Protein 2H88 (pdb70)

Foldseek 3Di:
DVFDEDEAEWAEEEEAQALQRLLLQVLQQVLPTAYEYEYQADRLVAQLQQFFQAAFAQPQPPHHADLLLVLLLLCLQLLNLAFFALSQLLSVCQVVLVVVLVVLPQDADADPVRDFFFFWAFRGAGDSPPHDTDGGGTARQGRRSSSSRVSSVVVSVVGNHHYLYSKAWQAFQDDPLATFFTWTANQAPGHIYTYGHQAYEYALFACQLLAPAAQTDPRRQQRSQLNCLVVFFWWWDLQQFFWAFFQFPPNRHGDDSVLVRLPKAWAWQVRDSCQCPQAVRCRSRYFRLSSQVSQVVCQVVQGADDPVSRWTWTANQVDDPVCCCRRPVPSCVVQCVPVVDRRNPDTTTTHTHGYAGLIAFEDASLFFGWGADPQRTHGRRNYGYFARNYPNPSNNNGRTPNHRSSRSNSNSSSPSVVCSVVDPHPDDTDDHPPCRCVVSVVVLLCLLAAAFDAELVRLSVQSNHLCPQASDQEHEQVSLVVSLVSLLVSLVCLSRYHFDHNDRNNPVSSVSSSSSLSNSLSSNQNSVVLNPDQAAGRRRAYPRHHHAWDQFPQADDPVPTDGHDPVPTPSWMWIWHADNVRRDIDIDTHHRNQAHPDCVVHNGDDRHDRGD/DFQKAKAWFWWDDPVPNPPDIDIHIDIDTVVPFDFFQVRVQVCCCVPPNVVQDAWDDDLPQQQLGQWWAKQRATAHRSVHTDDSPRVDYIYTAALALFPAPTGNDGDCVLLVVLLVVLPLDADDPDCPCPPPDDDDDDPVLVVVLPLQVSDNSNCRQQSQDVLCNVPVNFANGLNSLSSLLSRLSRPRHDCNVVSLVVPPDCHHLPSDPLPQSRQVRDHVNGGSSVSSVVSVVCNVDPD/DDDPVRVVVVVCVVVVPDPDDDDDDPVPDDDDLLNVLVVLLVVLVVVVVVVVVVVVVCCVPPPDHDVVVVVVVVVVVDDLVVQLVVQLVVCLSVLLNVLVVVVVVCVVVVDQPDPVSSVVSSVVSVVSSNVVSNVVSVD/DCVVVVVVVVLVVLVVVLVVLVVCLVVPPDDVSQLSCLVSVLVNVLVVVLVVLVVPPDDPVRSVVVNVVSVVVSVVSSVVSVVCCVPHVTDSVVVVVVVVD/DVFDEDEAEWAEEEEAQALQRLLLQVLQQVLPTAYEYEYQADRLVAQLQQFFQAAFAQPQPPHHADLLLVLLLLCLQLLNLAFFALSQLLSVCQVVLVVVQVVLPQDADADPVRDFFFFFAFRGAGDSPPHDTDGGGGARQGRRSSSSRVSSVVVSVVGNHHYLYSKAWQAFQDDPLATFFTWTARQAPGHIYTYGHQAYEYELFACQLLAPAAQDDPRRQQRSQLNCLVVFFWWWDLQQFFWAFFQFPPNRHGDDSVLVRLPKAWAWQVRDSCQCPQAVRCRSRYFRLSSQVSQVVCQVVQGADDPVSHWTWTANQVDDVVCCCNRPVPNCVVQCVPVVDRRNPDTTTTHTHGYAGLIAFEDASLFFGWGADPQRTHGRRNYGYFARNYPNPSRNNGRTPNHRSSRSNSNSSSPSVVCSVVDDHPDDTDDHDPCRCVVSVVVLLCLLAQAFDAELVRLSVQSNHLCPQASDQEHEQVSLVVSLVSLLVSLVCLSRYHFDHNDRNNPVSSVSSSSSLSNSLSSNQNSVVLNPDQAAGHSRAYPRHHHAWDQFPQADDPVPTDGHDPVPHPSWMWIWHAPNVRRDIDIDTHHRHQAHPDCVVRNGDDRHDRGD/DFQKAKAWFWWDDPVPNPPDIDIHIDIDGVVPFDFFQVRVQVCCCVPPNVVQDAWDDDLPQQQLGQWWAKQRATAHRSVHTDDSPRVDYIYTAALALFPAPTGNRGDCVLLVVLLVVLPLDADDPDCPCPPPDDDDDDPVLVVVLPLQPRDNSNCRQQSQDVLCSVPVNFANGLNSLSSLLSRLSRPRHDCNVVSLVVPPDCHHLPSDPLPQSRQVRDHVNGGSSVSSVVSVVCNVDPD/DDDPVRVVVVVCVVVVPDPDDDDDDPVPDDDDLLNVLVVLLVVLVVVVVVVVVVVVVCCVPPPDHDVVVVVVVVVVVDDPVVQLVVQLVVCLSVLLNVLVVVVVVCVVVVDQPDPVSSVVSSVVSVVSSVVVSNVVSVD/DCVVVVVVVVLVVLVVVLVVLVVCLVVPPDDVSQLSCLVSVLVNVLVVVVVVLVVPPDDPVRSVVVNVVSVVVSVVSSVVSVVCCVPHVTDSVVVVVVVVD

B-factor: mean 31.19, std 14.47, range [10.13, 114.76]

Sequence (2182 aa):
TQYPVVDHEFDAVVVGAGGAGLRAAFGLSEAGFNTACVTKLFPTRSHTVAAQGGINAALGNMEDDNWRWHFYDTVKGSDWLGDQDAIHYMTEQAPAAVIELENYGMPFSRTEEGKIYQRAFGGQSLQFGKGGQAHRCCCVADRTGHSLLHTLYGRSLRYDTSYFVEYFALDLLMENGECRGVIALCIEDGTIHRFRAKNTVIATGGYGRTYFSCTSAHTSTGDGTAMVTRAGLPCQDLEFVQFHPTGIYGAGCLITEGCRGEGGILINSQGERFMERYAPVAKDLASRDVVSRSMTIEIREGRGCGPEKDHVYLQLHHLPPQQLATRLPGISETAMIFAGVDVTKEPIPVLPTVHYNMGGIPTNYKGQVITHVNGEDKVVPGLYACGEAASASVHGANRLGANSLLDLVVFGRACALTIAETCKPGEPVPSIKPNAGEESVANLDKLRFADGTIRTSEARLNMQKTMQSHAAVFRTGSILQEGCEKLSQIYRDLAHLKTFDRGIVWNTDLVETLELQNLMLCALQTIYGAEARKESRGAHAREDYKLRIDEFDYSKPLQGQQKRPFEEHWRKHTLSYVDVKSGKVTLKYRPVIDRTLNEEDCSSVPPAIRSYTSRIKKFSIYRWDPDKPGDKPRMQTYEVDLNKCGPMVLDALIKIKNELDSTLTFRRSCREGICGSCAMNIAGGNTLACTKKIDPDLSKTTKIYPLPHMYVVKDLVPDLSNFYAQYKSIEPYLKKKDESKQGKEQYLQSIEDRQKLDGLYECILCACCSTSCPSYWWNGDKYLGPAVLMQAYRWMIDSRDDYTEERLAQLQDPFSLYRCHTIMNCTRTCPKGLNPGKAIAEIKKMMATYKATTAKEEMARFWEKNTKSSRPLSPHISIYKWSLPMAMSITHRGTGVALSLGVSLFSLAALLLPEQFPHYVAVVKSLSLSPALIYSAKFALVFPLSYHTWNGIRHLVWDMGKGFKLSQVEQSGVVVLILTLLSSAAIASESKAASLHWTSERAVSALLLGLLPAAYLYPGPAVDYSLAAALTLHGHWGLGQVITDYVHGDTPIKVANTGLYVLSAITFTGLCYFNYYDVGICKAVAMLWSITQYPVVDHEFDAVVVGAGGAGLRAAFGLSEAGFNTACVTKLFPTRSHTVAAQGGINAALGNMEDDNWRWHFYDTVKGSDWLGDQDAIHYMTEQAPAAVIELENYGMPFSRTEEGKIYQRAFGGQSLQFGKGGQAHRCCCVADRTGHSLLHTLYGRSLRYDTSYFVEYFALDLLMENGECRGVIALCIEDGTIHRFRAKNTVIATGGYGRTYFSCTSAHTSTGDGTAMVTRAGLPCQDLEFVQFHPTGIYGAGCLITEGCRGEGGILINSQGERFMERYAPVAKDLASRDVVSRSMTIEIREGRGCGPEKDHVYLQLHHLPPQQLATRLPGISETAMIFAGVDVTKEPIPVLPTVHYNMGGIPTNYKGQVITHVNGEDKVVPGLYACGEAASASVHGANRLGANSLLDLVVFGRACALTIAETCKPGEPVPSIKPNAGEESVANLDKLRFADGTIRTSEARLNMQKTMQSHAAVFRTGSILQEGCEKLSQIYRDLAHLKTFDRGIVWNTDLVETLELQNLMLCALQTIYGAEARKESRGAHAREDYKLRIDEFDYSKPLQGQQKRPFEEHWRKHTLSYVDVKSGKVTLKYRPVIDRTLNEEDCSSVPPAIRSYTSRIKKFSIYRWDPDKPGDKPRMQTYEVDLNKCGPMVLDALIKIKNELDSTLTFRRSCREGICGSCAMNIAGGNTLACTKKIDPDLSKTTKIYPLPHMYVVKDLVPDLSNFYAQYKSIEPYLKKKDESKQGKEQYLQSIEDRQKLDGLYECILCACCSTSCPSYWWNGDKYLGPAVLMQAYRWMIDSRDDYTEERLAQLQDPFSLYRCHTIMNCTRTCPKGLNPGKAIAEIKKMMATYKATTAKEEMARFWEKNTKSSRPLSPHISIYKWSLPMAMSITHRGTGVALSLGVSLFSLAALLLPEQFPHYVAVVKSLSLSPALIYSAKFALVFPLSYHTWNGIRHLVWDMGKGFKLSQVEQSGVVVLILTLLSSAAIASESKAASLHWTSERAVSALLLGLLPAAYLYPGPAVDYSLAAALTLHGHWGLGQVITDYVHGDTPIKVANTGLYVLSAITFTGLCYFNYYDVGICKAVAMLWSI

Structure (mmCIF, N/CA/C/O backbone):
data_2H88
#
_entry.id   2H88
#
_cell.length_a   119.972
_cell.length_b   199.391
_cell.length_c   68.063
_cell.angle_alpha   90.00
_cell.angle_beta   90.35
_cell.angle_gamma   90.00
#
_symmetry.space_group_name_H-M   'P 1 21 1'
#
loop_
_entity.id
_entity.type
_entity.pdbx_description
1 polymer 'SUCCINATE DEHYDROGENASE FLAVOPROTEIN SUBUNIT'
2 polymer 'Succinate dehydrogenase Ip subunit'
3 polymer 'SUCCINATE DEHYDROGENASE CYTOCHROME B, LARGE SUBUNIT'
4 polymer 'Succinate dehydrogenase cytochrome B, small subunit'
5 non-polymer 'POTASSIUM ION'
6 non-polymer 'AZIDE ION'
7 non-polymer 'FLAVIN-ADENINE DINUCLEOTIDE'
8 non-polymer 'MALATE LIKE INTERMEDIATE'
9 non-polymer 'UNKNOWN LIGAND'
10 non-polymer 'FE2/S2 (INORGANIC) CLUSTER'
11 non-polymer 'IRON/SULFUR CLUSTER'
12 non-polymer 'FE3-S4 CLUSTER'
13 non-polymer GLYCEROL
14 non-polymer 'hexyl beta-D-galactopyranoside'
15 non-polymer 'PROTOPORPHYRIN IX CONTAINING FE'
16 water water
#
loop_
_atom_site.group_PDB
_atom_site.id
_atom_site.type_symbol
_atom_site.label_atom_id
_atom_site.label_alt_id
_atom_site.label_comp_id
_atom_site.label_asym_id
_atom_site.label_entity_id
_atom_site.label_seq_id
_atom_site.pdbx_PDB_ins_code
_atom_site.Cartn_x
_atom_site.Cartn_y
_atom_site.Cartn_z
_atom_site.occupancy
_atom_site.B_iso_or_equiv
_atom_site.auth_seq_id
_atom_site.auth_comp_id
_atom_site.auth_asym_id
_atom_site.auth_atom_id
_atom_site.pdbx_PDB_model_num
ATOM 1 N N . THR A 1 10 ? 8.168 64.670 -6.283 1.00 74.21 10 THR A N 1
ATOM 2 C CA . THR A 1 10 ? 7.508 63.653 -7.156 1.00 73.71 10 THR A CA 1
ATOM 3 C C . THR A 1 10 ? 8.352 62.387 -7.322 1.00 71.33 10 THR A C 1
ATOM 4 O O . THR A 1 10 ? 7.848 61.347 -7.747 1.00 71.74 10 THR A O 1
ATOM 8 N N . GLN A 1 11 ? 9.633 62.480 -6.993 1.00 67.89 11 GLN A N 1
ATOM 9 C CA . GLN A 1 11 ? 10.507 61.330 -7.091 1.00 65.64 11 GLN A CA 1
ATOM 10 C C . GLN A 1 11 ? 10.203 60.392 -5.923 1.00 63.33 11 GLN A C 1
ATOM 11 O O . GLN A 1 11 ? 10.467 59.185 -5.987 1.00 63.09 11 GLN A O 1
ATOM 17 N N . TYR A 1 12 ? 9.676 60.942 -4.833 1.00 58.82 12 TYR A N 1
ATOM 18 C CA . TYR A 1 12 ? 9.336 60.081 -3.710 1.00 55.93 12 TYR A CA 1
ATOM 19 C C . TYR A 1 12 ? 7.861 60.224 -3.393 1.00 54.83 12 TYR A C 1
ATOM 20 O O . TYR A 1 12 ? 7.403 61.266 -2.944 1.00 56.93 12 TYR A O 1
ATOM 29 N N . PRO A 1 13 ? 7.089 59.174 -3.653 1.00 53.86 13 PRO A N 1
ATOM 30 C CA . PRO A 1 13 ? 5.653 59.229 -3.365 1.00 53.65 13 PRO A CA 1
ATOM 31 C C . PRO A 1 13 ? 5.486 59.271 -1.832 1.00 49.69 13 PRO A C 1
ATOM 32 O O . PRO A 1 13 ? 6.140 58.507 -1.117 1.00 50.71 13 PRO A O 1
ATOM 36 N N . VAL A 1 14 ? 4.641 60.164 -1.340 1.00 45.37 14 VAL A N 1
ATOM 37 C CA . VAL A 1 14 ? 4.412 60.287 0.084 1.00 38.04 14 VAL A CA 1
ATOM 38 C C . VAL A 1 14 ? 3.104 59.640 0.534 1.00 37.85 14 VAL A C 1
ATOM 39 O O . VAL A 1 14 ? 2.065 59.786 -0.129 1.00 34.84 14 VAL A O 1
ATOM 43 N N . VAL A 1 15 ? 3.142 58.900 1.654 1.00 33.20 15 VAL A N 1
ATOM 44 C CA . VAL A 1 15 ? 1.932 58.248 2.213 1.00 30.23 15 VAL A CA 1
ATOM 45 C C . VAL A 1 15 ? 1.568 59.004 3.485 1.00 30.24 15 VAL A C 1
ATOM 46 O O . VAL A 1 15 ? 2.433 59.134 4.388 1.00 24.96 15 VAL A O 1
ATOM 50 N N . ASP A 1 16 ? 0.323 59.493 3.597 1.00 26.61 16 ASP A N 1
ATOM 51 C CA . ASP A 1 16 ? -0.068 60.255 4.784 1.00 28.30 16 ASP A CA 1
ATOM 52 C C . ASP A 1 16 ? -0.915 59.390 5.730 1.00 28.38 16 ASP A C 1
ATOM 53 O O . ASP A 1 16 ? -1.690 58.537 5.277 1.00 28.66 16 ASP A O 1
ATOM 58 N N . HIS A 1 17 ? -0.725 59.577 7.042 1.00 26.31 17 HIS A N 1
ATOM 59 C CA . HIS A 1 17 ? -1.462 58.836 8.078 1.00 26.96 17 HIS A CA 1
ATOM 60 C C . HIS A 1 17 ? -2.009 59.872 9.063 1.00 27.90 17 HIS A C 1
ATOM 61 O O . HIS A 1 17 ? -1.371 60.890 9.298 1.00 29.21 17 HIS A O 1
ATOM 68 N N . GLU A 1 18 ? -3.179 59.627 9.635 1.00 28.14 18 GLU A N 1
ATOM 69 C CA . GLU A 1 18 ? -3.769 60.548 10.601 1.00 29.36 18 GLU A CA 1
ATOM 70 C C . GLU A 1 18 ? -3.955 59.785 11.916 1.00 28.34 18 GLU A C 1
ATOM 71 O O . GLU A 1 18 ? -4.540 58.711 11.940 1.00 27.06 18 GLU A O 1
ATOM 77 N N . PHE A 1 19 ? -3.442 60.327 13.003 1.00 25.90 19 PHE A N 1
ATOM 78 C CA . PHE A 1 19 ? -3.576 59.655 14.303 1.00 26.38 19 PHE A CA 1
ATOM 79 C C . PHE A 1 19 ? -3.884 60.666 15.391 1.00 23.46 19 PHE A C 1
ATOM 80 O O . PHE A 1 19 ? -3.709 61.853 15.176 1.00 23.82 19 PHE A O 1
ATOM 88 N N . ASP A 1 20 ? -4.351 60.205 16.558 1.00 24.25 20 ASP A N 1
ATOM 89 C CA . ASP A 1 20 ? -4.554 61.140 17.678 1.00 22.32 20 ASP A CA 1
ATOM 90 C C . ASP A 1 20 ? -3.160 61.496 18.223 1.00 22.12 20 ASP A C 1
ATOM 91 O O . ASP A 1 20 ? -2.884 62.656 18.586 1.00 22.75 20 ASP A O 1
ATOM 96 N N . ALA A 1 21 ? -2.287 60.492 18.289 1.00 18.80 21 ALA A N 1
ATOM 97 C CA . ALA A 1 21 ? -0.930 60.738 18.842 1.00 19.06 21 ALA A CA 1
ATOM 98 C C . ALA A 1 21 ? 0.127 59.854 18.172 1.00 18.90 21 ALA A C 1
ATOM 99 O O . ALA A 1 21 ? -0.188 58.748 17.707 1.00 20.51 21 ALA A O 1
ATOM 101 N N . VAL A 1 22 ? 1.373 60.351 18.081 1.00 19.18 22 VAL A N 1
ATOM 102 C CA . VAL A 1 22 ? 2.443 59.539 17.491 1.00 17.74 22 VAL A CA 1
ATOM 103 C C . VAL A 1 22 ? 3.632 59.501 18.495 1.00 14.69 22 VAL A C 1
ATOM 104 O O . VAL A 1 22 ? 4.001 60.498 19.061 1.00 18.21 22 VAL A O 1
ATOM 108 N N . VAL A 1 23 ? 4.140 58.322 18.763 1.00 13.58 23 VAL A N 1
ATOM 109 C CA . VAL A 1 23 ? 5.310 58.193 19.689 1.00 12.31 23 VAL A CA 1
ATOM 110 C C . VAL A 1 23 ? 6.501 57.723 18.816 1.00 12.46 23 VAL A C 1
ATOM 111 O O . VAL A 1 23 ? 6.389 56.712 18.116 1.00 15.33 23 VAL A O 1
ATOM 115 N N . VAL A 1 24 ? 7.649 58.408 18.897 1.00 14.54 24 VAL A N 1
ATOM 116 C CA . VAL A 1 24 ? 8.837 57.989 18.152 1.00 14.07 24 VAL A CA 1
ATOM 117 C C . VAL A 1 24 ? 9.806 57.315 19.154 1.00 14.30 24 VAL A C 1
ATOM 118 O O . VAL A 1 24 ? 10.320 57.988 20.036 1.00 14.50 24 VAL A O 1
ATOM 122 N N . GLY A 1 25 ? 9.947 55.990 19.044 1.00 14.64 25 GLY A N 1
ATOM 123 C CA . GLY A 1 25 ? 10.775 55.255 19.976 1.00 15.96 25 GLY A CA 1
ATOM 124 C C . GLY A 1 25 ? 9.991 54.113 20.592 1.00 16.29 25 GLY A C 1
ATOM 125 O O . GLY A 1 25 ? 8.792 54.281 20.904 1.00 16.31 25 GLY A O 1
ATOM 126 N N . ALA A 1 26 ? 10.641 52.945 20.689 1.00 15.26 26 ALA A N 1
ATOM 127 C CA . ALA A 1 26 ? 10.005 51.760 21.246 1.00 16.73 26 ALA A CA 1
ATOM 128 C C . ALA A 1 26 ? 10.932 51.074 22.272 1.00 15.18 26 ALA A C 1
ATOM 129 O O . ALA A 1 26 ? 10.960 49.829 22.360 1.00 15.95 26 ALA A O 1
ATOM 131 N N . GLY A 1 27 ? 11.709 51.878 22.992 1.00 15.74 27 GLY A N 1
ATOM 132 C CA . GLY A 1 27 ? 12.464 51.394 24.143 1.00 14.38 27 GLY A CA 1
ATOM 133 C C . GLY A 1 27 ? 11.510 51.416 25.372 1.00 12.75 27 GLY A C 1
ATOM 134 O O . GLY A 1 27 ? 10.273 51.519 25.230 1.00 14.76 27 GLY A O 1
ATOM 135 N N . GLY A 1 28 ? 12.046 51.383 26.602 1.00 14.75 28 GLY A N 1
ATOM 136 C CA . GLY A 1 28 ? 11.146 51.379 27.748 1.00 15.01 28 GLY A CA 1
ATOM 137 C C . GLY A 1 28 ? 10.262 52.621 27.848 1.00 16.95 28 GLY A C 1
ATOM 138 O O . GLY A 1 28 ? 9.049 52.491 28.172 1.00 15.83 28 GLY A O 1
ATOM 139 N N . ALA A 1 29 ? 10.798 53.800 27.512 1.00 13.35 29 ALA A N 1
ATOM 140 C CA . ALA A 1 29 ? 9.963 55.017 27.633 1.00 14.75 29 ALA A CA 1
ATOM 141 C C . ALA A 1 29 ? 8.876 55.057 26.550 1.00 18.78 29 ALA A C 1
ATOM 142 O O . ALA A 1 29 ? 7.667 55.314 26.856 1.00 15.56 29 ALA A O 1
ATOM 144 N N . GLY A 1 30 ? 9.288 54.820 25.300 1.00 16.01 30 GLY A N 1
ATOM 145 C CA . GLY A 1 30 ? 8.312 54.842 24.211 1.00 17.68 30 GLY A CA 1
ATOM 146 C C . GLY A 1 30 ? 7.180 53.848 24.319 1.00 15.75 30 GLY A C 1
ATOM 147 O O . GLY A 1 30 ? 6.018 54.159 24.007 1.00 13.26 30 GLY A O 1
ATOM 148 N N . LEU A 1 31 ? 7.502 52.589 24.675 1.00 16.05 31 LEU A N 1
ATOM 149 C CA . LEU A 1 31 ? 6.437 51.611 24.811 1.00 18.49 31 LEU A CA 1
ATOM 150 C C . LEU A 1 31 ? 5.488 52.013 25.926 1.00 16.16 31 LEU A C 1
ATOM 151 O O . LEU A 1 31 ? 4.283 51.899 25.745 1.00 16.99 31 LEU A O 1
ATOM 156 N N . ARG A 1 32 ? 6.024 52.473 27.069 1.00 17.15 32 ARG A N 1
ATOM 157 C CA . ARG A 1 32 ? 5.121 52.829 28.180 1.00 15.84 32 ARG A CA 1
ATOM 158 C C . ARG A 1 32 ? 4.225 54.010 27.776 1.00 16.83 32 ARG A C 1
ATOM 159 O O . ARG A 1 32 ? 3.033 54.015 28.135 1.00 16.94 32 ARG A O 1
ATOM 167 N N . ALA A 1 33 ? 4.775 55.004 27.073 1.00 14.92 33 ALA A N 1
ATOM 168 C CA . ALA A 1 33 ? 3.973 56.103 26.614 1.00 14.10 33 ALA A CA 1
ATOM 169 C C . ALA A 1 33 ? 2.930 55.621 25.569 1.00 17.46 33 ALA A C 1
ATOM 170 O O . ALA A 1 33 ? 1.756 56.041 25.630 1.00 18.45 33 ALA A O 1
ATOM 172 N N . ALA A 1 34 ? 3.351 54.789 24.605 1.00 15.53 34 ALA A N 1
ATOM 173 C CA . ALA A 1 34 ? 2.413 54.376 23.527 1.00 17.68 34 ALA A CA 1
ATOM 174 C C . ALA A 1 34 ? 1.229 53.564 24.021 1.00 20.68 34 ALA A C 1
ATOM 175 O O . ALA A 1 34 ? 0.050 53.864 23.667 1.00 20.74 34 ALA A O 1
ATOM 177 N N . PHE A 1 35 ? 1.480 52.510 24.823 1.00 17.17 35 PHE A N 1
ATOM 178 C CA . PHE A 1 35 ? 0.293 51.792 25.263 1.00 20.73 35 PHE A CA 1
ATOM 179 C C . PHE A 1 35 ? -0.445 52.563 26.356 1.00 20.22 35 PHE A C 1
ATOM 180 O O . PHE A 1 35 ? -1.673 52.352 26.537 1.00 21.51 35 PHE A O 1
ATOM 188 N N . GLY A 1 36 ? 0.253 53.489 27.011 1.00 20.37 36 GLY A N 1
ATOM 189 C CA . GLY A 1 36 ? -0.414 54.349 28.015 1.00 19.98 36 GLY A CA 1
ATOM 190 C C . GLY A 1 36 ? -1.473 55.211 27.262 1.00 25.90 36 GLY A C 1
ATOM 191 O O . GLY A 1 36 ? -2.614 55.370 27.735 1.00 21.11 36 GLY A O 1
ATOM 192 N N . LEU A 1 37 ? -1.119 55.749 26.083 1.00 20.99 37 LEU A N 1
ATOM 193 C CA . LEU A 1 37 ? -2.075 56.529 25.274 1.00 19.81 37 LEU A CA 1
ATOM 194 C C . LEU A 1 37 ? -3.214 55.635 24.762 1.00 21.87 37 LEU A C 1
ATOM 195 O O . LEU A 1 37 ? -4.398 56.019 24.870 1.00 24.01 37 LEU A O 1
ATOM 200 N N . SER A 1 38 ? -2.894 54.434 24.252 1.00 20.07 38 SER A N 1
ATOM 201 C CA . SER A 1 38 ? -3.928 53.526 23.757 1.00 24.18 38 SER A CA 1
ATOM 202 C C . SER A 1 38 ? -4.879 53.101 24.899 1.00 27.82 38 SER A C 1
ATOM 203 O O . SER A 1 38 ? -6.088 53.017 24.691 1.00 26.71 38 SER A O 1
ATOM 206 N N . GLU A 1 39 ? -4.351 52.855 26.105 1.00 26.82 39 GLU A N 1
ATOM 207 C CA . GLU A 1 39 ? -5.223 52.471 27.231 1.00 30.42 39 GLU A CA 1
ATOM 208 C C . GLU A 1 39 ? -6.139 53.625 27.686 1.00 32.55 39 GLU A C 1
ATOM 209 O O . GLU A 1 39 ? -7.145 53.393 28.368 1.00 33.12 39 GLU A O 1
ATOM 215 N N . ALA A 1 40 ? -5.813 54.864 27.309 1.00 29.83 40 ALA A N 1
ATOM 216 C CA . ALA A 1 40 ? -6.651 56.009 27.612 1.00 28.09 40 ALA A CA 1
ATOM 217 C C . ALA A 1 40 ? -7.648 56.301 26.430 1.00 27.22 40 ALA A C 1
ATOM 218 O O . ALA A 1 40 ? -8.335 57.318 26.434 1.00 29.36 40 ALA A O 1
ATOM 220 N N . GLY A 1 41 ? -7.699 55.433 25.434 1.00 25.94 41 GLY A N 1
ATOM 221 C CA . GLY A 1 41 ? -8.590 55.659 24.293 1.00 25.94 41 GLY A CA 1
ATOM 222 C C . GLY A 1 41 ? -8.036 56.398 23.059 1.00 26.09 41 GLY A C 1
ATOM 223 O O . GLY A 1 41 ? -8.772 56.585 22.093 1.00 25.80 41 GLY A O 1
ATOM 224 N N . PHE A 1 42 ? -6.755 56.801 23.065 1.00 25.06 42 PHE A N 1
ATOM 225 C CA . PHE A 1 42 ? -6.229 57.536 21.910 1.00 23.77 42 PHE A CA 1
ATOM 226 C C . PHE A 1 42 ? -5.770 56.588 20.821 1.00 26.53 42 PHE A C 1
ATOM 227 O O . PHE A 1 42 ? -5.154 55.555 21.119 1.00 23.71 42 PHE A O 1
ATOM 235 N N . ASN A 1 43 ? -6.113 56.911 19.560 1.00 24.52 43 ASN A N 1
ATOM 236 C CA . ASN A 1 43 ? -5.685 56.144 18.389 1.00 26.49 43 ASN A CA 1
ATOM 237 C C . ASN A 1 43 ? -4.187 56.566 18.224 1.00 21.85 43 ASN A C 1
ATOM 238 O O . ASN A 1 43 ? -3.856 57.677 17.777 1.00 22.13 43 ASN A O 1
ATOM 243 N N . THR A 1 44 ? -3.301 55.653 18.560 1.00 21.94 44 THR A N 1
ATOM 244 C CA . THR A 1 44 ? -1.863 55.994 18.618 1.00 20.15 44 THR A CA 1
ATOM 245 C C . THR A 1 44 ? -0.904 55.226 17.672 1.00 22.37 44 THR A C 1
ATOM 246 O O . THR A 1 44 ? -1.061 54.022 17.465 1.00 20.70 44 THR A O 1
ATOM 250 N N . ALA A 1 45 ? 0.122 55.926 17.139 1.00 20.39 45 ALA A N 1
ATOM 251 C CA . ALA A 1 45 ? 1.104 55.227 16.312 1.00 21.02 45 ALA A CA 1
ATOM 252 C C . ALA A 1 45 ? 2.460 55.228 17.049 1.00 19.65 45 ALA A C 1
ATOM 253 O O . ALA A 1 45 ? 2.814 56.186 17.704 1.00 22.24 45 ALA A O 1
ATOM 255 N N . CYS A 1 46 ? 3.181 54.130 16.950 1.00 18.34 46 CYS A N 1
ATOM 256 C CA . CYS A 1 46 ? 4.552 54.040 17.538 1.00 17.59 46 CYS A CA 1
ATOM 257 C C . CYS A 1 46 ? 5.524 53.739 16.353 1.00 18.48 46 CYS A C 1
ATOM 258 O O . CYS A 1 46 ? 5.525 52.657 15.761 1.00 19.76 46 CYS A O 1
ATOM 261 N N . VAL A 1 47 ? 6.350 54.721 16.042 1.00 16.91 47 VAL A N 1
ATOM 262 C CA . VAL A 1 47 ? 7.311 54.654 14.923 1.00 13.60 47 VAL A CA 1
ATOM 263 C C . VAL A 1 47 ? 8.713 54.332 15.497 1.00 15.81 47 VAL A C 1
ATOM 264 O O . VAL A 1 47 ? 9.186 55.069 16.327 1.00 20.12 47 VAL A O 1
ATOM 268 N N . THR A 1 48 ? 9.368 53.264 15.049 1.00 14.45 48 THR A N 1
ATOM 269 C CA . THR A 1 48 ? 10.686 52.886 15.617 1.00 14.00 48 THR A CA 1
ATOM 270 C C . THR A 1 48 ? 11.608 52.333 14.540 1.00 15.84 48 THR A C 1
ATOM 271 O O . THR A 1 48 ? 11.175 51.541 13.677 1.00 16.72 48 THR A O 1
ATOM 275 N N . LYS A 1 49 ? 12.882 52.714 14.578 1.00 14.40 49 LYS A N 1
ATOM 276 C CA . LYS A 1 49 ? 13.808 52.229 13.552 1.00 14.76 49 LYS A CA 1
ATOM 277 C C . LYS A 1 49 ? 14.258 50.788 13.789 1.00 15.05 49 LYS A C 1
ATOM 278 O O . LYS A 1 49 ? 14.841 50.182 12.914 1.00 18.09 49 LYS A O 1
ATOM 284 N N . LEU A 1 50 ? 14.008 50.265 14.987 1.00 19.17 50 LEU A N 1
ATOM 285 C CA . LEU A 1 50 ? 14.337 48.871 15.338 1.00 15.93 50 LEU A CA 1
ATOM 286 C C . LEU A 1 50 ? 13.074 48.135 15.769 1.00 14.88 50 LEU A C 1
ATOM 287 O O . LEU A 1 50 ? 12.116 48.745 16.273 1.00 16.44 50 LEU A O 1
ATOM 292 N N . PHE A 1 51 ? 13.084 46.810 15.637 1.00 13.90 51 PHE A N 1
ATOM 293 C CA . PHE A 1 51 ? 11.987 45.989 16.243 1.00 15.83 51 PHE A CA 1
ATOM 294 C C . PHE A 1 51 ? 12.118 46.386 17.734 1.00 16.54 51 PHE A C 1
ATOM 295 O O . PHE A 1 51 ? 13.252 46.473 18.259 1.00 15.23 51 PHE A O 1
ATOM 303 N N . PRO A 1 52 ? 10.991 46.564 18.461 1.00 14.72 52 PRO A N 1
ATOM 304 C CA . PRO A 1 52 ? 11.111 47.026 19.847 1.00 17.76 52 PRO A CA 1
ATOM 305 C C . PRO A 1 52 ? 12.080 46.413 20.842 1.00 17.44 52 PRO A C 1
ATOM 306 O O . PRO A 1 52 ? 12.768 47.176 21.573 1.00 14.44 52 PRO A O 1
ATOM 310 N N . THR A 1 53 ? 12.138 45.064 20.862 1.00 12.70 53 THR A N 1
ATOM 311 C CA . THR A 1 53 ? 12.997 44.462 21.865 1.00 15.05 53 THR A CA 1
ATOM 312 C C . THR A 1 53 ? 14.505 44.536 21.543 1.00 16.29 53 THR A C 1
ATOM 313 O O . THR A 1 53 ? 15.303 43.965 22.267 1.00 17.62 53 THR A O 1
ATOM 317 N N . ARG A 1 54 ? 14.890 45.195 20.446 1.00 16.19 54 ARG A N 1
ATOM 318 C CA . ARG A 1 54 ? 16.326 45.344 20.135 1.00 14.90 54 ARG A CA 1
ATOM 319 C C . ARG A 1 54 ? 16.850 46.684 20.700 1.00 12.29 54 ARG A C 1
ATOM 320 O O . ARG A 1 54 ? 18.051 46.938 20.585 1.00 13.76 54 ARG A O 1
ATOM 328 N N . SER A 1 55 ? 15.970 47.516 21.263 1.00 13.13 55 SER A N 1
ATOM 329 C CA . SER A 1 55 ? 16.335 48.863 21.789 1.00 14.03 55 SER A CA 1
ATOM 330 C C . SER A 1 55 ? 17.412 48.762 22.885 1.00 14.93 55 SER A C 1
ATOM 331 O O . SER A 1 55 ? 17.500 47.727 23.548 1.00 15.21 55 SER A O 1
ATOM 334 N N . HIS A 1 56 ? 18.171 49.839 23.124 1.00 14.76 56 HIS A N 1
ATOM 335 C CA . HIS A 1 56 ? 19.244 49.765 24.124 1.00 14.18 56 HIS A CA 1
ATOM 336 C C . HIS A 1 56 ? 18.737 49.364 25.555 1.00 14.74 56 HIS A C 1
ATOM 337 O O . HIS A 1 56 ? 19.471 48.751 26.327 1.00 15.43 56 HIS A O 1
ATOM 344 N N . THR A 1 57 ? 17.475 49.676 25.862 1.00 14.30 57 THR A N 1
ATOM 345 C CA . THR A 1 57 ? 16.900 49.320 27.146 1.00 12.44 57 THR A CA 1
ATOM 346 C C . THR A 1 57 ? 17.110 47.797 27.442 1.00 14.92 57 THR A C 1
ATOM 347 O O . THR A 1 57 ? 17.289 47.423 28.590 1.00 14.62 57 THR A O 1
ATOM 351 N N . VAL A 1 58 ? 17.055 46.966 26.420 1.00 13.14 58 VAL A N 1
ATOM 352 C CA . VAL A 1 58 ? 17.193 45.503 26.553 1.00 15.29 58 VAL A CA 1
ATOM 353 C C . VAL A 1 58 ? 18.577 45.119 27.162 1.00 16.88 58 VAL A C 1
ATOM 354 O O . VAL A 1 58 ? 18.729 44.026 27.751 1.00 15.07 58 VAL A O 1
ATOM 358 N N . ALA A 1 59 ? 19.562 46.014 27.031 1.00 15.03 59 ALA A N 1
ATOM 359 C CA . ALA A 1 59 ? 20.932 45.762 27.599 1.00 15.59 59 ALA A CA 1
ATOM 360 C C . ALA A 1 59 ? 21.090 46.212 29.078 1.00 15.84 59 ALA A C 1
ATOM 361 O O . ALA A 1 59 ? 22.166 46.000 29.684 1.00 15.66 59 ALA A O 1
ATOM 363 N N . ALA A 1 60 ? 20.090 46.843 29.664 1.00 12.68 60 ALA A N 1
ATOM 364 C CA . ALA A 1 60 ? 20.247 47.310 31.034 1.00 13.42 60 ALA A CA 1
ATOM 365 C C . ALA A 1 60 ? 20.336 46.116 31.988 1.00 15.16 60 ALA A C 1
ATOM 366 O O . ALA A 1 60 ? 19.729 45.019 31.737 1.00 17.92 60 ALA A O 1
ATOM 368 N N . GLN A 1 61 ? 21.161 46.316 33.021 1.00 15.37 61 GLN A N 1
ATOM 369 C CA . GLN A 1 61 ? 21.500 45.245 33.958 1.00 15.39 61 GLN A CA 1
ATOM 370 C C . GLN A 1 61 ? 21.114 45.334 35.403 1.00 15.55 61 GLN A C 1
ATOM 371 O O . GLN A 1 61 ? 20.278 44.540 35.827 1.00 20.05 61 GLN A O 1
ATOM 377 N N . GLY A 1 62 ? 21.720 46.286 36.133 1.00 16.42 62 GLY A N 1
ATOM 378 C CA . GLY A 1 62 ? 21.616 46.410 37.599 1.00 16.46 62 GLY A CA 1
ATOM 379 C C . GLY A 1 62 ? 20.218 46.501 38.234 1.00 20.27 62 GLY A C 1
ATOM 380 O O . GLY A 1 62 ? 19.950 45.838 39.242 1.00 20.08 62 GLY A O 1
ATOM 381 N N . GLY A 1 63 ? 19.330 47.316 37.675 1.00 15.79 63 GLY A N 1
ATOM 382 C CA . GLY A 1 63 ? 17.991 47.421 38.230 1.00 18.86 63 GLY A CA 1
ATOM 383 C C . GLY A 1 63 ? 17.269 48.740 38.134 1.00 19.17 63 GLY A C 1
ATOM 384 O O . GLY A 1 63 ? 17.670 49.652 37.411 1.00 18.19 63 GLY A O 1
ATOM 385 N N . ILE A 1 64 ? 16.184 48.839 38.901 1.00 17.71 64 ILE A N 1
ATOM 386 C CA . ILE A 1 64 ? 15.350 50.024 38.899 1.00 13.48 64 ILE A CA 1
ATOM 387 C C . ILE A 1 64 ? 15.039 50.367 40.353 1.00 15.79 64 ILE A C 1
ATOM 388 O O . ILE A 1 64 ? 14.587 49.507 41.136 1.00 16.67 64 ILE A O 1
ATOM 393 N N . ASN A 1 65 ? 15.240 51.622 40.742 1.00 15.76 65 ASN A N 1
ATOM 394 C CA . ASN A 1 65 ? 15.026 52.038 42.147 1.00 18.83 65 ASN A CA 1
ATOM 395 C C . ASN A 1 65 ? 13.580 52.358 42.559 1.00 22.66 65 ASN A C 1
ATOM 396 O O . ASN A 1 65 ? 12.833 52.992 41.806 1.00 18.89 65 ASN A O 1
ATOM 401 N N . ALA A 1 66 ? 13.192 51.925 43.775 1.00 18.07 66 ALA A N 1
ATOM 402 C CA . ALA A 1 66 ? 11.882 52.284 44.304 1.00 19.36 66 ALA A CA 1
ATOM 403 C C . ALA A 1 66 ? 11.931 51.974 45.826 1.00 18.06 66 ALA A C 1
ATOM 404 O O . ALA A 1 66 ? 12.382 50.872 46.215 1.00 21.15 66 ALA A O 1
ATOM 406 N N . ALA A 1 67 ? 11.450 52.898 46.639 1.00 18.92 67 ALA A N 1
ATOM 407 C CA . ALA A 1 67 ? 11.443 52.676 48.105 1.00 17.95 67 ALA A CA 1
ATOM 408 C C . ALA A 1 67 ? 10.295 51.763 48.536 1.00 20.76 67 ALA A C 1
ATOM 409 O O . ALA A 1 67 ? 9.356 52.179 49.253 1.00 21.79 67 ALA A O 1
ATOM 411 N N . LEU A 1 68 ? 10.365 50.499 48.124 1.00 18.79 68 LEU A N 1
ATOM 412 C CA . LEU A 1 68 ? 9.352 49.523 48.488 1.00 22.81 68 LEU A CA 1
ATOM 413 C C . LEU A 1 68 ? 9.551 49.064 49.962 1.00 26.38 68 LEU A C 1
ATOM 414 O O . LEU A 1 68 ? 8.598 48.598 50.591 1.00 25.69 68 LEU A O 1
ATOM 419 N N . GLY A 1 69 ? 10.791 49.140 50.471 1.00 22.91 69 GLY A N 1
ATOM 420 C CA . GLY A 1 69 ? 11.057 48.741 51.862 1.00 23.58 69 GLY A CA 1
ATOM 421 C C . GLY A 1 69 ? 11.005 47.241 52.033 1.00 23.83 69 GLY A C 1
ATOM 422 O O . GLY A 1 69 ? 10.595 46.780 53.094 1.00 25.04 69 GLY A O 1
ATOM 423 N N . ASN A 1 70 ? 11.395 46.470 51.028 1.00 20.78 70 ASN A N 1
ATOM 424 C CA . ASN A 1 70 ? 11.341 45.017 51.146 1.00 21.21 70 ASN A CA 1
ATOM 425 C C . ASN A 1 70 ? 12.538 44.431 51.918 1.00 23.39 70 ASN A C 1
ATOM 426 O O . ASN A 1 70 ? 12.462 43.287 52.357 1.00 23.46 70 ASN A O 1
ATOM 431 N N . MET A 1 71 ? 13.640 45.170 51.988 1.00 22.56 71 MET A N 1
ATOM 432 C CA . MET A 1 71 ? 14.867 44.660 52.662 1.00 25.03 71 MET A CA 1
ATOM 433 C C . MET A 1 71 ? 15.055 45.289 54.036 1.00 28.54 71 MET A C 1
ATOM 434 O O . MET A 1 71 ? 15.637 44.655 54.904 1.00 32.98 71 MET A O 1
ATOM 439 N N . GLU A 1 72 ? 14.596 46.532 54.199 1.00 26.29 72 GLU A N 1
ATOM 440 C CA . GLU A 1 72 ? 14.647 47.272 55.453 1.00 29.70 72 GLU A CA 1
ATOM 441 C C . GLU A 1 72 ? 13.635 48.398 55.332 1.00 30.07 72 GLU A C 1
ATOM 442 O O . GLU A 1 72 ? 13.098 48.647 54.228 1.00 30.19 72 GLU A O 1
ATOM 448 N N . ASP A 1 73 ? 13.317 49.080 56.425 1.00 23.92 73 ASP A N 1
ATOM 449 C CA . ASP A 1 73 ? 12.405 50.196 56.264 1.00 30.28 73 ASP A CA 1
ATOM 450 C C . ASP A 1 73 ? 13.010 51.288 55.374 1.00 28.57 73 ASP A C 1
ATOM 451 O O . ASP A 1 73 ? 14.218 51.573 55.451 1.00 28.63 73 ASP A O 1
ATOM 456 N N . ASP A 1 74 ? 12.176 51.886 54.529 1.00 26.86 74 ASP A N 1
ATOM 457 C CA . ASP A 1 74 ? 12.656 52.932 53.581 1.00 25.06 74 ASP A CA 1
ATOM 458 C C . ASP A 1 74 ? 11.642 54.061 53.538 1.00 24.60 74 ASP A C 1
ATOM 459 O O . ASP A 1 74 ? 10.612 53.997 54.220 1.00 25.28 74 ASP A O 1
ATOM 464 N N . ASN A 1 75 ? 11.919 55.108 52.783 1.00 22.92 75 ASN A N 1
ATOM 465 C CA . ASN A 1 75 ? 11.037 56.247 52.664 1.00 24.68 75 ASN A CA 1
ATOM 466 C C . ASN A 1 75 ? 11.378 56.849 51.282 1.00 24.21 75 ASN A C 1
ATOM 467 O O . ASN A 1 75 ? 12.551 57.074 50.988 1.00 23.57 75 ASN A O 1
ATOM 472 N N . TRP A 1 76 ? 10.379 57.123 50.450 1.00 25.52 76 TRP A N 1
ATOM 473 C CA . TRP A 1 76 ? 10.671 57.672 49.128 1.00 22.45 76 TRP A CA 1
ATOM 474 C C . TRP A 1 76 ? 11.348 59.039 49.245 1.00 22.63 76 TRP A C 1
ATOM 475 O O . TRP A 1 76 ? 12.107 59.425 48.336 1.00 17.47 76 TRP A O 1
ATOM 486 N N . ARG A 1 77 ? 11.131 59.773 50.354 1.00 18.38 77 ARG A N 1
ATOM 487 C CA . ARG A 1 77 ? 11.797 61.076 50.477 1.00 19.47 77 ARG A CA 1
ATOM 488 C C . ARG A 1 77 ? 13.348 60.897 50.688 1.00 16.72 77 ARG A C 1
ATOM 489 O O . ARG A 1 77 ? 14.092 61.815 50.407 1.00 18.34 77 ARG A O 1
ATOM 497 N N . TRP A 1 78 ? 13.812 59.732 51.121 1.00 18.75 78 TRP A N 1
ATOM 498 C CA . TRP A 1 78 ? 15.265 59.504 51.295 1.00 18.31 78 TRP A CA 1
ATOM 499 C C . TRP A 1 78 ? 15.867 59.296 49.844 1.00 21.11 78 TRP A C 1
ATOM 500 O O . TRP A 1 78 ? 16.997 59.711 49.563 1.00 20.31 78 TRP A O 1
ATOM 511 N N . HIS A 1 79 ? 15.073 58.664 48.972 1.00 20.08 79 HIS A N 1
ATOM 512 C CA . HIS A 1 79 ? 15.431 58.410 47.534 1.00 20.42 79 HIS A CA 1
ATOM 513 C C . HIS A 1 79 ? 15.483 59.786 46.840 1.00 18.57 79 HIS A C 1
ATOM 514 O O . HIS A 1 79 ? 16.440 60.098 46.081 1.00 18.09 79 HIS A O 1
ATOM 521 N N . PHE A 1 80 ? 14.481 60.630 47.125 1.00 17.40 80 PHE A N 1
ATOM 522 C CA . PHE A 1 80 ? 14.436 62.032 46.648 1.00 19.17 80 PHE A CA 1
ATOM 523 C C . PHE A 1 80 ? 15.750 62.746 47.049 1.00 19.50 80 PHE A C 1
ATOM 524 O O . PHE A 1 80 ? 16.485 63.329 46.209 1.00 18.99 80 PHE A O 1
ATOM 532 N N . TYR A 1 81 ? 16.107 62.682 48.326 1.00 19.13 81 TYR A N 1
ATOM 533 C CA . TYR A 1 81 ? 17.334 63.353 48.765 1.00 18.53 81 TYR A CA 1
ATOM 534 C C . TYR A 1 81 ? 18.590 62.807 48.048 1.00 18.05 81 TYR A C 1
ATOM 535 O O . TYR A 1 81 ? 19.416 63.572 47.592 1.00 16.82 81 TYR A O 1
ATOM 544 N N . ASP A 1 82 ? 18.742 61.475 47.970 1.00 18.00 82 ASP A N 1
ATOM 545 C CA . ASP A 1 82 ? 19.923 60.900 47.289 1.00 16.94 82 ASP A CA 1
ATOM 546 C C . ASP A 1 82 ? 20.024 61.391 45.826 1.00 18.93 82 ASP A C 1
ATOM 547 O O . ASP A 1 82 ? 21.114 61.654 45.314 1.00 20.46 82 ASP A O 1
ATOM 552 N N . THR A 1 83 ? 18.871 61.505 45.171 1.00 15.46 83 THR A N 1
ATOM 553 C CA . THR A 1 83 ? 18.811 61.942 43.774 1.00 16.52 83 THR A CA 1
ATOM 554 C C . THR A 1 83 ? 19.176 63.428 43.599 1.00 17.84 83 THR A C 1
ATOM 555 O O . THR A 1 83 ? 19.908 63.796 42.664 1.00 17.84 83 THR A O 1
ATOM 559 N N . VAL A 1 84 ? 18.698 64.302 44.498 1.00 18.18 84 VAL A N 1
ATOM 560 C CA . VAL A 1 84 ? 19.044 65.718 44.419 1.00 17.74 84 VAL A CA 1
ATOM 561 C C . VAL A 1 84 ? 20.561 65.874 44.689 1.00 16.38 84 VAL A C 1
ATOM 562 O O . VAL A 1 84 ? 21.279 66.531 43.924 1.00 16.95 84 VAL A O 1
ATOM 566 N N . LYS A 1 85 ? 21.074 65.256 45.749 1.00 19.50 85 LYS A N 1
ATOM 567 C CA . LYS A 1 85 ? 22.527 65.380 46.029 1.00 21.10 85 LYS A CA 1
ATOM 568 C C . LYS A 1 85 ? 23.340 64.767 44.888 1.00 20.13 85 LYS A C 1
ATOM 569 O O . LYS A 1 85 ? 24.366 65.306 44.479 1.00 22.05 85 LYS A O 1
ATOM 575 N N . GLY A 1 86 ? 22.878 63.632 44.375 1.00 19.91 86 GLY A N 1
ATOM 576 C CA . GLY A 1 86 ? 23.578 62.993 43.263 1.00 19.01 86 GLY A CA 1
ATOM 577 C C . GLY A 1 86 ? 23.680 63.922 42.048 1.00 19.25 86 GLY A C 1
ATOM 578 O O . GLY A 1 86 ? 24.720 63.940 41.362 1.00 20.74 86 GLY A O 1
ATOM 579 N N . SER A 1 87 ? 22.631 64.693 41.782 1.00 19.72 87 SER A N 1
ATOM 580 C CA . SER A 1 87 ? 22.592 65.590 40.609 1.00 16.69 87 SER A CA 1
ATOM 581 C C . SER A 1 87 ? 23.471 66.835 40.771 1.00 20.30 87 SER A C 1
ATOM 582 O O . SER A 1 87 ? 23.571 67.651 39.818 1.00 18.90 87 SER A O 1
ATOM 585 N N . ASP A 1 88 ? 24.122 66.966 41.931 1.00 21.07 88 ASP A N 1
ATOM 586 C CA . ASP A 1 88 ? 24.980 68.118 42.282 1.00 21.01 88 ASP A CA 1
ATOM 587 C C . ASP A 1 88 ? 24.226 69.427 42.129 1.00 20.60 88 ASP A C 1
ATOM 588 O O . ASP A 1 88 ? 24.765 70.453 41.684 1.00 23.33 88 ASP A O 1
ATOM 593 N N . TRP A 1 89 ? 22.956 69.379 42.517 1.00 21.89 89 TRP A N 1
ATOM 594 C CA . TRP A 1 89 ? 22.050 70.511 42.502 1.00 22.03 89 TRP A CA 1
ATOM 595 C C . TRP A 1 89 ? 21.801 71.157 41.149 1.00 23.34 89 TRP A C 1
ATOM 596 O O . TRP A 1 89 ? 21.486 72.364 41.034 1.00 22.07 89 TRP A O 1
ATOM 607 N N . LEU A 1 90 ? 21.947 70.352 40.099 1.00 21.29 90 LEU A N 1
ATOM 608 C CA . LEU A 1 90 ? 21.560 70.855 38.806 1.00 22.20 90 LEU A CA 1
ATOM 609 C C . LEU A 1 90 ? 20.193 70.161 38.463 1.00 24.48 90 LEU A C 1
ATOM 610 O O . LEU A 1 90 ? 19.574 70.481 37.453 1.00 25.19 90 LEU A O 1
ATOM 615 N N . GLY A 1 91 ? 19.736 69.219 39.301 1.00 20.53 91 GLY A N 1
ATOM 616 C CA . GLY A 1 91 ? 18.477 68.532 39.024 1.00 19.74 91 GLY A CA 1
ATOM 617 C C . GLY A 1 91 ? 17.280 69.398 39.411 1.00 22.68 91 GLY A C 1
ATOM 618 O O . GLY A 1 91 ? 17.337 70.130 40.405 1.00 21.63 91 GLY A O 1
ATOM 619 N N . ASP A 1 92 ? 16.186 69.306 38.661 1.00 20.92 92 ASP A N 1
ATOM 620 C CA . ASP A 1 92 ? 14.980 70.095 38.997 1.00 22.74 92 ASP A CA 1
ATOM 621 C C . ASP A 1 92 ? 14.186 69.315 40.057 1.00 22.78 92 ASP A C 1
ATOM 622 O O . ASP A 1 92 ? 13.683 68.169 39.820 1.00 20.26 92 ASP A O 1
ATOM 627 N N . GLN A 1 93 ? 14.045 69.927 41.232 1.00 19.98 93 GLN A N 1
ATOM 628 C CA . GLN A 1 93 ? 13.406 69.213 42.336 1.00 17.60 93 GLN A CA 1
ATOM 629 C C . GLN A 1 93 ? 11.902 68.905 42.178 1.00 19.58 93 GLN A C 1
ATOM 630 O O . GLN A 1 93 ? 11.410 67.963 42.811 1.00 19.46 93 GLN A O 1
ATOM 636 N N . ASP A 1 94 ? 11.179 69.642 41.337 1.00 18.90 94 ASP A N 1
ATOM 637 C CA . ASP A 1 94 ? 9.777 69.249 41.136 1.00 23.32 94 ASP A CA 1
ATOM 638 C C . ASP A 1 94 ? 9.707 67.906 40.381 1.00 22.99 94 ASP A C 1
ATOM 639 O O . ASP A 1 94 ? 8.901 67.037 40.720 1.00 22.25 94 ASP A O 1
ATOM 644 N N . ALA A 1 95 ? 10.571 67.727 39.382 1.00 19.70 95 ALA A N 1
ATOM 645 C CA . ALA A 1 95 ? 10.549 66.438 38.634 1.00 19.90 95 ALA A CA 1
ATOM 646 C C . ALA A 1 95 ? 11.074 65.286 39.506 1.00 18.31 95 ALA A C 1
ATOM 647 O O . ALA A 1 95 ? 10.594 64.143 39.432 1.00 17.37 95 ALA A O 1
ATOM 649 N N . ILE A 1 96 ? 12.123 65.552 40.291 1.00 19.76 96 ILE A N 1
ATOM 650 C CA . ILE A 1 96 ? 12.683 64.500 41.153 1.00 16.38 96 ILE A CA 1
ATOM 651 C C . ILE A 1 96 ? 11.646 64.063 42.211 1.00 17.67 96 ILE A C 1
ATOM 652 O O . ILE A 1 96 ? 11.520 62.881 42.591 1.00 16.17 96 ILE A O 1
ATOM 657 N N . HIS A 1 97 ? 10.911 65.040 42.724 1.00 15.74 97 HIS A N 1
ATOM 658 C CA . HIS A 1 97 ? 9.832 64.735 43.688 1.00 18.80 97 HIS A CA 1
ATOM 659 C C . HIS A 1 97 ? 8.814 63.792 43.012 1.00 16.93 97 HIS A C 1
ATOM 660 O O . HIS A 1 97 ? 8.490 62.731 43.553 1.00 17.95 97 HIS A O 1
ATOM 667 N N . TYR A 1 98 ? 8.347 64.145 41.812 1.00 18.56 98 TYR A N 1
ATOM 668 C CA . TYR A 1 98 ? 7.372 63.307 41.095 1.00 17.59 98 TYR A CA 1
ATOM 669 C C . TYR A 1 98 ? 7.914 61.896 40.853 1.00 17.26 98 TYR A C 1
ATOM 670 O O . TYR A 1 98 ? 7.232 60.894 41.127 1.00 18.54 98 TYR A O 1
ATOM 679 N N . MET A 1 99 ? 9.161 61.802 40.388 1.00 17.94 99 MET A N 1
ATOM 680 C CA . MET A 1 99 ? 9.674 60.460 40.063 1.00 17.39 99 MET A CA 1
ATOM 681 C C . MET A 1 99 ? 9.861 59.539 41.278 1.00 19.19 99 MET A C 1
ATOM 682 O O . MET A 1 99 ? 9.569 58.347 41.193 1.00 16.98 99 MET A O 1
ATOM 687 N N . THR A 1 100 ? 10.453 60.076 42.358 1.00 20.15 100 THR A N 1
ATOM 688 C CA . THR A 1 100 ? 10.712 59.212 43.544 1.00 19.17 100 THR A CA 1
ATOM 689 C C . THR A 1 100 ? 9.438 58.856 44.280 1.00 18.10 100 THR A C 1
ATOM 690 O O . THR A 1 100 ? 9.291 57.716 44.745 1.00 20.42 100 THR A O 1
ATOM 694 N N . GLU A 1 101 ? 8.504 59.787 44.353 1.00 17.67 101 GLU A N 1
ATOM 695 C CA . GLU A 1 101 ? 7.215 59.464 45.041 1.00 20.99 101 GLU A CA 1
ATOM 696 C C . GLU A 1 101 ? 6.371 58.425 44.247 1.00 23.13 101 GLU A C 1
ATOM 697 O O . GLU A 1 101 ? 5.693 57.572 44.847 1.00 20.94 101 GLU A O 1
ATOM 703 N N . GLN A 1 102 ? 6.416 58.504 42.900 1.00 21.00 102 GLN A N 1
ATOM 704 C CA . GLN A 1 102 ? 5.712 57.581 42.036 1.00 19.86 102 GLN A CA 1
ATOM 705 C C . GLN A 1 102 ? 6.456 56.244 41.857 1.00 18.24 102 GLN A C 1
ATOM 706 O O . GLN A 1 102 ? 5.872 55.296 41.308 1.00 19.62 102 GLN A O 1
ATOM 712 N N . ALA A 1 103 ? 7.713 56.132 42.329 1.00 17.77 103 ALA A N 1
ATOM 713 C CA . ALA A 1 103 ? 8.445 54.887 42.070 1.00 16.56 103 ALA A CA 1
ATOM 714 C C . ALA A 1 103 ? 7.886 53.590 42.604 1.00 15.73 103 ALA A C 1
ATOM 715 O O . ALA A 1 103 ? 7.858 52.581 41.899 1.00 16.68 103 ALA A O 1
ATOM 717 N N . PRO A 1 104 ? 7.419 53.576 43.852 1.00 16.82 104 PRO A N 1
ATOM 718 C CA . PRO A 1 104 ? 6.894 52.293 44.317 1.00 19.61 104 PRO A CA 1
ATOM 719 C C . PRO A 1 104 ? 5.719 51.799 43.434 1.00 19.12 104 PRO A C 1
ATOM 720 O O . PRO A 1 104 ? 5.678 50.624 43.055 1.00 20.22 104 PRO A O 1
ATOM 724 N N . ALA A 1 105 ? 4.804 52.711 43.083 1.00 19.78 105 ALA A N 1
ATOM 725 C CA . ALA A 1 105 ? 3.620 52.310 42.262 1.00 20.67 105 ALA A CA 1
ATOM 726 C C . ALA A 1 105 ? 4.069 51.867 40.870 1.00 18.98 105 ALA A C 1
ATOM 727 O O . ALA A 1 105 ? 3.480 50.945 40.270 1.00 19.83 105 ALA A O 1
ATOM 729 N N . ALA A 1 106 ? 5.110 52.527 40.355 1.00 19.43 106 ALA A N 1
ATOM 730 C CA . ALA A 1 106 ? 5.598 52.172 39.013 1.00 16.22 106 ALA A CA 1
ATOM 731 C C . ALA A 1 106 ? 6.226 50.796 38.998 1.00 19.26 106 ALA A C 1
ATOM 732 O O . ALA A 1 106 ? 6.055 50.058 38.046 1.00 19.02 106 ALA A O 1
ATOM 734 N N . VAL A 1 107 ? 7.014 50.425 40.025 1.00 18.20 107 VAL A N 1
ATOM 735 C CA . VAL A 1 107 ? 7.650 49.114 39.997 1.00 16.45 107 VAL A CA 1
ATOM 736 C C . VAL A 1 107 ? 6.553 48.036 40.263 1.00 17.71 107 VAL A C 1
ATOM 737 O O . VAL A 1 107 ? 6.561 46.946 39.673 1.00 16.30 107 VAL A O 1
ATOM 741 N N . ILE A 1 108 ? 5.612 48.343 41.162 1.00 18.36 108 ILE A N 1
ATOM 742 C CA . ILE A 1 108 ? 4.510 47.363 41.395 1.00 16.42 108 ILE A CA 1
ATOM 743 C C . ILE A 1 108 ? 3.686 47.105 40.090 1.00 16.81 108 ILE A C 1
ATOM 744 O O . ILE A 1 108 ? 3.279 45.938 39.773 1.00 16.39 108 ILE A O 1
ATOM 749 N N . GLU A 1 109 ? 3.478 48.165 39.311 1.00 17.14 109 GLU A N 1
ATOM 750 C CA . GLU A 1 109 ? 2.768 47.992 38.007 1.00 15.88 109 GLU A CA 1
ATOM 751 C C . GLU A 1 109 ? 3.530 46.989 37.119 1.00 16.34 109 GLU A C 1
ATOM 752 O O . GLU A 1 109 ? 2.968 46.097 36.550 1.00 16.12 109 GLU A O 1
ATOM 758 N N . LEU A 1 110 ? 4.868 47.105 37.063 1.00 18.61 110 LEU A N 1
ATOM 759 C CA . LEU A 1 110 ? 5.678 46.232 36.189 1.00 14.65 110 LEU A CA 1
ATOM 760 C C . LEU A 1 110 ? 5.644 44.803 36.708 1.00 15.48 110 LEU A C 1
ATOM 761 O O . LEU A 1 110 ? 5.557 43.864 35.933 1.00 15.42 110 LEU A O 1
ATOM 766 N N . GLU A 1 111 ? 5.742 44.642 38.031 1.00 17.59 111 GLU A N 1
ATOM 767 C CA . GLU A 1 111 ? 5.689 43.266 38.567 1.00 14.13 111 GLU A CA 1
ATOM 768 C C . GLU A 1 111 ? 4.296 42.666 38.250 1.00 15.58 111 GLU A C 1
ATOM 769 O O . GLU A 1 111 ? 4.187 41.476 37.898 1.00 17.68 111 GLU A O 1
ATOM 775 N N . ASN A 1 112 ? 3.233 43.449 38.444 1.00 16.95 112 ASN A N 1
ATOM 776 C CA . ASN A 1 112 ? 1.884 42.915 38.154 1.00 16.73 112 ASN A CA 1
ATOM 777 C C . ASN A 1 112 ? 1.705 42.673 36.620 1.00 20.60 112 ASN A C 1
ATOM 778 O O . ASN A 1 112 ? 0.724 42.009 36.199 1.00 17.92 112 ASN A O 1
ATOM 783 N N . TYR A 1 113 ? 2.624 43.192 35.760 1.00 18.33 113 TYR A N 1
ATOM 784 C CA . TYR A 1 113 ? 2.522 42.863 34.338 1.00 17.30 113 TYR A CA 1
ATOM 785 C C . TYR A 1 113 ? 3.224 41.503 34.134 1.00 16.78 113 TYR A C 1
ATOM 786 O O . TYR A 1 113 ? 3.234 40.956 33.050 1.00 20.17 113 TYR A O 1
ATOM 795 N N . GLY A 1 114 ? 3.858 40.976 35.176 1.00 19.23 114 GLY A N 1
ATOM 796 C CA . GLY A 1 114 ? 4.558 39.703 35.018 1.00 18.71 114 GLY A CA 1
ATOM 797 C C . GLY A 1 114 ? 6.114 39.818 34.940 1.00 17.50 114 GLY A C 1
ATOM 798 O O . GLY A 1 114 ? 6.795 38.819 34.682 1.00 19.57 114 GLY A O 1
ATOM 799 N N . MET A 1 115 ? 6.669 40.996 35.188 1.00 15.22 115 MET A N 1
ATOM 800 C CA . MET A 1 115 ? 8.147 41.131 35.112 1.00 16.88 115 MET A CA 1
ATOM 801 C C . MET A 1 115 ? 8.707 40.131 36.165 1.00 18.65 115 MET A C 1
ATOM 802 O O . MET A 1 115 ? 8.317 40.197 37.323 1.00 20.01 115 MET A O 1
ATOM 807 N N . PRO A 1 116 ? 9.630 39.226 35.772 1.00 19.11 116 PRO A N 1
ATOM 808 C CA . PRO A 1 116 ? 10.168 38.217 36.723 1.00 17.11 116 PRO A CA 1
ATOM 809 C C . PRO A 1 116 ? 11.236 38.618 37.687 1.00 14.05 116 PRO A C 1
ATOM 810 O O . PRO A 1 116 ? 12.354 38.094 37.655 1.00 18.78 116 PRO A O 1
ATOM 814 N N . PHE A 1 117 ? 10.905 39.592 38.530 1.00 15.57 117 PHE A N 1
ATOM 815 C CA . PHE A 1 117 ? 11.858 40.049 39.560 1.00 16.30 117 PHE A CA 1
ATOM 816 C C . PHE A 1 117 ? 12.377 38.890 40.415 1.00 20.44 117 PHE A C 1
ATOM 817 O O . PHE A 1 117 ? 11.678 37.876 40.600 1.00 21.92 117 PHE A O 1
ATOM 825 N N . SER A 1 118 ? 13.623 39.034 40.850 1.00 19.34 118 SER A N 1
ATOM 826 C CA . SER A 1 118 ? 14.213 38.090 41.794 1.00 21.54 118 SER A CA 1
ATOM 827 C C . SER A 1 118 ? 13.426 38.272 43.103 1.00 19.40 118 SER A C 1
ATOM 828 O O . SER A 1 118 ? 12.836 39.336 43.393 1.00 17.56 118 SER A O 1
ATOM 831 N N . ARG A 1 119 ? 13.465 37.255 43.955 1.00 20.98 119 ARG A N 1
ATOM 832 C CA . ARG A 1 119 ? 12.659 37.279 45.186 1.00 21.33 119 ARG A CA 1
ATOM 833 C C . ARG A 1 119 ? 13.371 37.112 46.553 1.00 22.82 119 ARG A C 1
ATOM 834 O O . ARG A 1 119 ? 14.432 36.489 46.642 1.00 24.53 119 ARG A O 1
ATOM 842 N N . THR A 1 120 ? 12.733 37.636 47.596 1.00 22.27 120 THR A N 1
ATOM 843 C CA . THR A 1 120 ? 13.222 37.538 48.976 1.00 24.73 120 THR A CA 1
ATOM 844 C C . THR A 1 120 ? 12.536 36.320 49.620 1.00 27.67 120 THR A C 1
ATOM 845 O O . THR A 1 120 ? 11.628 35.711 49.037 1.00 25.25 120 THR A O 1
ATOM 849 N N . GLU A 1 121 ? 12.965 35.973 50.835 1.00 28.11 121 GLU A N 1
ATOM 850 C CA . GLU A 1 121 ? 12.375 34.826 51.551 1.00 30.39 121 GLU A CA 1
ATOM 851 C C . GLU A 1 121 ? 10.874 35.003 51.821 1.00 30.16 121 GLU A C 1
ATOM 852 O O . GLU A 1 121 ? 10.206 34.023 52.087 1.00 30.57 121 GLU A O 1
ATOM 858 N N . GLU A 1 122 ? 10.362 36.230 51.773 1.00 28.10 122 GLU A N 1
ATOM 859 C CA . GLU A 1 122 ? 8.920 36.514 51.986 1.00 28.62 122 GLU A CA 1
ATOM 860 C C . GLU A 1 122 ? 8.134 36.509 50.652 1.00 27.33 122 GLU A C 1
ATOM 861 O O . GLU A 1 122 ? 6.926 36.729 50.629 1.00 26.87 122 GLU A O 1
ATOM 867 N N . GLY A 1 123 ? 8.828 36.303 49.539 1.00 22.98 123 GLY A N 1
ATOM 868 C CA . GLY A 1 123 ? 8.171 36.258 48.241 1.00 19.54 123 GLY A CA 1
ATOM 869 C C . GLY A 1 123 ? 8.011 37.650 47.603 1.00 20.79 123 GLY A C 1
ATOM 870 O O . GLY A 1 123 ? 7.339 37.787 46.578 1.00 21.86 123 GLY A O 1
ATOM 871 N N . LYS A 1 124 ? 8.626 38.663 48.185 1.00 18.26 124 LYS A N 1
ATOM 872 C CA . LYS A 1 124 ? 8.522 40.031 47.617 1.00 19.61 124 LYS A CA 1
ATOM 873 C C . LYS A 1 124 ? 9.720 40.325 46.687 1.00 18.81 124 LYS A C 1
ATOM 874 O O . LYS A 1 124 ? 10.618 39.502 46.573 1.00 18.60 124 LYS A O 1
ATOM 880 N N . ILE A 1 125 ? 9.742 41.510 46.073 1.00 15.43 125 ILE A N 1
ATOM 881 C CA . ILE A 1 125 ? 10.823 41.822 45.127 1.00 17.87 125 ILE A CA 1
ATOM 882 C C . ILE A 1 125 ? 12.191 42.071 45.829 1.00 12.75 125 ILE A C 1
ATOM 883 O O . ILE A 1 125 ? 12.262 42.912 46.725 1.00 18.35 125 ILE A O 1
ATOM 888 N N . TYR A 1 126 ? 13.220 41.337 45.428 1.00 16.17 126 TYR A N 1
ATOM 889 C CA . TYR A 1 126 ? 14.600 41.501 45.962 1.00 18.98 126 TYR A CA 1
ATOM 890 C C . TYR A 1 126 ? 15.178 42.843 45.488 1.00 19.38 126 TYR A C 1
ATOM 891 O O . TYR A 1 126 ? 15.015 43.213 44.300 1.00 19.21 126 TYR A O 1
ATOM 900 N N . GLN A 1 127 ? 15.811 43.581 46.397 1.00 19.03 127 GLN A N 1
ATOM 901 C CA . GLN A 1 127 ? 16.433 44.866 46.092 1.00 19.43 127 GLN A CA 1
ATOM 902 C C . GLN A 1 127 ? 17.898 44.826 46.558 1.00 21.70 127 GLN A C 1
ATOM 903 O O . GLN A 1 127 ? 18.167 44.333 47.673 1.00 18.71 127 GLN A O 1
ATOM 909 N N . ARG A 1 128 ? 18.815 45.343 45.729 1.00 18.02 128 ARG A N 1
ATOM 910 C CA . ARG A 1 128 ? 20.261 45.376 46.095 1.00 18.63 128 ARG A CA 1
ATOM 911 C C . ARG A 1 128 ? 20.769 46.771 46.398 1.00 19.39 128 ARG A C 1
ATOM 912 O O . ARG A 1 128 ? 20.116 47.790 46.099 1.00 17.30 128 ARG A O 1
ATOM 920 N N . ALA A 1 129 ? 21.962 46.843 46.997 1.00 20.74 129 ALA A N 1
ATOM 921 C CA . ALA A 1 129 ? 22.608 48.147 47.229 1.00 17.78 129 ALA A CA 1
ATOM 922 C C . ALA A 1 129 ? 23.094 48.634 45.851 1.00 18.48 129 ALA A C 1
ATOM 923 O O . ALA A 1 129 ? 23.348 47.824 44.966 1.00 17.53 129 ALA A O 1
ATOM 925 N N . PHE A 1 130 ? 23.257 49.950 45.701 1.00 19.07 130 PHE A N 1
ATOM 926 C CA . PHE A 1 130 ? 23.729 50.561 44.460 1.00 20.60 130 PHE A CA 1
ATOM 927 C C . PHE A 1 130 ? 24.399 51.905 44.846 1.00 18.41 130 PHE A C 1
ATOM 928 O O . PHE A 1 130 ? 24.179 52.418 45.939 1.00 20.81 130 PHE A O 1
ATOM 936 N N . GLY A 1 131 ? 25.242 52.445 43.954 1.00 20.21 131 GLY A N 1
ATOM 937 C CA . GLY A 1 131 ? 25.991 53.635 44.309 1.00 19.73 131 GLY A CA 1
ATOM 938 C C . GLY A 1 131 ? 25.267 54.925 44.590 1.00 22.53 131 GLY A C 1
ATOM 939 O O . GLY A 1 131 ? 24.359 55.322 43.854 1.00 21.09 131 GLY A O 1
ATOM 940 N N . GLY A 1 132 ? 25.663 55.581 45.677 1.00 22.53 132 GLY A N 1
ATOM 941 C CA . GLY A 1 132 ? 25.118 56.874 46.056 1.00 20.35 132 GLY A CA 1
ATOM 942 C C . GLY A 1 132 ? 23.729 56.872 46.677 1.00 23.14 132 GLY A C 1
ATOM 943 O O . GLY A 1 132 ? 23.067 57.887 46.656 1.00 25.91 132 GLY A O 1
ATOM 944 N N . GLN A 1 133 ? 23.279 55.742 47.221 1.00 24.41 133 GLN A N 1
ATOM 945 C CA . GLN A 1 133 ? 21.970 55.712 47.867 1.00 24.43 133 GLN A CA 1
ATOM 946 C C . GLN A 1 133 ? 22.087 55.416 49.379 1.00 23.83 133 GLN A C 1
ATOM 947 O O . GLN A 1 133 ? 22.776 54.494 49.771 1.00 24.63 133 GLN A O 1
ATOM 953 N N . SER A 1 134 ? 21.365 56.179 50.174 1.00 25.71 134 SER A N 1
ATOM 954 C CA . SER A 1 134 ? 21.450 56.047 51.625 1.00 24.37 134 SER A CA 1
ATOM 955 C C . SER A 1 134 ? 20.104 56.098 52.318 1.00 24.97 134 SER A C 1
ATOM 956 O O . SER A 1 134 ? 19.080 56.409 51.705 1.00 22.69 134 SER A O 1
ATOM 959 N N . LEU A 1 135 ? 20.129 55.785 53.611 1.00 23.95 135 LEU A N 1
ATOM 960 C CA . LEU A 1 135 ? 18.961 55.828 54.480 1.00 23.94 135 LEU A CA 1
ATOM 961 C C . LEU A 1 135 ? 19.046 57.134 55.280 1.00 25.10 135 LEU A C 1
ATOM 962 O O . LEU A 1 135 ? 20.137 57.710 55.465 1.00 25.30 135 LEU A O 1
ATOM 967 N N . GLN A 1 136 ? 17.886 57.614 55.719 1.00 26.70 136 GLN A N 1
ATOM 968 C CA . GLN A 1 136 ? 17.797 58.792 56.601 1.00 27.20 136 GLN A CA 1
ATOM 969 C C . GLN A 1 136 ? 18.470 60.065 56.095 1.00 28.85 136 GLN A C 1
ATOM 970 O O . GLN A 1 136 ? 19.308 60.671 56.825 1.00 26.87 136 GLN A O 1
ATOM 976 N N . PHE A 1 137 ? 18.136 60.482 54.861 1.00 26.48 137 PHE A N 1
ATOM 977 C CA . PHE A 1 137 ? 18.695 61.723 54.322 1.00 26.23 137 PHE A CA 1
ATOM 978 C C . PHE A 1 137 ? 20.227 61.822 54.354 1.00 26.47 137 PHE A C 1
ATOM 979 O O . PHE A 1 137 ? 20.799 62.879 54.707 1.00 27.64 137 PHE A O 1
ATOM 987 N N . GLY A 1 138 ? 20.879 60.727 53.980 1.00 26.63 138 GLY A N 1
ATOM 988 C CA . GLY A 1 138 ? 22.333 60.658 53.934 1.00 28.81 138 GLY A CA 1
ATOM 989 C C . GLY A 1 138 ? 23.068 60.349 55.250 1.00 28.64 138 GLY A C 1
ATOM 990 O O . GLY A 1 138 ? 24.282 60.176 55.248 1.00 26.87 138 GLY A O 1
ATOM 991 N N . LYS A 1 139 ? 22.330 60.226 56.350 1.00 28.33 139 LYS A N 1
ATOM 992 C CA . LYS A 1 139 ? 22.959 60.040 57.654 1.00 30.83 139 LYS A CA 1
ATOM 993 C C . LYS A 1 139 ? 22.960 58.619 58.131 1.00 31.74 139 LYS A C 1
ATOM 994 O O . LYS A 1 139 ? 23.754 58.260 59.009 1.00 31.54 139 LYS A O 1
ATOM 1000 N N . GLY A 1 140 ? 22.092 57.797 57.550 1.00 26.72 140 GLY A N 1
ATOM 1001 C CA . GLY A 1 140 ? 21.948 56.438 58.034 1.00 27.43 140 GLY A CA 1
ATOM 1002 C C . GLY A 1 140 ? 22.486 55.176 57.425 1.00 29.78 140 GLY A C 1
ATOM 1003 O O . GLY A 1 140 ? 21.956 54.102 57.768 1.00 33.75 140 GLY A O 1
ATOM 1004 N N . GLY A 1 141 ? 23.506 55.245 56.568 1.00 28.19 141 GLY A N 1
ATOM 1005 C CA . GLY A 1 141 ? 24.033 54.001 56.016 1.00 27.63 141 GLY A CA 1
ATOM 1006 C C . GLY A 1 141 ? 23.479 53.681 54.618 1.00 26.87 141 GLY A C 1
ATOM 1007 O O . GLY A 1 141 ? 22.532 54.335 54.164 1.00 23.88 141 GLY A O 1
ATOM 1008 N N . GLN A 1 142 ? 24.034 52.640 54.005 1.00 25.51 142 GLN A N 1
ATOM 1009 C CA . GLN A 1 142 ? 23.676 52.176 52.654 1.00 27.74 142 GLN A CA 1
ATOM 1010 C C . GLN A 1 142 ? 22.213 51.724 52.479 1.00 25.88 142 GLN A C 1
ATOM 1011 O O . GLN A 1 142 ? 21.733 50.902 53.241 1.00 26.87 142 GLN A O 1
ATOM 1017 N N . ALA A 1 143 ? 21.511 52.249 51.488 1.00 24.89 143 ALA A N 1
ATOM 1018 C CA . ALA A 1 143 ? 20.163 51.782 51.204 1.00 22.91 143 ALA A CA 1
ATOM 1019 C C . ALA A 1 143 ? 20.228 50.555 50.280 1.00 22.97 143 ALA A C 1
ATOM 1020 O O . ALA A 1 143 ? 21.262 50.313 49.612 1.00 23.92 143 ALA A O 1
ATOM 1022 N N . HIS A 1 144 ? 19.168 49.744 50.287 1.00 20.40 144 HIS A N 1
ATOM 1023 C CA . HIS A 1 144 ? 19.063 48.564 49.403 1.00 20.86 144 HIS A CA 1
ATOM 1024 C C . HIS A 1 144 ? 17.684 48.726 48.715 1.00 23.61 144 HIS A C 1
ATOM 1025 O O . HIS A 1 144 ? 16.691 48.128 49.143 1.00 21.95 144 HIS A O 1
ATOM 1032 N N . ARG A 1 145 ? 17.610 49.603 47.708 1.00 21.02 145 ARG A N 1
ATOM 1033 C CA . ARG A 1 145 ? 16.319 49.830 47.022 1.00 20.94 145 ARG A CA 1
ATOM 1034 C C . ARG A 1 145 ? 16.305 49.611 45.476 1.00 21.84 145 ARG A C 1
ATOM 1035 O O . ARG A 1 145 ? 15.320 49.914 44.796 1.00 19.65 145 ARG A O 1
ATOM 1043 N N . CYS A 1 146 ? 17.388 49.046 44.941 1.00 18.67 146 CYS A N 1
ATOM 1044 C CA . CYS A 1 146 ? 17.494 48.753 43.500 1.00 16.79 146 CYS A CA 1
ATOM 1045 C C . CYS A 1 146 ? 16.832 47.387 43.203 1.00 18.99 146 CYS A C 1
ATOM 1046 O O . CYS A 1 146 ? 17.410 46.290 43.434 1.00 18.89 146 CYS A O 1
ATOM 1049 N N . CYS A 1 147 ? 15.570 47.418 42.743 1.00 17.19 147 CYS A N 1
ATOM 1050 C CA . CYS A 1 147 ? 14.844 46.185 42.413 1.00 17.94 147 CYS A CA 1
ATOM 1051 C C . CYS A 1 147 ? 15.431 45.508 41.156 1.00 19.29 147 CYS A C 1
ATOM 1052 O O . CYS A 1 147 ? 15.688 46.185 40.164 1.00 17.03 147 CYS A O 1
ATOM 1055 N N . CYS A 1 148 ? 15.573 44.181 41.123 1.00 17.42 148 CYS A N 1
ATOM 1056 C CA . CYS A 1 148 ? 16.206 43.610 39.959 1.00 14.98 148 CYS A CA 1
ATOM 1057 C C . CYS A 1 148 ? 15.794 42.248 39.571 1.00 19.84 148 CYS A C 1
ATOM 1058 O O . CYS A 1 148 ? 15.145 41.528 40.362 1.00 17.32 148 CYS A O 1
ATOM 1061 N N . VAL A 1 149 ? 16.172 41.878 38.335 1.00 15.51 149 VAL A N 1
ATOM 1062 C CA . VAL A 1 149 ? 15.920 40.526 37.805 1.00 16.43 149 VAL A CA 1
ATOM 1063 C C . VAL A 1 149 ? 17.396 40.096 37.588 1.00 19.71 149 VAL A C 1
ATOM 1064 O O . VAL A 1 149 ? 17.981 40.311 36.485 1.00 17.21 149 VAL A O 1
ATOM 1068 N N . ALA A 1 150 ? 18.002 39.507 38.623 1.00 18.62 150 ALA A N 1
ATOM 1069 C CA . ALA A 1 150 ? 19.461 39.136 38.562 1.00 19.43 150 ALA A CA 1
ATOM 1070 C C . ALA A 1 150 ? 20.225 40.322 37.958 1.00 17.58 150 ALA A C 1
ATOM 1071 O O . ALA A 1 150 ? 20.094 41.438 38.475 1.00 20.10 150 ALA A O 1
ATOM 1073 N N . ASP A 1 151 ? 21.015 40.118 36.893 1.00 15.28 151 ASP A N 1
ATOM 1074 C CA . ASP A 1 151 ? 21.668 41.285 36.283 1.00 17.25 151 ASP A CA 1
ATOM 1075 C C . ASP A 1 151 ? 21.226 41.453 34.816 1.00 18.68 151 ASP A C 1
ATOM 1076 O O . ASP A 1 151 ? 22.021 41.841 33.962 1.00 17.25 151 ASP A O 1
ATOM 1081 N N . ARG A 1 152 ? 19.937 41.205 34.564 1.00 16.56 152 ARG A N 1
ATOM 1082 C CA . ARG A 1 152 ? 19.321 41.318 33.236 1.00 19.44 152 ARG A CA 1
ATOM 1083 C C . ARG A 1 152 ? 18.036 42.110 33.421 1.00 14.59 152 ARG A C 1
ATOM 1084 O O . ARG A 1 152 ? 17.045 41.832 32.748 1.00 15.49 152 ARG A O 1
ATOM 1092 N N . THR A 1 153 ? 18.045 43.125 34.282 1.00 15.03 153 THR A N 1
ATOM 1093 C CA . THR A 1 153 ? 16.800 43.818 34.557 1.00 12.78 153 THR A CA 1
ATOM 1094 C C . THR A 1 153 ? 16.199 44.533 33.311 1.00 15.35 153 THR A C 1
ATOM 1095 O O . THR A 1 153 ? 14.983 44.519 33.117 1.00 13.75 153 THR A O 1
ATOM 1099 N N . GLY A 1 154 ? 17.033 45.128 32.465 1.00 14.67 154 GLY A N 1
ATOM 1100 C CA . GLY A 1 154 ? 16.488 45.818 31.289 1.00 14.67 154 GLY A CA 1
ATOM 1101 C C . GLY A 1 154 ? 15.904 44.892 30.260 1.00 15.32 154 GLY A C 1
ATOM 1102 O O . GLY A 1 154 ? 14.877 45.174 29.615 1.00 15.62 154 GLY A O 1
ATOM 1103 N N . HIS A 1 155 ? 16.549 43.765 30.087 1.00 14.13 155 HIS A N 1
ATOM 1104 C CA . HIS A 1 155 ? 16.059 42.757 29.162 1.00 14.80 155 HIS A CA 1
ATOM 1105 C C . HIS A 1 155 ? 14.625 42.365 29.608 1.00 18.42 155 HIS A C 1
ATOM 1106 O O . HIS A 1 155 ? 13.703 42.281 28.785 1.00 16.74 155 HIS A O 1
ATOM 1113 N N . SER A 1 156 ? 14.432 42.070 30.906 1.00 16.69 156 SER A N 1
ATOM 1114 C CA . SER A 1 156 ? 13.101 41.678 31.371 1.00 16.28 156 SER A CA 1
ATOM 1115 C C . SER A 1 156 ? 12.090 42.815 31.339 1.00 16.76 156 SER A C 1
ATOM 1116 O O . SER A 1 156 ? 10.915 42.591 31.025 1.00 18.48 156 SER A O 1
ATOM 1119 N N . LEU A 1 157 ? 12.532 44.016 31.673 1.00 15.88 157 LEU A N 1
ATOM 1120 C CA . LEU A 1 157 ? 11.588 45.139 31.636 1.00 17.28 157 LEU A CA 1
ATOM 1121 C C . LEU A 1 157 ? 11.107 45.353 30.208 1.00 16.88 157 LEU A C 1
ATOM 1122 O O . LEU A 1 157 ? 9.878 45.476 29.954 1.00 15.76 157 LEU A O 1
ATOM 1127 N N . LEU A 1 158 ? 12.041 45.393 29.248 1.00 14.17 158 LEU A N 1
ATOM 1128 C CA . LEU A 1 158 ? 11.597 45.644 27.848 1.00 14.03 158 LEU A CA 1
ATOM 1129 C C . LEU A 1 158 ? 10.745 44.516 27.302 1.00 16.24 158 LEU A C 1
ATOM 1130 O O . LEU A 1 158 ? 9.766 44.770 26.605 1.00 14.94 158 LEU A O 1
ATOM 1135 N N . HIS A 1 159 ? 11.107 43.253 27.560 1.00 14.20 159 HIS A N 1
ATOM 1136 C CA . HIS A 1 159 ? 10.295 42.182 27.032 1.00 12.85 159 HIS A CA 1
ATOM 1137 C C . HIS A 1 159 ? 8.875 42.160 27.704 1.00 17.56 159 HIS A C 1
ATOM 1138 O O . HIS A 1 159 ? 7.867 41.800 27.063 1.00 17.96 159 HIS A O 1
ATOM 1145 N N . THR A 1 160 ? 8.805 42.559 28.970 1.00 14.11 160 THR A N 1
ATOM 1146 C CA . THR A 1 160 ? 7.500 42.582 29.665 1.00 16.53 160 THR A CA 1
ATOM 1147 C C . THR A 1 160 ? 6.603 43.718 29.063 1.00 18.07 160 THR A C 1
ATOM 1148 O O . THR A 1 160 ? 5.419 43.518 28.765 1.00 16.49 160 THR A O 1
ATOM 1152 N N . LEU A 1 161 ? 7.170 44.910 28.904 1.00 18.38 161 LEU A N 1
ATOM 1153 C CA . LEU A 1 161 ? 6.452 46.029 28.319 1.00 19.46 161 LEU A CA 1
ATOM 1154 C C . LEU A 1 161 ? 6.054 45.692 26.870 1.00 17.26 161 LEU A C 1
ATOM 1155 O O . LEU A 1 161 ? 4.934 46.011 26.457 1.00 15.37 161 LEU A O 1
ATOM 1160 N N . TYR A 1 162 ? 6.938 45.039 26.109 1.00 16.02 162 TYR A N 1
ATOM 1161 C CA . TYR A 1 162 ? 6.557 44.704 24.718 1.00 16.64 162 TYR A CA 1
ATOM 1162 C C . TYR A 1 162 ? 5.327 43.741 24.690 1.00 19.21 162 TYR A C 1
ATOM 1163 O O . TYR A 1 162 ? 4.323 43.948 23.975 1.00 19.74 162 TYR A O 1
ATOM 1172 N N . GLY A 1 163 ? 5.418 42.682 25.505 1.00 17.57 163 GLY A N 1
ATOM 1173 C CA . GLY A 1 163 ? 4.296 41.743 25.638 1.00 18.31 163 GLY A CA 1
ATOM 1174 C C . GLY A 1 163 ? 3.007 42.450 26.061 1.00 17.69 163 GLY A C 1
ATOM 1175 O O . GLY A 1 163 ? 1.948 42.219 25.458 1.00 16.66 163 GLY A O 1
ATOM 1176 N N . ARG A 1 164 ? 3.068 43.340 27.054 1.00 17.43 164 ARG A N 1
ATOM 1177 C CA . ARG A 1 164 ? 1.883 44.065 27.479 1.00 20.64 164 ARG A CA 1
ATOM 1178 C C . ARG A 1 164 ? 1.284 44.948 26.333 1.00 22.26 164 ARG A C 1
ATOM 1179 O O . ARG A 1 164 ? 0.026 45.063 26.179 1.00 21.67 164 ARG A O 1
ATOM 1187 N N . SER A 1 165 ? 2.168 45.556 25.539 1.00 18.62 165 SER A N 1
ATOM 1188 C CA . SER A 1 165 ? 1.731 46.396 24.399 1.00 20.03 165 SER A CA 1
ATOM 1189 C C . SER A 1 165 ? 0.918 45.619 23.386 1.00 19.78 165 SER A C 1
ATOM 1190 O O . SER A 1 165 ? 0.123 46.213 22.655 1.00 20.08 165 SER A O 1
ATOM 1193 N N . LEU A 1 166 ? 1.093 44.299 23.330 1.00 18.24 166 LEU A N 1
ATOM 1194 C CA . LEU A 1 166 ? 0.342 43.502 22.391 1.00 21.39 166 LEU A CA 1
ATOM 1195 C C . LEU A 1 166 ? -1.162 43.379 22.746 1.00 26.13 166 LEU A C 1
ATOM 1196 O O . LEU A 1 166 ? -1.926 42.845 21.951 1.00 26.77 166 LEU A O 1
ATOM 1201 N N . ARG A 1 167 ? -1.565 43.826 23.945 1.00 25.41 167 ARG A N 1
ATOM 1202 C CA . ARG A 1 167 ? -2.967 43.770 24.409 1.00 29.47 167 ARG A CA 1
ATOM 1203 C C . ARG A 1 167 ? -3.815 45.001 24.010 1.00 30.71 167 ARG A C 1
ATOM 1204 O O . ARG A 1 167 ? -5.011 45.104 24.361 1.00 34.13 167 ARG A O 1
ATOM 1212 N N . TYR A 1 168 ? -3.198 45.955 23.333 1.00 29.01 168 TYR A N 1
ATOM 1213 C CA . TYR A 1 168 ? -3.873 47.193 22.957 1.00 30.11 168 TYR A CA 1
ATOM 1214 C C . TYR A 1 168 ? -3.868 47.366 21.460 1.00 28.75 168 TYR A C 1
ATOM 1215 O O . TYR A 1 168 ? -3.173 46.607 20.747 1.00 26.67 168 TYR A O 1
ATOM 1224 N N . ASP A 1 169 ? -4.595 48.383 20.992 1.00 29.45 169 ASP A N 1
ATOM 1225 C CA . ASP A 1 169 ? -4.716 48.621 19.567 1.00 32.37 169 ASP A CA 1
ATOM 1226 C C . ASP A 1 169 ? -3.694 49.611 18.984 1.00 29.51 169 ASP A C 1
ATOM 1227 O O . ASP A 1 169 ? -3.900 50.165 17.918 1.00 30.42 169 ASP A O 1
ATOM 1232 N N . THR A 1 170 ? -2.588 49.795 19.673 1.00 28.12 170 THR A N 1
ATOM 1233 C CA . THR A 1 170 ? -1.556 50.709 19.154 1.00 26.81 170 THR A CA 1
ATOM 1234 C C . THR A 1 170 ? -1.098 50.245 17.749 1.00 26.41 170 THR A C 1
ATOM 1235 O O . THR A 1 170 ? -0.893 49.039 17.557 1.00 27.25 170 THR A O 1
ATOM 1239 N N . SER A 1 171 ? -0.897 51.182 16.815 1.00 25.51 171 SER A N 1
ATOM 1240 C CA . SER A 1 171 ? -0.400 50.822 15.476 1.00 24.10 171 SER A CA 1
ATOM 1241 C C . SER A 1 171 ? 1.152 50.927 15.475 1.00 22.54 171 SER A C 1
ATOM 1242 O O . SER A 1 171 ? 1.657 52.014 15.683 1.00 21.29 171 SER A O 1
ATOM 1245 N N . TYR A 1 172 ? 1.893 49.835 15.266 1.00 20.66 172 TYR A N 1
ATOM 1246 C CA . TYR A 1 172 ? 3.375 49.930 15.235 1.00 21.40 172 TYR A CA 1
ATOM 1247 C C . TYR A 1 172 ? 3.920 50.049 13.785 1.00 21.23 172 TYR A C 1
ATOM 1248 O O . TYR A 1 172 ? 3.434 49.354 12.892 1.00 19.52 172 TYR A O 1
ATOM 1257 N N . PHE A 1 173 ? 4.873 50.964 13.574 1.00 17.91 173 PHE A N 1
ATOM 1258 C CA . PHE A 1 173 ? 5.532 51.148 12.252 1.00 16.50 173 PHE A CA 1
ATOM 1259 C C . PHE A 1 173 ? 7.006 50.827 12.550 1.00 16.96 173 PHE A C 1
ATOM 1260 O O . PHE A 1 173 ? 7.757 51.689 12.969 1.00 15.58 173 PHE A O 1
ATOM 1268 N N . VAL A 1 174 ? 7.386 49.567 12.314 1.00 15.52 174 VAL A N 1
ATOM 1269 C CA . VAL A 1 174 ? 8.708 49.060 12.676 1.00 18.56 174 VAL A CA 1
ATOM 1270 C C . VAL A 1 174 ? 9.690 49.183 11.537 1.00 19.40 174 VAL A C 1
ATOM 1271 O O . VAL A 1 174 ? 9.352 48.829 10.403 1.00 18.00 174 VAL A O 1
ATOM 1275 N N . GLU A 1 175 ? 10.927 49.582 11.871 1.00 18.94 175 GLU A N 1
ATOM 1276 C CA . GLU A 1 175 ? 11.981 49.818 10.863 1.00 18.86 175 GLU A CA 1
ATOM 1277 C C . GLU A 1 175 ? 11.578 51.001 9.968 1.00 16.90 175 GLU A C 1
ATOM 1278 O O . GLU A 1 175 ? 11.676 51.000 8.759 1.00 18.44 175 GLU A O 1
ATOM 1284 N N . TYR A 1 176 ? 11.113 52.046 10.655 1.00 19.75 176 TYR A N 1
ATOM 1285 C CA . TYR A 1 176 ? 10.765 53.333 10.022 1.00 17.98 176 TYR A CA 1
ATOM 1286 C C . TYR A 1 176 ? 11.751 54.284 10.712 1.00 21.00 176 TYR A C 1
ATOM 1287 O O . TYR A 1 176 ? 11.837 54.289 11.954 1.00 19.69 176 TYR A O 1
ATOM 1296 N N . PHE A 1 177 ? 12.452 55.101 9.929 1.00 16.42 177 PHE A N 1
ATOM 1297 C CA . PHE A 1 177 ? 13.424 56.028 10.476 1.00 15.38 177 PHE A CA 1
ATOM 1298 C C . PHE A 1 177 ? 12.891 57.486 10.434 1.00 18.58 177 PHE A C 1
ATOM 1299 O O . PHE A 1 177 ? 12.671 58.032 9.372 1.00 20.66 177 PHE A O 1
ATOM 1307 N N . ALA A 1 178 ? 12.641 58.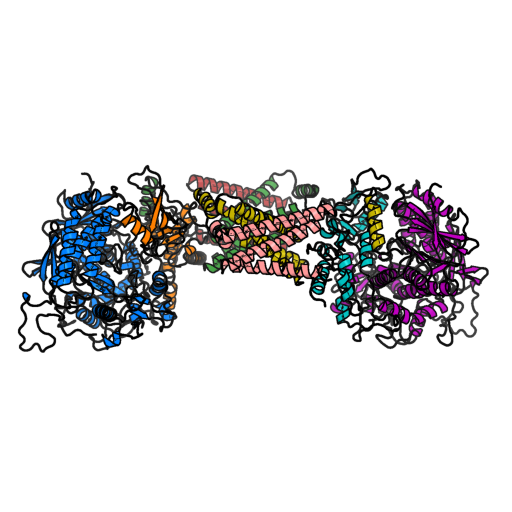074 11.599 1.00 19.16 178 ALA A N 1
ATOM 1308 C CA . ALA A 1 178 ? 12.124 59.439 11.693 1.00 18.27 178 ALA A CA 1
ATOM 1309 C C . ALA A 1 178 ? 13.227 60.405 11.283 1.00 18.61 178 ALA A C 1
ATOM 1310 O O . ALA A 1 178 ? 14.389 60.301 11.743 1.00 17.84 178 ALA A O 1
ATOM 1312 N N . LEU A 1 179 ? 12.871 61.285 10.344 1.00 19.74 179 LEU A N 1
ATOM 1313 C CA . LEU A 1 179 ? 13.799 62.274 9.754 1.00 20.66 179 LEU A CA 1
ATOM 1314 C C . LEU A 1 179 ? 13.656 63.677 10.332 1.00 21.95 179 LEU A C 1
ATOM 1315 O O . LEU A 1 179 ? 14.684 64.348 10.530 1.00 21.86 179 LEU A O 1
ATOM 1320 N N . ASP A 1 180 ? 12.414 64.109 10.606 1.00 17.45 180 ASP A N 1
ATOM 1321 C CA . ASP A 1 180 ? 12.156 65.446 11.165 1.00 18.82 180 ASP A CA 1
ATOM 1322 C C . ASP A 1 180 ? 10.744 65.626 11.727 1.00 20.89 180 ASP A C 1
ATOM 1323 O O . ASP A 1 180 ? 9.824 64.869 11.404 1.00 18.03 180 ASP A O 1
ATOM 1328 N N . LEU A 1 181 ? 10.586 66.653 12.567 1.00 21.51 181 LEU A N 1
ATOM 1329 C CA . LEU A 1 181 ? 9.292 67.038 13.134 1.00 23.50 181 LEU A CA 1
ATOM 1330 C C . LEU A 1 181 ? 8.575 67.899 12.069 1.00 24.31 181 LEU A C 1
ATOM 1331 O O . LEU A 1 181 ? 9.242 68.600 11.306 1.00 23.67 181 LEU A O 1
ATOM 1336 N N . LEU A 1 182 ? 7.249 67.823 12.019 1.00 25.15 182 LEU A N 1
ATOM 1337 C CA . LEU A 1 182 ? 6.452 68.657 11.080 1.00 27.35 182 LEU A CA 1
ATOM 1338 C C . LEU A 1 182 ? 5.954 69.811 11.983 1.00 28.61 182 LEU A C 1
ATOM 1339 O O . LEU A 1 182 ? 4.993 69.641 12.717 1.00 33.53 182 LEU A O 1
ATOM 1344 N N . MET A 1 183 ? 6.604 70.964 11.925 1.00 29.38 183 MET A N 1
ATOM 1345 C CA . MET A 1 183 ? 6.259 72.108 12.784 1.00 29.35 183 MET A CA 1
ATOM 1346 C C . MET A 1 183 ? 5.478 73.153 11.996 1.00 33.78 183 MET A C 1
ATOM 1347 O O . MET A 1 183 ? 5.733 73.339 10.822 1.00 28.64 183 MET A O 1
ATOM 1352 N N . GLU A 1 184 ? 4.563 73.854 12.662 1.00 37.81 184 GLU A N 1
ATOM 1353 C CA . GLU A 1 184 ? 3.770 74.900 12.002 1.00 42.44 184 GLU A CA 1
ATOM 1354 C C . GLU A 1 184 ? 3.348 75.876 13.114 1.00 43.37 184 GLU A C 1
ATOM 1355 O O . GLU A 1 184 ? 2.654 75.470 14.061 1.00 41.91 184 GLU A O 1
ATOM 1361 N N . ASN A 1 185 ? 3.785 77.136 13.025 1.00 45.46 185 ASN A N 1
ATOM 1362 C CA . ASN A 1 185 ? 3.469 78.170 14.040 1.00 48.06 185 ASN A CA 1
ATOM 1363 C C . ASN A 1 185 ? 4.064 77.860 15.419 1.00 46.56 185 ASN A C 1
ATOM 1364 O O . ASN A 1 185 ? 3.456 78.209 16.430 1.00 46.40 185 ASN A O 1
ATOM 1369 N N . GLY A 1 186 ? 5.221 77.207 15.465 1.00 44.07 186 GLY A N 1
ATOM 1370 C CA . GLY A 1 186 ? 5.823 76.855 16.735 1.00 41.28 186 GLY A CA 1
ATOM 1371 C C . GLY A 1 186 ? 5.122 75.672 17.414 1.00 41.80 186 GLY A C 1
ATOM 1372 O O . GLY A 1 186 ? 5.349 75.411 18.610 1.00 43.00 186 GLY A O 1
ATOM 1373 N N . GLU A 1 187 ? 4.251 74.979 16.678 1.00 37.61 187 GLU A N 1
ATOM 1374 C CA . GLU A 1 187 ? 3.539 73.814 17.202 1.00 38.90 187 GLU A CA 1
ATOM 1375 C C . GLU A 1 187 ? 3.961 72.565 16.446 1.00 35.43 187 GLU A C 1
ATOM 1376 O O . GLU A 1 187 ? 4.129 72.604 15.230 1.00 33.86 187 GLU A O 1
ATOM 1382 N N . CYS A 1 188 ? 4.113 71.442 17.142 1.00 32.23 188 CYS A N 1
ATOM 1383 C CA . CYS A 1 188 ? 4.461 70.207 16.418 1.00 28.19 188 CYS A CA 1
ATOM 1384 C C . CYS A 1 188 ? 3.151 69.564 15.931 1.00 28.17 188 CYS A C 1
ATOM 1385 O O . CYS A 1 188 ? 2.199 69.445 16.709 1.00 28.87 188 CYS A O 1
ATOM 1388 N N . ARG A 1 189 ? 3.101 69.123 14.663 1.00 24.53 189 ARG A N 1
ATOM 1389 C CA . ARG A 1 189 ? 1.872 68.486 14.173 1.00 24.21 189 ARG A CA 1
ATOM 1390 C C . ARG A 1 189 ? 2.154 67.062 13.609 1.00 24.56 189 ARG A C 1
ATOM 1391 O O . ARG A 1 189 ? 1.373 66.531 12.863 1.00 25.03 189 ARG A O 1
ATOM 1399 N N . GLY A 1 190 ? 3.305 66.491 13.945 1.00 22.65 190 GLY A N 1
ATOM 1400 C CA . GLY A 1 190 ? 3.618 65.146 13.495 1.00 20.52 190 GLY A CA 1
ATOM 1401 C C . GLY A 1 190 ? 5.087 64.941 13.157 1.00 20.16 190 GLY A C 1
ATOM 1402 O O . GLY A 1 190 ? 5.964 65.739 13.556 1.00 20.30 190 GLY A O 1
ATOM 1403 N N . VAL A 1 191 ? 5.363 63.861 12.433 1.00 19.95 191 VAL A N 1
ATOM 1404 C CA . VAL A 1 191 ? 6.728 63.563 12.032 1.00 21.81 191 VAL A CA 1
ATOM 1405 C C . VAL A 1 191 ? 6.738 62.942 10.631 1.00 19.27 191 VAL A C 1
ATOM 1406 O O . VAL A 1 191 ? 5.731 62.338 10.179 1.00 20.82 191 VAL A O 1
ATOM 1410 N N . ILE A 1 192 ? 7.854 63.118 9.927 1.00 21.83 192 ILE A N 1
ATOM 1411 C CA . ILE A 1 192 ? 8.043 62.510 8.619 1.00 18.89 192 ILE A CA 1
ATOM 1412 C C . ILE A 1 192 ? 9.170 61.464 8.764 1.00 19.50 192 ILE A C 1
ATOM 1413 O O . ILE A 1 192 ? 10.190 61.696 9.457 1.00 17.30 192 ILE A O 1
ATOM 1418 N N . ALA A 1 193 ? 8.970 60.332 8.113 1.00 16.69 193 ALA A N 1
ATOM 1419 C CA . ALA A 1 193 ? 9.854 59.201 8.210 1.00 19.01 193 ALA A CA 1
ATOM 1420 C C . ALA A 1 193 ? 10.090 58.421 6.920 1.00 19.87 193 ALA A C 1
ATOM 1421 O O . ALA A 1 193 ? 9.274 58.437 6.007 1.00 22.74 193 ALA A O 1
ATOM 1423 N N . LEU A 1 194 ? 11.204 57.678 6.904 1.00 19.35 194 LEU A N 1
ATOM 1424 C CA . LEU A 1 194 ? 11.538 56.794 5.788 1.00 19.80 194 LEU A CA 1
ATOM 1425 C C . LEU A 1 194 ? 11.223 55.345 6.166 1.00 22.12 194 LEU A C 1
ATOM 1426 O O . LEU A 1 194 ? 11.701 54.889 7.228 1.00 20.12 194 LEU A O 1
ATOM 1431 N N . CYS A 1 195 ? 10.427 54.623 5.350 1.00 18.43 195 CYS A N 1
ATOM 1432 C CA . CYS A 1 195 ? 10.141 53.174 5.621 1.00 20.93 195 CYS A CA 1
ATOM 1433 C C . CYS A 1 195 ? 11.363 52.452 5.022 1.00 21.46 195 CYS A C 1
ATOM 1434 O O . CYS A 1 195 ? 11.562 52.447 3.824 1.00 21.95 195 CYS A O 1
ATOM 1437 N N . ILE A 1 196 ? 12.207 51.861 5.881 1.00 24.41 196 ILE A N 1
ATOM 1438 C CA . ILE A 1 196 ? 13.430 51.222 5.434 1.00 22.81 196 ILE A CA 1
ATOM 1439 C C . ILE A 1 196 ? 13.135 49.992 4.567 1.00 25.29 196 ILE A C 1
ATOM 1440 O O . ILE A 1 196 ? 13.840 49.748 3.569 1.00 24.96 196 ILE A O 1
ATOM 1445 N N . GLU A 1 197 ? 12.063 49.274 4.862 1.00 24.88 197 GLU A N 1
ATOM 1446 C CA . GLU A 1 197 ? 11.739 48.058 4.098 1.00 28.21 197 GLU A CA 1
ATOM 1447 C C . GLU A 1 197 ? 11.379 48.282 2.630 1.00 30.07 197 GLU A C 1
ATOM 1448 O O . GLU A 1 197 ? 11.678 47.436 1.765 1.00 30.79 197 GLU A O 1
ATOM 1454 N N . ASP A 1 198 ? 10.745 49.395 2.311 1.00 28.01 198 ASP A N 1
ATOM 1455 C CA . ASP A 1 198 ? 10.392 49.569 0.920 1.00 31.90 198 ASP A CA 1
ATOM 1456 C C . ASP A 1 198 ? 10.718 50.897 0.290 1.00 30.90 198 ASP A C 1
ATOM 1457 O O . ASP A 1 198 ? 10.284 51.184 -0.828 1.00 30.39 198 ASP A O 1
ATOM 1462 N N . GLY A 1 199 ? 11.483 51.712 1.014 1.00 31.47 199 GLY A N 1
ATOM 1463 C CA . GLY A 1 199 ? 11.895 53.004 0.508 1.00 28.64 199 GLY A CA 1
ATOM 1464 C C . GLY A 1 199 ? 10.919 54.152 0.422 1.00 30.16 199 GLY A C 1
ATOM 1465 O O . GLY A 1 199 ? 11.279 55.186 -0.151 1.00 32.56 199 GLY A O 1
ATOM 1466 N N . THR A 1 200 ? 9.717 54.021 0.979 1.00 26.28 200 THR A N 1
ATOM 1467 C CA . THR A 1 200 ? 8.718 55.073 0.883 1.00 25.90 200 THR A CA 1
ATOM 1468 C C . THR A 1 200 ? 8.815 56.085 2.014 1.00 25.50 200 THR A C 1
ATOM 1469 O O . THR A 1 200 ? 9.359 55.806 3.098 1.00 23.77 200 THR A O 1
ATOM 1473 N N . ILE A 1 201 ? 8.326 57.279 1.740 1.00 20.76 201 ILE A N 1
ATOM 1474 C CA . ILE A 1 201 ? 8.283 58.389 2.691 1.00 23.02 201 ILE A CA 1
ATOM 1475 C C . ILE A 1 201 ? 6.864 58.476 3.287 1.00 23.04 201 ILE A C 1
ATOM 1476 O O . ILE A 1 201 ? 5.852 58.423 2.556 1.00 23.52 201 ILE A O 1
ATOM 1481 N N . HIS A 1 202 ? 6.795 58.568 4.624 1.00 22.80 202 HIS A N 1
ATOM 1482 C CA . HIS A 1 202 ? 5.514 58.643 5.353 1.00 19.01 202 HIS A CA 1
ATOM 1483 C C . HIS A 1 202 ? 5.399 59.863 6.229 1.00 22.66 202 HIS A C 1
ATOM 1484 O O . HIS A 1 202 ? 6.376 60.229 6.884 1.00 21.24 202 HIS A O 1
ATOM 1491 N N . ARG A 1 203 ? 4.220 60.493 6.247 1.00 19.21 203 ARG A N 1
ATOM 1492 C CA . ARG A 1 203 ? 3.990 61.640 7.114 1.00 22.64 203 ARG A CA 1
ATOM 1493 C C . ARG A 1 203 ? 2.915 61.250 8.110 1.00 24.15 203 ARG A C 1
ATOM 1494 O O . ARG A 1 203 ? 1.777 60.870 7.738 1.00 24.74 203 ARG A O 1
ATOM 1502 N N . PHE A 1 204 ? 3.278 61.274 9.384 1.00 23.97 204 PHE A N 1
ATOM 1503 C CA . PHE A 1 204 ? 2.333 60.915 10.440 1.00 22.09 204 PHE A CA 1
ATOM 1504 C C . PHE A 1 204 ? 1.827 62.202 11.043 1.00 25.80 204 PHE A C 1
ATOM 1505 O O . PHE A 1 204 ? 2.601 62.881 11.724 1.00 25.23 204 PHE A O 1
ATOM 1513 N N . ARG A 1 205 ? 0.552 62.547 10.807 1.00 22.14 205 ARG A N 1
ATOM 1514 C CA . ARG A 1 205 ? -0.025 63.756 11.352 1.00 23.26 205 ARG A CA 1
ATOM 1515 C C . ARG A 1 205 ? -0.721 63.416 12.667 1.00 21.17 205 ARG A C 1
ATOM 1516 O O . ARG A 1 205 ? -1.337 62.372 12.779 1.00 23.88 205 ARG A O 1
ATOM 1524 N N . ALA A 1 206 ? -0.607 64.296 13.641 1.00 21.62 206 ALA A N 1
ATOM 1525 C CA . ALA A 1 206 ? -1.231 64.025 14.937 1.00 21.64 206 ALA A CA 1
ATOM 1526 C C . ALA A 1 206 ? -1.272 65.257 15.786 1.00 23.48 206 ALA A C 1
ATOM 1527 O O . ALA A 1 206 ? -0.439 66.138 15.679 1.00 22.88 206 ALA A O 1
ATOM 1529 N N . LYS A 1 207 ? -2.219 65.292 16.697 1.00 20.51 207 LYS A N 1
ATOM 1530 C CA . LYS A 1 207 ? -2.282 66.439 17.569 1.00 24.58 207 LYS A CA 1
ATOM 1531 C C . LYS A 1 207 ? -1.128 66.487 18.613 1.00 20.47 207 LYS A C 1
ATOM 1532 O O . LYS A 1 207 ? -0.755 67.560 19.072 1.00 19.63 207 LYS A O 1
ATOM 1538 N N . ASN A 1 208 ? -0.616 65.323 19.020 1.00 16.82 208 ASN A N 1
ATOM 1539 C CA . ASN A 1 208 ? 0.478 65.274 20.024 1.00 18.60 208 ASN A CA 1
ATOM 1540 C C . ASN A 1 208 ? 1.528 64.273 19.600 1.00 17.63 208 ASN A C 1
ATOM 1541 O O . ASN A 1 208 ? 1.177 63.187 19.125 1.00 17.96 208 ASN A O 1
ATOM 1546 N N . THR A 1 209 ? 2.797 64.651 19.797 1.00 16.99 209 THR A N 1
ATOM 1547 C CA . THR A 1 209 ? 3.966 63.811 19.398 1.00 18.51 209 THR A CA 1
ATOM 1548 C C . THR A 1 209 ? 4.903 63.641 20.593 1.00 18.06 209 THR A C 1
ATOM 1549 O O . THR A 1 209 ? 5.193 64.613 21.282 1.00 18.33 209 THR A O 1
ATOM 1553 N N . VAL A 1 210 ? 5.329 62.403 20.861 1.00 15.71 210 VAL A N 1
ATOM 1554 C CA . VAL A 1 210 ? 6.218 62.103 21.995 1.00 13.74 210 VAL A CA 1
ATOM 1555 C C . VAL A 1 210 ? 7.567 61.611 21.419 1.00 14.33 210 VAL A C 1
ATOM 1556 O O . VAL A 1 210 ? 7.601 60.602 20.694 1.00 16.81 210 VAL A O 1
ATOM 1560 N N . ILE A 1 211 ? 8.660 62.272 21.759 1.00 17.38 211 ILE A N 1
ATOM 1561 C CA . ILE A 1 211 ? 10.010 61.850 21.313 1.00 15.91 211 ILE A CA 1
ATOM 1562 C C . ILE A 1 211 ? 10.637 60.988 22.441 1.00 17.86 211 ILE A C 1
ATOM 1563 O O . ILE A 1 211 ? 10.818 61.491 23.544 1.00 16.97 211 ILE A O 1
ATOM 1568 N N . ALA A 1 212 ? 10.911 59.713 22.153 1.00 15.57 212 ALA A N 1
ATOM 1569 C CA . ALA A 1 212 ? 11.515 58.789 23.138 1.00 14.82 212 ALA A CA 1
ATOM 1570 C C . ALA A 1 212 ? 12.640 57.964 22.419 1.00 14.12 212 ALA A C 1
ATOM 1571 O O . ALA A 1 212 ? 12.692 56.724 22.498 1.00 15.50 212 ALA A O 1
ATOM 1573 N N . THR A 1 213 ? 13.545 58.672 21.774 1.00 12.31 213 THR A N 1
ATOM 1574 C CA . THR A 1 213 ? 14.576 58.105 20.943 1.00 12.13 213 THR A CA 1
ATOM 1575 C C . THR A 1 213 ? 15.941 57.727 21.587 1.00 14.62 213 THR A C 1
ATOM 1576 O O . THR A 1 213 ? 16.859 57.271 20.858 1.00 14.88 213 THR A O 1
ATOM 1580 N N . GLY A 1 214 ? 16.060 57.813 22.911 1.00 14.14 214 GLY A N 1
ATOM 1581 C CA . GLY A 1 214 ? 17.360 57.411 23.500 1.00 12.51 214 GLY A CA 1
ATOM 1582 C C . GLY A 1 214 ? 18.469 58.411 23.479 1.00 16.23 214 GLY A C 1
ATOM 1583 O O . GLY A 1 214 ? 18.249 59.611 23.148 1.00 13.85 214 GLY A O 1
ATOM 1584 N N . GLY A 1 215 ? 19.679 57.940 23.819 1.00 15.37 215 GLY A N 1
ATOM 1585 C CA . GLY A 1 215 ? 20.838 58.828 23.884 1.00 14.93 215 GLY A CA 1
ATOM 1586 C C . GLY A 1 215 ? 21.744 58.888 22.647 1.00 16.67 215 GLY A C 1
ATOM 1587 O O . GLY A 1 215 ? 21.330 58.467 21.562 1.00 16.12 215 GLY A O 1
ATOM 1588 N N . TYR A 1 216 ? 22.957 59.430 22.826 1.00 15.89 216 TYR A N 1
ATOM 1589 C CA . TYR A 1 216 ? 23.915 59.593 21.758 1.00 15.79 216 TYR A CA 1
ATOM 1590 C C . TYR A 1 216 ? 25.339 59.215 22.128 1.00 18.14 216 TYR A C 1
ATOM 1591 O O . TYR A 1 216 ? 26.301 59.812 21.619 1.00 16.56 216 TYR A O 1
ATOM 1600 N N . GLY A 1 217 ? 25.496 58.133 22.897 1.00 16.25 217 GLY A N 1
ATOM 1601 C CA . GLY A 1 217 ? 26.825 57.728 23.307 1.00 16.27 217 GLY A CA 1
ATOM 1602 C C . GLY A 1 217 ? 27.798 57.405 22.175 1.00 17.27 217 GLY A C 1
ATOM 1603 O O . GLY A 1 217 ? 29.011 57.456 22.367 1.00 16.72 217 GLY A O 1
ATOM 1604 N N . ARG A 1 218 ? 27.272 57.066 20.985 1.00 17.79 218 ARG A N 1
ATOM 1605 C CA . ARG A 1 218 ? 28.115 56.760 19.804 1.00 21.96 218 ARG A CA 1
ATOM 1606 C C . ARG A 1 218 ? 28.902 57.961 19.216 1.00 22.50 218 ARG A C 1
ATOM 1607 O O . ARG A 1 218 ? 29.576 57.865 18.171 1.00 23.99 218 ARG A O 1
ATOM 1615 N N . THR A 1 219 ? 28.747 59.127 19.820 1.00 19.53 219 THR A N 1
ATOM 1616 C CA . THR A 1 219 ? 29.541 60.244 19.402 1.00 20.09 219 THR A CA 1
ATOM 1617 C C . THR A 1 219 ? 31.023 59.980 19.874 1.00 21.85 219 THR A C 1
ATOM 1618 O O . THR A 1 219 ? 31.943 60.673 19.408 1.00 23.05 219 THR A O 1
ATOM 1622 N N . TYR A 1 220 ? 31.239 59.032 20.790 1.00 18.56 220 TYR A N 1
ATOM 1623 C CA . TYR A 1 220 ? 32.597 58.739 21.300 1.00 19.20 220 TYR A CA 1
ATOM 1624 C C . TYR A 1 220 ? 33.164 57.493 20.646 1.00 18.87 220 TYR A C 1
ATOM 1625 O O . TYR A 1 220 ? 32.412 56.726 20.053 1.00 21.74 220 TYR A O 1
ATOM 1634 N N . PHE A 1 221 ? 34.464 57.249 20.845 1.00 18.39 221 PHE A N 1
ATOM 1635 C CA . PHE A 1 221 ? 35.155 56.117 20.247 1.00 19.51 221 PHE A CA 1
ATOM 1636 C C . PHE A 1 221 ? 34.943 54.839 21.043 1.00 20.46 221 PHE A C 1
ATOM 1637 O O . PHE A 1 221 ? 34.856 53.737 20.457 1.00 20.28 221 PHE A O 1
ATOM 1645 N N . SER A 1 222 ? 34.864 54.980 22.363 1.00 19.39 222 SER A N 1
ATOM 1646 C CA . SER A 1 222 ? 34.631 53.822 23.248 1.00 20.48 222 SER A CA 1
ATOM 1647 C C . SER A 1 222 ? 33.373 54.131 24.104 1.00 17.63 222 SER A C 1
ATOM 1648 O O . SER A 1 222 ? 33.317 55.137 24.776 1.00 19.75 222 SER A O 1
ATOM 1651 N N . CYS A 1 223 ? 32.355 53.275 24.043 1.00 22.00 223 CYS A N 1
ATOM 1652 C CA . CYS A 1 223 ? 31.124 53.535 24.820 1.00 16.97 223 CYS A CA 1
ATOM 1653 C C . CYS A 1 223 ? 30.428 52.217 25.126 1.00 17.88 223 CYS A C 1
ATOM 1654 O O . CYS A 1 223 ? 30.730 51.204 24.496 1.00 20.76 223 CYS A O 1
ATOM 1657 N N . THR A 1 224 ? 29.497 52.200 26.084 1.00 16.79 224 THR A N 1
ATOM 1658 C CA . THR A 1 224 ? 28.794 50.948 26.366 1.00 14.17 224 THR A CA 1
ATOM 1659 C C . THR A 1 224 ? 27.549 50.941 25.481 1.00 15.50 224 THR A C 1
ATOM 1660 O O . THR A 1 224 ? 26.869 49.944 25.380 1.00 16.07 224 THR A O 1
ATOM 1664 N N . SER A 1 225 ? 27.256 52.084 24.873 1.00 16.78 225 SER A N 1
ATOM 1665 C CA . SER A 1 225 ? 26.049 52.256 24.062 1.00 17.28 225 SER A CA 1
ATOM 1666 C C . SER A 1 225 ? 25.947 51.363 22.830 1.00 17.12 225 SER A C 1
ATOM 1667 O O . SER A 1 225 ? 26.958 50.996 22.240 1.00 18.63 225 SER A O 1
ATOM 1670 N N . ALA A 1 226 ? 24.706 51.085 22.389 1.00 15.83 226 ALA A N 1
ATOM 1671 C CA . ALA A 1 226 ? 24.471 50.317 21.163 1.00 15.48 226 ALA A CA 1
ATOM 1672 C C . ALA A 1 226 ? 24.960 51.143 19.943 1.00 15.53 226 ALA A C 1
ATOM 1673 O O . ALA A 1 226 ? 25.040 52.396 19.987 1.00 15.71 226 ALA A O 1
ATOM 1675 N N . HIS A 1 227 ? 25.201 50.453 18.831 1.00 15.94 227 HIS A N 1
ATOM 1676 C CA . HIS A 1 227 ? 25.556 51.122 17.564 1.00 17.70 227 HIS A CA 1
ATOM 1677 C C . HIS A 1 227 ? 24.421 52.025 17.104 1.00 18.71 227 HIS A C 1
ATOM 1678 O O . HIS A 1 227 ? 24.655 52.974 16.326 1.00 16.78 227 HIS A O 1
ATOM 1685 N N . THR A 1 228 ? 23.202 51.773 17.609 1.00 17.11 228 THR A N 1
ATOM 1686 C CA . THR A 1 228 ? 22.013 52.531 17.244 1.00 18.57 228 THR A CA 1
ATOM 1687 C C . THR A 1 228 ? 21.697 53.767 18.113 1.00 20.02 228 THR A C 1
ATOM 1688 O O . THR A 1 228 ? 20.667 54.401 17.920 1.00 20.86 228 THR A O 1
ATOM 1692 N N . SER A 1 229 ? 22.541 54.075 19.084 1.00 15.46 229 SER A N 1
ATOM 1693 C CA . SER A 1 229 ? 22.273 55.226 20.002 1.00 18.46 229 SER A CA 1
ATOM 1694 C C . SER A 1 229 ? 22.915 56.441 19.349 1.00 17.61 229 SER A C 1
ATOM 1695 O O . SER A 1 229 ? 24.036 56.837 19.712 1.00 17.86 229 SER A O 1
ATOM 1698 N N . THR A 1 230 ? 22.169 57.073 18.440 1.00 18.42 230 THR A N 1
ATOM 1699 C CA . THR A 1 230 ? 22.763 58.121 17.641 1.00 15.75 230 THR A CA 1
ATOM 1700 C C . THR A 1 230 ? 22.151 59.514 17.754 1.00 19.46 230 THR A C 1
ATOM 1701 O O . THR A 1 230 ? 22.342 60.389 16.869 1.00 18.09 230 THR A O 1
ATOM 1705 N N . GLY A 1 231 ? 21.382 59.711 18.817 1.00 17.10 231 GLY A N 1
ATOM 1706 C CA . GLY A 1 231 ? 20.797 61.023 19.081 1.00 17.98 231 GLY A CA 1
ATOM 1707 C C . GLY A 1 231 ? 19.810 61.514 18.024 1.00 17.01 231 GLY A C 1
ATOM 1708 O O . GLY A 1 231 ? 19.693 62.741 17.840 1.00 18.60 231 GLY A O 1
ATOM 1709 N N . ASP A 1 232 ? 19.107 60.603 17.363 1.00 18.30 232 ASP A N 1
ATOM 1710 C CA . ASP A 1 232 ? 18.213 61.051 16.285 1.00 19.98 232 ASP A CA 1
ATOM 1711 C C . ASP A 1 232 ? 17.081 62.010 16.690 1.00 22.45 232 ASP A C 1
ATOM 1712 O O . ASP A 1 232 ? 16.810 62.969 15.949 1.00 21.13 232 ASP A O 1
ATOM 1717 N N . GLY A 1 233 ? 16.413 61.794 17.835 1.00 20.31 233 GLY A N 1
ATOM 1718 C CA . GLY A 1 233 ? 15.347 62.716 18.262 1.00 20.39 233 GLY A CA 1
ATOM 1719 C C . GLY A 1 233 ? 15.865 64.063 18.738 1.00 24.12 233 GLY A C 1
ATOM 1720 O O . GLY A 1 233 ? 15.224 65.128 18.601 1.00 21.19 233 GLY A O 1
ATOM 1721 N N . THR A 1 234 ? 17.060 64.037 19.314 1.00 18.37 234 THR A N 1
ATOM 1722 C CA . THR A 1 234 ? 17.695 65.237 19.793 1.00 19.92 234 THR A CA 1
ATOM 1723 C C . THR A 1 234 ? 18.027 66.127 18.580 1.00 21.64 234 THR A C 1
ATOM 1724 O O . THR A 1 234 ? 17.900 67.362 18.610 1.00 21.83 234 THR A O 1
ATOM 1728 N N . ALA A 1 235 ? 18.504 65.487 17.524 1.00 18.94 235 ALA A N 1
ATOM 1729 C CA . ALA A 1 235 ? 18.887 66.253 16.322 1.00 18.08 235 ALA A CA 1
ATOM 1730 C C . ALA A 1 235 ? 17.623 66.806 15.625 1.00 18.35 235 ALA A C 1
ATOM 1731 O O . ALA A 1 235 ? 17.658 67.912 15.056 1.00 20.49 235 ALA A O 1
ATOM 1733 N N . MET A 1 236 ? 16.503 66.070 15.648 1.00 17.03 236 MET A N 1
ATOM 1734 C CA . MET A 1 236 ? 15.244 66.575 15.048 1.00 17.98 236 MET A CA 1
ATOM 1735 C C . MET A 1 236 ? 14.814 67.886 15.759 1.00 22.58 236 MET A C 1
ATOM 1736 O O . MET A 1 236 ? 14.385 68.874 15.095 1.00 23.11 236 MET A O 1
ATOM 1741 N N . VAL A 1 237 ? 14.917 67.905 17.090 1.00 15.87 237 VAL A N 1
ATOM 1742 C CA . VAL A 1 237 ? 14.574 69.095 17.885 1.00 18.00 237 VAL A CA 1
ATOM 1743 C C . VAL A 1 237 ? 15.553 70.236 17.497 1.00 19.01 237 VAL A C 1
ATOM 1744 O O . VAL A 1 237 ? 15.116 71.386 17.232 1.00 19.86 237 VAL A O 1
ATOM 1748 N N . THR A 1 238 ? 16.861 69.942 17.449 1.00 18.38 238 THR A N 1
ATOM 1749 C CA . THR A 1 238 ? 17.839 70.963 17.017 1.00 21.54 238 THR A CA 1
ATOM 1750 C C . THR A 1 238 ? 17.475 71.493 15.601 1.00 22.58 238 THR A C 1
ATOM 1751 O O . THR A 1 238 ? 17.518 72.702 15.347 1.00 22.24 238 THR A O 1
ATOM 1755 N N . ARG A 1 239 ? 17.160 70.601 14.673 1.00 18.85 239 ARG A N 1
ATOM 1756 C CA . ARG A 1 239 ? 16.798 71.065 13.333 1.00 23.79 239 ARG A CA 1
ATOM 1757 C C . ARG A 1 239 ? 15.536 71.914 13.287 1.00 23.89 239 ARG A C 1
ATOM 1758 O O . ARG A 1 239 ? 15.369 72.689 12.342 1.00 26.23 239 ARG A O 1
ATOM 1766 N N . ALA A 1 240 ? 14.648 71.762 14.263 1.00 21.74 240 ALA A N 1
ATOM 1767 C CA . ALA A 1 240 ? 13.396 72.541 14.276 1.00 22.39 240 ALA A CA 1
ATOM 1768 C C . ALA A 1 240 ? 13.665 73.889 14.945 1.00 26.17 240 ALA A C 1
ATOM 1769 O O . ALA A 1 240 ? 12.742 74.672 15.167 1.00 25.87 240 ALA A O 1
ATOM 1771 N N . GLY A 1 241 ? 14.937 74.148 15.277 1.00 24.23 241 GLY A N 1
ATOM 1772 C CA . GLY A 1 241 ? 15.311 75.416 15.900 1.00 26.17 241 GLY A CA 1
ATOM 1773 C C . GLY A 1 241 ? 14.995 75.509 17.388 1.00 26.98 241 GLY A C 1
ATOM 1774 O O . GLY A 1 241 ? 15.019 76.601 17.971 1.00 27.71 241 GLY A O 1
ATOM 1775 N N . LEU A 1 242 ? 14.693 74.377 18.016 1.00 23.35 242 LEU A N 1
ATOM 1776 C CA . LEU A 1 242 ? 14.400 74.365 19.455 1.00 25.70 242 LEU A CA 1
ATOM 1777 C C . LEU A 1 242 ? 15.701 74.091 20.238 1.00 24.15 242 LEU A C 1
ATOM 1778 O O . LEU A 1 242 ? 16.656 73.555 19.689 1.00 24.43 242 LEU A O 1
ATOM 1783 N N . PRO A 1 243 ? 15.757 74.479 21.518 1.00 24.44 243 PRO A N 1
ATOM 1784 C CA . PRO A 1 243 ? 17.003 74.235 22.276 1.00 24.01 243 PRO A CA 1
ATOM 1785 C C . PRO A 1 243 ? 17.148 72.823 22.853 1.00 20.35 243 PRO A C 1
ATOM 1786 O O . PRO A 1 243 ? 16.119 72.192 23.110 1.00 22.22 243 PRO A O 1
ATOM 1790 N N . CYS A 1 244 ? 18.403 72.339 22.986 1.00 19.44 244 CYS A N 1
ATOM 1791 C CA . CYS A 1 244 ? 18.676 71.085 23.724 1.00 19.46 244 CYS A CA 1
ATOM 1792 C C . CYS A 1 244 ? 19.261 71.613 25.059 1.00 18.38 244 CYS A C 1
ATOM 1793 O O . CYS A 1 244 ? 19.606 72.802 25.179 1.00 19.07 244 CYS A O 1
ATOM 1796 N N . GLN A 1 245 ? 19.386 70.768 26.064 1.00 19.32 245 GLN A N 1
ATOM 1797 C CA . GLN A 1 245 ? 19.816 71.215 27.402 1.00 19.33 245 GLN A CA 1
ATOM 1798 C C . GLN A 1 245 ? 20.864 70.310 28.057 1.00 19.10 245 GLN A C 1
ATOM 1799 O O . GLN A 1 245 ? 20.736 69.097 27.981 1.00 19.27 245 GLN A O 1
ATOM 1805 N N . ASP A 1 246 ? 21.905 70.916 28.650 1.00 18.17 246 ASP A N 1
ATOM 1806 C CA . ASP A 1 246 ? 22.941 70.219 29.428 1.00 18.17 246 ASP A CA 1
ATOM 1807 C C . ASP A 1 246 ? 23.670 69.074 28.694 1.00 19.65 246 ASP A C 1
ATOM 1808 O O . ASP A 1 246 ? 24.106 68.095 29.337 1.00 18.93 246 ASP A O 1
ATOM 1813 N N . LEU A 1 247 ? 23.887 69.260 27.396 1.00 17.74 247 LEU A N 1
ATOM 1814 C CA . LEU A 1 247 ? 24.500 68.193 26.595 1.00 21.15 247 LEU A CA 1
ATOM 1815 C C . LEU A 1 247 ? 25.945 67.950 26.986 1.00 18.45 247 LEU A C 1
ATOM 1816 O O . LEU A 1 247 ? 26.457 66.851 26.734 1.00 19.13 247 LEU A O 1
ATOM 1821 N N . GLU A 1 248 ? 26.591 68.912 27.668 1.00 18.61 248 GLU A N 1
ATOM 1822 C CA . GLU A 1 248 ? 27.970 68.669 28.109 1.00 17.49 248 GLU A CA 1
ATOM 1823 C C . GLU A 1 248 ? 28.124 67.651 29.276 1.00 19.71 248 GLU A C 1
ATOM 1824 O O . GLU A 1 248 ? 29.240 67.197 29.566 1.00 19.17 248 GLU A O 1
ATOM 1830 N N . PHE A 1 249 ? 27.030 67.329 29.954 1.00 15.97 249 PHE A N 1
ATOM 1831 C CA . PHE A 1 249 ? 27.112 66.370 31.057 1.00 15.69 249 PHE A CA 1
ATOM 1832 C C . PHE A 1 249 ? 26.955 64.938 30.543 1.00 14.03 249 PHE A C 1
ATOM 1833 O O . PHE A 1 249 ? 25.818 64.451 30.279 1.00 17.27 249 PHE A O 1
ATOM 1841 N N . VAL A 1 250 ? 28.115 64.313 30.362 1.00 15.65 250 VAL A N 1
ATOM 1842 C CA . VAL A 1 250 ? 28.195 62.934 29.833 1.00 16.54 250 VAL A CA 1
ATOM 1843 C C . VAL A 1 250 ? 28.655 61.992 30.934 1.00 17.01 250 VAL A C 1
ATOM 1844 O O . VAL A 1 250 ? 29.711 62.150 31.522 1.00 16.56 250 VAL A O 1
ATOM 1848 N N . GLN A 1 251 ? 27.865 60.986 31.200 1.00 16.81 251 GLN A N 1
ATOM 1849 C CA . GLN A 1 251 ? 28.264 60.040 32.238 1.00 18.47 251 GLN A CA 1
ATOM 1850 C C . GLN A 1 251 ? 29.234 58.953 31.757 1.00 19.00 251 GLN A C 1
ATOM 1851 O O . GLN A 1 251 ? 28.909 58.230 30.796 1.00 17.62 251 GLN A O 1
ATOM 1857 N N . PHE A 1 252 ? 30.390 58.842 32.435 1.00 16.91 252 PHE A N 1
ATOM 1858 C CA . PHE A 1 252 ? 31.333 57.757 32.240 1.00 15.24 252 PHE A CA 1
ATOM 1859 C C . PHE A 1 252 ? 31.017 56.769 33.368 1.00 15.87 252 PHE A C 1
ATOM 1860 O O . PHE A 1 252 ? 31.082 57.132 34.571 1.00 19.15 252 PHE A O 1
ATOM 1868 N N . HIS A 1 253 ? 30.653 55.546 32.962 1.00 15.60 253 HIS A N 1
ATOM 1869 C CA . HIS A 1 253 ? 30.360 54.466 33.919 1.00 18.58 253 HIS A CA 1
ATOM 1870 C C . HIS A 1 253 ? 31.732 53.953 34.337 1.00 18.99 253 HIS A C 1
ATOM 1871 O O . HIS A 1 253 ? 32.621 53.707 33.484 1.00 19.87 253 HIS A O 1
ATOM 1878 N N . PRO A 1 254 ? 31.921 53.750 35.654 1.00 20.10 254 PRO A N 1
ATOM 1879 C CA . PRO A 1 254 ? 33.219 53.287 36.165 1.00 20.85 254 PRO A CA 1
ATOM 1880 C C . PRO A 1 254 ? 33.724 51.994 35.545 1.00 19.92 254 PRO A C 1
ATOM 1881 O O . PRO A 1 254 ? 34.942 51.806 35.373 1.00 19.63 254 PRO A O 1
ATOM 1885 N N . THR A 1 255 ? 32.798 51.087 35.232 1.00 18.68 255 THR A N 1
ATOM 1886 C CA . THR A 1 255 ? 33.240 49.794 34.755 1.00 17.71 255 THR A CA 1
ATOM 1887 C C . THR A 1 255 ? 32.812 49.216 33.392 1.00 19.72 255 THR A C 1
ATOM 1888 O O . THR A 1 255 ? 31.989 48.317 33.328 1.00 21.66 255 THR A O 1
ATOM 1892 N N . GLY A 1 256 ? 33.347 49.727 32.276 1.00 18.52 256 GLY A N 1
ATOM 1893 C CA . GLY A 1 256 ? 33.100 49.094 30.988 1.00 17.60 256 GLY A CA 1
ATOM 1894 C C . GLY A 1 256 ? 34.255 48.088 30.855 1.00 20.21 256 GLY A C 1
ATOM 1895 O O . GLY A 1 256 ? 35.380 48.321 31.383 1.00 20.15 256 GLY A O 1
ATOM 1896 N N . ILE A 1 257 ? 34.037 46.954 30.204 1.00 18.01 257 ILE A N 1
ATOM 1897 C CA . ILE A 1 257 ? 35.106 45.987 30.111 1.00 19.41 257 ILE A CA 1
ATOM 1898 C C . ILE A 1 257 ? 36.259 46.511 29.176 1.00 20.83 257 ILE A C 1
ATOM 1899 O O . ILE A 1 257 ? 36.007 47.122 28.127 1.00 18.52 257 ILE A O 1
ATOM 1904 N N . TYR A 1 258 ? 37.509 46.304 29.593 1.00 17.63 258 TYR A N 1
ATOM 1905 C CA . TYR A 1 258 ? 38.688 46.746 28.821 1.00 20.22 258 TYR A CA 1
ATOM 1906 C C . TYR A 1 258 ? 38.741 46.142 27.443 1.00 23.11 258 TYR A C 1
ATOM 1907 O O . TYR A 1 258 ? 38.666 44.916 27.269 1.00 23.66 258 TYR A O 1
ATOM 1916 N N . GLY A 1 259 ? 38.855 46.983 26.432 1.00 27.42 259 GLY A N 1
ATOM 1917 C CA . GLY A 1 259 ? 38.860 46.452 25.077 1.00 30.16 259 GLY A CA 1
ATOM 1918 C C . GLY A 1 259 ? 37.504 46.630 24.403 1.00 32.16 259 GLY A C 1
ATOM 1919 O O . GLY A 1 259 ? 37.258 47.636 23.733 1.00 32.50 259 GLY A O 1
ATOM 1920 N N . ALA A 1 260 ? 36.595 45.689 24.620 1.00 32.03 260 ALA A N 1
ATOM 1921 C CA . ALA A 1 260 ? 35.271 45.733 24.009 1.00 30.08 260 ALA A CA 1
ATOM 1922 C C . ALA A 1 260 ? 34.365 46.860 24.454 1.00 29.67 260 ALA A C 1
ATOM 1923 O O . ALA A 1 260 ? 33.509 47.309 23.686 1.00 31.37 260 ALA A O 1
ATOM 1925 N N . GLY A 1 261 ? 34.503 47.340 25.694 1.00 28.04 261 GLY A N 1
ATOM 1926 C CA . GLY A 1 261 ? 33.612 48.421 26.121 1.00 24.73 261 GLY A CA 1
ATOM 1927 C C . GLY A 1 261 ? 32.259 47.961 26.717 1.00 24.97 261 GLY A C 1
ATOM 1928 O O . GLY A 1 261 ? 31.524 48.788 27.271 1.00 23.87 261 GLY A O 1
ATOM 1929 N N . CYS A 1 262 ? 31.937 46.671 26.635 1.00 24.24 262 CYS A N 1
ATOM 1930 C CA . CYS A 1 262 ? 30.654 46.137 27.175 1.00 22.23 262 CYS A CA 1
ATOM 1931 C C . CYS A 1 262 ? 30.514 46.497 28.653 1.00 25.00 262 CYS A C 1
ATOM 1932 O O . CYS A 1 262 ? 31.475 46.395 29.431 1.00 23.71 262 CYS A O 1
ATOM 1935 N N . LEU A 1 263 ? 29.319 46.870 29.058 1.00 18.15 263 LEU A N 1
ATOM 1936 C CA . LEU A 1 263 ? 29.095 47.228 30.435 1.00 19.17 263 LEU A CA 1
ATOM 1937 C C . LEU A 1 263 ? 29.218 46.020 31.407 1.00 19.40 263 LEU A C 1
ATOM 1938 O O . LEU A 1 263 ? 28.839 44.911 31.079 1.00 20.70 263 LEU A O 1
ATOM 1943 N N . ILE A 1 264 ? 29.779 46.269 32.586 1.00 18.13 264 ILE A N 1
ATOM 1944 C CA . ILE A 1 264 ? 29.837 45.274 33.690 1.00 19.32 264 ILE A CA 1
ATOM 1945 C C . ILE A 1 264 ? 29.092 45.982 34.823 1.00 19.29 264 ILE A C 1
ATOM 1946 O O . ILE A 1 264 ? 29.539 47.032 35.343 1.00 20.85 264 ILE A O 1
ATOM 1951 N N . THR A 1 265 ? 27.920 45.457 35.202 1.00 19.47 265 THR A N 1
ATOM 1952 C CA . THR A 1 265 ? 27.100 46.161 36.204 1.00 18.85 265 THR A CA 1
ATOM 1953 C C . THR A 1 265 ? 27.705 46.617 37.541 1.00 19.72 265 THR A C 1
ATOM 1954 O O . THR A 1 265 ? 28.533 45.942 38.110 1.00 22.39 265 THR A O 1
ATOM 1958 N N . GLU A 1 266 ? 27.307 47.820 37.957 1.00 15.56 266 GLU A N 1
ATOM 1959 C CA . GLU A 1 266 ? 27.613 48.418 39.229 1.00 18.20 266 GLU A CA 1
ATOM 1960 C C . GLU A 1 266 ? 26.975 47.459 40.304 1.00 20.54 266 GLU A C 1
ATOM 1961 O O . GLU A 1 266 ? 27.320 47.521 41.480 1.00 19.90 266 GLU A O 1
ATOM 1967 N N . GLY A 1 267 ? 26.023 46.607 39.878 1.00 20.83 267 GLY A N 1
ATOM 1968 C CA . GLY A 1 267 ? 25.453 45.609 40.806 1.00 21.75 267 GLY A CA 1
ATOM 1969 C C . GLY A 1 267 ? 26.588 44.707 41.337 1.00 20.79 267 GLY A C 1
ATOM 1970 O O . GLY A 1 267 ? 26.460 44.061 42.422 1.00 21.37 267 GLY A O 1
ATOM 1971 N N . CYS A 1 268 ? 27.687 44.611 40.598 1.00 19.99 268 CYS A N 1
ATOM 1972 C CA . CYS A 1 268 ? 28.853 43.800 41.055 1.00 22.47 268 CYS A CA 1
ATOM 1973 C C . CYS A 1 268 ? 29.377 44.391 42.364 1.00 21.98 268 CYS A C 1
ATOM 1974 O O . CYS A 1 268 ? 29.667 43.661 43.296 1.00 22.93 268 CYS A O 1
ATOM 1977 N N . ARG A 1 269 ? 29.541 45.710 42.412 1.00 19.64 269 ARG A N 1
ATOM 1978 C CA . ARG A 1 269 ? 29.962 46.416 43.631 1.00 20.93 269 ARG A CA 1
ATOM 1979 C C . ARG A 1 269 ? 28.823 46.422 44.664 1.00 23.78 269 ARG A C 1
ATOM 1980 O O . ARG A 1 269 ? 29.067 46.370 45.878 1.00 22.63 269 ARG A O 1
ATOM 1988 N N . GLY A 1 270 ? 27.563 46.475 44.206 1.00 21.42 270 GLY A N 1
ATOM 1989 C CA . GLY A 1 270 ? 26.467 46.446 45.168 1.00 19.58 270 GLY A CA 1
ATOM 1990 C C . GLY A 1 270 ? 26.419 45.102 45.909 1.00 22.86 270 GLY A C 1
ATOM 1991 O O . GLY A 1 270 ? 26.017 45.048 47.093 1.00 23.75 270 GLY A O 1
ATOM 1992 N N . GLU A 1 271 ? 26.806 44.028 45.237 1.00 21.08 271 GLU A N 1
ATOM 1993 C CA . GLU A 1 271 ? 26.808 42.684 45.870 1.00 22.00 271 GLU A CA 1
ATOM 1994 C C . GLU A 1 271 ? 28.112 42.390 46.667 1.00 25.12 271 GLU A C 1
ATOM 1995 O O . GLU A 1 271 ? 28.240 41.303 47.239 1.00 25.55 271 GLU A O 1
ATOM 2001 N N . GLY A 1 272 ? 29.062 43.319 46.696 1.00 22.75 272 GLY A N 1
ATOM 2002 C CA . GLY A 1 272 ? 30.307 43.081 47.452 1.00 22.37 272 GLY A CA 1
ATOM 2003 C C . GLY A 1 272 ? 31.604 43.128 46.660 1.00 25.67 272 GLY A C 1
ATOM 2004 O O . GLY A 1 272 ? 32.683 43.017 47.278 1.00 26.90 272 GLY A O 1
ATOM 2005 N N . GLY A 1 273 ? 31.542 43.274 45.322 1.00 22.63 273 GLY A N 1
ATOM 2006 C CA . GLY A 1 273 ? 32.782 43.362 44.538 1.00 23.90 273 GLY A CA 1
ATOM 2007 C C . GLY A 1 273 ? 33.602 44.613 44.855 1.00 22.46 273 GLY A C 1
ATOM 2008 O O . GLY A 1 273 ? 33.045 45.607 45.320 1.00 23.87 273 GLY A O 1
ATOM 2009 N N . ILE A 1 274 ? 34.926 44.591 44.614 1.00 20.44 274 ILE A N 1
ATOM 2010 C CA . ILE A 1 274 ? 35.722 45.769 44.898 1.00 19.53 274 ILE A CA 1
ATOM 2011 C C . ILE A 1 274 ? 36.694 46.113 43.742 1.00 13.95 274 ILE A C 1
ATOM 2012 O O . ILE A 1 274 ? 37.067 45.237 42.958 1.00 19.30 274 ILE A O 1
ATOM 2017 N N . LEU A 1 275 ? 37.052 47.390 43.620 1.00 14.95 275 LEU A N 1
ATOM 2018 C CA . LEU A 1 275 ? 38.011 47.778 42.574 1.00 20.02 275 LEU A CA 1
ATOM 2019 C C . LEU A 1 275 ? 39.441 47.756 43.179 1.00 19.75 275 LEU A C 1
ATOM 2020 O O . LEU A 1 275 ? 39.652 48.256 44.316 1.00 20.48 275 LEU A O 1
ATOM 2025 N N . ILE A 1 276 ? 40.405 47.250 42.410 1.00 20.44 276 ILE A N 1
ATOM 2026 C CA . ILE A 1 276 ? 41.796 47.257 42.890 1.00 22.52 276 ILE A CA 1
ATOM 2027 C C . ILE A 1 276 ? 42.769 47.703 41.796 1.00 23.05 276 ILE A C 1
ATOM 2028 O O . ILE A 1 276 ? 42.465 47.581 40.600 1.00 22.66 276 ILE A O 1
ATOM 2033 N N . ASN A 1 277 ? 43.909 48.273 42.219 1.00 22.08 277 ASN A N 1
ATOM 2034 C CA . ASN A 1 277 ? 44.945 48.717 41.295 1.00 22.29 277 ASN A CA 1
ATOM 2035 C C . ASN A 1 277 ? 46.099 47.678 41.148 1.00 23.49 277 ASN A C 1
ATOM 2036 O O . ASN A 1 277 ? 45.982 46.496 41.596 1.00 21.26 277 ASN A O 1
ATOM 2041 N N . SER A 1 278 ? 47.189 48.069 40.486 1.00 18.94 278 SER A N 1
ATOM 2042 C CA . SER A 1 278 ? 48.258 47.092 40.225 1.00 24.61 278 SER A CA 1
ATOM 2043 C C . SER A 1 278 ? 48.998 46.611 41.476 1.00 26.93 278 SER A C 1
ATOM 2044 O O . SER A 1 278 ? 49.672 45.556 41.444 1.00 29.27 278 SER A O 1
ATOM 2047 N N . GLN A 1 279 ? 48.872 47.375 42.549 1.00 23.47 279 GLN A N 1
ATOM 2048 C CA . GLN A 1 279 ? 49.483 47.025 43.827 1.00 29.55 279 GLN A CA 1
ATOM 2049 C C . GLN A 1 279 ? 48.504 46.231 44.721 1.00 31.55 279 GLN A C 1
ATOM 2050 O O . GLN A 1 279 ? 48.812 45.962 45.874 1.00 32.59 279 GLN A O 1
ATOM 2056 N N . GLY A 1 280 ? 47.313 45.902 44.210 1.00 30.33 280 GLY A N 1
ATOM 2057 C CA . GLY A 1 280 ? 46.342 45.165 45.012 1.00 27.17 280 GLY A CA 1
ATOM 2058 C C . GLY A 1 280 ? 45.571 46.009 46.011 1.00 26.34 280 GLY A C 1
ATOM 2059 O O . GLY A 1 280 ? 44.777 45.479 46.835 1.00 27.73 280 GLY A O 1
ATOM 2060 N N . GLU A 1 281 ? 45.743 47.317 45.944 1.00 20.70 281 GLU A N 1
ATOM 2061 C CA . GLU A 1 281 ? 45.085 48.197 46.903 1.00 20.42 281 GLU A CA 1
ATOM 2062 C C . GLU A 1 281 ? 43.588 48.503 46.531 1.00 25.51 281 GLU A C 1
ATOM 2063 O O . GLU A 1 281 ? 43.288 48.813 45.369 1.00 22.59 281 GLU A O 1
ATOM 2069 N N . ARG A 1 282 ? 42.702 48.424 47.508 1.00 23.77 282 ARG A N 1
ATOM 2070 C CA . ARG A 1 282 ? 41.277 48.800 47.320 1.00 24.81 282 ARG A CA 1
ATOM 2071 C C . ARG A 1 282 ? 41.308 50.326 47.427 1.00 23.76 282 ARG A C 1
ATOM 2072 O O . ARG A 1 282 ? 41.003 50.910 48.484 1.00 25.31 282 ARG A O 1
ATOM 2080 N N . PHE A 1 283 ? 41.665 50.991 46.318 1.00 22.00 283 PHE A N 1
ATOM 2081 C CA . PHE A 1 283 ? 41.873 52.439 46.345 1.00 21.58 283 PHE A CA 1
ATOM 2082 C C . PHE A 1 283 ? 40.710 53.349 46.663 1.00 22.08 283 PHE A C 1
ATOM 2083 O O . PHE A 1 283 ? 40.919 54.475 47.122 1.00 21.70 283 PHE A O 1
ATOM 2091 N N . MET A 1 284 ? 39.466 52.874 46.475 1.00 22.11 284 MET A N 1
ATOM 2092 C CA . MET A 1 284 ? 38.345 53.746 46.789 1.00 25.19 284 MET A CA 1
ATOM 2093 C C . MET A 1 284 ? 38.264 54.028 48.310 1.00 27.02 284 MET A C 1
ATOM 2094 O O . MET A 1 284 ? 37.603 54.982 48.730 1.00 26.55 284 MET A O 1
ATOM 2099 N N . GLU A 1 285 ? 38.923 53.215 49.134 1.00 31.64 285 GLU A N 1
ATOM 2100 C CA . GLU A 1 285 ? 38.900 53.491 50.583 1.00 35.70 285 GLU A CA 1
ATOM 2101 C C . GLU A 1 285 ? 39.573 54.840 50.838 1.00 36.54 285 GLU A C 1
ATOM 2102 O O . GLU A 1 285 ? 39.257 55.541 51.803 1.00 37.23 285 GLU A O 1
ATOM 2108 N N . ARG A 1 286 ? 40.456 55.234 49.921 1.00 35.46 286 ARG A N 1
ATOM 2109 C CA . ARG A 1 286 ? 41.205 56.488 50.039 1.00 34.59 286 ARG A CA 1
ATOM 2110 C C . ARG A 1 286 ? 40.478 57.683 49.407 1.00 35.56 286 ARG A C 1
ATOM 2111 O O . ARG A 1 286 ? 40.484 58.793 49.954 1.00 38.09 286 ARG A O 1
ATOM 2119 N N . TYR A 1 287 ? 39.822 57.475 48.263 1.00 30.94 287 TYR A N 1
ATOM 2120 C CA . TYR A 1 287 ? 39.091 58.557 47.619 1.00 28.93 287 TYR A CA 1
ATOM 2121 C C . TYR A 1 287 ? 37.703 58.853 48.215 1.00 27.53 287 TYR A C 1
ATOM 2122 O O . TYR A 1 287 ? 37.247 60.000 48.165 1.00 26.86 287 TYR A O 1
ATOM 2131 N N . ALA A 1 288 ? 37.033 57.820 48.730 1.00 25.62 288 ALA A N 1
ATOM 2132 C CA . ALA A 1 288 ? 35.677 57.976 49.317 1.00 30.44 288 ALA A CA 1
ATOM 2133 C C . ALA A 1 288 ? 35.651 57.072 50.552 1.00 30.36 288 ALA A C 1
ATOM 2134 O O . ALA A 1 288 ? 35.109 55.968 50.520 1.00 29.73 288 ALA A O 1
ATOM 2136 N N . PRO A 1 289 ? 36.248 57.547 51.670 1.00 31.57 289 PRO A N 1
ATOM 2137 C CA . PRO A 1 289 ? 36.329 56.789 52.934 1.00 33.27 289 PRO A CA 1
ATOM 2138 C C . PRO A 1 289 ? 35.033 56.087 53.386 1.00 30.13 289 PRO A C 1
ATOM 2139 O O . PRO A 1 289 ? 35.057 54.933 53.823 1.00 29.84 289 PRO A O 1
ATOM 2143 N N . VAL A 1 290 ? 33.906 56.759 53.255 1.00 29.03 290 VAL A N 1
ATOM 2144 C CA . VAL A 1 290 ? 32.635 56.153 53.656 1.00 32.21 290 VAL A CA 1
ATOM 2145 C C . VAL A 1 290 ? 31.958 55.250 52.609 1.00 29.31 290 VAL A C 1
ATOM 2146 O O . VAL A 1 290 ? 31.768 54.057 52.836 1.00 27.39 290 VAL A O 1
ATOM 2150 N N . ALA A 1 291 ? 31.603 55.821 51.455 1.00 27.75 291 ALA A N 1
ATOM 2151 C CA . ALA A 1 291 ? 30.937 55.046 50.408 1.00 28.89 291 ALA A CA 1
ATOM 2152 C C . ALA A 1 291 ? 31.831 54.060 49.664 1.00 26.43 291 ALA A C 1
ATOM 2153 O O . ALA A 1 291 ? 31.331 53.059 49.120 1.00 26.93 291 ALA A O 1
ATOM 2155 N N . LYS A 1 292 ? 33.144 54.303 49.674 1.00 24.49 292 LYS A N 1
ATOM 2156 C CA . LYS A 1 292 ? 34.100 53.435 48.967 1.00 21.37 292 LYS A CA 1
ATOM 2157 C C . LYS A 1 292 ? 33.681 53.141 47.483 1.00 22.97 292 LYS A C 1
ATOM 2158 O O . LYS A 1 292 ? 33.470 54.060 46.735 1.00 23.59 292 LYS A O 1
ATOM 2164 N N . ASP A 1 293 ? 33.591 51.878 47.086 1.00 22.12 293 ASP A N 1
ATOM 2165 C CA . ASP A 1 293 ? 33.262 51.524 45.709 1.00 25.39 293 ASP A CA 1
ATOM 2166 C C . ASP A 1 293 ? 31.791 51.825 45.340 1.00 24.84 293 ASP A C 1
ATOM 2167 O O . ASP A 1 293 ? 31.412 51.613 44.198 1.00 24.05 293 ASP A O 1
ATOM 2172 N N . LEU A 1 294 ? 30.995 52.340 46.285 1.00 21.89 294 LEU A N 1
ATOM 2173 C CA . LEU A 1 294 ? 29.592 52.655 45.996 1.00 20.98 294 LEU A CA 1
ATOM 2174 C C . LEU A 1 294 ? 29.382 54.152 46.088 1.00 19.87 294 LEU A C 1
ATOM 2175 O O . LEU A 1 294 ? 28.287 54.654 46.425 1.00 22.62 294 LEU A O 1
ATOM 2180 N N . ALA A 1 295 ? 30.439 54.888 45.802 1.00 20.38 295 ALA A N 1
ATOM 2181 C CA . ALA A 1 295 ? 30.321 56.354 45.744 1.00 18.15 295 ALA A CA 1
ATOM 2182 C C . ALA A 1 295 ? 29.568 56.650 44.384 1.00 22.34 295 ALA A C 1
ATOM 2183 O O . ALA A 1 295 ? 29.303 55.708 43.605 1.00 19.96 295 ALA A O 1
ATOM 2185 N N . SER A 1 296 ? 29.241 57.920 44.101 1.00 21.24 296 SER A N 1
ATOM 2186 C CA . SER A 1 296 ? 28.587 58.255 42.809 1.00 22.68 296 SER A CA 1
ATOM 2187 C C . SER A 1 296 ? 29.514 57.977 41.631 1.00 22.39 296 SER A C 1
ATOM 2188 O O . SER A 1 296 ? 30.771 57.930 41.772 1.00 17.47 296 SER A O 1
ATOM 2191 N N . ARG A 1 297 ? 28.911 57.832 40.445 1.00 19.56 297 ARG A N 1
ATOM 2192 C CA . ARG A 1 297 ? 29.709 57.502 39.256 1.00 20.66 297 ARG A CA 1
ATOM 2193 C C . ARG A 1 297 ? 30.749 58.509 38.830 1.00 19.45 297 ARG A C 1
ATOM 2194 O O . ARG A 1 297 ? 31.844 58.137 38.353 1.00 18.84 297 ARG A O 1
ATOM 2202 N N . ASP A 1 298 ? 30.441 59.788 38.999 1.00 20.98 298 ASP A N 1
ATOM 2203 C CA . ASP A 1 298 ? 31.416 60.753 38.573 1.00 20.52 298 ASP A CA 1
ATOM 2204 C C . ASP A 1 298 ? 32.688 60.642 39.440 1.00 23.59 298 ASP A C 1
ATOM 2205 O O . ASP A 1 298 ? 33.808 60.771 38.936 1.00 20.96 298 ASP A O 1
ATOM 2210 N N . VAL A 1 299 ? 32.508 60.374 40.739 1.00 22.46 299 VAL A N 1
ATOM 2211 C CA . VAL A 1 299 ? 33.641 60.265 41.675 1.00 22.08 299 VAL A CA 1
ATOM 2212 C C . VAL A 1 299 ? 34.423 58.987 41.459 1.00 21.09 299 VAL A C 1
ATOM 2213 O O . VAL A 1 299 ? 35.664 58.992 41.428 1.00 19.74 299 VAL A O 1
ATOM 2217 N N . VAL A 1 300 ? 33.733 57.866 41.302 1.00 17.51 300 VAL A N 1
ATOM 2218 C CA . VAL A 1 300 ? 34.477 56.627 41.067 1.00 17.98 300 VAL A CA 1
ATOM 2219 C C . VAL A 1 300 ? 35.253 56.700 39.726 1.00 19.46 300 VAL A C 1
ATOM 2220 O O . VAL A 1 300 ? 36.459 56.329 39.670 1.00 15.70 300 VAL A O 1
ATOM 2224 N N . SER A 1 301 ? 34.609 57.208 38.660 1.00 17.40 301 SER A N 1
ATOM 2225 C CA . SER A 1 301 ? 35.336 57.290 37.344 1.00 19.43 301 SER A CA 1
ATOM 2226 C C . SER A 1 301 ? 36.563 58.203 37.415 1.00 20.38 301 SER A C 1
ATOM 2227 O O . SER A 1 301 ? 37.621 57.879 36.865 1.00 19.95 301 SER A O 1
ATOM 2230 N N . ARG A 1 302 ? 36.432 59.357 38.069 1.00 19.43 302 ARG A N 1
ATOM 2231 C CA . ARG A 1 302 ? 37.615 60.214 38.222 1.00 20.07 302 ARG A CA 1
ATOM 2232 C C . ARG A 1 302 ? 38.747 59.530 39.036 1.00 21.69 302 ARG A C 1
ATOM 2233 O O . ARG A 1 302 ? 39.932 59.651 38.675 1.00 21.71 302 ARG A O 1
ATOM 2241 N N . SER A 1 303 ? 38.387 58.821 40.116 1.00 20.79 303 SER A N 1
ATOM 2242 C CA . SER A 1 303 ? 39.370 58.119 40.990 1.00 20.68 303 SER A CA 1
ATOM 2243 C C . SER A 1 303 ? 40.142 57.063 40.208 1.00 22.33 303 SER A C 1
ATOM 2244 O O . SER A 1 303 ? 41.387 56.962 40.307 1.00 22.43 303 SER A O 1
ATOM 2247 N N . MET A 1 304 ? 39.412 56.266 39.424 1.00 20.81 304 MET A N 1
ATOM 2248 C CA . MET A 1 304 ? 40.055 55.274 38.566 1.00 18.80 304 MET A CA 1
ATOM 2249 C C . MET A 1 304 ? 40.996 55.937 37.551 1.00 21.21 304 MET A C 1
ATOM 2250 O O . MET A 1 304 ? 42.126 55.440 37.327 1.00 21.64 304 MET A O 1
ATOM 2255 N N . THR A 1 305 ? 40.554 57.050 36.949 1.00 18.78 305 THR A N 1
ATOM 2256 C CA . THR A 1 305 ? 41.380 57.772 35.968 1.00 20.67 305 THR A CA 1
ATOM 2257 C C . THR A 1 305 ? 42.734 58.298 36.611 1.00 21.05 305 THR A C 1
ATOM 2258 O O . THR A 1 305 ? 43.817 58.207 35.973 1.00 22.46 305 THR A O 1
ATOM 2262 N N . ILE A 1 306 ? 42.657 58.829 37.838 1.00 20.87 306 ILE A N 1
ATOM 2263 C CA . ILE A 1 306 ? 43.848 59.288 38.576 1.00 22.08 306 ILE A CA 1
ATOM 2264 C C . ILE A 1 306 ? 44.756 58.095 38.863 1.00 23.08 306 ILE A C 1
ATOM 2265 O O . ILE A 1 306 ? 45.981 58.178 38.616 1.00 25.77 306 ILE A O 1
ATOM 2270 N N . GLU A 1 307 ? 44.205 56.975 39.354 1.00 21.25 307 GLU A N 1
ATOM 2271 C CA . GLU A 1 307 ? 45.035 55.810 39.582 1.00 20.76 307 GLU A CA 1
ATOM 2272 C C . GLU A 1 307 ? 45.826 55.429 38.350 1.00 24.55 307 GLU A C 1
ATOM 2273 O O . GLU A 1 307 ? 47.003 55.089 38.449 1.00 24.29 307 GLU A O 1
ATOM 2279 N N . ILE A 1 308 ? 45.178 55.429 37.188 1.00 18.42 308 ILE A N 1
ATOM 2280 C CA . ILE A 1 308 ? 45.877 55.091 35.941 1.00 20.93 308 ILE A CA 1
ATOM 2281 C C . ILE A 1 308 ? 46.931 56.190 35.568 1.00 21.34 308 ILE A C 1
ATOM 2282 O O . ILE A 1 308 ? 48.127 55.822 35.269 1.00 22.83 308 ILE A O 1
ATOM 2287 N N . ARG A 1 309 ? 46.566 57.479 35.697 1.00 20.94 309 ARG A N 1
ATOM 2288 C CA . ARG A 1 309 ? 47.497 58.610 35.376 1.00 25.65 309 ARG A CA 1
ATOM 2289 C C . ARG A 1 309 ? 48.770 58.578 36.259 1.00 29.48 309 ARG A C 1
ATOM 2290 O O . ARG A 1 309 ? 49.841 59.021 35.823 1.00 26.36 309 ARG A O 1
ATOM 2298 N N . GLU A 1 310 ? 48.603 58.113 37.502 1.00 24.49 310 GLU A N 1
ATOM 2299 C CA . GLU A 1 310 ? 49.663 58.045 38.484 1.00 28.73 310 GLU A CA 1
ATOM 2300 C C . GLU A 1 310 ? 50.488 56.759 38.438 1.00 27.04 310 GLU A C 1
ATOM 2301 O O . GLU A 1 310 ? 51.308 56.518 39.312 1.00 29.07 310 GLU A O 1
ATOM 2307 N N . GLY A 1 311 ? 50.285 55.929 37.414 1.00 24.83 311 GLY A N 1
ATOM 2308 C CA . GLY A 1 311 ? 51.118 54.754 37.257 1.00 25.73 311 GLY A CA 1
ATOM 2309 C C . GLY A 1 311 ? 50.720 53.466 37.926 1.00 27.23 311 GLY A C 1
ATOM 2310 O O . GLY A 1 311 ? 51.521 52.523 37.938 1.00 24.75 311 GLY A O 1
ATOM 2311 N N . ARG A 1 312 ? 49.494 53.390 38.455 1.00 24.01 312 ARG A N 1
ATOM 2312 C CA . ARG A 1 312 ? 49.089 52.177 39.127 1.00 22.90 312 ARG A CA 1
ATOM 2313 C C . ARG A 1 312 ? 48.030 51.375 38.332 1.00 23.60 312 ARG A C 1
ATOM 2314 O O . ARG A 1 312 ? 47.232 50.628 38.890 1.00 22.83 312 ARG A O 1
ATOM 2322 N N . GLY A 1 313 ? 48.058 51.539 37.010 1.00 25.05 313 GLY A N 1
ATOM 2323 C CA . GLY A 1 313 ? 47.135 50.824 36.139 1.00 23.27 313 GLY A CA 1
ATOM 2324 C C . GLY A 1 313 ? 47.650 49.420 35.933 1.00 27.45 313 GLY A C 1
ATOM 2325 O O . GLY A 1 313 ? 48.863 49.141 36.097 1.00 26.42 313 GLY A O 1
ATOM 2326 N N . CYS A 1 314 ? 46.745 48.518 35.561 1.00 26.24 314 CYS A N 1
ATOM 2327 C CA . CYS A 1 314 ? 47.086 47.113 35.374 1.00 27.91 314 CYS A CA 1
ATOM 2328 C C . CYS A 1 314 ? 47.232 46.755 33.910 1.00 28.51 314 CYS A C 1
ATOM 2329 O O . CYS A 1 314 ? 46.893 47.546 33.025 1.00 29.76 314 CYS A O 1
ATOM 2332 N N . GLY A 1 315 ? 47.720 45.546 33.667 1.00 30.20 315 GLY A N 1
ATOM 2333 C CA . GLY A 1 315 ? 47.908 45.060 32.312 1.00 31.26 315 GLY A CA 1
ATOM 2334 C C . GLY A 1 315 ? 49.236 45.475 31.697 1.00 33.91 315 GLY A C 1
ATOM 2335 O O . GLY A 1 315 ? 49.945 46.309 32.246 1.00 35.11 315 GLY A O 1
ATOM 2336 N N . PRO A 1 316 ? 49.613 44.908 30.546 1.00 36.10 316 PRO A N 1
ATOM 2337 C CA . PRO A 1 316 ? 50.886 45.267 29.901 1.00 37.47 316 PRO A CA 1
ATOM 2338 C C . PRO A 1 316 ? 51.001 46.734 29.513 1.00 37.12 316 PRO A C 1
ATOM 2339 O O . PRO A 1 316 ? 52.102 47.269 29.446 1.00 36.36 316 PRO A O 1
ATOM 2343 N N . GLU A 1 317 ? 49.874 47.403 29.280 1.00 35.42 317 GLU A N 1
ATOM 2344 C CA . GLU A 1 317 ? 49.916 48.808 28.919 1.00 30.10 317 GLU A CA 1
ATOM 2345 C C . GLU A 1 317 ? 49.578 49.712 30.112 1.00 29.49 317 GLU A C 1
ATOM 2346 O O . GLU A 1 317 ? 49.528 50.949 29.973 1.00 26.64 317 GLU A O 1
ATOM 2352 N N . LYS A 1 318 ? 49.375 49.109 31.287 1.00 26.77 318 LYS A N 1
ATOM 2353 C CA . LYS A 1 318 ? 49.069 49.881 32.512 1.00 25.57 318 LYS A CA 1
ATOM 2354 C C . LYS A 1 318 ? 47.963 50.905 32.285 1.00 23.81 318 LYS A C 1
ATOM 2355 O O . LYS A 1 318 ? 48.001 52.009 32.821 1.00 24.45 318 LYS A O 1
ATOM 2361 N N . ASP A 1 319 ? 46.951 50.497 31.529 1.00 24.27 319 ASP A N 1
ATOM 2362 C CA . ASP A 1 319 ? 45.889 51.398 31.173 1.00 23.88 319 ASP A CA 1
ATOM 2363 C C . ASP A 1 319 ? 44.465 51.075 31.689 1.00 26.43 319 ASP A C 1
ATOM 2364 O O . ASP A 1 319 ? 43.499 51.690 31.227 1.00 25.23 319 ASP A O 1
ATOM 2369 N N . HIS A 1 320 ? 44.316 50.103 32.597 1.00 23.70 320 HIS A N 1
ATOM 2370 C CA . HIS A 1 320 ? 42.983 49.832 33.153 1.00 23.52 320 HIS A CA 1
ATOM 2371 C C . HIS A 1 320 ? 43.156 49.388 34.632 1.00 22.70 320 HIS A C 1
ATOM 2372 O O . HIS A 1 320 ? 44.289 49.351 35.134 1.00 22.82 320 HIS A O 1
ATOM 2379 N N . VAL A 1 321 ? 42.063 49.117 35.338 1.00 19.80 321 VAL A N 1
ATOM 2380 C CA . VAL A 1 321 ? 42.133 48.573 36.691 1.00 21.93 321 VAL A CA 1
ATOM 2381 C C . VAL A 1 321 ? 41.353 47.262 36.781 1.00 21.09 321 VAL A C 1
ATOM 2382 O O . VAL A 1 321 ? 40.888 46.737 35.747 1.00 21.42 321 VAL A O 1
ATOM 2386 N N . TYR A 1 322 ? 41.221 46.709 37.978 1.00 17.82 322 TYR A N 1
ATOM 2387 C CA . TYR A 1 322 ? 40.538 45.416 38.142 1.00 21.65 322 TYR A CA 1
ATOM 2388 C C . TYR A 1 322 ? 39.304 45.486 39.012 1.00 20.74 322 TYR A C 1
ATOM 2389 O O . TYR A 1 322 ? 39.277 46.191 40.027 1.00 21.43 322 TYR A O 1
ATOM 2398 N N . LEU A 1 323 ? 38.288 44.721 38.609 1.00 20.29 323 LEU A N 1
ATOM 2399 C CA . LEU A 1 323 ? 37.063 44.580 39.396 1.00 19.51 323 LEU A CA 1
ATOM 2400 C C . LEU A 1 323 ? 37.168 43.145 39.930 1.00 16.80 323 LEU A C 1
ATOM 2401 O O . LEU A 1 323 ? 37.165 42.175 39.170 1.00 20.68 323 LEU A O 1
ATOM 2406 N N . GLN A 1 324 ? 37.287 43.017 41.246 1.00 21.64 324 GLN A N 1
ATOM 2407 C CA . GLN A 1 324 ? 37.446 41.688 41.874 1.00 20.46 324 GLN A CA 1
ATOM 2408 C C . GLN A 1 324 ? 36.130 41.139 42.472 1.00 20.51 324 GLN A C 1
ATOM 2409 O O . GLN A 1 324 ? 35.538 41.765 43.353 1.00 20.84 324 GLN A O 1
ATOM 2415 N N . LEU A 1 325 ? 35.716 39.947 42.031 1.00 21.16 325 LEU A N 1
ATOM 2416 C CA . LEU A 1 325 ? 34.494 39.332 42.589 1.00 22.67 325 LEU A CA 1
ATOM 2417 C C . LEU A 1 325 ? 34.822 37.965 43.191 1.00 24.51 325 LEU A C 1
ATOM 2418 O O . LEU A 1 325 ? 33.946 37.354 43.779 1.00 25.34 325 LEU A O 1
ATOM 2423 N N . HIS A 1 326 ? 36.063 37.490 43.037 1.00 24.08 326 HIS A N 1
ATOM 2424 C CA . HIS A 1 326 ? 36.354 36.102 43.443 1.00 26.91 326 HIS A CA 1
ATOM 2425 C C . HIS A 1 326 ? 36.350 35.781 44.914 1.00 27.86 326 HIS A C 1
ATOM 2426 O O . HIS A 1 326 ? 36.406 34.599 45.286 1.00 27.91 326 HIS A O 1
ATOM 2433 N N . HIS A 1 327 ? 36.269 36.795 45.759 1.00 24.62 327 HIS A N 1
ATOM 2434 C CA . HIS A 1 327 ? 36.182 36.532 47.186 1.00 26.34 327 HIS A CA 1
ATOM 2435 C C . HIS A 1 327 ? 34.712 36.230 47.526 1.00 31.22 327 HIS A C 1
ATOM 2436 O O . HIS A 1 327 ? 34.406 35.858 48.666 1.00 33.45 327 HIS A O 1
ATOM 2443 N N . LEU A 1 328 ? 33.794 36.386 46.562 1.00 27.50 328 LEU A N 1
ATOM 2444 C CA . LEU A 1 328 ? 32.383 36.114 46.869 1.00 28.45 328 LEU A CA 1
ATOM 2445 C C . LEU A 1 328 ? 32.043 34.655 46.638 1.00 29.02 328 LEU A C 1
ATOM 2446 O O . LEU A 1 328 ? 32.657 33.995 45.803 1.00 31.98 328 LEU A O 1
ATOM 2451 N N . PRO A 1 329 ? 31.028 34.140 47.360 1.00 30.55 329 PRO A N 1
ATOM 2452 C CA . PRO A 1 329 ? 30.615 32.735 47.203 1.00 30.71 329 PRO A CA 1
ATOM 2453 C C . PRO A 1 329 ? 30.114 32.522 45.772 1.00 32.15 329 PRO A C 1
ATOM 2454 O O . PRO A 1 329 ? 29.301 33.310 45.274 1.00 33.09 329 PRO A O 1
ATOM 2458 N N . PRO A 1 330 ? 30.572 31.459 45.098 1.00 32.19 330 PRO A N 1
ATOM 2459 C CA . PRO A 1 330 ? 30.142 31.199 43.726 1.00 33.58 330 PRO A CA 1
ATOM 2460 C C . PRO A 1 330 ? 28.611 31.090 43.531 1.00 34.50 330 PRO A C 1
ATOM 2461 O O . PRO A 1 330 ? 28.099 31.423 42.439 1.00 32.48 330 PRO A O 1
ATOM 2465 N N . GLN A 1 331 ? 27.884 30.670 44.566 1.00 32.10 331 GLN A N 1
ATOM 2466 C CA . GLN A 1 331 ? 26.423 30.574 44.421 1.00 33.04 331 GLN A CA 1
ATOM 2467 C C . GLN A 1 331 ? 25.821 31.996 44.314 1.00 31.96 331 GLN A C 1
ATOM 2468 O O . GLN A 1 331 ? 24.805 32.216 43.611 1.00 29.35 331 GLN A O 1
ATOM 2474 N N . GLN A 1 332 ? 26.434 32.948 45.019 1.00 27.31 332 GLN A N 1
ATOM 2475 C CA . GLN A 1 332 ? 25.962 34.326 44.955 1.00 30.44 332 GLN A CA 1
ATOM 2476 C C . GLN A 1 332 ? 26.226 34.918 43.553 1.00 29.60 332 GLN A C 1
ATOM 2477 O O . GLN A 1 332 ? 25.361 35.630 43.011 1.00 29.67 332 GLN A O 1
ATOM 2483 N N . LEU A 1 333 ? 27.376 34.592 42.957 1.00 26.65 333 LEU A N 1
ATOM 2484 C CA . LEU A 1 333 ? 27.730 35.105 41.626 1.00 27.94 333 LEU A CA 1
ATOM 2485 C C . LEU A 1 333 ? 26.755 34.513 40.602 1.00 25.65 333 LEU A C 1
ATOM 2486 O O . LEU A 1 333 ? 26.275 35.211 39.694 1.00 24.99 333 LEU A O 1
ATOM 2491 N N . ALA A 1 334 ? 26.427 33.228 40.769 1.00 23.97 334 ALA A N 1
ATOM 2492 C CA . ALA A 1 334 ? 25.512 32.576 39.830 1.00 23.57 334 ALA A CA 1
ATOM 2493 C C . ALA A 1 334 ? 24.036 33.048 39.949 1.00 25.47 334 ALA A C 1
ATOM 2494 O O . ALA A 1 334 ? 23.320 33.122 38.944 1.00 27.66 334 ALA A O 1
ATOM 2496 N N . THR A 1 335 ? 23.589 33.373 41.152 1.00 23.82 335 THR A N 1
ATOM 2497 C CA . THR A 1 335 ? 22.213 33.785 41.364 1.00 25.92 335 THR A CA 1
ATOM 2498 C C . THR A 1 335 ? 21.983 35.289 41.093 1.00 25.89 335 THR A C 1
ATOM 2499 O O . THR A 1 335 ? 20.951 35.672 40.552 1.00 23.41 335 THR A O 1
ATOM 2503 N N . ARG A 1 336 ? 22.938 36.114 41.500 1.00 24.51 336 ARG A N 1
ATOM 2504 C CA . ARG A 1 336 ? 22.792 37.570 41.368 1.00 23.36 336 ARG A CA 1
ATOM 2505 C C . ARG A 1 336 ? 23.458 38.198 40.124 1.00 22.55 336 ARG A C 1
ATOM 2506 O O . ARG A 1 336 ? 22.961 39.249 39.635 1.00 23.10 336 ARG A O 1
ATOM 2514 N N . LEU A 1 337 ? 24.546 37.584 39.637 1.00 19.33 337 LEU A N 1
ATOM 2515 C CA . LEU A 1 337 ? 25.345 38.108 38.495 1.00 20.63 337 LEU A CA 1
ATOM 2516 C C . LEU A 1 337 ? 25.648 37.107 37.366 1.00 21.07 337 LEU A C 1
ATOM 2517 O O . LEU A 1 337 ? 26.773 37.055 36.848 1.00 21.86 337 LEU A O 1
ATOM 2522 N N . PRO A 1 338 ? 24.653 36.316 36.960 1.00 21.62 338 PRO A N 1
ATOM 2523 C CA . PRO A 1 338 ? 24.863 35.333 35.897 1.00 21.91 338 PRO A CA 1
ATOM 2524 C C . PRO A 1 338 ? 25.199 35.961 34.531 1.00 22.80 338 PRO A C 1
ATOM 2525 O O . PRO A 1 338 ? 26.007 35.432 33.760 1.00 22.94 338 PRO A O 1
ATOM 2529 N N . GLY A 1 339 ? 24.623 37.113 34.233 1.00 23.09 339 GLY A N 1
ATOM 2530 C CA . GLY A 1 339 ? 24.889 37.708 32.920 1.00 21.01 339 GLY A CA 1
ATOM 2531 C C . GLY A 1 339 ? 26.323 38.210 32.736 1.00 19.87 339 GLY A C 1
ATOM 2532 O O . GLY A 1 339 ? 26.963 37.922 31.672 1.00 20.04 339 GLY A O 1
ATOM 2533 N N . ILE A 1 340 ? 26.835 38.956 33.728 1.00 18.44 340 ILE A N 1
ATOM 2534 C CA . ILE A 1 340 ? 28.213 39.456 33.601 1.00 21.54 340 ILE A CA 1
ATOM 2535 C C . ILE A 1 340 ? 29.224 38.315 33.733 1.00 24.55 340 ILE A C 1
ATOM 2536 O O . ILE A 1 340 ? 30.337 38.387 33.181 1.00 22.78 340 ILE A O 1
ATOM 2541 N N . SER A 1 341 ? 28.832 37.230 34.413 1.00 24.77 341 SER A N 1
ATOM 2542 C CA . SER A 1 341 ? 29.735 36.077 34.502 1.00 26.34 341 SER A CA 1
ATOM 2543 C C . SER A 1 341 ? 30.021 35.557 33.095 1.00 26.02 341 SER A C 1
ATOM 2544 O O . SER A 1 341 ? 31.176 35.243 32.731 1.00 27.87 341 SER A O 1
ATOM 2547 N N . GLU A 1 342 ? 28.974 35.471 32.278 1.00 24.37 342 GLU A N 1
ATOM 2548 C CA . GLU A 1 342 ? 29.094 34.989 30.916 1.00 23.47 342 GLU A CA 1
ATOM 2549 C C . GLU A 1 342 ? 29.840 35.969 30.005 1.00 24.57 342 GLU A C 1
ATOM 2550 O O . GLU A 1 342 ? 30.757 35.579 29.254 1.00 24.32 342 GLU A O 1
ATOM 2556 N N . THR A 1 343 ? 29.487 37.248 30.115 1.00 22.83 343 THR A N 1
ATOM 2557 C CA . THR A 1 343 ? 30.095 38.293 29.315 1.00 22.59 343 THR A CA 1
ATOM 2558 C C . THR A 1 343 ? 31.606 38.409 29.620 1.00 23.52 343 THR A C 1
ATOM 2559 O O . THR A 1 343 ? 32.408 38.551 28.713 1.00 23.46 343 THR A O 1
ATOM 2563 N N . ALA A 1 344 ? 31.982 38.348 30.893 1.00 20.97 344 ALA A N 1
ATOM 2564 C CA . ALA A 1 344 ? 33.425 38.409 31.259 1.00 22.58 344 ALA A CA 1
ATOM 2565 C C . ALA A 1 344 ? 34.200 37.265 30.576 1.00 23.06 344 ALA A C 1
ATOM 2566 O O . ALA A 1 344 ? 35.349 37.442 30.132 1.00 24.01 344 ALA A O 1
ATOM 2568 N N . MET A 1 345 ? 33.590 36.082 30.488 1.00 21.96 345 MET A N 1
ATOM 2569 C CA . MET A 1 345 ? 34.280 34.959 29.846 1.00 24.97 345 MET A CA 1
ATOM 2570 C C . MET A 1 345 ? 34.400 35.181 28.339 1.00 27.96 345 MET A C 1
ATOM 2571 O O . MET A 1 345 ? 35.493 35.056 27.733 1.00 25.63 345 MET A O 1
ATOM 2576 N N . ILE A 1 346 ? 33.292 35.545 27.709 1.00 22.46 346 ILE A N 1
ATOM 2577 C CA . ILE A 1 346 ? 33.311 35.746 26.267 1.00 23.37 346 ILE A CA 1
ATOM 2578 C C . ILE A 1 346 ? 34.238 36.858 25.806 1.00 24.21 346 ILE A C 1
ATOM 2579 O O . ILE A 1 346 ? 35.002 36.709 24.819 1.00 24.33 346 ILE A O 1
ATOM 2584 N N . PHE A 1 347 ? 34.179 37.992 26.491 1.00 21.06 347 PHE A N 1
ATOM 2585 C CA . PHE A 1 347 ? 34.947 39.125 26.039 1.00 25.63 347 PHE A CA 1
ATOM 2586 C C . PHE A 1 347 ? 36.307 39.395 26.677 1.00 28.03 347 PHE A C 1
ATOM 2587 O O . PHE A 1 347 ? 37.049 40.221 26.176 1.00 30.72 347 PHE A O 1
ATOM 2595 N N . ALA A 1 348 ? 36.642 38.748 27.787 1.00 29.40 348 ALA A N 1
ATOM 2596 C CA . ALA A 1 348 ? 37.962 38.996 28.398 1.00 27.75 348 ALA A CA 1
ATOM 2597 C C . ALA A 1 348 ? 38.607 37.671 28.800 1.00 28.59 348 ALA A C 1
ATOM 2598 O O . ALA A 1 348 ? 39.687 37.667 29.390 1.00 30.33 348 ALA A O 1
ATOM 2600 N N . GLY A 1 349 ? 37.938 36.562 28.502 1.00 29.02 349 GLY A N 1
ATOM 2601 C CA . GLY A 1 349 ? 38.439 35.239 28.831 1.00 28.71 349 GLY A CA 1
ATOM 2602 C C . GLY A 1 349 ? 38.636 35.046 30.320 1.00 30.03 349 GLY A C 1
ATOM 2603 O O . GLY A 1 349 ? 39.462 34.250 30.714 1.00 31.21 349 GLY A O 1
ATOM 2604 N N . VAL A 1 350 ? 37.865 35.741 31.155 1.00 27.84 350 VAL A N 1
ATOM 2605 C CA . VAL A 1 350 ? 37.983 35.660 32.605 1.00 26.96 350 VAL A CA 1
ATOM 2606 C C . VAL A 1 350 ? 36.904 34.813 33.270 1.00 28.84 350 VAL A C 1
ATOM 2607 O O . VAL A 1 350 ? 35.716 34.970 32.935 1.00 27.39 350 VAL A O 1
ATOM 2611 N N . ASP A 1 351 ? 37.313 33.949 34.224 1.00 26.72 351 ASP A N 1
ATOM 2612 C CA . ASP A 1 351 ? 36.406 33.128 35.045 1.00 28.01 351 ASP A CA 1
ATOM 2613 C C . ASP A 1 351 ? 36.281 33.981 36.315 1.00 26.85 351 ASP A C 1
ATOM 2614 O O . ASP A 1 351 ? 37.235 34.071 37.080 1.00 28.11 351 ASP A O 1
ATOM 2619 N N . VAL A 1 352 ? 35.118 34.585 36.576 1.00 25.91 352 VAL A N 1
ATOM 2620 C CA . VAL A 1 352 ? 34.978 35.491 37.719 1.00 24.70 352 VAL A CA 1
ATOM 2621 C C . VAL A 1 352 ? 35.121 34.833 39.106 1.00 25.57 352 VAL A C 1
ATOM 2622 O O . VAL A 1 352 ? 35.250 35.534 40.105 1.00 23.66 352 VAL A O 1
ATOM 2626 N N . THR A 1 353 ? 35.040 33.506 39.175 1.00 28.74 353 THR A N 1
ATOM 2627 C CA . THR A 1 353 ? 35.217 32.863 40.480 1.00 29.03 353 THR A CA 1
ATOM 2628 C C . THR A 1 353 ? 36.717 32.740 40.789 1.00 31.32 353 THR A C 1
ATOM 2629 O O . THR A 1 353 ? 37.070 32.432 41.925 1.00 31.48 353 THR A O 1
ATOM 2633 N N . LYS A 1 354 ? 37.585 33.004 39.807 1.00 28.64 354 LYS A N 1
ATOM 2634 C CA . LYS A 1 354 ? 39.056 32.894 39.993 1.00 32.22 354 LYS A CA 1
ATOM 2635 C C . LYS A 1 354 ? 39.922 34.122 39.739 1.00 31.94 354 LYS A C 1
ATOM 2636 O O . LYS A 1 354 ? 40.968 34.286 40.374 1.00 30.75 354 LYS A O 1
ATOM 2642 N N . GLU A 1 355 ? 39.502 34.987 38.815 1.00 29.03 355 GLU A N 1
ATOM 2643 C CA . GLU A 1 355 ? 40.324 36.144 38.455 1.00 30.55 355 GLU A CA 1
ATOM 2644 C C . GLU A 1 355 ? 39.494 37.399 38.313 1.00 29.92 355 GLU A C 1
ATOM 2645 O O . GLU A 1 355 ? 38.297 37.320 38.054 1.00 30.75 355 GLU A O 1
ATOM 2651 N N . PRO A 1 356 ? 40.132 38.565 38.429 1.00 26.87 356 PRO A N 1
ATOM 2652 C CA . PRO A 1 356 ? 39.415 39.847 38.307 1.00 26.27 356 PRO A CA 1
ATOM 2653 C C . PRO A 1 356 ? 39.115 40.213 36.842 1.00 25.82 356 PRO A C 1
ATOM 2654 O O . PRO A 1 356 ? 39.767 39.730 35.902 1.00 24.80 356 PRO A O 1
ATOM 2658 N N . ILE A 1 357 ? 38.134 41.095 36.666 1.00 24.44 357 ILE A N 1
ATOM 2659 C CA . ILE A 1 357 ? 37.739 41.564 35.350 1.00 20.97 357 ILE A CA 1
ATOM 2660 C C . ILE A 1 357 ? 38.473 42.886 35.066 1.00 19.86 357 ILE A C 1
ATOM 2661 O O . ILE A 1 357 ? 38.505 43.772 35.914 1.00 20.86 357 ILE A O 1
ATOM 2666 N N . PRO A 1 358 ? 39.107 43.018 33.895 1.00 20.07 358 PRO A N 1
ATOM 2667 C CA . PRO A 1 358 ? 39.816 44.284 33.564 1.00 18.99 358 PRO A CA 1
ATOM 2668 C C . PRO A 1 358 ? 38.761 45.309 33.146 1.00 20.13 358 PRO A C 1
ATOM 2669 O O . PRO A 1 358 ? 37.966 45.035 32.263 1.00 20.46 358 PRO A O 1
ATOM 2673 N N . VAL A 1 359 ? 38.769 46.485 33.767 1.00 19.93 359 VAL A N 1
ATOM 2674 C CA . VAL A 1 359 ? 37.714 47.479 33.473 1.00 18.25 359 VAL A CA 1
ATOM 2675 C C . VAL A 1 359 ? 38.292 48.912 33.465 1.00 17.25 359 VAL A C 1
ATOM 2676 O O . VAL A 1 359 ? 39.375 49.183 34.011 1.00 17.85 359 VAL A O 1
ATOM 2680 N N . LEU A 1 360 ? 37.530 49.844 32.894 1.00 17.35 360 LEU A N 1
ATOM 2681 C CA . LEU A 1 360 ? 37.920 51.271 32.903 1.00 17.88 360 LEU A CA 1
ATOM 2682 C C . LEU A 1 360 ? 36.689 52.122 32.571 1.00 17.68 360 LEU A C 1
ATOM 2683 O O . LEU A 1 360 ? 35.709 51.616 32.019 1.00 18.38 360 LEU A O 1
ATOM 2688 N N . PRO A 1 361 ? 36.717 53.405 32.955 1.00 18.00 361 PRO A N 1
ATOM 2689 C CA . PRO A 1 361 ? 35.609 54.338 32.719 1.00 18.16 361 PRO A CA 1
ATOM 2690 C C . PRO A 1 361 ? 35.290 54.405 31.258 1.00 18.81 361 PRO A C 1
ATOM 2691 O O . PRO A 1 361 ? 36.202 54.533 30.401 1.00 19.40 361 PRO A O 1
ATOM 2695 N N . THR A 1 362 ? 33.990 54.298 30.955 1.00 18.27 362 THR A N 1
ATOM 2696 C CA . THR A 1 362 ? 33.530 54.238 29.558 1.00 17.80 362 THR A CA 1
ATOM 2697 C C . THR A 1 362 ? 32.238 55.063 29.386 1.00 18.60 362 THR A C 1
ATOM 2698 O O . THR A 1 362 ? 31.306 54.946 30.197 1.00 17.12 362 THR A O 1
ATOM 2702 N N . VAL A 1 363 ? 32.193 55.922 28.363 1.00 17.64 363 VAL A N 1
ATOM 2703 C CA . VAL A 1 363 ? 30.976 56.701 28.055 1.00 15.88 363 VAL A CA 1
ATOM 2704 C C . VAL A 1 363 ? 29.776 55.754 28.086 1.00 16.58 363 VAL A C 1
ATOM 2705 O O . VAL A 1 363 ? 29.840 54.702 27.460 1.00 15.18 363 VAL A O 1
ATOM 2709 N N . HIS A 1 364 ? 28.677 56.173 28.748 1.00 14.83 364 HIS A N 1
ATOM 2710 C CA . HIS A 1 364 ? 27.528 55.312 29.000 1.00 15.85 364 HIS A CA 1
ATOM 2711 C C . HIS A 1 364 ? 26.113 55.942 28.889 1.00 14.48 364 HIS A C 1
ATOM 2712 O O . HIS A 1 364 ? 25.177 55.282 28.428 1.00 17.47 364 HIS A O 1
ATOM 2719 N N . TYR A 1 365 ? 25.963 57.207 29.263 1.00 14.84 365 TYR A N 1
ATOM 2720 C CA . TYR A 1 365 ? 24.607 57.752 29.323 1.00 17.02 365 TYR A CA 1
ATOM 2721 C C . TYR A 1 365 ? 24.675 59.261 29.232 1.00 17.88 365 TYR A C 1
ATOM 2722 O O . TYR A 1 365 ? 25.634 59.903 29.735 1.00 17.65 365 TYR A O 1
ATOM 2731 N N . ASN A 1 366 ? 23.660 59.837 28.653 1.00 15.68 366 ASN A N 1
ATOM 2732 C CA . ASN A 1 366 ? 23.614 61.294 28.486 1.00 18.23 366 ASN A CA 1
ATOM 2733 C C . ASN A 1 366 ? 22.645 61.969 29.456 1.00 16.42 366 ASN A C 1
ATOM 2734 O O . ASN A 1 366 ? 21.409 61.791 29.369 1.00 16.20 366 ASN A O 1
ATOM 2739 N N . MET A 1 367 ? 23.170 62.733 30.421 1.00 16.09 367 MET A N 1
ATOM 2740 C CA . MET A 1 367 ? 22.278 63.460 31.326 1.00 18.52 367 MET A CA 1
ATOM 2741 C C . MET A 1 367 ? 21.471 64.534 30.547 1.00 22.26 367 MET A C 1
ATOM 2742 O O . MET A 1 367 ? 20.299 64.786 30.859 1.00 20.80 367 MET A O 1
ATOM 2747 N N . GLY A 1 368 ? 22.106 65.151 29.558 1.00 21.64 368 GLY A N 1
ATOM 2748 C CA . GLY A 1 368 ? 21.429 66.174 28.736 1.00 21.97 368 GLY A CA 1
ATOM 2749 C C . GLY A 1 368 ? 20.412 65.624 27.734 1.00 22.64 368 GLY A C 1
ATOM 2750 O O . GLY A 1 368 ? 20.291 64.394 27.546 1.00 21.68 368 GLY A O 1
ATOM 2751 N N . GLY A 1 369 ? 19.650 66.506 27.104 1.00 20.04 369 GLY A N 1
ATOM 2752 C CA . GLY A 1 369 ? 18.674 66.036 26.109 1.00 20.19 369 GLY A CA 1
ATOM 2753 C C . GLY A 1 369 ? 17.668 67.131 25.785 1.00 18.89 369 GLY A C 1
ATOM 2754 O O . GLY A 1 369 ? 17.995 68.305 25.936 1.00 19.88 369 GLY A O 1
ATOM 2755 N N . ILE A 1 370 ? 16.457 66.768 25.369 1.00 16.52 370 ILE A N 1
ATOM 2756 C CA . ILE A 1 370 ? 15.408 67.762 25.036 1.00 17.85 370 ILE A CA 1
ATOM 2757 C C . ILE A 1 370 ? 14.793 68.270 26.378 1.00 17.14 370 ILE A C 1
ATOM 2758 O O . ILE A 1 370 ? 14.294 67.463 27.194 1.00 20.30 370 ILE A O 1
ATOM 2763 N N . PRO A 1 371 ? 14.805 69.604 26.629 1.00 19.26 371 PRO A N 1
ATOM 2764 C CA . PRO A 1 371 ? 14.248 70.083 27.904 1.00 20.59 371 PRO A CA 1
ATOM 2765 C C . PRO A 1 371 ? 12.757 69.941 28.052 1.00 20.06 371 PRO A C 1
ATOM 2766 O O . PRO A 1 371 ? 12.002 70.190 27.112 1.00 20.23 371 PRO A O 1
ATOM 2770 N N . THR A 1 372 ? 12.323 69.483 29.219 1.00 20.55 372 THR A N 1
ATOM 2771 C CA . THR A 1 372 ? 10.887 69.324 29.470 1.00 19.62 372 THR A CA 1
ATOM 2772 C C . THR A 1 372 ? 10.538 69.816 30.881 1.00 20.82 372 THR A C 1
ATOM 2773 O O . THR A 1 372 ? 11.434 70.142 31.671 1.00 22.33 372 THR A O 1
ATOM 2777 N N . ASN A 1 373 ? 9.233 69.929 31.165 1.00 21.46 373 ASN A N 1
ATOM 2778 C CA . ASN A 1 373 ? 8.793 70.292 32.514 1.00 23.27 373 ASN A CA 1
ATOM 2779 C C . ASN A 1 373 ? 8.505 68.933 33.161 1.00 23.28 373 ASN A C 1
ATOM 2780 O O . ASN A 1 373 ? 8.710 67.893 32.520 1.00 23.42 373 ASN A O 1
ATOM 2785 N N . TYR A 1 374 ? 8.025 68.889 34.399 1.00 24.00 374 TYR A N 1
ATOM 2786 C CA . TYR A 1 374 ? 7.834 67.580 35.049 1.00 25.42 374 TYR A CA 1
ATOM 2787 C C . TYR A 1 374 ? 6.668 66.779 34.524 1.00 22.69 374 TYR A C 1
ATOM 2788 O O . TYR A 1 374 ? 6.458 65.617 34.911 1.00 25.76 374 TYR A O 1
ATOM 2797 N N . LYS A 1 375 ? 5.892 67.368 33.632 1.00 22.62 375 LYS A N 1
ATOM 2798 C CA . LYS A 1 375 ? 4.751 66.643 33.049 1.00 23.10 375 LYS A CA 1
ATOM 2799 C C . LYS A 1 375 ? 5.105 65.995 31.716 1.00 22.81 375 LYS A C 1
ATOM 2800 O O . LYS A 1 375 ? 4.240 65.391 31.089 1.00 23.95 375 LYS A O 1
ATOM 2806 N N . GLY A 1 376 ? 6.345 66.184 31.275 1.00 20.70 376 GLY A N 1
ATOM 2807 C CA . GLY A 1 376 ? 6.829 65.633 30.000 1.00 20.99 376 GLY A CA 1
ATOM 2808 C C . GLY A 1 376 ? 6.702 66.551 28.771 1.00 20.66 376 GLY A C 1
ATOM 2809 O O . GLY A 1 376 ? 7.101 66.165 27.672 1.00 17.33 376 GLY A O 1
ATOM 2810 N N . GLN A 1 377 ? 6.176 67.771 28.949 1.00 20.92 377 GLN A N 1
ATOM 2811 C CA . GLN A 1 377 ? 6.012 68.673 27.794 1.00 20.58 377 GLN A CA 1
ATOM 2812 C C . GLN A 1 377 ? 7.324 69.367 27.470 1.00 22.06 377 GLN A C 1
ATOM 2813 O O . GLN A 1 377 ? 8.020 69.872 28.361 1.00 21.68 377 GLN A O 1
ATOM 2819 N N . VAL A 1 378 ? 7.659 69.438 26.179 1.00 19.28 378 VAL A N 1
ATOM 2820 C CA . VAL A 1 378 ? 8.917 70.074 25.782 1.00 16.81 378 VAL A CA 1
ATOM 2821 C C . VAL A 1 378 ? 8.731 71.588 25.955 1.00 20.52 378 VAL A C 1
ATOM 2822 O O . VAL A 1 378 ? 7.629 72.118 25.718 1.00 19.72 378 VAL A O 1
ATOM 2826 N N . ILE A 1 379 ? 9.789 72.242 26.429 1.00 20.10 379 ILE A N 1
ATOM 2827 C CA . ILE A 1 379 ? 9.744 73.680 26.659 1.00 22.18 379 ILE A CA 1
ATOM 2828 C C . ILE A 1 379 ? 10.847 74.408 25.953 1.00 25.56 379 ILE A C 1
ATOM 2829 O O . ILE A 1 379 ? 11.888 73.830 25.552 1.00 26.80 379 ILE A O 1
ATOM 2834 N N . THR A 1 380 ? 10.598 75.694 25.730 1.00 27.25 380 THR A N 1
ATOM 2835 C CA . THR A 1 380 ? 11.664 76.518 25.198 1.00 30.80 380 THR A CA 1
ATOM 2836 C C . THR A 1 380 ? 11.791 77.630 26.237 1.00 31.07 380 THR A C 1
ATOM 2837 O O . THR A 1 380 ? 11.044 77.641 27.214 1.00 29.68 380 THR A O 1
ATOM 2841 N N . HIS A 1 381 ? 12.741 78.539 26.054 1.00 34.43 381 HIS A N 1
ATOM 2842 C CA . HIS A 1 381 ? 12.949 79.597 27.054 1.00 35.29 381 HIS A CA 1
ATOM 2843 C C . HIS A 1 381 ? 13.119 80.910 26.293 1.00 38.40 381 HIS A C 1
ATOM 2844 O O . HIS A 1 381 ? 14.085 81.073 25.564 1.00 38.87 381 HIS A O 1
ATOM 2851 N N . VAL A 1 382 ? 12.168 81.827 26.476 1.00 41.32 382 VAL A N 1
ATOM 2852 C CA . VAL A 1 382 ? 12.146 83.107 25.756 1.00 46.59 382 VAL A CA 1
ATOM 2853 C C . VAL A 1 382 ? 12.003 84.278 26.711 1.00 46.30 382 VAL A C 1
ATOM 2854 O O . VAL A 1 382 ? 11.046 84.325 27.480 1.00 43.31 382 VAL A O 1
ATOM 2858 N N . ASN A 1 383 ? 12.951 85.210 26.658 1.00 49.79 383 ASN A N 1
ATOM 2859 C CA . ASN A 1 383 ? 12.920 86.384 27.531 1.00 52.72 383 ASN A CA 1
ATOM 2860 C C . ASN A 1 383 ? 12.807 85.968 28.986 1.00 52.59 383 ASN A C 1
ATOM 2861 O O . ASN A 1 383 ? 11.924 86.441 29.727 1.00 52.57 383 ASN A O 1
ATOM 2866 N N . GLY A 1 384 ? 13.679 85.048 29.386 1.00 51.10 384 GLY A N 1
ATOM 2867 C CA . GLY A 1 384 ? 13.679 84.598 30.765 1.00 48.09 384 GLY A CA 1
ATOM 2868 C C . GLY A 1 384 ? 12.483 83.809 31.251 1.00 46.00 384 GLY A C 1
ATOM 2869 O O . GLY A 1 384 ? 12.301 83.661 32.454 1.00 46.55 384 GLY A O 1
ATOM 2870 N N . GLU A 1 385 ? 11.644 83.318 30.351 1.00 44.34 385 GLU A N 1
ATOM 2871 C CA . GLU A 1 385 ? 10.511 82.513 30.802 1.00 42.64 385 GLU A CA 1
ATOM 2872 C C . GLU A 1 385 ? 10.462 81.178 30.038 1.00 38.14 385 GLU A C 1
ATOM 2873 O O . GLU A 1 385 ? 10.729 81.146 28.836 1.00 35.88 385 GLU A O 1
ATOM 2879 N N . ASP A 1 386 ? 10.140 80.092 30.734 1.00 36.47 386 ASP A N 1
ATOM 2880 C CA . ASP A 1 386 ? 9.978 78.787 30.083 1.00 35.06 386 ASP A CA 1
ATOM 2881 C C . ASP A 1 386 ? 8.596 78.830 29.427 1.00 35.31 386 ASP A C 1
ATOM 2882 O O . ASP A 1 386 ? 7.655 79.397 29.986 1.00 35.55 386 ASP A O 1
ATOM 2887 N N . LYS A 1 387 ? 8.469 78.236 28.252 1.00 32.11 387 LYS A N 1
ATOM 2888 C CA . LYS A 1 387 ? 7.185 78.223 27.563 1.00 32.74 387 LYS A CA 1
ATOM 2889 C C . LYS A 1 387 ? 7.011 76.840 26.927 1.00 29.20 387 LYS A C 1
ATOM 2890 O O . LYS A 1 387 ? 7.920 76.338 26.268 1.00 30.41 387 LYS A O 1
ATOM 2896 N N . VAL A 1 388 ? 5.854 76.249 27.107 1.00 26.44 388 VAL A N 1
ATOM 2897 C CA . VAL A 1 388 ? 5.568 74.916 26.558 1.00 28.84 388 VAL A CA 1
ATOM 2898 C C . VAL A 1 388 ? 5.465 74.956 25.035 1.00 30.96 388 VAL A C 1
ATOM 2899 O O . VAL A 1 388 ? 4.935 75.929 24.490 1.00 32.12 388 VAL A O 1
ATOM 2903 N N . VAL A 1 389 ? 6.009 73.942 24.346 1.00 27.28 389 VAL A N 1
ATOM 2904 C CA . VAL A 1 389 ? 5.911 73.826 22.885 1.00 25.60 389 VAL A CA 1
ATOM 2905 C C . VAL A 1 389 ? 4.626 73.014 22.648 1.00 27.11 389 VAL A C 1
ATOM 2906 O O . VAL A 1 389 ? 4.534 71.810 22.961 1.00 24.99 389 VAL A O 1
ATOM 2910 N N . PRO A 1 390 ? 3.587 73.661 22.104 1.00 27.42 390 PRO A N 1
ATOM 2911 C CA . PRO A 1 390 ? 2.330 72.936 21.882 1.00 25.31 390 PRO A CA 1
ATOM 2912 C C . PRO A 1 390 ? 2.431 71.633 21.072 1.00 23.88 390 PRO A C 1
ATOM 2913 O O . PRO A 1 390 ? 3.026 71.606 20.008 1.00 24.54 390 PRO A O 1
ATOM 2917 N N . GLY A 1 391 ? 1.842 70.566 21.612 1.00 23.01 391 GLY A N 1
ATOM 2918 C CA . GLY A 1 391 ? 1.811 69.271 20.921 1.00 23.43 391 GLY A CA 1
ATOM 2919 C C . GLY A 1 391 ? 3.100 68.430 20.903 1.00 25.45 391 GLY A C 1
ATOM 2920 O O . GLY A 1 391 ? 3.161 67.407 20.174 1.00 25.15 391 GLY A O 1
ATOM 2921 N N . LEU A 1 392 ? 4.126 68.848 21.658 1.00 24.01 392 LEU A N 1
ATOM 2922 C CA . LEU A 1 392 ? 5.412 68.117 21.706 1.00 19.69 392 LEU A CA 1
ATOM 2923 C C . LEU A 1 392 ? 5.812 67.675 23.144 1.00 19.68 392 LEU A C 1
ATOM 2924 O O . LEU A 1 392 ? 5.800 68.473 24.098 1.00 20.62 392 LEU A O 1
ATOM 2929 N N . TYR A 1 393 ? 6.133 66.390 23.287 1.00 16.50 393 TYR A N 1
ATOM 2930 C CA . TYR A 1 393 ? 6.524 65.754 24.585 1.00 17.03 393 TYR A CA 1
ATOM 2931 C C . TYR A 1 393 ? 7.861 64.977 24.369 1.00 17.08 393 TYR A C 1
ATOM 2932 O O . TYR A 1 393 ? 8.237 64.609 23.230 1.00 12.71 393 TYR A O 1
ATOM 2941 N N . ALA A 1 394 ? 8.590 64.705 25.448 1.00 18.70 394 ALA A N 1
ATOM 2942 C CA . ALA A 1 394 ? 9.817 63.894 25.334 1.00 16.11 394 ALA A CA 1
ATOM 2943 C C . ALA A 1 394 ? 9.979 63.151 26.652 1.00 19.59 394 ALA A C 1
ATOM 2944 O O . ALA A 1 394 ? 9.585 63.650 27.701 1.00 17.54 394 ALA A O 1
ATOM 2946 N N . CYS A 1 395 ? 10.475 61.919 26.587 1.00 17.84 395 CYS A N 1
ATOM 2947 C CA . CYS A 1 395 ? 10.699 61.154 27.827 1.00 20.17 395 CYS A CA 1
ATOM 2948 C C . CYS A 1 395 ? 11.860 60.166 27.629 1.00 20.51 395 CYS A C 1
ATOM 2949 O O . CYS A 1 395 ? 12.236 59.852 26.495 1.00 16.64 395 CYS A O 1
ATOM 2952 N N . GLY A 1 396 ? 12.421 59.669 28.743 1.00 15.99 396 GLY A N 1
ATOM 2953 C CA . GLY A 1 396 ? 13.524 58.712 28.629 1.00 15.03 396 GLY A CA 1
ATOM 2954 C C . GLY A 1 396 ? 14.850 59.405 28.470 1.00 14.27 396 GLY A C 1
ATOM 2955 O O . GLY A 1 396 ? 14.952 60.594 28.787 1.00 18.39 396 GLY A O 1
ATOM 2956 N N . GLU A 1 397 ? 15.863 58.685 27.997 1.00 13.97 397 GLU A N 1
ATOM 2957 C CA . GLU A 1 397 ? 17.185 59.241 27.906 1.00 14.06 397 GLU A CA 1
ATOM 2958 C C . GLU A 1 397 ? 17.239 60.444 26.933 1.00 17.35 397 GLU A C 1
ATOM 2959 O O . GLU A 1 397 ? 18.087 61.292 27.097 1.00 15.32 397 GLU A O 1
ATOM 2965 N N . ALA A 1 398 ? 16.306 60.522 25.975 1.00 16.79 398 ALA A N 1
ATOM 2966 C CA . ALA A 1 398 ? 16.324 61.662 25.017 1.00 17.63 398 ALA A CA 1
ATOM 2967 C C . ALA A 1 398 ? 15.931 62.971 25.724 1.00 17.92 398 ALA A C 1
ATOM 2968 O O . ALA A 1 398 ? 16.231 64.068 25.219 1.00 15.66 398 ALA A O 1
ATOM 2970 N N . ALA A 1 399 ? 15.264 62.861 26.875 1.00 17.76 399 ALA A N 1
ATOM 2971 C CA . ALA A 1 399 ? 14.799 64.057 27.579 1.00 17.67 399 ALA A CA 1
ATOM 2972 C C . ALA A 1 399 ? 15.697 64.579 28.689 1.00 18.92 399 ALA A C 1
ATOM 2973 O O . ALA A 1 399 ? 16.535 63.856 29.230 1.00 18.60 399 ALA A O 1
ATOM 2975 N N . SER A 1 400 ? 15.512 65.858 29.037 1.00 18.70 400 SER A N 1
ATOM 2976 C CA . SER A 1 400 ? 16.205 66.443 30.210 1.00 21.14 400 SER A CA 1
ATOM 2977 C C . SER A 1 400 ? 15.054 67.050 31.031 1.00 24.25 400 SER A C 1
ATOM 2978 O O . SER A 1 400 ? 14.619 68.191 30.792 1.00 24.92 400 SER A O 1
ATOM 2981 N N . ALA A 1 401 ? 14.543 66.294 31.993 1.00 24.89 401 ALA A N 1
ATOM 2982 C CA . ALA A 1 401 ? 13.396 66.736 32.807 1.00 27.33 401 ALA A CA 1
ATOM 2983 C C . ALA A 1 401 ? 13.532 67.858 33.889 1.00 27.04 401 ALA A C 1
ATOM 2984 O O . ALA A 1 401 ? 12.537 68.513 34.159 1.00 31.96 401 ALA A O 1
ATOM 2986 N N . SER A 1 402 ? 14.672 68.030 34.569 1.00 27.42 402 SER A N 1
ATOM 2987 C CA . SER A 1 402 ? 15.881 67.209 34.449 1.00 25.25 402 SER A CA 1
ATOM 2988 C C . SER A 1 402 ? 15.900 66.468 35.781 1.00 25.98 402 SER A C 1
ATOM 2989 O O . SER A 1 402 ? 16.062 67.090 36.829 1.00 28.13 402 SER A O 1
ATOM 2992 N N . VAL A 1 403 ? 15.678 65.172 35.790 1.00 21.21 403 VAL A N 1
ATOM 2993 C CA . VAL A 1 403 ? 15.743 64.507 37.100 1.00 25.33 403 VAL A CA 1
ATOM 2994 C C . VAL A 1 403 ? 17.174 64.137 37.444 1.00 24.46 403 VAL A C 1
ATOM 2995 O O . VAL A 1 403 ? 17.448 63.778 38.591 1.00 27.57 403 VAL A O 1
ATOM 2999 N N . HIS A 1 404 ? 18.107 64.210 36.484 1.00 23.60 404 HIS A N 1
ATOM 3000 C CA . HIS A 1 404 ? 19.477 63.727 36.799 1.00 19.00 404 HIS A CA 1
ATOM 3001 C C . HIS A 1 404 ? 20.546 64.791 36.942 1.00 19.75 404 HIS A C 1
ATOM 3002 O O . HIS A 1 404 ? 21.664 64.503 37.414 1.00 19.59 404 HIS A O 1
ATOM 3009 N N . GLY A 1 405 ? 20.246 66.012 36.521 1.00 17.93 405 GLY A N 1
ATOM 3010 C CA . GLY A 1 405 ? 21.210 67.081 36.691 1.00 19.71 405 GLY A CA 1
ATOM 3011 C C . GLY A 1 405 ? 22.567 66.807 36.084 1.00 20.76 405 GLY A C 1
ATOM 3012 O O . GLY A 1 405 ? 22.640 66.478 34.886 1.00 21.64 405 GLY A O 1
ATOM 3013 N N . ALA A 1 406 ? 23.620 66.946 36.894 1.00 17.66 406 ALA A N 1
ATOM 3014 C CA . ALA A 1 406 ? 25.001 66.769 36.430 1.00 19.33 406 ALA A CA 1
ATOM 3015 C C . ALA A 1 406 ? 25.579 65.383 36.643 1.00 19.19 406 ALA A C 1
ATOM 3016 O O . ALA A 1 406 ? 26.753 65.117 36.298 1.00 21.14 406 ALA A O 1
ATOM 3018 N N . ASN A 1 407 ? 24.760 64.473 37.184 1.00 19.58 407 ASN A N 1
ATOM 3019 C CA . ASN A 1 407 ? 25.238 63.090 37.409 1.00 19.78 407 ASN A CA 1
ATOM 3020 C C . ASN A 1 407 ? 24.052 62.206 37.795 1.00 20.47 407 ASN A C 1
ATOM 3021 O O . ASN A 1 407 ? 23.410 62.409 38.829 1.00 21.15 407 ASN A O 1
ATOM 3026 N N . ARG A 1 408 ? 23.814 61.169 37.009 1.00 17.43 408 ARG A N 1
ATOM 3027 C CA . ARG A 1 408 ? 22.686 60.289 37.275 1.00 20.21 408 ARG A CA 1
ATOM 3028 C C . ARG A 1 408 ? 23.092 59.156 38.237 1.00 20.01 408 ARG A C 1
ATOM 3029 O O . ARG A 1 408 ? 24.208 58.655 38.156 1.00 16.79 408 ARG A O 1
ATOM 3037 N N . LEU A 1 409 ? 22.173 58.779 39.146 1.00 17.59 409 LEU A N 1
ATOM 3038 C CA . LEU A 1 409 ? 22.429 57.670 40.065 1.00 16.52 409 LEU A CA 1
ATOM 3039 C C . LEU A 1 409 ? 22.114 56.390 39.329 1.00 16.15 409 LEU A C 1
ATOM 3040 O O . LEU A 1 409 ? 21.134 56.341 38.576 1.00 15.93 409 LEU A O 1
ATOM 3045 N N . GLY A 1 410 ? 22.936 55.360 39.523 1.00 13.95 410 GLY A N 1
ATOM 3046 C CA . GLY A 1 410 ? 22.626 54.052 38.927 1.00 15.33 410 GLY A CA 1
ATOM 3047 C C . GLY A 1 410 ? 21.198 53.624 39.357 1.00 18.33 410 GLY A C 1
ATOM 3048 O O . GLY A 1 410 ? 20.757 53.945 40.477 1.00 19.40 410 GLY A O 1
ATOM 3049 N N . ALA A 1 411 ? 20.498 52.948 38.448 1.00 16.51 411 ALA A N 1
ATOM 3050 C CA . ALA A 1 411 ? 19.103 52.451 38.542 1.00 15.31 411 ALA A CA 1
ATOM 3051 C C . ALA A 1 411 ? 18.008 53.491 38.577 1.00 14.66 411 ALA A C 1
ATOM 3052 O O . ALA A 1 411 ? 16.815 53.166 38.796 1.00 13.87 411 ALA A O 1
ATOM 3054 N N . ASN A 1 412 ? 18.374 54.751 38.302 1.00 13.80 412 ASN A N 1
ATOM 3055 C CA . ASN A 1 412 ? 17.346 55.808 38.225 1.00 14.47 412 ASN A CA 1
ATOM 3056 C C . ASN A 1 412 ? 16.875 56.047 36.762 1.00 13.46 412 ASN A C 1
ATOM 3057 O O . ASN A 1 412 ? 15.846 56.708 36.561 1.00 15.45 412 ASN A O 1
ATOM 3062 N N . SER A 1 413 ? 17.572 55.502 35.756 1.00 15.94 413 SER A N 1
ATOM 3063 C CA . SER A 1 413 ? 17.092 55.733 34.370 1.00 13.96 413 SER A CA 1
ATOM 3064 C C . SER A 1 413 ? 15.909 54.840 34.016 1.00 12.53 413 SER A C 1
ATOM 3065 O O . SER A 1 413 ? 14.950 55.335 33.431 1.00 17.09 413 SER A O 1
ATOM 3068 N N . LEU A 1 414 ? 15.966 53.508 34.305 1.00 12.39 414 LEU A N 1
ATOM 3069 C CA . LEU A 1 414 ? 14.839 52.648 34.008 1.00 15.73 414 LEU A CA 1
ATOM 3070 C C . LEU A 1 414 ? 13.582 53.190 34.728 1.00 17.60 414 LEU A C 1
ATOM 3071 O O . LEU A 1 414 ? 12.438 53.084 34.228 1.00 14.98 414 LEU A O 1
ATOM 3076 N N . LEU A 1 415 ? 13.792 53.786 35.891 1.00 17.61 415 LEU A N 1
ATOM 3077 C CA . LEU A 1 415 ? 12.661 54.371 36.641 1.00 16.07 415 LEU A CA 1
ATOM 3078 C C . LEU A 1 415 ? 12.068 55.582 35.893 1.00 19.27 415 LEU A C 1
ATOM 3079 O O . LEU A 1 415 ? 10.816 55.691 35.715 1.00 16.48 415 LEU A O 1
ATOM 3084 N N . ASP A 1 416 ? 12.963 56.461 35.462 1.00 16.53 416 ASP A N 1
ATOM 3085 C CA . ASP A 1 416 ? 12.639 57.662 34.656 1.00 18.49 416 ASP A CA 1
ATOM 3086 C C . ASP A 1 416 ? 11.803 57.209 33.401 1.00 19.33 416 ASP A C 1
ATOM 3087 O O . ASP A 1 416 ? 10.766 57.822 33.079 1.00 19.90 416 ASP A O 1
ATOM 3092 N N . LEU A 1 417 ? 12.215 56.114 32.737 1.00 15.88 417 LEU A N 1
ATOM 3093 C CA . LEU A 1 417 ? 11.487 55.677 31.541 1.00 17.26 417 LEU A CA 1
ATOM 3094 C C . LEU A 1 417 ? 10.015 55.369 31.804 1.00 19.47 417 LEU A C 1
ATOM 3095 O O . LEU A 1 417 ? 9.160 55.791 31.042 1.00 18.49 417 LEU A O 1
ATOM 3100 N N . VAL A 1 418 ? 9.713 54.560 32.840 1.00 16.66 418 VAL A N 1
ATOM 3101 C CA . VAL A 1 418 ? 8.326 54.184 33.031 1.00 18.19 418 VAL A CA 1
ATOM 3102 C C . VAL A 1 418 ? 7.512 55.251 33.711 1.00 19.29 418 VAL A C 1
ATOM 3103 O O . VAL A 1 418 ? 6.299 55.364 33.443 1.00 20.50 418 VAL A O 1
ATOM 3107 N N . VAL A 1 419 ? 8.162 56.060 34.535 1.00 16.28 419 VAL A N 1
ATOM 3108 C CA . VAL A 1 419 ? 7.432 57.127 35.242 1.00 17.71 419 VAL A CA 1
ATOM 3109 C C . VAL A 1 419 ? 7.106 58.274 34.287 1.00 16.95 419 VAL A C 1
ATOM 3110 O O . VAL A 1 419 ? 5.948 58.730 34.251 1.00 16.69 419 VAL A O 1
ATOM 3114 N N . PHE A 1 420 ? 8.078 58.703 33.474 1.00 16.61 420 PHE A N 1
ATOM 3115 C CA . PHE A 1 420 ? 7.779 59.805 32.555 1.00 18.05 420 PHE A CA 1
ATOM 3116 C C . PHE A 1 420 ? 7.107 59.355 31.251 1.00 20.02 420 PHE A C 1
ATOM 3117 O O . PHE A 1 420 ? 6.392 60.158 30.634 1.00 20.04 420 PHE A O 1
ATOM 3125 N N . GLY A 1 421 ? 7.292 58.083 30.838 1.00 18.13 421 GLY A N 1
ATOM 3126 C CA . GLY A 1 421 ? 6.541 57.606 29.672 1.00 20.72 421 GLY A CA 1
ATOM 3127 C C . GLY A 1 421 ? 5.056 57.651 30.083 1.00 19.46 421 GLY A C 1
ATOM 3128 O O . GLY A 1 421 ? 4.168 58.094 29.324 1.00 18.47 421 GLY A O 1
ATOM 3129 N N . ARG A 1 422 ? 4.756 57.215 31.310 1.00 20.46 422 ARG A N 1
ATOM 3130 C CA . ARG A 1 422 ? 3.348 57.250 31.768 1.00 18.80 422 ARG A CA 1
ATOM 3131 C C . ARG A 1 422 ? 2.871 58.710 31.928 1.00 19.17 422 ARG A C 1
ATOM 3132 O O . ARG A 1 422 ? 1.732 59.052 31.552 1.00 22.88 422 ARG A O 1
ATOM 3140 N N . ALA A 1 423 ? 3.728 59.583 32.443 1.00 19.00 423 ALA A N 1
ATOM 3141 C CA . ALA A 1 423 ? 3.325 60.981 32.620 1.00 22.48 423 ALA A CA 1
ATOM 3142 C C . ALA A 1 423 ? 2.980 61.680 31.306 1.00 22.01 423 ALA A C 1
ATOM 3143 O O . ALA A 1 423 ? 2.060 62.511 31.295 1.00 21.10 423 ALA A O 1
ATOM 3145 N N . CYS A 1 424 ? 3.730 61.425 30.222 1.00 24.61 424 CYS A N 1
ATOM 3146 C CA . CYS A 1 424 ? 3.362 62.056 28.931 1.00 20.13 424 CYS A CA 1
ATOM 3147 C C . CYS A 1 424 ? 1.933 61.623 28.564 1.00 21.14 424 CYS A C 1
ATOM 3148 O O . CYS A 1 424 ? 1.123 62.441 28.125 1.00 21.22 424 CYS A O 1
ATOM 3151 N N . ALA A 1 425 ? 1.625 60.332 28.694 1.00 21.38 425 ALA A N 1
ATOM 3152 C CA . ALA A 1 425 ? 0.278 59.862 28.361 1.00 21.55 425 ALA A CA 1
ATOM 3153 C C . ALA A 1 425 ? -0.821 60.482 29.245 1.00 25.88 425 ALA A C 1
ATOM 3154 O O . ALA A 1 425 ? -1.868 60.912 28.730 1.00 23.41 425 ALA A O 1
ATOM 3156 N N . LEU A 1 426 ? -0.582 60.554 30.554 1.00 23.60 426 LEU A N 1
ATOM 3157 C CA . LEU A 1 426 ? -1.536 61.163 31.502 1.00 26.48 426 LEU A CA 1
ATOM 3158 C C . LEU A 1 426 ? -1.747 62.629 31.193 1.00 25.25 426 LEU A C 1
ATOM 3159 O O . LEU A 1 426 ? -2.865 63.116 31.268 1.00 26.01 426 LEU A O 1
ATOM 3164 N N . THR A 1 427 ? -0.681 63.349 30.847 1.00 21.64 427 THR A N 1
ATOM 3165 C CA . THR A 1 427 ? -0.809 64.777 30.576 1.00 23.31 427 THR A CA 1
ATOM 3166 C C . THR A 1 427 ? -1.623 65.043 29.285 1.00 25.71 427 THR A C 1
ATOM 3167 O O . THR A 1 427 ? -2.438 65.991 29.220 1.00 26.19 427 THR A O 1
ATOM 3171 N N . ILE A 1 428 ? -1.386 64.228 28.263 1.00 22.42 428 ILE A N 1
ATOM 3172 C CA . ILE A 1 428 ? -2.128 64.383 27.019 1.00 24.75 428 ILE A CA 1
ATOM 3173 C C . ILE A 1 428 ? -3.634 64.081 27.306 1.00 26.61 428 ILE A C 1
ATOM 3174 O O . ILE A 1 428 ? -4.504 64.817 26.829 1.00 29.44 428 ILE A O 1
ATOM 3179 N N . ALA A 1 429 ? -3.922 63.016 28.071 1.00 26.46 429 ALA A N 1
ATOM 3180 C CA . ALA A 1 429 ? -5.299 62.630 28.409 1.00 33.38 429 ALA A CA 1
ATOM 3181 C C . ALA A 1 429 ? -6.023 63.693 29.214 1.00 35.79 429 ALA A C 1
ATOM 3182 O O . ALA A 1 429 ? -7.252 63.752 29.182 1.00 37.97 429 ALA A O 1
ATOM 3184 N N . GLU A 1 430 ? -5.299 64.532 29.946 1.00 38.95 430 GLU A N 1
ATOM 3185 C CA . GLU A 1 430 ? -5.977 65.580 30.711 1.00 43.91 430 GLU A CA 1
ATOM 3186 C C . GLU A 1 430 ? -6.077 66.891 29.906 1.00 43.72 430 GLU A C 1
ATOM 3187 O O . GLU A 1 430 ? -6.760 67.833 30.291 1.00 44.97 430 GLU A O 1
ATOM 3193 N N . THR A 1 431 ? -5.420 66.925 28.761 1.00 42.61 431 THR A N 1
ATOM 3194 C CA . THR A 1 431 ? -5.366 68.113 27.915 1.00 42.50 431 THR A CA 1
ATOM 3195 C C . THR A 1 431 ? -6.217 68.015 26.648 1.00 40.29 431 THR A C 1
ATOM 3196 O O . THR A 1 431 ? -6.684 69.021 26.148 1.00 41.24 431 THR A O 1
ATOM 3200 N N . CYS A 1 432 ? -6.391 66.798 26.136 1.00 36.69 432 CYS A N 1
ATOM 3201 C CA . CYS A 1 432 ? -7.072 66.541 24.870 1.00 37.58 432 CYS A CA 1
ATOM 3202 C C . CYS A 1 432 ? -8.024 65.356 25.000 1.00 35.73 432 CYS A C 1
ATOM 3203 O O . CYS A 1 432 ? -7.996 64.650 26.001 1.00 35.36 432 CYS A O 1
ATOM 3206 N N . LYS A 1 433 ? -8.852 65.105 23.987 1.00 33.64 433 LYS A N 1
ATOM 3207 C CA . LYS A 1 433 ? -9.729 63.926 24.016 1.00 34.05 433 LYS A CA 1
ATOM 3208 C C . LYS A 1 433 ? -9.499 63.207 22.702 1.00 30.70 433 LYS A C 1
ATOM 3209 O O . LYS A 1 433 ? -9.138 63.823 21.709 1.00 30.64 433 LYS A O 1
ATOM 3215 N N . PRO A 1 434 ? -9.690 61.889 22.661 1.00 32.13 434 PRO A N 1
ATOM 3216 C CA . PRO A 1 434 ? -9.478 61.160 21.398 1.00 31.97 434 PRO A CA 1
ATOM 3217 C C . PRO A 1 434 ? -10.459 61.624 20.316 1.00 37.27 434 PRO A C 1
ATOM 3218 O O . PRO A 1 434 ? -11.606 61.979 20.635 1.00 38.11 434 PRO A O 1
ATOM 3222 N N . GLY A 1 435 ? -10.021 61.578 19.058 1.00 37.41 435 GLY A N 1
ATOM 3223 C CA . GLY A 1 435 ? -10.881 61.931 17.948 1.00 40.76 435 GLY A CA 1
ATOM 3224 C C . GLY A 1 435 ? -11.016 63.401 17.624 1.00 41.72 435 GLY A C 1
ATOM 3225 O O . GLY A 1 435 ? -11.700 63.734 16.670 1.00 45.08 435 GLY A O 1
ATOM 3226 N N . GLU A 1 436 ? -10.414 64.289 18.396 1.00 41.68 436 GLU A N 1
ATOM 3227 C CA . GLU A 1 436 ? -10.518 65.691 18.062 1.00 43.17 436 GLU A CA 1
ATOM 3228 C C . GLU A 1 436 ? -9.874 65.825 16.691 1.00 43.02 436 GLU A C 1
ATOM 3229 O O . GLU A 1 436 ? -9.124 64.937 16.272 1.00 43.28 436 GLU A O 1
ATOM 3235 N N . PRO A 1 437 ? -10.179 66.897 15.949 1.00 42.53 437 PRO A N 1
ATOM 3236 C CA . PRO A 1 437 ? -9.574 67.023 14.615 1.00 43.17 437 PRO A CA 1
ATOM 3237 C C . PRO A 1 437 ? -8.046 67.051 14.521 1.00 42.31 437 PRO A C 1
ATOM 3238 O O . PRO A 1 437 ? -7.370 67.609 15.383 1.00 42.74 437 PRO A O 1
ATOM 3242 N N . VAL A 1 438 ? -7.520 66.439 13.465 1.00 43.08 438 VAL A N 1
ATOM 3243 C CA . VAL A 1 438 ? -6.076 66.387 13.240 1.00 47.30 438 VAL A CA 1
ATOM 3244 C C . VAL A 1 438 ? -5.593 67.708 12.609 1.00 47.11 438 VAL A C 1
ATOM 3245 O O . VAL A 1 438 ? -6.154 68.170 11.630 1.00 44.07 438 VAL A O 1
ATOM 3249 N N . PRO A 1 439 ? -4.543 68.321 13.172 1.00 48.06 439 PRO A N 1
ATOM 3250 C CA . PRO A 1 439 ? -4.042 69.584 12.615 1.00 48.63 439 PRO A CA 1
ATOM 3251 C C . PRO A 1 439 ? -3.584 69.460 11.175 1.00 50.02 439 PRO A C 1
ATOM 3252 O O . PRO A 1 439 ? -3.086 68.424 10.760 1.00 49.31 439 PRO A O 1
ATOM 3256 N N . SER A 1 440 ? -3.761 70.520 10.403 1.00 49.68 440 SER A N 1
ATOM 3257 C CA . SER A 1 440 ? -3.336 70.478 9.015 1.00 49.60 440 SER A CA 1
ATOM 3258 C C . SER A 1 440 ? -1.863 70.896 8.863 1.00 47.71 440 SER A C 1
ATOM 3259 O O . SER A 1 440 ? -1.291 71.586 9.720 1.00 47.14 440 SER A O 1
ATOM 3262 N N . ILE A 1 441 ? -1.270 70.469 7.755 1.00 46.27 441 ILE A N 1
ATOM 3263 C CA . ILE A 1 441 ? 0.107 70.816 7.407 1.00 46.45 441 ILE A CA 1
ATOM 3264 C C . ILE A 1 441 ? 0.131 71.192 5.913 1.00 45.90 441 ILE A C 1
ATOM 3265 O O . ILE A 1 441 ? -0.671 70.675 5.132 1.00 42.73 441 ILE A O 1
ATOM 3270 N N . LYS A 1 442 ? 1.069 72.044 5.513 1.00 48.23 442 LYS A N 1
ATOM 3271 C CA . LYS A 1 442 ? 1.170 72.427 4.110 1.00 48.41 442 LYS A CA 1
ATOM 3272 C C . LYS A 1 442 ? 1.396 71.175 3.247 1.00 47.95 442 LYS A C 1
ATOM 3273 O O . LYS A 1 442 ? 1.991 70.184 3.680 1.00 43.55 442 LYS A O 1
ATOM 3279 N N . PRO A 1 443 ? 0.895 71.186 2.012 1.00 46.02 443 PRO A N 1
ATOM 3280 C CA . PRO A 1 443 ? 1.031 70.049 1.083 1.00 45.13 443 PRO A CA 1
ATOM 3281 C C . PRO A 1 443 ? 2.471 69.573 0.866 1.00 41.84 443 PRO A C 1
ATOM 3282 O O . PRO A 1 443 ? 2.715 68.399 0.604 1.00 43.53 443 PRO A O 1
ATOM 3286 N N . ASN A 1 444 ? 3.427 70.483 0.965 1.00 38.59 444 ASN A N 1
ATOM 3287 C CA . ASN A 1 444 ? 4.827 70.135 0.763 1.00 38.48 444 ASN A CA 1
ATOM 3288 C C . ASN A 1 444 ? 5.605 70.058 2.095 1.00 35.83 444 ASN A C 1
ATOM 3289 O O . ASN A 1 444 ? 6.836 70.120 2.078 1.00 33.07 444 ASN A O 1
ATOM 3294 N N . ALA A 1 445 ? 4.899 69.972 3.226 1.00 31.63 445 ALA A N 1
ATOM 3295 C CA . ALA A 1 445 ? 5.561 69.879 4.523 1.00 29.84 445 ALA A CA 1
ATOM 3296 C C . ALA A 1 445 ? 6.498 68.654 4.521 1.00 26.30 445 ALA A C 1
ATOM 3297 O O . ALA A 1 445 ? 6.122 67.567 4.111 1.00 26.40 445 ALA A O 1
ATOM 3299 N N . GLY A 1 446 ? 7.723 68.879 4.960 1.00 27.01 446 GLY A N 1
ATOM 3300 C CA . GLY A 1 446 ? 8.740 67.833 5.015 1.00 26.05 446 GLY A CA 1
ATOM 3301 C C . GLY A 1 446 ? 9.620 67.718 3.779 1.00 28.62 446 GLY A C 1
ATOM 3302 O O . GLY A 1 446 ? 10.531 66.884 3.756 1.00 25.74 446 GLY A O 1
ATOM 3303 N N . GLU A 1 447 ? 9.412 68.565 2.746 1.00 26.88 447 GLU A N 1
ATOM 3304 C CA . GLU A 1 447 ? 10.210 68.416 1.519 1.00 28.03 447 GLU A CA 1
ATOM 3305 C C . GLU A 1 447 ? 11.728 68.571 1.746 1.00 27.45 447 GLU A C 1
ATOM 3306 O O . GLU A 1 447 ? 12.514 67.919 1.093 1.00 29.35 447 GLU A O 1
ATOM 3312 N N . GLU A 1 448 ? 12.130 69.422 2.678 1.00 26.29 448 GLU A N 1
ATOM 3313 C CA . GLU A 1 448 ? 13.540 69.606 2.955 1.00 28.11 448 GLU A CA 1
ATOM 3314 C C . GLU A 1 448 ? 14.187 68.330 3.506 1.00 25.79 448 GLU A C 1
ATOM 3315 O O . GLU A 1 448 ? 15.395 68.097 3.275 1.00 26.79 448 GLU A O 1
ATOM 3321 N N . SER A 1 449 ? 13.418 67.508 4.215 1.00 25.42 449 SER A N 1
ATOM 3322 C CA . SER A 1 449 ? 13.953 66.257 4.769 1.00 23.58 449 SER A CA 1
ATOM 3323 C C . SER A 1 449 ? 14.199 65.317 3.626 1.00 22.47 449 SER A C 1
ATOM 3324 O O . SER A 1 449 ? 15.204 64.601 3.590 1.00 23.72 449 SER A O 1
ATOM 3327 N N . VAL A 1 450 ? 13.263 65.289 2.686 1.00 24.29 450 VAL A N 1
ATOM 3328 C CA . VAL A 1 450 ? 13.415 64.410 1.543 1.00 20.26 450 VAL A CA 1
ATOM 3329 C C . VAL A 1 450 ? 14.577 64.847 0.650 1.00 19.87 450 VAL A C 1
ATOM 3330 O O . VAL A 1 450 ? 15.307 64.026 0.102 1.00 21.87 450 VAL A O 1
ATOM 3334 N N . ALA A 1 451 ? 14.702 66.160 0.443 1.00 23.21 451 ALA A N 1
ATOM 3335 C CA . ALA A 1 451 ? 15.787 66.702 -0.353 1.00 23.86 451 ALA A CA 1
ATOM 3336 C C . ALA A 1 451 ? 17.152 66.347 0.277 1.00 22.38 451 ALA A C 1
ATOM 3337 O O . ALA A 1 451 ? 18.112 66.019 -0.444 1.00 21.50 451 ALA A O 1
ATOM 3339 N N . ASN A 1 452 ? 17.247 66.428 1.613 1.00 21.56 452 ASN A N 1
ATOM 3340 C CA . ASN A 1 452 ? 18.512 66.079 2.310 1.00 21.63 452 ASN A CA 1
ATOM 3341 C C . ASN A 1 452 ? 18.763 64.571 2.132 1.00 19.19 452 ASN A C 1
ATOM 3342 O O . ASN A 1 452 ? 19.873 64.140 1.830 1.00 20.76 452 ASN A O 1
ATOM 3347 N N . LEU A 1 453 ? 17.723 63.763 2.284 1.00 21.35 453 LEU A N 1
ATOM 3348 C CA . LEU A 1 453 ? 17.893 62.313 2.099 1.00 23.06 453 LEU A CA 1
ATOM 3349 C C . LEU A 1 453 ? 18.456 61.999 0.678 1.00 23.73 453 LEU A C 1
ATOM 3350 O O . LEU A 1 453 ? 19.379 61.192 0.510 1.00 21.90 453 LEU A O 1
ATOM 3355 N N . ASP A 1 454 ? 17.876 62.624 -0.336 1.00 26.55 454 ASP A N 1
ATOM 3356 C CA . ASP A 1 454 ? 18.314 62.388 -1.725 1.00 24.47 454 ASP A CA 1
ATOM 3357 C C . ASP A 1 454 ? 19.746 62.829 -1.972 1.00 24.81 454 ASP A C 1
ATOM 3358 O O . ASP A 1 454 ? 20.533 62.152 -2.630 1.00 25.49 454 ASP A O 1
ATOM 3363 N N . LYS A 1 455 ? 20.122 63.961 -1.393 1.00 26.93 455 LYS A N 1
ATOM 3364 C CA . LYS A 1 455 ? 21.483 64.458 -1.499 1.00 27.33 455 LYS A CA 1
ATOM 3365 C C . LYS A 1 455 ? 22.472 63.443 -0.948 1.00 28.16 455 LYS A C 1
ATOM 3366 O O . LYS A 1 455 ? 23.531 63.184 -1.530 1.00 27.44 455 LYS A O 1
ATOM 3372 N N . LEU A 1 456 ? 22.148 62.841 0.186 1.00 24.06 456 LEU A N 1
ATOM 3373 C CA . LEU A 1 456 ? 23.065 61.871 0.781 1.00 23.19 456 LEU A CA 1
ATOM 3374 C C . LEU A 1 456 ? 23.089 60.555 -0.004 1.00 22.13 456 LEU A C 1
ATOM 3375 O O . LEU A 1 456 ? 24.125 59.911 -0.101 1.00 22.06 456 LEU A O 1
ATOM 3380 N N . ARG A 1 457 ? 21.935 60.153 -0.513 1.00 20.63 457 ARG A N 1
ATOM 3381 C CA . ARG A 1 457 ? 21.827 58.886 -1.263 1.00 19.71 457 ARG A CA 1
ATOM 3382 C C . ARG A 1 457 ? 22.785 58.849 -2.503 1.00 23.25 457 ARG A C 1
ATOM 3383 O O . ARG A 1 457 ? 23.372 57.793 -2.876 1.00 21.29 457 ARG A O 1
ATOM 3391 N N . PHE A 1 458 ? 22.925 60.023 -3.118 1.00 22.49 458 PHE A N 1
ATOM 3392 C CA . PHE A 1 458 ? 23.740 60.153 -4.316 1.00 26.18 458 PHE A CA 1
ATOM 3393 C C . PHE A 1 458 ? 25.109 60.842 -4.144 1.00 30.38 458 PHE A C 1
ATOM 3394 O O . PHE A 1 458 ? 25.802 61.144 -5.148 1.00 28.86 458 PHE A O 1
ATOM 3402 N N . ALA A 1 459 ? 25.519 61.042 -2.886 1.00 28.86 459 ALA A N 1
ATOM 3403 C CA . ALA A 1 459 ? 26.767 61.751 -2.566 1.00 29.87 459 ALA A CA 1
ATOM 3404 C C . ALA A 1 459 ? 28.007 61.149 -3.206 1.00 27.76 459 ALA A C 1
ATOM 3405 O O . ALA A 1 459 ? 28.297 59.950 -3.095 1.00 25.24 459 ALA A O 1
ATOM 3407 N N . ASP A 1 460 ? 28.770 62.001 -3.872 1.00 28.64 460 ASP A N 1
ATOM 3408 C CA . ASP A 1 460 ? 29.945 61.498 -4.559 1.00 34.91 460 ASP A CA 1
ATOM 3409 C C . ASP A 1 460 ? 31.203 62.320 -4.326 1.00 35.76 460 ASP A C 1
ATOM 3410 O O . ASP A 1 460 ? 31.974 62.593 -5.257 1.00 36.22 460 ASP A O 1
ATOM 3415 N N . GLY A 1 461 ? 31.434 62.689 -3.067 1.00 33.94 461 GLY A N 1
ATOM 3416 C CA . GLY A 1 461 ? 32.621 63.471 -2.743 1.00 31.49 461 GLY A CA 1
ATOM 3417 C C . GLY A 1 461 ? 33.882 62.668 -2.494 1.00 31.27 461 GLY A C 1
ATOM 3418 O O . GLY A 1 461 ? 34.141 61.604 -3.079 1.00 33.31 461 GLY A O 1
ATOM 3419 N N . THR A 1 462 ? 34.652 63.154 -1.542 1.00 29.19 462 THR A N 1
ATOM 3420 C CA . THR A 1 462 ? 35.941 62.598 -1.217 1.00 32.78 462 THR A CA 1
ATOM 3421 C C . THR A 1 462 ? 36.142 61.946 0.170 1.00 31.99 462 THR A C 1
ATOM 3422 O O . THR A 1 462 ? 37.150 61.250 0.406 1.00 31.42 462 THR A O 1
ATOM 3426 N N . ILE A 1 463 ? 35.222 62.216 1.092 1.00 30.15 463 ILE A N 1
ATOM 3427 C CA . ILE A 1 463 ? 35.362 61.677 2.440 1.00 26.13 463 ILE A CA 1
ATOM 3428 C C . ILE A 1 463 ? 34.210 60.730 2.715 1.00 25.87 463 ILE A C 1
ATOM 3429 O O . ILE A 1 463 ? 33.075 61.170 2.838 1.00 25.66 463 ILE A O 1
ATOM 3434 N N . ARG A 1 464 ? 34.484 59.443 2.808 1.00 23.77 464 ARG A N 1
ATOM 3435 C CA . ARG A 1 464 ? 33.401 58.514 3.072 1.00 25.98 464 ARG A CA 1
ATOM 3436 C C . ARG A 1 464 ? 32.880 58.634 4.523 1.00 25.64 464 ARG A C 1
ATOM 3437 O O . ARG A 1 464 ? 33.623 59.030 5.455 1.00 20.34 464 ARG A O 1
ATOM 3445 N N . THR A 1 465 ? 31.600 58.295 4.670 1.00 22.41 465 THR A N 1
ATOM 3446 C CA . THR A 1 465 ? 30.917 58.382 5.965 1.00 20.67 465 THR A CA 1
ATOM 3447 C C . THR A 1 465 ? 31.718 57.768 7.118 1.00 18.93 465 THR A C 1
ATOM 3448 O O . THR A 1 465 ? 31.872 58.382 8.161 1.00 19.00 465 THR A O 1
ATOM 3452 N N . SER A 1 466 ? 32.249 56.589 6.926 1.00 18.43 466 SER A N 1
ATOM 3453 C CA . SER A 1 466 ? 32.995 55.945 8.037 1.00 23.64 466 SER A CA 1
ATOM 3454 C C . SER A 1 466 ? 34.241 56.701 8.475 1.00 24.00 466 SER A C 1
ATOM 3455 O O . SER A 1 466 ? 34.648 56.594 9.621 1.00 21.50 466 SER A O 1
ATOM 3458 N N . GLU A 1 467 ? 34.850 57.456 7.548 1.00 22.60 467 GLU A N 1
ATOM 3459 C CA . GLU A 1 467 ? 36.070 58.209 7.837 1.00 24.02 467 GLU A CA 1
ATOM 3460 C C . GLU A 1 467 ? 35.719 59.422 8.635 1.00 21.51 467 GLU A C 1
ATOM 3461 O O . GLU A 1 467 ? 36.413 59.750 9.603 1.00 19.32 467 GLU A O 1
ATOM 3467 N N . ALA A 1 468 ? 34.637 60.090 8.245 1.00 18.03 468 ALA A N 1
ATOM 3468 C CA . ALA A 1 468 ? 34.219 61.291 8.962 1.00 21.30 468 ALA A CA 1
ATOM 3469 C C . ALA A 1 468 ? 33.741 60.878 10.390 1.00 19.24 468 ALA A C 1
ATOM 3470 O O . ALA A 1 468 ? 34.000 61.578 11.354 1.00 20.34 468 ALA A O 1
ATOM 3472 N N . ARG A 1 469 ? 33.050 59.727 10.491 1.00 18.08 469 ARG A N 1
ATOM 3473 C CA . ARG A 1 469 ? 32.518 59.290 11.792 1.00 21.19 469 ARG A CA 1
ATOM 3474 C C . ARG A 1 469 ? 33.698 58.978 12.744 1.00 19.21 469 ARG A C 1
ATOM 3475 O O . ARG A 1 469 ? 33.703 59.412 13.886 1.00 20.95 469 ARG A O 1
ATOM 3483 N N . LEU A 1 470 ? 34.681 58.224 12.261 1.00 19.41 470 LEU A N 1
ATOM 3484 C CA . LEU A 1 470 ? 35.839 57.899 13.098 1.00 21.82 470 LEU A CA 1
ATOM 3485 C C . LEU A 1 470 ? 36.547 59.190 13.531 1.00 22.81 470 LEU A C 1
ATOM 3486 O O . LEU A 1 470 ? 36.994 59.291 14.670 1.00 19.07 470 LEU A O 1
ATOM 3491 N N . ASN A 1 471 ? 36.642 60.178 12.633 1.00 21.49 471 ASN A N 1
ATOM 3492 C CA . ASN A 1 471 ? 37.275 61.451 12.962 1.00 24.70 471 ASN A CA 1
ATOM 3493 C C . ASN A 1 471 ? 36.583 62.142 14.138 1.00 24.44 471 ASN A C 1
ATOM 3494 O O . ASN A 1 471 ? 37.245 62.619 15.085 1.00 20.99 471 ASN A O 1
ATOM 3499 N N . MET A 1 472 ? 35.256 62.216 14.069 1.00 19.34 472 MET A N 1
ATOM 3500 C CA . MET A 1 472 ? 34.446 62.798 15.130 1.00 18.23 472 MET A CA 1
ATOM 3501 C C . MET A 1 472 ? 34.645 62.032 16.440 1.00 18.54 472 MET A C 1
ATOM 3502 O O . MET A 1 472 ? 34.881 62.629 17.500 1.00 18.92 472 MET A O 1
ATOM 3507 N N . GLN A 1 473 ? 34.575 60.695 16.368 1.00 18.30 473 GLN A N 1
ATOM 3508 C CA . GLN A 1 473 ? 34.674 59.871 17.597 1.00 15.85 473 GLN A CA 1
ATOM 3509 C C . GLN A 1 473 ? 36.037 60.027 18.284 1.00 17.72 473 GLN A C 1
ATOM 3510 O O . GLN A 1 473 ? 36.122 60.131 19.526 1.00 18.86 473 GLN A O 1
ATOM 3516 N N . LYS A 1 474 ? 37.102 60.047 17.502 1.00 18.88 474 LYS A N 1
ATOM 3517 C CA . LYS A 1 474 ? 38.458 60.204 18.091 1.00 18.65 474 LYS A CA 1
ATOM 35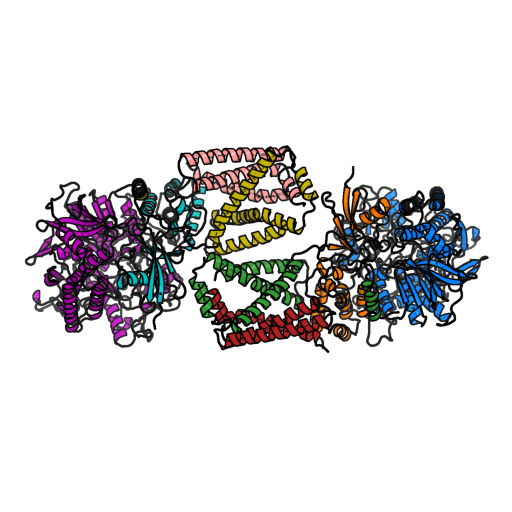18 C C . LYS A 1 474 ? 38.662 61.590 18.663 1.00 17.47 474 LYS A C 1
ATOM 3519 O O . LYS A 1 474 ? 39.405 61.745 19.653 1.00 20.02 474 LYS A O 1
ATOM 3525 N N . THR A 1 475 ? 38.063 62.597 18.054 1.00 18.99 475 THR A N 1
ATOM 3526 C CA . THR A 1 475 ? 38.170 63.963 18.607 1.00 19.96 475 THR A CA 1
ATOM 3527 C C . THR A 1 475 ? 37.447 64.074 19.973 1.00 22.19 475 THR A C 1
ATOM 3528 O O . THR A 1 475 ? 37.985 64.631 20.944 1.00 22.33 475 THR A O 1
ATOM 3532 N N . MET A 1 476 ? 36.228 63.557 20.047 1.00 18.83 476 MET A N 1
ATOM 3533 C CA . MET A 1 476 ? 35.499 63.601 21.331 1.00 16.78 476 MET A CA 1
ATOM 3534 C C . MET A 1 476 ? 36.246 62.829 22.403 1.00 16.86 476 MET A C 1
ATOM 3535 O O . MET A 1 476 ? 36.330 63.258 23.574 1.00 20.20 476 MET A O 1
ATOM 3540 N N . GLN A 1 477 ? 36.749 61.653 22.034 1.00 18.07 477 GLN A N 1
ATOM 3541 C CA . GLN A 1 477 ? 37.458 60.833 23.014 1.00 21.58 477 GLN A CA 1
ATOM 3542 C C . GLN A 1 477 ? 38.691 61.526 23.559 1.00 23.04 477 GLN A C 1
ATOM 3543 O O . GLN A 1 477 ? 38.973 61.441 24.743 1.00 21.02 477 GLN A O 1
ATOM 3549 N N . SER A 1 478 ? 39.429 62.228 22.709 1.00 25.16 478 SER A N 1
ATOM 3550 C CA . SER A 1 478 ? 40.633 62.834 23.257 1.00 26.82 478 SER A CA 1
ATOM 3551 C C . SER A 1 478 ? 40.461 64.262 23.719 1.00 26.15 478 SER A C 1
ATOM 3552 O O . SER A 1 478 ? 41.333 64.760 24.423 1.00 28.13 478 SER A O 1
ATOM 3555 N N . HIS A 1 479 ? 39.353 64.928 23.376 1.00 21.53 479 HIS A N 1
ATOM 3556 C CA . HIS A 1 479 ? 39.201 66.332 23.819 1.00 23.66 479 HIS A CA 1
ATOM 3557 C C . HIS A 1 479 ? 38.067 66.609 24.807 1.00 22.57 479 HIS A C 1
ATOM 3558 O O . HIS A 1 479 ? 37.991 67.711 25.331 1.00 24.55 479 HIS A O 1
ATOM 3565 N N . ALA A 1 480 ? 37.212 65.615 25.090 1.00 22.50 480 ALA A N 1
ATOM 3566 C CA . ALA A 1 480 ? 36.083 65.840 26.035 1.00 18.42 480 ALA A CA 1
ATOM 3567 C C . ALA A 1 480 ? 35.865 64.604 26.919 1.00 20.23 480 ALA A C 1
ATOM 3568 O O . ALA A 1 480 ? 34.740 64.105 27.049 1.00 20.83 480 ALA A O 1
ATOM 3570 N N . ALA A 1 481 ? 36.942 64.154 27.528 1.00 20.17 481 ALA A N 1
ATOM 3571 C CA . ALA A 1 481 ? 36.938 62.930 28.348 1.00 22.90 481 ALA A CA 1
ATOM 3572 C C . ALA A 1 481 ? 36.681 63.206 29.839 1.00 21.48 481 ALA A C 1
ATOM 3573 O O . ALA A 1 481 ? 36.112 64.258 30.188 1.00 23.09 481 ALA A O 1
ATOM 3575 N N . VAL A 1 482 ? 37.110 62.285 30.704 1.00 20.47 482 VAL A N 1
ATOM 3576 C CA . VAL A 1 482 ? 36.850 62.415 32.156 1.00 18.40 482 VAL A CA 1
ATOM 3577 C C . VAL A 1 482 ? 37.341 63.721 32.756 1.00 19.43 482 VAL A C 1
ATOM 3578 O O . VAL A 1 482 ? 36.616 64.337 33.543 1.00 21.00 482 VAL A O 1
ATOM 3582 N N . PHE A 1 483 ? 38.587 64.122 32.434 1.00 21.65 483 PHE A N 1
ATOM 3583 C CA . PHE A 1 483 ? 39.118 65.423 32.916 1.00 20.51 483 PHE A CA 1
ATOM 3584 C C . PHE A 1 483 ? 39.256 66.323 31.688 1.00 20.66 483 PHE A C 1
ATOM 3585 O O . PHE A 1 483 ? 39.718 65.891 30.628 1.00 20.94 483 PHE A O 1
ATOM 3593 N N . ARG A 1 484 ? 38.886 67.592 31.812 1.00 20.14 484 ARG A N 1
ATOM 3594 C CA . ARG A 1 484 ? 38.949 68.452 30.657 1.00 20.51 484 ARG A CA 1
ATOM 3595 C C . ARG A 1 484 ? 39.683 69.737 30.995 1.00 25.12 484 ARG A C 1
ATOM 3596 O O . ARG A 1 484 ? 39.846 70.073 32.185 1.00 24.31 484 ARG A O 1
ATOM 3604 N N . THR A 1 485 ? 40.090 70.476 29.965 1.00 24.99 485 THR A N 1
ATOM 3605 C CA . THR A 1 485 ? 40.730 71.765 30.237 1.00 25.46 485 THR A CA 1
ATOM 3606 C C . THR A 1 485 ? 40.472 72.689 29.070 1.00 25.59 485 THR A C 1
ATOM 3607 O O . THR A 1 485 ? 40.286 72.257 27.950 1.00 24.43 485 THR A O 1
ATOM 3611 N N . GLY A 1 486 ? 40.446 73.985 29.328 1.00 27.90 486 GLY A N 1
ATOM 3612 C CA . GLY A 1 486 ? 40.158 74.946 28.280 1.00 28.16 486 GLY A CA 1
ATOM 3613 C C . GLY A 1 486 ? 40.897 74.855 26.964 1.00 29.44 486 GLY A C 1
ATOM 3614 O O . GLY A 1 486 ? 40.259 74.928 25.922 1.00 29.27 486 GLY A O 1
ATOM 3615 N N . SER A 1 487 ? 42.216 74.693 26.978 1.00 28.79 487 SER A N 1
ATOM 3616 C CA . SER A 1 487 ? 42.915 74.663 25.715 1.00 29.91 487 SER A CA 1
ATOM 3617 C C . SER A 1 487 ? 42.615 73.389 24.914 1.00 27.63 487 SER A C 1
ATOM 3618 O O . SER A 1 487 ? 42.555 73.414 23.679 1.00 26.90 487 SER A O 1
ATOM 3621 N N . ILE A 1 488 ? 42.482 72.267 25.614 1.00 25.03 488 ILE A N 1
ATOM 3622 C CA . ILE A 1 488 ? 42.166 71.025 24.943 1.00 22.77 488 ILE A CA 1
ATOM 3623 C C . ILE A 1 488 ? 40.714 71.034 24.393 1.00 23.18 488 ILE A C 1
ATOM 3624 O O . ILE A 1 488 ? 40.496 70.552 23.273 1.00 24.25 488 ILE A O 1
ATOM 3629 N N . LEU A 1 489 ? 39.749 71.580 25.149 1.00 23.19 489 LEU A N 1
ATOM 3630 C CA . LEU A 1 489 ? 38.343 71.704 24.688 1.00 21.25 489 LEU A CA 1
ATOM 3631 C C . LEU A 1 489 ? 38.304 72.626 23.458 1.00 24.63 489 LEU A C 1
ATOM 3632 O O . LEU A 1 489 ? 37.559 72.377 22.492 1.00 24.98 489 LEU A O 1
ATOM 3637 N N . GLN A 1 490 ? 39.103 73.698 23.484 1.00 26.44 490 GLN A N 1
ATOM 3638 C CA . GLN A 1 490 ? 39.124 74.635 22.345 1.00 25.00 490 GLN A CA 1
ATOM 3639 C C . GLN A 1 490 ? 39.666 73.983 21.093 1.00 26.16 490 GLN A C 1
ATOM 3640 O O . GLN A 1 490 ? 39.119 74.184 20.012 1.00 26.81 490 GLN A O 1
ATOM 3646 N N . GLU A 1 491 ? 40.725 73.193 21.208 1.00 27.29 491 GLU A N 1
ATOM 3647 C CA . GLU A 1 491 ? 41.227 72.544 20.020 1.00 28.47 491 GLU A CA 1
ATOM 3648 C C . GLU A 1 491 ? 40.171 71.518 19.501 1.00 30.49 491 GLU A C 1
ATOM 3649 O O . GLU A 1 491 ? 40.019 71.333 18.292 1.00 28.13 491 GLU A O 1
ATOM 3655 N N . GLY A 1 492 ? 39.435 70.871 20.414 1.00 29.35 492 GLY A N 1
ATOM 3656 C CA . GLY A 1 492 ? 38.417 69.910 19.979 1.00 24.41 492 GLY A CA 1
ATOM 3657 C C . GLY A 1 492 ? 37.279 70.625 19.285 1.00 23.62 492 GLY A C 1
ATOM 3658 O O . GLY A 1 492 ? 36.738 70.122 18.325 1.00 22.95 492 GLY A O 1
ATOM 3659 N N . CYS A 1 493 ? 36.889 71.792 19.772 1.00 20.71 493 CYS A N 1
ATOM 3660 C CA . CYS A 1 493 ? 35.832 72.559 19.152 1.00 23.50 493 CYS A CA 1
ATOM 3661 C C . CYS A 1 493 ? 36.211 72.879 17.716 1.00 27.64 493 CYS A C 1
ATOM 3662 O O . CYS A 1 493 ? 35.401 72.733 16.785 1.00 24.66 493 CYS A O 1
ATOM 3665 N N . GLU A 1 494 ? 37.439 73.336 17.523 1.00 27.23 494 GLU A N 1
ATOM 3666 C CA . GLU A 1 494 ? 37.864 73.682 16.164 1.00 30.37 494 GLU A CA 1
ATOM 3667 C C . GLU A 1 494 ? 37.957 72.470 15.244 1.00 26.75 494 GLU A C 1
ATOM 3668 O O . GLU A 1 494 ? 37.527 72.535 14.103 1.00 27.96 494 GLU A O 1
ATOM 3674 N N . LYS A 1 495 ? 38.476 71.359 15.737 1.00 27.15 495 LYS A N 1
ATOM 3675 C CA . LYS A 1 495 ? 38.533 70.142 14.938 1.00 26.08 495 LYS A CA 1
ATOM 3676 C C . LYS A 1 495 ? 37.115 69.677 14.548 1.00 26.96 495 LYS A C 1
ATOM 3677 O O . LYS A 1 495 ? 36.902 69.297 13.396 1.00 26.64 495 LYS A O 1
ATOM 3683 N N . LEU A 1 496 ? 36.151 69.678 15.489 1.00 23.41 496 LEU A N 1
ATOM 3684 C CA . LEU A 1 496 ? 34.770 69.236 15.158 1.00 26.89 496 LEU A CA 1
ATOM 3685 C C . LEU A 1 496 ? 34.098 70.157 14.168 1.00 25.13 496 LEU A C 1
ATOM 3686 O O . LEU A 1 496 ? 33.360 69.705 13.295 1.00 25.03 496 LEU A O 1
ATOM 3691 N N . SER A 1 497 ? 34.297 71.457 14.333 1.00 24.93 497 SER A N 1
ATOM 3692 C CA . SER A 1 497 ? 33.709 72.415 13.404 1.00 24.84 497 SER A CA 1
ATOM 3693 C C . SER A 1 497 ? 34.222 72.190 11.956 1.00 23.52 497 SER A C 1
ATOM 3694 O O . SER A 1 497 ? 33.445 72.302 10.988 1.00 25.56 497 SER A O 1
ATOM 3697 N N . GLN A 1 498 ? 35.494 71.858 11.815 1.00 24.11 498 GLN A N 1
ATOM 3698 C CA . GLN A 1 498 ? 36.067 71.555 10.489 1.00 27.04 498 GLN A CA 1
ATOM 3699 C C . GLN A 1 498 ? 35.460 70.239 9.925 1.00 26.65 498 GLN A C 1
ATOM 3700 O O . GLN A 1 498 ? 35.146 70.154 8.729 1.00 24.99 498 GLN A O 1
ATOM 3706 N N . ILE A 1 499 ? 35.275 69.222 10.781 1.00 25.86 499 ILE A N 1
ATOM 3707 C CA . ILE A 1 499 ? 34.673 67.952 10.333 1.00 21.28 499 ILE A CA 1
ATOM 3708 C C . ILE A 1 499 ? 33.232 68.277 9.902 1.00 22.74 499 ILE A C 1
ATOM 3709 O O . ILE A 1 499 ? 32.749 67.776 8.867 1.00 25.10 499 ILE A O 1
ATOM 3714 N N . TYR A 1 500 ? 32.539 69.170 10.617 1.00 21.82 500 TYR A N 1
ATOM 3715 C CA . TYR A 1 500 ? 31.158 69.501 10.191 1.00 22.52 500 TYR A CA 1
ATOM 3716 C C . TYR A 1 500 ? 31.154 70.167 8.787 1.00 26.71 500 TYR A C 1
ATOM 3717 O O . TYR A 1 500 ? 30.344 69.828 7.894 1.00 25.35 500 TYR A O 1
ATOM 3726 N N . ARG A 1 501 ? 32.011 71.154 8.585 1.00 26.16 501 ARG A N 1
ATOM 3727 C CA . ARG A 1 501 ? 32.038 71.789 7.255 1.00 28.71 501 ARG A CA 1
ATOM 3728 C C . ARG A 1 501 ? 32.406 70.722 6.197 1.00 25.90 501 ARG A C 1
ATOM 3729 O O . ARG A 1 501 ? 31.860 70.699 5.091 1.00 27.89 501 ARG A O 1
ATOM 3737 N N . ASP A 1 502 ? 33.288 69.798 6.537 1.00 27.74 502 ASP A N 1
ATOM 3738 C CA . ASP A 1 502 ? 33.664 68.766 5.560 1.00 29.35 502 ASP A CA 1
ATOM 3739 C C . ASP A 1 502 ? 32.583 67.706 5.230 1.00 30.47 502 ASP A C 1
ATOM 3740 O O . ASP A 1 502 ? 32.801 66.834 4.379 1.00 28.24 502 ASP A O 1
ATOM 3745 N N . LEU A 1 503 ? 31.435 67.756 5.895 1.00 26.83 503 LEU A N 1
ATOM 3746 C CA . LEU A 1 503 ? 30.375 66.836 5.533 1.00 26.85 503 LEU A CA 1
ATOM 3747 C C . LEU A 1 503 ? 29.958 67.187 4.087 1.00 30.53 503 LEU A C 1
ATOM 3748 O O . LEU A 1 503 ? 29.369 66.363 3.388 1.00 29.85 503 LEU A O 1
ATOM 3753 N N . ALA A 1 504 ? 30.218 68.427 3.649 1.00 32.31 504 ALA A N 1
ATOM 3754 C CA . ALA A 1 504 ? 29.882 68.804 2.269 1.00 33.20 504 ALA A CA 1
ATOM 3755 C C . ALA A 1 504 ? 30.629 67.890 1.272 1.00 32.46 504 ALA A C 1
ATOM 3756 O O . ALA A 1 504 ? 30.211 67.741 0.121 1.00 32.68 504 ALA A O 1
ATOM 3758 N N . HIS A 1 505 ? 31.731 67.277 1.710 1.00 30.86 505 HIS A N 1
ATOM 3759 C CA . HIS A 1 505 ? 32.507 66.377 0.857 1.00 29.82 505 HIS A CA 1
ATOM 3760 C C . HIS A 1 505 ? 32.201 64.877 1.039 1.00 27.57 505 HIS A C 1
ATOM 3761 O O . HIS A 1 505 ? 32.999 64.012 0.617 1.00 27.48 505 HIS A O 1
ATOM 3768 N N . LEU A 1 506 ? 31.055 64.559 1.648 1.00 27.66 506 LEU A N 1
ATOM 3769 C CA . LEU A 1 506 ? 30.734 63.153 1.878 1.00 26.58 506 LEU A CA 1
ATOM 3770 C C . LEU A 1 506 ? 30.682 62.321 0.593 1.00 25.96 506 LEU A C 1
ATOM 3771 O O . LEU A 1 506 ? 30.342 62.813 -0.484 1.00 29.48 506 LEU A O 1
ATOM 3776 N N . LYS A 1 507 ? 31.007 61.048 0.739 1.00 27.67 507 LYS A N 1
ATOM 3777 C CA . LYS A 1 507 ? 30.933 60.067 -0.340 1.00 28.71 507 LYS A CA 1
ATOM 3778 C C . LYS A 1 507 ? 30.177 58.808 0.143 1.00 29.98 507 LYS A C 1
ATOM 3779 O O . LYS A 1 507 ? 30.541 58.242 1.194 1.00 29.87 507 LYS A O 1
ATOM 3785 N N . THR A 1 508 ? 29.119 58.411 -0.570 1.00 28.35 508 THR A N 1
ATOM 3786 C CA . THR A 1 508 ? 28.406 57.173 -0.251 1.00 26.54 508 THR A CA 1
ATOM 3787 C C . THR A 1 508 ? 28.485 56.279 -1.488 1.00 27.15 508 THR A C 1
ATOM 3788 O O . THR A 1 508 ? 28.902 56.727 -2.564 1.00 28.00 508 THR A O 1
ATOM 3792 N N . PHE A 1 509 ? 28.149 55.008 -1.351 1.00 24.47 509 PHE A N 1
ATOM 3793 C CA . PHE A 1 509 ? 28.236 54.121 -2.480 1.00 24.57 509 PHE A CA 1
ATOM 3794 C C . PHE A 1 509 ? 26.954 53.405 -2.859 1.00 28.61 509 PHE A C 1
ATOM 3795 O O . PHE A 1 509 ? 26.743 53.160 -4.032 1.00 25.70 509 PHE A O 1
ATOM 3803 N N . ASP A 1 510 ? 26.101 53.048 -1.884 1.00 25.91 510 ASP A N 1
ATOM 3804 C CA . ASP A 1 510 ? 24.885 52.286 -2.191 1.00 26.69 510 ASP A CA 1
ATOM 3805 C C . ASP A 1 510 ? 23.891 53.275 -2.767 1.00 26.32 510 ASP A C 1
ATOM 3806 O O . ASP A 1 510 ? 23.575 54.274 -2.134 1.00 24.81 510 ASP A O 1
ATOM 3811 N N . ARG A 1 511 ? 23.420 53.033 -3.990 1.00 26.21 511 ARG A N 1
ATOM 3812 C CA . ARG A 1 511 ? 22.470 53.947 -4.589 1.00 25.18 511 ARG A CA 1
ATOM 3813 C C . ARG A 1 511 ? 21.040 53.408 -4.536 1.00 26.07 511 ARG A C 1
ATOM 3814 O O . ARG A 1 511 ? 20.129 53.999 -5.141 1.00 26.95 511 ARG A O 1
ATOM 3822 N N . GLY A 1 512 ? 20.835 52.284 -3.842 1.00 27.33 512 GLY A N 1
ATOM 3823 C CA . GLY A 1 512 ? 19.486 51.747 -3.757 1.00 26.94 512 GLY A CA 1
ATOM 3824 C C . GLY A 1 512 ? 18.659 52.475 -2.709 1.00 30.14 512 GLY A C 1
ATOM 3825 O O . GLY A 1 512 ? 19.133 53.472 -2.123 1.00 29.06 512 GLY A O 1
ATOM 3826 N N . ILE A 1 513 ? 17.426 52.011 -2.463 1.00 28.04 513 ILE A N 1
ATOM 3827 C CA . ILE A 1 513 ? 16.586 52.666 -1.455 1.00 30.04 513 ILE A CA 1
ATOM 3828 C C . ILE A 1 513 ? 16.024 51.654 -0.444 1.00 28.73 513 ILE A C 1
ATOM 3829 O O . ILE A 1 513 ? 15.719 52.022 0.680 1.00 31.52 513 ILE A O 1
ATOM 3834 N N . VAL A 1 514 ? 15.950 50.376 -0.806 1.00 26.03 514 VAL A N 1
ATOM 3835 C CA . VAL A 1 514 ? 15.492 49.346 0.136 1.00 22.14 514 VAL A CA 1
ATOM 3836 C C . VAL A 1 514 ? 16.667 48.953 1.001 1.00 21.74 514 VAL A C 1
ATOM 3837 O O . VAL A 1 514 ? 17.720 48.569 0.483 1.00 21.52 514 VAL A O 1
ATOM 3841 N N . TRP A 1 515 ? 16.517 49.088 2.326 1.00 20.62 515 TRP A N 1
ATOM 3842 C CA . TRP A 1 515 ? 17.582 48.702 3.235 1.00 21.47 515 TRP A CA 1
ATOM 3843 C C . TRP A 1 515 ? 18.958 49.257 2.856 1.00 21.54 515 TRP A C 1
ATOM 3844 O O . TRP A 1 515 ? 19.990 48.552 2.830 1.00 20.81 515 TRP A O 1
ATOM 3855 N N . ASN A 1 516 ? 18.970 50.551 2.567 1.00 17.39 516 ASN A N 1
ATOM 3856 C CA . ASN A 1 516 ? 20.228 51.194 2.267 1.00 18.36 516 ASN A CA 1
ATOM 3857 C C . ASN A 1 516 ? 20.816 51.671 3.591 1.00 19.17 516 ASN A C 1
ATOM 3858 O O . ASN A 1 516 ? 20.555 52.826 4.003 1.00 20.03 516 ASN A O 1
ATOM 3863 N N . THR A 1 517 ? 21.603 50.818 4.261 1.00 21.16 517 THR A N 1
ATOM 3864 C CA . THR A 1 517 ? 22.193 51.188 5.553 1.00 19.52 517 THR A CA 1
ATOM 3865 C C . THR A 1 517 ? 23.384 52.149 5.411 1.00 21.72 517 THR A C 1
ATOM 3866 O O . THR A 1 517 ? 23.723 52.856 6.356 1.00 22.04 517 THR A O 1
ATOM 3870 N N . ASP A 1 518 ? 23.961 52.228 4.210 1.00 24.33 518 ASP A N 1
ATOM 3871 C CA . ASP A 1 518 ? 25.033 53.194 3.924 1.00 23.46 518 ASP A CA 1
ATOM 3872 C C . ASP A 1 518 ? 24.375 54.578 4.113 1.00 21.01 518 ASP A C 1
ATOM 3873 O O . ASP A 1 518 ? 24.897 55.452 4.793 1.00 20.37 518 ASP A O 1
ATOM 3878 N N . LEU A 1 519 ? 23.198 54.760 3.504 1.00 21.68 519 LEU A N 1
ATOM 3879 C CA . LEU A 1 519 ? 22.430 56.011 3.595 1.00 18.93 519 LEU A CA 1
ATOM 3880 C C . LEU A 1 519 ? 21.931 56.216 5.063 1.00 20.36 519 LEU A C 1
ATOM 3881 O O . LEU A 1 519 ? 22.085 57.291 5.609 1.00 17.58 519 LEU A O 1
ATOM 3886 N N . VAL A 1 520 ? 21.307 55.207 5.668 1.00 20.27 520 VAL A N 1
ATOM 3887 C CA . VAL A 1 520 ? 20.833 55.389 7.062 1.00 17.94 520 VAL A CA 1
ATOM 3888 C C . VAL A 1 520 ? 22.005 55.766 7.996 1.00 17.01 520 VAL A C 1
ATOM 3889 O O . VAL A 1 520 ? 21.903 56.691 8.834 1.00 18.81 520 VAL A O 1
ATOM 3893 N N . GLU A 1 521 ? 23.135 55.109 7.863 1.00 16.36 521 GLU A N 1
ATOM 3894 C CA . GLU A 1 521 ? 24.290 55.501 8.703 1.00 19.56 521 GLU A CA 1
ATOM 3895 C C . GLU A 1 521 ? 24.820 56.912 8.417 1.00 18.86 521 GLU A C 1
ATOM 3896 O O . GLU A 1 521 ? 25.371 57.560 9.291 1.00 18.66 521 GLU A O 1
ATOM 3902 N N . THR A 1 522 ? 24.638 57.398 7.196 1.00 15.94 522 THR A N 1
ATOM 3903 C CA . THR A 1 522 ? 25.040 58.777 6.912 1.00 16.18 522 THR A CA 1
ATOM 3904 C C . THR A 1 522 ? 24.085 59.763 7.554 1.00 17.32 522 THR A C 1
ATOM 3905 O O . THR A 1 522 ? 24.511 60.843 8.044 1.00 18.31 522 THR A O 1
ATOM 3909 N N . LEU A 1 523 ? 22.771 59.452 7.539 1.00 17.73 523 LEU A N 1
ATOM 3910 C CA . LEU A 1 523 ? 21.792 60.307 8.234 1.00 15.14 523 LEU A CA 1
ATOM 3911 C C . LEU A 1 523 ? 22.139 60.288 9.766 1.00 15.21 523 LEU A C 1
ATOM 3912 O O . LEU A 1 523 ? 22.099 61.313 10.468 1.00 16.20 523 LEU A O 1
ATOM 3917 N N . GLU A 1 524 ? 22.449 59.112 10.295 1.00 16.41 524 GLU A N 1
ATOM 3918 C CA . GLU A 1 524 ? 22.839 59.041 11.723 1.00 14.85 524 GLU A CA 1
ATOM 3919 C C . GLU A 1 524 ? 24.097 59.871 12.008 1.00 17.66 524 GLU A C 1
ATOM 3920 O O . GLU A 1 524 ? 24.196 60.485 13.100 1.00 17.96 524 GLU A O 1
ATOM 3926 N N . LEU A 1 525 ? 25.065 59.923 11.066 1.00 17.12 525 LEU A N 1
ATOM 3927 C CA . LEU A 1 525 ? 26.285 60.731 11.283 1.00 15.21 525 LEU A CA 1
ATOM 3928 C C . LEU A 1 525 ? 25.945 62.228 11.378 1.00 19.94 525 LEU A C 1
ATOM 3929 O O . LEU A 1 525 ? 26.537 62.970 12.218 1.00 18.20 525 LEU A O 1
ATOM 3934 N N . GLN A 1 526 ? 25.023 62.696 10.542 1.00 18.39 526 GLN A N 1
ATOM 3935 C CA . GLN A 1 526 ? 24.609 64.110 10.656 1.00 19.04 526 GLN A CA 1
ATOM 3936 C C . GLN A 1 526 ? 23.986 64.372 12.041 1.00 20.28 526 GLN A C 1
ATOM 3937 O O . GLN A 1 526 ? 24.143 65.455 12.620 1.00 20.45 526 GLN A O 1
ATOM 3943 N N . ASN A 1 527 ? 23.191 63.427 12.523 1.00 19.16 527 ASN A N 1
ATOM 3944 C CA . ASN A 1 527 ? 22.519 63.563 13.834 1.00 17.28 527 ASN A CA 1
ATOM 3945 C C . ASN A 1 527 ? 23.568 63.568 14.954 1.00 16.08 527 ASN A C 1
ATOM 3946 O O . ASN A 1 527 ? 23.518 64.404 15.846 1.00 18.53 527 ASN A O 1
ATOM 3951 N N . LEU A 1 528 ? 24.504 62.619 14.902 1.00 17.36 528 LEU A N 1
ATOM 3952 C CA . LEU A 1 528 ? 25.594 62.545 15.893 1.00 15.96 528 LEU A CA 1
ATOM 3953 C C . LEU A 1 528 ? 26.427 63.831 15.923 1.00 17.98 528 LEU A C 1
ATOM 3954 O O . LEU A 1 528 ? 26.785 64.344 17.012 1.00 19.27 528 LEU A O 1
ATOM 3959 N N . MET A 1 529 ? 26.758 64.375 14.743 1.00 17.76 529 MET A N 1
ATOM 3960 C CA . MET A 1 529 ? 27.575 65.596 14.718 1.00 16.72 529 MET A CA 1
ATOM 3961 C C . MET A 1 529 ? 26.873 66.775 15.353 1.00 19.38 529 MET A C 1
ATOM 3962 O O . MET A 1 529 ? 27.538 67.589 15.980 1.00 18.90 529 MET A O 1
ATOM 3967 N N . LEU A 1 530 ? 25.547 66.907 15.187 1.00 19.02 530 LEU A N 1
ATOM 3968 C CA . LEU A 1 530 ? 24.832 68.011 15.838 1.00 18.84 530 LEU A CA 1
ATOM 3969 C C . LEU A 1 530 ? 24.890 67.840 17.361 1.00 18.48 530 LEU A C 1
ATOM 3970 O O . LEU A 1 530 ? 25.027 68.817 18.133 1.00 19.01 530 LEU A O 1
ATOM 3975 N N . CYS A 1 531 ? 24.791 66.590 17.818 1.00 17.77 531 CYS A N 1
ATOM 3976 C CA . CYS A 1 531 ? 24.880 66.329 19.261 1.00 17.33 531 CYS A CA 1
ATOM 3977 C C . CYS A 1 531 ? 26.307 66.608 19.764 1.00 16.24 531 CYS A C 1
ATOM 3978 O O . CYS A 1 531 ? 26.459 67.290 20.807 1.00 19.05 531 CYS A O 1
ATOM 3981 N N . ALA A 1 532 ? 27.315 66.110 19.058 1.00 16.28 532 ALA A N 1
ATOM 3982 C CA . ALA A 1 532 ? 28.745 66.308 19.417 1.00 16.82 532 ALA A CA 1
ATOM 3983 C C . ALA A 1 532 ? 29.125 67.823 19.518 1.00 18.30 532 ALA A C 1
ATOM 3984 O O . ALA A 1 532 ? 29.781 68.258 20.483 1.00 18.84 532 ALA A O 1
ATOM 3986 N N . LEU A 1 533 ? 28.740 68.610 18.511 1.00 18.30 533 LEU A N 1
ATOM 3987 C CA . LEU A 1 533 ? 29.050 70.052 18.533 1.00 18.94 533 LEU A CA 1
ATOM 3988 C C . LEU A 1 533 ? 28.480 70.707 19.793 1.00 21.55 533 LEU A C 1
ATOM 3989 O O . LEU A 1 533 ? 29.184 71.473 20.466 1.00 23.82 533 LEU A O 1
ATOM 3994 N N . GLN A 1 534 ? 27.195 70.457 20.104 1.00 18.14 534 GLN A N 1
ATOM 3995 C CA . GLN A 1 534 ? 26.603 71.091 21.279 1.00 19.22 534 GLN A CA 1
ATOM 3996 C C . GLN A 1 534 ? 27.289 70.637 22.581 1.00 20.58 534 GLN A C 1
ATOM 3997 O O . GLN A 1 534 ? 27.499 71.425 23.518 1.00 22.02 534 GLN A O 1
ATOM 4003 N N . THR A 1 535 ? 27.656 69.370 22.653 1.00 18.83 535 THR A N 1
ATOM 4004 C CA . THR A 1 535 ? 28.343 68.844 23.821 1.00 16.73 535 THR A CA 1
ATOM 4005 C C . THR A 1 535 ? 29.691 69.547 24.076 1.00 20.43 535 THR A C 1
ATOM 4006 O O . THR A 1 535 ? 29.949 70.049 25.198 1.00 19.46 535 THR A O 1
ATOM 4010 N N . ILE A 1 536 ? 30.559 69.596 23.058 1.00 18.37 536 ILE A N 1
ATOM 4011 C CA . ILE A 1 536 ? 31.876 70.151 23.290 1.00 18.91 536 ILE A CA 1
ATOM 4012 C C . ILE A 1 536 ? 31.880 71.692 23.405 1.00 19.90 536 ILE A C 1
ATOM 4013 O O . ILE A 1 536 ? 32.678 72.250 24.187 1.00 19.07 536 ILE A O 1
ATOM 4018 N N . TYR A 1 537 ? 31.007 72.380 22.678 1.00 22.02 537 TYR A N 1
ATOM 4019 C CA . TYR A 1 537 ? 30.959 73.851 22.841 1.00 24.02 537 TYR A CA 1
ATOM 4020 C C . TYR A 1 537 ? 30.376 74.203 24.226 1.00 25.08 537 TYR A C 1
ATOM 4021 O O . TYR A 1 537 ? 30.841 75.159 24.891 1.00 23.23 537 TYR A O 1
ATOM 4030 N N . GLY A 1 538 ? 29.349 73.452 24.655 1.00 21.28 538 GLY A N 1
ATOM 4031 C CA . GLY A 1 538 ? 28.802 73.671 25.989 1.00 19.16 538 GLY A CA 1
ATOM 4032 C C . GLY A 1 538 ? 29.867 73.419 27.075 1.00 21.10 538 GLY A C 1
ATOM 4033 O O . GLY A 1 538 ? 29.895 74.145 28.086 1.00 21.16 538 GLY A O 1
ATOM 4034 N N . ALA A 1 539 ? 30.691 72.374 26.908 1.00 16.44 539 ALA A N 1
ATOM 4035 C CA . ALA A 1 539 ? 31.774 72.031 27.853 1.00 20.62 539 ALA A CA 1
ATOM 4036 C C . ALA A 1 539 ? 32.817 73.129 27.896 1.00 21.48 539 ALA A C 1
ATOM 4037 O O . ALA A 1 539 ? 33.287 73.499 28.976 1.00 22.57 539 ALA A O 1
ATOM 4039 N N . GLU A 1 540 ? 33.195 73.640 26.732 1.00 23.03 540 GLU A N 1
ATOM 4040 C CA . GLU A 1 540 ? 34.218 74.693 26.686 1.00 24.35 540 GLU A CA 1
ATOM 4041 C C . GLU A 1 540 ? 33.728 75.959 27.415 1.00 24.46 540 GLU A C 1
ATOM 4042 O O . GLU A 1 540 ? 34.518 76.635 28.110 1.00 23.59 540 GLU A O 1
ATOM 4048 N N . ALA A 1 541 ? 32.446 76.286 27.279 1.00 21.40 541 ALA A N 1
ATOM 4049 C CA . ALA A 1 541 ? 31.900 77.487 27.944 1.00 24.80 541 ALA A CA 1
ATOM 4050 C C . ALA A 1 541 ? 31.726 77.362 29.453 1.00 23.65 541 ALA A C 1
ATOM 4051 O O . ALA A 1 541 ? 31.864 78.346 30.180 1.00 23.72 541 ALA A O 1
ATOM 4053 N N . ARG A 1 542 ? 31.417 76.163 29.927 1.00 21.76 542 ARG A N 1
ATOM 4054 C CA . ARG A 1 542 ? 31.171 75.946 31.365 1.00 20.96 542 ARG A CA 1
ATOM 4055 C C . ARG A 1 542 ? 32.474 75.914 32.188 1.00 23.52 542 ARG A C 1
ATOM 4056 O O . ARG A 1 542 ? 33.132 74.866 32.347 1.00 20.23 542 ARG A O 1
ATOM 4064 N N . LYS A 1 543 ? 32.802 77.074 32.789 1.00 25.03 543 LYS A N 1
ATOM 4065 C CA . LYS A 1 543 ? 34.054 77.189 33.570 1.00 26.71 543 LYS A CA 1
ATOM 4066 C C . LYS A 1 543 ? 33.903 76.943 35.070 1.00 27.82 543 LYS A C 1
ATOM 4067 O O . LYS A 1 543 ? 33.986 77.880 35.883 1.00 25.39 543 LYS A O 1
ATOM 4073 N N . GLU A 1 544 ? 33.658 75.673 35.410 1.00 23.96 544 GLU A N 1
ATOM 4074 C CA . GLU A 1 544 ? 33.495 75.179 36.777 1.00 23.44 544 GLU A CA 1
ATOM 4075 C C . GLU A 1 544 ? 33.545 73.655 36.674 1.00 24.64 544 GLU A C 1
ATOM 4076 O O . GLU A 1 544 ? 33.658 73.099 35.566 1.00 25.43 544 GLU A O 1
ATOM 4082 N N . SER A 1 545 ? 33.498 72.984 37.823 1.00 24.66 545 SER A N 1
ATOM 4083 C CA . SER A 1 545 ? 33.454 71.531 37.880 1.00 23.50 545 SER A CA 1
ATOM 4084 C C . SER A 1 545 ? 32.165 71.217 38.653 1.00 25.65 545 SER A C 1
ATOM 4085 O O . SER A 1 545 ? 31.948 71.748 39.747 1.00 25.92 545 SER A O 1
ATOM 4088 N N . ARG A 1 546 ? 31.284 70.410 38.061 1.00 23.63 546 ARG A N 1
ATOM 4089 C CA . ARG A 1 546 ? 30.005 70.003 38.709 1.00 20.82 546 ARG A CA 1
ATOM 4090 C C . ARG A 1 546 ? 29.645 68.606 38.183 1.00 18.05 546 ARG A C 1
ATOM 4091 O O . ARG A 1 546 ? 29.657 68.381 36.974 1.00 18.35 546 ARG A O 1
ATOM 4099 N N . GLY A 1 547 ? 29.351 67.669 39.078 1.00 18.25 547 GLY A N 1
ATOM 4100 C CA . GLY A 1 547 ? 29.051 66.305 38.625 1.00 17.44 547 GLY A CA 1
ATOM 4101 C C . GLY A 1 547 ? 30.081 65.749 37.660 1.00 20.07 547 GLY A C 1
ATOM 4102 O O . GLY A 1 547 ? 31.301 65.835 37.918 1.00 19.48 547 GLY A O 1
ATOM 4103 N N . ALA A 1 548 ? 29.587 65.179 36.545 1.00 17.91 548 ALA A N 1
ATOM 4104 C CA . ALA A 1 548 ? 30.425 64.571 35.510 1.00 18.70 548 ALA A CA 1
ATOM 4105 C C . ALA A 1 548 ? 31.356 65.493 34.694 1.00 18.43 548 ALA A C 1
ATOM 4106 O O . ALA A 1 548 ? 32.237 64.987 34.010 1.00 18.77 548 ALA A O 1
ATOM 4108 N N . HIS A 1 549 ? 31.153 66.810 34.777 1.00 17.86 549 HIS A N 1
ATOM 4109 C CA . HIS A 1 549 ? 31.970 67.791 34.050 1.00 19.10 549 HIS A CA 1
ATOM 4110 C C . HIS A 1 549 ? 33.079 68.250 35.032 1.00 19.97 549 HIS A C 1
ATOM 4111 O O . HIS A 1 549 ? 32.777 68.949 36.012 1.00 21.76 549 HIS A O 1
ATOM 4118 N N . ALA A 1 550 ? 34.323 67.858 34.749 1.00 20.56 550 ALA A N 1
ATOM 4119 C CA . ALA A 1 550 ? 35.457 68.197 35.605 1.00 20.67 550 ALA A CA 1
ATOM 4120 C C . ALA A 1 550 ? 36.513 68.980 34.815 1.00 23.57 550 ALA A C 1
ATOM 4121 O O . ALA A 1 550 ? 37.143 68.427 33.865 1.00 19.82 550 ALA A O 1
ATOM 4123 N N . ARG A 1 551 ? 36.706 70.254 35.203 1.00 22.73 551 ARG A N 1
ATOM 4124 C CA . ARG A 1 551 ? 37.697 71.133 34.572 1.00 23.59 551 ARG A CA 1
ATOM 4125 C C . ARG A 1 551 ? 38.966 71.262 35.469 1.00 23.76 551 ARG A C 1
ATOM 4126 O O . ARG A 1 551 ? 38.864 71.652 36.632 1.00 26.37 551 ARG A O 1
ATOM 4134 N N . GLU A 1 552 ? 40.136 70.924 34.951 1.00 24.76 552 GLU A N 1
ATOM 4135 C CA . GLU A 1 552 ? 41.355 71.002 35.753 1.00 27.14 552 GLU A CA 1
ATOM 4136 C C . GLU A 1 552 ? 41.795 72.444 35.915 1.00 30.62 552 GLU A C 1
ATOM 4137 O O . GLU A 1 552 ? 42.618 72.757 36.794 1.00 32.12 552 GLU A O 1
ATOM 4143 N N . ASP A 1 553 ? 41.225 73.322 35.093 1.00 29.10 553 ASP A N 1
ATOM 4144 C CA . ASP A 1 553 ? 41.524 74.755 35.147 1.00 28.24 553 ASP A CA 1
ATOM 4145 C C . ASP A 1 553 ? 40.481 75.557 35.965 1.00 27.76 553 ASP A C 1
ATOM 4146 O O . ASP A 1 553 ? 40.684 76.751 36.267 1.00 28.98 553 ASP A O 1
ATOM 4151 N N . TYR A 1 554 ? 39.371 74.899 36.330 1.00 25.54 554 TYR A N 1
ATOM 4152 C CA . TYR A 1 554 ? 38.282 75.475 37.135 1.00 24.92 554 TYR A CA 1
ATOM 4153 C C . TYR A 1 554 ? 37.750 74.331 37.991 1.00 27.71 554 TYR A C 1
ATOM 4154 O O . TYR A 1 554 ? 36.649 73.778 37.724 1.00 26.59 554 TYR A O 1
ATOM 4163 N N . LYS A 1 555 ? 38.506 74.013 39.039 1.00 26.30 555 LYS A N 1
ATOM 4164 C CA . LYS A 1 555 ? 38.201 72.882 39.925 1.00 27.88 555 LYS A CA 1
ATOM 4165 C C . LYS A 1 555 ? 37.024 72.982 40.855 1.00 25.95 555 LYS A C 1
ATOM 4166 O O . LYS A 1 555 ? 36.597 71.966 41.396 1.00 25.72 555 LYS A O 1
ATOM 4172 N N . LEU A 1 556 ? 36.511 74.182 41.101 1.00 25.91 556 LEU A N 1
ATOM 4173 C CA . LEU A 1 556 ? 35.413 74.317 42.062 1.00 27.14 556 LEU A CA 1
ATOM 4174 C C . LEU A 1 556 ? 34.051 74.426 41.418 1.00 26.11 556 LEU A C 1
ATOM 4175 O O . LEU A 1 556 ? 33.930 74.902 40.289 1.00 24.48 556 LEU A O 1
ATOM 4180 N N . ARG A 1 557 ? 33.033 74.010 42.153 1.00 23.99 557 ARG A N 1
ATOM 4181 C CA . ARG A 1 557 ? 31.651 74.136 41.722 1.00 25.91 557 ARG A CA 1
ATOM 4182 C C . ARG A 1 557 ? 31.281 75.602 42.044 1.00 28.90 557 ARG A C 1
ATOM 4183 O O . ARG A 1 557 ? 31.536 76.051 43.156 1.00 30.33 557 ARG A O 1
ATOM 4191 N N . ILE A 1 558 ? 30.659 76.334 41.122 1.00 26.10 558 ILE A N 1
ATOM 4192 C CA . ILE A 1 558 ? 30.331 77.743 41.389 1.00 27.19 558 ILE A CA 1
ATOM 4193 C C . ILE A 1 558 ? 28.831 78.009 41.416 1.00 27.66 558 ILE A C 1
ATOM 4194 O O . ILE A 1 558 ? 28.169 78.031 40.394 1.00 27.97 558 ILE A O 1
ATOM 4199 N N . ASP A 1 559 ? 28.303 78.196 42.620 1.00 26.74 559 ASP A N 1
ATOM 4200 C CA . ASP A 1 559 ? 26.882 78.406 42.848 1.00 26.30 559 ASP A CA 1
ATOM 4201 C C . ASP A 1 559 ? 26.588 79.913 43.098 1.00 29.33 559 ASP A C 1
ATOM 4202 O O . ASP A 1 559 ? 27.503 80.752 43.044 1.00 29.84 559 ASP A O 1
ATOM 4207 N N . GLU A 1 560 ? 25.314 80.229 43.334 1.00 30.91 560 GLU A N 1
ATOM 4208 C CA . GLU A 1 560 ? 24.895 81.606 43.587 1.00 33.54 560 GLU A CA 1
ATOM 4209 C C . GLU A 1 560 ? 25.399 82.099 44.974 1.00 35.82 560 GLU A C 1
ATOM 4210 O O . GLU A 1 560 ? 25.443 83.308 45.228 1.00 37.41 560 GLU A O 1
ATOM 4216 N N . PHE A 1 561 ? 25.774 81.168 45.854 1.00 35.77 561 PHE A N 1
ATOM 4217 C CA . PHE A 1 561 ? 26.349 81.490 47.165 1.00 38.32 561 PHE A CA 1
ATOM 4218 C C . PHE A 1 561 ? 27.522 80.540 47.329 1.00 40.30 561 PHE A C 1
ATOM 4219 O O . PHE A 1 561 ? 27.644 79.551 46.584 1.00 39.88 561 PHE A O 1
ATOM 4227 N N . ASP A 1 562 ? 28.402 80.823 48.283 1.00 40.39 562 ASP A N 1
ATOM 4228 C CA . ASP A 1 562 ? 29.486 79.889 48.544 1.00 41.04 562 ASP A CA 1
ATOM 4229 C C . ASP A 1 562 ? 28.845 79.034 49.640 1.00 42.55 562 ASP A C 1
ATOM 4230 O O . ASP A 1 562 ? 28.774 79.454 50.806 1.00 39.11 562 ASP A O 1
ATOM 4235 N N . TYR A 1 563 ? 28.342 77.854 49.284 1.00 38.21 563 TYR A N 1
ATOM 4236 C CA . TYR A 1 563 ? 27.691 77.038 50.286 1.00 39.21 563 TYR A CA 1
ATOM 4237 C C . TYR A 1 563 ? 28.598 76.281 51.250 1.00 43.99 563 TYR A C 1
ATOM 4238 O O . TYR A 1 563 ? 28.123 75.476 52.040 1.00 43.55 563 TYR A O 1
ATOM 4247 N N . SER A 1 564 ? 29.896 76.520 51.201 1.00 46.42 564 SER A N 1
ATOM 4248 C CA . SER A 1 564 ? 30.764 75.846 52.162 1.00 52.18 564 SER A CA 1
ATOM 4249 C C . SER A 1 564 ? 30.935 76.752 53.394 1.00 55.24 564 SER A C 1
ATOM 4250 O O . SER A 1 564 ? 31.603 76.376 54.359 1.00 57.78 564 SER A O 1
ATOM 4253 N N . LYS A 1 565 ? 30.322 77.939 53.352 1.00 57.15 565 LYS A N 1
ATOM 4254 C CA . LYS A 1 565 ? 30.381 78.915 54.452 1.00 59.21 565 LYS A CA 1
ATOM 4255 C C . LYS A 1 565 ? 28.963 79.296 54.884 1.00 60.05 565 LYS A C 1
ATOM 4256 O O . LYS A 1 565 ? 27.995 78.949 54.215 1.00 59.85 565 LYS A O 1
ATOM 4262 N N . PRO A 1 566 ? 28.814 80.010 56.021 1.00 61.45 566 PRO A N 1
ATOM 4263 C CA . PRO A 1 566 ? 27.455 80.384 56.442 1.00 60.13 566 PRO A CA 1
ATOM 4264 C C . PRO A 1 566 ? 26.893 81.412 55.476 1.00 58.83 566 PRO A C 1
ATOM 4265 O O . PRO A 1 566 ? 27.629 82.257 54.985 1.00 57.30 566 PRO A O 1
ATOM 4269 N N . LEU A 1 567 ? 25.593 81.353 55.217 1.00 58.39 567 LEU A N 1
ATOM 4270 C CA . LEU A 1 567 ? 24.979 82.278 54.276 1.00 58.99 567 LEU A CA 1
ATOM 4271 C C . LEU A 1 567 ? 24.802 83.714 54.792 1.00 60.57 567 LEU A C 1
ATOM 4272 O O . LEU A 1 567 ? 24.749 84.665 54.001 1.00 58.64 567 LEU A O 1
ATOM 4277 N N . GLN A 1 568 ? 24.714 83.851 56.117 1.00 62.51 568 GLN A N 1
ATOM 4278 C CA . GLN A 1 568 ? 24.541 85.141 56.783 1.00 63.92 568 GLN A CA 1
ATOM 4279 C C . GLN A 1 568 ? 25.535 86.181 56.286 1.00 61.33 568 GLN A C 1
ATOM 4280 O O . GLN A 1 568 ? 26.748 86.009 56.420 1.00 61.63 568 GLN A O 1
ATOM 4286 N N . GLY A 1 569 ? 25.015 87.255 55.707 1.00 60.24 569 GLY A N 1
ATOM 4287 C CA . GLY A 1 569 ? 25.876 88.322 55.217 1.00 59.28 569 GLY A CA 1
ATOM 4288 C C . GLY A 1 569 ? 26.564 88.099 53.877 1.00 58.80 569 GLY A C 1
ATOM 4289 O O . GLY A 1 569 ? 27.370 88.934 53.424 1.00 57.04 569 GLY A O 1
ATOM 4290 N N . GLN A 1 570 ? 26.261 86.975 53.226 1.00 57.39 570 GLN A N 1
ATOM 4291 C CA . GLN A 1 570 ? 26.879 86.708 51.938 1.00 54.56 570 GLN A CA 1
ATOM 4292 C C . GLN A 1 570 ? 26.186 87.493 50.846 1.00 54.77 570 GLN A C 1
ATOM 4293 O O . GLN A 1 570 ? 24.973 87.713 50.893 1.00 54.74 570 GLN A O 1
ATOM 4299 N N . GLN A 1 571 ? 26.968 87.923 49.865 1.00 54.23 571 GLN A N 1
ATOM 4300 C CA . GLN A 1 571 ? 26.433 88.660 48.727 1.00 55.92 571 GLN A CA 1
ATOM 4301 C C . GLN A 1 571 ? 26.098 87.661 47.585 1.00 54.11 571 GLN A C 1
ATOM 4302 O O . GLN A 1 571 ? 27.004 87.070 46.998 1.00 54.24 571 GLN A O 1
ATOM 4308 N N . LYS A 1 572 ? 24.815 87.493 47.281 1.00 50.05 572 LYS A N 1
ATOM 4309 C CA . LYS A 1 572 ? 24.375 86.581 46.227 1.00 49.58 572 LYS A CA 1
ATOM 4310 C C . LYS A 1 572 ? 24.908 86.934 44.824 1.00 47.57 572 LYS A C 1
ATOM 4311 O O . LYS A 1 572 ? 24.770 88.076 44.363 1.00 45.45 572 LYS A O 1
ATOM 4317 N N . ARG A 1 573 ? 25.509 85.958 44.135 1.00 45.03 573 ARG A N 1
ATOM 4318 C CA . ARG A 1 573 ? 26.042 86.227 42.800 1.00 43.26 573 ARG A CA 1
ATOM 4319 C C . ARG A 1 573 ? 24.899 86.325 41.799 1.00 42.20 573 ARG A C 1
ATOM 4320 O O . ARG A 1 573 ? 23.931 85.555 41.861 1.00 41.13 573 ARG A O 1
ATOM 4328 N N . PRO A 1 574 ? 24.973 87.309 40.888 1.00 41.57 574 PRO A N 1
ATOM 4329 C CA . PRO A 1 574 ? 23.954 87.521 39.851 1.00 40.95 574 PRO A CA 1
ATOM 4330 C C . PRO A 1 574 ? 23.992 86.284 38.929 1.00 38.12 574 PRO A C 1
ATOM 4331 O O . PRO A 1 574 ? 25.045 85.647 38.791 1.00 36.59 574 PRO A O 1
ATOM 4335 N N . PHE A 1 575 ? 22.866 85.999 38.285 1.00 37.04 575 PHE A N 1
ATOM 4336 C CA . PHE A 1 575 ? 22.713 84.846 37.399 1.00 38.52 575 PHE A CA 1
ATOM 4337 C C . PHE A 1 575 ? 23.867 84.684 36.413 1.00 38.24 575 PHE A C 1
ATOM 4338 O O . PHE A 1 575 ? 24.387 83.576 36.224 1.00 37.14 575 PHE A O 1
ATOM 4346 N N . GLU A 1 576 ? 24.287 85.798 35.818 1.00 37.69 576 GLU A N 1
ATOM 4347 C CA . GLU A 1 576 ? 25.372 85.805 34.856 1.00 39.30 576 GLU A CA 1
ATOM 4348 C C . GLU A 1 576 ? 26.749 85.553 35.455 1.00 38.90 576 GLU A C 1
ATOM 4349 O O . GLU A 1 576 ? 27.713 85.360 34.721 1.00 40.13 576 GLU A O 1
ATOM 4355 N N . GLU A 1 577 ? 26.857 85.544 36.772 1.00 36.65 577 GLU A N 1
ATOM 4356 C CA . GLU A 1 577 ? 28.167 85.335 37.382 1.00 37.75 577 GLU A CA 1
ATOM 4357 C C . GLU A 1 577 ? 28.343 84.012 38.105 1.00 36.92 577 GLU A C 1
ATOM 4358 O O . GLU A 1 577 ? 29.354 83.823 38.805 1.00 39.42 577 GLU A O 1
ATOM 4364 N N . HIS A 1 578 ? 27.358 83.122 38.013 1.00 29.63 578 HIS A N 1
ATOM 4365 C CA . HIS A 1 578 ? 27.567 81.801 38.602 1.00 28.62 578 HIS A CA 1
ATOM 4366 C C . HIS A 1 578 ? 27.161 80.725 37.588 1.00 28.96 578 HIS A C 1
ATOM 4367 O O . HIS A 1 578 ? 26.666 81.047 36.488 1.00 26.79 578 HIS A O 1
ATOM 4374 N N . TRP A 1 579 ? 27.343 79.471 37.980 1.00 26.71 579 TRP A N 1
ATOM 4375 C CA . TRP A 1 579 ? 27.077 78.353 37.077 1.00 26.78 579 TRP A CA 1
ATOM 4376 C C . TRP A 1 579 ? 25.971 77.382 37.466 1.00 26.86 579 TRP A C 1
ATOM 4377 O O . TRP A 1 579 ? 25.750 76.374 36.795 1.00 25.23 579 TRP A O 1
ATOM 4388 N N . ARG A 1 580 ? 25.234 77.673 38.524 1.00 25.92 580 ARG A N 1
ATOM 4389 C CA . ARG A 1 580 ? 24.191 76.733 38.874 1.00 26.32 580 ARG A CA 1
ATOM 4390 C C . ARG A 1 580 ? 22.971 77.092 38.029 1.00 25.08 580 ARG A C 1
ATOM 4391 O O . ARG A 1 580 ? 22.017 77.735 38.485 1.00 24.18 580 ARG A O 1
ATOM 4399 N N . LYS A 1 581 ? 23.028 76.645 36.773 1.00 23.95 581 LYS A N 1
ATOM 4400 C CA . LYS A 1 581 ? 21.988 76.937 35.810 1.00 20.39 581 LYS A CA 1
ATOM 4401 C C . LYS A 1 581 ? 22.197 75.939 34.661 1.00 21.47 581 LYS A C 1
ATOM 4402 O O . LYS A 1 581 ? 23.317 75.487 34.434 1.00 21.07 581 LYS A O 1
ATOM 4408 N N . HIS A 1 582 ? 21.126 75.658 33.937 1.00 22.49 582 HIS A N 1
ATOM 4409 C CA . HIS A 1 582 ? 21.135 74.699 32.805 1.00 21.61 582 HIS A CA 1
ATOM 4410 C C . HIS A 1 582 ? 21.655 75.378 31.531 1.00 22.90 582 HIS A C 1
ATOM 4411 O O . HIS A 1 582 ? 21.331 76.543 31.252 1.00 23.04 582 HIS A O 1
ATOM 4418 N N . THR A 1 583 ? 22.478 74.666 30.770 1.00 20.73 583 THR A N 1
ATOM 4419 C CA . THR A 1 583 ? 22.975 75.190 29.486 1.00 20.14 583 THR A CA 1
ATOM 4420 C C . THR A 1 583 ? 21.905 74.886 28.429 1.00 22.07 583 THR A C 1
ATOM 4421 O O . THR A 1 583 ? 21.396 73.759 28.380 1.00 24.35 583 THR A O 1
ATOM 4425 N N . LEU A 1 584 ? 21.541 75.879 27.610 1.00 21.92 584 LEU A N 1
ATOM 4426 C CA . LEU A 1 584 ? 20.610 75.657 26.483 1.00 21.16 584 LEU A CA 1
ATOM 4427 C C . LEU A 1 584 ? 21.439 75.887 25.203 1.00 22.67 584 LEU A C 1
ATOM 4428 O O . LEU A 1 584 ? 22.086 76.928 25.056 1.00 23.84 584 LEU A O 1
ATOM 4433 N N . SER A 1 585 ? 21.432 74.936 24.267 1.00 20.52 585 SER A N 1
ATOM 4434 C CA . SER A 1 585 ? 22.221 75.064 23.066 1.00 21.35 585 SER A CA 1
ATOM 4435 C C . SER A 1 585 ? 21.355 75.018 21.812 1.00 24.10 585 SER A C 1
ATOM 4436 O O . SER A 1 585 ? 20.304 74.326 21.774 1.00 22.56 585 SER A O 1
ATOM 4439 N N . TYR A 1 586 ? 21.823 75.743 20.782 1.00 22.61 586 TYR A N 1
ATOM 4440 C CA . TYR A 1 586 ? 21.170 75.888 19.485 1.00 22.86 586 TYR A CA 1
ATOM 4441 C C . TYR A 1 586 ? 22.237 75.738 18.395 1.00 22.39 586 TYR A C 1
ATOM 4442 O O . TYR A 1 586 ? 23.410 76.052 18.618 1.00 23.83 586 TYR A O 1
ATOM 4451 N N . VAL A 1 587 ? 21.853 75.248 17.220 1.00 22.98 587 VAL A N 1
ATOM 4452 C CA . VAL A 1 587 ? 22.811 75.122 16.134 1.00 24.20 587 VAL A CA 1
ATOM 4453 C C . VAL A 1 587 ? 22.175 75.631 14.853 1.00 26.14 587 VAL A C 1
ATOM 4454 O O . VAL A 1 587 ? 20.991 75.332 14.542 1.00 23.02 587 VAL A O 1
ATOM 4458 N N . ASP A 1 588 ? 22.967 76.412 14.110 1.00 27.00 588 ASP A N 1
ATOM 4459 C CA . ASP A 1 588 ? 22.547 76.884 12.780 1.00 32.19 588 ASP A CA 1
ATOM 4460 C C . ASP A 1 588 ? 23.024 75.720 11.908 1.00 25.91 588 ASP A C 1
ATOM 4461 O O . ASP A 1 588 ? 24.228 75.520 11.723 1.00 29.92 588 ASP A O 1
ATOM 4466 N N . VAL A 1 589 ? 22.087 74.953 11.391 1.00 27.10 589 VAL A N 1
ATOM 4467 C CA . VAL A 1 589 ? 22.414 73.733 10.660 1.00 29.26 589 VAL A CA 1
ATOM 4468 C C . VAL A 1 589 ? 23.225 73.903 9.384 1.00 33.38 589 VAL A C 1
ATOM 4469 O O . VAL A 1 589 ? 24.000 73.003 8.991 1.00 30.89 589 VAL A O 1
ATOM 4473 N N . LYS A 1 590 ? 23.099 75.055 8.740 1.00 34.67 590 LYS A N 1
ATOM 4474 C CA . LYS A 1 590 ? 23.870 75.254 7.521 1.00 39.49 590 LYS A CA 1
ATOM 4475 C C . LYS A 1 590 ? 25.339 75.468 7.845 1.00 39.16 590 LYS A C 1
ATOM 4476 O O . LYS A 1 590 ? 26.207 74.903 7.175 1.00 39.85 590 LYS A O 1
ATOM 4482 N N . SER A 1 591 ? 25.631 76.279 8.861 1.00 37.10 591 SER A N 1
ATOM 4483 C CA . SER A 1 591 ? 27.037 76.553 9.188 1.00 36.88 591 SER A CA 1
ATOM 4484 C C . SER A 1 591 ? 27.635 75.690 10.276 1.00 37.19 591 SER A C 1
ATOM 4485 O O . SER A 1 591 ? 28.854 75.457 10.301 1.00 38.22 591 SER A O 1
ATOM 4488 N N . GLY A 1 592 ? 26.789 75.232 11.191 1.00 34.08 592 GLY A N 1
ATOM 4489 C CA . GLY A 1 592 ? 27.301 74.448 12.286 1.00 30.28 592 GLY A CA 1
ATOM 4490 C C . GLY A 1 592 ? 27.625 75.344 13.472 1.00 31.24 592 GLY A C 1
ATOM 4491 O O . GLY A 1 592 ? 28.163 74.868 14.495 1.00 30.41 592 GLY A O 1
ATOM 4492 N N . LYS A 1 593 ? 27.275 76.625 13.378 1.00 28.91 593 LYS A N 1
ATOM 4493 C CA . LYS A 1 593 ? 27.571 77.544 14.474 1.00 31.05 593 LYS A CA 1
ATOM 4494 C C . LYS A 1 593 ? 26.675 77.275 15.696 1.00 26.63 593 LYS A C 1
ATOM 4495 O O . LYS A 1 593 ? 25.437 77.206 15.577 1.00 25.99 593 LYS A O 1
ATOM 4501 N N . VAL A 1 594 ? 27.309 77.141 16.860 1.00 26.33 594 VAL A N 1
ATOM 4502 C CA . VAL A 1 594 ? 26.562 76.862 18.105 1.00 24.46 594 VAL A CA 1
ATOM 4503 C C . VAL A 1 594 ? 26.338 78.162 18.903 1.00 27.16 594 VAL A C 1
ATOM 4504 O O . VAL A 1 594 ? 27.275 78.958 19.032 1.00 26.90 594 VAL A O 1
ATOM 4508 N N . THR A 1 595 ? 25.112 78.367 19.393 1.00 22.72 595 THR A N 1
ATOM 4509 C CA . THR A 1 595 ? 24.797 79.480 20.260 1.00 26.05 595 THR A CA 1
ATOM 4510 C C . THR A 1 595 ? 24.366 78.917 21.617 1.00 27.17 595 THR A C 1
ATOM 4511 O O . THR A 1 595 ? 23.611 77.956 21.652 1.00 28.31 595 THR A O 1
ATOM 4515 N N . LEU A 1 596 ? 24.821 79.515 22.725 1.00 24.24 596 LEU A N 1
ATOM 4516 C CA . LEU A 1 596 ? 24.430 79.049 24.073 1.00 24.97 596 LEU A CA 1
ATOM 4517 C C . LEU A 1 596 ? 23.660 80.135 24.875 1.00 28.81 596 LEU A C 1
ATOM 4518 O O . LEU A 1 596 ? 23.974 81.316 24.750 1.00 25.94 596 LEU A O 1
ATOM 4523 N N . LYS A 1 597 ? 22.653 79.725 25.647 1.00 25.77 597 LYS A N 1
ATOM 4524 C CA . LYS A 1 597 ? 21.869 80.591 26.545 1.00 30.20 597 LYS A CA 1
ATOM 4525 C C . LYS A 1 597 ? 21.730 79.784 27.850 1.00 29.81 597 LYS A C 1
ATOM 4526 O O . LYS A 1 597 ? 22.122 78.605 27.888 1.00 26.08 597 LYS A O 1
ATOM 4532 N N . TYR A 1 598 ? 21.175 80.389 28.909 1.00 26.69 598 TYR A N 1
ATOM 4533 C CA . TYR A 1 598 ? 21.038 79.660 30.164 1.00 26.57 598 TYR A CA 1
ATOM 4534 C C . TYR A 1 598 ? 19.672 79.853 30.813 1.00 27.19 598 TYR A C 1
ATOM 4535 O O . TYR A 1 598 ? 18.997 80.871 30.564 1.00 27.87 598 TYR A O 1
ATOM 4544 N N . ARG A 1 599 ? 19.213 78.859 31.593 1.00 25.53 599 ARG A N 1
ATOM 4545 C CA . ARG A 1 599 ? 17.923 78.978 32.284 1.00 25.33 599 ARG A CA 1
ATOM 4546 C C . ARG A 1 599 ? 18.087 78.455 33.686 1.00 24.68 599 ARG A C 1
ATOM 4547 O O . ARG A 1 599 ? 18.895 77.586 33.932 1.00 25.76 599 ARG A O 1
ATOM 4555 N N . PRO A 1 600 ? 17.312 78.990 34.642 1.00 28.62 600 PRO A N 1
ATOM 4556 C CA . PRO A 1 600 ? 17.428 78.547 36.034 1.00 25.61 600 PRO A CA 1
ATOM 4557 C C . PRO A 1 600 ? 17.043 77.110 36.353 1.00 24.59 600 PRO A C 1
ATOM 4558 O O . PRO A 1 600 ? 16.238 76.497 35.673 1.00 25.84 600 PRO A O 1
ATOM 4562 N N . VAL A 1 601 ? 17.656 76.577 37.406 1.00 24.80 601 VAL A N 1
ATOM 4563 C CA . VAL A 1 601 ? 17.363 75.230 37.919 1.00 24.13 601 VAL A CA 1
ATOM 4564 C C . VAL A 1 601 ? 16.087 75.415 38.777 1.00 28.08 601 VAL A C 1
ATOM 4565 O O . VAL A 1 601 ? 15.954 76.461 39.434 1.00 28.42 601 VAL A O 1
ATOM 4569 N N . ILE A 1 602 ? 15.151 74.467 38.777 1.00 26.32 602 ILE A N 1
ATOM 4570 C CA . ILE A 1 602 ? 13.955 74.597 39.621 1.00 26.81 602 ILE A CA 1
ATOM 4571 C C . ILE A 1 602 ? 14.194 73.929 40.987 1.00 29.05 602 ILE A C 1
ATOM 4572 O O . ILE A 1 602 ? 14.346 72.702 41.058 1.00 27.40 602 ILE A O 1
ATOM 4577 N N . ASP A 1 603 ? 14.247 74.725 42.072 1.00 27.70 603 ASP A N 1
ATOM 4578 C CA . ASP A 1 603 ? 14.494 74.172 43.421 1.00 29.99 603 ASP A CA 1
ATOM 4579 C C . ASP A 1 603 ? 13.234 73.790 44.203 1.00 29.94 603 ASP A C 1
ATOM 4580 O O . ASP A 1 603 ? 13.283 72.979 45.132 1.00 29.93 603 ASP A O 1
ATOM 4585 N N . ARG A 1 604 ? 12.092 74.332 43.821 1.00 32.18 604 ARG A N 1
ATOM 4586 C CA . ARG A 1 604 ? 10.849 74.005 44.523 1.00 33.49 604 ARG A CA 1
ATOM 4587 C C . ARG A 1 604 ? 10.392 72.566 44.238 1.00 32.73 604 ARG A C 1
ATOM 4588 O O . ARG A 1 604 ? 10.651 72.030 43.156 1.00 34.41 604 ARG A O 1
ATOM 4596 N N . THR A 1 605 ? 9.716 71.940 45.196 1.00 29.56 605 THR A N 1
ATOM 4597 C CA . THR A 1 605 ? 9.211 70.584 45.005 1.00 27.63 605 THR A CA 1
ATOM 4598 C C . THR A 1 605 ? 7.730 70.740 44.617 1.00 29.67 605 THR A C 1
ATOM 4599 O O . THR A 1 605 ? 7.301 71.854 44.327 1.00 30.60 605 THR A O 1
ATOM 4603 N N . LEU A 1 606 ? 6.964 69.648 44.601 1.00 27.32 606 LEU A N 1
ATOM 4604 C CA . LEU A 1 606 ? 5.547 69.738 44.261 1.00 31.32 606 LEU A CA 1
ATOM 4605 C C . LEU A 1 606 ? 4.720 70.052 45.512 1.00 33.21 606 LEU A C 1
ATOM 4606 O O . LEU A 1 606 ? 3.519 70.317 45.406 1.00 35.08 606 LEU A O 1
ATOM 4611 N N . ASN A 1 607 ? 5.342 70.021 46.690 1.00 31.44 607 ASN A N 1
ATOM 4612 C CA . ASN A 1 607 ? 4.603 70.287 47.936 1.00 31.52 607 ASN A CA 1
ATOM 4613 C C . ASN A 1 607 ? 5.619 70.389 49.079 1.00 30.50 607 ASN A C 1
ATOM 4614 O O . ASN A 1 607 ? 6.035 69.383 49.631 1.00 28.62 607 ASN A O 1
ATOM 4619 N N . GLU A 1 608 ? 5.997 71.615 49.432 1.00 31.35 608 GLU A N 1
ATOM 4620 C CA . GLU A 1 608 ? 7.010 71.865 50.445 1.00 32.90 608 GLU A CA 1
ATOM 4621 C C . GLU A 1 608 ? 6.750 71.179 51.769 1.00 34.28 608 GLU A C 1
ATOM 4622 O O . GLU A 1 608 ? 7.667 70.707 52.443 1.00 31.39 608 GLU A O 1
ATOM 4628 N N . GLU A 1 609 ? 5.479 71.107 52.117 1.00 36.25 609 GLU A N 1
ATOM 4629 C CA . GLU A 1 609 ? 5.033 70.524 53.364 1.00 39.80 609 GLU A CA 1
ATOM 4630 C C . GLU A 1 609 ? 5.295 69.024 53.426 1.00 39.98 609 GLU A C 1
ATOM 4631 O O . GLU A 1 609 ? 5.752 68.514 54.454 1.00 40.24 609 GLU A O 1
ATOM 4637 N N . ASP A 1 610 ? 5.050 68.316 52.324 1.00 37.96 610 ASP A N 1
ATOM 4638 C CA . ASP A 1 610 ? 5.251 66.859 52.306 1.00 37.20 610 ASP A CA 1
ATOM 4639 C C . ASP A 1 610 ? 6.690 66.428 51.938 1.00 34.49 610 ASP A C 1
ATOM 4640 O O . ASP A 1 610 ? 7.149 65.344 52.334 1.00 35.98 610 ASP A O 1
ATOM 4645 N N . CYS A 1 611 ? 7.397 67.288 51.210 1.00 35.16 611 CYS A N 1
ATOM 4646 C CA . CYS A 1 611 ? 8.768 66.998 50.758 1.00 32.73 611 CYS A CA 1
ATOM 4647 C C . CYS A 1 611 ? 9.467 68.332 50.640 1.00 32.18 611 CYS A C 1
ATOM 4648 O O . CYS A 1 611 ? 9.174 69.109 49.723 1.00 32.50 611 CYS A O 1
ATOM 4651 N N . SER A 1 612 ? 10.390 68.647 51.551 1.00 30.59 612 SER A N 1
ATOM 4652 C CA . SER A 1 612 ? 10.985 69.973 51.436 1.00 31.19 612 SER A CA 1
ATOM 4653 C C . SER A 1 612 ? 12.166 70.018 50.483 1.00 29.73 612 SER A C 1
ATOM 4654 O O . SER A 1 612 ? 12.877 69.020 50.322 1.00 29.56 612 SER A O 1
ATOM 4657 N N . SER A 1 613 ? 12.332 71.172 49.849 1.00 27.67 613 SER A N 1
ATOM 4658 C CA . SER A 1 613 ? 13.420 71.444 48.915 1.00 29.58 613 SER A CA 1
ATOM 4659 C C . SER A 1 613 ? 14.741 71.264 49.664 1.00 31.35 613 SER A C 1
ATOM 4660 O O . SER A 1 613 ? 14.829 71.582 50.865 1.00 28.11 613 SER A O 1
ATOM 4663 N N . VAL A 1 614 ? 15.753 70.770 48.966 1.00 27.96 614 VAL A N 1
ATOM 4664 C CA . VAL A 1 614 ? 17.065 70.510 49.549 1.00 29.76 614 VAL A CA 1
ATOM 4665 C C . VAL A 1 614 ? 18.032 71.529 49.033 1.00 28.84 614 VAL A C 1
ATOM 4666 O O . VAL A 1 614 ? 18.348 71.543 47.847 1.00 29.73 614 VAL A O 1
ATOM 4670 N N . PRO A 1 615 ? 18.510 72.432 49.912 1.00 29.11 615 PRO A N 1
ATOM 4671 C CA . PRO A 1 615 ? 19.455 73.457 49.462 1.00 31.29 615 PRO A CA 1
ATOM 4672 C C . PRO A 1 615 ? 20.844 72.893 49.087 1.00 25.84 615 PRO A C 1
ATOM 4673 O O . PRO A 1 615 ? 21.226 71.836 49.543 1.00 26.76 615 PRO A O 1
ATOM 4677 N N . PRO A 1 616 ? 21.586 73.591 48.223 1.00 25.93 616 PRO A N 1
ATOM 4678 C CA . PRO A 1 616 ? 22.925 73.131 47.798 1.00 26.56 616 PRO A CA 1
ATOM 4679 C C . PRO A 1 616 ? 23.863 72.984 49.002 1.00 29.49 616 PRO A C 1
ATOM 4680 O O . PRO A 1 616 ? 23.788 73.785 49.952 1.00 28.07 616 PRO A O 1
ATOM 4684 N N . ALA A 1 617 ? 24.700 71.956 48.993 1.00 28.14 617 ALA A N 1
ATOM 4685 C CA . ALA A 1 617 ? 25.647 71.738 50.089 1.00 32.77 617 ALA A CA 1
ATOM 4686 C C . ALA A 1 617 ? 26.923 71.144 49.534 1.00 33.24 617 ALA A C 1
ATOM 4687 O O . ALA A 1 617 ? 26.984 70.793 48.364 1.00 31.64 617 ALA A O 1
ATOM 4689 N N . ILE A 1 618 ? 27.956 71.029 50.359 1.00 32.42 618 ILE A N 1
ATOM 4690 C CA . ILE A 1 618 ? 29.178 70.434 49.873 1.00 34.38 618 ILE A CA 1
ATOM 4691 C C . ILE A 1 618 ? 28.800 68.972 49.593 1.00 34.17 618 ILE A C 1
ATOM 4692 O O . ILE A 1 618 ? 28.020 68.356 50.336 1.00 32.02 618 ILE A O 1
ATOM 4697 N N . ARG A 1 619 ? 29.344 68.420 48.516 1.00 32.34 619 ARG A N 1
ATOM 4698 C CA . ARG A 1 619 ? 29.001 67.061 48.083 1.00 30.57 619 ARG A CA 1
ATOM 4699 C C . ARG A 1 619 ? 30.185 66.097 48.154 1.00 31.84 619 ARG A C 1
ATOM 4700 O O . ARG A 1 619 ? 31.131 66.188 47.364 1.00 30.42 619 ARG A O 1
ATOM 4708 N N . SER A 1 620 ? 30.119 65.171 49.104 1.00 31.37 620 SER A N 1
ATOM 4709 C CA . SER A 1 620 ? 31.173 64.176 49.268 1.00 35.35 620 SER A CA 1
ATOM 4710 C C . SER A 1 620 ? 30.571 62.816 49.614 1.00 32.19 620 SER A C 1
ATOM 4711 O O . SER A 1 620 ? 29.487 62.723 50.235 1.00 33.07 620 SER A O 1
ATOM 4714 N N . TYR A 1 621 ? 31.296 61.772 49.246 1.00 29.55 621 TYR A N 1
ATOM 4715 C CA . TYR A 1 621 ? 30.873 60.390 49.490 1.00 32.15 621 TYR A CA 1
ATOM 4716 C C . TYR A 1 621 ? 31.880 59.607 50.366 1.00 31.15 621 TYR A C 1
ATOM 4717 O O . TYR A 1 621 ? 31.602 58.455 50.779 1.00 33.46 621 TYR A O 1
ATOM 4727 N N . THR B 2 8 ? 53.698 43.582 9.219 1.00 66.55 8 THR B N 1
ATOM 4728 C CA . THR B 2 8 ? 53.161 42.259 8.759 1.00 66.86 8 THR B CA 1
ATOM 4729 C C . THR B 2 8 ? 51.628 42.165 8.934 1.00 65.28 8 THR B C 1
ATOM 4730 O O . THR B 2 8 ? 51.032 42.958 9.665 1.00 68.31 8 THR B O 1
ATOM 4734 N N . SER B 2 9 ? 50.995 41.220 8.244 1.00 61.23 9 SER B N 1
ATOM 4735 C CA . SER B 2 9 ? 49.546 41.021 8.302 1.00 57.49 9 SER B CA 1
ATOM 4736 C C . SER B 2 9 ? 49.116 39.546 8.329 1.00 54.63 9 SER B C 1
ATOM 4737 O O . SER B 2 9 ? 49.913 38.642 8.059 1.00 55.81 9 SER B O 1
ATOM 4740 N N . ARG B 2 10 ? 47.849 39.313 8.666 1.00 48.88 10 ARG B N 1
ATOM 4741 C CA . ARG B 2 10 ? 47.283 37.974 8.711 1.00 42.25 10 ARG B CA 1
ATOM 4742 C C . ARG B 2 10 ? 45.934 38.073 7.995 1.00 40.89 10 ARG B C 1
ATOM 4743 O O . ARG B 2 10 ? 44.920 38.341 8.623 1.00 37.62 10 ARG B O 1
ATOM 4751 N N . ILE B 2 11 ? 45.940 37.849 6.685 1.00 38.94 11 ILE B N 1
ATOM 4752 C CA . ILE B 2 11 ? 44.748 37.975 5.831 1.00 38.28 11 ILE B CA 1
ATOM 4753 C C . ILE B 2 11 ? 43.788 36.803 5.882 1.00 38.22 11 ILE B C 1
ATOM 4754 O O . ILE B 2 11 ? 44.132 35.678 5.504 1.00 36.92 11 ILE B O 1
ATOM 4759 N N . LYS B 2 12 ? 42.555 37.084 6.307 1.00 34.61 12 LYS B N 1
ATOM 4760 C CA . LYS B 2 12 ? 41.530 36.070 6.433 1.00 33.15 12 LYS B CA 1
ATOM 4761 C C . LYS B 2 12 ? 40.461 36.346 5.368 1.00 31.29 12 LYS B C 1
ATOM 4762 O O . LYS B 2 12 ? 40.117 37.505 5.071 1.00 31.53 12 LYS B O 1
ATOM 4768 N N . LYS B 2 13 ? 39.952 35.288 4.760 1.00 26.74 13 LYS B N 1
ATOM 4769 C CA . LYS B 2 13 ? 38.924 35.464 3.741 1.00 30.18 13 LYS B CA 1
ATOM 4770 C C . LYS B 2 13 ? 37.523 35.110 4.259 1.00 25.55 13 LYS B C 1
ATOM 4771 O O . LYS B 2 13 ? 37.363 34.143 4.962 1.00 25.12 13 LYS B O 1
ATOM 4777 N N . PHE B 2 14 ? 36.528 35.899 3.846 1.00 27.10 14 PHE B N 1
ATOM 4778 C CA . PHE B 2 14 ? 35.124 35.690 4.199 1.00 25.37 14 PHE B CA 1
ATOM 4779 C C . PHE B 2 14 ? 34.342 35.654 2.875 1.00 23.04 14 PHE B C 1
ATOM 4780 O O . PHE B 2 14 ? 34.573 36.485 2.007 1.00 28.33 14 PHE B O 1
ATOM 4788 N N . SER B 2 15 ? 33.462 34.674 2.701 1.00 24.80 15 SER B N 1
ATOM 4789 C CA . SER B 2 15 ? 32.650 34.594 1.485 1.00 24.60 15 SER B CA 1
ATOM 4790 C C . SER B 2 15 ? 31.243 34.860 2.012 1.00 23.13 15 SER B C 1
ATOM 4791 O O . SER B 2 15 ? 30.720 34.090 2.858 1.00 23.66 15 SER B O 1
ATOM 4794 N N . ILE B 2 16 ? 30.623 35.935 1.518 1.00 24.45 16 ILE B N 1
ATOM 4795 C CA . ILE B 2 16 ? 29.296 36.371 2.003 1.00 21.23 16 ILE B CA 1
ATOM 4796 C C . ILE B 2 16 ? 28.174 36.475 0.949 1.00 23.02 16 ILE B C 1
ATOM 4797 O O . ILE B 2 16 ? 28.392 36.989 -0.155 1.00 23.40 16 ILE B O 1
ATOM 4802 N N . TYR B 2 17 ? 26.979 35.991 1.329 1.00 22.59 17 TYR B N 1
ATOM 4803 C CA . TYR B 2 17 ? 25.765 36.006 0.500 1.00 21.96 17 TYR B CA 1
ATOM 4804 C C . TYR B 2 17 ? 25.325 37.437 0.184 1.00 23.53 17 TYR B C 1
ATOM 4805 O O . TYR B 2 17 ? 25.177 38.297 1.097 1.00 20.78 17 TYR B O 1
ATOM 4814 N N . ARG B 2 18 ? 25.099 37.710 -1.111 1.00 21.84 18 ARG B N 1
ATOM 4815 C CA . ARG B 2 18 ? 24.664 39.028 -1.571 1.00 22.49 18 ARG B CA 1
ATOM 4816 C C . ARG B 2 18 ? 23.418 38.938 -2.442 1.00 23.55 18 ARG B C 1
ATOM 4817 O O . ARG B 2 18 ? 23.329 38.053 -3.296 1.00 23.27 18 ARG B O 1
ATOM 4825 N N . TRP B 2 19 ? 22.444 39.829 -2.225 1.00 22.45 19 TRP B N 1
ATOM 4826 C CA . TRP B 2 19 ? 21.274 39.939 -3.116 1.00 23.88 19 TRP B CA 1
ATOM 4827 C C . TRP B 2 19 ? 20.723 41.335 -2.907 1.00 25.60 19 TRP B C 1
ATOM 4828 O O . TRP B 2 19 ? 20.515 41.755 -1.758 1.00 22.26 19 TRP B O 1
ATOM 4839 N N . ASP B 2 20 ? 20.492 42.065 -3.999 1.00 24.20 20 ASP B N 1
ATOM 4840 C CA . ASP B 2 20 ? 19.993 43.447 -3.952 1.00 24.61 20 ASP B CA 1
ATOM 4841 C C . ASP B 2 20 ? 18.599 43.553 -4.562 1.00 25.12 20 ASP B C 1
ATOM 4842 O O . ASP B 2 20 ? 18.425 43.341 -5.788 1.00 24.48 20 ASP B O 1
ATOM 4847 N N . PRO B 2 21 ? 17.572 43.858 -3.725 1.00 25.20 21 PRO B N 1
ATOM 4848 C CA . PRO B 2 21 ? 16.199 43.977 -4.223 1.00 27.33 21 PRO B CA 1
ATOM 4849 C C . PRO B 2 21 ? 16.048 45.109 -5.238 1.00 28.88 21 PRO B C 1
ATOM 4850 O O . PRO B 2 21 ? 15.069 45.130 -5.964 1.00 27.06 21 PRO B O 1
ATOM 4854 N N . ASP B 2 22 ? 16.959 46.083 -5.237 1.00 28.88 22 ASP B N 1
ATOM 4855 C CA . ASP B 2 22 ? 16.838 47.129 -6.264 1.00 32.44 22 ASP B CA 1
ATOM 4856 C C . ASP B 2 22 ? 17.417 46.695 -7.657 1.00 33.39 22 ASP B C 1
ATOM 4857 O O . ASP B 2 22 ? 17.287 47.419 -8.653 1.00 30.22 22 ASP B O 1
ATOM 4862 N N . LYS B 2 23 ? 18.021 45.499 -7.718 1.00 34.81 23 LYS B N 1
ATOM 4863 C CA . LYS B 2 23 ? 18.514 44.900 -8.980 1.00 35.70 23 LYS B CA 1
ATOM 4864 C C . LYS B 2 23 ? 18.060 43.441 -8.859 1.00 35.70 23 LYS B C 1
ATOM 4865 O O . LYS B 2 23 ? 18.868 42.514 -8.942 1.00 34.12 23 LYS B O 1
ATOM 4871 N N . PRO B 2 24 ? 16.747 43.234 -8.690 1.00 37.18 24 PRO B N 1
ATOM 4872 C CA . PRO B 2 24 ? 16.076 41.942 -8.508 1.00 39.49 24 PRO B CA 1
ATOM 4873 C C . PRO B 2 24 ? 16.475 40.766 -9.375 1.00 40.23 24 PRO B C 1
ATOM 4874 O O . PRO B 2 24 ? 16.574 39.629 -8.877 1.00 38.66 24 PRO B O 1
ATOM 4878 N N . GLY B 2 25 ? 16.715 41.054 -10.650 1.00 40.38 25 GLY B N 1
ATOM 4879 C CA . GLY B 2 25 ? 17.081 40.036 -11.620 1.00 41.04 25 GLY B CA 1
ATOM 4880 C C . GLY B 2 25 ? 18.461 39.454 -11.469 1.00 41.51 25 GLY B C 1
ATOM 4881 O O . GLY B 2 25 ? 18.720 38.369 -12.027 1.00 43.54 25 GLY B O 1
ATOM 4882 N N . ASP B 2 26 ? 19.363 40.158 -10.771 1.00 40.20 26 ASP B N 1
ATOM 4883 C CA . ASP B 2 26 ? 20.688 39.604 -10.549 1.00 36.60 26 ASP B CA 1
ATOM 4884 C C . ASP B 2 26 ? 20.522 38.575 -9.444 1.00 36.70 26 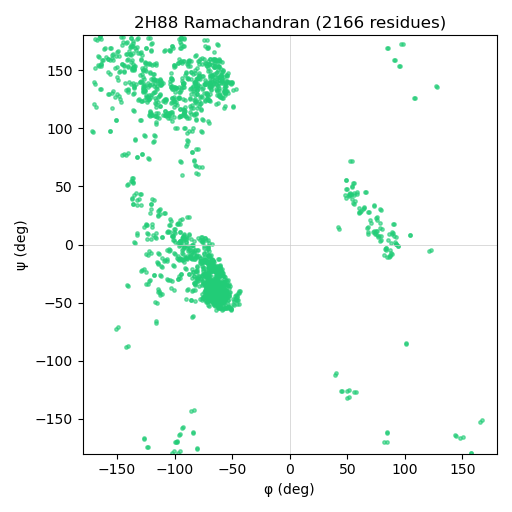ASP B C 1
ATOM 4885 O O . ASP B 2 26 ? 20.169 38.906 -8.309 1.00 32.67 26 ASP B O 1
ATOM 4890 N N . LYS B 2 27 ? 20.763 37.317 -9.785 1.00 31.71 27 LYS B N 1
ATOM 4891 C CA . LYS B 2 27 ? 20.612 36.231 -8.841 1.00 31.49 27 LYS B CA 1
ATOM 4892 C C . LYS B 2 27 ? 21.542 36.325 -7.615 1.00 27.67 27 LYS B C 1
ATOM 4893 O O . LYS B 2 27 ? 22.636 36.875 -7.679 1.00 25.86 27 LYS B O 1
ATOM 4899 N N . PRO B 2 28 ? 21.126 35.735 -6.493 1.00 24.17 28 PRO B N 1
ATOM 4900 C CA . PRO B 2 28 ? 21.928 35.736 -5.271 1.00 23.62 28 PRO B CA 1
ATOM 4901 C C . PRO B 2 28 ? 23.319 35.175 -5.611 1.00 27.10 28 PRO B C 1
ATOM 4902 O O . PRO B 2 28 ? 23.433 34.210 -6.410 1.00 28.78 28 PRO B O 1
ATOM 4906 N N . ARG B 2 29 ? 24.372 35.762 -5.060 1.00 25.75 29 ARG B N 1
ATOM 4907 C CA . ARG B 2 29 ? 25.742 35.281 -5.339 1.00 29.67 29 ARG B CA 1
ATOM 4908 C C . ARG B 2 29 ? 26.580 35.345 -4.054 1.00 30.47 29 ARG B C 1
ATOM 4909 O O . ARG B 2 29 ? 26.108 35.851 -3.050 1.00 29.94 29 ARG B O 1
ATOM 4917 N N . MET B 2 30 ? 27.817 34.835 -4.074 1.00 28.05 30 MET B N 1
ATOM 4918 C CA . MET B 2 30 ? 28.707 34.923 -2.899 1.00 30.49 30 MET B CA 1
ATOM 4919 C C . MET B 2 30 ? 29.846 35.859 -3.273 1.00 29.42 30 MET B C 1
ATOM 4920 O O . MET B 2 30 ? 30.358 35.790 -4.382 1.00 29.41 30 MET B O 1
ATOM 4925 N N . GLN B 2 31 ? 30.237 36.754 -2.374 1.00 26.31 31 GLN B N 1
ATOM 4926 C CA . GLN B 2 31 ? 31.332 37.683 -2.651 1.00 28.90 31 GLN B CA 1
ATOM 4927 C C . GLN B 2 31 ? 32.422 37.473 -1.599 1.00 30.00 31 GLN B C 1
ATOM 4928 O O . GLN B 2 31 ? 32.118 37.315 -0.400 1.00 30.47 31 GLN B O 1
ATOM 4934 N N . THR B 2 32 ? 33.681 37.459 -2.043 1.00 28.90 32 THR B N 1
ATOM 4935 C CA . THR B 2 32 ? 34.803 37.235 -1.148 1.00 29.50 32 THR B CA 1
ATOM 4936 C C . THR B 2 32 ? 35.499 38.524 -0.747 1.00 29.29 32 THR B C 1
ATOM 4937 O O . THR B 2 32 ? 35.766 39.404 -1.602 1.00 31.30 32 THR B O 1
ATOM 4941 N N . TYR B 2 33 ? 35.798 38.628 0.546 1.00 26.96 33 TYR B N 1
ATOM 4942 C CA . TYR B 2 33 ? 36.489 39.803 1.092 1.00 26.59 33 TYR B CA 1
ATOM 4943 C C . TYR B 2 33 ? 37.718 39.353 1.883 1.00 28.31 33 TYR B C 1
ATOM 4944 O O . TYR B 2 33 ? 37.678 38.317 2.556 1.00 27.40 33 TYR B O 1
ATOM 4953 N N . GLU B 2 34 ? 38.792 40.147 1.806 1.00 28.24 34 GLU B N 1
ATOM 4954 C CA . GLU B 2 34 ? 40.043 39.852 2.528 1.00 32.51 34 GLU B CA 1
ATOM 4955 C C . GLU B 2 34 ? 40.227 40.847 3.670 1.00 31.73 34 GLU B C 1
ATOM 4956 O O . GLU B 2 34 ? 40.229 42.057 3.439 1.00 33.18 34 GLU B O 1
ATOM 4962 N N . VAL B 2 35 ? 40.394 40.341 4.887 1.00 32.17 35 VAL B N 1
ATOM 4963 C CA . VAL B 2 35 ? 40.528 41.192 6.078 1.00 33.22 35 VAL B CA 1
ATOM 4964 C C . VAL B 2 35 ? 41.789 40.879 6.880 1.00 32.46 35 VAL B C 1
ATOM 4965 O O . VAL B 2 35 ? 42.068 39.712 7.154 1.00 32.80 35 VAL B O 1
ATOM 4969 N N . ASP B 2 36 ? 42.540 41.921 7.260 1.00 34.38 36 ASP B N 1
ATOM 4970 C CA . ASP B 2 36 ? 43.745 41.735 8.085 1.00 32.42 36 ASP B CA 1
ATOM 4971 C C . ASP B 2 36 ? 43.323 41.604 9.567 1.00 31.16 36 ASP B C 1
ATOM 4972 O O . ASP B 2 36 ? 42.945 42.589 10.195 1.00 31.41 36 ASP B O 1
ATOM 4977 N N . LEU B 2 37 ? 43.405 40.400 10.113 1.00 30.07 37 LEU B N 1
ATOM 4978 C CA . LEU B 2 37 ? 43.011 40.171 11.497 1.00 33.81 37 LEU B CA 1
ATOM 4979 C C . LEU B 2 37 ? 43.810 40.968 12.536 1.00 34.38 37 LEU B C 1
ATOM 4980 O O . LEU B 2 37 ? 43.346 41.147 13.657 1.00 33.23 37 LEU B O 1
ATOM 4985 N N . ASN B 2 38 ? 44.986 41.475 12.178 1.00 32.62 38 ASN B N 1
ATOM 4986 C CA . ASN B 2 38 ? 45.765 42.236 13.154 1.00 34.44 38 ASN B CA 1
ATOM 4987 C C . ASN B 2 38 ? 45.163 43.613 13.318 1.00 31.67 38 ASN B C 1
ATOM 4988 O O . ASN B 2 38 ? 45.507 44.335 14.231 1.00 32.46 38 ASN B O 1
ATOM 4993 N N . LYS B 2 39 ? 44.293 43.995 12.402 1.00 28.35 39 LYS B N 1
ATOM 4994 C CA . LYS B 2 39 ? 43.662 45.307 12.481 1.00 29.97 39 LYS B CA 1
ATOM 4995 C C . LYS B 2 39 ? 42.142 45.174 12.574 1.00 29.02 39 LYS B C 1
ATOM 4996 O O . LYS B 2 39 ? 41.407 46.001 12.033 1.00 29.67 39 LYS B O 1
ATOM 5002 N N . CYS B 2 40 ? 41.682 44.134 13.256 1.00 30.42 40 CYS B N 1
ATOM 5003 C CA . CYS B 2 40 ? 40.245 43.888 13.386 1.00 28.18 40 CYS B CA 1
ATOM 5004 C C . CYS B 2 40 ? 39.954 43.323 14.776 1.00 28.46 40 CYS B C 1
ATOM 5005 O O . CYS B 2 40 ? 40.799 42.624 15.326 1.00 29.54 40 CYS B O 1
ATOM 5008 N N . GLY B 2 41 ? 38.770 43.618 15.333 1.00 25.25 41 GLY B N 1
ATOM 5009 C CA . GLY B 2 41 ? 38.376 43.039 16.624 1.00 24.49 41 GLY B CA 1
ATOM 5010 C C . GLY B 2 41 ? 38.285 41.505 16.464 1.00 24.67 41 GLY B C 1
ATOM 5011 O O . GLY B 2 41 ? 38.324 40.966 15.343 1.00 24.78 41 GLY B O 1
ATOM 5012 N N . PRO B 2 42 ? 38.104 40.762 17.563 1.00 26.17 42 PRO B N 1
ATOM 5013 C CA . PRO B 2 42 ? 38.040 39.299 17.515 1.00 25.87 42 PRO B CA 1
ATOM 5014 C C . PRO B 2 42 ? 36.763 38.574 17.018 1.00 23.10 42 PRO B C 1
ATOM 5015 O O . PRO B 2 42 ? 36.820 37.377 16.729 1.00 20.82 42 PRO B O 1
ATOM 5019 N N . MET B 2 43 ? 35.636 39.288 16.947 1.00 22.68 43 MET B N 1
ATOM 5020 C CA . MET B 2 43 ? 34.344 38.676 16.544 1.00 22.62 43 MET B CA 1
ATOM 5021 C C . MET B 2 43 ? 33.964 38.862 15.072 1.00 21.65 43 MET B C 1
ATOM 5022 O O . MET B 2 43 ? 34.408 39.790 14.405 1.00 20.91 43 MET B O 1
ATOM 5027 N N . VAL B 2 44 ? 33.127 37.956 14.557 1.00 22.13 44 VAL B N 1
ATOM 5028 C CA . VAL B 2 44 ? 32.703 38.070 13.178 1.00 21.39 44 VAL B CA 1
ATOM 5029 C C . VAL B 2 44 ? 32.000 39.409 12.877 1.00 23.05 44 VAL B C 1
ATOM 5030 O O . VAL B 2 44 ? 32.191 40.010 11.808 1.00 20.76 44 VAL B O 1
ATOM 5034 N N . LEU B 2 45 ? 31.177 39.899 13.793 1.00 19.91 45 LEU B N 1
ATOM 5035 C CA . LEU B 2 45 ? 30.555 41.207 13.540 1.00 20.37 45 LEU B CA 1
ATOM 5036 C C . LEU B 2 45 ? 31.630 42.326 13.331 1.00 21.58 45 LEU B C 1
ATOM 5037 O O . LEU B 2 45 ? 31.434 43.262 12.531 1.00 19.61 45 LEU B O 1
ATOM 5042 N N . ASP B 2 46 ? 32.746 42.264 14.078 1.00 22.13 46 ASP B N 1
ATOM 5043 C CA . ASP B 2 46 ? 33.847 43.239 13.894 1.00 25.65 46 ASP B CA 1
ATOM 5044 C C . ASP B 2 46 ? 34.359 43.205 12.428 1.00 24.62 46 ASP B C 1
ATOM 5045 O O . ASP B 2 46 ? 34.618 44.242 11.803 1.00 23.52 46 ASP B O 1
ATOM 5050 N N . ALA B 2 47 ? 34.540 42.009 11.886 1.00 23.12 47 ALA B N 1
ATOM 5051 C CA . ALA B 2 47 ? 34.932 41.887 10.487 1.00 23.52 47 ALA B CA 1
ATOM 5052 C C . ALA B 2 47 ? 33.860 42.410 9.535 1.00 22.26 47 ALA B C 1
ATOM 5053 O O . ALA B 2 47 ? 34.169 43.058 8.529 1.00 21.75 47 ALA B O 1
ATOM 5055 N N . LEU B 2 48 ? 32.581 42.156 9.826 1.00 22.43 48 LEU B N 1
ATOM 5056 C CA . LEU B 2 48 ? 31.520 42.655 8.943 1.00 20.52 48 LEU B CA 1
ATOM 5057 C C . LEU B 2 48 ? 31.518 44.190 8.940 1.00 21.86 48 LEU B C 1
ATOM 5058 O O . LEU B 2 48 ? 31.349 44.829 7.897 1.00 19.37 48 LEU B O 1
ATOM 5063 N N . ILE B 2 49 ? 31.631 44.790 10.125 1.00 20.05 49 ILE B N 1
ATOM 5064 C CA . ILE B 2 49 ? 31.657 46.258 10.218 1.00 19.76 49 ILE B CA 1
ATOM 5065 C C . ILE B 2 49 ? 32.933 46.814 9.539 1.00 20.48 49 ILE B C 1
ATOM 5066 O O . ILE B 2 49 ? 32.874 47.849 8.873 1.00 18.91 49 ILE B O 1
ATOM 5071 N N . LYS B 2 50 ? 34.074 46.159 9.737 1.00 21.56 50 LYS B N 1
ATOM 5072 C CA . LYS B 2 50 ? 35.318 46.596 9.061 1.00 24.86 50 LYS B CA 1
ATOM 5073 C C . LYS B 2 50 ? 35.130 46.511 7.512 1.00 25.77 50 LYS B C 1
ATOM 5074 O O . LYS B 2 50 ? 35.485 47.459 6.776 1.00 25.36 50 LYS B O 1
ATOM 5080 N N . ILE B 2 51 ? 34.558 45.417 7.003 1.00 23.99 51 ILE B N 1
ATOM 5081 C CA . ILE B 2 51 ? 34.312 45.355 5.544 1.00 23.81 51 ILE B CA 1
ATOM 5082 C C . ILE B 2 51 ? 33.401 46.515 5.078 1.00 26.17 51 ILE B C 1
ATOM 5083 O O . ILE B 2 51 ? 33.725 47.243 4.115 1.00 22.34 51 ILE B O 1
ATOM 5088 N N . LYS B 2 52 ? 32.268 46.719 5.756 1.00 23.45 52 LYS B N 1
ATOM 5089 C CA . LYS B 2 52 ? 31.373 47.762 5.335 1.00 23.44 52 LYS B CA 1
ATOM 5090 C C . LYS B 2 52 ? 32.046 49.165 5.455 1.00 23.94 52 LYS B C 1
ATOM 5091 O O . LYS B 2 52 ? 31.819 50.060 4.633 1.00 25.10 52 LYS B O 1
ATOM 5097 N N . ASN B 2 53 ? 32.872 49.361 6.471 1.00 20.62 53 ASN B N 1
ATOM 5098 C CA . ASN B 2 53 ? 33.482 50.691 6.615 1.00 22.10 53 ASN B CA 1
ATOM 5099 C C . ASN B 2 53 ? 34.662 50.952 5.692 1.00 27.12 53 ASN B C 1
ATOM 5100 O O . ASN B 2 53 ? 34.943 52.108 5.386 1.00 25.97 53 ASN B O 1
ATOM 5105 N N . GLU B 2 54 ? 35.369 49.897 5.293 1.00 25.38 54 GLU B N 1
ATOM 5106 C CA . GLU B 2 54 ? 36.594 50.088 4.506 1.00 29.99 54 GLU B CA 1
ATOM 5107 C C . GLU B 2 54 ? 36.628 49.509 3.112 1.00 30.68 54 GLU B C 1
ATOM 5108 O O . GLU B 2 54 ? 37.316 50.031 2.258 1.00 33.31 54 GLU B O 1
ATOM 5114 N N . LEU B 2 55 ? 35.861 48.462 2.863 1.00 30.20 55 LEU B N 1
ATOM 5115 C CA . LEU B 2 55 ? 35.880 47.798 1.561 1.00 28.77 55 LEU B CA 1
ATOM 5116 C C . LEU B 2 55 ? 34.598 47.876 0.732 1.00 31.13 55 LEU B C 1
ATOM 5117 O O . LEU B 2 55 ? 34.682 47.995 -0.488 1.00 31.45 55 LEU B O 1
ATOM 5122 N N . ASP B 2 56 ? 33.422 47.790 1.355 1.00 27.54 56 ASP B N 1
ATOM 5123 C CA . ASP B 2 56 ? 32.180 47.797 0.575 1.00 26.09 56 ASP B CA 1
ATOM 5124 C C . ASP B 2 56 ? 31.038 48.280 1.445 1.00 24.15 56 ASP B C 1
ATOM 5125 O O . ASP B 2 56 ? 30.444 47.511 2.182 1.00 23.74 56 ASP B O 1
ATOM 5130 N N . SER B 2 57 ? 30.692 49.548 1.347 1.00 23.66 57 SER B N 1
ATOM 5131 C CA . SER B 2 57 ? 29.635 50.057 2.195 1.00 26.57 57 SER B CA 1
ATOM 5132 C C . SER B 2 57 ? 28.243 49.634 1.734 1.00 24.23 57 SER B C 1
ATOM 5133 O O . SER B 2 57 ? 27.269 49.975 2.366 1.00 22.46 57 SER B O 1
ATOM 5136 N N . THR B 2 58 ? 28.134 48.830 0.668 1.00 23.65 58 THR B N 1
ATOM 5137 C CA . THR B 2 58 ? 26.799 48.395 0.248 1.00 23.25 58 THR B CA 1
ATOM 5138 C C . THR B 2 58 ? 26.437 47.080 0.999 1.00 22.14 58 THR B C 1
ATOM 5139 O O . THR B 2 58 ? 25.273 46.669 0.959 1.00 23.25 58 THR B O 1
ATOM 5143 N N . LEU B 2 59 ? 27.411 46.458 1.673 1.00 19.67 59 LEU B N 1
ATOM 5144 C CA . LEU B 2 59 ? 27.184 45.186 2.420 1.00 19.93 59 LEU B CA 1
ATOM 5145 C C . LEU B 2 59 ? 26.185 45.500 3.551 1.00 23.11 59 LEU B C 1
ATOM 5146 O O . LEU B 2 59 ? 26.464 46.345 4.405 1.00 20.47 59 LEU B O 1
ATOM 5151 N N . THR B 2 60 ? 25.039 44.808 3.554 1.00 22.91 60 THR B N 1
ATOM 5152 C CA . THR B 2 60 ? 23.966 45.109 4.515 1.00 20.14 60 THR B CA 1
ATOM 5153 C C . THR B 2 60 ? 23.617 44.008 5.550 1.00 20.25 60 THR B C 1
ATOM 5154 O O . THR B 2 60 ? 23.415 42.863 5.178 1.00 17.57 60 THR B O 1
ATOM 5158 N N . PHE B 2 61 ? 23.472 44.375 6.834 1.00 18.43 61 PHE B N 1
ATOM 5159 C CA . PHE B 2 61 ? 23.130 43.390 7.878 1.00 20.27 61 PHE B CA 1
ATOM 5160 C C . PHE B 2 61 ? 22.528 44.146 9.094 1.00 19.08 61 PHE B C 1
ATOM 5161 O O . PHE B 2 61 ? 22.705 45.355 9.210 1.00 19.47 61 PHE B O 1
ATOM 5169 N N . ARG B 2 62 ? 21.816 43.441 9.967 1.00 16.71 62 ARG B N 1
ATOM 5170 C CA . ARG B 2 62 ? 21.259 44.085 11.160 1.00 19.06 62 ARG B CA 1
ATOM 5171 C C . ARG B 2 62 ? 22.236 43.926 12.334 1.00 18.10 62 ARG B C 1
ATOM 5172 O O . ARG B 2 62 ? 22.855 42.884 12.497 1.00 17.36 62 ARG B O 1
ATOM 5180 N N . ARG B 2 63 ? 22.338 44.958 13.189 1.00 17.47 63 ARG B N 1
ATOM 5181 C CA . ARG B 2 63 ? 23.165 44.853 14.388 1.00 13.58 63 ARG B CA 1
ATOM 5182 C C . ARG B 2 63 ? 22.803 45.991 15.308 1.00 16.94 63 ARG B C 1
ATOM 5183 O O . ARG B 2 63 ? 22.320 47.014 14.852 1.00 16.33 63 ARG B O 1
ATOM 5191 N N . SER B 2 64 ? 23.011 45.817 16.615 1.00 14.90 64 SER B N 1
ATOM 5192 C CA . SER B 2 64 ? 22.777 46.968 17.507 1.00 17.66 64 SER B CA 1
ATOM 5193 C C . SER B 2 64 ? 23.682 46.892 18.735 1.00 16.14 64 SER B C 1
ATOM 5194 O O . SER B 2 64 ? 24.641 47.640 18.826 1.00 21.03 64 SER B O 1
ATOM 5197 N N . CYS B 2 65 ? 23.403 45.968 19.663 1.00 14.10 65 CYS B N 1
ATOM 5198 C CA . CYS B 2 65 ? 24.199 45.932 20.886 1.00 14.47 65 CYS B CA 1
ATOM 5199 C C . CYS B 2 65 ? 25.672 45.468 20.872 1.00 19.17 65 CYS B C 1
ATOM 5200 O O . CYS B 2 65 ? 26.379 45.733 21.859 1.00 19.57 65 CYS B O 1
ATOM 5203 N N . ARG B 2 66 ? 26.142 44.822 19.819 1.00 18.99 66 ARG B N 1
ATOM 5204 C CA . ARG B 2 66 ? 27.491 44.147 19.896 1.00 27.37 66 ARG B CA 1
ATOM 5205 C C . ARG B 2 66 ? 27.921 43.309 21.225 1.00 31.07 66 ARG B C 1
ATOM 5206 O O . ARG B 2 66 ? 29.129 42.961 21.432 1.00 28.31 66 ARG B O 1
ATOM 5214 N N . GLU B 2 67 ? 26.982 42.956 22.119 1.00 26.82 67 GLU B N 1
ATOM 5215 C CA . GLU B 2 67 ? 27.352 42.099 23.297 1.00 24.92 67 GLU B CA 1
ATOM 5216 C C . GLU B 2 67 ? 26.488 40.810 23.489 1.00 20.42 67 GLU B C 1
ATOM 5217 O O . GLU B 2 67 ? 26.429 40.191 24.566 1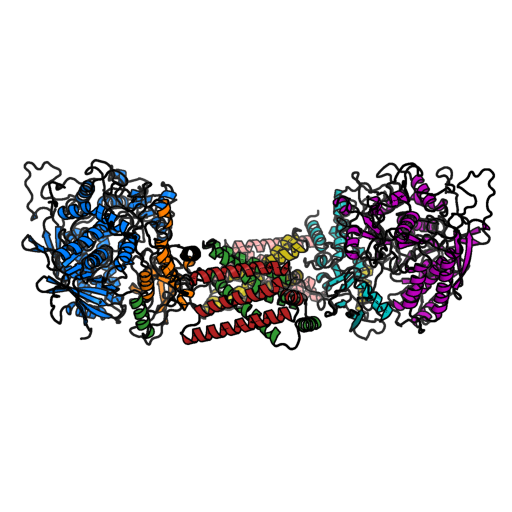.00 19.03 67 GLU B O 1
ATOM 5223 N N . GLY B 2 68 ? 25.766 40.467 22.452 1.00 19.34 68 GLY B N 1
ATOM 5224 C CA . GLY B 2 68 ? 24.954 39.260 22.463 1.00 18.59 68 GLY B CA 1
ATOM 5225 C C . GLY B 2 68 ? 23.652 39.307 23.267 1.00 19.15 68 GLY B C 1
ATOM 5226 O O . GLY B 2 68 ? 23.185 38.244 23.711 1.00 17.44 68 GLY B O 1
ATOM 5227 N N . ILE B 2 69 ? 23.093 40.497 23.493 1.00 14.20 69 ILE B N 1
ATOM 5228 C CA . ILE B 2 69 ? 21.862 40.604 24.281 1.00 15.19 69 ILE B CA 1
ATOM 5229 C C . ILE B 2 69 ? 20.624 41.062 23.472 1.00 17.71 69 ILE B C 1
ATOM 5230 O O . ILE B 2 69 ? 19.473 40.704 23.831 1.00 18.14 69 ILE B O 1
ATOM 5235 N N . CYS B 2 70 ? 20.809 41.803 22.366 1.00 16.70 70 CYS B N 1
ATOM 5236 C CA . CYS B 2 70 ? 19.604 42.302 21.662 1.00 16.15 70 CYS B CA 1
ATOM 5237 C C . CYS B 2 70 ? 18.954 41.329 20.704 1.00 16.29 70 CYS B C 1
ATOM 5238 O O . CYS B 2 70 ? 17.706 41.400 20.458 1.00 16.39 70 CYS B O 1
ATOM 5241 N N . GLY B 2 71 ? 19.768 40.413 20.177 1.00 17.00 71 GLY B N 1
ATOM 5242 C CA . GLY B 2 71 ? 19.314 39.422 19.208 1.00 17.54 71 GLY B CA 1
ATOM 5243 C C . GLY B 2 71 ? 19.311 39.850 17.741 1.00 18.60 71 GLY B C 1
ATOM 5244 O O . GLY B 2 71 ? 18.930 39.022 16.875 1.00 19.57 71 GLY B O 1
ATOM 5245 N N . SER B 2 72 ? 19.790 41.077 17.423 1.00 15.46 72 SER B N 1
ATOM 5246 C CA . SER B 2 72 ? 19.729 41.579 16.062 1.00 12.53 72 SER B CA 1
ATOM 5247 C C . SER B 2 72 ? 20.569 40.900 14.975 1.00 14.79 72 SER B C 1
ATOM 5248 O O . SER B 2 72 ? 20.120 40.768 13.835 1.00 15.23 72 SER B O 1
ATOM 5251 N N . CYS B 2 73 ? 21.795 40.542 15.319 1.00 15.82 73 CYS B N 1
ATOM 5252 C CA . CYS B 2 73 ? 22.754 40.069 14.321 1.00 15.19 73 CYS B CA 1
ATOM 5253 C C . CYS B 2 73 ? 22.768 38.563 14.019 1.00 16.61 73 CYS B C 1
ATOM 5254 O O . CYS B 2 73 ? 23.769 38.056 13.573 1.00 19.13 73 CYS B O 1
ATOM 5257 N N . ALA B 2 74 ? 21.670 37.854 14.273 1.00 18.85 74 ALA B N 1
ATOM 5258 C CA . ALA B 2 74 ? 21.605 36.399 14.014 1.00 17.11 74 ALA B CA 1
ATOM 5259 C C . ALA B 2 74 ? 21.789 36.130 12.501 1.00 19.35 74 ALA B C 1
ATOM 5260 O O . ALA B 2 74 ? 21.159 36.793 11.639 1.00 16.97 74 ALA B O 1
ATOM 5262 N N . MET B 2 75 ? 22.608 35.117 12.189 1.00 16.47 75 MET B N 1
ATOM 5263 C CA . MET B 2 75 ? 22.874 34.731 10.800 1.00 17.96 75 MET B CA 1
ATOM 5264 C C . MET B 2 75 ? 23.539 33.350 10.827 1.00 17.07 75 MET B C 1
ATOM 5265 O O . MET B 2 75 ? 23.738 32.747 11.924 1.00 19.40 75 MET B O 1
ATOM 5270 N N . ASN B 2 76 ? 23.822 32.807 9.653 1.00 17.90 76 ASN B N 1
ATOM 5271 C CA . ASN B 2 76 ? 24.437 31.481 9.611 1.00 17.07 76 ASN B CA 1
ATOM 5272 C C . ASN B 2 76 ? 25.954 31.604 9.295 1.00 16.63 76 ASN B C 1
ATOM 5273 O O . ASN B 2 76 ? 26.349 32.065 8.211 1.00 18.08 76 ASN B O 1
ATOM 5278 N N . ILE B 2 77 ? 26.785 31.243 10.262 1.00 18.56 77 ILE B N 1
ATOM 5279 C CA . ILE B 2 77 ? 28.246 31.360 10.105 1.00 19.89 77 ILE B CA 1
ATOM 5280 C C . ILE B 2 77 ? 28.903 29.966 10.157 1.00 19.86 77 ILE B C 1
ATOM 5281 O O . ILE B 2 77 ? 28.732 29.237 11.129 1.00 19.93 77 ILE B O 1
ATOM 5286 N N . ALA B 2 78 ? 29.671 29.618 9.116 1.00 24.78 78 ALA B N 1
ATOM 5287 C CA . ALA B 2 78 ? 30.360 28.322 9.070 1.00 24.57 78 ALA B CA 1
ATOM 5288 C C . ALA B 2 78 ? 29.337 27.200 9.300 1.00 25.81 78 ALA B C 1
ATOM 5289 O O . ALA B 2 78 ? 29.564 26.250 10.076 1.00 27.46 78 ALA B O 1
ATOM 5291 N N . GLY B 2 79 ? 28.191 27.361 8.649 1.00 25.45 79 GLY B N 1
ATOM 5292 C CA . GLY B 2 79 ? 27.143 26.368 8.701 1.00 25.57 79 GLY B CA 1
ATOM 5293 C C . GLY B 2 79 ? 26.205 26.350 9.898 1.00 25.10 79 GLY B C 1
ATOM 5294 O O . GLY B 2 79 ? 25.202 25.601 9.859 1.00 25.03 79 GLY B O 1
ATOM 5295 N N . GLY B 2 80 ? 26.487 27.128 10.950 1.00 22.37 80 GLY B N 1
ATOM 5296 C CA . GLY B 2 80 ? 25.584 27.110 12.114 1.00 19.32 80 GLY B CA 1
ATOM 5297 C C . GLY B 2 80 ? 24.922 28.471 12.432 1.00 20.43 80 GLY B C 1
ATOM 5298 O O . GLY B 2 80 ? 25.544 29.505 12.212 1.00 20.60 80 GLY B O 1
ATOM 5299 N N . ASN B 2 81 ? 23.679 28.490 12.943 1.00 20.71 81 ASN B N 1
ATOM 5300 C CA . ASN B 2 81 ? 23.059 29.801 13.283 1.00 21.92 81 ASN B CA 1
ATOM 5301 C C . ASN B 2 81 ? 23.654 30.337 14.588 1.00 19.29 81 ASN B C 1
ATOM 5302 O O . ASN B 2 81 ? 23.775 29.606 15.579 1.00 22.40 81 ASN B O 1
ATOM 5307 N N . THR B 2 82 ? 24.029 31.630 14.636 1.00 18.55 82 THR B N 1
ATOM 5308 C CA . THR B 2 82 ? 24.576 32.156 15.852 1.00 19.30 82 THR B CA 1
ATOM 5309 C C . THR B 2 82 ? 24.547 33.698 15.762 1.00 17.64 82 THR B C 1
ATOM 5310 O O . THR B 2 82 ? 24.087 34.227 14.755 1.00 21.33 82 THR B O 1
ATOM 5314 N N . LEU B 2 83 ? 24.998 34.380 16.809 1.00 18.48 83 LEU B N 1
ATOM 5315 C CA . LEU B 2 83 ? 25.079 35.843 16.804 1.00 17.83 83 LEU B CA 1
ATOM 5316 C C . LEU B 2 83 ? 26.479 36.248 16.278 1.00 18.55 83 LEU B C 1
ATOM 5317 O O . LEU B 2 83 ? 27.494 35.829 16.857 1.00 19.66 83 LEU B O 1
ATOM 5322 N N . ALA B 2 84 ? 26.544 37.066 15.222 1.00 17.47 84 ALA B N 1
ATOM 5323 C CA . ALA B 2 84 ? 27.879 37.502 14.736 1.00 19.05 84 ALA B CA 1
ATOM 5324 C C . ALA B 2 84 ? 28.707 38.203 15.817 1.00 18.37 84 ALA B C 1
ATOM 5325 O O . ALA B 2 84 ? 29.965 38.094 15.859 1.00 17.55 84 ALA B O 1
ATOM 5327 N N . CYS B 2 85 ? 28.043 38.913 16.720 1.00 17.75 85 CYS B N 1
ATOM 5328 C CA . CYS B 2 85 ? 28.791 39.687 17.731 1.00 17.61 85 CYS B CA 1
ATOM 5329 C C . CYS B 2 85 ? 29.458 38.890 18.846 1.00 17.96 85 CYS B C 1
ATOM 5330 O O . CYS B 2 85 ? 30.318 39.427 19.576 1.00 20.01 85 CYS B O 1
ATOM 5333 N N . THR B 2 86 ? 29.107 37.618 19.002 1.00 18.55 86 THR B N 1
ATOM 5334 C CA . THR B 2 86 ? 29.792 36.795 20.051 1.00 21.19 86 THR B CA 1
ATOM 5335 C C . THR B 2 86 ? 30.511 35.560 19.439 1.00 21.78 86 THR B C 1
ATOM 5336 O O . THR B 2 86 ? 31.044 34.720 20.165 1.00 20.82 86 THR B O 1
ATOM 5340 N N . LYS B 2 87 ? 30.510 35.471 18.115 1.00 20.28 87 LYS B N 1
ATOM 5341 C CA . LYS B 2 87 ? 31.145 34.347 17.389 1.00 20.23 87 LYS B CA 1
ATOM 5342 C C . LYS B 2 87 ? 32.610 34.743 17.048 1.00 23.37 87 LYS B C 1
ATOM 5343 O O . LYS B 2 87 ? 32.869 35.694 16.311 1.00 18.78 87 LYS B O 1
ATOM 5349 N N . LYS B 2 88 ? 33.567 34.049 17.646 1.00 23.91 88 LYS B N 1
ATOM 5350 C CA . LYS B 2 88 ? 34.985 34.366 17.360 1.00 27.07 88 LYS B CA 1
ATOM 5351 C C . LYS B 2 88 ? 35.367 34.043 15.913 1.00 27.13 88 LYS B C 1
ATOM 5352 O O . LYS B 2 88 ? 34.993 33.014 15.381 1.00 25.27 88 LYS B O 1
ATOM 5358 N N . ILE B 2 89 ? 36.129 34.931 15.284 1.00 26.90 89 ILE B N 1
ATOM 5359 C CA . ILE B 2 89 ? 36.630 34.690 13.936 1.00 26.20 89 ILE B CA 1
ATOM 5360 C C . ILE B 2 89 ? 37.602 33.485 14.067 1.00 29.65 89 ILE B C 1
ATOM 5361 O O . ILE B 2 89 ? 38.376 33.400 15.015 1.00 28.63 89 ILE B O 1
ATOM 5366 N N . ASP B 2 90 ? 37.562 32.566 13.113 1.00 30.78 90 ASP B N 1
ATOM 5367 C CA . ASP B 2 90 ? 38.467 31.406 13.137 1.00 34.66 90 ASP B CA 1
ATOM 5368 C C . ASP B 2 90 ? 39.817 31.922 12.554 1.00 33.47 90 ASP B C 1
ATOM 5369 O O . ASP B 2 90 ? 39.908 32.224 11.387 1.00 32.86 90 ASP B O 1
ATOM 5374 N N . PRO B 2 91 ? 40.877 32.002 13.365 1.00 34.68 91 PRO B N 1
ATOM 5375 C CA . PRO B 2 91 ? 42.129 32.523 12.798 1.00 37.77 91 PRO B CA 1
ATOM 5376 C C . PRO B 2 91 ? 42.927 31.624 11.840 1.00 41.04 91 PRO B C 1
ATOM 5377 O O . PRO B 2 91 ? 44.036 31.998 11.446 1.00 39.46 91 PRO B O 1
ATOM 5381 N N . ASP B 2 92 ? 42.385 30.453 11.480 1.00 39.52 92 ASP B N 1
ATOM 5382 C CA . ASP B 2 92 ? 43.056 29.590 10.491 1.00 40.31 92 ASP B CA 1
ATOM 5383 C C . ASP B 2 92 ? 42.954 30.288 9.106 1.00 37.93 92 ASP B C 1
ATOM 5384 O O . ASP B 2 92 ? 41.897 30.279 8.461 1.00 37.33 92 ASP B O 1
ATOM 5389 N N . LEU B 2 93 ? 44.065 30.872 8.639 1.00 37.95 93 LEU B N 1
ATOM 5390 C CA . LEU B 2 93 ? 44.071 31.612 7.386 1.00 36.66 93 LEU B CA 1
ATOM 5391 C C . LEU B 2 93 ? 43.927 30.780 6.131 1.00 40.06 93 LEU B C 1
ATOM 5392 O O . LEU B 2 93 ? 43.717 31.328 5.044 1.00 39.48 93 LEU B O 1
ATOM 5397 N N . SER B 2 94 ? 44.022 29.470 6.247 1.00 39.80 94 SER B N 1
ATOM 5398 C CA . SER B 2 94 ? 43.831 28.678 5.063 1.00 44.17 94 SER B CA 1
ATOM 5399 C C . SER B 2 94 ? 42.334 28.375 4.806 1.00 45.36 94 SER B C 1
ATOM 5400 O O . SER B 2 94 ? 42.006 27.897 3.703 1.00 45.46 94 SER B O 1
ATOM 5403 N N . LYS B 2 95 ? 41.439 28.641 5.778 1.00 42.79 95 LYS B N 1
ATOM 5404 C CA . LYS B 2 95 ? 39.990 28.376 5.582 1.00 40.96 95 LYS B CA 1
ATOM 5405 C C . LYS B 2 95 ? 39.190 29.661 5.321 1.00 39.46 95 LYS B C 1
ATOM 5406 O O . LYS B 2 95 ? 39.410 30.680 5.975 1.00 39.34 95 LYS B O 1
ATOM 5412 N N . THR B 2 96 ? 38.258 29.602 4.378 1.00 37.25 96 THR B N 1
ATOM 5413 C CA . THR B 2 96 ? 37.393 30.734 4.073 1.00 37.23 96 THR B CA 1
ATOM 5414 C C . THR B 2 96 ? 36.089 30.516 4.857 1.00 34.27 96 THR B C 1
ATOM 5415 O O . THR B 2 96 ? 35.472 29.463 4.782 1.00 33.77 96 THR B O 1
ATOM 5419 N N . THR B 2 97 ? 35.701 31.513 5.645 1.00 33.31 97 THR B N 1
ATOM 5420 C CA . THR B 2 97 ? 34.485 31.418 6.443 1.00 25.99 97 THR B CA 1
ATOM 5421 C C . THR B 2 97 ? 33.300 31.865 5.597 1.00 24.58 97 THR B C 1
ATOM 5422 O O . THR B 2 97 ? 33.294 32.995 5.073 1.00 23.00 97 THR B O 1
ATOM 5426 N N . LYS B 2 98 ? 32.291 31.011 5.492 1.00 23.78 98 LYS B N 1
ATOM 5427 C CA . LYS B 2 98 ? 31.066 31.331 4.724 1.00 22.86 98 LYS B CA 1
ATOM 5428 C C . LYS B 2 98 ? 29.951 31.904 5.636 1.00 22.97 98 LYS B C 1
ATOM 5429 O O . LYS B 2 98 ? 29.664 31.336 6.723 1.00 22.06 98 LYS B O 1
ATOM 5435 N N . ILE B 2 99 ? 29.321 32.984 5.160 1.00 20.85 99 ILE B N 1
ATOM 5436 C CA . ILE B 2 99 ? 28.254 33.663 5.914 1.00 20.01 99 ILE B CA 1
ATOM 5437 C C . ILE B 2 99 ? 27.001 33.790 5.062 1.00 19.39 99 ILE B C 1
ATOM 5438 O O . ILE B 2 99 ? 27.043 34.386 4.005 1.00 20.48 99 ILE B O 1
ATOM 5443 N N . TYR B 2 100 ? 25.876 33.280 5.574 1.00 17.42 100 TYR B N 1
ATOM 5444 C CA . TYR B 2 100 ? 24.600 33.307 4.909 1.00 18.36 100 TYR B CA 1
ATOM 5445 C C . TYR B 2 100 ? 23.534 33.871 5.854 1.00 19.40 100 TYR B C 1
ATOM 5446 O O . TYR B 2 100 ? 23.755 34.001 7.054 1.00 20.97 100 TYR B O 1
ATOM 5455 N N . PRO B 2 101 ? 22.366 34.247 5.327 1.00 21.56 101 PRO B N 1
ATOM 5456 C CA . PRO B 2 101 ? 21.270 34.751 6.197 1.00 21.61 101 PRO B CA 1
ATOM 5457 C C . PRO B 2 101 ? 20.700 33.553 7.019 1.00 22.19 101 PRO B C 1
ATOM 5458 O O . PRO B 2 101 ? 21.069 32.385 6.783 1.00 20.94 101 PRO B O 1
ATOM 5462 N N . LEU B 2 102 ? 19.848 33.825 8.002 1.00 21.12 102 LEU B N 1
ATOM 5463 C CA . LEU B 2 102 ? 19.181 32.726 8.740 1.00 21.24 102 LEU B CA 1
ATOM 5464 C C . LEU B 2 102 ? 18.476 31.900 7.628 1.00 20.01 102 LEU B C 1
ATOM 5465 O O . LEU B 2 102 ? 17.869 32.457 6.729 1.00 19.09 102 LEU B O 1
ATOM 5470 N N . PRO B 2 103 ? 18.581 30.568 7.695 1.00 20.70 103 PRO B N 1
ATOM 5471 C CA . PRO B 2 103 ? 18.021 29.606 6.717 1.00 20.93 103 PRO B CA 1
ATOM 5472 C C . PRO B 2 103 ? 16.498 29.562 6.501 1.00 19.77 103 PRO B C 1
ATOM 5473 O O . PRO B 2 103 ? 15.677 29.744 7.455 1.00 18.73 103 PRO B O 1
ATOM 5477 N N . HIS B 2 104 ? 16.150 29.315 5.237 1.00 21.07 104 HIS B N 1
ATOM 5478 C CA . HIS B 2 104 ? 14.760 29.140 4.810 1.00 21.90 104 HIS B CA 1
ATOM 5479 C C . HIS B 2 104 ? 13.878 30.321 5.187 1.00 20.92 104 HIS B C 1
ATOM 5480 O O . HIS B 2 104 ? 12.727 30.160 5.622 1.00 23.46 104 HIS B O 1
ATOM 5487 N N . MET B 2 105 ? 14.419 31.516 4.952 1.00 18.63 105 MET B N 1
ATOM 5488 C CA . MET B 2 105 ? 13.699 32.757 5.199 1.00 18.33 105 MET B CA 1
ATOM 5489 C C . MET B 2 105 ? 13.733 33.614 3.928 1.00 18.89 105 MET B C 1
ATOM 5490 O O . MET B 2 105 ? 14.677 33.518 3.105 1.00 20.57 105 MET B O 1
ATOM 5495 N N . TYR B 2 106 ? 12.696 34.417 3.746 1.00 19.66 106 TYR B N 1
ATOM 5496 C CA . TYR B 2 106 ? 12.656 35.380 2.629 1.00 19.86 106 TYR B CA 1
ATOM 5497 C C . TYR B 2 106 ? 13.688 36.500 2.891 1.00 20.43 106 TYR B C 1
ATOM 5498 O O . TYR B 2 106 ? 13.680 37.171 3.946 1.00 20.05 106 TYR B O 1
ATOM 5507 N N . VAL B 2 107 ? 14.584 36.691 1.931 1.00 18.69 107 VAL B N 1
ATOM 5508 C CA . VAL B 2 107 ? 15.648 37.671 2.087 1.00 21.04 107 VAL B CA 1
ATOM 5509 C C . VAL B 2 107 ? 15.179 39.069 1.677 1.00 20.69 107 VAL B C 1
ATOM 5510 O O . VAL B 2 107 ? 14.743 39.278 0.539 1.00 21.06 107 VAL B O 1
ATOM 5514 N N . VAL B 2 108 ? 15.222 40.008 2.606 1.00 19.37 108 VAL B N 1
ATOM 5515 C CA . VAL B 2 108 ? 14.857 41.398 2.260 1.00 18.60 108 VAL B CA 1
ATOM 5516 C C . VAL B 2 108 ? 16.029 42.018 1.428 1.00 19.95 108 VAL B C 1
ATOM 5517 O O . VAL B 2 108 ? 15.807 42.694 0.409 1.00 22.19 108 VAL B O 1
ATOM 5521 N N . LYS B 2 109 ? 17.269 41.814 1.879 1.00 18.47 109 LYS B N 1
ATOM 5522 C CA . LYS B 2 109 ? 18.476 42.264 1.181 1.00 18.59 109 LYS B CA 1
ATOM 5523 C C . LYS B 2 109 ? 19.666 41.638 1.877 1.00 20.03 109 LYS B C 1
ATOM 5524 O O . LYS B 2 109 ? 19.645 41.564 3.085 1.00 20.40 109 LYS B O 1
ATOM 5530 N N . ASP B 2 110 ? 20.690 41.169 1.124 1.00 17.93 110 ASP B N 1
ATOM 5531 C CA . ASP B 2 110 ? 21.909 40.539 1.707 1.00 21.24 110 ASP B CA 1
ATOM 5532 C C . ASP B 2 110 ? 21.681 39.609 2.926 1.00 21.36 110 ASP B C 1
ATOM 5533 O O . ASP B 2 110 ? 21.040 38.593 2.786 1.00 21.87 110 ASP B O 1
ATOM 5538 N N . LEU B 2 111 ? 22.140 39.987 4.129 1.00 19.20 111 LEU B N 1
ATOM 5539 C CA . LEU B 2 111 ? 21.991 39.137 5.324 1.00 19.11 111 LEU B CA 1
ATOM 5540 C C . LEU B 2 111 ? 20.774 39.431 6.200 1.00 17.90 111 LEU B C 1
ATOM 5541 O O . LEU B 2 111 ? 20.725 38.982 7.342 1.00 21.27 111 LEU B O 1
ATOM 5546 N N . VAL B 2 112 ? 19.789 40.132 5.653 1.00 19.49 112 VAL B N 1
ATOM 5547 C CA . VAL B 2 112 ? 18.599 40.560 6.398 1.00 17.68 112 VAL B CA 1
ATOM 5548 C C . VAL B 2 112 ? 17.352 39.755 6.040 1.00 20.26 112 VAL B C 1
ATOM 5549 O O . VAL B 2 112 ? 16.832 39.861 4.924 1.00 19.86 112 VAL B O 1
ATOM 5553 N N . PRO B 2 113 ? 16.857 38.934 6.967 1.00 20.50 113 PRO B N 1
ATOM 5554 C CA . PRO B 2 113 ? 15.642 38.125 6.699 1.00 18.57 113 PRO B CA 1
ATOM 5555 C C . PRO B 2 113 ? 14.350 38.788 7.138 1.00 20.70 113 PRO B C 1
ATOM 5556 O O . PRO B 2 113 ? 14.361 39.675 8.011 1.00 22.67 113 PRO B O 1
ATOM 5560 N N . ASP B 2 114 ? 13.224 38.376 6.558 1.00 19.29 114 ASP B N 1
ATOM 5561 C CA . ASP B 2 114 ? 11.931 38.915 6.981 1.00 18.31 114 ASP B CA 1
ATOM 5562 C C . ASP B 2 114 ? 11.453 38.078 8.190 1.00 20.75 114 ASP B C 1
ATOM 5563 O O . ASP B 2 114 ? 11.126 36.868 8.048 1.00 19.60 114 ASP B O 1
ATOM 5568 N N . LEU B 2 115 ? 11.414 38.704 9.377 1.00 19.12 115 LEU B N 1
ATOM 5569 C CA . LEU B 2 115 ? 11.002 37.989 10.608 1.00 17.64 115 LEU B CA 1
ATOM 5570 C C . LEU B 2 115 ? 9.548 38.275 10.978 1.00 16.10 115 LEU B C 1
ATOM 5571 O O . LEU B 2 115 ? 9.112 37.874 12.055 1.00 17.54 115 LEU B O 1
ATOM 5576 N N . SER B 2 116 ? 8.751 38.857 10.075 1.00 16.21 116 SER B N 1
ATOM 5577 C CA . SER B 2 116 ? 7.396 39.220 10.506 1.00 19.32 116 SER B CA 1
ATOM 5578 C C . SER B 2 116 ? 6.478 38.078 10.851 1.00 19.66 116 SER B C 1
ATOM 5579 O O . SER B 2 116 ? 5.667 38.239 11.754 1.00 18.13 116 SER B O 1
ATOM 5582 N N . ASN B 2 117 ? 6.621 36.912 10.213 1.00 16.02 117 ASN B N 1
ATOM 5583 C CA . ASN B 2 117 ? 5.820 35.769 10.597 1.00 18.54 117 ASN B CA 1
ATOM 5584 C C . ASN B 2 117 ? 6.236 35.270 12.000 1.00 18.19 117 ASN B C 1
ATOM 5585 O O . ASN B 2 117 ? 5.379 34.943 12.816 1.00 16.45 117 ASN B O 1
ATOM 5590 N N . PHE B 2 118 ? 7.562 35.253 12.271 1.00 16.07 118 PHE B N 1
ATOM 5591 C CA . PHE B 2 118 ? 8.138 34.816 13.582 1.00 18.38 118 PHE B CA 1
ATOM 5592 C C . PHE B 2 118 ? 7.533 35.715 14.669 1.00 18.61 118 PHE B C 1
ATOM 5593 O O . PHE B 2 118 ? 7.073 35.217 15.708 1.00 17.21 118 PHE B O 1
ATOM 5601 N N . TYR B 2 119 ? 7.515 37.056 14.442 1.00 16.46 119 TYR B N 1
ATOM 5602 C CA . TYR B 2 119 ? 6.920 37.926 15.446 1.00 17.85 119 TYR B CA 1
ATOM 5603 C C . TYR B 2 119 ? 5.381 37.740 15.605 1.00 17.31 119 TYR B C 1
ATOM 5604 O O . TYR B 2 119 ? 4.890 37.824 16.724 1.00 17.96 119 TYR B O 1
ATOM 5613 N N . ALA B 2 120 ? 4.654 37.458 14.526 1.00 17.36 120 ALA B N 1
ATOM 5614 C CA . ALA B 2 120 ? 3.203 37.275 14.612 1.00 16.51 120 ALA B CA 1
ATOM 5615 C C . ALA B 2 120 ? 2.895 35.994 15.406 1.00 18.48 120 ALA B C 1
ATOM 5616 O O . ALA B 2 120 ? 1.928 35.956 16.140 1.00 18.60 120 ALA B O 1
ATOM 5618 N N . GLN B 2 121 ? 3.705 34.960 15.215 1.00 18.35 121 GLN B N 1
ATOM 5619 C CA . GLN B 2 121 ? 3.536 33.691 15.953 1.00 19.12 121 GLN B CA 1
ATOM 5620 C C . GLN B 2 121 ? 3.709 33.973 17.435 1.00 15.54 121 GLN B C 1
ATOM 5621 O O . GLN B 2 121 ? 2.942 33.470 18.264 1.00 17.98 121 GLN B O 1
ATOM 5627 N N . TYR B 2 122 ? 4.711 34.765 17.776 1.00 17.16 122 TYR B N 1
ATOM 5628 C CA . TYR B 2 122 ? 4.963 35.134 19.165 1.00 17.72 122 TYR B CA 1
ATOM 5629 C C . TYR B 2 122 ? 3.745 35.874 19.748 1.00 19.83 122 TYR B C 1
ATOM 5630 O O . TYR B 2 122 ? 3.305 35.599 20.864 1.00 18.65 122 TYR B O 1
ATOM 5639 N N . LYS B 2 123 ? 3.173 36.807 18.992 1.00 17.11 123 LYS B N 1
ATOM 5640 C CA . LYS B 2 123 ? 2.001 37.511 19.503 1.00 21.37 123 LYS B CA 1
ATOM 5641 C C . LYS B 2 123 ? 0.798 36.569 19.724 1.00 19.87 123 LYS B C 1
ATOM 5642 O O . LYS B 2 123 ? 0.033 36.734 20.688 1.00 19.26 123 LYS B O 1
ATOM 5648 N N . SER B 2 124 ? 0.681 35.545 18.884 1.00 20.28 124 SER B N 1
ATOM 5649 C CA . SER B 2 124 ? -0.454 34.658 18.963 1.00 21.42 124 SER B CA 1
ATOM 5650 C C . SER B 2 124 ? -0.516 33.851 20.254 1.00 23.21 124 SER B C 1
ATOM 5651 O O . SER B 2 124 ? -1.602 33.375 20.588 1.00 23.71 124 SER B O 1
ATOM 5654 N N . ILE B 2 125 ? 0.595 33.667 20.978 1.00 18.40 125 ILE B N 1
ATOM 5655 C CA . ILE B 2 125 ? 0.503 32.894 22.219 1.00 19.57 125 ILE B CA 1
ATOM 5656 C C . ILE B 2 125 ? 0.243 33.747 23.475 1.00 20.81 125 ILE B C 1
ATOM 5657 O O . ILE B 2 125 ? 0.318 33.225 24.583 1.00 20.90 125 ILE B O 1
ATOM 5662 N N . GLU B 2 126 ? -0.062 35.040 23.285 1.00 21.03 126 GLU B N 1
ATOM 5663 C CA . GLU B 2 126 ? -0.370 36.015 24.358 1.00 21.05 126 GLU B CA 1
ATOM 5664 C C . GLU B 2 126 ? 0.735 36.012 25.416 1.00 21.61 126 GLU B C 1
ATOM 5665 O O . GLU B 2 126 ? 0.533 35.621 26.575 1.00 21.88 126 GLU B O 1
ATOM 5671 N N . PRO B 2 127 ? 1.898 36.562 25.068 1.00 19.78 127 PRO B N 1
ATOM 5672 C CA . PRO B 2 127 ? 3.018 36.549 26.024 1.00 20.61 127 PRO B CA 1
ATOM 5673 C C . PRO B 2 127 ? 2.967 37.632 27.052 1.00 22.78 127 PRO B C 1
ATOM 5674 O O . PRO B 2 127 ? 3.778 38.543 27.038 1.00 22.29 127 PRO B O 1
ATOM 5678 N N . TYR B 2 128 ? 1.974 37.555 27.952 1.00 19.74 128 TYR B N 1
ATOM 5679 C CA . TYR B 2 128 ? 1.818 38.558 28.996 1.00 18.76 128 TYR B CA 1
ATOM 5680 C C . TYR B 2 128 ? 1.042 37.905 30.140 1.00 21.14 128 TYR B C 1
ATOM 5681 O O . TYR B 2 128 ? 0.333 36.929 29.919 1.00 23.51 128 TYR B O 1
ATOM 5690 N N . LEU B 2 129 ? 1.153 38.456 31.341 1.00 22.68 129 LEU B N 1
ATOM 5691 C CA . LEU B 2 129 ? 0.481 37.901 32.519 1.00 19.12 129 LEU B CA 1
ATOM 5692 C C . LEU B 2 129 ? -1.063 38.083 32.457 1.00 22.68 129 LEU B C 1
ATOM 5693 O O . LEU B 2 129 ? -1.570 39.190 32.246 1.00 23.55 129 LEU B O 1
ATOM 5698 N N . LYS B 2 130 ? -1.806 36.990 32.687 1.00 22.90 130 LYS B N 1
ATOM 5699 C CA . LYS B 2 130 ? -3.291 37.004 32.716 1.00 21.72 130 LYS B CA 1
ATOM 5700 C C . LYS B 2 130 ? -3.771 36.433 34.073 1.00 24.42 130 LYS B C 1
ATOM 5701 O O . LYS B 2 130 ? -3.359 35.340 34.490 1.00 19.65 130 LYS B O 1
ATOM 5707 N N . LYS B 2 131 ? -4.615 37.176 34.772 1.00 23.36 131 LYS B N 1
ATOM 5708 C CA . LYS B 2 131 ? -5.166 36.698 36.044 1.00 24.91 131 LYS B CA 1
ATOM 5709 C C . LYS B 2 131 ? -6.689 36.643 35.883 1.00 28.17 131 LYS B C 1
ATOM 5710 O O . LYS B 2 131 ? -7.258 37.338 35.047 1.00 25.81 131 LYS B O 1
ATOM 5716 N N . LYS B 2 132 ? -7.340 35.785 36.658 1.00 29.05 132 LYS B N 1
ATOM 5717 C CA . LYS B 2 132 ? -8.781 35.655 36.580 1.00 32.89 132 LYS B CA 1
ATOM 5718 C C . LYS B 2 132 ? -9.474 36.981 36.955 1.00 31.23 132 LYS B C 1
ATOM 5719 O O . LYS B 2 132 ? -10.515 37.293 36.404 1.00 32.21 132 LYS B O 1
ATOM 5725 N N . ASP B 2 133 ? -8.915 37.725 37.902 1.00 27.22 133 ASP B N 1
ATOM 5726 C CA . ASP B 2 133 ? -9.453 39.058 38.244 1.00 29.52 133 ASP B CA 1
ATOM 5727 C C . ASP B 2 133 ? -8.267 40.040 38.228 1.00 29.33 133 ASP B C 1
ATOM 5728 O O . ASP B 2 133 ? -7.429 39.996 39.121 1.00 27.95 133 ASP B O 1
ATOM 5733 N N . GLU B 2 134 ? -8.208 40.893 37.213 1.00 25.63 134 GLU B N 1
ATOM 5734 C CA . GLU B 2 134 ? -7.156 41.871 37.044 1.00 26.96 134 GLU B CA 1
ATOM 5735 C C . GLU B 2 134 ? -7.521 43.254 37.602 1.00 28.06 134 GLU B C 1
ATOM 5736 O O . GLU B 2 134 ? -6.731 44.202 37.473 1.00 26.45 134 GLU B O 1
ATOM 5742 N N . SER B 2 135 ? -8.704 43.396 38.224 1.00 25.92 135 SER B N 1
ATOM 5743 C CA . SER B 2 135 ? -9.096 44.722 38.694 1.00 26.11 135 SER B CA 1
ATOM 5744 C C . SER B 2 135 ? -8.213 45.271 39.812 1.00 27.40 135 SER B C 1
ATOM 5745 O O . SER B 2 135 ? -8.194 46.481 40.055 1.00 24.07 135 SER B O 1
ATOM 5748 N N . LYS B 2 136 ? -7.476 44.402 40.499 1.00 27.48 136 LYS B N 1
ATOM 5749 C CA . LYS B 2 136 ? -6.582 44.903 41.584 1.00 32.08 136 LYS B CA 1
ATOM 5750 C C . LYS B 2 136 ? -5.152 45.220 41.087 1.00 31.53 136 LYS B C 1
ATOM 5751 O O . LYS B 2 136 ? -4.276 45.535 41.904 1.00 30.88 136 LYS B O 1
ATOM 5757 N N . GLN B 2 137 ? -4.913 45.130 39.777 1.00 25.29 137 GLN B N 1
ATOM 5758 C CA . GLN B 2 137 ? -3.595 45.418 39.230 1.00 27.22 137 GLN B CA 1
ATOM 5759 C C . GLN B 2 137 ? -3.030 46.771 39.666 1.00 27.19 137 GLN B C 1
ATOM 5760 O O . GLN B 2 137 ? -3.746 47.778 39.704 1.00 27.35 137 GLN B O 1
ATOM 5766 N N . GLY B 2 138 ? -1.720 46.801 39.974 1.00 26.75 138 GLY B N 1
ATOM 5767 C CA . GLY B 2 138 ? -1.086 48.044 40.382 1.00 25.10 138 GLY B CA 1
ATOM 5768 C C . GLY B 2 138 ? -1.113 48.449 41.870 1.00 27.10 138 GLY B C 1
ATOM 5769 O O . GLY B 2 138 ? -0.460 49.405 42.256 1.00 30.23 138 GLY B O 1
ATOM 5770 N N . LYS B 2 139 ? -1.805 47.693 42.699 1.00 24.67 139 LYS B N 1
ATOM 5771 C CA . LYS B 2 139 ? -1.991 48.036 44.117 1.00 27.69 139 LYS B CA 1
ATOM 5772 C C . LYS B 2 139 ? -0.914 47.480 45.016 1.00 24.83 139 LYS B C 1
ATOM 5773 O O . LYS B 2 139 ? -0.357 48.215 45.818 1.00 29.56 139 LYS B O 1
ATOM 5779 N N . GLU B 2 140 ? -0.593 46.204 44.853 1.00 23.71 140 GLU B N 1
ATOM 5780 C CA . GLU B 2 140 ? 0.483 45.592 45.662 1.00 22.39 140 GLU B CA 1
ATOM 5781 C C . GLU B 2 140 ? 1.245 44.546 44.870 1.00 23.01 140 GLU B C 1
ATOM 5782 O O . GLU B 2 140 ? 0.675 43.939 43.980 1.00 20.00 140 GLU B O 1
ATOM 5788 N N . GLN B 2 141 ? 2.515 44.271 45.255 1.00 20.42 141 GLN B N 1
ATOM 5789 C CA . GLN B 2 141 ? 3.285 43.251 44.590 1.00 21.65 141 GLN B CA 1
ATOM 5790 C C . GLN B 2 141 ? 2.596 41.916 44.752 1.00 24.87 141 GLN B C 1
ATOM 5791 O O . GLN B 2 141 ? 2.059 41.606 45.837 1.00 23.11 141 GLN B O 1
ATOM 5797 N N . TYR B 2 142 ? 2.627 41.118 43.699 1.00 22.75 142 TYR B N 1
ATOM 5798 C CA . TYR B 2 142 ? 2.097 39.759 43.768 1.00 23.99 142 TYR B CA 1
ATOM 5799 C C . TYR B 2 142 ? 3.223 38.957 44.441 1.00 22.91 142 TYR B C 1
ATOM 5800 O O . TYR B 2 142 ? 4.396 39.232 44.222 1.00 27.45 142 TYR B O 1
ATOM 5809 N N . LEU B 2 143 ? 2.887 37.995 45.290 1.00 24.84 143 LEU B N 1
ATOM 5810 C CA . LEU B 2 143 ? 3.953 37.218 45.936 1.00 25.20 143 LEU B CA 1
ATOM 5811 C C . LEU B 2 143 ? 4.343 36.029 45.107 1.00 24.05 143 LEU B C 1
ATOM 5812 O O . LEU B 2 143 ? 3.490 35.383 44.472 1.00 27.05 143 LEU B O 1
ATOM 5817 N N . GLN B 2 144 ? 5.638 35.712 45.103 1.00 21.02 144 GLN B N 1
ATOM 5818 C CA . GLN B 2 144 ? 6.116 34.552 44.387 1.00 21.68 144 GLN B CA 1
ATOM 5819 C C . GLN B 2 144 ? 7.321 34.036 45.207 1.00 24.27 144 GLN B C 1
ATOM 5820 O O . GLN B 2 144 ? 8.233 34.799 45.490 1.00 20.62 144 GLN B O 1
ATOM 5826 N N . SER B 2 145 ? 7.302 32.769 45.607 1.00 23.46 145 SER B N 1
ATOM 5827 C CA . SER B 2 145 ? 8.416 32.228 46.386 1.00 24.40 145 SER B CA 1
ATOM 5828 C C . SER B 2 145 ? 9.690 32.058 45.548 1.00 24.48 145 SER B C 1
ATOM 5829 O O . SER B 2 145 ? 9.656 31.985 44.300 1.00 24.54 145 SER B O 1
ATOM 5832 N N . ILE B 2 146 ? 10.823 32.014 46.249 1.00 22.71 146 ILE B N 1
ATOM 5833 C CA . ILE B 2 146 ? 12.107 31.798 45.590 1.00 24.58 146 ILE B CA 1
ATOM 5834 C C . ILE B 2 146 ? 12.005 30.517 44.760 1.00 23.84 146 ILE B C 1
ATOM 5835 O O . ILE B 2 146 ? 12.411 30.483 43.610 1.00 21.96 146 ILE B O 1
ATOM 5840 N N . GLU B 2 147 ? 11.425 29.455 45.326 1.00 24.71 147 GLU B N 1
ATOM 5841 C CA . GLU B 2 147 ? 11.299 28.205 44.583 1.00 23.87 147 GLU B CA 1
ATOM 5842 C C . GLU B 2 147 ? 10.434 28.350 43.309 1.00 25.48 147 GLU B C 1
ATOM 5843 O O . GLU B 2 147 ? 10.790 27.805 42.255 1.00 24.32 147 GLU B O 1
ATOM 5849 N N . ASP B 2 148 ? 9.300 29.048 43.371 1.00 24.17 148 ASP B N 1
ATOM 5850 C CA . ASP B 2 148 ? 8.520 29.202 42.114 1.00 23.25 148 ASP B CA 1
ATOM 5851 C C . ASP B 2 148 ? 9.229 30.115 41.087 1.00 21.37 148 ASP B C 1
ATOM 5852 O O . ASP B 2 148 ? 9.183 29.848 39.881 1.00 19.00 148 ASP B O 1
ATOM 5857 N N . ARG B 2 149 ? 9.915 31.146 41.571 1.00 19.12 149 ARG B N 1
ATOM 5858 C CA . ARG B 2 149 ? 10.680 32.040 40.668 1.00 21.34 149 ARG B CA 1
ATOM 5859 C C . ARG B 2 149 ? 11.817 31.254 39.961 1.00 25.50 149 ARG B C 1
ATOM 5860 O O . ARG B 2 149 ? 12.109 31.441 38.771 1.00 20.54 149 ARG B O 1
ATOM 5868 N N . GLN B 2 150 ? 12.394 30.288 40.671 1.00 25.52 150 GLN B N 1
ATOM 5869 C CA . GLN B 2 150 ? 13.490 29.535 40.105 1.00 27.17 150 GLN B CA 1
ATOM 5870 C C . GLN B 2 150 ? 13.044 28.708 38.902 1.00 25.71 150 GLN B C 1
ATOM 5871 O O . GLN B 2 150 ? 13.860 28.357 38.044 1.00 24.85 150 GLN B O 1
ATOM 5877 N N . LYS B 2 151 ? 11.741 28.399 38.816 1.00 21.41 151 LYS B N 1
ATOM 5878 C CA . LYS B 2 151 ? 11.203 27.643 37.686 1.00 23.35 151 LYS B CA 1
ATOM 5879 C C . LYS B 2 151 ? 11.311 28.416 36.368 1.00 21.77 151 LYS B C 1
ATOM 5880 O O . LYS B 2 151 ? 11.304 27.820 35.294 1.00 20.64 151 LYS B O 1
ATOM 5886 N N . LEU B 2 152 ? 11.399 29.736 36.450 1.00 20.76 152 LEU B N 1
ATOM 5887 C CA . LEU B 2 152 ? 11.545 30.539 35.213 1.00 22.03 152 LEU B CA 1
ATOM 5888 C C . LEU B 2 152 ? 12.992 30.620 34.688 1.00 22.72 152 LEU B C 1
ATOM 5889 O O . LEU B 2 152 ? 13.210 31.078 33.558 1.00 24.01 152 LEU B O 1
ATOM 5894 N N . ASP B 2 153 ? 13.981 30.213 35.481 1.00 23.67 153 ASP B N 1
ATOM 5895 C CA . ASP B 2 153 ? 15.379 30.271 35.014 1.00 25.71 153 ASP B CA 1
ATOM 5896 C C . ASP B 2 153 ? 15.562 29.352 33.811 1.00 26.15 153 ASP B C 1
ATOM 5897 O O . ASP B 2 153 ? 15.065 28.231 33.803 1.00 26.96 153 ASP B O 1
ATOM 5902 N N . GLY B 2 154 ? 16.286 29.822 32.797 1.00 24.06 154 GLY B N 1
ATOM 5903 C CA . GLY B 2 154 ? 16.467 29.026 31.585 1.00 21.18 154 GLY B CA 1
ATOM 5904 C C . GLY B 2 154 ? 15.332 29.288 30.584 1.00 25.26 154 GLY B C 1
ATOM 5905 O O . GLY B 2 154 ? 15.387 28.808 29.456 1.00 23.76 154 GLY B O 1
ATOM 5906 N N . LEU B 2 155 ? 14.302 30.047 30.983 1.00 22.65 155 LEU B N 1
ATOM 5907 C CA . LEU B 2 155 ? 13.166 30.344 30.101 1.00 22.70 155 LEU B CA 1
ATOM 5908 C C . LEU B 2 155 ? 13.040 31.875 29.790 1.00 23.58 155 LEU B C 1
ATOM 5909 O O . LEU B 2 155 ? 12.949 32.261 28.630 1.00 22.84 155 LEU B O 1
ATOM 5914 N N . TYR B 2 156 ? 13.075 32.720 30.811 1.00 19.37 156 TYR B N 1
ATOM 5915 C CA . TYR B 2 156 ? 12.915 34.160 30.572 1.00 18.34 156 TYR B CA 1
ATOM 5916 C C . TYR B 2 156 ? 14.068 34.855 29.874 1.00 19.11 156 TYR B C 1
ATOM 5917 O O . TYR B 2 156 ? 13.898 36.004 29.427 1.00 20.96 156 TYR B O 1
ATOM 5926 N N . GLU B 2 157 ? 15.242 34.226 29.812 1.00 20.33 157 GLU B N 1
ATOM 5927 C CA . GLU B 2 157 ? 16.445 34.829 29.200 1.00 20.07 157 GLU B CA 1
ATOM 5928 C C . GLU B 2 157 ? 16.445 34.882 27.686 1.00 18.85 157 GLU B C 1
ATOM 5929 O O . GLU B 2 157 ? 17.357 35.488 27.103 1.00 20.74 157 GLU B O 1
ATOM 5935 N N . CYS B 2 158 ? 15.446 34.251 27.033 1.00 18.29 158 CYS B N 1
ATOM 5936 C CA . CYS B 2 158 ? 15.386 34.208 25.574 1.00 18.69 158 CYS B CA 1
ATOM 5937 C C . CYS B 2 158 ? 15.425 35.634 24.977 1.00 18.19 158 CYS B C 1
ATOM 5938 O O . CYS B 2 158 ? 14.707 36.543 25.459 1.00 17.11 158 CYS B O 1
ATOM 5941 N N . ILE B 2 159 ? 16.279 35.837 23.963 1.00 19.65 159 ILE B N 1
ATOM 5942 C CA . ILE B 2 159 ? 16.391 37.184 23.336 1.00 19.63 159 ILE B CA 1
ATOM 5943 C C . ILE B 2 159 ? 15.628 37.311 22.006 1.00 17.22 159 ILE B C 1
ATOM 5944 O O . ILE B 2 159 ? 15.735 38.347 21.300 1.00 15.94 159 ILE B O 1
ATOM 5949 N N . LEU B 2 160 ? 14.804 36.322 21.688 1.00 16.17 160 LEU B N 1
ATOM 5950 C CA . LEU B 2 160 ? 14.006 36.299 20.446 1.00 19.35 160 LEU B CA 1
ATOM 5951 C C . LEU B 2 160 ? 14.846 36.543 19.141 1.00 19.58 160 LEU B C 1
ATOM 5952 O O . LEU B 2 160 ? 14.430 37.299 18.234 1.00 18.42 160 LEU B O 1
ATOM 5957 N N . CYS B 2 161 ? 16.030 35.919 19.075 1.00 18.53 161 CYS B N 1
ATOM 5958 C CA . CYS B 2 161 ? 16.915 36.064 17.939 1.00 18.24 161 CYS B CA 1
ATOM 5959 C C . CYS B 2 161 ? 16.536 35.170 16.732 1.00 16.39 161 CYS B C 1
ATOM 5960 O O . CYS B 2 161 ? 16.997 35.437 15.604 1.00 17.81 161 CYS B O 1
ATOM 5963 N N . ALA B 2 162 ? 15.716 34.124 16.969 1.00 16.70 162 ALA B N 1
ATOM 5964 C CA . ALA B 2 162 ? 15.237 33.179 15.967 1.00 17.14 162 ALA B CA 1
ATOM 5965 C C . ALA B 2 162 ? 16.288 32.200 15.462 1.00 18.80 162 ALA B C 1
ATOM 5966 O O . ALA B 2 162 ? 16.058 31.522 14.462 1.00 17.51 162 ALA B O 1
ATOM 5968 N N . CYS B 2 163 ? 17.445 32.145 16.121 1.00 20.03 163 CYS B N 1
ATOM 5969 C CA . CYS B 2 163 ? 18.467 31.185 15.691 1.00 18.80 163 CYS B CA 1
ATOM 5970 C C . CYS B 2 163 ? 17.940 29.738 15.782 1.00 20.83 163 CYS B C 1
ATOM 5971 O O . CYS B 2 163 ? 18.217 28.916 14.900 1.00 18.56 163 CYS B O 1
ATOM 5974 N N . CYS B 2 164 ? 17.180 29.431 16.830 1.00 16.32 164 CYS B N 1
ATOM 5975 C CA . CYS B 2 164 ? 16.716 28.064 17.025 1.00 16.84 164 CYS B CA 1
ATOM 5976 C C . CYS B 2 164 ? 15.604 27.701 16.045 1.00 19.02 164 CYS B C 1
ATOM 5977 O O . CYS B 2 164 ? 15.669 26.655 15.386 1.00 18.75 164 CYS B O 1
ATOM 5980 N N . SER B 2 165 ? 14.596 28.552 15.887 1.00 17.34 165 SER B N 1
ATOM 5981 C CA . SER B 2 165 ? 13.504 28.171 14.989 1.00 18.13 165 SER B CA 1
ATOM 5982 C C . SER B 2 165 ? 14.000 28.037 13.557 1.00 20.90 165 SER B C 1
ATOM 5983 O O . SER B 2 165 ? 13.587 27.120 12.839 1.00 20.85 165 SER B O 1
ATOM 5986 N N . THR B 2 166 ? 14.882 28.932 13.121 1.00 16.78 166 THR B N 1
ATOM 5987 C CA . THR B 2 166 ? 15.393 28.816 11.754 1.00 17.72 166 THR B CA 1
ATOM 5988 C C . THR B 2 166 ? 16.480 27.732 11.580 1.00 18.40 166 THR B C 1
ATOM 5989 O O . THR B 2 166 ? 17.037 27.608 10.498 1.00 20.20 166 THR B O 1
ATOM 5993 N N . SER B 2 167 ? 16.787 26.959 12.632 1.00 17.48 167 SER B N 1
ATOM 5994 C CA . SER B 2 167 ? 17.709 25.822 12.479 1.00 17.92 167 SER B CA 1
ATOM 5995 C C . SER B 2 167 ? 16.879 24.524 12.486 1.00 21.05 167 SER B C 1
ATOM 5996 O O . SER B 2 167 ? 17.430 23.436 12.319 1.00 21.87 167 SER B O 1
ATOM 5999 N N . CYS B 2 168 ? 15.571 24.647 12.695 1.00 21.70 168 CYS B N 1
ATOM 6000 C CA . CYS B 2 168 ? 14.664 23.484 12.813 1.00 22.20 168 CYS B CA 1
ATOM 6001 C C . CYS B 2 168 ? 14.043 23.061 11.504 1.00 22.49 168 CYS B C 1
ATOM 6002 O O . CYS B 2 168 ? 13.259 23.795 10.945 1.00 20.81 168 CYS B O 1
ATOM 6005 N N . PRO B 2 169 ? 14.354 21.834 11.014 1.00 20.59 169 PRO B N 1
ATOM 6006 C CA . PRO B 2 169 ? 13.766 21.403 9.742 1.00 19.48 169 PRO B CA 1
ATOM 6007 C C . PRO B 2 169 ? 12.253 21.394 9.769 1.00 17.26 169 PRO B C 1
ATOM 6008 O O . PRO B 2 169 ? 11.650 21.655 8.737 1.00 20.48 169 PRO B O 1
ATOM 6012 N N . SER B 2 170 ? 11.617 21.090 10.899 1.00 20.31 170 SER B N 1
ATOM 6013 C CA . SER B 2 170 ? 10.130 21.113 10.927 1.00 22.27 170 SER B CA 1
ATOM 6014 C C . SER B 2 170 ? 9.626 22.525 10.655 1.00 23.65 170 SER B C 1
ATOM 6015 O O . SER B 2 170 ? 8.580 22.718 10.030 1.00 22.26 170 SER B O 1
ATOM 6018 N N . TYR B 2 171 ? 10.352 23.516 11.182 1.00 20.23 171 TYR B N 1
ATOM 6019 C CA . TYR B 2 171 ? 9.985 24.915 10.948 1.00 21.95 171 TYR B CA 1
ATOM 6020 C C . TYR B 2 171 ? 10.261 25.288 9.467 1.00 22.00 171 TYR B C 1
ATOM 6021 O O . TYR B 2 171 ? 9.555 26.124 8.854 1.00 18.98 171 TYR B O 1
ATOM 6030 N N . TRP B 2 172 ? 11.305 24.703 8.878 1.00 21.60 172 TRP B N 1
ATOM 6031 C CA . TRP B 2 172 ? 11.587 24.962 7.463 1.00 22.89 172 TRP B CA 1
ATOM 6032 C C . TRP B 2 172 ? 10.420 24.496 6.572 1.00 23.37 172 TRP B C 1
ATOM 6033 O O . TRP B 2 172 ? 9.990 25.202 5.651 1.00 21.87 172 TRP B O 1
ATOM 6044 N N . TRP B 2 173 ? 9.938 23.292 6.837 1.00 22.47 173 TRP B N 1
ATOM 6045 C CA . TRP B 2 173 ? 8.852 22.718 6.002 1.00 24.53 173 TRP B CA 1
ATOM 6046 C C . TRP B 2 173 ? 7.452 23.216 6.361 1.00 21.44 173 TRP B C 1
ATOM 6047 O O . TRP B 2 173 ? 6.576 23.301 5.475 1.00 23.00 173 TRP B O 1
ATOM 6058 N N . ASN B 2 174 ? 7.230 23.575 7.626 1.00 21.05 174 ASN B N 1
ATOM 6059 C CA . ASN B 2 174 ? 5.903 23.969 8.034 1.00 19.95 174 ASN B CA 1
ATOM 6060 C C . ASN B 2 174 ? 5.836 25.217 8.924 1.00 22.33 174 ASN B C 1
ATOM 6061 O O . ASN B 2 174 ? 4.957 25.289 9.803 1.00 23.92 174 ASN B O 1
ATOM 6066 N N . GLY B 2 175 ? 6.729 26.177 8.667 1.00 22.95 175 GLY B N 1
ATOM 6067 C CA . GLY B 2 175 ? 6.730 27.426 9.452 1.00 25.06 175 GLY B CA 1
ATOM 6068 C C . GLY B 2 175 ? 5.460 28.274 9.333 1.00 26.20 175 GLY B C 1
ATOM 6069 O O . GLY B 2 175 ? 5.253 29.219 10.122 1.00 25.80 175 GLY B O 1
ATOM 6070 N N . ASP B 2 176 ? 4.588 27.968 8.373 1.00 26.60 176 ASP B N 1
ATOM 6071 C CA . ASP B 2 176 ? 3.318 28.708 8.294 1.00 25.34 176 ASP B CA 1
ATOM 6072 C C . ASP B 2 176 ? 2.350 28.316 9.437 1.00 24.42 176 ASP B C 1
ATOM 6073 O O . ASP B 2 176 ? 1.566 29.142 9.920 1.00 24.08 176 ASP B O 1
ATOM 6078 N N . LYS B 2 177 ? 2.460 27.084 9.946 1.00 23.15 177 LYS B N 1
ATOM 6079 C CA . LYS B 2 177 ? 1.572 26.588 10.996 1.00 22.89 177 LYS B CA 1
ATOM 6080 C C . LYS B 2 177 ? 2.236 26.017 12.270 1.00 24.20 177 LYS B C 1
ATOM 6081 O O . LYS B 2 177 ? 1.582 25.947 13.314 1.00 21.55 177 LYS B O 1
ATOM 6087 N N . TYR B 2 178 ? 3.515 25.611 12.191 1.00 18.68 178 TYR B N 1
ATOM 6088 C CA . TYR B 2 178 ? 4.238 25.105 13.374 1.00 20.06 178 TYR B CA 1
ATOM 6089 C C . TYR B 2 178 ? 4.783 26.377 14.043 1.00 20.27 178 TYR B C 1
ATOM 6090 O O . TYR B 2 178 ? 5.413 27.197 13.362 1.00 22.80 178 TYR B O 1
ATOM 6099 N N . LEU B 2 179 ? 4.555 26.552 15.345 1.00 18.42 179 LEU B N 1
ATOM 6100 C CA . LEU B 2 179 ? 5.011 27.777 15.993 1.00 16.14 179 LEU B CA 1
ATOM 6101 C C . LEU B 2 179 ? 6.536 27.887 16.173 1.00 18.11 179 LEU B C 1
ATOM 6102 O O . LEU B 2 179 ? 7.073 29.030 16.266 1.00 18.38 179 LEU B O 1
ATOM 6107 N N . GLY B 2 180 ? 7.238 26.748 16.215 1.00 17.53 180 GLY B N 1
ATOM 6108 C CA . GLY B 2 180 ? 8.698 26.814 16.346 1.00 18.04 180 GLY B CA 1
ATOM 6109 C C . GLY B 2 180 ? 9.190 26.809 17.773 1.00 17.42 180 GLY B C 1
ATOM 6110 O O . GLY B 2 180 ? 8.465 27.233 18.659 1.00 19.30 180 GLY B O 1
ATOM 6111 N N . PRO B 2 181 ? 10.468 26.428 18.003 1.00 16.28 181 PRO B N 1
ATOM 6112 C CA . PRO B 2 181 ? 11.009 26.361 19.349 1.00 16.03 181 PRO B CA 1
ATOM 6113 C C . PRO B 2 181 ? 10.994 27.655 20.173 1.00 17.29 181 PRO B C 1
ATOM 6114 O O . PRO B 2 181 ? 10.664 27.635 21.343 1.00 19.41 181 PRO B O 1
ATOM 6118 N N . ALA B 2 182 ? 11.315 28.767 19.558 1.00 14.08 182 ALA B N 1
ATOM 6119 C CA . ALA B 2 182 ? 11.348 30.019 20.352 1.00 16.72 182 ALA B CA 1
ATOM 6120 C C . ALA B 2 182 ? 9.995 30.392 20.932 1.00 15.03 182 ALA B C 1
ATOM 6121 O O . ALA B 2 182 ? 9.867 30.691 22.138 1.00 19.07 182 ALA B O 1
ATOM 6123 N N . VAL B 2 183 ? 8.983 30.344 20.090 1.00 15.14 183 VAL B N 1
ATOM 6124 C CA . VAL B 2 183 ? 7.660 30.724 20.538 1.00 16.16 183 VAL B CA 1
ATOM 6125 C C . VAL B 2 183 ? 7.091 29.693 21.510 1.00 17.29 183 VAL B C 1
ATOM 6126 O O . VAL B 2 183 ? 6.455 30.050 22.529 1.00 15.87 183 VAL B O 1
ATOM 6130 N N . LEU B 2 184 ? 7.310 28.398 21.237 1.00 20.20 184 LEU B N 1
ATOM 6131 C CA . LEU B 2 184 ? 6.802 27.393 22.170 1.00 19.26 184 LEU B CA 1
ATOM 6132 C C . LEU B 2 184 ? 7.483 27.507 23.528 1.00 19.69 184 LEU B C 1
ATOM 6133 O O . LEU B 2 184 ? 6.832 27.345 24.579 1.00 19.87 184 LEU B O 1
ATOM 6138 N N . MET B 2 185 ? 8.798 27.778 23.563 1.00 19.58 185 MET B N 1
ATOM 6139 C CA . MET B 2 185 ? 9.376 27.906 24.868 1.00 17.17 185 MET B CA 1
ATOM 6140 C C . MET B 2 185 ? 8.805 29.108 25.650 1.00 16.31 185 MET B C 1
ATOM 6141 O O . MET B 2 185 ? 8.669 29.070 26.876 1.00 17.48 185 MET B O 1
ATOM 6146 N N . GLN B 2 186 ? 8.454 30.190 24.965 1.00 18.33 186 GLN B N 1
ATOM 6147 C CA . GLN B 2 186 ? 7.848 31.318 25.688 1.00 18.23 186 GLN B CA 1
ATOM 6148 C C . GLN B 2 186 ? 6.407 30.918 26.139 1.00 19.73 186 GLN B C 1
ATOM 6149 O O . GLN B 2 186 ? 5.941 31.387 27.210 1.00 18.40 186 GLN B O 1
ATOM 6155 N N . ALA B 2 187 ? 5.693 30.134 25.327 1.00 19.23 187 ALA B N 1
ATOM 6156 C CA . ALA B 2 187 ? 4.347 29.662 25.796 1.00 20.15 187 ALA B CA 1
ATOM 6157 C C . ALA B 2 187 ? 4.569 28.910 27.149 1.00 22.26 187 ALA B C 1
ATOM 6158 O O . ALA B 2 187 ? 3.858 29.157 28.087 1.00 20.20 187 ALA B O 1
ATOM 6160 N N . TYR B 2 188 ? 5.598 28.052 27.228 1.00 20.87 188 TYR B N 1
ATOM 6161 C CA . TYR B 2 188 ? 5.901 27.331 28.441 1.00 19.64 188 TYR B CA 1
ATOM 6162 C C . TYR B 2 188 ? 6.249 28.258 29.630 1.00 21.29 188 TYR B C 1
ATOM 6163 O O . TYR B 2 188 ? 5.820 28.024 30.749 1.00 22.27 188 TYR B O 1
ATOM 6172 N N . ARG B 2 189 ? 7.005 29.327 29.365 1.00 19.95 189 ARG B N 1
ATOM 6173 C CA . ARG B 2 189 ? 7.415 30.313 30.371 1.00 19.17 189 ARG B CA 1
ATOM 6174 C C . ARG B 2 189 ? 6.164 30.946 30.985 1.00 18.46 189 ARG B C 1
ATOM 6175 O O . ARG B 2 189 ? 6.165 31.287 32.172 1.00 19.69 189 ARG B O 1
ATOM 6183 N N . TRP B 2 190 ? 5.098 31.127 30.198 1.00 18.41 190 TRP B N 1
ATOM 6184 C CA . TRP B 2 190 ? 3.868 31.678 30.790 1.00 20.32 190 TRP B CA 1
ATOM 6185 C C . TRP B 2 190 ? 3.030 30.584 31.488 1.00 19.21 190 TRP B C 1
ATOM 6186 O O . TRP B 2 190 ? 2.372 30.857 32.506 1.00 22.60 190 TRP B O 1
ATOM 6197 N N . MET B 2 191 ? 3.041 29.373 30.945 1.00 20.86 191 MET B N 1
ATOM 6198 C CA . MET B 2 191 ? 2.342 28.251 31.604 1.00 23.03 191 MET B CA 1
ATOM 6199 C C . MET B 2 191 ? 2.869 27.963 33.004 1.00 23.64 191 MET B C 1
ATOM 6200 O O . MET B 2 191 ? 2.083 27.669 33.929 1.00 25.44 191 MET B O 1
ATOM 6205 N N . ILE B 2 192 ? 4.175 28.039 33.208 1.00 23.23 192 ILE B N 1
ATOM 6206 C CA . ILE B 2 192 ? 4.651 27.693 34.530 1.00 25.19 192 ILE B CA 1
ATOM 6207 C C . ILE B 2 192 ? 4.861 28.843 35.486 1.00 23.91 192 ILE B C 1
ATOM 6208 O O . ILE B 2 192 ? 5.287 28.637 36.613 1.00 23.96 192 ILE B O 1
ATOM 6213 N N . ASP B 2 193 ? 4.539 30.067 35.063 1.00 21.18 193 ASP B N 1
ATOM 6214 C CA . ASP B 2 193 ? 4.662 31.183 35.978 1.00 21.43 193 ASP B CA 1
ATOM 6215 C C . ASP B 2 193 ? 3.495 31.031 36.976 1.00 20.86 193 ASP B C 1
ATOM 6216 O O . ASP B 2 193 ? 2.325 31.003 36.563 1.00 21.85 193 ASP B O 1
ATOM 6221 N N . SER B 2 194 ? 3.820 30.974 38.262 1.00 23.43 194 SER B N 1
ATOM 6222 C CA . SER B 2 194 ? 2.822 30.791 39.330 1.00 25.26 194 SER B CA 1
ATOM 6223 C C . SER B 2 194 ? 1.824 31.932 39.463 1.00 25.68 194 SER B C 1
ATOM 6224 O O . SER B 2 194 ? 0.769 31.771 40.093 1.00 24.98 194 SER B O 1
ATOM 6227 N N . ARG B 2 195 ? 2.146 33.110 38.919 1.00 21.23 195 ARG B N 1
ATOM 6228 C CA . ARG B 2 195 ? 1.220 34.221 39.022 1.00 21.19 195 ARG B CA 1
ATOM 6229 C C . ARG B 2 195 ? 0.170 34.207 37.902 1.00 20.94 195 ARG B C 1
ATOM 6230 O O . ARG B 2 195 ? -0.772 34.989 37.958 1.00 21.23 195 ARG B O 1
ATOM 6238 N N . ASP B 2 196 ? 0.339 33.359 36.883 1.00 22.26 196 ASP B N 1
ATOM 6239 C CA . ASP B 2 196 ? -0.589 33.339 35.724 1.00 23.66 196 ASP B CA 1
ATOM 6240 C C . ASP B 2 196 ? -1.717 32.321 35.943 1.00 25.02 196 ASP B C 1
ATOM 6241 O O . ASP B 2 196 ? -1.453 31.188 36.358 1.00 24.42 196 ASP B O 1
ATOM 6246 N N . ASP B 2 197 ? -2.957 32.695 35.632 1.00 25.07 197 ASP B N 1
ATOM 6247 C CA . ASP B 2 197 ? -4.096 31.802 35.906 1.00 26.97 197 ASP B CA 1
ATOM 6248 C C . ASP B 2 197 ? -4.685 31.131 34.694 1.00 29.58 197 ASP B C 1
ATOM 6249 O O . ASP B 2 197 ? -5.765 30.522 34.806 1.00 27.53 197 ASP B O 1
ATOM 6254 N N . TYR B 2 198 ? -4.015 31.206 33.539 1.00 24.96 198 TYR B N 1
ATOM 6255 C CA . TYR B 2 198 ? -4.624 30.674 32.333 1.00 24.78 198 TYR B CA 1
ATOM 6256 C C . TYR B 2 198 ? -3.929 29.468 31.736 1.00 22.67 198 TYR B C 1
ATOM 6257 O O . TYR B 2 198 ? -3.972 29.244 30.550 1.00 25.24 198 TYR B O 1
ATOM 6266 N N . THR B 2 199 ? -3.302 28.674 32.578 1.00 25.74 199 THR B N 1
ATOM 6267 C CA . THR B 2 199 ? -2.556 27.520 32.075 1.00 26.33 199 THR B CA 1
ATOM 6268 C C . THR B 2 199 ? -3.396 26.595 31.163 1.00 25.52 199 THR B C 1
ATOM 6269 O O . THR B 2 199 ? -2.956 26.195 30.076 1.00 21.07 199 THR B O 1
ATOM 6273 N N . GLU B 2 200 ? -4.602 26.244 31.616 1.00 27.37 200 GLU B N 1
ATOM 6274 C CA . GLU B 2 200 ? -5.464 25.348 30.842 1.00 28.11 200 GLU B CA 1
ATOM 6275 C C . GLU B 2 200 ? -5.794 25.917 29.461 1.00 27.74 200 GLU B C 1
ATOM 6276 O O . GLU B 2 200 ? -5.779 25.192 28.459 1.00 24.33 200 GLU B O 1
ATOM 6279 N N . GLU B 2 201 ? -6.087 27.217 29.383 1.00 25.17 201 GLU B N 1
ATOM 6280 C CA . GLU B 2 201 ? -6.387 27.814 28.076 1.00 26.41 201 GLU B CA 1
ATOM 6281 C C . GLU B 2 201 ? -5.125 27.884 27.185 1.00 21.87 201 GLU B C 1
ATOM 6282 O O . GLU B 2 201 ? -5.204 27.775 25.977 1.00 23.31 201 GLU B O 1
ATOM 6288 N N . ARG B 2 202 ? -3.945 28.057 27.790 1.00 21.54 202 ARG B N 1
ATOM 6289 C CA . ARG B 2 202 ? -2.717 28.142 27.005 1.00 21.07 202 ARG B CA 1
ATOM 6290 C C . ARG B 2 202 ? -2.450 26.805 26.342 1.00 23.41 202 ARG B C 1
ATOM 6291 O O . ARG B 2 202 ? -2.064 26.726 25.176 1.00 23.08 202 ARG B O 1
ATOM 6299 N N . LEU B 2 203 ? -2.675 25.730 27.096 1.00 22.81 203 LEU B N 1
ATOM 6300 C CA . LEU B 2 203 ? -2.522 24.387 26.557 1.00 23.81 203 LEU B CA 1
ATOM 6301 C C . LEU B 2 203 ? -3.593 24.092 25.500 1.00 23.06 203 LEU B C 1
ATOM 6302 O O . LEU B 2 203 ? -3.309 23.523 24.441 1.00 24.14 203 LEU B O 1
ATOM 6307 N N . ALA B 2 204 ? -4.844 24.476 25.768 1.00 24.57 204 ALA B N 1
ATOM 6308 C CA . ALA B 2 204 ? -5.905 24.228 24.780 1.00 25.69 204 ALA B CA 1
ATOM 6309 C C . ALA B 2 204 ? -5.594 24.840 23.408 1.00 27.81 204 ALA B C 1
ATOM 6310 O O . ALA B 2 204 ? -5.999 24.336 22.345 1.00 26.65 204 ALA B O 1
ATOM 6312 N N . GLN B 2 205 ? -4.892 25.958 23.413 1.00 26.55 205 GLN B N 1
ATOM 6313 C CA . GLN B 2 205 ? -4.552 26.574 22.137 1.00 27.95 205 GLN B CA 1
ATOM 6314 C C . GLN B 2 205 ? -3.708 25.672 21.225 1.00 26.76 205 GLN B C 1
ATOM 6315 O O . GLN B 2 205 ? -3.710 25.850 20.011 1.00 26.35 205 GLN B O 1
ATOM 6321 N N . LEU B 2 206 ? -2.979 24.717 21.802 1.00 26.22 206 LEU B N 1
ATOM 6322 C CA . LEU B 2 206 ? -2.078 23.861 21.014 1.00 26.18 206 LEU B CA 1
ATOM 6323 C C . LEU B 2 206 ? -2.706 22.522 20.590 1.00 27.96 206 LEU B C 1
ATOM 6324 O O . LEU B 2 206 ? -1.986 21.642 20.099 1.00 25.74 206 LEU B O 1
ATOM 6329 N N . GLN B 2 207 ? -4.028 22.381 20.777 1.00 27.60 207 GLN B N 1
ATOM 6330 C CA . GLN B 2 207 ? -4.722 21.156 20.386 1.00 27.46 207 GLN B CA 1
ATOM 6331 C C . GLN B 2 207 ? -5.092 21.146 18.906 1.00 29.89 207 GLN B C 1
ATOM 6332 O O . GLN B 2 207 ? -6.268 21.310 18.572 1.00 32.00 207 GLN B O 1
ATOM 6338 N N . ASP B 2 208 ? -4.100 20.987 18.031 1.00 25.62 208 ASP B N 1
ATOM 6339 C CA . ASP B 2 208 ? -4.284 20.883 16.579 1.00 26.33 208 ASP B CA 1
ATOM 6340 C C . ASP B 2 208 ? -3.042 20.112 16.094 1.00 26.24 208 ASP B C 1
ATOM 6341 O O . ASP B 2 208 ? -2.077 19.920 16.847 1.00 27.21 208 ASP B O 1
ATOM 6346 N N . PRO B 2 209 ? -3.022 19.669 14.845 1.00 26.60 209 PRO B N 1
ATOM 6347 C CA . PRO B 2 209 ? -1.839 18.907 14.417 1.00 25.47 209 PRO B CA 1
ATOM 6348 C C . PRO B 2 209 ? -0.520 19.610 14.203 1.00 26.53 209 PRO B C 1
ATOM 6349 O O . PRO B 2 209 ? 0.508 18.942 14.114 1.00 23.65 209 PRO B O 1
ATOM 6353 N N . PHE B 2 210 ? -0.534 20.940 14.117 1.00 23.53 210 PHE B N 1
ATOM 6354 C CA . PHE B 2 210 ? 0.688 21.669 13.770 1.00 24.07 210 PHE B CA 1
ATOM 6355 C C . PHE B 2 210 ? 1.396 22.550 14.798 1.00 23.65 210 PHE B C 1
ATOM 6356 O O . PHE B 2 210 ? 2.612 22.549 14.882 1.00 22.70 210 PHE B O 1
ATOM 6364 N N . SER B 2 211 ? 0.622 23.313 15.563 1.00 22.24 211 SER B N 1
ATOM 6365 C CA . SER B 2 211 ? 1.198 24.329 16.442 1.00 22.39 211 SER B CA 1
ATOM 6366 C C . SER B 2 211 ? 2.403 23.872 17.255 1.00 24.54 211 SER B C 1
ATOM 6367 O O . SER B 2 211 ? 3.464 24.526 17.275 1.00 21.99 211 SER B O 1
ATOM 6370 N N . LEU B 2 212 ? 2.204 22.744 17.931 1.00 21.18 212 LEU B N 1
ATOM 6371 C CA . LEU B 2 212 ? 3.208 22.108 18.771 1.00 23.92 212 LEU B CA 1
ATOM 6372 C C . LEU B 2 212 ? 3.656 20.775 18.191 1.00 23.03 212 LEU B C 1
ATOM 6373 O O . LEU B 2 212 ? 4.867 20.444 18.188 1.00 21.11 212 LEU B O 1
ATOM 6378 N N . TYR B 2 213 ? 2.684 20.008 17.679 1.00 22.65 213 TYR B N 1
ATOM 6379 C CA . TYR B 2 213 ? 3.043 18.635 17.265 1.00 24.14 213 TYR B CA 1
ATOM 6380 C C . TYR B 2 213 ? 3.900 18.377 16.027 1.00 24.47 213 TYR B C 1
ATOM 6381 O O . TYR B 2 213 ? 4.126 17.226 15.686 1.00 23.93 213 TYR B O 1
ATOM 6390 N N . ARG B 2 214 ? 4.397 19.408 15.340 1.00 23.16 214 ARG B N 1
ATOM 6391 C CA . ARG B 2 214 ? 5.335 19.129 14.232 1.00 23.12 214 ARG B CA 1
ATOM 6392 C C . ARG B 2 214 ? 6.762 18.904 14.832 1.00 24.10 214 ARG B C 1
ATOM 6393 O O . ARG B 2 214 ? 7.688 18.478 14.104 1.00 25.62 214 ARG B O 1
ATOM 6401 N N . CYS B 2 215 ? 6.958 19.184 16.131 1.00 21.46 215 CYS B N 1
ATOM 6402 C CA . CYS B 2 215 ? 8.289 18.948 16.733 1.00 20.87 215 CYS B CA 1
ATOM 6403 C C . CYS B 2 215 ? 8.556 17.421 16.849 1.00 22.87 215 CYS B C 1
ATOM 6404 O O . CYS B 2 215 ? 7.741 16.719 17.484 1.00 25.19 215 CYS B O 1
ATOM 6407 N N . HIS B 2 216 ? 9.661 16.932 16.269 1.00 20.99 216 HIS B N 1
ATOM 6408 C CA . HIS B 2 216 ? 10.031 15.484 16.358 1.00 24.80 216 HIS B CA 1
ATOM 6409 C C . HIS B 2 216 ? 11.320 15.258 17.146 1.00 26.12 216 HIS B C 1
ATOM 6410 O O . HIS B 2 216 ? 12.032 14.265 16.922 1.00 25.47 216 HIS B O 1
ATOM 6417 N N . THR B 2 217 ? 11.654 16.194 18.033 1.00 23.01 217 THR B N 1
ATOM 6418 C CA . THR B 2 217 ? 12.832 16.103 18.855 1.00 24.99 217 THR B CA 1
ATOM 6419 C C . THR B 2 217 ? 14.157 15.996 18.072 1.00 27.42 217 THR B C 1
ATOM 6420 O O . THR B 2 217 ? 15.048 15.225 18.450 1.00 24.50 217 THR B O 1
ATOM 6424 N N . ILE B 2 218 ? 14.324 16.826 17.028 1.00 25.39 218 ILE B N 1
ATOM 6425 C CA . ILE B 2 218 ? 15.570 16.814 16.223 1.00 25.58 218 ILE B CA 1
ATOM 6426 C C . ILE B 2 218 ? 16.734 17.411 17.030 1.00 25.65 218 ILE B C 1
ATOM 6427 O O . ILE B 2 218 ? 17.889 16.993 16.888 1.00 25.74 218 ILE B O 1
ATOM 6432 N N . MET B 2 219 ? 16.403 18.392 17.873 1.00 25.95 219 MET B N 1
ATOM 6433 C CA . MET B 2 219 ? 17.331 19.059 18.775 1.00 25.89 219 MET B CA 1
ATOM 6434 C C . MET B 2 219 ? 18.394 20.000 18.193 1.00 24.72 219 MET B C 1
ATOM 6435 O O . MET B 2 219 ? 19.389 20.299 18.830 1.00 24.89 219 MET B O 1
ATOM 6440 N N . ASN B 2 220 ? 18.184 20.459 16.968 1.00 22.74 220 ASN B N 1
ATOM 6441 C CA . ASN B 2 220 ? 19.097 21.452 16.388 1.00 23.20 220 ASN B CA 1
ATOM 6442 C C . ASN B 2 220 ? 18.931 22.743 17.212 1.00 24.17 220 ASN B C 1
ATOM 6443 O O . ASN B 2 220 ? 19.899 23.519 17.386 1.00 24.43 220 ASN B O 1
ATOM 6448 N N . CYS B 2 221 ? 17.717 22.975 17.696 1.00 21.98 221 CYS B N 1
ATOM 6449 C CA . CYS B 2 221 ? 17.412 24.220 18.456 1.00 21.17 221 CYS B CA 1
ATOM 6450 C C . CYS B 2 221 ? 18.280 24.400 19.682 1.00 22.35 221 CYS B C 1
ATOM 6451 O O . CYS B 2 221 ? 18.887 25.465 19.889 1.00 22.57 221 CYS B O 1
ATOM 6454 N N . THR B 2 222 ? 18.379 23.365 20.502 1.00 23.02 222 THR B N 1
ATOM 6455 C CA . THR B 2 222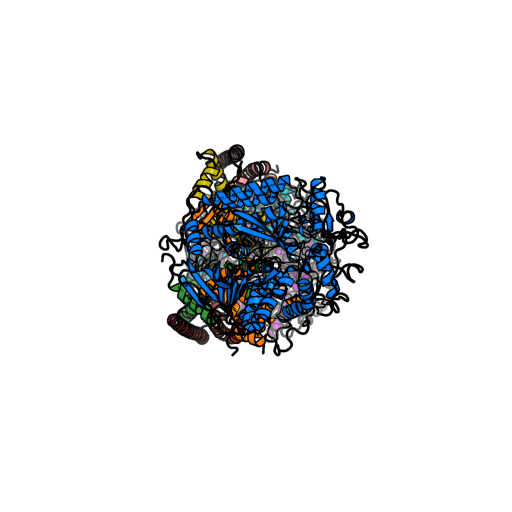 ? 19.181 23.505 21.695 1.00 23.51 222 THR B CA 1
ATOM 6456 C C . THR B 2 222 ? 20.674 23.597 21.326 1.00 25.41 222 THR B C 1
ATOM 6457 O O . THR B 2 222 ? 21.415 24.357 21.945 1.00 24.00 222 THR B O 1
ATOM 6461 N N . ARG B 2 223 ? 21.123 22.855 20.321 1.00 24.91 223 ARG B N 1
ATOM 6462 C CA . ARG B 2 223 ? 22.529 22.926 19.926 1.00 24.06 223 ARG B CA 1
ATOM 6463 C C . ARG B 2 223 ? 22.960 24.335 19.458 1.00 27.77 223 ARG B C 1
ATOM 6464 O O . ARG B 2 223 ? 24.073 24.806 19.720 1.00 24.11 223 ARG B O 1
ATOM 6472 N N . THR B 2 224 ? 22.069 25.040 18.789 1.00 25.83 224 THR B N 1
ATOM 6473 C CA . THR B 2 224 ? 22.467 26.323 18.212 1.00 27.04 224 THR B CA 1
ATOM 6474 C C . THR B 2 224 ? 22.206 27.561 19.080 1.00 24.92 224 THR B C 1
ATOM 6475 O O . THR B 2 224 ? 22.761 28.636 18.807 1.00 27.40 224 THR B O 1
ATOM 6479 N N . CYS B 2 225 ? 21.421 27.438 20.139 1.00 23.09 225 CYS B N 1
ATOM 6480 C CA . CYS B 2 225 ? 21.085 28.617 20.942 1.00 21.74 225 CYS B CA 1
ATOM 6481 C C . CYS B 2 225 ? 22.292 29.378 21.514 1.00 25.59 225 CYS B C 1
ATOM 6482 O O . CYS B 2 225 ? 22.990 28.865 22.360 1.00 22.82 225 CYS B O 1
ATOM 6485 N N . PRO B 2 226 ? 22.483 30.656 21.109 1.00 23.44 226 PRO B N 1
ATOM 6486 C CA . PRO B 2 226 ? 23.632 31.432 21.625 1.00 23.08 226 PRO B CA 1
ATOM 6487 C C . PRO B 2 226 ? 23.569 31.782 23.107 1.00 24.65 226 PRO B C 1
ATOM 6488 O O . PRO B 2 226 ? 24.578 32.188 23.683 1.00 24.30 226 PRO B O 1
ATOM 6492 N N . LYS B 2 227 ? 22.393 31.607 23.734 1.00 20.53 227 LYS B N 1
ATOM 6493 C CA . LYS B 2 227 ? 22.243 31.903 25.133 1.00 22.67 227 LYS B CA 1
ATOM 6494 C C . LYS B 2 227 ? 22.331 30.607 25.964 1.00 22.27 227 LYS B C 1
ATOM 6495 O O . LYS B 2 227 ? 22.198 30.644 27.208 1.00 26.16 227 LYS B O 1
ATOM 6501 N N . GLY B 2 228 ? 22.573 29.481 25.300 1.00 22.83 228 GLY B N 1
ATOM 6502 C CA . GLY B 2 228 ? 22.693 28.215 26.032 1.00 22.13 228 GLY B CA 1
ATOM 6503 C C . GLY B 2 228 ? 21.405 27.696 26.675 1.00 25.58 228 GLY B C 1
ATOM 6504 O O . GLY B 2 228 ? 21.449 26.932 27.678 1.00 24.82 228 GLY B O 1
ATOM 6505 N N . LEU B 2 229 ? 20.251 28.032 26.095 1.00 19.33 229 LEU B N 1
ATOM 6506 C CA . LEU B 2 229 ? 18.966 27.617 26.680 1.00 21.94 229 LEU B CA 1
ATOM 6507 C C . LEU B 2 229 ? 18.601 26.309 26.042 1.00 20.30 229 LEU B C 1
ATOM 6508 O O . LEU B 2 229 ? 19.300 25.866 25.107 1.00 20.32 229 LEU B O 1
ATOM 6513 N N . ASN B 2 230 ? 17.481 25.730 26.476 1.00 18.72 230 ASN B N 1
ATOM 6514 C CA . ASN B 2 230 ? 17.082 24.415 25.933 1.00 20.14 230 ASN B CA 1
ATOM 6515 C C . ASN B 2 230 ? 15.595 24.370 25.517 1.00 21.20 230 ASN B C 1
ATOM 6516 O O . ASN B 2 230 ? 14.737 23.825 26.204 1.00 21.69 230 ASN B O 1
ATOM 6521 N N . PRO B 2 231 ? 15.274 24.992 24.373 1.00 24.22 231 PRO B N 1
ATOM 6522 C CA . PRO B 2 231 ? 13.876 24.982 23.910 1.00 22.62 231 PRO B CA 1
ATOM 6523 C C . PRO B 2 231 ? 13.358 23.564 23.661 1.00 22.07 231 PRO B C 1
ATOM 6524 O O . PRO B 2 231 ? 12.197 23.294 23.859 1.00 21.18 231 PRO B O 1
ATOM 6528 N N . GLY B 2 232 ? 14.217 22.651 23.225 1.00 24.90 232 GLY B N 1
ATOM 6529 C CA . GLY B 2 232 ? 13.736 21.288 23.007 1.00 25.31 232 GLY B CA 1
ATOM 6530 C C . GLY B 2 232 ? 13.183 20.654 24.289 1.00 25.36 232 GLY B C 1
ATOM 6531 O O . GLY B 2 232 ? 12.133 20.010 24.274 1.00 27.46 232 GLY B O 1
ATOM 6532 N N . LYS B 2 233 ? 13.876 20.840 25.411 1.00 22.81 233 LYS B N 1
ATOM 6533 C CA . LYS B 2 233 ? 13.410 20.323 26.693 1.00 24.26 233 LYS B CA 1
ATOM 6534 C C . LYS B 2 233 ? 12.070 20.999 27.093 1.00 25.84 233 LYS B C 1
ATOM 6535 O O . LYS B 2 233 ? 11.141 20.362 27.672 1.00 24.45 233 LYS B O 1
ATOM 6541 N N . ALA B 2 234 ? 11.949 22.291 26.808 1.00 23.10 234 ALA B N 1
ATOM 6542 C CA . ALA B 2 234 ? 10.712 22.989 27.149 1.00 20.66 234 ALA B CA 1
ATOM 6543 C C . ALA B 2 234 ? 9.538 22.419 26.321 1.00 19.61 234 ALA B C 1
ATOM 6544 O O . ALA B 2 234 ? 8.419 22.263 26.830 1.00 24.09 234 ALA B O 1
ATOM 6546 N N . ILE B 2 235 ? 9.770 22.112 25.056 1.00 21.40 235 ILE B N 1
ATOM 6547 C CA . ILE B 2 235 ? 8.700 21.542 24.242 1.00 21.75 235 ILE B CA 1
ATOM 6548 C C . ILE B 2 235 ? 8.268 20.172 24.837 1.00 23.97 235 ILE B C 1
ATOM 6549 O O . ILE B 2 235 ? 7.059 19.832 24.928 1.00 21.24 235 ILE B O 1
ATOM 6554 N N . ALA B 2 236 ? 9.244 19.408 25.286 1.00 23.67 236 ALA B N 1
ATOM 6555 C CA . ALA B 2 236 ? 8.904 18.083 25.878 1.00 22.53 236 ALA B CA 1
ATOM 6556 C C . ALA B 2 236 ? 8.059 18.278 27.140 1.00 23.78 236 ALA B C 1
ATOM 6557 O O . ALA B 2 236 ? 7.128 17.490 27.385 1.00 25.93 236 ALA B O 1
ATOM 6559 N N . GLU B 2 237 ? 8.365 19.302 27.958 1.00 22.31 237 GLU B N 1
ATOM 6560 C CA . GLU B 2 237 ? 7.559 19.565 29.154 1.00 22.69 237 GLU B CA 1
ATOM 6561 C C . GLU B 2 237 ? 6.112 19.967 28.766 1.00 23.19 237 GLU B C 1
ATOM 6562 O O . GLU B 2 237 ? 5.155 19.611 29.459 1.00 20.76 237 GLU B O 1
ATOM 6568 N N . ILE B 2 238 ? 5.943 20.718 27.680 1.00 21.85 238 ILE B N 1
ATOM 6569 C CA . ILE B 2 238 ? 4.581 21.080 27.273 1.00 19.95 238 ILE B CA 1
ATOM 6570 C C . ILE B 2 238 ? 3.831 19.798 26.827 1.00 20.93 238 ILE B C 1
ATOM 6571 O O . ILE B 2 238 ? 2.644 19.605 27.192 1.00 23.60 238 ILE B O 1
ATOM 6576 N N . LYS B 2 239 ? 4.490 18.948 26.031 1.00 21.96 239 LYS B N 1
ATOM 6577 C CA . LYS B 2 239 ? 3.840 17.702 25.562 1.00 22.81 239 LYS B CA 1
ATOM 6578 C C . LYS B 2 239 ? 3.385 16.867 26.787 1.00 25.83 239 LYS B C 1
ATOM 6579 O O . LYS B 2 239 ? 2.300 16.272 26.754 1.00 25.67 239 LYS B O 1
ATOM 6585 N N . LYS B 2 240 ? 4.174 16.839 27.859 1.00 24.26 240 LYS B N 1
ATOM 6586 C CA . LYS B 2 240 ? 3.725 16.066 29.044 1.00 26.79 240 LYS B CA 1
ATOM 6587 C C . LYS B 2 240 ? 2.466 16.707 29.685 1.00 30.01 240 LYS B C 1
ATOM 6588 O O . LYS B 2 240 ? 1.485 16.011 30.083 1.00 26.84 240 LYS B O 1
ATOM 6594 N N . MET B 2 241 ? 2.454 18.036 29.773 1.00 26.84 241 MET B N 1
ATOM 6595 C CA . MET B 2 241 ? 1.283 18.702 30.311 1.00 26.49 241 MET B CA 1
ATOM 6596 C C . MET B 2 241 ? 0.048 18.505 29.425 1.00 26.48 241 MET B C 1
ATOM 6597 O O . MET B 2 241 ? -1.082 18.344 29.927 1.00 27.44 241 MET B O 1
ATOM 6602 N N . MET B 2 242 ? 0.239 18.551 28.113 1.00 24.71 242 MET B N 1
ATOM 6603 C CA . MET B 2 242 ? -0.872 18.383 27.214 1.00 24.70 242 MET B CA 1
ATOM 6604 C C . MET B 2 242 ? -1.511 16.984 27.448 1.00 28.43 242 MET B C 1
ATOM 6605 O O . MET B 2 242 ? -2.721 16.827 27.372 1.00 26.24 242 MET B O 1
ATOM 6610 N N . ALA B 2 243 ? -0.670 16.000 27.708 1.00 28.78 243 ALA B N 1
ATOM 6611 C CA . ALA B 2 243 ? -1.118 14.628 27.905 1.00 33.96 243 ALA B CA 1
ATOM 6612 C C . ALA B 2 243 ? -1.811 14.380 29.234 1.00 37.62 243 ALA B C 1
ATOM 6613 O O . ALA B 2 243 ? -2.608 13.446 29.336 1.00 40.83 243 ALA B O 1
ATOM 6615 N N . THR B 2 244 ? -1.515 15.178 30.252 1.00 40.46 244 THR B N 1
ATOM 6616 C CA . THR B 2 244 ? -2.094 14.968 31.568 1.00 46.61 244 THR B CA 1
ATOM 6617 C C . THR B 2 244 ? -3.117 15.969 32.138 1.00 51.06 244 THR B C 1
ATOM 6618 O O . THR B 2 244 ? -3.771 15.671 33.150 1.00 51.00 244 THR B O 1
ATOM 6622 N N . TYR B 2 245 ? -3.278 17.140 31.516 1.00 53.42 245 TYR B N 1
ATOM 6623 C CA . TYR B 2 245 ? -4.219 18.137 32.041 1.00 55.85 245 TYR B CA 1
ATOM 6624 C C . TYR B 2 245 ? -5.689 17.781 31.831 1.00 59.00 245 TYR B C 1
ATOM 6625 O O . TYR B 2 245 ? -6.041 17.041 30.906 1.00 58.77 245 TYR B O 1
ATOM 6634 N N . LYS B 2 246 ? -6.534 18.320 32.708 1.00 62.18 246 LYS B N 1
ATOM 6635 C CA . LYS B 2 246 ? -7.985 18.118 32.648 1.00 65.41 246 LYS B CA 1
ATOM 6636 C C . LYS B 2 246 ? -8.653 19.458 32.319 1.00 66.81 246 LYS B C 1
ATOM 6637 O O . LYS B 2 246 ? -9.590 19.469 31.482 1.00 69.09 246 LYS B O 1
ATOM 6643 N N . ALA C 3 2 ? -4.019 48.564 15.324 1.00 49.94 2 ALA C N 1
ATOM 6644 C CA . ALA C 3 2 ? -3.307 47.265 15.448 1.00 50.68 2 ALA C CA 1
ATOM 6645 C C . ALA C 3 2 ? -3.886 46.254 14.451 1.00 49.32 2 ALA C C 1
ATOM 6646 O O . ALA C 3 2 ? -4.940 46.472 13.853 1.00 50.47 2 ALA C O 1
ATOM 6648 N N . THR C 3 3 ? -3.173 45.147 14.297 1.00 47.03 3 THR C N 1
ATOM 6649 C CA . THR C 3 3 ? -3.556 44.047 13.417 1.00 44.08 3 THR C CA 1
ATOM 6650 C C . THR C 3 3 ? -3.428 42.791 14.292 1.00 40.15 3 THR C C 1
ATOM 6651 O O . THR C 3 3 ? -2.476 42.662 15.082 1.00 42.94 3 THR C O 1
ATOM 6655 N N . THR C 3 4 ? -4.374 41.872 14.161 1.00 35.39 4 THR C N 1
ATOM 6656 C CA . THR C 3 4 ? -4.322 40.629 14.918 1.00 31.40 4 THR C CA 1
ATOM 6657 C C . THR C 3 4 ? -3.168 39.798 14.379 1.00 29.21 4 THR C C 1
ATOM 6658 O O . THR C 3 4 ? -2.706 40.006 13.246 1.00 22.91 4 THR C O 1
ATOM 6662 N N . ALA C 3 5 ? -2.706 38.843 15.187 1.00 28.09 5 ALA C N 1
ATOM 6663 C CA . ALA C 3 5 ? -1.618 37.976 14.776 1.00 29.29 5 ALA C CA 1
ATOM 6664 C C . ALA C 3 5 ? -2.051 37.230 13.515 1.00 27.56 5 ALA C C 1
ATOM 6665 O O . ALA C 3 5 ? -1.260 37.056 12.603 1.00 24.35 5 ALA C O 1
ATOM 6667 N N . LYS C 3 6 ? -3.311 36.790 13.454 1.00 28.90 6 LYS C N 1
ATOM 6668 C CA . LYS C 3 6 ? -3.763 36.076 12.243 1.00 30.61 6 LYS C CA 1
ATOM 6669 C C . LYS C 3 6 ? -3.710 36.933 10.967 1.00 30.62 6 LYS C C 1
ATOM 6670 O O . LYS C 3 6 ? -3.353 36.426 9.896 1.00 31.38 6 LYS C O 1
ATOM 6676 N N . GLU C 3 7 ? -4.038 38.218 11.070 1.00 31.29 7 GLU C N 1
ATOM 6677 C CA . GLU C 3 7 ? -3.999 39.104 9.889 1.00 31.44 7 GLU C CA 1
ATOM 6678 C C . GLU C 3 7 ? -2.519 39.354 9.518 1.00 30.38 7 GLU C C 1
ATOM 6679 O O . GLU C 3 7 ? -2.163 39.430 8.347 1.00 29.05 7 GLU C O 1
ATOM 6685 N N . GLU C 3 8 ? -1.644 39.497 10.515 1.00 25.69 8 GLU C N 1
ATOM 6686 C CA . GLU C 3 8 ? -0.215 39.697 10.188 1.00 25.38 8 GLU C CA 1
ATOM 6687 C C . GLU C 3 8 ? 0.348 38.494 9.427 1.00 22.73 8 GLU C C 1
ATOM 6688 O O . GLU C 3 8 ? 1.141 38.671 8.487 1.00 24.61 8 GLU C O 1
ATOM 6694 N N . MET C 3 9 ? -0.014 37.283 9.846 1.00 22.96 9 MET C N 1
ATOM 6695 C CA . MET C 3 9 ? 0.483 36.083 9.139 1.00 23.37 9 MET C CA 1
ATOM 6696 C C . MET C 3 9 ? -0.039 36.055 7.694 1.00 25.15 9 MET C C 1
ATOM 6697 O O . MET C 3 9 ? 0.696 35.738 6.766 1.00 24.59 9 MET C O 1
ATOM 6702 N N . ALA C 3 10 ? -1.321 36.369 7.495 1.00 27.18 10 ALA C N 1
ATOM 6703 C CA . ALA C 3 10 ? -1.852 36.367 6.129 1.00 29.84 10 ALA C CA 1
ATOM 6704 C C . ALA C 3 10 ? -1.125 37.425 5.299 1.00 29.19 10 ALA C C 1
ATOM 6705 O O . ALA C 3 10 ? -0.776 37.176 4.142 1.00 32.20 10 ALA C O 1
ATOM 6707 N N . ARG C 3 11 ? -0.906 38.619 5.849 1.00 31.97 11 ARG C N 1
ATOM 6708 C CA . ARG C 3 11 ? -0.188 39.638 5.050 1.00 32.27 11 ARG C CA 1
ATOM 6709 C C . ARG C 3 11 ? 1.229 39.207 4.721 1.00 32.03 11 ARG C C 1
ATOM 6710 O O . ARG C 3 11 ? 1.720 39.491 3.632 1.00 30.25 11 ARG C O 1
ATOM 6718 N N . PHE C 3 12 ? 1.904 38.548 5.668 1.00 27.14 12 PHE C N 1
ATOM 6719 C CA . PHE C 3 12 ? 3.257 38.079 5.407 1.00 25.00 12 PHE C CA 1
ATOM 6720 C C . PHE C 3 12 ? 3.282 37.124 4.190 1.00 25.80 12 PHE C C 1
ATOM 6721 O O . PHE C 3 12 ? 4.158 37.244 3.313 1.00 26.75 12 PHE C O 1
ATOM 6729 N N . TRP C 3 13 ? 2.349 36.175 4.127 1.00 27.57 13 TRP C N 1
ATOM 6730 C CA . TRP C 3 13 ? 2.367 35.250 2.986 1.00 31.21 13 TRP C CA 1
ATOM 6731 C C . TRP C 3 13 ? 1.944 35.919 1.680 1.00 33.91 13 TRP C C 1
ATOM 6732 O O . TRP C 3 13 ? 2.542 35.690 0.622 1.00 33.70 13 TRP C O 1
ATOM 6743 N N . GLU C 3 14 ? 0.962 36.796 1.760 1.00 35.98 14 GLU C N 1
ATOM 6744 C CA . GLU C 3 14 ? 0.506 37.475 0.545 1.00 39.17 14 GLU C CA 1
ATOM 6745 C C . GLU C 3 14 ? 1.646 38.283 -0.066 1.00 37.14 14 GLU C C 1
ATOM 6746 O O . GLU C 3 14 ? 1.893 38.201 -1.267 1.00 37.41 14 GLU C O 1
ATOM 6752 N N . LYS C 3 15 ? 2.335 39.059 0.765 1.00 33.56 15 LYS C N 1
ATOM 6753 C CA . LYS C 3 15 ? 3.442 39.912 0.324 1.00 34.29 15 LYS C CA 1
ATOM 6754 C C . LYS C 3 15 ? 4.646 39.136 -0.229 1.00 34.09 15 LYS C C 1
ATOM 6755 O O . LYS C 3 15 ? 5.111 39.405 -1.331 1.00 33.44 15 LYS C O 1
ATOM 6761 N N . ASN C 3 16 ? 5.135 38.154 0.523 1.00 32.44 16 ASN C N 1
ATOM 6762 C CA . ASN C 3 16 ? 6.312 37.402 0.099 1.00 31.67 16 ASN C CA 1
ATOM 6763 C C . ASN C 3 16 ? 6.115 36.439 -1.066 1.00 32.45 16 ASN C C 1
ATOM 6764 O O . ASN C 3 16 ? 7.007 36.321 -1.899 1.00 30.36 16 ASN C O 1
ATOM 6769 N N . THR C 3 17 ? 4.964 35.785 -1.172 1.00 36.36 17 THR C N 1
ATOM 6770 C CA . THR C 3 17 ? 4.785 34.867 -2.298 1.00 39.15 17 THR C CA 1
ATOM 6771 C C . THR C 3 17 ? 4.651 35.613 -3.654 1.00 41.26 17 THR C C 1
ATOM 6772 O O . THR C 3 17 ? 4.921 35.050 -4.724 1.00 43.41 17 THR C O 1
ATOM 6776 N N . LYS C 3 18 ? 4.236 36.872 -3.640 1.00 43.75 18 LYS C N 1
ATOM 6777 C CA . LYS C 3 18 ? 4.141 37.586 -4.905 1.00 45.69 18 LYS C CA 1
ATOM 6778 C C . LYS C 3 18 ? 5.353 38.528 -5.111 1.00 44.12 18 LYS C C 1
ATOM 6779 O O . LYS C 3 18 ? 5.402 39.300 -6.071 1.00 43.38 18 LYS C O 1
ATOM 6785 N N . SER C 3 19 ? 6.356 38.450 -4.231 1.00 41.99 19 SER C N 1
ATOM 6786 C CA . SER C 3 19 ? 7.519 39.329 -4.356 1.00 38.69 19 SER C CA 1
ATOM 6787 C C . SER C 3 19 ? 8.643 38.667 -5.114 1.00 37.72 19 SER C C 1
ATOM 6788 O O . SER C 3 19 ? 8.575 37.488 -5.440 1.00 37.78 19 SER C O 1
ATOM 6791 N N . SER C 3 20 ? 9.713 39.435 -5.315 1.00 35.72 20 SER C N 1
ATOM 6792 C CA . SER C 3 20 ? 10.899 38.946 -5.968 1.00 34.43 20 SER C CA 1
ATOM 6793 C C . SER C 3 20 ? 11.923 38.424 -4.969 1.00 31.82 20 SER C C 1
ATOM 6794 O O . SER C 3 20 ? 13.009 38.035 -5.374 1.00 29.51 20 SER C O 1
ATOM 6797 N N . ARG C 3 21 ? 11.596 38.368 -3.677 1.00 25.97 21 ARG C N 1
ATOM 6798 C CA . ARG C 3 21 ? 12.614 37.905 -2.723 1.00 22.83 21 ARG C CA 1
ATOM 6799 C C . ARG C 3 21 ? 12.972 36.420 -2.813 1.00 22.93 21 ARG C C 1
ATOM 6800 O O . ARG C 3 21 ? 12.100 35.571 -2.942 1.00 23.22 21 ARG C O 1
ATOM 6808 N N . PRO C 3 22 ? 14.260 36.097 -2.751 1.00 22.30 22 PRO C N 1
ATOM 6809 C CA . PRO C 3 22 ? 14.666 34.683 -2.798 1.00 23.48 22 PRO C CA 1
ATOM 6810 C C . PRO C 3 22 ? 14.504 34.094 -1.385 1.00 25.33 22 PRO C C 1
ATOM 6811 O O . PRO C 3 22 ? 14.404 34.827 -0.390 1.00 21.08 22 PRO C O 1
ATOM 6815 N N . LEU C 3 23 ? 14.483 32.766 -1.322 1.00 22.12 23 LEU C N 1
ATOM 6816 C CA . LEU C 3 23 ? 14.422 32.034 -0.077 1.00 24.67 23 LEU C CA 1
ATOM 6817 C C . LEU C 3 23 ? 15.875 31.699 0.222 1.00 23.27 23 LEU C C 1
ATOM 6818 O O . LEU C 3 23 ? 16.566 31.158 -0.646 1.00 24.92 23 LEU C O 1
ATOM 6823 N N . SER C 3 24 ? 16.360 32.034 1.419 1.00 19.89 24 SER C N 1
ATOM 6824 C CA . SER C 3 24 ? 17.775 31.810 1.790 1.00 20.35 24 SER C CA 1
ATOM 6825 C C . SER C 3 24 ? 18.022 30.282 1.875 1.00 20.87 24 SER C C 1
ATOM 6826 O O . SER C 3 24 ? 17.133 29.535 2.263 1.00 21.66 24 SER C O 1
ATOM 6829 N N . PRO C 3 25 ? 19.226 29.820 1.514 1.00 21.10 25 PRO C N 1
ATOM 6830 C CA . PRO C 3 25 ? 19.503 28.384 1.556 1.00 23.87 25 PRO C CA 1
ATOM 6831 C C . PRO C 3 25 ? 19.411 27.757 2.927 1.00 25.15 25 PRO C C 1
ATOM 6832 O O . PRO C 3 25 ? 19.540 28.439 3.971 1.00 21.81 25 PRO C O 1
ATOM 6836 N N . HIS C 3 26 ? 19.210 26.448 2.936 1.00 24.12 26 HIS C N 1
ATOM 6837 C CA . HIS C 3 26 ? 19.021 25.789 4.203 1.00 23.70 26 HIS C CA 1
ATOM 6838 C C . HIS C 3 26 ? 19.691 24.428 4.230 1.00 24.75 26 HIS C C 1
ATOM 6839 O O . HIS C 3 26 ? 20.894 24.310 4.607 1.00 22.82 26 HIS C O 1
ATOM 6846 N N . ILE C 3 27 ? 18.964 23.402 3.790 1.00 25.99 27 ILE C N 1
ATOM 6847 C CA . ILE C 3 27 ? 19.547 22.057 3.866 1.00 28.66 27 ILE C CA 1
ATOM 6848 C C . ILE C 3 27 ? 20.900 21.975 3.147 1.00 29.43 27 ILE C C 1
ATOM 6849 O O . ILE C 3 27 ? 21.788 21.230 3.573 1.00 33.86 27 ILE C O 1
ATOM 6854 N N . SER C 3 28 ? 21.104 22.767 2.103 1.00 29.75 28 SER C N 1
ATOM 6855 C CA . SER C 3 28 ? 22.377 22.741 1.391 1.00 32.32 28 SER C CA 1
ATOM 6856 C C . SER C 3 28 ? 23.571 23.410 2.063 1.00 33.06 28 SER C C 1
ATOM 6857 O O . SER C 3 28 ? 24.721 23.190 1.654 1.00 32.47 28 SER C O 1
ATOM 6860 N N . ILE C 3 29 ? 23.331 24.234 3.086 1.00 32.89 29 ILE C N 1
ATOM 6861 C CA . ILE C 3 29 ? 24.441 24.903 3.741 1.00 30.50 29 ILE C CA 1
ATOM 6862 C C . ILE C 3 29 ? 24.509 24.629 5.231 1.00 29.82 29 ILE C C 1
ATOM 6863 O O . ILE C 3 29 ? 25.501 25.010 5.849 1.00 27.76 29 ILE C O 1
ATOM 6868 N N . TYR C 3 30 ? 23.491 23.981 5.815 1.00 29.05 30 TYR C N 1
ATOM 6869 C CA . TYR C 3 30 ? 23.507 23.786 7.276 1.00 29.23 30 TYR C CA 1
ATOM 6870 C C . TYR C 3 30 ? 24.515 22.734 7.709 1.00 30.12 30 TYR C C 1
ATOM 6871 O O . TYR C 3 30 ? 24.634 21.701 7.084 1.00 30.74 30 TYR C O 1
ATOM 6880 N N . LYS C 3 31 ? 25.245 22.993 8.782 1.00 30.49 31 LYS C N 1
ATOM 6881 C CA . LYS C 3 31 ? 26.207 22.016 9.223 1.00 32.49 31 LYS C CA 1
ATOM 6882 C C . LYS C 3 31 ? 25.506 20.821 9.896 1.00 29.56 31 LYS C C 1
ATOM 6883 O O . LYS C 3 31 ? 24.692 20.998 10.793 1.00 29.22 31 LYS C O 1
ATOM 6889 N N . TRP C 3 32 ? 25.846 19.603 9.496 1.00 29.23 32 TRP C N 1
ATOM 6890 C CA . TRP C 3 32 ? 25.251 18.413 10.126 1.00 30.12 32 TRP C CA 1
ATOM 6891 C C . TRP C 3 32 ? 25.888 18.073 11.462 1.00 31.02 32 TRP C C 1
ATOM 6892 O O . TRP C 3 32 ? 27.032 18.479 11.738 1.00 31.70 32 TRP C O 1
ATOM 6903 N N . SER C 3 33 ? 25.147 17.379 12.327 1.00 27.83 33 SER C N 1
ATOM 6904 C CA . SER C 3 33 ? 25.697 16.898 13.595 1.00 27.92 33 SER C CA 1
ATOM 6905 C C . SER C 3 33 ? 25.264 15.415 13.688 1.00 27.85 33 SER C C 1
ATOM 6906 O O . SER C 3 33 ? 24.438 14.963 12.878 1.00 29.77 33 SER C O 1
ATOM 6909 N N . LEU C 3 34 ? 25.800 14.664 14.649 1.00 29.99 34 LEU C N 1
ATOM 6910 C CA . LEU C 3 34 ? 25.377 13.266 14.789 1.00 27.24 34 LEU C CA 1
ATOM 6911 C C . LEU C 3 34 ? 23.873 13.197 15.138 1.00 25.92 34 LEU C C 1
ATOM 6912 O O . LEU C 3 34 ? 23.125 12.436 14.519 1.00 26.57 34 LEU C O 1
ATOM 6917 N N . PRO C 3 35 ? 23.394 14.001 16.112 1.00 27.70 35 PRO C N 1
ATOM 6918 C CA . PRO C 3 35 ? 21.956 13.908 16.418 1.00 26.43 35 PRO C CA 1
ATOM 6919 C C . PRO C 3 35 ? 21.073 14.229 15.224 1.00 26.66 35 PRO C C 1
ATOM 6920 O O . PRO C 3 35 ? 20.011 13.618 15.035 1.00 27.33 35 PRO C O 1
ATOM 6924 N N . MET C 3 36 ? 21.493 15.188 14.411 1.00 26.18 36 MET C N 1
ATOM 6925 C CA . MET C 3 36 ? 20.696 15.531 13.238 1.00 26.45 36 MET C CA 1
ATOM 6926 C C . MET C 3 36 ? 20.660 14.354 12.227 1.00 27.54 36 MET C C 1
ATOM 6927 O O . MET C 3 36 ? 19.606 14.004 11.677 1.00 25.93 36 MET C O 1
ATOM 6932 N N . ALA C 3 37 ? 21.817 13.762 11.973 1.00 27.19 37 ALA C N 1
ATOM 6933 C CA . ALA C 3 37 ? 21.897 12.604 11.071 1.00 27.76 37 ALA C CA 1
ATOM 6934 C C . ALA C 3 37 ? 21.099 11.413 11.637 1.00 25.54 37 ALA C C 1
ATOM 6935 O O . ALA C 3 37 ? 20.428 10.704 10.884 1.00 26.18 37 ALA C O 1
ATOM 6937 N N . MET C 3 38 ? 21.151 11.198 12.947 1.00 26.45 38 MET C N 1
ATOM 6938 C CA . MET C 3 38 ? 20.412 10.065 13.527 1.00 25.84 38 MET C CA 1
ATOM 6939 C C . MET C 3 38 ? 18.905 10.292 13.473 1.00 30.01 38 MET C C 1
ATOM 6940 O O . MET C 3 38 ? 18.130 9.327 13.372 1.00 24.17 38 MET C O 1
ATOM 6945 N N . SER C 3 39 ? 18.481 11.567 13.512 1.00 25.09 39 SER C N 1
ATOM 6946 C CA . SER C 3 39 ? 17.062 11.871 13.429 1.00 29.23 39 SER C CA 1
ATOM 6947 C C . SER C 3 39 ? 16.489 11.544 12.035 1.00 28.66 39 SER C C 1
ATOM 6948 O O . SER C 3 39 ? 15.426 10.887 11.918 1.00 32.52 39 SER C O 1
ATOM 6951 N N . ILE C 3 40 ? 17.161 11.952 10.960 1.00 30.08 40 ILE C N 1
ATOM 6952 C CA . ILE C 3 40 ? 16.588 11.626 9.664 1.00 31.31 40 ILE C CA 1
ATOM 6953 C C . ILE C 3 40 ? 16.734 10.121 9.375 1.00 29.06 40 ILE C C 1
ATOM 6954 O O . ILE C 3 40 ? 15.951 9.558 8.605 1.00 29.23 40 ILE C O 1
ATOM 6959 N N . THR C 3 41 ? 17.737 9.487 9.969 1.00 25.81 41 THR C N 1
ATOM 6960 C CA . THR C 3 41 ? 17.888 8.033 9.794 1.00 28.54 41 THR C CA 1
ATOM 6961 C C . THR C 3 41 ? 16.758 7.288 10.506 1.00 26.33 41 THR C C 1
ATOM 6962 O O . THR C 3 41 ? 16.332 6.214 10.050 1.00 29.73 41 THR C O 1
ATOM 6966 N N . HIS C 3 42 ? 16.265 7.816 11.628 1.00 24.35 42 HIS C N 1
ATOM 6967 C CA . HIS C 3 42 ? 15.152 7.163 12.331 1.00 27.02 42 HIS C CA 1
ATOM 6968 C C . HIS C 3 42 ? 13.937 7.160 11.400 1.00 30.30 42 HIS C C 1
ATOM 6969 O O . HIS C 3 42 ? 13.235 6.143 11.277 1.00 27.50 42 HIS C O 1
ATOM 6976 N N . ARG C 3 43 ? 13.696 8.293 10.735 1.00 29.43 43 ARG C N 1
ATOM 6977 C CA . ARG C 3 43 ? 12.580 8.408 9.812 1.00 29.41 43 ARG C CA 1
ATOM 6978 C C . ARG C 3 43 ? 12.777 7.485 8.608 1.00 30.17 43 ARG C C 1
ATOM 6979 O O . ARG C 3 43 ? 11.837 6.816 8.168 1.00 32.15 43 ARG C O 1
ATOM 6987 N N . GLY C 3 44 ? 14.000 7.449 8.090 1.00 28.72 44 GLY C N 1
ATOM 6988 C CA . GLY C 3 44 ? 14.315 6.649 6.921 1.00 31.53 44 GLY C CA 1
ATOM 6989 C C . GLY C 3 44 ? 14.132 5.167 7.218 1.00 31.82 44 GLY C C 1
ATOM 6990 O O . GLY C 3 44 ? 13.538 4.431 6.426 1.00 29.78 44 GLY C O 1
ATOM 6991 N N . THR C 3 45 ? 14.613 4.719 8.373 1.00 29.63 45 THR C N 1
ATOM 6992 C CA . THR C 3 45 ? 14.422 3.314 8.716 1.00 28.94 45 THR C CA 1
ATOM 6993 C C . THR C 3 45 ? 12.934 2.991 8.964 1.00 31.48 45 THR C C 1
ATOM 6994 O O . THR C 3 45 ? 12.440 1.934 8.538 1.00 30.40 45 THR C O 1
ATOM 6998 N N . GLY C 3 46 ? 12.209 3.897 9.616 1.00 28.28 46 GLY C N 1
ATOM 6999 C CA . GLY C 3 46 ? 10.789 3.680 9.854 1.00 28.94 46 GLY C CA 1
ATOM 7000 C C . GLY C 3 46 ? 10.035 3.494 8.533 1.00 31.30 46 GLY C C 1
ATOM 7001 O O . GLY C 3 46 ? 9.233 2.563 8.382 1.00 29.21 46 GLY C O 1
ATOM 7002 N N . VAL C 3 47 ? 10.285 4.377 7.568 1.00 31.26 47 VAL C N 1
ATOM 7003 C CA . VAL C 3 47 ? 9.629 4.263 6.276 1.00 32.25 47 VAL C CA 1
ATOM 7004 C C . VAL C 3 47 ? 10.033 2.963 5.550 1.00 36.09 47 VAL C C 1
ATOM 7005 O O . VAL C 3 47 ? 9.196 2.314 4.941 1.00 36.75 47 VAL C O 1
ATOM 7009 N N . ALA C 3 48 ? 11.314 2.606 5.582 1.00 37.53 48 ALA C N 1
ATOM 7010 C CA . ALA C 3 48 ? 11.771 1.381 4.920 1.00 37.28 48 ALA C CA 1
ATOM 7011 C C . ALA C 3 48 ? 11.105 0.140 5.524 1.00 38.00 48 ALA C C 1
ATOM 7012 O O . ALA C 3 48 ? 10.698 -0.789 4.804 1.00 37.91 48 ALA C O 1
ATOM 7014 N N . LEU C 3 49 ? 10.990 0.131 6.845 1.00 35.50 49 LEU C N 1
ATOM 7015 C CA . LEU C 3 49 ? 10.371 -0.979 7.544 1.00 35.49 49 LEU C CA 1
ATOM 7016 C C . LEU C 3 49 ? 8.898 -1.111 7.155 1.00 37.91 49 LEU C C 1
ATOM 7017 O O . LEU C 3 49 ? 8.370 -2.224 7.027 1.00 35.92 49 LEU C O 1
ATOM 7022 N N . SER C 3 50 ? 8.225 0.025 6.980 1.00 36.30 50 SER C N 1
ATOM 7023 C CA . SER C 3 50 ? 6.809 -0.005 6.632 1.00 36.21 50 SER C CA 1
ATOM 7024 C C . SER C 3 50 ? 6.616 -0.504 5.240 1.00 37.66 50 SER C C 1
ATOM 7025 O O . SER C 3 50 ? 5.713 -1.318 4.989 1.00 36.94 50 SER C O 1
ATOM 7028 N N . LEU C 3 51 ? 7.463 -0.031 4.327 1.00 37.67 51 LEU C N 1
ATOM 7029 C CA . LEU C 3 51 ? 7.346 -0.451 2.944 1.00 40.84 51 LEU C CA 1
ATOM 7030 C C . LEU C 3 51 ? 7.618 -1.940 2.886 1.00 41.98 51 LEU C C 1
ATOM 7031 O O . LEU C 3 51 ? 7.015 -2.660 2.075 1.00 40.03 51 LEU C O 1
ATOM 7036 N N . GLY C 3 52 ? 8.535 -2.382 3.744 1.00 40.40 52 GLY C N 1
ATOM 7037 C CA . GLY C 3 52 ? 8.892 -3.789 3.812 1.00 40.51 52 GLY C CA 1
ATOM 7038 C C . GLY C 3 52 ? 7.702 -4.631 4.226 1.00 39.47 52 GLY C C 1
ATOM 7039 O O . GLY C 3 52 ? 7.382 -5.620 3.563 1.00 40.54 52 GLY C O 1
ATOM 7040 N N . VAL C 3 53 ? 7.055 -4.251 5.320 1.00 36.32 53 VAL C N 1
ATOM 7041 C CA . VAL C 3 53 ? 5.888 -4.965 5.800 1.00 37.50 53 VAL C CA 1
ATOM 7042 C C . VAL C 3 53 ? 4.763 -4.936 4.745 1.00 39.13 53 VAL C C 1
ATOM 7043 O O . VAL C 3 53 ? 4.058 -5.926 4.550 1.00 38.04 53 VAL C O 1
ATOM 7047 N N . SER C 3 54 ? 4.591 -3.815 4.058 1.00 38.09 54 SER C N 1
ATOM 7048 C CA . SER C 3 54 ? 3.545 -3.729 3.037 1.00 40.30 54 SER C CA 1
ATOM 7049 C C . SER C 3 54 ? 3.833 -4.645 1.835 1.00 39.30 54 SER C C 1
ATOM 7050 O O . SER C 3 54 ? 2.912 -5.244 1.282 1.00 38.66 54 SER C O 1
ATOM 7053 N N . LEU C 3 55 ? 5.097 -4.751 1.434 1.00 39.82 55 LEU C N 1
ATOM 7054 C CA . LEU C 3 55 ? 5.464 -5.616 0.317 1.00 44.43 55 LEU C CA 1
ATOM 7055 C C . LEU C 3 55 ? 5.261 -7.085 0.685 1.00 45.05 55 LEU C C 1
ATOM 7056 O O . LEU C 3 55 ? 4.814 -7.891 -0.135 1.00 46.78 55 LEU C O 1
ATOM 7061 N N . PHE C 3 56 ? 5.623 -7.425 1.913 1.00 43.66 56 PHE C N 1
ATOM 7062 C CA . PHE C 3 56 ? 5.476 -8.787 2.401 1.00 46.28 56 PHE C CA 1
ATOM 7063 C C . PHE C 3 56 ? 3.998 -9.166 2.345 1.00 46.37 56 PHE C C 1
ATOM 7064 O O . PHE C 3 56 ? 3.624 -10.193 1.777 1.00 43.79 56 PHE C O 1
ATOM 7072 N N . SER C 3 57 ? 3.177 -8.313 2.952 1.00 44.49 57 SER C N 1
ATOM 7073 C CA . SER C 3 57 ? 1.734 -8.486 3.021 1.00 46.41 57 SER C CA 1
ATOM 7074 C C . SER C 3 57 ? 1.137 -8.658 1.629 1.00 46.64 57 SER C C 1
ATOM 7075 O O . SER C 3 57 ? 0.248 -9.496 1.423 1.00 45.94 57 SER C O 1
ATOM 7078 N N . LEU C 3 58 ? 1.640 -7.870 0.682 1.00 45.79 58 LEU C N 1
ATOM 7079 C CA . LEU C 3 58 ? 1.183 -7.904 -0.703 1.00 47.18 58 LEU C CA 1
ATOM 7080 C C . LEU C 3 58 ? 1.647 -9.193 -1.405 1.00 47.74 58 LEU C C 1
ATOM 7081 O O . LEU C 3 58 ? 0.910 -9.774 -2.213 1.00 48.59 58 LEU C O 1
ATOM 7086 N N . ALA C 3 59 ? 2.865 -9.634 -1.096 1.00 46.50 59 ALA C N 1
ATOM 7087 C CA . ALA C 3 59 ? 3.3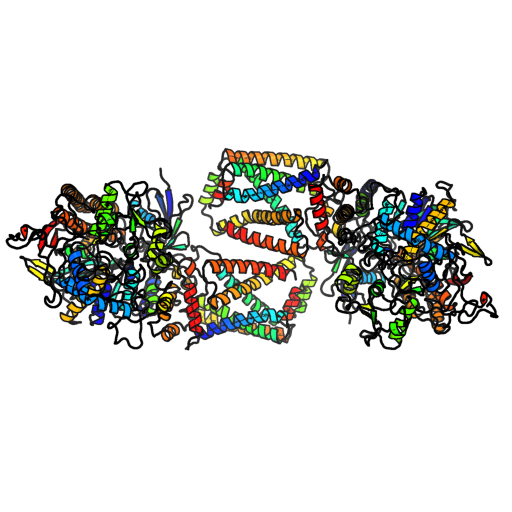97 -10.871 -1.669 1.00 46.51 59 ALA C CA 1
ATOM 7088 C C . ALA C 3 59 ? 2.561 -12.048 -1.163 1.00 46.22 59 ALA C C 1
ATOM 7089 O O . ALA C 3 59 ? 2.308 -12.999 -1.896 1.00 47.02 59 ALA C O 1
ATOM 7091 N N . ALA C 3 60 ? 2.141 -11.986 0.095 1.00 45.81 60 ALA C N 1
ATOM 7092 C CA . ALA C 3 60 ? 1.336 -13.043 0.679 1.00 48.36 60 ALA C CA 1
ATOM 7093 C C . ALA C 3 60 ? 0.034 -13.189 -0.097 1.00 49.68 60 ALA C C 1
ATOM 7094 O O . ALA C 3 60 ? -0.435 -14.300 -0.337 1.00 51.05 60 ALA C O 1
ATOM 7096 N N . LEU C 3 61 ? -0.546 -12.064 -0.496 1.00 49.83 61 LEU C N 1
ATOM 7097 C CA . LEU C 3 61 ? -1.807 -12.094 -1.226 1.00 49.93 61 LEU C CA 1
ATOM 7098 C C . LEU C 3 61 ? -1.648 -12.395 -2.709 1.00 50.16 61 LEU C C 1
ATOM 7099 O O . LEU C 3 61 ? -2.575 -12.891 -3.333 1.00 50.19 61 LEU C O 1
ATOM 7104 N N . LEU C 3 62 ? -0.486 -12.127 -3.286 1.00 50.37 62 LEU C N 1
ATOM 7105 C CA . LEU C 3 62 ? -0.345 -12.325 -4.726 1.00 51.25 62 LEU C CA 1
ATOM 7106 C C . LEU C 3 62 ? 0.533 -13.439 -5.244 1.00 50.80 62 LEU C C 1
ATOM 7107 O O . LEU C 3 62 ? 0.407 -13.810 -6.409 1.00 51.87 62 LEU C O 1
ATOM 7112 N N . LEU C 3 63 ? 1.442 -13.951 -4.429 1.00 48.25 63 LEU C N 1
ATOM 7113 C CA . LEU C 3 63 ? 2.310 -15.003 -4.916 1.00 48.73 63 LEU C CA 1
ATOM 7114 C C . LEU C 3 63 ? 1.555 -16.329 -4.989 1.00 48.63 63 LEU C C 1
ATOM 7115 O O . LEU C 3 63 ? 0.689 -16.607 -4.159 1.00 47.95 63 LEU C O 1
ATOM 7120 N N . PRO C 3 64 ? 1.878 -17.154 -5.999 1.00 50.04 64 PRO C N 1
ATOM 7121 C CA . PRO C 3 64 ? 1.271 -18.470 -6.249 1.00 51.59 64 PRO C CA 1
ATOM 7122 C C . PRO C 3 64 ? 1.494 -19.459 -5.114 1.00 53.10 64 PRO C C 1
ATOM 7123 O O . PRO C 3 64 ? 0.552 -20.120 -4.662 1.00 54.39 64 PRO C O 1
ATOM 7127 N N . GLU C 3 65 ? 2.740 -19.559 -4.658 1.00 52.67 65 GLU C N 1
ATOM 7128 C CA . GLU C 3 65 ? 3.079 -20.510 -3.606 1.00 53.48 65 GLU C CA 1
ATOM 7129 C C . GLU C 3 65 ? 3.069 -19.913 -2.211 1.00 50.99 65 GLU C C 1
ATOM 7130 O O . GLU C 3 65 ? 2.981 -18.704 -2.046 1.00 49.38 65 GLU C O 1
ATOM 7136 N N . GLN C 3 66 ? 3.151 -20.769 -1.205 1.00 50.32 66 GLN C N 1
ATOM 7137 C CA . GLN C 3 66 ? 3.209 -20.294 0.174 1.00 50.79 66 GLN C CA 1
ATOM 7138 C C . GLN C 3 66 ? 4.662 -20.114 0.638 1.00 47.92 66 GLN C C 1
ATOM 7139 O O . GLN C 3 66 ? 5.597 -20.517 -0.044 1.00 46.56 66 GLN C O 1
ATOM 7145 N N . PHE C 3 67 ? 4.832 -19.516 1.811 1.00 46.08 67 PHE C N 1
ATOM 7146 C CA . PHE C 3 67 ? 6.158 -19.206 2.345 1.00 45.47 67 PHE C CA 1
ATOM 7147 C C . PHE C 3 67 ? 7.235 -20.315 2.352 1.00 42.94 67 PHE C C 1
ATOM 7148 O O . PHE C 3 67 ? 8.357 -20.090 1.878 1.00 41.00 67 PHE C O 1
ATOM 7156 N N . PRO C 3 68 ? 6.914 -21.506 2.894 1.00 42.56 68 PRO C N 1
ATOM 7157 C CA . PRO C 3 68 ? 7.871 -22.620 2.950 1.00 43.25 68 PRO C CA 1
ATOM 7158 C C . PRO C 3 68 ? 8.478 -22.991 1.603 1.00 43.35 68 PRO C C 1
ATOM 7159 O O . PRO C 3 68 ? 9.670 -23.330 1.521 1.00 45.57 68 PRO C O 1
ATOM 7163 N N . HIS C 3 69 ? 7.697 -22.880 0.534 1.00 43.39 69 HIS C N 1
ATOM 7164 C CA . HIS C 3 69 ? 8.212 -23.204 -0.789 1.00 42.96 69 HIS C CA 1
ATOM 7165 C C . HIS C 3 69 ? 9.378 -22.312 -1.198 1.00 42.50 69 HIS C C 1
ATOM 7166 O O . HIS C 3 69 ? 10.380 -22.785 -1.752 1.00 40.83 69 HIS C O 1
ATOM 7173 N N . TYR C 3 70 ? 9.229 -21.006 -0.956 1.00 39.25 70 TYR C N 1
ATOM 7174 C CA . TYR C 3 70 ? 10.266 -20.066 -1.310 1.00 37.19 70 TYR C CA 1
ATOM 7175 C C . TYR C 3 70 ? 11.492 -20.225 -0.397 1.00 34.95 70 TYR C C 1
ATOM 7176 O O . TYR C 3 70 ? 12.617 -20.042 -0.844 1.00 38.19 70 TYR C O 1
ATOM 7185 N N . VAL C 3 71 ? 11.284 -20.550 0.873 1.00 34.29 71 VAL C N 1
ATOM 7186 C CA . VAL C 3 71 ? 12.428 -20.757 1.750 1.00 35.44 71 VAL C CA 1
ATOM 7187 C C . VAL C 3 71 ? 13.229 -21.978 1.235 1.00 37.69 71 VAL C C 1
ATOM 7188 O O . VAL C 3 71 ? 14.470 -21.951 1.182 1.00 39.05 71 VAL C O 1
ATOM 7192 N N . ALA C 3 72 ? 12.519 -23.035 0.833 1.00 37.84 72 ALA C N 1
ATOM 7193 C CA . ALA C 3 72 ? 13.189 -24.246 0.341 1.00 39.90 72 ALA C CA 1
ATOM 7194 C C . ALA C 3 72 ? 13.991 -23.960 -0.916 1.00 40.91 72 ALA C C 1
ATOM 7195 O O . ALA C 3 72 ? 15.129 -24.421 -1.052 1.00 42.67 72 ALA C O 1
ATOM 7197 N N . VAL C 3 73 ? 13.426 -23.176 -1.834 1.00 41.26 73 VAL C N 1
ATOM 7198 C CA . VAL C 3 73 ? 14.144 -22.854 -3.061 1.00 41.96 73 VAL C CA 1
ATOM 7199 C C . VAL C 3 73 ? 15.462 -22.125 -2.778 1.00 41.66 73 VAL C C 1
ATOM 7200 O O . VAL C 3 73 ? 16.507 -22.420 -3.394 1.00 42.46 73 VAL C O 1
ATOM 7204 N N . VAL C 3 74 ? 15.451 -21.183 -1.836 1.00 40.40 74 VAL C N 1
ATOM 7205 C CA . VAL C 3 74 ? 16.705 -20.496 -1.536 1.00 40.13 74 VAL C CA 1
ATOM 7206 C C . VAL C 3 74 ? 17.724 -21.488 -0.915 1.00 37.84 74 VAL C C 1
ATOM 7207 O O . VAL C 3 74 ? 18.890 -21.496 -1.283 1.00 37.67 74 VAL C O 1
ATOM 7211 N N . LYS C 3 75 ? 17.276 -22.304 0.028 1.00 36.50 75 LYS C N 1
ATOM 7212 C CA . LYS C 3 75 ? 18.141 -23.300 0.659 1.00 36.20 75 LYS C CA 1
ATOM 7213 C C . LYS C 3 75 ? 18.754 -24.254 -0.364 1.00 40.12 75 LYS C C 1
ATOM 7214 O O . LYS C 3 75 ? 19.903 -24.716 -0.214 1.00 40.95 75 LYS C O 1
ATOM 7220 N N . SER C 3 76 ? 17.994 -24.550 -1.410 1.00 41.98 76 SER C N 1
ATOM 7221 C CA . SER C 3 76 ? 18.455 -25.463 -2.453 1.00 44.04 76 SER C CA 1
ATOM 7222 C C . SER C 3 76 ? 19.635 -24.912 -3.237 1.00 45.00 76 SER C C 1
ATOM 7223 O O . SER C 3 76 ? 20.375 -25.670 -3.850 1.00 45.42 76 SER C O 1
ATOM 7226 N N . LEU C 3 77 ? 19.810 -23.595 -3.239 1.00 45.28 77 LEU C N 1
ATOM 7227 C CA . LEU C 3 77 ? 20.912 -23.003 -3.983 1.00 45.71 77 LEU C CA 1
ATOM 7228 C C . LEU C 3 77 ? 22.275 -23.133 -3.272 1.00 46.03 77 LEU C C 1
ATOM 7229 O O . LEU C 3 77 ? 23.317 -22.858 -3.873 1.00 45.36 77 LEU C O 1
ATOM 7234 N N . SER C 3 78 ? 22.271 -23.534 -2.000 1.00 44.58 78 SER C N 1
ATOM 7235 C CA . SER C 3 78 ? 23.536 -23.651 -1.253 1.00 44.34 78 SER C CA 1
ATOM 7236 C C . SER C 3 78 ? 24.410 -22.399 -1.402 1.00 42.27 78 SER C C 1
ATOM 7237 O O . SER C 3 78 ? 25.563 -22.489 -1.810 1.00 41.43 78 SER C O 1
ATOM 7240 N N . LEU C 3 79 ? 23.858 -21.235 -1.060 1.00 42.41 79 LEU C N 1
ATOM 7241 C CA . LEU C 3 79 ? 24.592 -19.978 -1.162 1.00 40.00 79 LEU C CA 1
ATOM 7242 C C . LEU C 3 79 ? 25.694 -19.929 -0.093 1.00 38.87 79 LEU C C 1
ATOM 7243 O O . LEU C 3 79 ? 25.583 -20.576 0.937 1.00 38.98 79 LEU C O 1
ATOM 7248 N N . SER C 3 80 ? 26.736 -19.142 -0.336 1.00 38.32 80 SER C N 1
ATOM 7249 C CA . SER C 3 80 ? 27.838 -19.011 0.617 1.00 38.89 80 SER C CA 1
ATOM 7250 C C . SER C 3 80 ? 27.312 -18.578 1.964 1.00 38.57 80 SER C C 1
ATOM 7251 O O . SER C 3 80 ? 26.527 -17.643 2.031 1.00 37.74 80 SER C O 1
ATOM 7254 N N . PRO C 3 81 ? 27.693 -19.271 3.052 1.00 39.04 81 PRO C N 1
ATOM 7255 C CA . PRO C 3 81 ? 27.189 -18.841 4.358 1.00 37.01 81 PRO C CA 1
ATOM 7256 C C . PRO C 3 81 ? 27.643 -17.419 4.733 1.00 36.42 81 PRO C C 1
ATOM 7257 O O . PRO C 3 81 ? 26.972 -16.747 5.527 1.00 34.74 81 PRO C O 1
ATOM 7261 N N . ALA C 3 82 ? 28.778 -16.977 4.194 1.00 35.93 82 ALA C N 1
ATOM 7262 C CA . ALA C 3 82 ? 29.259 -15.618 4.493 1.00 38.39 82 ALA C CA 1
ATOM 7263 C C . ALA C 3 82 ? 28.297 -14.597 3.853 1.00 39.45 82 ALA C C 1
ATOM 7264 O O . ALA C 3 82 ? 27.998 -13.540 4.427 1.00 37.62 82 ALA C O 1
ATOM 7266 N N . LEU C 3 83 ? 27.832 -14.924 2.653 1.00 39.78 83 LEU C N 1
ATOM 7267 C CA . LEU C 3 83 ? 26.895 -14.082 1.929 1.00 41.09 83 LEU C CA 1
ATOM 7268 C C . LEU C 3 83 ? 25.552 -14.073 2.668 1.00 40.20 83 LEU C C 1
ATOM 7269 O O . LEU C 3 83 ? 24.909 -13.029 2.790 1.00 37.95 83 LEU C O 1
ATOM 7274 N N . ILE C 3 84 ? 25.129 -15.228 3.179 1.00 34.44 84 ILE C N 1
ATOM 7275 C CA . ILE C 3 84 ? 23.881 -15.305 3.917 1.00 33.74 84 ILE C CA 1
ATOM 7276 C C . ILE C 3 84 ? 24.002 -14.484 5.206 1.00 34.22 84 ILE C C 1
ATOM 7277 O O . ILE C 3 84 ? 23.057 -13.808 5.612 1.00 33.86 84 ILE C O 1
ATOM 7282 N N . TYR C 3 85 ? 25.158 -14.557 5.846 1.00 32.14 85 TYR C N 1
ATOM 7283 C CA . TYR C 3 85 ? 25.392 -13.834 7.087 1.00 34.10 85 TYR C CA 1
ATOM 7284 C C . TYR C 3 85 ? 25.268 -12.332 6.834 1.00 35.00 85 TYR C C 1
ATOM 7285 O O . TYR C 3 85 ? 24.679 -11.597 7.639 1.00 36.07 85 TYR C O 1
ATOM 7294 N N . SER C 3 86 ? 25.839 -11.895 5.722 1.00 33.89 86 SER C N 1
ATOM 7295 C CA . SER C 3 86 ? 25.823 -10.490 5.350 1.00 35.50 86 SER C CA 1
ATOM 7296 C C . SER C 3 86 ? 24.411 -10.008 5.035 1.00 36.69 86 SER C C 1
ATOM 7297 O O . SER C 3 86 ? 24.052 -8.870 5.344 1.00 33.77 86 SER C O 1
ATOM 7300 N N . ALA C 3 87 ? 23.626 -10.872 4.412 1.00 35.37 87 ALA C N 1
ATOM 7301 C CA . ALA C 3 87 ? 22.248 -10.544 4.079 1.00 35.57 87 ALA C CA 1
ATOM 7302 C C . ALA C 3 87 ? 21.430 -10.433 5.368 1.00 35.01 87 ALA C C 1
ATOM 7303 O O . ALA C 3 87 ? 20.575 -9.545 5.487 1.00 36.00 87 ALA C O 1
ATOM 7305 N N . LYS C 3 88 ? 21.668 -11.322 6.342 1.00 30.70 88 LYS C N 1
ATOM 7306 C CA . LYS C 3 88 ? 20.926 -11.238 7.591 1.00 30.64 88 LYS C CA 1
ATOM 7307 C C . LYS C 3 88 ? 21.300 -9.945 8.331 1.00 31.39 88 LYS C C 1
ATOM 7308 O O . LYS C 3 88 ? 20.466 -9.348 8.999 1.00 31.30 88 LYS C O 1
ATOM 7314 N N . PHE C 3 89 ? 22.564 -9.558 8.258 1.00 31.67 89 PHE C N 1
ATOM 7315 C CA . PHE C 3 89 ? 23.000 -8.335 8.942 1.00 36.31 89 PHE C CA 1
ATOM 7316 C C . PHE C 3 89 ? 22.242 -7.120 8.372 1.00 36.23 89 PHE C C 1
ATOM 7317 O O . PHE C 3 89 ? 21.679 -6.312 9.119 1.00 35.26 89 PHE C O 1
ATOM 7325 N N . ALA C 3 90 ? 22.245 -7.020 7.048 1.00 37.28 90 ALA C N 1
ATOM 7326 C CA . ALA C 3 90 ? 21.592 -5.917 6.351 1.00 40.36 90 ALA C CA 1
ATOM 7327 C C . ALA C 3 90 ? 20.078 -5.872 6.599 1.00 40.91 90 ALA C C 1
ATOM 7328 O O . ALA C 3 90 ? 19.474 -4.789 6.638 1.00 41.78 90 ALA C O 1
ATOM 7330 N N . LEU C 3 91 ? 19.458 -7.029 6.776 1.00 38.64 91 LEU C N 1
ATOM 7331 C CA . LEU C 3 91 ? 18.028 -7.046 7.033 1.00 37.80 91 LEU C CA 1
ATOM 7332 C C . LEU C 3 91 ? 17.706 -6.595 8.433 1.00 36.00 91 LEU C C 1
ATOM 7333 O O . LEU C 3 91 ? 16.742 -5.857 8.631 1.00 37.22 91 LEU C O 1
ATOM 7338 N N . VAL C 3 92 ? 18.495 -7.020 9.412 1.00 31.03 92 VAL C N 1
ATOM 7339 C CA . VAL C 3 92 ? 18.164 -6.682 10.788 1.00 30.55 92 VAL C CA 1
ATOM 7340 C C . VAL C 3 92 ? 18.689 -5.290 11.244 1.00 32.85 92 VAL C C 1
ATOM 7341 O O . VAL C 3 92 ? 18.182 -4.710 12.194 1.00 33.24 92 VAL C O 1
ATOM 7345 N N . PHE C 3 93 ? 19.695 -4.781 10.553 1.00 31.19 93 PHE C N 1
ATOM 7346 C CA . PHE C 3 93 ? 20.282 -3.505 10.900 1.00 36.07 93 PHE C CA 1
ATOM 7347 C C . PHE C 3 93 ? 19.261 -2.360 11.017 1.00 32.88 93 PHE C C 1
ATOM 7348 O O . PHE C 3 93 ? 19.214 -1.691 12.031 1.00 31.90 93 PHE C O 1
ATOM 7356 N N . PRO C 3 94 ? 18.445 -2.123 9.976 1.00 35.48 94 PRO C N 1
ATOM 7357 C CA . PRO C 3 94 ? 17.475 -1.029 10.112 1.00 34.20 94 PRO C CA 1
ATOM 7358 C C . PRO C 3 94 ? 16.454 -1.237 11.222 1.00 34.39 94 PRO C C 1
ATOM 7359 O O . PRO C 3 94 ? 16.006 -0.273 11.849 1.00 32.69 94 PRO C O 1
ATOM 7363 N N . LEU C 3 95 ? 16.074 -2.486 11.496 1.00 30.92 95 LEU C N 1
ATOM 7364 C CA . LEU C 3 95 ? 15.104 -2.730 12.549 1.00 29.97 95 LEU C CA 1
ATOM 7365 C C . LEU C 3 95 ? 15.718 -2.508 13.923 1.00 29.87 95 LEU C C 1
ATOM 7366 O O . LEU C 3 95 ? 15.079 -2.005 14.836 1.00 30.87 95 LEU C O 1
ATOM 7371 N N . SER C 3 96 ? 16.964 -2.948 14.068 1.00 28.73 96 SER C N 1
ATOM 7372 C CA . SER C 3 96 ? 17.696 -2.808 15.316 1.00 29.46 96 SER C CA 1
ATOM 7373 C C . SER C 3 96 ? 17.878 -1.289 15.574 1.00 27.77 96 SER C C 1
ATOM 7374 O O . SER C 3 96 ? 17.589 -0.763 16.662 1.00 25.21 96 SER C O 1
ATOM 7377 N N . TYR C 3 97 ? 18.333 -0.595 14.540 1.00 26.40 97 TYR C N 1
ATOM 7378 C CA . TYR C 3 97 ? 18.540 0.869 14.687 1.00 26.33 97 TYR C CA 1
ATOM 7379 C C . TYR C 3 97 ? 17.246 1.576 15.137 1.00 27.13 97 TYR C C 1
ATOM 7380 O O . TYR C 3 97 ? 17.237 2.281 16.171 1.00 27.17 97 TYR C O 1
ATOM 7389 N N . HIS C 3 98 ? 16.163 1.369 14.384 1.00 26.63 98 HIS C N 1
ATOM 7390 C CA . HIS C 3 98 ? 14.876 1.985 14.712 1.00 28.75 98 HIS C CA 1
ATOM 7391 C C . HIS C 3 98 ? 14.370 1.644 16.121 1.00 29.03 98 HIS C C 1
ATOM 7392 O O . HIS C 3 98 ? 13.823 2.510 16.837 1.00 28.98 98 HIS C O 1
ATOM 7399 N N . THR C 3 99 ? 14.544 0.389 16.545 1.00 27.65 99 THR C N 1
ATOM 7400 C CA . THR C 3 99 ? 14.100 -0.016 17.874 1.00 24.00 99 THR C CA 1
ATOM 7401 C C . THR C 3 99 ? 14.873 0.665 18.987 1.00 25.98 99 THR C C 1
ATOM 7402 O O . THR C 3 99 ? 14.287 1.202 19.918 1.00 26.19 99 THR C O 1
ATOM 7406 N N . TRP C 3 100 ? 16.207 0.623 18.909 1.00 24.86 100 TRP C N 1
ATOM 7407 C CA . TRP C 3 100 ? 16.998 1.260 19.959 1.00 25.43 100 TRP C CA 1
ATOM 7408 C C . TRP C 3 100 ? 16.785 2.810 19.966 1.00 23.44 100 TRP C C 1
ATOM 7409 O O . TRP C 3 100 ? 16.653 3.423 21.013 1.00 25.26 100 TRP C O 1
ATOM 7420 N N . ASN C 3 101 ? 16.773 3.414 18.797 1.00 23.78 101 ASN C N 1
ATOM 7421 C CA . ASN C 3 101 ? 16.584 4.876 18.758 1.00 26.48 101 ASN C CA 1
ATOM 7422 C C . ASN C 3 101 ? 15.115 5.189 19.145 1.00 27.15 101 ASN C C 1
ATOM 7423 O O . ASN C 3 101 ? 14.831 6.243 19.716 1.00 26.60 101 ASN C O 1
ATOM 7428 N N . GLY C 3 102 ? 14.194 4.255 18.890 1.00 27.79 102 GLY C N 1
ATOM 7429 C CA . GLY C 3 102 ? 12.795 4.463 19.277 1.00 26.11 102 GLY C CA 1
ATOM 7430 C C . GLY C 3 102 ? 12.719 4.530 20.786 1.00 26.27 102 GLY C C 1
ATOM 7431 O O . GLY C 3 102 ? 12.005 5.360 21.365 1.00 26.95 102 GLY C O 1
ATOM 7432 N N . ILE C 3 103 ? 13.463 3.656 21.456 1.00 27.03 103 ILE C N 1
ATOM 7433 C CA . ILE C 3 103 ? 13.503 3.680 22.915 1.00 26.27 103 ILE C CA 1
ATOM 7434 C C . ILE C 3 103 ? 14.086 5.052 23.399 1.00 26.81 103 ILE C C 1
ATOM 7435 O O . ILE C 3 103 ? 13.613 5.633 24.376 1.00 27.02 103 ILE C O 1
ATOM 7440 N N . ARG C 3 104 ? 15.125 5.524 22.724 1.00 25.42 104 ARG C N 1
ATOM 7441 C CA . ARG C 3 104 ? 15.724 6.829 23.060 1.00 27.92 104 ARG C CA 1
ATOM 7442 C C . ARG C 3 104 ? 14.616 7.944 22.933 1.00 25.36 104 ARG C C 1
ATOM 7443 O O . ARG C 3 104 ? 14.507 8.824 23.794 1.00 25.63 104 ARG C O 1
ATOM 7451 N N . HIS C 3 105 ? 13.781 7.856 21.908 1.00 27.14 105 HIS C N 1
ATOM 7452 C CA . HIS C 3 105 ? 12.650 8.792 21.738 1.00 29.66 105 HIS C CA 1
ATOM 7453 C C . HIS C 3 105 ? 11.625 8.708 22.861 1.00 31.16 105 HIS C C 1
ATOM 7454 O O . HIS C 3 105 ? 11.103 9.736 23.336 1.00 28.44 105 HIS C O 1
ATOM 7461 N N . LEU C 3 106 ? 11.299 7.493 23.313 1.00 29.95 106 LEU C N 1
ATOM 7462 C CA . LEU C 3 106 ? 10.320 7.374 24.387 1.00 27.72 106 LEU C CA 1
ATOM 7463 C C . LEU C 3 106 ? 10.863 7.923 25.699 1.00 28.59 106 LEU C C 1
ATOM 7464 O O . LEU C 3 106 ? 10.098 8.447 26.535 1.00 31.61 106 LEU C O 1
ATOM 7469 N N . VAL C 3 107 ? 12.181 7.825 25.900 1.00 26.24 107 VAL C N 1
ATOM 7470 C CA . VAL C 3 107 ? 12.781 8.381 27.108 1.00 25.98 107 VAL C CA 1
ATOM 7471 C C . VAL C 3 107 ? 12.703 9.941 27.036 1.00 26.19 107 VAL C C 1
ATOM 7472 O O . VAL C 3 107 ? 12.461 10.583 28.056 1.00 26.77 107 VAL C O 1
ATOM 7476 N N . TRP C 3 108 ? 12.897 10.525 25.845 1.00 25.69 108 TRP C N 1
ATOM 7477 C CA . TRP C 3 108 ? 12.726 12.002 25.687 1.00 24.45 108 TRP C CA 1
ATOM 7478 C C . TRP C 3 108 ? 11.256 12.327 25.953 1.00 26.49 108 TRP C C 1
ATOM 7479 O O . TRP C 3 108 ? 10.933 13.317 26.609 1.00 26.24 108 TRP C O 1
ATOM 7490 N N . ASP C 3 109 ? 10.343 11.515 25.442 1.00 27.43 109 ASP C N 1
ATOM 7491 C CA . ASP C 3 109 ? 8.942 11.837 25.706 1.00 30.83 109 ASP C CA 1
ATOM 7492 C C . ASP C 3 109 ? 8.608 11.825 27.213 1.00 32.54 109 ASP C C 1
ATOM 7493 O O . ASP C 3 109 ? 7.678 12.503 27.647 1.00 29.07 109 ASP C O 1
ATOM 7498 N N . MET C 3 110 ? 9.391 11.111 28.027 1.00 31.98 110 MET C N 1
ATOM 7499 C CA . MET C 3 110 ? 9.155 11.128 29.464 1.00 33.96 110 MET C CA 1
ATOM 7500 C C . MET C 3 110 ? 9.863 12.338 30.066 1.00 34.94 110 MET C C 1
ATOM 7501 O O . MET C 3 110 ? 9.836 12.543 31.285 1.00 33.48 110 MET C O 1
ATOM 7506 N N . GLY C 3 111 ? 10.531 13.109 29.204 1.00 34.13 111 GLY C N 1
ATOM 7507 C CA . GLY C 3 111 ? 11.208 14.315 29.649 1.00 34.70 111 GLY C CA 1
ATOM 7508 C C . GLY C 3 111 ? 12.645 14.119 30.090 1.00 34.61 111 GLY C C 1
ATOM 7509 O O . GLY C 3 111 ? 13.175 15.007 30.758 1.00 34.65 111 GLY C O 1
ATOM 7510 N N . LYS C 3 112 ? 13.293 13.005 29.720 1.00 30.49 112 LYS C N 1
ATOM 7511 C CA . LYS C 3 112 ? 14.667 12.777 30.183 1.00 30.81 112 LYS C CA 1
ATOM 7512 C C . LYS C 3 112 ? 15.748 12.739 29.094 1.00 26.81 112 LYS C C 1
ATOM 7513 O O . LYS C 3 112 ? 15.468 12.435 27.942 1.00 28.02 112 LYS C O 1
ATOM 7519 N N . GLY C 3 113 ? 16.990 13.025 29.487 1.00 27.56 113 GLY C N 1
ATOM 7520 C CA . GLY C 3 113 ? 18.090 12.995 28.534 1.00 26.66 113 GLY C CA 1
ATOM 7521 C C . GLY C 3 113 ? 18.220 14.198 27.600 1.00 26.91 113 GLY C C 1
ATOM 7522 O O . GLY C 3 113 ? 18.732 14.055 26.483 1.00 25.07 113 GLY C O 1
ATOM 7523 N N . PHE C 3 114 ? 17.806 15.384 28.055 1.00 28.72 114 PHE C N 1
ATOM 7524 C CA . PHE C 3 114 ? 17.872 16.593 27.195 1.00 28.56 114 PHE C CA 1
ATOM 7525 C C . PHE C 3 114 ? 19.114 17.495 27.177 1.00 28.20 114 PHE C C 1
ATOM 7526 O O . PHE C 3 114 ? 19.232 18.374 26.305 1.00 29.18 114 PHE C O 1
ATOM 7534 N N . LYS C 3 115 ? 20.040 17.312 28.119 1.00 30.79 115 LYS C N 1
ATOM 7535 C CA . LYS C 3 115 ? 21.273 18.104 28.102 1.00 31.13 115 LYS C CA 1
ATOM 7536 C C . LYS C 3 115 ? 22.002 17.742 26.833 1.00 29.81 115 LYS C C 1
ATOM 7537 O O . LYS C 3 115 ? 21.984 16.577 26.423 1.00 27.99 115 LYS C O 1
ATOM 7543 N N . LEU C 3 116 ? 22.671 18.703 26.217 1.00 27.34 116 LEU C N 1
ATOM 7544 C CA . LEU C 3 116 ? 23.384 18.382 24.980 1.00 32.37 116 LEU C CA 1
ATOM 7545 C C . LEU C 3 116 ? 24.365 17.225 25.138 1.00 31.23 116 LEU C C 1
ATOM 7546 O O . LEU C 3 116 ? 24.486 16.402 24.237 1.00 30.43 116 LEU C O 1
ATOM 7551 N N . SER C 3 117 ? 25.079 17.173 26.255 1.00 31.01 117 SER C N 1
ATOM 7552 C CA . SER C 3 117 ? 26.023 16.050 26.446 1.00 32.56 117 SER C CA 1
ATOM 7553 C C . SER C 3 117 ? 25.271 14.704 26.503 1.00 32.21 117 SER C C 1
ATOM 7554 O O . SER C 3 117 ? 25.772 13.685 25.995 1.00 34.44 117 SER C O 1
ATOM 7557 N N . GLN C 3 118 ? 24.074 14.702 27.088 1.00 31.64 118 GLN C N 1
ATOM 7558 C CA . GLN C 3 118 ? 23.264 13.470 27.173 1.00 30.84 118 GLN C CA 1
ATOM 7559 C C . GLN C 3 118 ? 22.731 13.084 25.817 1.00 31.98 118 GLN C C 1
ATOM 7560 O O . GLN C 3 118 ? 22.659 11.905 25.482 1.00 30.43 118 GLN C O 1
ATOM 7566 N N . VAL C 3 119 ? 22.334 14.070 25.012 1.00 27.69 119 VAL C N 1
ATOM 7567 C CA . VAL C 3 119 ? 21.871 13.782 23.671 1.00 28.48 119 VAL C CA 1
ATOM 7568 C C . VAL C 3 119 ? 22.987 13.129 22.840 1.00 32.28 119 VAL C C 1
ATOM 7569 O O . VAL C 3 119 ? 22.747 12.189 22.069 1.00 31.76 119 VAL C O 1
ATOM 7573 N N . GLU C 3 120 ? 24.213 13.627 22.977 1.00 33.58 120 GLU C N 1
ATOM 7574 C CA . GLU C 3 120 ? 25.327 13.064 22.204 1.00 33.83 120 GLU C CA 1
ATOM 7575 C C . GLU C 3 120 ? 25.713 11.681 22.721 1.00 34.26 120 GLU C C 1
ATOM 7576 O O . GLU C 3 120 ? 25.997 10.762 21.947 1.00 33.88 120 GLU C O 1
ATOM 7582 N N . GLN C 3 121 ? 25.725 11.523 24.029 1.00 33.06 121 GLN C N 1
ATOM 7583 C CA . GLN C 3 121 ? 26.090 10.232 24.588 1.00 32.95 121 GLN C CA 1
ATOM 7584 C C . GLN C 3 121 ? 25.031 9.163 24.287 1.00 32.86 121 GLN C C 1
ATOM 7585 O O . GLN C 3 121 ? 25.373 8.068 23.859 1.00 31.44 121 GLN C O 1
ATOM 7591 N N . SER C 3 122 ? 23.749 9.480 24.454 1.00 30.05 122 SER C N 1
ATOM 7592 C CA . SER C 3 122 ? 22.714 8.483 24.180 1.00 28.54 122 SER C CA 1
ATOM 7593 C C . SER C 3 122 ? 22.746 8.109 22.720 1.00 28.94 122 SER C C 1
ATOM 7594 O O . SER C 3 122 ? 22.487 6.954 22.373 1.00 29.67 122 SER C O 1
ATOM 7597 N N . GLY C 3 123 ? 23.088 9.057 21.839 1.00 26.63 123 GLY C N 1
ATOM 7598 C CA . GLY C 3 123 ? 23.170 8.744 20.418 1.00 25.87 123 GLY C CA 1
ATOM 7599 C C . GLY C 3 123 ? 24.283 7.717 20.083 1.00 30.30 123 GLY C C 1
ATOM 7600 O O . GLY C 3 123 ? 24.104 6.764 19.274 1.00 27.68 123 GLY C O 1
ATOM 7601 N N . VAL C 3 124 ? 25.462 7.909 20.675 1.00 28.79 124 VAL C N 1
ATOM 7602 C CA . VAL C 3 124 ? 26.559 6.984 20.427 1.00 30.34 124 VAL C CA 1
ATOM 7603 C C . VAL C 3 124 ? 26.227 5.606 21.049 1.00 30.75 124 VAL C C 1
ATOM 7604 O O . VAL C 3 124 ? 26.585 4.577 20.473 1.00 31.63 124 VAL C O 1
ATOM 7608 N N . VAL C 3 125 ? 25.550 5.593 22.197 1.00 28.54 125 VAL C N 1
ATOM 7609 C CA . VAL C 3 125 ? 25.178 4.341 22.837 1.00 31.53 125 VAL C CA 1
ATOM 7610 C C . VAL C 3 125 ? 24.240 3.588 21.887 1.00 33.08 125 VAL C C 1
ATOM 7611 O O . VAL C 3 125 ? 24.375 2.357 21.710 1.00 30.34 125 VAL C O 1
ATOM 7615 N N . VAL C 3 126 ? 23.303 4.315 21.258 1.00 27.54 126 VAL C N 1
ATOM 7616 C CA . VAL C 3 126 ? 22.378 3.693 20.319 1.00 28.27 126 VAL C CA 1
ATOM 7617 C C . VAL C 3 126 ? 23.127 3.093 19.113 1.00 30.75 126 VAL C C 1
ATOM 7618 O O . VAL C 3 126 ? 22.757 1.989 18.636 1.00 31.83 126 VAL C O 1
ATOM 7622 N N . LEU C 3 127 ? 24.162 3.769 18.605 1.00 28.54 127 LEU C N 1
ATOM 7623 C CA . LEU C 3 127 ? 24.899 3.199 17.467 1.00 29.94 127 LEU C CA 1
ATOM 7624 C C . LEU C 3 127 ? 25.656 1.909 17.874 1.00 31.39 127 LEU C C 1
ATOM 7625 O O . LEU C 3 127 ? 25.720 0.936 17.109 1.00 31.78 127 LEU C O 1
ATOM 7630 N N . ILE C 3 128 ? 26.212 1.912 19.082 1.00 30.67 128 ILE C N 1
ATOM 7631 C CA . ILE C 3 128 ? 26.952 0.763 19.587 1.00 31.91 128 ILE C CA 1
ATOM 7632 C C . ILE C 3 128 ? 25.989 -0.407 19.781 1.00 34.66 128 ILE C C 1
ATOM 7633 O O . ILE C 3 128 ? 26.262 -1.522 19.307 1.00 32.91 128 ILE C O 1
ATOM 7638 N N . LEU C 3 129 ? 24.862 -0.164 20.453 1.00 33.74 129 LEU C N 1
ATOM 7639 C CA . LEU C 3 129 ? 23.868 -1.224 20.649 1.00 33.18 129 LEU C CA 1
ATOM 7640 C C . LEU C 3 129 ? 23.366 -1.757 19.334 1.00 32.77 129 LEU C C 1
ATOM 7641 O O . LEU C 3 129 ? 23.126 -2.946 19.203 1.00 32.58 129 LEU C O 1
ATOM 7646 N N . THR C 3 130 ? 23.215 -0.890 18.340 1.00 26.91 130 THR C N 1
ATOM 7647 C CA . THR C 3 130 ? 22.710 -1.322 17.042 1.00 28.99 130 THR C CA 1
ATOM 7648 C C . THR C 3 130 ? 23.697 -2.271 16.368 1.00 30.46 130 THR C C 1
ATOM 7649 O O . THR C 3 130 ? 23.308 -3.308 15.802 1.00 29.43 130 THR C O 1
ATOM 7653 N N . LEU C 3 131 ? 24.972 -1.922 16.430 1.00 28.81 131 LEU C N 1
ATOM 7654 C CA . LEU C 3 131 ? 25.999 -2.741 15.810 1.00 28.71 131 LEU C CA 1
ATOM 7655 C C . LEU C 3 131 ? 26.158 -4.080 16.550 1.00 29.40 131 LEU C C 1
ATOM 7656 O O . LEU C 3 131 ? 26.241 -5.113 15.897 1.00 31.69 131 LEU C O 1
ATOM 7661 N N . LEU C 3 132 ? 26.176 -4.060 17.881 1.00 27.92 132 LEU C N 1
ATOM 7662 C CA . LEU C 3 132 ? 26.307 -5.301 18.692 1.00 29.97 132 LEU C CA 1
ATOM 7663 C C . LEU C 3 132 ? 25.116 -6.253 18.472 1.00 31.33 132 LEU C C 1
ATOM 7664 O O . LEU C 3 132 ? 25.306 -7.463 18.286 1.00 28.27 132 LEU C O 1
ATOM 7669 N N . SER C 3 133 ? 23.886 -5.726 18.558 1.00 28.96 133 SER C N 1
ATOM 7670 C CA . SER C 3 133 ? 22.638 -6.469 18.321 1.00 32.13 133 SER C CA 1
ATOM 7671 C C . SER C 3 133 ? 22.644 -7.118 16.961 1.00 32.82 133 SER C C 1
ATOM 7672 O O . SER C 3 133 ? 22.427 -8.335 16.823 1.00 34.78 133 SER C O 1
ATOM 7675 N N . SER C 3 134 ? 22.876 -6.302 15.939 1.00 31.86 134 SER C N 1
ATOM 7676 C CA . SER C 3 134 ? 22.879 -6.801 14.578 1.00 33.17 134 SER C CA 1
ATOM 7677 C C . SER C 3 134 ? 23.922 -7.883 14.367 1.00 34.38 134 SER C C 1
ATOM 7678 O O . SER C 3 134 ? 23.634 -8.888 13.697 1.00 33.25 134 SER C O 1
ATOM 7681 N N . ALA C 3 135 ? 25.127 -7.676 14.899 1.00 32.49 135 ALA C N 1
ATOM 7682 C CA . ALA C 3 135 ? 26.169 -8.686 14.748 1.00 33.38 135 ALA C CA 1
ATOM 7683 C C . ALA C 3 135 ? 25.748 -10.003 15.449 1.00 32.22 135 ALA C C 1
ATOM 7684 O O . ALA C 3 135 ? 25.897 -11.082 14.892 1.00 33.16 135 ALA C O 1
ATOM 7686 N N . ALA C 3 136 ? 25.239 -9.899 16.667 1.00 31.94 136 ALA C N 1
ATOM 7687 C CA . ALA C 3 136 ? 24.827 -11.087 17.428 1.00 32.09 136 ALA C CA 1
ATOM 7688 C C . ALA C 3 136 ? 23.668 -11.822 16.761 1.00 35.68 136 ALA C C 1
ATOM 7689 O O . ALA C 3 136 ? 23.692 -13.070 16.629 1.00 34.17 136 ALA C O 1
ATOM 7691 N N . ILE C 3 137 ? 22.646 -11.074 16.344 1.00 32.72 137 ILE C N 1
ATOM 7692 C CA . ILE C 3 137 ? 21.494 -11.683 15.682 1.00 31.63 137 ILE C CA 1
ATOM 7693 C C . ILE C 3 137 ? 21.808 -12.278 14.319 1.00 33.37 137 ILE C C 1
ATOM 7694 O O . ILE C 3 137 ? 21.256 -13.317 13.953 1.00 34.65 137 ILE C O 1
ATOM 7699 N N . ALA C 3 138 ? 22.695 -11.653 13.555 1.00 33.44 138 ALA C N 1
ATOM 7700 C CA . ALA C 3 138 ? 23.014 -12.188 12.226 1.00 35.39 138 ALA C CA 1
ATOM 7701 C C . ALA C 3 138 ? 23.769 -13.526 12.314 1.00 38.51 138 ALA C C 1
ATOM 7702 O O . ALA C 3 138 ? 23.782 -14.303 11.360 1.00 36.70 138 ALA C O 1
ATOM 7704 N N . SER C 3 139 ? 24.415 -13.773 13.441 1.00 40.46 139 SER C N 1
ATOM 7705 C CA . SER C 3 139 ? 25.183 -15.005 13.571 1.00 47.47 139 SER C CA 1
ATOM 7706 C C . SER C 3 139 ? 24.352 -16.182 14.052 1.00 49.89 139 SER C C 1
ATOM 7707 O O . SER C 3 139 ? 24.823 -17.318 14.047 1.00 52.04 139 SER C O 1
ATOM 7710 N N . GLU C 3 140 ? 23.128 -15.923 14.485 1.00 53.51 140 GLU C N 1
ATOM 7711 C CA . GLU C 3 140 ? 22.289 -17.010 14.941 1.00 58.88 140 GLU C CA 1
ATOM 7712 C C . GLU C 3 140 ? 21.299 -17.382 13.838 1.00 61.75 140 GLU C C 1
ATOM 7713 O O . GLU C 3 140 ? 21.446 -18.452 13.199 1.00 63.33 140 GLU C O 1
ATOM 7720 N N . SER D 4 3 ? -12.295 17.932 21.951 1.00 52.41 3 SER D N 1
ATOM 7721 C CA . SER D 4 3 ? -11.425 19.142 22.094 1.00 52.99 3 SER D CA 1
ATOM 7722 C C . SER D 4 3 ? -9.965 18.768 22.471 1.00 50.60 3 SER D C 1
ATOM 7723 O O . SER D 4 3 ? -9.082 19.635 22.507 1.00 49.64 3 SER D O 1
ATOM 7726 N N . LYS D 4 4 ? -9.716 17.495 22.769 1.00 45.62 4 LYS D N 1
ATOM 7727 C CA . LYS D 4 4 ? -8.356 17.080 23.096 1.00 43.66 4 LYS D CA 1
ATOM 7728 C C . LYS D 4 4 ? -7.871 16.014 22.134 1.00 40.75 4 LYS D C 1
ATOM 7729 O O . LYS D 4 4 ? -7.012 15.180 22.465 1.00 38.63 4 LYS D O 1
ATOM 7735 N N . ALA D 4 5 ? -8.381 16.083 20.907 1.00 36.92 5 ALA D N 1
ATOM 7736 C CA . ALA D 4 5 ? -8.011 15.098 19.922 1.00 35.92 5 ALA D CA 1
ATOM 7737 C C . ALA D 4 5 ? -6.506 15.051 19.634 1.00 35.63 5 ALA D C 1
ATOM 7738 O O . ALA D 4 5 ? -5.967 13.966 19.439 1.00 33.65 5 ALA D O 1
ATOM 7740 N N . ALA D 4 6 ? -5.814 16.189 19.628 1.00 32.84 6 ALA D N 1
ATOM 7741 C CA . ALA D 4 6 ? -4.380 16.144 19.301 1.00 31.37 6 ALA D CA 1
ATOM 7742 C C . ALA D 4 6 ? -3.518 15.500 20.365 1.00 29.41 6 ALA D C 1
ATOM 7743 O O . ALA D 4 6 ? -2.626 14.717 20.042 1.00 29.25 6 ALA D O 1
ATOM 7745 N N . SER D 4 7 ? -3.747 15.838 21.631 1.00 28.77 7 SER D N 1
ATOM 7746 C CA . SER D 4 7 ? -2.924 15.260 22.669 1.00 29.95 7 SER D CA 1
ATOM 7747 C C . SER D 4 7 ? -3.286 13.789 22.816 1.00 31.80 7 SER D C 1
ATOM 7748 O O . SER D 4 7 ? -2.427 12.961 23.119 1.00 29.56 7 SER D O 1
ATOM 7751 N N . LEU D 4 8 ? -4.552 13.470 22.573 1.00 30.76 8 LEU D N 1
ATOM 7752 C CA . LEU D 4 8 ? -5.014 12.085 22.699 1.00 34.03 8 LEU D CA 1
ATOM 7753 C C . LEU D 4 8 ? -4.307 11.262 21.652 1.00 33.30 8 LEU D C 1
ATOM 7754 O O . LEU D 4 8 ? -3.878 10.157 21.935 1.00 33.10 8 LEU D O 1
ATOM 7759 N N . HIS D 4 9 ? -4.220 11.788 20.432 1.00 30.11 9 HIS D N 1
ATOM 7760 C CA . HIS D 4 9 ? -3.536 11.089 19.371 1.00 31.19 9 HIS D CA 1
ATOM 7761 C C . HIS D 4 9 ? -2.060 10.866 19.718 1.00 31.76 9 HIS D C 1
ATOM 7762 O O . HIS D 4 9 ? -1.534 9.765 19.522 1.00 30.44 9 HIS D O 1
ATOM 7769 N N . TRP D 4 10 ? -1.403 11.901 20.238 1.00 28.38 10 TRP D N 1
ATOM 7770 C CA . TRP D 4 10 ? 0.016 11.807 20.604 1.00 27.04 10 TRP D CA 1
ATOM 7771 C C . TRP D 4 10 ? 0.210 10.700 21.653 1.00 28.10 10 TRP D C 1
ATOM 7772 O O . TRP D 4 10 ? 1.138 9.893 21.567 1.00 27.71 10 TRP D O 1
ATOM 7783 N N . THR D 4 11 ? -0.661 10.679 22.650 1.00 28.46 11 THR D N 1
ATOM 7784 C CA . THR D 4 11 ? -0.593 9.661 23.688 1.00 33.25 11 THR D CA 1
ATOM 7785 C C . THR D 4 11 ? -0.806 8.231 23.091 1.00 32.11 11 THR D C 1
ATOM 7786 O O . THR D 4 11 ? -0.063 7.311 23.403 1.00 34.13 11 THR D O 1
ATOM 7790 N N . SER D 4 12 ? -1.819 8.061 22.244 1.00 33.67 12 SER D N 1
ATOM 7791 C CA . SER D 4 12 ? -2.083 6.752 21.614 1.00 34.47 12 SER D CA 1
ATOM 7792 C C . SER D 4 12 ? -0.864 6.275 20.820 1.00 35.81 12 SER D C 1
ATOM 7793 O O . SER D 4 12 ? -0.529 5.077 20.820 1.00 35.92 12 SER D O 1
ATOM 7796 N N . GLU D 4 13 ? -0.219 7.206 20.117 1.00 32.35 13 GLU D N 1
ATOM 7797 C CA . GLU D 4 13 ? 0.958 6.866 19.322 1.00 32.28 13 GLU D CA 1
ATOM 7798 C C . GLU D 4 13 ? 2.080 6.327 20.206 1.00 32.40 13 GLU D C 1
ATOM 7799 O O . GLU D 4 13 ? 2.747 5.351 19.836 1.00 32.65 13 GLU D O 1
ATOM 7805 N N . ARG D 4 14 ? 2.301 6.946 21.365 1.00 32.59 14 ARG D N 1
ATOM 7806 C CA . ARG D 4 14 ? 3.357 6.456 22.239 1.00 34.64 14 ARG D CA 1
ATOM 7807 C C . ARG D 4 14 ? 2.958 5.105 22.860 1.00 35.00 14 ARG D C 1
ATOM 7808 O O . ARG D 4 14 ? 3.819 4.218 23.057 1.00 33.95 14 ARG D O 1
ATOM 7816 N N . ALA D 4 15 ? 1.671 4.951 23.169 1.00 33.24 15 ALA D N 1
ATOM 7817 C CA . ALA D 4 15 ? 1.188 3.708 23.791 1.00 34.35 15 ALA D CA 1
ATOM 7818 C C . ALA D 4 15 ? 1.405 2.537 22.819 1.00 35.22 15 ALA D C 1
ATOM 7819 O O . ALA D 4 15 ? 1.884 1.466 23.210 1.00 36.08 15 ALA D O 1
ATOM 7821 N N . VAL D 4 16 ? 1.077 2.743 21.546 1.00 34.01 16 VAL D N 1
ATOM 7822 C CA . VAL D 4 16 ? 1.261 1.701 20.565 1.00 33.66 16 VAL D CA 1
ATOM 7823 C C . VAL D 4 16 ? 2.752 1.387 20.337 1.00 35.45 16 VAL D C 1
ATOM 7824 O O . VAL D 4 16 ? 3.140 0.216 20.154 1.00 34.82 16 VAL D O 1
ATOM 7828 N N . SER D 4 17 ? 3.606 2.409 20.357 1.00 34.09 17 SER D N 1
ATOM 7829 C CA . SER D 4 17 ? 5.056 2.184 20.206 1.00 34.21 17 SER D CA 1
ATOM 7830 C C . SER D 4 17 ? 5.540 1.286 21.328 1.00 33.74 17 SER D C 1
ATOM 7831 O O . SER D 4 17 ? 6.363 0.400 21.111 1.00 36.79 17 SER D O 1
ATOM 7834 N N . ALA D 4 18 ? 5.079 1.572 22.540 1.00 34.12 18 ALA D N 1
ATOM 7835 C CA . ALA D 4 18 ? 5.435 0.788 23.714 1.00 37.73 18 ALA D CA 1
ATOM 7836 C C . ALA D 4 18 ? 4.982 -0.686 23.493 1.00 40.06 18 ALA D C 1
ATOM 7837 O O . ALA D 4 18 ? 5.748 -1.623 23.688 1.00 40.73 18 ALA D O 1
ATOM 7839 N N . LEU D 4 19 ? 3.740 -0.865 23.064 1.00 42.43 19 LEU D N 1
ATOM 7840 C CA . LEU D 4 19 ? 3.199 -2.189 22.789 1.00 43.60 19 LEU D CA 1
ATOM 7841 C C . LEU D 4 19 ? 4.128 -2.956 21.852 1.00 44.74 19 LEU D C 1
ATOM 7842 O O . LEU D 4 19 ? 4.530 -4.080 22.164 1.00 44.65 19 LEU D O 1
ATOM 7847 N N . LEU D 4 20 ? 4.462 -2.369 20.705 1.00 42.70 20 LEU D N 1
ATOM 7848 C CA . LEU D 4 20 ? 5.364 -3.030 19.769 1.00 44.64 20 LEU D CA 1
ATOM 7849 C C . LEU D 4 20 ? 6.657 -3.458 20.467 1.00 46.38 20 LEU D C 1
ATOM 7850 O O . LEU D 4 20 ? 7.218 -4.550 20.232 1.00 45.99 20 LEU D O 1
ATOM 7855 N N . LEU D 4 21 ? 7.152 -2.591 21.333 1.00 46.91 21 LEU D N 1
ATOM 7856 C CA . LEU D 4 21 ? 8.367 -2.910 22.039 1.00 47.78 21 LEU D CA 1
ATOM 7857 C C . LEU D 4 21 ? 8.177 -4.233 22.802 1.00 48.02 21 LEU D C 1
ATOM 7858 O O . LEU D 4 21 ? 9.018 -5.121 22.705 1.00 48.66 21 LEU D O 1
ATOM 7863 N N . GLY D 4 22 ? 7.066 -4.358 23.534 1.00 47.08 22 GLY D N 1
ATOM 7864 C CA . GLY D 4 22 ? 6.789 -5.567 24.295 1.00 44.99 22 GLY D CA 1
ATOM 7865 C C . GLY D 4 22 ? 6.528 -6.793 23.422 1.00 45.05 22 GLY D C 1
ATOM 7866 O O . GLY D 4 22 ? 6.872 -7.912 23.801 1.00 45.28 22 GLY D O 1
ATOM 7867 N N . LEU D 4 23 ? 5.923 -6.597 22.255 1.00 42.94 23 LEU D N 1
ATOM 7868 C CA . LEU D 4 23 ? 5.645 -7.722 21.370 1.00 42.17 23 LEU D CA 1
ATOM 7869 C C . LEU D 4 23 ? 6.911 -8.384 20.838 1.00 45.97 23 LEU D C 1
ATOM 7870 O O . LEU D 4 23 ? 6.908 -9.579 20.542 1.00 44.36 23 LEU D O 1
ATOM 7875 N N . LEU D 4 24 ? 8.005 -7.633 20.708 1.00 46.06 24 LEU D N 1
ATOM 7876 C CA . LEU D 4 24 ? 9.241 -8.238 20.209 1.00 48.51 24 LEU D CA 1
ATOM 7877 C C . LEU D 4 24 ? 9.676 -9.409 21.104 1.00 49.81 24 LEU D C 1
ATOM 7878 O O . LEU D 4 24 ? 9.873 -10.523 20.621 1.00 47.48 24 LEU D O 1
ATOM 7883 N N . PRO D 4 25 ? 9.836 -9.167 22.421 1.00 51.89 25 PRO D N 1
ATOM 7884 C CA . PRO D 4 25 ? 10.241 -10.215 23.364 1.00 53.56 25 PRO D CA 1
ATOM 7885 C C . PRO D 4 25 ? 9.196 -11.334 23.394 1.00 55.57 25 PRO D C 1
ATOM 7886 O O . PRO D 4 25 ? 9.537 -12.522 23.441 1.00 57.28 25 PRO D O 1
ATOM 7890 N N . ALA D 4 26 ? 7.922 -10.939 23.380 1.00 55.51 26 ALA D N 1
ATOM 7891 C CA . ALA D 4 26 ? 6.825 -11.884 23.410 1.00 55.49 26 ALA D CA 1
ATOM 7892 C C . ALA D 4 26 ? 6.837 -12.774 22.180 1.00 55.33 26 ALA D C 1
ATOM 7893 O O . ALA D 4 26 ? 6.425 -13.931 22.251 1.00 56.72 26 ALA D O 1
ATOM 7895 N N . ALA D 4 27 ? 7.302 -12.238 21.056 1.00 54.78 27 ALA D N 1
ATOM 7896 C CA . ALA D 4 27 ? 7.374 -13.009 19.819 1.00 55.98 27 ALA D CA 1
ATOM 7897 C C . ALA D 4 27 ? 8.438 -14.098 19.985 1.00 57.64 27 ALA D C 1
ATOM 7898 O O . ALA D 4 27 ? 8.330 -15.190 19.428 1.00 56.06 27 ALA D O 1
ATOM 7900 N N . TYR D 4 28 ? 9.460 -13.788 20.769 1.00 59.20 28 TYR D N 1
ATOM 7901 C CA . TYR D 4 28 ? 10.533 -14.726 21.010 1.00 61.09 28 TYR D CA 1
ATOM 7902 C C . TYR D 4 28 ? 10.196 -15.727 22.117 1.00 61.07 28 TYR D C 1
ATOM 7903 O O . TYR D 4 28 ? 10.618 -16.875 22.062 1.00 61.74 28 TYR D O 1
ATOM 7912 N N . LEU D 4 29 ? 9.434 -15.303 23.116 1.00 60.23 29 LEU D N 1
ATOM 7913 C CA . LEU D 4 29 ? 9.095 -16.192 24.218 1.00 59.97 29 LEU D CA 1
ATOM 7914 C C . LEU D 4 29 ? 7.770 -16.931 24.073 1.00 59.91 29 LEU D C 1
ATOM 7915 O O . LEU D 4 29 ? 7.595 -18.003 24.661 1.00 59.41 29 LEU D O 1
ATOM 7920 N N . TYR D 4 30 ? 6.840 -16.371 23.303 1.00 58.18 30 TYR D N 1
ATOM 7921 C CA . TYR D 4 30 ? 5.540 -16.996 23.132 1.00 56.11 30 TYR D CA 1
ATOM 7922 C C . TYR D 4 30 ? 5.000 -16.981 21.721 1.00 54.06 30 TYR D C 1
ATOM 7923 O O . TYR D 4 30 ? 3.879 -16.541 21.491 1.00 53.81 30 TYR D O 1
ATOM 7932 N N . PRO D 4 31 ? 5.773 -17.490 20.759 1.00 53.95 31 PRO D N 1
ATOM 7933 C CA . PRO D 4 31 ? 5.370 -17.543 19.342 1.00 54.15 31 PRO D CA 1
ATOM 7934 C C . PRO D 4 31 ? 3.978 -18.158 19.262 1.00 55.98 31 PRO D C 1
ATOM 7935 O O . PRO D 4 31 ? 3.689 -19.117 19.975 1.00 57.04 31 PRO D O 1
ATOM 7939 N N . GLY D 4 32 ? 3.118 -17.633 18.401 1.00 57.01 32 GLY D N 1
ATOM 7940 C CA . GLY D 4 32 ? 1.783 -18.190 18.308 1.00 58.68 32 GLY D CA 1
ATOM 7941 C C . GLY D 4 32 ? 0.783 -17.210 17.732 1.00 59.98 32 GLY D C 1
ATOM 7942 O O . GLY D 4 32 ? 1.143 -16.076 17.410 1.00 59.69 32 GLY D O 1
ATOM 7943 N N . PRO D 4 33 ? -0.496 -17.610 17.615 1.00 59.58 33 PRO D N 1
ATOM 7944 C CA . PRO D 4 33 ? -1.552 -16.753 17.066 1.00 57.27 33 PRO D CA 1
ATOM 7945 C C . PRO D 4 33 ? -1.847 -15.441 17.822 1.00 53.77 33 PRO D C 1
ATOM 7946 O O . PRO D 4 33 ? -2.122 -14.422 17.190 1.00 52.93 33 PRO D O 1
ATOM 7950 N N . ALA D 4 34 ? -1.800 -15.460 19.153 1.00 50.43 34 ALA D N 1
ATOM 7951 C CA . ALA D 4 34 ? -2.062 -14.243 19.915 1.00 48.28 34 ALA D CA 1
ATOM 7952 C C . ALA D 4 34 ? -1.046 -13.152 19.551 1.00 47.57 34 ALA D C 1
ATOM 7953 O O . ALA D 4 34 ? -1.419 -12.011 19.246 1.00 47.47 34 ALA D O 1
ATOM 7955 N N . VAL D 4 35 ? 0.233 -13.501 19.595 1.00 45.04 35 VAL D N 1
ATOM 7956 C CA . VAL D 4 35 ? 1.276 -12.567 19.237 1.00 43.24 35 VAL D CA 1
ATOM 7957 C C . VAL D 4 35 ? 1.214 -12.267 17.738 1.00 43.17 35 VAL D C 1
ATOM 7958 O O . VAL D 4 35 ? 1.372 -11.110 17.325 1.00 40.83 35 VAL D O 1
ATOM 7962 N N . ASP D 4 36 ? 0.954 -13.283 16.923 1.00 39.44 36 ASP D N 1
ATOM 7963 C CA . ASP D 4 36 ? 0.881 -13.072 15.481 1.00 42.74 36 ASP D CA 1
ATOM 7964 C C . ASP D 4 36 ? -0.148 -12.031 15.056 1.00 41.44 36 ASP D C 1
ATOM 7965 O O . ASP D 4 36 ? 0.147 -11.176 14.220 1.00 40.59 36 ASP D O 1
ATOM 7970 N N . TYR D 4 37 ? -1.358 -12.119 15.606 1.00 40.33 37 TYR D N 1
ATOM 7971 C CA . TYR D 4 37 ? -2.404 -11.165 15.239 1.00 41.53 37 TYR D CA 1
ATOM 7972 C C . TYR D 4 37 ? -2.186 -9.821 15.942 1.00 42.07 37 TYR D C 1
ATOM 7973 O O . TYR D 4 37 ? -2.552 -8.766 15.407 1.00 41.24 37 TYR D O 1
ATOM 7982 N N . SER D 4 38 ? -1.576 -9.864 17.123 1.00 40.22 38 SER D N 1
ATOM 7983 C CA . SER D 4 38 ? -1.301 -8.642 17.856 1.00 42.67 38 SER D CA 1
ATOM 7984 C C . SER D 4 38 ? -0.286 -7.827 17.066 1.00 44.46 38 SER D C 1
ATOM 7985 O O . SER D 4 38 ? -0.442 -6.615 16.921 1.00 46.97 38 SER D O 1
ATOM 7988 N N . LEU D 4 39 ? 0.741 -8.494 16.546 1.00 42.41 39 LEU D N 1
ATOM 7989 C CA . LEU D 4 39 ? 1.749 -7.832 15.737 1.00 43.12 39 LEU D CA 1
ATOM 7990 C C . LEU D 4 39 ? 1.132 -7.293 14.460 1.00 42.85 39 LEU D C 1
ATOM 7991 O O . LEU D 4 39 ? 1.502 -6.215 13.983 1.00 41.47 39 LEU D O 1
ATOM 7996 N N . ALA D 4 40 ? 0.206 -8.043 13.886 1.00 39.12 40 ALA D N 1
ATOM 7997 C CA . ALA D 4 40 ? -0.406 -7.608 12.652 1.00 40.47 40 ALA D CA 1
ATOM 7998 C C . ALA D 4 40 ? -1.083 -6.264 12.860 1.00 39.89 40 ALA D C 1
ATOM 7999 O O . ALA D 4 40 ? -0.923 -5.338 12.068 1.00 39.75 40 ALA D O 1
ATOM 8001 N N . ALA D 4 41 ? -1.813 -6.158 13.957 1.00 38.24 41 ALA D N 1
ATOM 8002 C CA . ALA D 4 41 ? -2.538 -4.937 14.241 1.00 37.79 41 ALA D CA 1
ATOM 8003 C C . ALA D 4 41 ? -1.600 -3.780 14.627 1.00 38.99 41 ALA D C 1
ATOM 8004 O O . ALA D 4 41 ? -1.741 -2.681 14.087 1.00 36.83 41 ALA D O 1
ATOM 8006 N N . ALA D 4 42 ? -0.651 -4.044 15.537 1.00 38.14 42 ALA D N 1
ATOM 8007 C CA . ALA D 4 42 ? 0.307 -3.037 16.011 1.00 38.67 42 ALA D CA 1
ATOM 8008 C C . ALA D 4 42 ? 1.226 -2.553 14.897 1.00 39.46 42 ALA D C 1
ATOM 8009 O O . ALA D 4 42 ? 1.473 -1.347 14.765 1.00 38.37 42 ALA D O 1
ATOM 8011 N N . LEU D 4 43 ? 1.739 -3.471 14.087 1.00 37.79 43 LEU D N 1
ATOM 8012 C CA . LEU D 4 43 ? 2.579 -3.060 12.979 1.00 38.89 43 LEU D CA 1
ATOM 8013 C C . LEU D 4 43 ? 1.787 -2.193 12.008 1.00 38.40 43 LEU D C 1
ATOM 8014 O O . LEU D 4 43 ? 2.305 -1.220 11.467 1.00 37.82 43 LEU D O 1
ATOM 8019 N N . THR D 4 44 ? 0.523 -2.539 11.793 1.00 37.55 44 THR D N 1
ATOM 8020 C CA . THR D 4 44 ? -0.296 -1.783 10.869 1.00 37.77 44 THR D CA 1
ATOM 8021 C C . THR D 4 44 ? -0.623 -0.395 11.428 1.00 36.70 44 THR D C 1
ATOM 8022 O O . THR D 4 44 ? -0.493 0.589 10.720 1.00 36.39 44 THR D O 1
ATOM 8026 N N . LEU D 4 45 ? -1.006 -0.329 12.701 1.00 35.63 45 LEU D N 1
ATOM 8027 C CA . LEU D 4 45 ? -1.393 0.942 13.317 1.00 37.26 45 LEU D CA 1
ATOM 8028 C C . LEU D 4 45 ? -0.207 1.896 13.505 1.00 36.35 45 LEU D C 1
ATOM 8029 O O . LEU D 4 45 ? -0.305 3.071 13.135 1.00 35.70 45 LEU D O 1
ATOM 8034 N N . HIS D 4 46 ? 0.897 1.390 14.068 1.00 33.64 46 HIS D N 1
ATOM 8035 C CA . HIS D 4 46 ? 2.141 2.185 14.257 1.00 33.50 46 HIS D CA 1
ATOM 8036 C C . HIS D 4 46 ? 2.606 2.699 12.909 1.00 31.66 46 HIS D C 1
ATOM 8037 O O . HIS D 4 46 ? 2.929 3.873 12.761 1.00 30.69 46 HIS D O 1
ATOM 8044 N N . GLY D 4 47 ? 2.632 1.821 11.905 1.00 31.49 47 GLY D N 1
ATOM 8045 C CA . GLY D 4 47 ? 3.066 2.221 10.582 1.00 30.27 47 GLY D CA 1
ATOM 8046 C C . GLY D 4 47 ? 2.144 3.250 9.929 1.00 32.42 47 GLY D C 1
ATOM 8047 O O . GLY D 4 47 ? 2.631 4.198 9.280 1.00 31.98 47 GLY D O 1
ATOM 8048 N N . HIS D 4 48 ? 0.832 3.074 10.102 1.00 30.89 48 HIS D N 1
ATOM 8049 C CA . HIS D 4 48 ? -0.176 3.985 9.538 1.00 31.33 48 HIS D CA 1
ATOM 8050 C C . HIS D 4 48 ? 0.037 5.415 10.087 1.00 30.54 48 HIS D C 1
ATOM 8051 O O . HIS D 4 48 ? 0.175 6.376 9.307 1.00 28.98 48 HIS D O 1
ATOM 8058 N N . TRP D 4 49 ? 0.061 5.523 11.416 1.00 29.93 49 TRP D N 1
ATOM 8059 C CA . TRP D 4 49 ? 0.271 6.816 12.079 1.00 30.65 49 TRP D CA 1
ATOM 8060 C C . TRP D 4 49 ? 1.629 7.419 11.724 1.00 30.43 49 TRP D C 1
ATOM 8061 O O . TRP D 4 49 ? 1.722 8.638 11.499 1.00 30.25 49 TRP D O 1
ATOM 8072 N N . GLY D 4 50 ? 2.669 6.576 11.647 1.00 28.29 50 GLY D N 1
ATOM 8073 C CA . GLY D 4 50 ? 4.022 7.039 11.296 1.00 28.91 50 GLY D CA 1
ATOM 8074 C C . GLY D 4 50 ? 4.103 7.674 9.910 1.00 30.04 50 GLY D C 1
ATOM 8075 O O . GLY D 4 50 ? 4.585 8.814 9.717 1.00 29.29 50 GLY D O 1
ATOM 8076 N N . LEU D 4 51 ? 3.654 6.944 8.904 1.00 27.17 51 LEU D N 1
ATOM 8077 C CA . LEU D 4 51 ? 3.617 7.483 7.543 1.00 28.26 51 LEU D CA 1
ATOM 8078 C C . LEU D 4 51 ? 2.646 8.680 7.520 1.00 25.49 51 LEU D C 1
ATOM 8079 O O . LEU D 4 51 ? 2.783 9.555 6.665 1.00 27.81 51 LEU D O 1
ATOM 8084 N N . GLY D 4 52 ? 1.667 8.673 8.431 1.00 26.50 52 GLY D N 1
ATOM 8085 C CA . GLY D 4 52 ? 0.728 9.780 8.536 1.00 29.89 52 GLY D CA 1
ATOM 8086 C C . GLY D 4 52 ? 1.481 11.070 8.924 1.00 30.91 52 GLY D C 1
ATOM 8087 O O . GLY D 4 52 ? 1.176 12.167 8.396 1.00 32.16 52 GLY D O 1
ATOM 8088 N N . GLN D 4 53 ? 2.455 10.954 9.838 1.00 31.31 53 GLN D N 1
ATOM 8089 C CA . GLN D 4 53 ? 3.274 12.108 10.269 1.00 30.57 53 GLN D CA 1
ATOM 8090 C C . GLN D 4 53 ? 4.163 12.547 9.109 1.00 29.50 53 GLN D C 1
ATOM 8091 O O . GLN D 4 53 ? 4.421 13.739 8.915 1.00 29.57 53 GLN D O 1
ATOM 8097 N N . VAL D 4 54 ? 4.635 11.596 8.319 1.00 27.09 54 VAL D N 1
ATOM 8098 C CA . VAL D 4 54 ? 5.494 11.944 7.200 1.00 27.90 54 VAL D CA 1
ATOM 8099 C C . VAL D 4 54 ? 4.714 12.767 6.170 1.00 29.86 54 VAL D C 1
ATOM 8100 O O . VAL D 4 54 ? 5.237 13.735 5.591 1.00 30.55 54 VAL D O 1
ATOM 8104 N N . ILE D 4 55 ? 3.472 12.370 5.930 1.00 27.84 55 ILE D N 1
ATOM 8105 C CA . ILE D 4 55 ? 2.609 13.072 4.976 1.00 30.61 55 ILE D CA 1
ATOM 8106 C C . ILE D 4 55 ? 2.332 14.486 5.498 1.00 30.13 55 ILE D C 1
ATOM 8107 O O . ILE D 4 55 ? 2.395 15.448 4.744 1.00 29.24 55 ILE D O 1
ATOM 8112 N N . THR D 4 56 ? 2.004 14.586 6.785 1.00 29.38 56 THR D N 1
ATOM 8113 C CA . THR D 4 56 ? 1.705 15.901 7.379 1.00 29.62 56 THR D CA 1
ATOM 8114 C C . THR D 4 56 ? 2.893 16.842 7.237 1.00 29.64 56 THR D C 1
ATOM 8115 O O . THR D 4 56 ? 2.725 18.045 6.940 1.00 29.50 56 THR D O 1
ATOM 8119 N N . ASP D 4 57 ? 4.104 16.311 7.411 1.00 28.71 57 ASP D N 1
ATOM 8120 C CA . ASP D 4 57 ? 5.311 17.129 7.290 1.00 30.42 57 ASP D CA 1
ATOM 8121 C C . ASP D 4 57 ? 5.674 17.530 5.882 1.00 31.15 57 ASP D C 1
ATOM 8122 O O . ASP D 4 57 ? 6.073 18.659 5.641 1.00 29.62 57 ASP D O 1
ATOM 8127 N N . TYR D 4 58 ? 5.552 16.621 4.929 1.00 31.02 58 TYR D N 1
ATOM 8128 C CA . TYR D 4 58 ? 6.009 16.942 3.577 1.00 35.26 58 TYR D CA 1
ATOM 8129 C C . TYR D 4 58 ? 5.004 17.209 2.459 1.00 35.67 58 TYR D C 1
ATOM 8130 O O . TYR D 4 58 ? 5.382 17.702 1.418 1.00 38.84 58 TYR D O 1
ATOM 8139 N N . VAL D 4 59 ? 3.737 16.874 2.650 1.00 36.86 59 VAL D N 1
ATOM 8140 C CA . VAL D 4 59 ? 2.751 17.109 1.604 1.00 35.55 59 VAL D CA 1
ATOM 8141 C C . VAL D 4 59 ? 1.931 18.367 1.881 1.00 36.66 59 VAL D C 1
ATOM 8142 O O . VAL D 4 59 ? 1.339 18.495 2.952 1.00 35.70 59 VAL D O 1
ATOM 8146 N N . HIS D 4 60 ? 1.896 19.294 0.927 1.00 37.27 60 HIS D N 1
ATOM 8147 C CA . HIS D 4 60 ? 1.118 20.513 1.131 1.00 40.94 60 HIS D CA 1
ATOM 8148 C C . HIS D 4 60 ? 0.116 20.785 0.020 1.00 42.27 60 HIS D C 1
ATOM 8149 O O . HIS D 4 60 ? 0.347 20.412 -1.120 1.00 41.61 60 HIS D O 1
ATOM 8156 N N . GLY D 4 61 ? -0.989 21.448 0.376 1.00 44.11 61 GLY D N 1
ATOM 8157 C CA . GLY D 4 61 ? -2.043 21.739 -0.584 1.00 44.89 61 GLY D CA 1
ATOM 8158 C C . GLY D 4 61 ? -3.228 20.857 -0.235 1.00 47.35 61 GLY D C 1
ATOM 8159 O O . GLY D 4 61 ? -3.088 19.637 -0.134 1.00 46.32 61 GLY D O 1
ATOM 8160 N N . ASP D 4 62 ? -4.393 21.465 -0.055 1.00 49.18 62 ASP D N 1
ATOM 8161 C CA . ASP D 4 62 ? -5.599 20.743 0.316 1.00 52.59 62 ASP D CA 1
ATOM 8162 C C . ASP D 4 62 ? -5.860 19.441 -0.477 1.00 52.93 62 ASP D C 1
ATOM 8163 O O . ASP D 4 62 ? -6.149 18.401 0.124 1.00 50.05 62 ASP D O 1
ATOM 8168 N N . THR D 4 63 ? -5.754 19.494 -1.810 1.00 52.76 63 THR D N 1
ATOM 8169 C CA . THR D 4 63 ? -5.999 18.312 -2.650 1.00 53.02 63 THR D CA 1
ATOM 8170 C C . THR D 4 63 ? -4.901 17.267 -2.499 1.00 50.53 63 THR D C 1
ATOM 8171 O O . THR D 4 63 ? -5.179 16.092 -2.257 1.00 51.08 63 THR D O 1
ATOM 8175 N N . PRO D 4 64 ? -3.639 17.673 -2.671 1.00 47.61 64 PRO D N 1
ATOM 8176 C CA . PRO D 4 64 ? -2.583 16.675 -2.512 1.00 45.02 64 PRO D CA 1
ATOM 8177 C C . PRO D 4 64 ? -2.648 15.974 -1.129 1.00 43.38 64 PRO D C 1
ATOM 8178 O O . PRO D 4 64 ? -2.443 14.769 -1.054 1.00 40.36 64 PRO D O 1
ATOM 8182 N N . ILE D 4 65 ? -2.945 16.709 -0.048 1.00 41.32 65 ILE D N 1
ATOM 8183 C CA . ILE D 4 65 ? -3.026 16.097 1.284 1.00 41.33 65 ILE D CA 1
ATOM 8184 C C . ILE D 4 65 ? -4.177 15.062 1.360 1.00 45.46 65 ILE D C 1
ATOM 8185 O O . ILE D 4 65 ? -4.033 13.984 1.952 1.00 42.66 65 ILE D O 1
ATOM 8190 N N . LYS D 4 66 ? -5.323 15.385 0.768 1.00 47.82 66 LYS D N 1
ATOM 8191 C CA . LYS D 4 66 ? -6.444 14.447 0.808 1.00 49.96 66 LYS D CA 1
ATOM 8192 C C . LYS D 4 66 ? -6.133 13.219 -0.040 1.00 48.71 66 LYS D C 1
ATOM 8193 O O . LYS D 4 66 ? -6.419 12.093 0.362 1.00 49.21 66 LYS D O 1
ATOM 8199 N N . VAL D 4 67 ? -5.529 13.425 -1.200 1.00 47.24 67 VAL D N 1
ATOM 8200 C CA . VAL D 4 67 ? -5.188 12.290 -2.038 1.00 46.03 67 VAL D CA 1
ATOM 8201 C C . VAL D 4 67 ? -4.209 11.392 -1.282 1.00 45.18 67 VAL D C 1
ATOM 8202 O O . VAL D 4 67 ? -4.401 10.175 -1.210 1.00 44.21 67 VAL D O 1
ATOM 8206 N N . ALA D 4 68 ? -3.167 11.997 -0.712 1.00 43.86 68 ALA D N 1
ATOM 8207 C CA . ALA D 4 68 ? -2.154 11.234 0.030 1.00 42.51 68 ALA D CA 1
ATOM 8208 C C . ALA D 4 68 ? -2.751 10.434 1.179 1.00 40.31 68 ALA D C 1
ATOM 8209 O O . ALA D 4 68 ? -2.457 9.248 1.327 1.00 39.05 68 ALA D O 1
ATOM 8211 N N . ASN D 4 69 ? -3.571 11.070 1.997 1.00 38.76 69 ASN D N 1
ATOM 8212 C CA . ASN D 4 69 ? -4.168 10.367 3.121 1.00 41.50 69 ASN D CA 1
ATOM 8213 C C . ASN D 4 69 ? -5.181 9.285 2.740 1.00 42.92 69 ASN D C 1
ATOM 8214 O O . ASN D 4 69 ? -5.435 8.363 3.530 1.00 41.00 69 ASN D O 1
ATOM 8219 N N . THR D 4 70 ? -5.761 9.410 1.542 1.00 41.28 70 THR D N 1
ATOM 8220 C CA . THR D 4 70 ? -6.723 8.429 1.074 1.00 43.02 70 THR D CA 1
ATOM 8221 C C . THR D 4 70 ? -5.936 7.205 0.660 1.00 42.18 70 THR D C 1
ATOM 8222 O O . THR D 4 70 ? -6.291 6.086 1.024 1.00 41.49 70 THR D O 1
ATOM 8226 N N . GLY D 4 71 ? -4.863 7.435 -0.093 1.00 41.60 71 GLY D N 1
ATOM 8227 C CA . GLY D 4 71 ? -4.015 6.339 -0.522 1.00 43.24 71 GLY D CA 1
ATOM 8228 C C . GLY D 4 71 ? -3.384 5.638 0.672 1.00 43.30 71 GLY D C 1
ATOM 8229 O O . GLY D 4 71 ? -3.198 4.418 0.663 1.00 43.20 71 GLY D O 1
ATOM 8230 N N . LEU D 4 72 ? -3.041 6.393 1.712 1.00 41.81 72 LEU D N 1
ATOM 8231 C CA . LEU D 4 72 ? -2.443 5.769 2.887 1.00 40.64 72 LEU D CA 1
ATOM 8232 C C . LEU D 4 72 ? -3.445 4.806 3.490 1.00 40.49 72 LEU D C 1
ATOM 8233 O O . LEU D 4 72 ? -3.067 3.703 3.855 1.00 38.09 72 LEU D O 1
ATOM 8238 N N . TYR D 4 73 ? -4.714 5.218 3.603 1.00 42.09 73 TYR D N 1
ATOM 8239 C CA . TYR D 4 73 ? -5.765 4.334 4.148 1.00 44.47 73 TYR D CA 1
ATOM 8240 C C . TYR D 4 73 ? -5.881 3.015 3.371 1.00 43.57 73 TYR D C 1
ATOM 8241 O O . TYR D 4 73 ? -6.076 1.954 3.958 1.00 39.81 73 TYR D O 1
ATOM 8250 N N . VAL D 4 74 ? -5.780 3.110 2.047 1.00 45.30 74 VAL D N 1
ATOM 8251 C CA . VAL D 4 74 ? -5.859 1.962 1.158 1.00 46.08 74 VAL D CA 1
ATOM 8252 C C . VAL D 4 74 ? -4.671 1.044 1.417 1.00 47.48 74 VAL D C 1
ATOM 8253 O O . VAL D 4 74 ? -4.834 -0.167 1.562 1.00 49.14 74 VAL D O 1
ATOM 8257 N N . LEU D 4 75 ? -3.474 1.617 1.479 1.00 45.85 75 LEU D N 1
ATOM 8258 C CA . LEU D 4 75 ? -2.288 0.833 1.731 1.00 45.39 75 LEU D CA 1
ATOM 8259 C C . LEU D 4 75 ? -2.398 0.110 3.086 1.00 45.51 75 LEU D C 1
ATOM 8260 O O . LEU D 4 75 ? -2.122 -1.088 3.182 1.00 47.34 75 LEU D O 1
ATOM 8265 N N . SER D 4 76 ? -2.796 0.818 4.134 1.00 43.00 76 SER D N 1
ATOM 8266 C CA . SER D 4 76 ? -2.914 0.184 5.446 1.00 43.41 76 SER D CA 1
ATOM 8267 C C . SER D 4 76 ? -3.972 -0.931 5.475 1.00 44.64 76 SER D C 1
ATOM 8268 O O . SER D 4 76 ? -3.826 -1.918 6.211 1.00 42.60 76 SER D O 1
ATOM 8271 N N . ALA D 4 77 ? -5.039 -0.751 4.700 1.00 44.67 77 ALA D N 1
ATOM 8272 C CA . ALA D 4 77 ? -6.122 -1.722 4.620 1.00 45.98 77 ALA D CA 1
ATOM 8273 C C . ALA D 4 77 ? -5.578 -3.004 4.002 1.00 45.32 77 ALA D C 1
ATOM 8274 O O . ALA D 4 77 ? -5.730 -4.094 4.548 1.00 48.21 77 ALA D O 1
ATOM 8276 N N . ILE D 4 78 ? -4.943 -2.857 2.854 1.00 45.66 78 ILE D N 1
ATOM 8277 C CA . ILE D 4 78 ? -4.363 -3.984 2.155 1.00 48.09 78 ILE D CA 1
ATOM 8278 C C . ILE D 4 78 ? -3.304 -4.657 3.020 1.00 48.63 78 ILE D C 1
ATOM 8279 O O . ILE D 4 78 ? -3.180 -5.882 3.031 1.00 48.57 78 ILE D O 1
ATOM 8284 N N . THR D 4 79 ? -2.556 -3.857 3.775 1.00 46.06 79 THR D N 1
ATOM 8285 C CA . THR D 4 79 ? -1.497 -4.412 4.601 1.00 42.80 79 THR D CA 1
ATOM 8286 C C . THR D 4 79 ? -2.034 -5.268 5.748 1.00 44.65 79 THR D C 1
ATOM 8287 O O . THR D 4 79 ? -1.537 -6.387 5.997 1.00 42.46 79 THR D O 1
ATOM 8291 N N . PHE D 4 80 ? -3.060 -4.771 6.438 1.00 42.19 80 PHE D N 1
ATOM 8292 C CA . PHE D 4 80 ? -3.622 -5.519 7.551 1.00 44.61 80 PHE D CA 1
ATOM 8293 C C . PHE D 4 80 ? -4.288 -6.803 7.035 1.00 45.73 80 PHE D C 1
ATOM 8294 O O . PHE D 4 80 ? -4.226 -7.859 7.668 1.00 43.62 80 PHE D O 1
ATOM 8302 N N . THR D 4 81 ? -4.921 -6.691 5.882 1.00 45.66 81 THR D N 1
ATOM 8303 C CA . THR D 4 81 ? -5.584 -7.833 5.283 1.00 47.24 81 THR D CA 1
ATOM 8304 C C . THR D 4 81 ? -4.565 -8.925 4.953 1.00 47.31 81 THR D C 1
ATOM 8305 O O . THR D 4 81 ? -4.726 -10.070 5.358 1.00 48.09 81 THR D O 1
ATOM 8309 N N . GLY D 4 82 ? -3.524 -8.559 4.212 1.00 46.52 82 GLY D N 1
ATOM 8310 C CA . GLY D 4 82 ? -2.494 -9.510 3.851 1.00 45.27 82 GLY D CA 1
ATOM 8311 C C . GLY D 4 82 ? -1.856 -10.180 5.063 1.00 46.16 82 GLY D C 1
ATOM 8312 O O . GLY D 4 82 ? -1.608 -11.384 5.047 1.00 43.89 82 GLY D O 1
ATOM 8313 N N . LEU D 4 83 ? -1.594 -9.423 6.127 1.00 44.50 83 LEU D N 1
ATOM 8314 C CA . LEU D 4 83 ? -0.960 -10.010 7.298 1.00 42.45 83 LEU D CA 1
ATOM 8315 C C . LEU D 4 83 ? -1.894 -10.974 8.000 1.00 43.16 83 LEU D C 1
ATOM 8316 O O . LEU D 4 83 ? -1.465 -12.038 8.452 1.00 41.34 83 LEU D O 1
ATOM 8321 N N . CYS D 4 84 ? -3.169 -10.610 8.097 1.00 42.48 84 CYS D N 1
ATOM 8322 C CA . CYS D 4 84 ? -4.152 -11.481 8.728 1.00 44.30 84 CYS D CA 1
ATOM 8323 C C . CYS D 4 84 ? -4.314 -12.753 7.876 1.00 43.60 84 CYS D C 1
ATOM 8324 O O . CYS D 4 84 ? -4.406 -13.856 8.405 1.00 43.80 84 CYS D O 1
ATOM 8327 N N . TYR D 4 85 ? -4.352 -12.561 6.564 1.00 43.45 85 TYR D N 1
ATOM 8328 C CA . TYR D 4 85 ? -4.458 -13.622 5.571 1.00 45.44 85 TYR D CA 1
ATOM 8329 C C . TYR D 4 85 ? -3.288 -14.601 5.740 1.00 46.49 85 TYR D C 1
ATOM 8330 O O . TYR D 4 85 ? -3.489 -15.814 5.783 1.00 47.16 85 TYR D O 1
ATOM 8339 N N . PHE D 4 86 ? -2.071 -14.060 5.820 1.00 42.97 86 PHE D N 1
ATOM 8340 C CA . PHE D 4 86 ? -0.859 -14.848 6.003 1.00 41.31 86 PHE D CA 1
ATOM 8341 C C . PHE D 4 86 ? -0.917 -15.601 7.334 1.00 43.13 86 PHE D C 1
ATOM 8342 O O . PHE D 4 86 ? -0.452 -16.740 7.423 1.00 42.23 86 PHE D O 1
ATOM 8350 N N . ASN D 4 87 ? -1.479 -14.974 8.370 1.00 43.53 87 ASN D N 1
ATOM 8351 C CA . ASN D 4 87 ? -1.571 -15.617 9.685 1.00 47.37 87 ASN D CA 1
ATOM 8352 C C . ASN D 4 87 ? -2.633 -16.728 9.720 1.00 50.58 87 ASN D C 1
ATOM 8353 O O . ASN D 4 87 ? -2.552 -17.675 10.523 1.00 50.79 87 ASN D O 1
ATOM 8358 N N . TYR D 4 88 ? -3.640 -16.593 8.863 1.00 52.34 88 TYR D N 1
ATOM 8359 C CA . TYR D 4 88 ? -4.723 -17.555 8.832 1.00 53.72 88 TYR D CA 1
ATOM 8360 C C . TYR D 4 88 ? -4.439 -18.778 7.961 1.00 52.67 88 TYR D C 1
ATOM 8361 O O . TYR D 4 88 ? -4.639 -19.914 8.394 1.00 53.51 88 TYR D O 1
ATOM 8370 N N . TYR D 4 89 ? -3.955 -18.532 6.751 1.00 51.02 89 TYR D N 1
ATOM 8371 C CA . TYR D 4 89 ? -3.686 -19.571 5.772 1.00 51.02 89 TYR D CA 1
ATOM 8372 C C . TYR D 4 89 ? -2.247 -20.044 5.596 1.00 50.42 89 TYR D C 1
ATOM 8373 O O . TYR D 4 89 ? -2.006 -21.012 4.863 1.00 50.39 89 TYR D O 1
ATOM 8382 N N . ASP D 4 90 ? -1.292 -19.374 6.237 1.00 47.04 90 ASP D N 1
ATOM 8383 C CA . ASP D 4 90 ? 0.112 -19.754 6.105 1.00 43.54 90 ASP D CA 1
ATOM 8384 C C . ASP D 4 90 ? 0.698 -19.951 7.495 1.00 41.75 90 ASP D C 1
ATOM 8385 O O . ASP D 4 90 ? -0.040 -20.007 8.472 1.00 40.30 90 ASP D O 1
ATOM 8390 N N . VAL D 4 91 ? 2.022 -20.025 7.609 1.00 42.38 91 VAL D N 1
ATOM 8391 C CA . VAL D 4 91 ? 2.631 -20.278 8.915 1.00 41.32 91 VAL D CA 1
ATOM 8392 C C . VAL D 4 91 ? 2.534 -19.195 9.992 1.00 41.90 91 VAL D C 1
ATOM 8393 O O . VAL D 4 91 ? 2.713 -19.474 11.182 1.00 41.12 91 VAL D O 1
ATOM 8397 N N . GLY D 4 92 ? 2.258 -17.955 9.600 1.00 41.39 92 GLY D N 1
ATOM 8398 C CA . GLY D 4 92 ? 2.169 -16.910 10.611 1.00 39.54 92 GLY D CA 1
ATOM 8399 C C . GLY D 4 92 ? 3.470 -16.148 10.760 1.00 40.54 92 GLY D C 1
ATOM 8400 O O . GLY D 4 92 ? 4.556 -16.689 10.497 1.00 36.50 92 GLY D O 1
ATOM 8401 N N . ILE D 4 93 ? 3.373 -14.893 11.208 1.00 39.94 93 ILE D N 1
ATOM 8402 C CA . ILE D 4 93 ? 4.565 -14.054 11.349 1.00 39.89 93 ILE D CA 1
ATOM 8403 C C . ILE D 4 93 ? 5.762 -14.629 12.127 1.00 39.54 93 ILE D C 1
ATOM 8404 O O . ILE D 4 93 ? 6.866 -14.687 11.591 1.00 38.74 93 ILE D O 1
ATOM 8409 N N . CYS D 4 94 ? 5.550 -15.060 13.370 1.00 40.92 94 CYS D N 1
ATOM 8410 C CA . CYS D 4 94 ? 6.644 -15.597 14.175 1.00 44.40 94 CYS D CA 1
ATOM 8411 C C . CYS D 4 94 ? 7.393 -16.739 13.483 1.00 44.73 94 CYS D C 1
ATOM 8412 O O . CYS D 4 94 ? 8.621 -16.687 13.323 1.00 44.00 94 CYS D O 1
ATOM 8415 N N . LYS D 4 95 ? 6.650 -17.762 13.067 1.00 43.87 95 LYS D N 1
ATOM 8416 C CA . LYS D 4 95 ? 7.250 -18.906 12.392 1.00 44.34 95 LYS D CA 1
ATOM 8417 C C . LYS D 4 95 ? 7.961 -18.487 11.079 1.00 42.11 95 LYS D C 1
ATOM 8418 O O . LYS D 4 95 ? 9.042 -19.006 10.750 1.00 38.21 95 LYS D O 1
ATOM 8424 N N . ALA D 4 96 ? 7.384 -17.540 10.331 1.00 38.53 96 ALA D N 1
ATOM 8425 C CA . ALA D 4 96 ? 8.047 -17.134 9.087 1.00 39.06 96 ALA D CA 1
ATOM 8426 C C . ALA D 4 96 ? 9.424 -16.534 9.376 1.00 37.43 96 ALA D C 1
ATOM 8427 O O . ALA D 4 96 ? 10.387 -16.769 8.644 1.00 35.46 96 ALA D O 1
ATOM 8429 N N . VAL D 4 97 ? 9.515 -15.771 10.455 1.00 36.04 97 VAL D N 1
ATOM 8430 C CA . VAL D 4 97 ? 10.783 -15.158 10.786 1.00 39.94 97 VAL D CA 1
ATOM 8431 C C . VAL D 4 97 ? 11.809 -16.245 11.195 1.00 37.73 97 VAL D C 1
ATOM 8432 O O . VAL D 4 97 ? 12.968 -16.203 10.788 1.00 36.97 97 VAL D O 1
ATOM 8436 N N . ALA D 4 98 ? 11.359 -17.218 11.976 1.00 40.30 98 ALA D N 1
ATOM 8437 C CA . ALA D 4 98 ? 12.236 -18.311 12.392 1.00 41.82 98 ALA D CA 1
ATOM 8438 C C . ALA D 4 98 ? 12.709 -19.080 11.147 1.00 39.99 98 ALA D C 1
ATOM 8439 O O . ALA D 4 98 ? 13.884 -19.380 11.030 1.00 41.75 98 ALA D O 1
ATOM 8441 N N . MET D 4 99 ? 11.801 -19.346 10.199 1.00 39.72 99 MET D N 1
ATOM 8442 C CA . MET D 4 99 ? 12.147 -20.059 8.955 1.00 37.82 99 MET D CA 1
ATOM 8443 C C . MET D 4 99 ? 13.113 -19.298 8.067 1.00 36.83 99 MET D C 1
ATOM 8444 O O . MET D 4 99 ? 14.036 -19.869 7.452 1.00 34.01 99 MET D O 1
ATOM 8449 N N . LEU D 4 100 ? 12.883 -17.989 7.954 1.00 33.74 100 LEU D N 1
ATOM 8450 C CA . LEU D 4 100 ? 13.766 -17.201 7.135 1.00 32.58 100 LEU D CA 1
ATOM 8451 C C . LEU D 4 100 ? 15.181 -17.250 7.750 1.00 28.76 100 LEU D C 1
ATOM 8452 O O . LEU D 4 100 ? 16.152 -17.342 7.026 1.00 28.87 100 LEU D O 1
ATOM 8457 N N . TRP D 4 101 ? 15.264 -17.206 9.076 1.00 30.68 101 TRP D N 1
ATOM 8458 C CA . TRP D 4 101 ? 16.564 -17.197 9.744 1.00 32.27 101 TRP D CA 1
ATOM 8459 C C . TRP D 4 101 ? 17.279 -18.554 9.699 1.00 36.24 101 TRP D C 1
ATOM 8460 O O . TRP D 4 101 ? 18.494 -18.631 9.966 1.00 36.30 101 TRP D O 1
ATOM 8471 N N . SER D 4 102 ? 16.544 -19.610 9.333 1.00 34.08 102 SER D N 1
ATOM 8472 C CA . SER D 4 102 ? 17.156 -20.953 9.253 1.00 33.57 102 SER D CA 1
ATOM 8473 C C . SER D 4 102 ? 17.889 -21.145 7.927 1.00 33.53 102 SER D C 1
ATOM 8474 O O . SER D 4 102 ? 18.503 -22.190 7.694 1.00 32.12 102 SER D O 1
ATOM 8477 N N . ILE D 4 103 ? 17.807 -20.173 7.025 1.00 31.05 103 ILE D N 1
ATOM 8478 C CA . ILE D 4 103 ? 18.531 -20.297 5.779 1.00 34.80 103 ILE D CA 1
ATOM 8479 C C . ILE D 4 103 ? 20.050 -20.215 6.104 1.00 39.42 103 ILE D C 1
ATOM 8480 O O . ILE D 4 103 ? 20.867 -20.944 5.488 1.00 42.49 103 ILE D O 1
ATOM 8486 N N . THR E 1 10 ? 51.949 -64.937 -9.196 1.00 69.40 10 THR N N 1
ATOM 8487 C CA . THR E 1 10 ? 52.634 -63.776 -9.865 1.00 69.11 10 THR N CA 1
ATOM 8488 C C . THR E 1 10 ? 51.750 -62.530 -10.094 1.00 66.85 10 THR N C 1
ATOM 8489 O O . THR E 1 10 ? 52.240 -61.468 -10.496 1.00 66.06 10 THR N O 1
ATOM 8493 N N . GLN E 1 11 ? 50.451 -62.657 -9.848 1.00 64.68 11 GLN N N 1
ATOM 8494 C CA . GLN E 1 11 ? 49.555 -61.520 -10.017 1.00 62.45 11 GLN N CA 1
ATOM 8495 C C . GLN E 1 11 ? 49.841 -60.519 -8.899 1.00 59.07 11 GLN N C 1
ATOM 8496 O O . GLN E 1 11 ? 49.648 -59.323 -9.063 1.00 59.14 11 GLN N O 1
ATOM 8502 N N . TYR E 1 12 ? 50.310 -61.018 -7.758 1.00 55.21 12 TYR N N 1
ATOM 8503 C CA . TYR E 1 12 ? 50.638 -60.143 -6.637 1.00 51.84 12 TYR N CA 1
ATOM 8504 C C . TYR E 1 12 ? 52.112 -60.287 -6.305 1.00 51.60 12 TYR N C 1
ATOM 8505 O O . TYR E 1 12 ? 52.565 -61.325 -5.844 1.00 52.39 12 TYR N O 1
ATOM 8514 N N . PRO E 1 13 ? 52.885 -59.242 -6.561 1.00 52.23 13 PRO N N 1
ATOM 8515 C CA . PRO E 1 13 ? 54.323 -59.287 -6.261 1.00 52.02 13 PRO N CA 1
ATOM 8516 C C . PRO E 1 13 ? 54.489 -59.321 -4.729 1.00 47.51 13 PRO N C 1
ATOM 8517 O O . PRO E 1 13 ? 53.842 -58.563 -4.019 1.00 49.37 13 PRO N O 1
ATOM 8521 N N . VAL E 1 14 ? 55.326 -60.213 -4.230 1.00 43.41 14 VAL N N 1
ATOM 8522 C CA . VAL E 1 14 ? 55.531 -60.334 -2.799 1.00 38.41 14 VAL N CA 1
ATOM 8523 C C . VAL E 1 14 ? 56.843 -59.695 -2.344 1.00 37.05 14 VAL N C 1
ATOM 8524 O O . VAL E 1 14 ? 57.878 -59.855 -3.012 1.00 36.21 14 VAL N O 1
ATOM 8528 N N . VAL E 1 15 ? 56.805 -58.931 -1.250 1.00 31.29 15 VAL N N 1
ATOM 8529 C CA . VAL E 1 15 ? 58.005 -58.290 -0.677 1.00 29.08 15 VAL N CA 1
ATOM 8530 C C . VAL E 1 15 ? 58.353 -59.054 0.613 1.00 29.29 15 VAL N C 1
ATOM 8531 O O . VAL E 1 15 ? 57.499 -59.195 1.513 1.00 26.69 15 VAL N O 1
ATOM 8535 N N . ASP E 1 16 ? 59.595 -59.546 0.729 1.00 27.48 16 ASP N N 1
ATOM 8536 C CA . ASP E 1 16 ? 59.976 -60.296 1.924 1.00 28.93 16 ASP N CA 1
ATOM 8537 C C . ASP E 1 16 ? 60.813 -59.432 2.878 1.00 27.99 16 ASP N C 1
ATOM 8538 O O . ASP E 1 16 ? 61.591 -58.582 2.429 1.00 29.48 16 ASP N O 1
ATOM 8543 N N . HIS E 1 17 ? 60.590 -59.603 4.183 1.00 25.87 17 HIS N N 1
ATOM 8544 C CA . HIS E 1 17 ? 61.335 -58.863 5.216 1.00 27.35 17 HIS N CA 1
ATOM 8545 C C . HIS E 1 17 ? 61.888 -59.889 6.208 1.00 26.93 17 HIS N C 1
ATOM 8546 O O . HIS E 1 17 ? 61.258 -60.908 6.450 1.00 30.47 17 HIS N O 1
ATOM 8553 N N . GLU E 1 18 ? 63.057 -59.641 6.793 1.00 26.17 18 GLU N N 1
ATOM 8554 C CA . GLU E 1 18 ? 63.612 -60.555 7.776 1.00 27.16 18 GLU N CA 1
ATOM 8555 C C . GLU E 1 18 ? 63.791 -59.791 9.084 1.00 26.41 18 GLU N C 1
ATOM 8556 O O . GLU E 1 18 ? 64.394 -58.728 9.083 1.00 25.40 18 GLU N O 1
ATOM 8562 N N . PHE E 1 19 ? 63.277 -60.326 10.178 1.00 24.31 19 PHE N N 1
ATOM 8563 C CA . PHE E 1 19 ? 63.388 -59.658 11.482 1.00 26.87 19 PHE N CA 1
ATOM 8564 C C . PHE E 1 19 ? 63.690 -60.673 12.570 1.00 24.55 19 PHE N C 1
ATOM 8565 O O . PHE E 1 19 ? 63.541 -61.880 12.344 1.00 24.08 19 PHE N O 1
ATOM 8573 N N . ASP E 1 20 ? 64.142 -60.214 13.735 1.00 23.53 20 ASP N N 1
ATOM 8574 C CA . ASP E 1 20 ? 64.333 -61.136 14.855 1.00 23.90 20 ASP N CA 1
ATOM 8575 C C . ASP E 1 20 ? 62.937 -61.505 15.376 1.00 21.11 20 ASP N C 1
ATOM 8576 O O . ASP E 1 20 ? 62.675 -62.680 15.718 1.00 22.35 20 ASP N O 1
ATOM 8581 N N . ALA E 1 21 ? 62.042 -60.512 15.425 1.00 20.46 21 ALA N N 1
ATOM 8582 C CA . ALA E 1 21 ? 60.702 -60.741 15.970 1.00 18.20 21 ALA N CA 1
ATOM 8583 C C . ALA E 1 21 ? 59.649 -59.859 15.278 1.00 18.79 21 ALA N C 1
ATOM 8584 O O . ALA E 1 21 ? 59.963 -58.761 14.805 1.00 20.40 21 ALA N O 1
ATOM 8586 N N . VAL E 1 22 ? 58.417 -60.360 15.164 1.00 18.25 22 VAL N N 1
ATOM 8587 C CA . VAL E 1 22 ? 57.350 -59.536 14.580 1.00 17.95 22 VAL N CA 1
ATOM 8588 C C . VAL E 1 22 ? 56.139 -59.498 15.592 1.00 16.99 22 VAL N C 1
ATOM 8589 O O . VAL E 1 22 ? 55.768 -60.511 16.161 1.00 17.88 22 VAL N O 1
ATOM 8593 N N . VAL E 1 23 ? 55.614 -58.314 15.861 1.00 13.75 23 VAL N N 1
ATOM 8594 C CA . VAL E 1 23 ? 54.448 -58.186 16.778 1.00 13.52 23 VAL N CA 1
ATOM 8595 C C . VAL E 1 23 ? 53.261 -57.715 15.892 1.00 13.01 23 VAL N C 1
ATOM 8596 O O . VAL E 1 23 ? 53.402 -56.711 15.165 1.00 15.95 23 VAL N O 1
ATOM 8600 N N . VAL E 1 24 ? 52.128 -58.388 15.984 1.00 14.23 24 VAL N N 1
ATOM 8601 C CA . VAL E 1 24 ? 50.939 -57.962 15.211 1.00 14.29 24 VAL N CA 1
ATOM 8602 C C . VAL E 1 24 ? 49.980 -57.308 16.216 1.00 12.95 24 VAL N C 1
ATOM 8603 O O . VAL E 1 24 ? 49.438 -57.990 17.069 1.00 14.47 24 VAL N O 1
ATOM 8607 N N . GLY E 1 25 ? 49.856 -55.983 16.116 1.00 13.95 25 GLY N N 1
ATOM 8608 C CA . GLY E 1 25 ? 48.999 -55.232 17.024 1.00 16.69 25 GLY N CA 1
ATOM 8609 C C . GLY E 1 25 ? 49.776 -54.094 17.653 1.00 15.82 25 GLY N C 1
ATOM 8610 O O . GLY E 1 25 ? 50.979 -54.238 17.972 1.00 16.53 25 GLY N O 1
ATOM 8611 N N . ALA E 1 26 ? 49.138 -52.933 17.700 1.00 18.03 26 ALA N N 1
ATOM 8612 C CA . ALA E 1 26 ? 49.730 -51.754 18.274 1.00 15.34 26 ALA N CA 1
ATOM 8613 C C . ALA E 1 26 ? 48.812 -51.066 19.305 1.00 18.65 26 ALA N C 1
ATOM 8614 O O . ALA E 1 26 ? 48.800 -49.829 19.404 1.00 17.31 26 ALA N O 1
ATOM 8616 N N . GLY E 1 27 ? 48.039 -51.878 20.024 1.00 15.93 27 GLY N N 1
ATOM 8617 C CA . GLY E 1 27 ? 47.258 -51.399 21.157 1.00 15.70 27 GLY N CA 1
ATOM 8618 C C . GLY E 1 27 ? 48.177 -51.394 22.385 1.00 16.75 27 GLY N C 1
ATOM 8619 O O . GLY E 1 27 ? 49.406 -51.412 22.231 1.00 15.78 27 GLY N O 1
ATOM 8620 N N . GLY E 1 28 ? 47.635 -51.344 23.619 1.00 15.10 28 GLY N N 1
ATOM 8621 C CA . GLY E 1 28 ? 48.536 -51.341 24.778 1.00 15.60 28 GLY N CA 1
ATOM 8622 C C . GLY E 1 28 ? 49.437 -52.586 24.858 1.00 17.04 28 GLY N C 1
ATOM 8623 O O . GLY E 1 28 ? 50.639 -52.461 25.197 1.00 15.68 28 GLY N O 1
ATOM 8624 N N . ALA E 1 29 ? 48.909 -53.760 24.520 1.00 12.84 29 ALA N N 1
ATOM 8625 C CA . ALA E 1 29 ? 49.718 -54.988 24.662 1.00 13.78 29 ALA N CA 1
ATOM 8626 C C . ALA E 1 29 ? 50.816 -55.024 23.594 1.00 17.81 29 ALA N C 1
ATOM 8627 O O . ALA E 1 29 ? 52.022 -55.261 23.897 1.00 14.07 29 ALA N O 1
ATOM 8629 N N . GLY E 1 30 ? 50.399 -54.791 22.344 1.00 15.74 30 GLY N N 1
ATOM 8630 C CA . GLY E 1 30 ? 51.376 -54.794 21.245 1.00 15.92 30 GLY N CA 1
ATOM 8631 C C . GLY E 1 30 ? 52.521 -53.818 21.348 1.00 16.05 30 GLY N C 1
ATOM 8632 O O . GLY E 1 30 ? 53.705 -54.159 21.078 1.00 14.66 30 GLY N O 1
ATOM 8633 N N . LEU E 1 31 ? 52.205 -52.547 21.695 1.00 14.83 31 LEU N N 1
ATOM 8634 C CA . LEU E 1 31 ? 53.269 -51.601 21.854 1.00 15.59 31 LEU N CA 1
ATOM 8635 C C . LEU E 1 31 ? 54.196 -52.002 22.970 1.00 17.52 31 LEU N C 1
ATOM 8636 O O . LEU E 1 31 ? 55.420 -51.881 22.789 1.00 17.67 31 LEU N O 1
ATOM 8641 N N . ARG E 1 32 ? 53.661 -52.438 24.128 1.00 16.24 32 ARG N N 1
ATOM 8642 C CA . ARG E 1 32 ? 54.552 -52.799 25.240 1.00 16.03 32 ARG N CA 1
ATOM 8643 C C . ARG E 1 32 ? 55.433 -53.974 24.846 1.00 17.88 32 ARG N C 1
ATOM 8644 O O . ARG E 1 32 ? 56.652 -53.970 25.193 1.00 16.48 32 ARG N O 1
ATOM 8652 N N . ALA E 1 33 ? 54.870 -54.964 24.136 1.00 14.91 33 ALA N N 1
ATOM 8653 C CA . ALA E 1 33 ? 55.701 -56.083 23.693 1.00 17.22 33 ALA N CA 1
ATOM 8654 C C . ALA E 1 33 ? 56.766 -55.614 22.645 1.00 20.47 33 ALA N C 1
ATOM 8655 O O . ALA E 1 33 ? 57.919 -56.033 22.690 1.00 20.13 33 ALA N O 1
ATOM 8657 N N . ALA E 1 34 ? 56.376 -54.763 21.694 1.00 17.01 34 ALA N N 1
ATOM 8658 C CA . ALA E 1 34 ? 57.315 -54.378 20.608 1.00 17.24 34 ALA N CA 1
ATOM 8659 C C . ALA E 1 34 ? 58.496 -53.558 21.128 1.00 22.86 34 ALA N C 1
ATOM 8660 O O . ALA E 1 34 ? 59.661 -53.873 20.786 1.00 20.87 34 ALA N O 1
ATOM 8662 N N . PHE E 1 35 ? 58.235 -52.497 21.920 1.00 19.42 35 PHE N N 1
ATOM 8663 C CA . PHE E 1 35 ? 59.421 -51.772 22.379 1.00 19.08 35 PHE N CA 1
ATOM 8664 C C . PHE E 1 35 ? 60.134 -52.553 23.463 1.00 19.96 35 PHE N C 1
ATOM 8665 O O . PHE E 1 35 ? 61.346 -52.352 23.669 1.00 22.75 35 PHE N O 1
ATOM 8673 N N . GLY E 1 36 ? 59.439 -53.481 24.123 1.00 22.49 36 GLY N N 1
ATOM 8674 C CA . GLY E 1 36 ? 60.090 -54.328 25.128 1.00 21.57 36 GLY N CA 1
ATOM 8675 C C . GLY E 1 36 ? 61.160 -55.180 24.379 1.00 25.34 36 GLY N C 1
ATOM 8676 O O . GLY E 1 36 ? 62.291 -55.371 24.858 1.00 22.08 36 GLY N O 1
ATOM 8677 N N . LEU E 1 37 ? 60.816 -55.715 23.202 1.00 19.16 37 LEU N N 1
ATOM 8678 C CA . LEU E 1 37 ? 61.780 -56.510 22.403 1.00 19.44 37 LEU N CA 1
ATOM 8679 C C . LEU E 1 37 ? 62.948 -55.631 21.895 1.00 21.91 37 LEU N C 1
ATOM 8680 O O . LEU E 1 37 ? 64.144 -56.013 22.033 1.00 24.29 37 LEU N O 1
ATOM 8685 N N . SER E 1 38 ? 62.640 -54.432 21.394 1.00 21.48 38 SER N N 1
ATOM 8686 C CA . SER E 1 38 ? 63.668 -53.515 20.922 1.00 24.97 38 SER N CA 1
ATOM 8687 C C . SER E 1 38 ? 64.583 -53.091 22.077 1.00 28.25 38 SER N C 1
ATOM 8688 O O . SER E 1 38 ? 65.798 -52.988 21.877 1.00 27.57 38 SER N O 1
ATOM 8691 N N . GLU E 1 39 ? 64.039 -52.867 23.283 1.00 27.55 39 GLU N N 1
ATOM 8692 C CA . GLU E 1 39 ? 64.897 -52.455 24.401 1.00 29.60 39 GLU N CA 1
ATOM 8693 C C . GLU E 1 39 ? 65.812 -53.601 24.844 1.00 30.88 39 GLU N C 1
ATOM 8694 O O . GLU E 1 39 ? 66.818 -53.372 25.520 1.00 31.08 39 GLU N O 1
ATOM 8700 N N . ALA E 1 40 ? 65.486 -54.841 24.458 1.00 25.92 40 ALA N N 1
ATOM 8701 C CA . ALA E 1 40 ? 66.311 -55.991 24.773 1.00 25.79 40 ALA N CA 1
ATOM 8702 C C . ALA E 1 40 ? 67.313 -56.283 23.612 1.00 28.68 40 ALA N C 1
ATOM 8703 O O . ALA E 1 40 ? 68.005 -57.308 23.620 1.00 30.64 40 ALA N O 1
ATOM 8705 N N . GLY E 1 41 ? 67.368 -55.412 22.614 1.00 25.22 41 GLY N N 1
ATOM 8706 C CA . GLY E 1 41 ? 68.274 -55.624 21.489 1.00 28.58 41 GLY N CA 1
ATOM 8707 C C . GLY E 1 41 ? 67.761 -56.390 20.259 1.00 30.22 41 GLY N C 1
ATOM 8708 O O . GLY E 1 41 ? 68.529 -56.604 19.303 1.00 24.28 41 GLY N O 1
ATOM 8709 N N . PHE E 1 42 ? 66.488 -56.797 20.249 1.00 25.47 42 PHE N N 1
ATOM 8710 C CA . PHE E 1 42 ? 65.955 -57.531 19.099 1.00 25.64 42 PHE N CA 1
ATOM 8711 C C . PHE E 1 42 ? 65.503 -56.584 18.007 1.00 23.61 42 PHE N C 1
ATOM 8712 O O . PHE E 1 42 ? 64.886 -55.558 18.279 1.00 26.47 42 PHE N O 1
ATOM 8720 N N . ASN E 1 43 ? 65.858 -56.899 16.758 1.00 25.20 43 ASN N N 1
ATOM 8721 C CA . ASN E 1 43 ? 65.448 -56.123 15.578 1.00 23.89 43 ASN N CA 1
ATOM 8722 C C . ASN E 1 43 ? 63.960 -56.567 15.384 1.00 22.44 43 ASN N C 1
ATOM 8723 O O . ASN E 1 43 ? 63.659 -57.697 14.931 1.00 23.20 43 ASN N O 1
ATOM 8728 N N . THR E 1 44 ? 63.050 -55.664 15.691 1.00 23.94 44 THR N N 1
ATOM 8729 C CA . THR E 1 44 ? 61.612 -55.995 15.740 1.00 21.69 44 THR N CA 1
ATOM 8730 C C . THR E 1 44 ? 60.674 -55.222 14.799 1.00 20.98 44 THR N C 1
ATOM 8731 O O . THR E 1 44 ? 60.840 -54.032 14.577 1.00 21.26 44 THR N O 1
ATOM 8735 N N . ALA E 1 45 ? 59.667 -55.914 14.264 1.00 20.11 45 ALA N N 1
ATOM 8736 C CA . ALA E 1 45 ? 58.688 -55.228 13.413 1.00 19.73 45 ALA N CA 1
ATOM 8737 C C . ALA E 1 45 ? 57.334 -55.230 14.139 1.00 18.13 45 ALA N C 1
ATOM 8738 O O . ALA E 1 45 ? 57.004 -56.199 14.799 1.00 21.68 45 ALA N O 1
ATOM 8740 N N . CYS E 1 46 ? 56.596 -54.142 14.020 1.00 17.75 46 CYS N N 1
ATOM 8741 C CA . CYS E 1 46 ? 55.243 -54.045 14.602 1.00 17.68 46 CYS N CA 1
ATOM 8742 C C . CYS E 1 46 ? 54.276 -53.745 13.407 1.00 16.81 46 CYS N C 1
ATOM 8743 O O . CYS E 1 46 ? 54.299 -52.672 12.802 1.00 20.79 46 CYS N O 1
ATOM 8746 N N . VAL E 1 47 ? 53.459 -54.735 13.085 1.00 16.71 47 VAL N N 1
ATOM 8747 C CA . VAL E 1 47 ? 52.494 -54.671 11.986 1.00 15.94 47 VAL N CA 1
ATOM 8748 C C . VAL E 1 47 ? 51.089 -54.346 12.551 1.00 15.55 47 VAL N C 1
ATOM 8749 O O . VAL E 1 47 ? 50.598 -55.084 13.368 1.00 18.48 47 VAL N O 1
ATOM 8753 N N . THR E 1 48 ? 50.460 -53.249 12.138 1.00 16.59 48 THR N N 1
ATOM 8754 C CA . THR E 1 48 ? 49.137 -52.891 12.659 1.00 15.35 48 THR N CA 1
ATOM 8755 C C . THR E 1 48 ? 48.202 -52.343 11.559 1.00 15.38 48 THR N C 1
ATOM 8756 O O . THR E 1 48 ? 48.639 -51.561 10.687 1.00 14.60 48 THR N O 1
ATOM 8760 N N . LYS E 1 49 ? 46.924 -52.726 11.603 1.00 14.96 49 LYS N N 1
ATOM 8761 C CA . LYS E 1 49 ? 46.009 -52.249 10.566 1.00 16.16 49 LYS N CA 1
ATOM 8762 C C . LYS E 1 49 ? 45.564 -50.804 10.794 1.00 16.39 49 LYS N C 1
ATOM 8763 O O . LYS E 1 49 ? 45.015 -50.191 9.901 1.00 18.24 49 LYS N O 1
ATOM 8769 N N . LEU E 1 50 ? 45.802 -50.279 12.002 1.00 19.16 50 LEU N N 1
ATOM 8770 C CA . LEU E 1 50 ? 45.466 -48.873 12.344 1.00 13.60 50 LEU N CA 1
ATOM 8771 C C . LEU E 1 50 ? 46.715 -48.123 12.797 1.00 16.64 50 LEU N C 1
ATOM 8772 O O . LEU E 1 50 ? 47.685 -48.723 13.282 1.00 14.06 50 LEU N O 1
ATOM 8777 N N . PHE E 1 51 ? 46.703 -46.792 12.662 1.00 14.23 51 PHE N N 1
ATOM 8778 C CA . PHE E 1 51 ? 47.797 -45.969 13.261 1.00 12.12 51 PHE N CA 1
ATOM 8779 C C . PHE E 1 51 ? 47.639 -46.361 14.741 1.00 16.18 51 PHE N C 1
ATOM 8780 O O . PHE E 1 51 ? 46.508 -46.432 15.234 1.00 14.05 51 PHE N O 1
ATOM 8788 N N . PRO E 1 52 ? 48.756 -46.579 15.483 1.00 12.36 52 PRO N N 1
ATOM 8789 C CA . PRO E 1 52 ? 48.615 -47.029 16.861 1.00 15.32 52 PRO N CA 1
ATOM 8790 C C . PRO E 1 52 ? 47.633 -46.411 17.841 1.00 16.23 52 PRO N C 1
ATOM 8791 O O . PRO E 1 52 ? 46.950 -47.152 18.591 1.00 14.54 52 PRO N O 1
ATOM 8795 N N . THR E 1 53 ? 47.586 -45.071 17.875 1.00 13.06 53 THR N N 1
ATOM 8796 C CA . THR E 1 53 ? 46.730 -44.469 18.865 1.00 14.42 53 THR N CA 1
ATOM 8797 C C . THR E 1 53 ? 45.235 -44.528 18.530 1.00 16.94 53 THR N C 1
ATOM 8798 O O . THR E 1 53 ? 44.419 -43.935 19.266 1.00 16.13 53 THR N O 1
ATOM 8802 N N . ARG E 1 54 ? 44.864 -45.174 17.416 1.00 15.41 54 ARG N N 1
ATOM 8803 C CA . ARG E 1 54 ? 43.426 -45.328 17.102 1.00 13.39 54 ARG N CA 1
ATOM 8804 C C . ARG E 1 54 ? 42.901 -46.678 17.682 1.00 12.99 54 ARG N C 1
ATOM 8805 O O . ARG E 1 54 ? 41.703 -46.950 17.554 1.00 14.42 54 ARG N O 1
ATOM 8813 N N . SER E 1 55 ? 43.782 -47.503 18.277 1.00 12.19 55 SER N N 1
ATOM 8814 C CA . SER E 1 55 ? 43.413 -48.853 18.784 1.00 13.07 55 SER N CA 1
ATOM 8815 C C . SER E 1 55 ? 42.335 -48.758 19.873 1.00 15.21 55 SER N C 1
ATOM 8816 O O . SER E 1 55 ? 42.223 -47.704 20.527 1.00 14.30 55 SER N O 1
ATOM 8819 N N . HIS E 1 56 ? 41.587 -49.823 20.121 1.00 12.39 56 HIS N N 1
ATOM 8820 C CA . HIS E 1 56 ? 40.488 -49.750 21.115 1.00 12.44 56 HIS N CA 1
ATOM 8821 C C . HIS E 1 56 ? 40.957 -49.345 22.537 1.00 14.07 56 HIS N C 1
ATOM 8822 O O . HIS E 1 56 ? 40.205 -48.727 23.289 1.00 14.49 56 HIS N O 1
ATOM 8829 N N . THR E 1 57 ? 42.216 -49.632 22.869 1.00 11.73 57 THR N N 1
ATOM 8830 C CA . THR E 1 57 ? 42.781 -49.284 24.150 1.00 13.51 57 THR N CA 1
ATOM 8831 C C . THR E 1 57 ? 42.563 -47.750 24.420 1.00 12.35 57 THR N C 1
ATOM 8832 O O . THR E 1 57 ? 42.402 -47.336 25.591 1.00 12.05 57 THR N O 1
ATOM 8836 N N . VAL E 1 58 ? 42.601 -46.940 23.380 1.00 10.61 58 VAL N N 1
ATOM 8837 C CA . VAL E 1 58 ? 42.465 -45.494 23.525 1.00 13.61 58 VAL N CA 1
ATOM 8838 C C . VAL E 1 58 ? 41.088 -45.116 24.124 1.00 15.27 58 VAL N C 1
ATOM 8839 O O . VAL E 1 58 ? 40.947 -44.037 24.750 1.00 13.92 58 VAL N O 1
ATOM 8843 N N . ALA E 1 59 ? 40.093 -46.012 24.015 1.00 15.73 59 ALA N N 1
ATOM 8844 C CA . ALA E 1 59 ? 38.731 -45.732 24.547 1.00 14.56 59 ALA N CA 1
ATOM 8845 C C . ALA E 1 59 ? 38.582 -46.156 26.023 1.00 14.56 59 ALA N C 1
ATOM 8846 O O . ALA E 1 59 ? 37.528 -45.903 26.617 1.00 14.77 59 ALA N O 1
ATOM 8848 N N . ALA E 1 60 ? 39.583 -46.802 26.609 1.00 10.13 60 ALA N N 1
ATOM 8849 C CA . ALA E 1 60 ? 39.391 -47.295 27.974 1.00 15.65 60 ALA N CA 1
ATOM 8850 C C . ALA E 1 60 ? 39.283 -46.088 28.939 1.00 16.06 60 ALA N C 1
ATOM 8851 O O . ALA E 1 60 ? 39.884 -45.012 28.694 1.00 18.33 60 ALA N O 1
ATOM 8853 N N . GLN E 1 61 ? 38.444 -46.292 29.954 1.00 14.53 61 GLN N N 1
ATOM 8854 C CA . GLN E 1 61 ? 38.109 -45.220 30.884 1.00 14.01 61 GLN N CA 1
ATOM 8855 C C . GLN E 1 61 ? 38.479 -45.310 32.343 1.00 14.10 61 GLN N C 1
ATOM 8856 O O . GLN E 1 61 ? 39.288 -44.498 32.822 1.00 18.11 61 GLN N O 1
ATOM 8862 N N . GLY E 1 62 ? 37.880 -46.264 33.040 1.00 14.90 62 GLY N N 1
ATOM 8863 C CA . GLY E 1 62 ? 37.948 -46.387 34.519 1.00 14.66 62 GLY N CA 1
ATOM 8864 C C . GLY E 1 62 ? 39.331 -46.478 35.186 1.00 17.48 62 GLY N C 1
ATOM 8865 O O . GLY E 1 62 ? 39.582 -45.798 36.187 1.00 17.51 62 GLY N O 1
ATOM 8866 N N . GLY E 1 63 ? 40.217 -47.306 34.656 1.00 14.41 63 GLY N N 1
ATOM 8867 C CA . GLY E 1 63 ? 41.571 -47.389 35.215 1.00 15.96 63 GLY N CA 1
ATOM 8868 C C . GLY E 1 63 ? 42.299 -48.697 35.102 1.00 16.39 63 GLY N C 1
ATOM 8869 O O . GLY E 1 63 ? 41.909 -49.611 34.364 1.00 16.60 63 GLY N O 1
ATOM 8870 N N . ILE E 1 64 ? 43.376 -48.799 35.875 1.00 14.91 64 ILE N N 1
ATOM 8871 C CA . ILE E 1 64 ? 44.215 -49.983 35.865 1.00 13.91 64 ILE N CA 1
ATOM 8872 C C . ILE E 1 64 ? 44.532 -50.315 37.355 1.00 15.66 64 ILE N C 1
ATOM 8873 O O . ILE E 1 64 ? 44.925 -49.442 38.109 1.00 17.01 64 ILE N O 1
ATOM 8878 N N . ASN E 1 65 ? 44.322 -51.571 37.762 1.00 13.91 65 ASN N N 1
ATOM 8879 C CA . ASN E 1 65 ? 44.491 -51.974 39.162 1.00 16.89 65 ASN N CA 1
ATOM 8880 C C . ASN E 1 65 ? 45.934 -52.293 39.560 1.00 19.97 65 ASN N C 1
ATOM 8881 O O . ASN E 1 65 ? 46.666 -52.891 38.782 1.00 17.71 65 ASN N O 1
ATOM 8886 N N . ALA E 1 66 ? 46.326 -51.859 40.770 1.00 15.97 66 ALA N N 1
ATOM 8887 C CA . ALA E 1 66 ? 47.625 -52.229 41.315 1.00 17.64 66 ALA N CA 1
ATOM 8888 C C . ALA E 1 66 ? 47.563 -51.920 42.836 1.00 18.19 66 ALA N C 1
ATOM 8889 O O . ALA E 1 66 ? 47.131 -50.818 43.212 1.00 19.98 66 ALA N O 1
ATOM 8891 N N . ALA E 1 67 ? 48.012 -52.844 43.662 1.00 19.51 67 ALA N N 1
ATOM 8892 C CA . ALA E 1 67 ? 48.030 -52.606 45.127 1.00 20.55 67 ALA N CA 1
ATOM 8893 C C . ALA E 1 67 ? 49.151 -51.695 45.561 1.00 20.18 67 ALA N C 1
ATOM 8894 O O . ALA E 1 67 ? 50.079 -52.119 46.306 1.00 22.95 67 ALA N O 1
ATOM 8896 N N . LEU E 1 68 ? 49.077 -50.434 45.146 1.00 18.37 68 LEU N N 1
ATOM 8897 C CA . LEU E 1 68 ? 50.107 -49.446 45.531 1.00 20.30 68 LEU N CA 1
ATOM 8898 C C . LEU E 1 68 ? 49.907 -48.993 47.015 1.00 21.82 68 LEU N C 1
ATOM 8899 O O . LEU E 1 68 ? 50.852 -48.563 47.674 1.00 23.13 68 LEU N O 1
ATOM 8904 N N . GLY E 1 69 ? 48.676 -49.055 47.504 1.00 21.33 69 GLY N N 1
ATOM 8905 C CA . GLY E 1 69 ? 48.398 -48.644 48.875 1.00 21.65 69 GLY N CA 1
ATOM 8906 C C . GLY E 1 69 ? 48.442 -47.138 49.037 1.00 23.28 69 GLY N C 1
ATOM 8907 O O . GLY E 1 69 ? 48.850 -46.649 50.106 1.00 20.27 69 GLY N O 1
ATOM 8908 N N . ASN E 1 70 ? 48.026 -46.382 48.019 1.00 21.09 70 ASN N N 1
ATOM 8909 C CA . ASN E 1 70 ? 48.071 -44.936 48.142 1.00 22.33 70 ASN N CA 1
ATOM 8910 C C . ASN E 1 70 ? 46.892 -44.341 48.915 1.00 23.07 70 ASN N C 1
ATOM 8911 O O . ASN E 1 70 ? 46.968 -43.183 49.363 1.00 21.42 70 ASN N O 1
ATOM 8916 N N . MET E 1 71 ? 45.781 -45.076 48.972 1.00 23.12 71 MET N N 1
ATOM 8917 C CA . MET E 1 71 ? 44.556 -44.578 49.638 1.00 24.55 71 MET N CA 1
ATOM 8918 C C . MET E 1 71 ? 44.365 -45.201 51.015 1.00 28.01 71 MET N C 1
ATOM 8919 O O . MET E 1 71 ? 43.786 -44.568 51.891 1.00 30.72 71 MET N O 1
ATOM 8924 N N . GLU E 1 72 ? 44.814 -46.444 51.182 1.00 27.36 72 GLU N N 1
ATOM 8925 C CA . GLU E 1 72 ? 44.755 -47.179 52.430 1.00 28.26 72 GLU N CA 1
ATOM 8926 C C . GLU E 1 72 ? 45.778 -48.302 52.316 1.00 30.08 72 GLU N C 1
ATOM 8927 O O . GLU E 1 72 ? 46.321 -48.551 51.200 1.00 26.95 72 GLU N O 1
ATOM 8933 N N . ASP E 1 73 ? 46.080 -48.998 53.414 1.00 24.52 73 ASP N N 1
ATOM 8934 C CA . ASP E 1 73 ? 47.005 -50.106 53.271 1.00 27.45 73 ASP N CA 1
ATOM 8935 C C . ASP E 1 73 ? 46.413 -51.206 52.382 1.00 25.63 73 ASP N C 1
ATOM 8936 O O . ASP E 1 73 ? 45.181 -51.499 52.452 1.00 26.01 73 ASP N O 1
ATOM 8941 N N . ASP E 1 74 ? 47.262 -51.805 51.534 1.00 22.79 74 ASP N N 1
ATOM 8942 C CA . ASP E 1 74 ? 46.786 -52.849 50.600 1.00 23.34 74 ASP N CA 1
ATOM 8943 C C . ASP E 1 74 ? 47.790 -53.981 50.559 1.00 24.99 74 ASP N C 1
ATOM 8944 O O . ASP E 1 74 ? 48.825 -53.925 51.229 1.00 25.21 74 ASP N O 1
ATOM 8949 N N . ASN E 1 75 ? 47.497 -55.023 49.796 1.00 22.82 75 ASN N N 1
ATOM 8950 C CA . ASN E 1 75 ? 48.393 -56.159 49.696 1.00 21.22 75 ASN N CA 1
ATOM 8951 C C . ASN E 1 75 ? 48.081 -56.753 48.327 1.00 22.92 75 ASN N C 1
ATOM 8952 O O . ASN E 1 75 ? 46.900 -56.945 48.002 1.00 19.67 75 ASN N O 1
ATOM 8957 N N . TRP E 1 76 ? 49.097 -57.055 47.519 1.00 20.06 76 TRP N N 1
ATOM 8958 C CA . TRP E 1 76 ? 48.807 -57.600 46.195 1.00 20.84 76 TRP N CA 1
ATOM 8959 C C . TRP E 1 76 ? 48.119 -58.957 46.302 1.00 20.49 76 TRP N C 1
ATOM 8960 O O . TRP E 1 76 ? 47.350 -59.353 45.389 1.00 19.08 76 TRP N O 1
ATOM 8971 N N . ARG E 1 77 ? 48.315 -59.676 47.408 1.00 18.34 77 ARG N N 1
ATOM 8972 C CA . ARG E 1 77 ? 47.653 -60.992 47.532 1.00 19.04 77 ARG N CA 1
ATOM 8973 C C . ARG E 1 77 ? 46.110 -60.820 47.726 1.00 18.54 77 ARG N C 1
ATOM 8974 O O . ARG E 1 77 ? 45.357 -61.747 47.449 1.00 19.69 77 ARG N O 1
ATOM 8982 N N . TRP E 1 78 ? 45.654 -59.638 48.147 1.00 18.41 78 TRP N N 1
ATOM 8983 C CA . TRP E 1 78 ? 44.209 -59.406 48.287 1.00 19.13 78 TRP N CA 1
ATOM 8984 C C . TRP E 1 78 ? 43.609 -59.213 46.844 1.00 17.72 78 TRP N C 1
ATOM 8985 O O . TRP E 1 78 ? 42.472 -59.619 46.577 1.00 17.41 78 TRP N O 1
ATOM 8996 N N . HIS E 1 79 ? 44.418 -58.613 45.971 1.00 17.91 79 HIS N N 1
ATOM 8997 C CA . HIS E 1 79 ? 44.068 -58.346 44.523 1.00 17.15 79 HIS N CA 1
ATOM 8998 C C . HIS E 1 79 ? 44.003 -59.727 43.841 1.00 17.75 79 HIS N C 1
ATOM 8999 O O . HIS E 1 79 ? 43.030 -60.069 43.094 1.00 17.25 79 HIS N O 1
ATOM 9006 N N . PHE E 1 80 ? 44.993 -60.565 44.140 1.00 17.31 80 PHE N N 1
ATOM 9007 C CA . PHE E 1 80 ? 45.051 -61.961 43.680 1.00 18.83 80 PHE N CA 1
ATOM 9008 C C . PHE E 1 80 ? 43.754 -62.680 44.066 1.00 20.03 80 PHE N C 1
ATOM 9009 O O . PHE E 1 80 ? 43.059 -63.286 43.209 1.00 17.62 80 PHE N O 1
ATOM 9017 N N . TYR E 1 81 ? 43.371 -62.594 45.340 1.00 18.24 81 TYR N N 1
ATOM 9018 C CA . TYR E 1 81 ? 42.146 -63.285 45.778 1.00 20.01 81 TYR N CA 1
ATOM 9019 C C . TYR E 1 81 ? 40.890 -62.749 45.048 1.00 16.85 81 TYR N C 1
ATOM 9020 O O . TYR E 1 81 ? 40.073 -63.550 44.560 1.00 16.94 81 TYR N O 1
ATOM 9029 N N . ASP E 1 82 ? 40.733 -61.424 44.968 1.00 14.79 82 ASP N N 1
ATOM 9030 C CA . ASP E 1 82 ? 39.575 -60.824 44.270 1.00 16.26 82 ASP N CA 1
ATOM 9031 C C . ASP E 1 82 ? 39.494 -61.327 42.817 1.00 17.94 82 ASP N C 1
ATOM 9032 O O . ASP E 1 82 ? 38.406 -61.590 42.317 1.00 19.36 82 ASP N O 1
ATOM 9037 N N . THR E 1 83 ? 40.654 -61.454 42.168 1.00 16.46 83 THR N N 1
ATOM 9038 C CA . THR E 1 83 ? 40.737 -61.901 40.768 1.00 16.20 83 THR N CA 1
ATOM 9039 C C . THR E 1 83 ? 40.369 -63.369 40.592 1.00 17.77 83 THR N C 1
ATOM 9040 O O . THR E 1 83 ? 39.617 -63.720 39.682 1.00 16.50 83 THR N O 1
ATOM 9044 N N . VAL E 1 84 ? 40.831 -64.238 41.490 1.00 16.42 84 VAL N N 1
ATOM 9045 C CA . VAL E 1 84 ? 40.484 -65.651 41.431 1.00 16.48 84 VAL N CA 1
ATOM 9046 C C . VAL E 1 84 ? 38.965 -65.827 41.679 1.00 19.60 84 VAL N C 1
ATOM 9047 O O . VAL E 1 84 ? 38.263 -66.500 40.899 1.00 18.07 84 VAL N O 1
ATOM 9051 N N . LYS E 1 85 ? 38.422 -65.223 42.736 1.00 18.16 85 LYS N N 1
ATOM 9052 C CA . LYS E 1 85 ? 36.987 -65.339 43.001 1.00 21.06 85 LYS N CA 1
ATOM 9053 C C . LYS E 1 85 ? 36.172 -64.707 41.851 1.00 19.15 85 LYS N C 1
ATOM 9054 O O . LYS E 1 85 ? 35.144 -65.258 41.435 1.00 19.77 85 LYS N O 1
ATOM 9060 N N . GLY E 1 86 ? 36.636 -63.559 41.330 1.00 19.67 86 GLY N N 1
ATOM 9061 C CA . GLY E 1 86 ? 35.956 -62.927 40.227 1.00 17.44 86 GLY N CA 1
ATOM 9062 C C . GLY E 1 86 ? 35.865 -63.853 39.019 1.00 18.86 86 GLY N C 1
ATOM 9063 O O . GLY E 1 86 ? 34.806 -63.859 38.338 1.00 21.77 86 GLY N O 1
ATOM 9064 N N . SER E 1 87 ? 36.915 -64.638 38.768 1.00 17.59 87 SER N N 1
ATOM 9065 C CA . SER E 1 87 ? 36.963 -65.549 37.589 1.00 19.29 87 SER N CA 1
ATOM 9066 C C . SER E 1 87 ? 36.087 -66.788 37.758 1.00 21.34 87 SER N C 1
ATOM 9067 O O . SER E 1 87 ? 36.013 -67.624 36.836 1.00 18.61 87 SER N O 1
ATOM 9070 N N . ASP E 1 88 ? 35.454 -66.921 38.925 1.00 18.16 88 ASP N N 1
ATOM 9071 C CA . ASP E 1 88 ? 34.583 -68.085 39.261 1.00 19.90 88 ASP N CA 1
ATOM 9072 C C . ASP E 1 88 ? 35.330 -69.393 39.123 1.00 18.41 88 ASP N C 1
ATOM 9073 O O . ASP E 1 88 ? 34.797 -70.424 38.676 1.00 19.43 88 ASP N O 1
ATOM 9078 N N . TRP E 1 89 ? 36.607 -69.344 39.511 1.00 19.60 89 TRP N N 1
ATOM 9079 C CA . TRP E 1 89 ? 37.505 -70.479 39.504 1.00 18.35 89 TRP N CA 1
ATOM 9080 C C . TRP E 1 89 ? 37.761 -71.128 38.156 1.00 22.68 89 TRP N C 1
ATOM 9081 O O . TRP E 1 89 ? 38.066 -72.332 38.051 1.00 23.03 89 TRP N O 1
ATOM 9092 N N . LEU E 1 90 ? 37.646 -70.319 37.103 1.00 21.30 90 LEU N N 1
ATOM 9093 C CA . LEU E 1 90 ? 38.041 -70.831 35.802 1.00 22.47 90 LEU N CA 1
ATOM 9094 C C . LEU E 1 90 ? 39.386 -70.121 35.473 1.00 20.37 90 LEU N C 1
ATOM 9095 O O . LEU E 1 90 ? 39.999 -70.429 34.472 1.00 23.65 90 LEU N O 1
ATOM 9100 N N . GLY E 1 91 ? 39.837 -69.178 36.318 1.00 16.17 91 GLY N N 1
ATOM 9101 C CA . GLY E 1 91 ? 41.109 -68.484 36.041 1.00 16.96 91 GLY N CA 1
ATOM 9102 C C . GLY E 1 91 ? 42.302 -69.348 36.438 1.00 20.61 91 GLY N C 1
ATOM 9103 O O . GLY E 1 91 ? 42.229 -70.096 37.411 1.00 20.89 91 GLY N O 1
ATOM 9104 N N . ASP E 1 92 ? 43.417 -69.240 35.716 1.00 21.11 92 ASP N N 1
ATOM 9105 C CA . ASP E 1 92 ? 44.613 -70.039 36.055 1.00 23.31 92 ASP N CA 1
ATOM 9106 C C . ASP E 1 92 ? 45.408 -69.267 37.115 1.00 22.95 92 ASP N C 1
ATOM 9107 O O . ASP E 1 92 ? 45.900 -68.134 36.894 1.00 18.25 92 ASP N O 1
ATOM 9112 N N . GLN E 1 93 ? 45.534 -69.883 38.297 1.00 20.48 93 GLN N N 1
ATOM 9113 C CA . GLN E 1 93 ? 46.156 -69.160 39.413 1.00 18.75 93 GLN N CA 1
ATOM 9114 C C . GLN E 1 93 ? 47.642 -68.842 39.258 1.00 20.54 93 GLN N C 1
ATOM 9115 O O . GLN E 1 93 ? 48.107 -67.876 39.878 1.00 19.95 93 GLN N O 1
ATOM 9121 N N . ASP E 1 94 ? 48.376 -69.573 38.412 1.00 19.88 94 ASP N N 1
ATOM 9122 C CA . ASP E 1 94 ? 49.787 -69.181 38.226 1.00 20.64 94 ASP N CA 1
ATOM 9123 C C . ASP E 1 94 ? 49.868 -67.845 37.458 1.00 22.35 94 ASP N C 1
ATOM 9124 O O . ASP E 1 94 ? 50.672 -66.959 37.808 1.00 19.65 94 ASP N O 1
ATOM 9129 N N . ALA E 1 95 ? 49.000 -67.671 36.455 1.00 19.57 95 ALA N N 1
ATOM 9130 C CA . ALA E 1 95 ? 49.018 -66.391 35.706 1.00 19.27 95 ALA N CA 1
ATOM 9131 C C . ALA E 1 95 ? 48.479 -65.227 36.573 1.00 15.09 95 ALA N C 1
ATOM 9132 O O . ALA E 1 95 ? 48.958 -64.082 36.500 1.00 16.12 95 ALA N O 1
ATOM 9134 N N . ILE E 1 96 ? 47.421 -65.502 37.344 1.00 16.35 96 ILE N N 1
ATOM 9135 C CA . ILE E 1 96 ? 46.849 -64.453 38.179 1.00 15.25 96 ILE N CA 1
ATOM 9136 C C . ILE E 1 96 ? 47.872 -64.003 39.244 1.00 16.79 96 ILE N C 1
ATOM 9137 O O . ILE E 1 96 ? 47.979 -62.811 39.595 1.00 18.26 96 ILE N O 1
ATOM 9142 N N . HIS E 1 97 ? 48.595 -64.978 39.788 1.00 16.35 97 HIS N N 1
ATOM 9143 C CA . HIS E 1 97 ? 49.686 -64.670 40.765 1.00 19.69 97 HIS N CA 1
ATOM 9144 C C . HIS E 1 97 ? 50.721 -63.743 40.093 1.00 17.49 97 HIS N C 1
ATOM 9145 O O . HIS E 1 97 ? 51.056 -62.691 40.632 1.00 16.54 97 HIS N O 1
ATOM 9152 N N . TYR E 1 98 ? 51.190 -64.094 38.885 1.00 19.67 98 TYR N N 1
ATOM 9153 C CA . TYR E 1 98 ? 52.170 -63.243 38.188 1.00 17.23 98 TYR N CA 1
ATOM 9154 C C . TYR E 1 98 ? 51.626 -61.848 37.925 1.00 18.79 98 TYR N C 1
ATOM 9155 O O . TYR E 1 98 ? 52.292 -60.844 38.172 1.00 19.18 98 TYR N O 1
ATOM 9164 N N . MET E 1 99 ? 50.379 -61.764 37.438 1.00 16.13 99 MET N N 1
ATOM 9165 C CA . MET E 1 99 ? 49.876 -60.405 37.111 1.00 16.75 99 MET N CA 1
ATOM 9166 C C . MET E 1 99 ? 49.670 -59.472 38.323 1.00 16.95 99 MET N C 1
ATOM 9167 O O . MET E 1 99 ? 49.988 -58.269 38.257 1.00 16.58 99 MET N O 1
ATOM 9172 N N . THR E 1 100 ? 49.084 -59.999 39.402 1.00 19.55 100 THR N N 1
ATOM 9173 C CA . THR E 1 100 ? 48.803 -59.134 40.579 1.00 16.42 100 THR N CA 1
ATOM 9174 C C . THR E 1 100 ? 50.087 -58.789 41.343 1.00 17.19 100 THR N C 1
ATOM 9175 O O . THR E 1 100 ? 50.242 -57.661 41.820 1.00 16.05 100 THR N O 1
ATOM 9179 N N . GLU E 1 101 ? 51.013 -59.732 41.417 1.00 18.86 101 GLU N N 1
ATOM 9180 C CA . GLU E 1 101 ? 52.307 -59.399 42.116 1.00 20.39 101 GLU N CA 1
ATOM 9181 C C . GLU E 1 101 ? 53.141 -58.354 41.329 1.00 20.14 101 GLU N C 1
ATOM 9182 O O . GLU E 1 101 ? 53.784 -57.462 41.914 1.00 20.00 101 GLU N O 1
ATOM 9188 N N . GLN E 1 102 ? 53.119 -58.458 39.988 1.00 19.44 102 GLN N N 1
ATOM 9189 C CA . GLN E 1 102 ? 53.829 -57.516 39.122 1.00 17.68 102 GLN N CA 1
ATOM 9190 C C . GLN E 1 102 ? 53.095 -56.176 38.939 1.00 19.30 102 GLN N C 1
ATOM 9191 O O . GLN E 1 102 ? 53.681 -55.224 38.398 1.00 18.68 102 GLN N O 1
ATOM 9197 N N . ALA E 1 103 ? 51.846 -56.085 39.395 1.00 16.97 103 ALA N N 1
ATOM 9198 C CA . ALA E 1 103 ? 51.106 -54.844 39.145 1.00 15.18 103 ALA N CA 1
ATOM 9199 C C . ALA E 1 103 ? 51.654 -53.559 39.657 1.00 14.13 103 ALA N C 1
ATOM 9200 O O . ALA E 1 103 ? 51.621 -52.556 38.939 1.00 17.12 103 ALA N O 1
ATOM 9202 N N . PRO E 1 104 ? 52.114 -53.515 40.914 1.00 16.55 104 PRO N N 1
ATOM 9203 C CA . PRO E 1 104 ? 52.640 -52.235 41.376 1.00 18.31 104 PRO N CA 1
ATOM 9204 C C . PRO E 1 104 ? 53.802 -51.736 40.495 1.00 20.57 104 PRO N C 1
ATOM 9205 O O . PRO E 1 104 ? 53.827 -50.572 40.106 1.00 21.66 104 PRO N O 1
ATOM 9209 N N . ALA E 1 105 ? 54.724 -52.638 40.146 1.00 21.97 105 ALA N N 1
ATOM 9210 C CA . ALA E 1 105 ? 55.906 -52.242 39.344 1.00 22.12 105 ALA N CA 1
ATOM 9211 C C . ALA E 1 105 ? 55.478 -51.822 37.944 1.00 20.81 105 ALA N C 1
ATOM 9212 O O . ALA E 1 105 ? 56.040 -50.886 37.353 1.00 18.46 105 ALA N O 1
ATOM 9214 N N . ALA E 1 106 ? 54.432 -52.462 37.435 1.00 21.91 106 ALA N N 1
ATOM 9215 C CA . ALA E 1 106 ? 53.965 -52.129 36.100 1.00 19.44 106 ALA N CA 1
ATOM 9216 C C . ALA E 1 106 ? 53.338 -50.753 36.057 1.00 20.18 106 ALA N C 1
ATOM 9217 O O . ALA E 1 106 ? 53.547 -50.023 35.101 1.00 17.05 106 ALA N O 1
ATOM 9219 N N . VAL E 1 107 ? 52.528 -50.381 37.064 1.00 18.24 107 VAL N N 1
ATOM 9220 C CA . VAL E 1 107 ? 51.904 -49.046 37.054 1.00 15.79 107 VAL N CA 1
ATOM 9221 C C . VAL E 1 107 ? 52.969 -47.974 37.307 1.00 15.52 107 VAL N C 1
ATOM 9222 O O . VAL E 1 107 ? 52.908 -46.847 36.712 1.00 16.47 107 VAL N O 1
ATOM 9226 N N . ILE E 1 108 ? 53.922 -48.264 38.192 1.00 16.11 108 ILE N N 1
ATOM 9227 C CA . ILE E 1 108 ? 55.026 -47.295 38.434 1.00 16.93 108 ILE N CA 1
ATOM 9228 C C . ILE E 1 108 ? 55.846 -47.039 37.139 1.00 17.79 108 ILE N C 1
ATOM 9229 O O . ILE E 1 108 ? 56.221 -45.905 36.795 1.00 15.91 108 ILE N O 1
ATOM 9234 N N . GLU E 1 109 ? 56.106 -48.103 36.384 1.00 17.00 109 GLU N N 1
ATOM 9235 C CA . GLU E 1 109 ? 56.798 -47.933 35.092 1.00 16.21 109 GLU N CA 1
ATOM 9236 C C . GLU E 1 109 ? 56.030 -46.935 34.190 1.00 13.23 109 GLU N C 1
ATOM 9237 O O . GLU E 1 109 ? 56.610 -46.032 33.585 1.00 17.61 109 GLU N O 1
ATOM 9243 N N . LEU E 1 110 ? 54.692 -47.058 34.132 1.00 14.56 110 LEU N N 1
ATOM 9244 C CA . LEU E 1 110 ? 53.886 -46.189 33.254 1.00 14.47 110 LEU N CA 1
ATOM 9245 C C . LEU E 1 110 ? 53.918 -44.759 33.760 1.00 13.45 110 LEU N C 1
ATOM 9246 O O . LEU E 1 110 ? 53.998 -43.810 32.991 1.00 14.56 110 LEU N O 1
ATOM 9251 N N . GLU E 1 111 ? 53.827 -44.596 35.079 1.00 15.27 111 GLU N N 1
ATOM 9252 C CA . GLU E 1 111 ? 53.858 -43.213 35.615 1.00 14.53 111 GLU N CA 1
ATOM 9253 C C . GLU E 1 111 ? 55.264 -42.592 35.315 1.00 14.95 111 GLU N C 1
ATOM 9254 O O . GLU E 1 111 ? 55.362 -41.422 34.936 1.00 18.93 111 GLU N O 1
ATOM 9260 N N . ASN E 1 112 ? 56.323 -43.378 35.495 1.00 17.94 112 ASN N N 1
ATOM 9261 C CA . ASN E 1 112 ? 57.680 -42.842 35.218 1.00 17.44 112 ASN N CA 1
ATOM 9262 C C . ASN E 1 112 ? 57.879 -42.604 33.691 1.00 20.84 112 ASN N C 1
ATOM 9263 O O . ASN E 1 112 ? 58.837 -41.964 33.292 1.00 19.87 112 ASN N O 1
ATOM 9268 N N . TYR E 1 113 ? 56.979 -43.121 32.822 1.00 21.04 113 TYR N N 1
ATOM 9269 C CA . TYR E 1 113 ? 57.092 -42.806 31.387 1.00 20.77 113 TYR N CA 1
ATOM 9270 C C . TYR E 1 113 ? 56.380 -41.458 31.178 1.00 21.96 113 TYR N C 1
ATOM 9271 O O . TYR E 1 113 ? 56.356 -40.918 30.068 1.00 20.44 113 TYR N O 1
ATOM 9280 N N . GLY E 1 114 ? 55.728 -40.941 32.214 1.00 20.79 114 GLY N N 1
ATOM 9281 C CA . GLY E 1 114 ? 55.012 -39.672 32.061 1.00 19.69 114 GLY N CA 1
ATOM 9282 C C . GLY E 1 114 ? 53.457 -39.767 31.956 1.00 17.53 114 GLY N C 1
ATOM 9283 O O . GLY E 1 114 ? 52.790 -38.763 31.716 1.00 16.58 114 GLY N O 1
ATOM 9284 N N . MET E 1 115 ? 52.891 -40.941 32.182 1.00 18.24 115 MET N N 1
ATOM 9285 C CA . MET E 1 115 ? 51.434 -41.081 32.148 1.00 15.02 115 MET N CA 1
ATOM 9286 C C . MET E 1 115 ? 50.884 -40.092 33.190 1.00 18.18 115 MET N C 1
ATOM 9287 O O . MET E 1 115 ? 51.266 -40.162 34.331 1.00 18.72 115 MET N O 1
ATOM 9292 N N . PRO E 1 116 ? 49.952 -39.192 32.791 1.00 18.46 116 PRO N N 1
ATOM 9293 C CA . PRO E 1 116 ? 49.416 -38.181 33.724 1.00 17.10 116 PRO N CA 1
ATOM 9294 C C . PRO E 1 116 ? 48.323 -38.567 34.672 1.00 15.57 116 PRO N C 1
ATOM 9295 O O . PRO E 1 116 ? 47.225 -38.033 34.615 1.00 15.66 116 PRO N O 1
ATOM 9299 N N . PHE E 1 117 ? 48.634 -39.516 35.525 1.00 15.20 117 PHE N N 1
ATOM 9300 C CA . PHE E 1 117 ? 47.692 -39.977 36.534 1.00 17.45 117 PHE N CA 1
ATOM 9301 C C . PHE E 1 117 ? 47.158 -38.820 37.399 1.00 19.22 117 PHE N C 1
ATOM 9302 O O . PHE E 1 117 ? 47.833 -37.817 37.597 1.00 18.80 117 PHE N O 1
ATOM 9310 N N . SER E 1 118 ? 45.905 -38.944 37.798 1.00 18.28 118 SER N N 1
ATOM 9311 C CA . SER E 1 118 ? 45.285 -38.012 38.741 1.00 18.40 118 SER N CA 1
ATOM 9312 C C . SER E 1 118 ? 46.070 -38.194 40.065 1.00 17.88 118 SER N C 1
ATOM 9313 O O . SER E 1 118 ? 46.663 -39.248 40.330 1.00 16.38 118 SER N O 1
ATOM 9316 N N . ARG E 1 119 ? 46.001 -37.177 40.941 1.00 17.70 119 ARG N N 1
ATOM 9317 C CA . ARG E 1 119 ? 46.820 -37.212 42.165 1.00 21.42 119 ARG N CA 1
ATOM 9318 C C . ARG E 1 119 ? 46.098 -37.047 43.515 1.00 22.48 119 ARG N C 1
ATOM 9319 O O . ARG E 1 119 ? 45.020 -36.440 43.585 1.00 19.82 119 ARG N O 1
ATOM 9327 N N . THR E 1 120 ? 46.737 -37.558 44.554 1.00 19.79 120 THR N N 1
ATOM 9328 C CA . THR E 1 120 ? 46.230 -37.456 45.932 1.00 22.50 120 THR N CA 1
ATOM 9329 C C . THR E 1 120 ? 46.913 -36.233 46.579 1.00 23.08 120 THR N C 1
ATOM 9330 O O . THR E 1 120 ? 47.792 -35.619 45.997 1.00 20.76 120 THR N O 1
ATOM 9334 N N . GLU E 1 121 ? 46.486 -35.892 47.805 1.00 26.45 121 GLU N N 1
ATOM 9335 C CA . GLU E 1 121 ? 47.062 -34.741 48.518 1.00 28.54 121 GLU N CA 1
ATOM 9336 C C . GLU E 1 121 ? 48.552 -34.923 48.810 1.00 26.47 121 GLU N C 1
ATOM 9337 O O . GLU E 1 121 ? 49.224 -33.941 49.071 1.00 28.94 121 GLU N O 1
ATOM 9343 N N . GLU E 1 122 ? 49.051 -36.158 48.799 1.00 25.49 122 GLU N N 1
ATOM 9344 C CA . GLU E 1 122 ? 50.500 -36.431 49.013 1.00 27.72 122 GLU N CA 1
ATOM 9345 C C . GLU E 1 122 ? 51.304 -36.420 47.673 1.00 26.55 122 GLU N C 1
ATOM 9346 O O . GLU E 1 122 ? 52.522 -36.643 47.663 1.00 25.33 122 GLU N O 1
ATOM 9352 N N . GLY E 1 123 ? 50.597 -36.246 46.549 1.00 21.83 123 GLY N N 1
ATOM 9353 C CA . GLY E 1 123 ? 51.282 -36.182 45.267 1.00 17.51 123 GLY N CA 1
ATOM 9354 C C . GLY E 1 123 ? 51.452 -37.571 44.628 1.00 19.68 123 GLY N C 1
ATOM 9355 O O . GLY E 1 123 ? 52.146 -37.705 43.609 1.00 19.74 123 GLY N O 1
ATOM 9356 N N . LYS E 1 124 ? 50.809 -38.579 45.198 1.00 18.36 124 LYS N N 1
ATOM 9357 C CA . LYS E 1 124 ? 50.921 -39.946 44.647 1.00 21.67 124 LYS N CA 1
ATOM 9358 C C . LYS E 1 124 ? 49.740 -40.250 43.712 1.00 19.14 124 LYS N C 1
ATOM 9359 O O . LYS E 1 124 ? 48.844 -39.436 43.581 1.00 16.79 124 LYS N O 1
ATOM 9365 N N . ILE E 1 125 ? 49.732 -41.437 43.089 1.00 17.68 125 ILE N N 1
ATOM 9366 C CA . ILE E 1 125 ? 48.654 -41.768 42.146 1.00 16.05 125 ILE N CA 1
ATOM 9367 C C . ILE E 1 125 ? 47.280 -42.014 42.832 1.00 13.66 125 ILE N C 1
ATOM 9368 O O . ILE E 1 125 ? 47.170 -42.862 43.708 1.00 17.31 125 ILE N O 1
ATOM 9373 N N . TYR E 1 126 ? 46.264 -41.272 42.411 1.00 16.59 126 TYR N N 1
ATOM 9374 C CA . TYR E 1 126 ? 44.883 -41.428 42.951 1.00 17.45 126 TYR N CA 1
ATOM 9375 C C . TYR E 1 126 ? 44.309 -42.779 42.460 1.00 19.76 126 TYR N C 1
ATOM 9376 O O . TYR E 1 126 ? 44.490 -43.148 41.273 1.00 19.93 126 TYR N O 1
ATOM 9385 N N . GLN E 1 127 ? 43.680 -43.516 43.368 1.00 19.12 127 GLN N N 1
ATOM 9386 C CA . GLN E 1 127 ? 43.041 -44.799 43.073 1.00 17.99 127 GLN N CA 1
ATOM 9387 C C . GLN E 1 127 ? 41.572 -44.749 43.530 1.00 23.26 127 GLN N C 1
ATOM 9388 O O . GLN E 1 127 ? 41.294 -44.237 44.635 1.00 21.30 127 GLN N O 1
ATOM 9394 N N . ARG E 1 128 ? 40.644 -45.254 42.705 1.00 19.65 128 ARG N N 1
ATOM 9395 C CA . ARG E 1 128 ? 39.219 -45.298 43.062 1.00 18.79 128 ARG N CA 1
ATOM 9396 C C . ARG E 1 128 ? 38.708 -46.692 43.358 1.00 19.42 128 ARG N C 1
ATOM 9397 O O . ARG E 1 128 ? 39.386 -47.696 43.094 1.00 17.62 128 ARG N O 1
ATOM 9405 N N . ALA E 1 129 ? 37.493 -46.771 43.940 1.00 17.84 129 ALA N N 1
ATOM 9406 C CA . ALA E 1 129 ? 36.859 -48.084 44.161 1.00 18.73 129 ALA N CA 1
ATOM 9407 C C . ALA E 1 129 ? 36.384 -48.583 42.786 1.00 17.21 129 ALA N C 1
ATOM 9408 O O . ALA E 1 129 ? 36.105 -47.767 41.900 1.00 17.91 129 ALA N O 1
ATOM 9410 N N . PHE E 1 130 ? 36.231 -49.902 42.642 1.00 19.72 130 PHE N N 1
ATOM 9411 C CA . PHE E 1 130 ? 35.784 -50.511 41.377 1.00 20.80 130 PHE N CA 1
ATOM 9412 C C . PHE E 1 130 ? 35.097 -51.857 41.771 1.00 20.01 130 PHE N C 1
ATOM 9413 O O . PHE E 1 130 ? 35.297 -52.379 42.863 1.00 21.33 130 PHE N O 1
ATOM 9421 N N . GLY E 1 131 ? 34.238 -52.382 40.895 1.00 17.62 131 GLY N N 1
ATOM 9422 C CA . GLY E 1 131 ? 33.507 -53.589 41.236 1.00 15.89 131 GLY N CA 1
ATOM 9423 C C . GLY E 1 131 ? 34.244 -54.868 41.525 1.00 19.55 131 GLY N C 1
ATOM 9424 O O . GLY E 1 131 ? 35.143 -55.273 40.801 1.00 18.72 131 GLY N O 1
ATOM 9425 N N . GLY E 1 132 ? 33.846 -55.512 42.617 1.00 18.89 132 GLY N N 1
ATOM 9426 C CA . GLY E 1 132 ? 34.388 -56.805 42.988 1.00 18.28 132 GLY N CA 1
ATOM 9427 C C . GLY E 1 132 ? 35.762 -56.817 43.646 1.00 21.02 132 GLY N C 1
ATOM 9428 O O . GLY E 1 132 ? 36.445 -57.844 43.637 1.00 23.93 132 GLY N O 1
ATOM 9429 N N . GLN E 1 133 ? 36.197 -55.682 44.177 1.00 19.86 133 GLN N N 1
ATOM 9430 C CA . GLN E 1 133 ? 37.511 -55.659 44.821 1.00 20.85 133 GLN N CA 1
ATOM 9431 C C . GLN E 1 133 ? 37.370 -55.368 46.316 1.00 20.87 133 GLN N C 1
ATOM 9432 O O . GLN E 1 133 ? 36.695 -54.420 46.684 1.00 21.13 133 GLN N O 1
ATOM 9438 N N . SER E 1 134 ? 38.106 -56.110 47.133 1.00 21.42 134 SER N N 1
ATOM 9439 C CA . SER E 1 134 ? 38.003 -55.961 48.577 1.00 22.43 134 SER N CA 1
ATOM 9440 C C . SER E 1 134 ? 39.350 -55.998 49.289 1.00 23.58 134 SER N C 1
ATOM 9441 O O . SER E 1 134 ? 40.386 -56.339 48.704 1.00 21.18 134 SER N O 1
ATOM 9444 N N . LEU E 1 135 ? 39.294 -55.691 50.586 1.00 22.05 135 LEU N N 1
ATOM 9445 C CA . LEU E 1 135 ? 40.444 -55.730 51.466 1.00 20.53 135 LEU N CA 1
ATOM 9446 C C . LEU E 1 135 ? 40.364 -57.032 52.254 1.00 22.32 135 LEU N C 1
ATOM 9447 O O . LEU E 1 135 ? 39.270 -57.612 52.407 1.00 23.04 135 LEU N O 1
ATOM 9452 N N . GLN E 1 136 ? 41.528 -57.515 52.699 1.00 24.21 136 GLN N N 1
ATOM 9453 C CA . GLN E 1 136 ? 41.605 -58.703 53.585 1.00 24.61 136 GLN N CA 1
ATOM 9454 C C . GLN E 1 136 ? 40.940 -59.984 53.084 1.00 27.35 136 GLN N C 1
ATOM 9455 O O . GLN E 1 136 ? 40.108 -60.604 53.808 1.00 25.46 136 GLN N O 1
ATOM 9461 N N . PHE E 1 137 ? 41.297 -60.411 51.872 1.00 23.03 137 PHE N N 1
ATOM 9462 C CA . PHE E 1 137 ? 40.739 -61.640 51.329 1.00 24.03 137 PHE N CA 1
ATOM 9463 C C . PHE E 1 137 ? 39.216 -61.737 51.344 1.00 24.05 137 PHE N C 1
ATOM 9464 O O . PHE E 1 137 ? 38.650 -62.779 51.710 1.00 24.87 137 PHE N O 1
ATOM 9472 N N . GLY E 1 138 ? 38.556 -60.648 50.956 1.00 23.43 138 GLY N N 1
ATOM 9473 C CA . GLY E 1 138 ? 37.100 -60.589 50.899 1.00 21.45 138 GLY N CA 1
ATOM 9474 C C . GLY E 1 138 ? 36.353 -60.275 52.203 1.00 24.68 138 GLY N C 1
ATOM 9475 O O . GLY E 1 138 ? 35.119 -60.124 52.222 1.00 21.90 138 GLY N O 1
ATOM 9476 N N . LYS E 1 139 ? 37.098 -60.147 53.294 1.00 24.12 139 LYS N N 1
ATOM 9477 C CA . LYS E 1 139 ? 36.438 -59.951 54.601 1.00 27.83 139 LYS N CA 1
ATOM 9478 C C . LYS E 1 139 ? 36.435 -58.533 55.076 1.00 27.65 139 LYS N C 1
ATOM 9479 O O . LYS E 1 139 ? 35.639 -58.193 55.965 1.00 28.58 139 LYS N O 1
ATOM 9485 N N . GLY E 1 140 ? 37.294 -57.701 54.501 1.00 26.28 140 GLY N N 1
ATOM 9486 C CA . GLY E 1 140 ? 37.438 -56.341 54.990 1.00 26.82 140 GLY N CA 1
ATOM 9487 C C . GLY E 1 140 ? 36.909 -55.072 54.368 1.00 30.77 140 GLY N C 1
ATOM 9488 O O . GLY E 1 140 ? 37.424 -53.991 54.702 1.00 35.29 140 GLY N O 1
ATOM 9489 N N . GLY E 1 141 ? 35.889 -55.141 53.520 1.00 28.19 141 GLY N N 1
ATOM 9490 C CA . GLY E 1 141 ? 35.373 -53.899 52.947 1.00 27.91 141 GLY N CA 1
ATOM 9491 C C . GLY E 1 141 ? 35.940 -53.594 51.551 1.00 24.68 141 GLY N C 1
ATOM 9492 O O . GLY E 1 141 ? 36.870 -54.279 51.102 1.00 24.86 141 GLY N O 1
ATOM 9493 N N . GLN E 1 142 ? 35.395 -52.559 50.918 1.00 25.17 142 GLN N N 1
ATOM 9494 C CA . GLN E 1 142 ? 35.771 -52.093 49.568 1.00 24.30 142 GLN N CA 1
ATOM 9495 C C . GLN E 1 142 ? 37.232 -51.650 49.417 1.00 24.70 142 GLN N C 1
ATOM 9496 O O . GLN E 1 142 ? 37.724 -50.827 50.204 1.00 22.55 142 GLN N O 1
ATOM 9502 N N . ALA E 1 143 ? 37.937 -52.161 48.404 1.00 21.81 143 ALA N N 1
ATOM 9503 C CA . ALA E 1 143 ? 39.299 -51.705 48.160 1.00 20.14 143 ALA N CA 1
ATOM 9504 C C . ALA E 1 143 ? 39.245 -50.490 47.230 1.00 22.05 143 ALA N C 1
ATOM 9505 O O . ALA E 1 143 ? 38.214 -50.244 46.561 1.00 24.50 143 ALA N O 1
ATOM 9507 N N . HIS E 1 144 ? 40.295 -49.675 47.249 1.00 17.30 144 HIS N N 1
ATOM 9508 C CA . HIS E 1 144 ? 40.407 -48.495 46.346 1.00 19.46 144 HIS N CA 1
ATOM 9509 C C . HIS E 1 144 ? 41.779 -48.640 45.675 1.00 21.43 144 HIS N C 1
ATOM 9510 O O . HIS E 1 144 ? 42.765 -48.002 46.099 1.00 20.85 144 HIS N O 1
ATOM 9517 N N . ARG E 1 145 ? 41.873 -49.533 44.670 1.00 20.19 145 ARG N N 1
ATOM 9518 C CA . ARG E 1 145 ? 43.168 -49.763 44.000 1.00 18.91 145 ARG N CA 1
ATOM 9519 C C . ARG E 1 145 ? 43.192 -49.547 42.455 1.00 19.56 145 ARG N C 1
ATOM 9520 O O . ARG E 1 145 ? 44.195 -49.841 41.785 1.00 16.99 145 ARG N O 1
ATOM 9528 N N . CYS E 1 146 ? 42.109 -48.998 41.914 1.00 16.56 146 CYS N N 1
ATOM 9529 C CA . CYS E 1 146 ? 42.027 -48.705 40.473 1.00 16.02 146 CYS N CA 1
ATOM 9530 C C . CYS E 1 146 ? 42.681 -47.331 40.180 1.00 17.48 146 CYS N C 1
ATOM 9531 O O . CYS E 1 146 ? 42.080 -46.268 40.403 1.00 17.29 146 CYS N O 1
ATOM 9534 N N . CYS E 1 147 ? 43.939 -47.357 39.691 1.00 16.84 147 CYS N N 1
ATOM 9535 C CA . CYS E 1 147 ? 44.682 -46.127 39.388 1.00 17.57 147 CYS N CA 1
ATOM 9536 C C . CYS E 1 147 ? 44.099 -45.472 38.137 1.00 15.65 147 CYS N C 1
ATOM 9537 O O . CYS E 1 147 ? 43.846 -46.181 37.157 1.00 17.19 147 CYS N O 1
ATOM 9540 N N . CYS E 1 148 ? 43.941 -44.141 38.097 1.00 15.06 148 CYS N N 1
ATOM 9541 C CA . CYS E 1 148 ? 43.328 -43.566 36.919 1.00 15.88 148 CYS N CA 1
ATOM 9542 C C . CYS E 1 148 ? 43.757 -42.204 36.532 1.00 17.62 148 CYS N C 1
ATOM 9543 O O . CYS E 1 148 ? 44.417 -41.483 37.313 1.00 17.67 148 CYS N O 1
ATOM 9546 N N . VAL E 1 149 ? 43.386 -41.833 35.308 1.00 13.66 149 VAL N N 1
ATOM 9547 C CA . VAL E 1 149 ? 43.640 -40.476 34.767 1.00 16.38 149 VAL N CA 1
ATOM 9548 C C . VAL E 1 149 ? 42.146 -40.045 34.525 1.00 21.86 149 VAL N C 1
ATOM 9549 O O . VAL E 1 149 ? 41.578 -40.244 33.427 1.00 16.64 149 VAL N O 1
ATOM 9553 N N . ALA E 1 150 ? 41.519 -39.456 35.557 1.00 17.80 150 ALA N N 1
ATOM 9554 C CA . ALA E 1 150 ? 40.091 -39.084 35.507 1.00 17.92 150 ALA N CA 1
ATOM 9555 C C . ALA E 1 150 ? 39.332 -40.283 34.912 1.00 16.53 150 ALA N C 1
ATOM 9556 O O . ALA E 1 150 ? 39.463 -41.372 35.450 1.00 18.17 150 ALA N O 1
ATOM 9558 N N . ASP E 1 151 ? 38.541 -40.085 33.848 1.00 16.88 151 ASP N N 1
ATOM 9559 C CA . ASP E 1 151 ? 37.901 -41.249 33.219 1.00 20.72 151 ASP N CA 1
ATOM 9560 C C . ASP E 1 151 ? 38.362 -41.422 31.750 1.00 16.97 151 ASP N C 1
ATOM 9561 O O . ASP E 1 151 ? 37.576 -41.830 30.907 1.00 17.60 151 ASP N O 1
ATOM 9566 N N . ARG E 1 152 ? 39.650 -41.160 31.502 1.00 16.38 152 ARG N N 1
ATOM 9567 C CA . ARG E 1 152 ? 40.285 -41.283 30.184 1.00 16.90 152 ARG N CA 1
ATOM 9568 C C . ARG E 1 152 ? 41.556 -42.080 30.375 1.00 16.75 152 ARG N C 1
ATOM 9569 O O . ARG E 1 152 ? 42.556 -41.781 29.733 1.00 14.79 152 ARG N O 1
ATOM 9577 N N . THR E 1 153 ? 41.532 -43.105 31.219 1.00 15.88 153 THR N N 1
ATOM 9578 C CA . THR E 1 153 ? 42.793 -43.778 31.505 1.00 13.86 153 THR N CA 1
ATOM 9579 C C . THR E 1 153 ? 43.424 -44.487 30.276 1.00 14.84 153 THR N C 1
ATOM 9580 O O . THR E 1 153 ? 44.649 -44.495 30.108 1.00 12.53 153 THR N O 1
ATOM 9584 N N . GLY E 1 154 ? 42.597 -45.081 29.431 1.00 13.93 154 GLY N N 1
ATOM 9585 C CA . GLY E 1 154 ? 43.130 -45.786 28.259 1.00 13.59 154 GLY N CA 1
ATOM 9586 C C . GLY E 1 154 ? 43.755 -44.853 27.249 1.00 13.71 154 GLY N C 1
ATOM 9587 O O . GLY E 1 154 ? 44.781 -45.138 26.600 1.00 14.57 154 GLY N O 1
ATOM 9588 N N . HIS E 1 155 ? 43.094 -43.727 27.061 1.00 14.38 155 HIS N N 1
ATOM 9589 C CA . HIS E 1 155 ? 43.589 -42.726 26.129 1.00 13.61 155 HIS N CA 1
ATOM 9590 C C . HIS E 1 155 ? 45.024 -42.358 26.583 1.00 16.17 155 HIS N C 1
ATOM 9591 O O . HIS E 1 155 ? 45.946 -42.253 25.770 1.00 15.82 155 HIS N O 1
ATOM 9598 N N . SER E 1 156 ? 45.184 -42.046 27.877 1.00 16.49 156 SER N N 1
ATOM 9599 C CA . SER E 1 156 ? 46.545 -41.646 28.356 1.00 13.70 156 SER N CA 1
ATOM 9600 C C . SER E 1 156 ? 47.547 -42.788 28.344 1.00 15.08 156 SER N C 1
ATOM 9601 O O . SER E 1 156 ? 48.738 -42.572 28.046 1.00 16.62 156 SER N O 1
ATOM 9604 N N . LEU E 1 157 ? 47.095 -43.990 28.676 1.00 13.85 157 LEU N N 1
ATOM 9605 C CA . LEU E 1 157 ? 48.028 -45.104 28.676 1.00 16.75 157 LEU N CA 1
ATOM 9606 C C . LEU E 1 157 ? 48.554 -45.314 27.225 1.00 17.37 157 LEU N C 1
ATOM 9607 O O . LEU E 1 157 ? 49.758 -45.430 27.007 1.00 14.58 157 LEU N O 1
ATOM 9612 N N . LEU E 1 158 ? 47.652 -45.350 26.245 1.00 13.36 158 LEU N N 1
ATOM 9613 C CA . LEU E 1 158 ? 48.094 -45.606 24.862 1.00 13.53 158 LEU N CA 1
ATOM 9614 C C . LEU E 1 158 ? 48.942 -44.474 24.301 1.00 14.68 158 LEU N C 1
ATOM 9615 O O . LEU E 1 158 ? 49.926 -44.714 23.645 1.00 14.22 158 LEU N O 1
ATOM 9620 N N . HIS E 1 159 ? 48.579 -43.225 24.562 1.00 13.26 159 HIS N N 1
ATOM 9621 C CA . HIS E 1 159 ? 49.382 -42.144 24.030 1.00 14.75 159 HIS N CA 1
ATOM 9622 C C . HIS E 1 159 ? 50.791 -42.118 24.712 1.00 16.59 159 HIS N C 1
ATOM 9623 O O . HIS E 1 159 ? 51.778 -41.717 24.075 1.00 16.53 159 HIS N O 1
ATOM 9630 N N . THR E 1 160 ? 50.860 -42.526 25.969 1.00 15.74 160 THR N N 1
ATOM 9631 C CA . THR E 1 160 ? 52.154 -42.559 26.680 1.00 17.76 160 THR N CA 1
ATOM 9632 C C . THR E 1 160 ? 53.039 -43.685 26.101 1.00 21.38 160 THR N C 1
ATOM 9633 O O . THR E 1 160 ? 54.235 -43.483 25.811 1.00 19.53 160 THR N O 1
ATOM 9637 N N . LEU E 1 161 ? 52.461 -44.873 25.942 1.00 16.22 161 LEU N N 1
ATOM 9638 C CA . LEU E 1 161 ? 53.217 -45.996 25.380 1.00 18.29 161 LEU N CA 1
ATOM 9639 C C . LEU E 1 161 ? 53.637 -45.642 23.922 1.00 17.10 161 LEU N C 1
ATOM 9640 O O . LEU E 1 161 ? 54.755 -45.964 23.499 1.00 16.94 161 LEU N O 1
ATOM 9645 N N . TYR E 1 162 ? 52.761 -45.018 23.147 1.00 14.55 162 TYR N N 1
ATOM 9646 C CA . TYR E 1 162 ? 53.161 -44.679 21.765 1.00 15.66 162 TYR N CA 1
ATOM 9647 C C . TYR E 1 162 ? 54.386 -43.723 21.740 1.00 19.96 162 TYR N C 1
ATOM 9648 O O . TYR E 1 162 ? 55.394 -43.936 20.997 1.00 18.21 162 TYR N O 1
ATOM 9657 N N . GLY E 1 163 ? 54.291 -42.671 22.550 1.00 17.09 163 GLY N N 1
ATOM 9658 C CA . GLY E 1 163 ? 55.389 -41.730 22.664 1.00 20.56 163 GLY N CA 1
ATOM 9659 C C . GLY E 1 163 ? 56.661 -42.436 23.112 1.00 17.22 163 GLY N C 1
ATOM 9660 O O . GLY E 1 163 ? 57.707 -42.199 22.512 1.00 18.22 163 GLY N O 1
ATOM 9661 N N . ARG E 1 164 ? 56.592 -43.313 24.092 1.00 18.64 164 ARG N N 1
ATOM 9662 C CA . ARG E 1 164 ? 57.786 -44.017 24.557 1.00 19.90 164 ARG N CA 1
ATOM 9663 C C . ARG E 1 164 ? 58.398 -44.889 23.401 1.00 21.66 164 ARG N C 1
ATOM 9664 O O . ARG E 1 164 ? 59.641 -44.991 23.244 1.00 18.38 164 ARG N O 1
ATOM 9672 N N . SER E 1 165 ? 57.519 -45.507 22.605 1.00 19.11 165 SER N N 1
ATOM 9673 C CA . SER E 1 165 ? 57.960 -46.368 21.486 1.00 21.69 165 SER N CA 1
ATOM 9674 C C . SER E 1 165 ? 58.784 -45.594 20.474 1.00 22.02 165 SER N C 1
ATOM 9675 O O . SER E 1 165 ? 59.602 -46.179 19.751 1.00 19.61 165 SER N O 1
ATOM 9678 N N . LEU E 1 166 ? 58.608 -44.281 20.426 1.00 19.47 166 LEU N N 1
ATOM 9679 C CA . LEU E 1 166 ? 59.365 -43.480 19.481 1.00 22.18 166 LEU N CA 1
ATOM 9680 C C . LEU E 1 166 ? 60.867 -43.361 19.854 1.00 26.41 166 LEU N C 1
ATOM 9681 O O . LEU E 1 166 ? 61.656 -42.847 19.035 1.00 24.11 166 LEU N O 1
ATOM 9686 N N . ARG E 1 167 ? 61.250 -43.810 21.054 1.00 24.79 167 ARG N N 1
ATOM 9687 C CA . ARG E 1 167 ? 62.657 -43.744 21.531 1.00 27.02 167 ARG N CA 1
ATOM 9688 C C . ARG E 1 167 ? 63.520 -44.978 21.128 1.00 30.07 167 ARG N C 1
ATOM 9689 O O . ARG E 1 167 ? 64.718 -45.081 21.469 1.00 30.54 167 ARG N O 1
ATOM 9697 N N . TYR E 1 168 ? 62.899 -45.944 20.472 1.00 26.77 168 TYR N N 1
ATOM 9698 C CA . TYR E 1 168 ? 63.583 -47.183 20.105 1.00 28.59 168 TYR N CA 1
ATOM 9699 C C . TYR E 1 168 ? 63.595 -47.366 18.595 1.00 27.59 168 TYR N C 1
ATOM 9700 O O . TYR E 1 168 ? 62.940 -46.619 17.856 1.00 28.47 168 TYR N O 1
ATOM 9709 N N . ASP E 1 169 ? 64.308 -48.388 18.142 1.00 29.15 169 ASP N N 1
ATOM 9710 C CA . ASP E 1 169 ? 64.453 -48.614 16.717 1.00 32.24 169 ASP N CA 1
ATOM 9711 C C . ASP E 1 169 ? 63.454 -49.603 16.122 1.00 28.86 169 ASP N C 1
ATOM 9712 O O . ASP E 1 169 ? 63.682 -50.150 15.049 1.00 29.69 169 ASP N O 1
ATOM 9717 N N . THR E 1 170 ? 62.345 -49.807 16.807 1.00 30.14 170 THR N N 1
ATOM 9718 C CA . THR E 1 170 ? 61.313 -50.712 16.279 1.00 27.82 170 THR N CA 1
ATOM 9719 C C . THR E 1 170 ? 60.877 -50.242 14.867 1.00 26.29 170 THR N C 1
ATOM 9720 O O . THR E 1 170 ? 60.692 -49.058 14.645 1.00 25.20 170 THR N O 1
ATOM 9724 N N . SER E 1 171 ? 60.699 -51.179 13.934 1.00 25.71 171 SER N N 1
ATOM 9725 C CA . SER E 1 171 ? 60.198 -50.832 12.606 1.00 23.52 171 SER N CA 1
ATOM 9726 C C . SER E 1 171 ? 58.650 -50.934 12.594 1.00 22.30 171 SER N C 1
ATOM 9727 O O . SER E 1 171 ? 58.136 -52.025 12.831 1.00 22.59 171 SER N O 1
ATOM 9730 N N . TYR E 1 172 ? 57.912 -49.844 12.337 1.00 21.13 172 TYR N N 1
ATOM 9731 C CA . TYR E 1 172 ? 56.433 -49.943 12.293 1.00 22.81 172 TYR N CA 1
ATOM 9732 C C . TYR E 1 172 ? 55.895 -50.056 10.855 1.00 22.88 172 TYR N C 1
ATOM 9733 O O . TYR E 1 172 ? 56.399 -49.346 9.944 1.00 21.25 172 TYR N O 1
ATOM 9742 N N . PHE E 1 173 ? 54.944 -50.984 10.633 1.00 17.81 173 PHE N N 1
ATOM 9743 C CA . PHE E 1 173 ? 54.299 -51.155 9.330 1.00 16.39 173 PHE N CA 1
ATOM 9744 C C . PHE E 1 173 ? 52.822 -50.834 9.612 1.00 16.60 173 PHE N C 1
ATOM 9745 O O . PHE E 1 173 ? 52.087 -51.692 10.021 1.00 15.65 173 PHE N O 1
ATOM 9753 N N . VAL E 1 174 ? 52.444 -49.569 9.394 1.00 15.75 174 VAL N N 1
ATOM 9754 C CA . VAL E 1 174 ? 51.121 -49.065 9.747 1.00 18.69 174 VAL N CA 1
ATOM 9755 C C . VAL E 1 174 ? 50.138 -49.179 8.582 1.00 20.44 174 VAL N C 1
ATOM 9756 O O . VAL E 1 174 ? 50.495 -48.801 7.447 1.00 19.58 174 VAL N O 1
ATOM 9760 N N . GLU E 1 175 ? 48.906 -49.594 8.895 1.00 19.96 175 GLU N N 1
ATOM 9761 C CA . GLU E 1 175 ? 47.871 -49.828 7.890 1.00 19.69 175 GLU N CA 1
ATOM 9762 C C . GLU E 1 175 ? 48.285 -51.014 6.999 1.00 18.72 175 GLU N C 1
ATOM 9763 O O . GLU E 1 175 ? 48.188 -51.002 5.779 1.00 18.57 175 GLU N O 1
ATOM 9769 N N . TYR E 1 176 ? 48.748 -52.062 7.695 1.00 16.76 176 TYR N N 1
ATOM 9770 C CA . TYR E 1 176 ? 49.096 -53.368 7.065 1.00 15.73 176 TYR N CA 1
ATOM 9771 C C . TYR E 1 176 ? 48.130 -54.331 7.751 1.00 18.00 176 TYR N C 1
ATOM 9772 O O . TYR E 1 176 ? 48.020 -54.334 8.991 1.00 16.49 176 TYR N O 1
ATOM 9781 N N . PHE E 1 177 ? 47.422 -55.149 6.971 1.00 15.28 177 PHE N N 1
ATOM 9782 C CA . PHE E 1 177 ? 46.439 -56.074 7.503 1.00 12.12 177 PHE N CA 1
ATOM 9783 C C . PHE E 1 177 ? 46.965 -57.506 7.492 1.00 15.52 177 PHE N C 1
ATOM 9784 O O . PHE E 1 177 ? 47.234 -58.065 6.423 1.00 17.93 177 PHE N O 1
ATOM 9792 N N . ALA E 1 178 ? 47.181 -58.092 8.667 1.00 16.85 178 ALA N N 1
ATOM 9793 C CA . ALA E 1 178 ? 47.704 -59.442 8.754 1.00 17.85 178 ALA N CA 1
ATOM 9794 C C . ALA E 1 178 ? 46.626 -60.427 8.323 1.00 19.34 178 ALA N C 1
ATOM 9795 O O . ALA E 1 178 ? 45.471 -60.316 8.787 1.00 16.18 178 ALA N O 1
ATOM 9797 N N . LEU E 1 179 ? 47.004 -61.342 7.408 1.00 16.29 179 LEU N N 1
ATOM 9798 C CA . LEU E 1 179 ? 46.068 -62.322 6.802 1.00 19.98 179 LEU N CA 1
ATOM 9799 C C . LEU E 1 179 ? 46.212 -63.720 7.385 1.00 19.28 179 LEU N C 1
ATOM 9800 O O . LEU E 1 179 ? 45.217 -64.398 7.594 1.00 18.37 179 LEU N O 1
ATOM 9805 N N . ASP E 1 180 ? 47.453 -64.126 7.681 1.00 15.55 180 ASP N N 1
ATOM 9806 C CA . ASP E 1 180 ? 47.697 -65.474 8.224 1.00 18.16 180 ASP N CA 1
ATOM 9807 C C . ASP E 1 180 ? 49.105 -65.651 8.798 1.00 19.13 180 ASP N C 1
ATOM 9808 O O . ASP E 1 180 ? 50.011 -64.886 8.500 1.00 18.72 180 ASP N O 1
ATOM 9813 N N . LEU E 1 181 ? 49.256 -66.688 9.619 1.00 18.81 181 LEU N N 1
ATOM 9814 C CA . LEU E 1 181 ? 50.554 -67.067 10.207 1.00 18.04 181 LEU N CA 1
ATOM 9815 C C . LEU E 1 181 ? 51.272 -67.928 9.155 1.00 19.59 181 LEU N C 1
ATOM 9816 O O . LEU E 1 181 ? 50.607 -68.630 8.371 1.00 21.57 181 LEU N O 1
ATOM 9821 N N . LEU E 1 182 ? 52.598 -67.833 9.095 1.00 22.15 182 LEU N N 1
ATOM 9822 C CA . LEU E 1 182 ? 53.409 -68.680 8.187 1.00 24.83 182 LEU N CA 1
ATOM 9823 C C . LEU E 1 182 ? 53.893 -69.821 9.103 1.00 27.97 182 LEU N C 1
ATOM 9824 O O . LEU E 1 182 ? 54.845 -69.647 9.859 1.00 33.75 182 LEU N O 1
ATOM 9829 N N . MET E 1 183 ? 53.246 -70.976 9.035 1.00 27.88 183 MET N N 1
ATOM 9830 C CA . MET E 1 183 ? 53.569 -72.115 9.898 1.00 28.40 183 MET N CA 1
ATOM 9831 C C . MET E 1 183 ? 54.373 -73.174 9.141 1.00 31.50 183 MET N C 1
ATOM 9832 O O . MET E 1 183 ? 54.135 -73.400 7.948 1.00 26.67 183 MET N O 1
ATOM 9837 N N . GLU E 1 184 ? 55.315 -73.804 9.835 1.00 29.91 184 GLU N N 1
ATOM 9838 C CA . GLU E 1 184 ? 56.113 -74.891 9.223 1.00 35.18 184 GLU N CA 1
ATOM 9839 C C . GLU E 1 184 ? 56.412 -75.883 10.350 1.00 35.68 184 GLU N C 1
ATOM 9840 O O . GLU E 1 184 ? 56.989 -75.485 11.352 1.00 35.12 184 GLU N O 1
ATOM 9846 N N . ASN E 1 185 ? 56.032 -77.157 10.201 1.00 38.13 185 ASN N N 1
ATOM 9847 C CA . ASN E 1 185 ? 56.341 -78.188 11.222 1.00 39.84 185 ASN N CA 1
ATOM 9848 C C . ASN E 1 185 ? 55.733 -77.873 12.590 1.00 38.59 185 ASN N C 1
ATOM 9849 O O . ASN E 1 185 ? 56.324 -78.225 13.622 1.00 37.17 185 ASN N O 1
ATOM 9854 N N . GLY E 1 186 ? 54.580 -77.212 12.611 1.00 37.53 186 GLY N N 1
ATOM 9855 C CA . GLY E 1 186 ? 53.955 -76.848 13.881 1.00 36.71 186 GLY N CA 1
ATOM 9856 C C . GLY E 1 186 ? 54.649 -75.660 14.567 1.00 35.09 186 GLY N C 1
ATOM 9857 O O . GLY E 1 186 ? 54.406 -75.399 15.757 1.00 35.44 186 GLY N O 1
ATOM 9858 N N . GLU E 1 187 ? 55.531 -74.972 13.844 1.00 31.32 187 GLU N N 1
ATOM 9859 C CA . GLU E 1 187 ? 56.240 -73.810 14.377 1.00 31.58 187 GLU N CA 1
ATOM 9860 C C . GLU E 1 187 ? 55.826 -72.574 13.600 1.00 29.73 187 GLU N C 1
ATOM 9861 O O . GLU E 1 187 ? 55.676 -72.631 12.378 1.00 26.12 187 GLU N O 1
ATOM 9867 N N . CYS E 1 188 ? 55.671 -71.439 14.284 1.00 23.48 188 CYS N N 1
ATOM 9868 C CA . CYS E 1 188 ? 55.344 -70.211 13.558 1.00 21.98 188 CYS N CA 1
ATOM 9869 C C . CYS E 1 188 ? 56.656 -69.561 13.083 1.00 23.35 188 CYS N C 1
ATOM 9870 O O . CYS E 1 188 ? 57.635 -69.440 13.861 1.00 25.14 188 CYS N O 1
ATOM 9873 N N . ARG E 1 189 ? 56.719 -69.128 11.815 1.00 23.43 189 ARG N N 1
ATOM 9874 C CA . ARG E 1 189 ? 57.950 -68.494 11.337 1.00 23.99 189 ARG N CA 1
ATOM 9875 C C . ARG E 1 189 ? 57.675 -67.091 10.756 1.00 24.82 189 ARG N C 1
ATOM 9876 O O . ARG E 1 189 ? 58.493 -66.591 10.008 1.00 24.78 189 ARG N O 1
ATOM 9884 N N . GLY E 1 190 ? 56.510 -66.505 11.071 1.00 20.76 190 GLY N N 1
ATOM 9885 C CA . GLY E 1 190 ? 56.212 -65.166 10.594 1.00 18.33 190 GLY N CA 1
ATOM 9886 C C . GLY E 1 190 ? 54.739 -64.960 10.241 1.00 17.50 190 GLY N C 1
ATOM 9887 O O . GLY E 1 190 ? 53.873 -65.760 10.613 1.00 17.84 190 GLY N O 1
ATOM 9888 N N . VAL E 1 191 ? 54.465 -63.880 9.516 1.00 16.74 191 VAL N N 1
ATOM 9889 C CA . VAL E 1 191 ? 53.102 -63.591 9.120 1.00 17.21 191 VAL N CA 1
ATOM 9890 C C . VAL E 1 191 ? 53.106 -62.972 7.712 1.00 16.24 191 VAL N C 1
ATOM 9891 O O . VAL E 1 191 ? 54.131 -62.385 7.262 1.00 19.96 191 VAL N O 1
ATOM 9895 N N . ILE E 1 192 ? 51.982 -63.143 6.997 1.00 16.42 192 ILE N N 1
ATOM 9896 C CA . ILE E 1 192 ? 51.814 -62.533 5.693 1.00 17.59 192 ILE N CA 1
ATOM 9897 C C . ILE E 1 192 ? 50.703 -61.495 5.820 1.00 19.35 192 ILE N C 1
ATOM 9898 O O . ILE E 1 192 ? 49.680 -61.729 6.496 1.00 17.34 192 ILE N O 1
ATOM 9903 N N . ALA E 1 193 ? 50.924 -60.350 5.184 1.00 18.05 193 ALA N N 1
ATOM 9904 C CA . ALA E 1 193 ? 50.017 -59.232 5.286 1.00 19.16 193 ALA N CA 1
ATOM 9905 C C . ALA E 1 193 ? 49.795 -58.460 3.998 1.00 19.93 193 ALA N C 1
ATOM 9906 O O . ALA E 1 193 ? 50.635 -58.481 3.099 1.00 21.09 193 ALA N O 1
ATOM 9908 N N . LEU E 1 194 ? 48.680 -57.725 3.950 1.00 18.16 194 LEU N N 1
ATOM 9909 C CA . LEU E 1 194 ? 48.361 -56.835 2.833 1.00 19.44 194 LEU N CA 1
ATOM 9910 C C . LEU E 1 194 ? 48.689 -55.389 3.218 1.00 20.41 194 LEU N C 1
ATOM 9911 O O . LEU E 1 194 ? 48.230 -54.903 4.291 1.00 18.61 194 LEU N O 1
ATOM 9916 N N . CYS E 1 195 ? 49.476 -54.679 2.400 1.00 20.33 195 CYS N N 1
ATOM 9917 C CA . CYS E 1 195 ? 49.741 -53.222 2.664 1.00 21.40 195 CYS N CA 1
ATOM 9918 C C . CYS E 1 195 ? 48.523 -52.501 2.054 1.00 23.46 195 CYS N C 1
ATOM 9919 O O . CYS E 1 195 ? 48.340 -52.482 0.831 1.00 20.78 195 CYS N O 1
ATOM 9922 N N . ILE E 1 196 ? 47.680 -51.903 2.901 1.00 20.49 196 ILE N N 1
ATOM 9923 C CA . ILE E 1 196 ? 46.475 -51.254 2.439 1.00 21.18 196 ILE N CA 1
ATOM 9924 C C . ILE E 1 196 ? 46.772 -50.038 1.573 1.00 24.40 196 ILE N C 1
ATOM 9925 O O . ILE E 1 196 ? 46.051 -49.798 0.601 1.00 21.51 196 ILE N O 1
ATOM 9930 N N . GLU E 1 197 ? 47.843 -49.304 1.872 1.00 24.19 197 GLU N N 1
ATOM 9931 C CA . GLU E 1 197 ? 48.167 -48.098 1.108 1.00 28.19 197 GLU N CA 1
ATOM 9932 C C . GLU E 1 197 ? 48.552 -48.333 -0.355 1.00 32.36 197 GLU N C 1
ATOM 9933 O O . GLU E 1 197 ? 48.279 -47.496 -1.247 1.00 31.91 197 GLU N O 1
ATOM 9939 N N . ASP E 1 198 ? 49.172 -49.458 -0.652 1.00 31.28 198 ASP N N 1
ATOM 9940 C CA . ASP E 1 198 ? 49.536 -49.639 -2.041 1.00 34.35 198 ASP N CA 1
ATOM 9941 C C . ASP E 1 198 ? 49.215 -50.950 -2.671 1.00 33.76 198 ASP N C 1
ATOM 9942 O O . ASP E 1 198 ? 49.635 -51.224 -3.797 1.00 35.62 198 ASP N O 1
ATOM 9947 N N . GLY E 1 199 ? 48.473 -51.774 -1.955 1.00 29.91 199 GLY N N 1
ATOM 9948 C CA . GLY E 1 199 ? 48.058 -53.049 -2.490 1.00 30.82 199 GLY N CA 1
ATOM 9949 C C . GLY E 1 199 ? 49.038 -54.201 -2.555 1.00 32.05 199 GLY N C 1
ATOM 9950 O O . GLY E 1 199 ? 48.697 -55.261 -3.106 1.00 37.26 199 GLY N O 1
ATOM 9951 N N . THR E 1 200 ? 50.226 -54.053 -1.988 1.00 26.99 200 THR N N 1
ATOM 9952 C CA . THR E 1 200 ? 51.232 -55.116 -2.060 1.00 26.27 200 THR N CA 1
ATOM 9953 C C . THR E 1 200 ? 51.125 -56.140 -0.922 1.00 23.55 200 THR N C 1
ATOM 9954 O O . THR E 1 200 ? 50.572 -55.858 0.137 1.00 22.32 200 THR N O 1
ATOM 9958 N N . ILE E 1 201 ? 51.639 -57.340 -1.186 1.00 19.02 201 ILE N N 1
ATOM 9959 C CA . ILE E 1 201 ? 51.644 -58.438 -0.241 1.00 18.87 201 ILE N CA 1
ATOM 9960 C C . ILE E 1 201 ? 53.061 -58.517 0.373 1.00 22.93 201 ILE N C 1
ATOM 9961 O O . ILE E 1 201 ? 54.090 -58.466 -0.360 1.00 22.61 201 ILE N O 1
ATOM 9966 N N . HIS E 1 202 ? 53.124 -58.649 1.704 1.00 23.05 202 HIS N N 1
ATOM 9967 C CA . HIS E 1 202 ? 54.388 -58.709 2.450 1.00 18.98 202 HIS N CA 1
ATOM 9968 C C . HIS E 1 202 ? 54.489 -59.916 3.335 1.00 23.47 202 HIS N C 1
ATOM 9969 O O . HIS E 1 202 ? 53.516 -60.289 3.993 1.00 24.02 202 HIS N O 1
ATOM 9976 N N . ARG E 1 203 ? 55.667 -60.548 3.365 1.00 19.86 203 ARG N N 1
ATOM 9977 C CA . ARG E 1 203 ? 55.881 -61.686 4.236 1.00 21.42 203 ARG N CA 1
ATOM 9978 C C . ARG E 1 203 ? 56.953 -61.257 5.230 1.00 21.28 203 ARG N C 1
ATOM 9979 O O . ARG E 1 203 ? 58.061 -60.853 4.858 1.00 23.40 203 ARG N O 1
ATOM 9987 N N . PHE E 1 204 ? 56.599 -61.305 6.505 1.00 22.30 204 PHE N N 1
ATOM 9988 C CA . PHE E 1 204 ? 57.514 -60.930 7.578 1.00 22.67 204 PHE N CA 1
ATOM 9989 C C . PHE E 1 204 ? 58.005 -62.212 8.169 1.00 26.27 204 PHE N C 1
ATOM 9990 O O . PHE E 1 204 ? 57.229 -62.886 8.844 1.00 26.33 204 PHE N O 1
ATOM 9998 N N . ARG E 1 205 ? 59.273 -62.575 7.881 1.00 25.07 205 ARG N N 1
ATOM 9999 C CA . ARG E 1 205 ? 59.861 -63.795 8.430 1.00 26.39 205 ARG N CA 1
ATOM 10000 C C . ARG E 1 205 ? 60.582 -63.439 9.766 1.00 23.00 205 ARG N C 1
ATOM 10001 O O . ARG E 1 205 ? 61.204 -62.389 9.853 1.00 22.13 205 ARG N O 1
ATOM 10009 N N . ALA E 1 206 ? 60.445 -64.289 10.776 1.00 21.08 206 ALA N N 1
ATOM 10010 C CA . ALA E 1 206 ? 61.055 -64.029 12.089 1.00 22.65 206 ALA N CA 1
ATOM 10011 C C . ALA E 1 206 ? 61.084 -65.268 12.918 1.00 20.73 206 ALA N C 1
ATOM 10012 O O . ALA E 1 206 ? 60.260 -66.159 12.768 1.00 21.82 206 ALA N O 1
ATOM 10014 N N . LYS E 1 207 ? 62.017 -65.319 13.854 1.00 21.06 207 LYS N N 1
ATOM 10015 C CA . LYS E 1 207 ? 62.064 -66.452 14.741 1.00 21.63 207 LYS N CA 1
ATOM 10016 C C . LYS E 1 207 ? 60.910 -66.500 15.768 1.00 20.24 207 LYS N C 1
ATOM 10017 O O . LYS E 1 207 ? 60.546 -67.587 16.211 1.00 20.06 207 LYS N O 1
ATOM 10023 N N . ASN E 1 208 ? 60.365 -65.330 16.152 1.00 19.18 208 ASN N N 1
ATOM 10024 C CA . ASN E 1 208 ? 59.271 -65.270 17.160 1.00 20.86 208 ASN N CA 1
ATOM 10025 C C . ASN E 1 208 ? 58.227 -64.264 16.717 1.00 15.61 208 ASN N C 1
ATOM 10026 O O . ASN E 1 208 ? 58.588 -63.207 16.197 1.00 17.68 208 ASN N O 1
ATOM 10031 N N . THR E 1 209 ? 56.961 -64.638 16.904 1.00 16.01 209 THR N N 1
ATOM 10032 C CA . THR E 1 209 ? 55.802 -63.807 16.491 1.00 16.55 209 THR N CA 1
ATOM 10033 C C . THR E 1 209 ? 54.862 -63.627 17.700 1.00 17.79 209 THR N C 1
ATOM 10034 O O . THR E 1 209 ? 54.560 -64.589 18.383 1.00 15.15 209 THR N O 1
ATOM 10038 N N . VAL E 1 210 ? 54.415 -62.394 17.937 1.00 13.61 210 VAL N N 1
ATOM 10039 C CA . VAL E 1 210 ? 53.530 -62.096 19.072 1.00 12.06 210 VAL N CA 1
ATOM 10040 C C . VAL E 1 210 ? 52.179 -61.592 18.512 1.00 13.01 210 VAL N C 1
ATOM 10041 O O . VAL E 1 210 ? 52.177 -60.610 17.790 1.00 15.95 210 VAL N O 1
ATOM 10045 N N . ILE E 1 211 ? 51.070 -62.259 18.848 1.00 13.12 211 ILE N N 1
ATOM 10046 C CA . ILE E 1 211 ? 49.730 -61.845 18.398 1.00 14.20 211 ILE N CA 1
ATOM 10047 C C . ILE E 1 211 ? 49.096 -60.980 19.496 1.00 17.49 211 ILE N C 1
ATOM 10048 O O . ILE E 1 211 ? 48.875 -61.479 20.629 1.00 16.28 211 ILE N O 1
ATOM 10053 N N . ALA E 1 212 ? 48.832 -59.702 19.165 1.00 13.98 212 ALA N N 1
ATOM 10054 C CA . ALA E 1 212 ? 48.204 -58.783 20.166 1.00 13.52 212 ALA N CA 1
ATOM 10055 C C . ALA E 1 212 ? 47.099 -57.970 19.455 1.00 10.54 212 ALA N C 1
ATOM 10056 O O . ALA E 1 212 ? 47.023 -56.716 19.530 1.00 13.29 212 ALA N O 1
ATOM 10058 N N . THR E 1 213 ? 46.197 -58.684 18.807 1.00 10.56 213 THR N N 1
ATO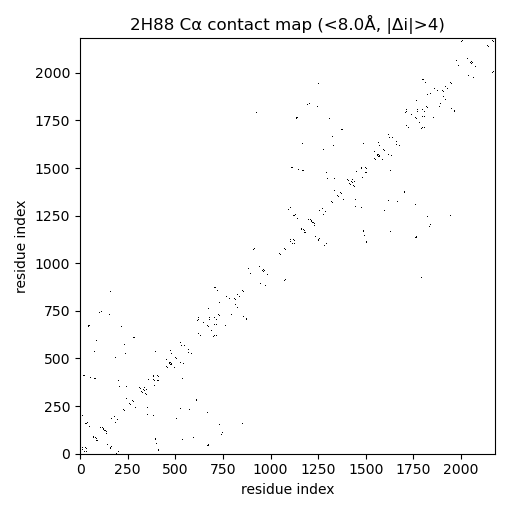M 10059 C CA . THR E 1 213 ? 45.176 -58.086 17.947 1.00 12.17 213 THR N CA 1
ATOM 10060 C C . THR E 1 213 ? 43.827 -57.688 18.593 1.00 11.97 213 THR N C 1
ATOM 10061 O O . THR E 1 213 ? 42.922 -57.280 17.857 1.00 14.50 213 THR N O 1
ATOM 10065 N N . GLY E 1 214 ? 43.676 -57.813 19.916 1.00 12.02 214 GLY N N 1
ATOM 10066 C CA . GLY E 1 214 ? 42.392 -57.391 20.509 1.00 11.13 214 GLY N CA 1
ATOM 10067 C C . GLY E 1 214 ? 41.258 -58.399 20.486 1.00 15.25 214 GLY N C 1
ATOM 10068 O O . GLY E 1 214 ? 41.456 -59.581 20.131 1.00 14.23 214 GLY N O 1
ATOM 10069 N N . GLY E 1 215 ? 40.053 -57.938 20.830 1.00 14.31 215 GLY N N 1
ATOM 10070 C CA . GLY E 1 215 ? 38.908 -58.831 20.860 1.00 13.63 215 GLY N CA 1
ATOM 10071 C C . GLY E 1 215 ? 38.010 -58.890 19.627 1.00 14.36 215 GLY N C 1
ATOM 10072 O O . GLY E 1 215 ? 38.413 -58.439 18.566 1.00 15.16 215 GLY N O 1
ATOM 10073 N N . TYR E 1 216 ? 36.805 -59.420 19.802 1.00 13.94 216 TYR N N 1
ATOM 10074 C CA . TYR E 1 216 ? 35.846 -59.595 18.707 1.00 13.71 216 TYR N CA 1
ATOM 10075 C C . TYR E 1 216 ? 34.414 -59.221 19.062 1.00 15.76 216 TYR N C 1
ATOM 10076 O O . TYR E 1 216 ? 33.462 -59.808 18.551 1.00 16.17 216 TYR N O 1
ATOM 10085 N N . GLY E 1 217 ? 34.248 -58.129 19.838 1.00 16.70 217 GLY N N 1
ATOM 10086 C CA . GLY E 1 217 ? 32.901 -57.711 20.236 1.00 15.68 217 GLY N CA 1
ATOM 10087 C C . GLY E 1 217 ? 31.943 -57.391 19.108 1.00 15.19 217 GLY N C 1
ATOM 10088 O O . GLY E 1 217 ? 30.720 -57.409 19.318 1.00 16.00 217 GLY N O 1
ATOM 10089 N N . ARG E 1 218 ? 32.478 -57.087 17.916 1.00 16.55 218 ARG N N 1
ATOM 10090 C CA . ARG E 1 218 ? 31.644 -56.772 16.717 1.00 19.80 218 ARG N CA 1
ATOM 10091 C C . ARG E 1 218 ? 30.878 -57.971 16.136 1.00 20.41 218 ARG N C 1
ATOM 10092 O O . ARG E 1 218 ? 30.226 -57.878 15.093 1.00 23.82 218 ARG N O 1
ATOM 10100 N N . THR E 1 219 ? 31.018 -59.124 16.777 1.00 19.60 219 THR N N 1
ATOM 10101 C CA . THR E 1 219 ? 30.214 -60.263 16.341 1.00 18.66 219 THR N CA 1
ATOM 10102 C C . THR E 1 219 ? 28.745 -60.008 16.783 1.00 17.24 219 THR N C 1
ATOM 10103 O O . THR E 1 219 ? 27.831 -60.711 16.323 1.00 20.99 219 THR N O 1
ATOM 10107 N N . TYR E 1 220 ? 28.522 -59.043 17.689 1.00 15.97 220 TYR N N 1
ATOM 10108 C CA . TYR E 1 220 ? 27.153 -58.754 18.181 1.00 15.52 220 TYR N CA 1
ATOM 10109 C C . TYR E 1 220 ? 26.598 -57.482 17.555 1.00 15.35 220 TYR N C 1
ATOM 10110 O O . TYR E 1 220 ? 27.342 -56.722 16.990 1.00 16.20 220 TYR N O 1
ATOM 10119 N N . PHE E 1 221 ? 25.277 -57.268 17.703 1.00 15.04 221 PHE N N 1
ATOM 10120 C CA . PHE E 1 221 ? 24.590 -56.128 17.103 1.00 16.16 221 PHE N CA 1
ATOM 10121 C C . PHE E 1 221 ? 24.802 -54.852 17.905 1.00 19.46 221 PHE N C 1
ATOM 10122 O O . PHE E 1 221 ? 24.920 -53.769 17.334 1.00 20.07 221 PHE N O 1
ATOM 10130 N N . SER E 1 222 ? 24.858 -54.990 19.229 1.00 17.03 222 SER N N 1
ATOM 10131 C CA . SER E 1 222 ? 25.095 -53.828 20.119 1.00 15.62 222 SER N CA 1
ATOM 10132 C C . SER E 1 222 ? 26.347 -54.133 20.977 1.00 16.56 222 SER N C 1
ATOM 10133 O O . SER E 1 222 ? 26.413 -55.181 21.670 1.00 16.04 222 SER N O 1
ATOM 10136 N N . CYS E 1 223 ? 27.338 -53.260 20.929 1.00 17.40 223 CYS N N 1
ATOM 10137 C CA . CYS E 1 223 ? 28.584 -53.505 21.704 1.00 13.07 223 CYS N CA 1
ATOM 10138 C C . CYS E 1 223 ? 29.260 -52.198 22.020 1.00 15.73 223 CYS N C 1
ATOM 10139 O O . CYS E 1 223 ? 28.976 -51.182 21.403 1.00 18.42 223 CYS N O 1
ATOM 10142 N N . THR E 1 224 ? 30.189 -52.208 22.985 1.00 15.21 224 THR N N 1
ATOM 10143 C CA . THR E 1 224 ? 30.909 -50.953 23.279 1.00 16.53 224 THR N CA 1
ATOM 10144 C C . THR E 1 224 ? 32.161 -50.943 22.411 1.00 14.17 224 THR N C 1
ATOM 10145 O O . THR E 1 224 ? 32.854 -49.922 22.300 1.00 15.24 224 THR N O 1
ATOM 10149 N N . SER E 1 225 ? 32.465 -52.098 21.799 1.00 15.70 225 SER N N 1
ATOM 10150 C CA . SER E 1 225 ? 33.673 -52.256 20.984 1.00 15.04 225 SER N CA 1
ATOM 10151 C C . SER E 1 225 ? 33.780 -51.356 19.762 1.00 16.49 225 SER N C 1
ATOM 10152 O O . SER E 1 225 ? 32.764 -50.976 19.170 1.00 18.03 225 SER N O 1
ATOM 10155 N N . ALA E 1 226 ? 35.028 -51.061 19.360 1.00 14.02 226 ALA N N 1
ATOM 10156 C CA . ALA E 1 226 ? 35.288 -50.297 18.102 1.00 15.02 226 ALA N CA 1
ATOM 10157 C C . ALA E 1 226 ? 34.808 -51.137 16.868 1.00 15.42 226 ALA N C 1
ATOM 10158 O O . ALA E 1 226 ? 34.738 -52.383 16.950 1.00 16.05 226 ALA N O 1
ATOM 10160 N N . HIS E 1 227 ? 34.552 -50.456 15.742 1.00 14.65 227 HIS N N 1
ATOM 10161 C CA . HIS E 1 227 ? 34.219 -51.151 14.481 1.00 17.69 227 HIS N CA 1
ATOM 10162 C C . HIS E 1 227 ? 35.357 -52.057 14.047 1.00 18.26 227 HIS N C 1
ATOM 10163 O O . HIS E 1 227 ? 35.148 -52.995 13.247 1.00 19.69 227 HIS N O 1
ATOM 10170 N N . THR E 1 228 ? 36.573 -51.793 14.566 1.00 17.87 228 THR N N 1
ATOM 10171 C CA . THR E 1 228 ? 37.769 -52.547 14.213 1.00 17.90 228 THR N CA 1
ATOM 10172 C C . THR E 1 228 ? 38.080 -53.763 15.079 1.00 17.35 228 THR N C 1
ATOM 10173 O O . THR E 1 228 ? 39.108 -54.410 14.877 1.00 18.53 228 THR N O 1
ATOM 10177 N N . SER E 1 229 ? 37.221 -54.067 16.061 1.00 17.23 229 SER N N 1
ATOM 10178 C CA . SER E 1 229 ? 37.497 -55.230 16.979 1.00 17.82 229 SER N CA 1
ATOM 10179 C C . SER E 1 229 ? 36.866 -56.445 16.317 1.00 16.63 229 SER N C 1
ATOM 10180 O O . SER E 1 229 ? 35.745 -56.845 16.667 1.00 17.72 229 SER N O 1
ATOM 10183 N N . THR E 1 230 ? 37.640 -57.081 15.421 1.00 13.79 230 THR N N 1
ATOM 10184 C CA . THR E 1 230 ? 37.025 -58.128 14.596 1.00 13.99 230 THR N CA 1
ATOM 10185 C C . THR E 1 230 ? 37.621 -59.531 14.733 1.00 18.17 230 THR N C 1
ATOM 10186 O O . THR E 1 230 ? 37.417 -60.421 13.879 1.00 19.01 230 THR N O 1
ATOM 10190 N N . GLY E 1 231 ? 38.396 -59.713 15.795 1.00 16.92 231 GLY N N 1
ATOM 10191 C CA . GLY E 1 231 ? 38.989 -61.036 16.070 1.00 16.61 231 GLY N CA 1
ATOM 10192 C C . GLY E 1 231 ? 39.973 -61.519 15.033 1.00 15.37 231 GLY N C 1
ATOM 10193 O O . GLY E 1 231 ? 40.101 -62.718 14.852 1.00 19.73 231 GLY N O 1
ATOM 10194 N N . ASP E 1 232 ? 40.691 -60.611 14.389 1.00 15.65 232 ASP N N 1
ATOM 10195 C CA . ASP E 1 232 ? 41.574 -61.074 13.276 1.00 17.50 232 ASP N CA 1
ATOM 10196 C C . ASP E 1 232 ? 42.705 -62.027 13.699 1.00 21.20 232 ASP N C 1
ATOM 10197 O O . ASP E 1 232 ? 43.005 -62.982 12.969 1.00 17.02 232 ASP N O 1
ATOM 10202 N N . GLY E 1 233 ? 43.329 -61.823 14.866 1.00 19.20 233 GLY N N 1
ATOM 10203 C CA . GLY E 1 233 ? 44.432 -62.711 15.297 1.00 19.78 233 GLY N CA 1
ATOM 10204 C C . GLY E 1 233 ? 43.930 -64.056 15.786 1.00 22.28 233 GLY N C 1
ATOM 10205 O O . GLY E 1 233 ? 44.573 -65.107 15.613 1.00 18.59 233 GLY N O 1
ATOM 10206 N N . THR E 1 234 ? 42.726 -64.043 16.366 1.00 18.80 234 THR N N 1
ATOM 10207 C CA . THR E 1 234 ? 42.082 -65.249 16.840 1.00 20.69 234 THR N CA 1
ATOM 10208 C C . THR E 1 234 ? 41.750 -66.131 15.615 1.00 19.98 234 THR N C 1
ATOM 10209 O O . THR E 1 234 ? 41.871 -67.353 15.669 1.00 19.82 234 THR N O 1
ATOM 10213 N N . ALA E 1 235 ? 41.276 -65.494 14.539 1.00 16.57 235 ALA N N 1
ATOM 10214 C CA . ALA E 1 235 ? 40.911 -66.260 13.343 1.00 17.96 235 ALA N CA 1
ATOM 10215 C C . ALA E 1 235 ? 42.187 -66.817 12.643 1.00 18.51 235 ALA N C 1
ATOM 10216 O O . ALA E 1 235 ? 42.137 -67.914 12.044 1.00 18.08 235 ALA N O 1
ATOM 10218 N N . MET E 1 236 ? 43.325 -66.092 12.706 1.00 15.06 236 MET N N 1
ATOM 10219 C CA . MET E 1 236 ? 44.565 -66.587 12.106 1.00 17.90 236 MET N CA 1
ATOM 10220 C C . MET E 1 236 ? 45.008 -67.886 12.814 1.00 20.99 236 MET N C 1
ATOM 10221 O O . MET E 1 236 ? 45.476 -68.847 12.154 1.00 17.18 236 MET N O 1
ATOM 10226 N N . VAL E 1 237 ? 44.876 -67.903 14.138 1.00 17.11 237 VAL N N 1
ATOM 10227 C CA . VAL E 1 237 ? 45.192 -69.104 14.932 1.00 14.61 237 VAL N CA 1
ATOM 10228 C C . VAL E 1 237 ? 44.230 -70.249 14.553 1.00 16.43 237 VAL N C 1
ATOM 10229 O O . VAL E 1 237 ? 44.664 -71.412 14.303 1.00 19.37 237 VAL N O 1
ATOM 10233 N N . THR E 1 238 ? 42.929 -69.976 14.500 1.00 15.87 238 THR N N 1
ATOM 10234 C CA . THR E 1 238 ? 41.965 -70.994 14.061 1.00 18.57 238 THR N CA 1
ATOM 10235 C C . THR E 1 238 ? 42.352 -71.499 12.622 1.00 18.86 238 THR N C 1
ATOM 10236 O O . THR E 1 238 ? 42.315 -72.714 12.337 1.00 22.29 238 THR N O 1
ATOM 10240 N N . ARG E 1 239 ? 42.656 -70.603 11.701 1.00 15.68 239 ARG N N 1
ATOM 10241 C CA . ARG E 1 239 ? 43.027 -71.077 10.360 1.00 21.88 239 ARG N CA 1
ATOM 10242 C C . ARG E 1 239 ? 44.312 -71.925 10.325 1.00 21.58 239 ARG N C 1
ATOM 10243 O O . ARG E 1 239 ? 44.500 -72.720 9.381 1.00 23.37 239 ARG N O 1
ATOM 10251 N N . ALA E 1 240 ? 45.192 -71.750 11.300 1.00 21.64 240 ALA N N 1
ATOM 10252 C CA . ALA E 1 240 ? 46.423 -72.534 11.356 1.00 22.05 240 ALA N CA 1
ATOM 10253 C C . ALA E 1 240 ? 46.151 -73.883 12.014 1.00 24.41 240 ALA N C 1
ATOM 10254 O O . ALA E 1 240 ? 47.083 -74.656 12.232 1.00 24.70 240 ALA N O 1
ATOM 10256 N N . GLY E 1 241 ? 44.887 -74.145 12.359 1.00 21.55 241 GLY N N 1
ATOM 10257 C CA . GLY E 1 241 ? 44.510 -75.420 12.965 1.00 23.87 241 GLY N CA 1
ATOM 10258 C C . GLY E 1 241 ? 44.795 -75.528 14.454 1.00 24.47 241 GLY N C 1
ATOM 10259 O O . GLY E 1 241 ? 44.749 -76.614 15.023 1.00 25.25 241 GLY N O 1
ATOM 10260 N N . LEU E 1 242 ? 45.081 -74.402 15.089 1.00 22.84 242 LEU N N 1
ATOM 10261 C CA . LEU E 1 242 ? 45.377 -74.384 16.530 1.00 24.09 242 LEU N CA 1
ATOM 10262 C C . LEU E 1 242 ? 44.064 -74.099 17.293 1.00 22.59 242 LEU N C 1
ATOM 10263 O O . LEU E 1 242 ? 43.122 -73.549 16.738 1.00 22.72 242 LEU N O 1
ATOM 10268 N N . PRO E 1 243 ? 43.987 -74.502 18.570 1.00 21.80 243 PRO N N 1
ATOM 10269 C CA . PRO E 1 243 ? 42.733 -74.245 19.306 1.00 21.17 243 PRO N CA 1
ATOM 10270 C C . PRO E 1 243 ? 42.591 -72.808 19.869 1.00 18.10 243 PRO N C 1
ATOM 10271 O O . PRO E 1 243 ? 43.611 -72.162 20.122 1.00 20.31 243 PRO N O 1
ATOM 10275 N N . CYS E 1 244 ? 41.337 -72.343 20.003 1.00 17.85 244 CYS N N 1
ATOM 10276 C CA . CYS E 1 244 ? 41.062 -71.089 20.746 1.00 17.42 244 CYS N CA 1
ATOM 10277 C C . CYS E 1 244 ? 40.456 -71.614 22.079 1.00 16.82 244 CYS N C 1
ATOM 10278 O O . CYS E 1 244 ? 40.106 -72.786 22.203 1.00 19.61 244 CYS N O 1
ATOM 10281 N N . GLN E 1 245 ? 40.336 -70.750 23.084 1.00 15.87 245 GLN N N 1
ATOM 10282 C CA . GLN E 1 245 ? 39.886 -71.203 24.419 1.00 15.77 245 GLN N CA 1
ATOM 10283 C C . GLN E 1 245 ? 38.827 -70.300 25.070 1.00 17.86 245 GLN N C 1
ATOM 10284 O O . GLN E 1 245 ? 38.952 -69.079 24.997 1.00 18.29 245 GLN N O 1
ATOM 10290 N N . ASP E 1 246 ? 37.773 -70.905 25.646 1.00 18.30 246 ASP N N 1
ATOM 10291 C CA . ASP E 1 246 ? 36.724 -70.212 26.417 1.00 18.13 246 ASP N CA 1
ATOM 10292 C C . ASP E 1 246 ? 35.998 -69.073 25.680 1.00 17.26 246 ASP N C 1
ATOM 10293 O O . ASP E 1 246 ? 35.577 -68.076 26.326 1.00 16.28 246 ASP N O 1
ATOM 10298 N N . LEU E 1 247 ? 35.809 -69.234 24.374 1.00 15.46 247 LEU N N 1
ATOM 10299 C CA . LEU E 1 247 ? 35.206 -68.169 23.578 1.00 17.17 247 LEU N CA 1
ATOM 10300 C C . LEU E 1 247 ? 33.764 -67.939 23.967 1.00 17.05 247 LEU N C 1
ATOM 10301 O O . LEU E 1 247 ? 33.221 -66.850 23.684 1.00 18.57 247 LEU N O 1
ATOM 10306 N N . GLU E 1 248 ? 33.136 -68.895 24.681 1.00 16.85 248 GLU N N 1
ATOM 10307 C CA . GLU E 1 248 ? 31.717 -68.670 25.072 1.00 18.74 248 GLU N CA 1
ATOM 10308 C C . GLU E 1 248 ? 31.549 -67.647 26.227 1.00 17.73 248 GLU N C 1
ATOM 10309 O O . GLU E 1 248 ? 30.444 -67.173 26.502 1.00 20.28 248 GLU N O 1
ATOM 10315 N N . PHE E 1 249 ? 32.638 -67.302 26.896 1.00 16.12 249 PHE N N 1
ATOM 10316 C CA . PHE E 1 249 ? 32.548 -66.343 28.000 1.00 16.02 249 PHE N CA 1
ATOM 10317 C C . PHE E 1 249 ? 32.714 -64.915 27.496 1.00 15.62 249 PHE N C 1
ATOM 10318 O O . PHE E 1 249 ? 33.843 -64.418 27.288 1.00 15.57 249 PHE N O 1
ATOM 10326 N N . VAL E 1 250 ? 31.551 -64.303 27.269 1.00 14.56 250 VAL N N 1
ATOM 10327 C CA . VAL E 1 250 ? 31.458 -62.931 26.767 1.00 15.38 250 VAL N CA 1
ATOM 10328 C C . VAL E 1 250 ? 30.981 -61.999 27.869 1.00 16.59 250 VAL N C 1
ATOM 10329 O O . VAL E 1 250 ? 29.890 -62.171 28.453 1.00 17.50 250 VAL N O 1
ATOM 10333 N N . GLN E 1 251 ? 31.777 -61.000 28.146 1.00 15.79 251 GLN N N 1
ATOM 10334 C CA . GLN E 1 251 ? 31.374 -60.026 29.167 1.00 17.42 251 GLN N CA 1
ATOM 10335 C C . GLN E 1 251 ? 30.430 -58.932 28.671 1.00 17.94 251 GLN N C 1
ATOM 10336 O O . GLN E 1 251 ? 30.777 -58.216 27.699 1.00 18.20 251 GLN N O 1
ATOM 10342 N N . PHE E 1 252 ? 29.275 -58.801 29.365 1.00 17.46 252 PHE N N 1
ATOM 10343 C CA . PHE E 1 252 ? 28.311 -57.739 29.129 1.00 15.42 252 PHE N CA 1
ATOM 10344 C C . PHE E 1 252 ? 28.597 -56.736 30.244 1.00 14.23 252 PHE N C 1
ATOM 10345 O O . PHE E 1 252 ? 28.540 -57.081 31.442 1.00 16.81 252 PHE N O 1
ATOM 10353 N N . HIS E 1 253 ? 28.989 -55.526 29.840 1.00 15.70 253 HIS N N 1
ATOM 10354 C CA . HIS E 1 253 ? 29.253 -54.461 30.802 1.00 15.94 253 HIS N CA 1
ATOM 10355 C C . HIS E 1 253 ? 27.868 -53.950 31.218 1.00 15.18 253 HIS N C 1
ATOM 10356 O O . HIS E 1 253 ? 26.993 -53.701 30.385 1.00 14.85 253 HIS N O 1
ATOM 10363 N N . PRO E 1 254 ? 27.672 -53.720 32.531 1.00 17.93 254 PRO N N 1
ATOM 10364 C CA . PRO E 1 254 ? 26.376 -53.257 33.029 1.00 17.76 254 PRO N CA 1
ATOM 10365 C C . PRO E 1 254 ? 25.870 -51.974 32.422 1.00 17.49 254 PRO N C 1
ATOM 10366 O O . PRO E 1 254 ? 24.646 -51.796 32.268 1.00 16.41 254 PRO N O 1
ATOM 10370 N N . THR E 1 255 ? 26.789 -51.070 32.115 1.00 15.52 255 THR N N 1
ATOM 10371 C CA . THR E 1 255 ? 26.356 -49.770 31.631 1.00 15.66 255 THR N CA 1
ATOM 10372 C C . THR E 1 255 ? 26.790 -49.193 30.295 1.00 18.97 255 THR N C 1
ATOM 10373 O O . THR E 1 255 ? 27.628 -48.295 30.219 1.00 19.02 255 THR N O 1
ATOM 10377 N N . GLY E 1 256 ? 26.238 -49.718 29.225 1.00 15.88 256 GLY N N 1
ATOM 10378 C CA . GLY E 1 256 ? 26.476 -49.083 27.959 1.00 14.20 256 GLY N CA 1
ATOM 10379 C C . GLY E 1 256 ? 25.327 -48.084 27.840 1.00 18.56 256 GLY N C 1
ATOM 10380 O O . GLY E 1 256 ? 24.202 -48.324 28.368 1.00 20.38 256 GLY N O 1
ATOM 10381 N N . ILE E 1 257 ? 25.549 -46.946 27.181 1.00 16.23 257 ILE N N 1
ATOM 10382 C CA . ILE E 1 257 ? 24.480 -45.983 27.075 1.00 18.79 257 ILE N CA 1
ATOM 10383 C C . ILE E 1 257 ? 23.341 -46.503 26.147 1.00 20.06 257 ILE N C 1
ATOM 10384 O O . ILE E 1 257 ? 23.603 -47.147 25.104 1.00 18.12 257 ILE N O 1
ATOM 10389 N N . TYR E 1 258 ? 22.088 -46.272 26.549 1.00 17.87 258 TYR N N 1
ATOM 10390 C CA . TYR E 1 258 ? 20.912 -46.746 25.776 1.00 20.00 258 TYR N CA 1
ATOM 10391 C C . TYR E 1 258 ? 20.874 -46.145 24.383 1.00 24.08 258 TYR N C 1
ATOM 10392 O O . TYR E 1 258 ? 20.947 -44.927 24.223 1.00 23.53 258 TYR N O 1
ATOM 10401 N N . GLY E 1 259 ? 20.761 -46.990 23.367 1.00 23.75 259 GLY N N 1
ATOM 10402 C CA . GLY E 1 259 ? 20.752 -46.462 22.016 1.00 27.93 259 GLY N CA 1
ATOM 10403 C C . GLY E 1 259 ? 22.124 -46.646 21.358 1.00 29.03 259 GLY N C 1
ATOM 10404 O O . GLY E 1 259 ? 22.375 -47.657 20.697 1.00 30.54 259 GLY N O 1
ATOM 10405 N N . ALA E 1 260 ? 23.038 -45.713 21.595 1.00 26.72 260 ALA N N 1
ATOM 10406 C CA . ALA E 1 260 ? 24.362 -45.751 20.991 1.00 30.00 260 ALA N CA 1
ATOM 10407 C C . ALA E 1 260 ? 25.282 -46.873 21.437 1.00 27.68 260 ALA N C 1
ATOM 10408 O O . ALA E 1 260 ? 26.143 -47.339 20.669 1.00 27.65 260 ALA N O 1
ATOM 10410 N N . GLY E 1 261 ? 25.148 -47.331 22.680 1.00 24.86 261 GLY N N 1
ATOM 10411 C CA . GLY E 1 261 ? 26.005 -48.425 23.115 1.00 20.24 261 GLY N CA 1
ATOM 10412 C C . GLY E 1 261 ? 27.348 -47.982 23.714 1.00 24.17 261 GLY N C 1
ATOM 10413 O O . GLY E 1 261 ? 28.060 -48.821 24.281 1.00 23.23 261 GLY N O 1
ATOM 10414 N N . CYS E 1 262 ? 27.687 -46.686 23.631 1.00 22.36 262 CYS N N 1
ATOM 10415 C CA . CYS E 1 262 ? 28.956 -46.148 24.173 1.00 19.64 262 CYS N CA 1
ATOM 10416 C C . CYS E 1 262 ? 29.080 -46.507 25.635 1.00 20.59 262 CYS N C 1
ATOM 10417 O O . CYS E 1 262 ? 28.126 -46.403 26.405 1.00 20.54 262 CYS N O 1
ATOM 10420 N N . LEU E 1 263 ? 30.287 -46.858 26.043 1.00 16.53 263 LEU N N 1
ATOM 10421 C CA . LEU E 1 263 ? 30.499 -47.216 27.427 1.00 17.07 263 LEU N CA 1
ATOM 10422 C C . LEU E 1 263 ? 30.376 -46.016 28.386 1.00 16.40 263 LEU N C 1
ATOM 10423 O O . LEU E 1 263 ? 30.778 -44.891 28.055 1.00 17.35 263 LEU N O 1
ATOM 10428 N N . ILE E 1 264 ? 29.809 -46.261 29.563 1.00 17.11 264 ILE N N 1
ATOM 10429 C CA . ILE E 1 264 ? 29.739 -45.253 30.659 1.00 17.28 264 ILE N CA 1
ATOM 10430 C C . ILE E 1 264 ? 30.472 -45.963 31.813 1.00 16.45 264 ILE N C 1
ATOM 10431 O O . ILE E 1 264 ? 30.019 -46.992 32.356 1.00 16.16 264 ILE N O 1
ATOM 10436 N N . THR E 1 265 ? 31.640 -45.443 32.190 1.00 15.68 265 THR N N 1
ATOM 10437 C CA . THR E 1 265 ? 32.451 -46.149 33.199 1.00 17.22 265 THR N CA 1
ATOM 10438 C C . THR E 1 265 ? 31.855 -46.598 34.531 1.00 18.82 265 THR N C 1
ATOM 10439 O O . THR E 1 265 ? 30.999 -45.922 35.104 1.00 17.70 265 THR N O 1
ATOM 10443 N N . GLU E 1 266 ? 32.244 -47.813 34.919 1.00 14.87 266 GLU N N 1
ATOM 10444 C CA . GLU E 1 266 ? 31.924 -48.392 36.222 1.00 14.90 266 GLU N CA 1
ATOM 10445 C C . GLU E 1 266 ? 32.556 -47.433 37.312 1.00 17.73 266 GLU N C 1
ATOM 10446 O O . GLU E 1 266 ? 32.213 -47.496 38.504 1.00 18.93 266 GLU N O 1
ATOM 10452 N N . GLY E 1 267 ? 33.500 -46.579 36.887 1.00 16.65 267 GLY N N 1
ATOM 10453 C CA . GLY E 1 267 ? 34.066 -45.571 37.792 1.00 18.34 267 GLY N CA 1
ATOM 10454 C C . GLY E 1 267 ? 32.930 -44.667 38.314 1.00 21.47 267 GLY N C 1
ATOM 10455 O O . GLY E 1 267 ? 33.035 -44.046 39.394 1.00 21.45 267 GLY N O 1
ATOM 10456 N N . CYS E 1 268 ? 31.828 -44.566 37.557 1.00 19.74 268 CYS N N 1
ATOM 10457 C CA . CYS E 1 268 ? 30.663 -43.759 38.035 1.00 21.92 268 CYS N CA 1
ATOM 10458 C C . CYS E 1 268 ? 30.114 -44.348 39.353 1.00 18.59 268 CYS N C 1
ATOM 10459 O O . CYS E 1 268 ? 29.776 -43.618 40.266 1.00 19.60 268 CYS N O 1
ATOM 10462 N N . ARG E 1 269 ? 29.979 -45.658 39.405 1.00 18.04 269 ARG N N 1
ATOM 10463 C CA . ARG E 1 269 ? 29.542 -46.358 40.618 1.00 16.76 269 ARG N CA 1
ATOM 10464 C C . ARG E 1 269 ? 30.660 -46.361 41.650 1.00 19.28 269 ARG N C 1
ATOM 10465 O O . ARG E 1 269 ? 30.383 -46.305 42.842 1.00 20.97 269 ARG N O 1
ATOM 10473 N N . GLY E 1 270 ? 31.911 -46.437 41.214 1.00 19.37 270 GLY N N 1
ATOM 10474 C CA . GLY E 1 270 ? 33.000 -46.421 42.178 1.00 17.27 270 GLY N CA 1
ATOM 10475 C C . GLY E 1 270 ? 33.032 -45.060 42.927 1.00 20.29 270 GLY N C 1
ATOM 10476 O O . GLY E 1 270 ? 33.429 -45.000 44.086 1.00 22.61 270 GLY N O 1
ATOM 10477 N N . GLU E 1 271 ? 32.675 -43.985 42.249 1.00 18.03 271 GLU N N 1
ATOM 10478 C CA . GLU E 1 271 ? 32.666 -42.649 42.870 1.00 17.03 271 GLU N CA 1
ATOM 10479 C C . GLU E 1 271 ? 31.362 -42.356 43.664 1.00 23.73 271 GLU N C 1
ATOM 10480 O O . GLU E 1 271 ? 31.224 -41.265 44.253 1.00 24.72 271 GLU N O 1
ATOM 10486 N N . GLY E 1 272 ? 30.398 -43.275 43.655 1.00 21.73 272 GLY N N 1
ATOM 10487 C CA . GLY E 1 272 ? 29.167 -43.036 44.411 1.00 23.64 272 GLY N CA 1
ATOM 10488 C C . GLY E 1 272 ? 27.870 -43.074 43.617 1.00 22.30 272 GLY N C 1
ATOM 10489 O O . GLY E 1 272 ? 26.791 -42.942 44.220 1.00 22.15 272 GLY N O 1
ATOM 10490 N N . GLY E 1 273 ? 27.937 -43.226 42.289 1.00 18.33 273 GLY N N 1
ATOM 10491 C CA . GLY E 1 273 ? 26.688 -43.325 41.502 1.00 18.27 273 GLY N CA 1
ATOM 10492 C C . GLY E 1 273 ? 25.890 -44.579 41.807 1.00 17.84 273 GLY N C 1
ATOM 10493 O O . GLY E 1 273 ? 26.443 -45.598 42.264 1.00 20.48 273 GLY N O 1
ATOM 10494 N N . ILE E 1 274 ? 24.560 -44.567 41.561 1.00 17.65 274 ILE N N 1
ATOM 10495 C CA . ILE E 1 274 ? 23.785 -45.743 41.864 1.00 16.07 274 ILE N CA 1
ATOM 10496 C C . ILE E 1 274 ? 22.796 -46.083 40.703 1.00 12.40 274 ILE N C 1
ATOM 10497 O O . ILE E 1 274 ? 22.406 -45.190 39.929 1.00 17.29 274 ILE N O 1
ATOM 10502 N N . LEU E 1 275 ? 22.432 -47.359 40.577 1.00 13.83 275 LEU N N 1
ATOM 10503 C CA . LEU E 1 275 ? 21.481 -47.758 39.544 1.00 16.38 275 LEU N CA 1
ATOM 10504 C C . LEU E 1 275 ? 20.062 -47.744 40.128 1.00 15.94 275 LEU N C 1
ATOM 10505 O O . LEU E 1 275 ? 19.836 -48.237 41.265 1.00 19.24 275 LEU N O 1
ATOM 10510 N N . ILE E 1 276 ? 19.096 -47.240 39.348 1.00 18.62 276 ILE N N 1
ATOM 10511 C CA . ILE E 1 276 ? 17.703 -47.254 39.845 1.00 19.32 276 ILE N CA 1
ATOM 10512 C C . ILE E 1 276 ? 16.741 -47.697 38.741 1.00 20.89 276 ILE N C 1
ATOM 10513 O O . ILE E 1 276 ? 17.070 -47.587 37.543 1.00 19.58 276 ILE N O 1
ATOM 10518 N N . ASN E 1 277 ? 15.590 -48.233 39.160 1.00 18.28 277 ASN N N 1
ATOM 10519 C CA . ASN E 1 277 ? 14.539 -48.677 38.235 1.00 19.39 277 ASN N CA 1
ATOM 10520 C C . ASN E 1 277 ? 13.400 -47.661 38.090 1.00 18.61 277 ASN N C 1
ATOM 10521 O O . ASN E 1 277 ? 13.504 -46.476 38.481 1.00 20.07 277 ASN N O 1
ATOM 10526 N N . SER E 1 278 ? 12.320 -48.057 37.437 1.00 20.44 278 SER N N 1
ATOM 10527 C CA . SER E 1 278 ? 11.264 -47.081 37.146 1.00 22.95 278 SER N CA 1
ATOM 10528 C C . SER E 1 278 ? 10.519 -46.593 38.386 1.00 25.56 278 SER N C 1
ATOM 10529 O O . SER E 1 278 ? 9.855 -45.552 38.347 1.00 26.52 278 SER N O 1
ATOM 10532 N N . GLN E 1 279 ? 10.627 -47.352 39.463 1.00 24.05 279 GLN N N 1
ATOM 10533 C CA . GLN E 1 279 ? 10.017 -47.002 40.725 1.00 28.69 279 GLN N CA 1
ATOM 10534 C C . GLN E 1 279 ? 10.998 -46.214 41.611 1.00 30.30 279 GLN N C 1
ATOM 10535 O O . GLN E 1 279 ? 10.678 -45.935 42.775 1.00 29.11 279 GLN N O 1
ATOM 10541 N N . GLY E 1 280 ? 12.184 -45.874 41.094 1.00 29.20 280 GLY N N 1
ATOM 10542 C CA . GLY E 1 280 ? 13.153 -45.137 41.916 1.00 25.77 280 GLY N CA 1
ATOM 10543 C C . GLY E 1 280 ? 13.913 -45.982 42.937 1.00 24.89 280 GLY N C 1
ATOM 10544 O O . GLY E 1 280 ? 14.699 -45.459 43.775 1.00 24.51 280 GLY N O 1
ATOM 10545 N N . GLU E 1 281 ? 13.735 -47.291 42.875 1.00 21.27 281 GLU N N 1
ATOM 10546 C CA . GLU E 1 281 ? 14.410 -48.167 43.825 1.00 24.08 281 GLU N CA 1
ATOM 10547 C C . GLU E 1 281 ? 15.900 -48.476 43.464 1.00 25.82 281 GLU N C 1
ATOM 10548 O O . GLU E 1 281 ? 16.228 -48.772 42.283 1.00 22.62 281 GLU N O 1
ATOM 10554 N N . ARG E 1 282 ? 16.772 -48.413 44.464 1.00 26.10 282 ARG N N 1
ATOM 10555 C CA . ARG E 1 282 ? 18.196 -48.778 44.294 1.00 23.00 282 ARG N CA 1
ATOM 10556 C C . ARG E 1 282 ? 18.147 -50.283 44.400 1.00 21.87 282 ARG N C 1
ATOM 10557 O O . ARG E 1 282 ? 18.426 -50.851 45.448 1.00 22.32 282 ARG N O 1
ATOM 10565 N N . PHE E 1 283 ? 17.803 -50.956 43.284 1.00 21.13 283 PHE N N 1
ATOM 10566 C CA . PHE E 1 283 ? 17.609 -52.412 43.304 1.00 20.17 283 PHE N CA 1
ATOM 10567 C C . PHE E 1 283 ? 18.784 -53.317 43.630 1.00 20.48 283 PHE N C 1
ATOM 10568 O O . PHE E 1 283 ? 18.562 -54.452 44.087 1.00 20.43 283 PHE N O 1
ATOM 10576 N N . MET E 1 284 ? 20.023 -52.846 43.435 1.00 21.38 284 MET N N 1
ATOM 10577 C CA . MET E 1 284 ? 21.144 -53.716 43.747 1.00 22.34 284 MET N CA 1
ATOM 10578 C C . MET E 1 284 ? 21.207 -54.003 45.271 1.00 25.97 284 MET N C 1
ATOM 10579 O O . MET E 1 284 ? 21.870 -54.951 45.691 1.00 25.08 284 MET N O 1
ATOM 10584 N N . GLU E 1 285 ? 20.544 -53.190 46.094 1.00 28.68 285 GLU N N 1
ATOM 10585 C CA . GLU E 1 285 ? 20.571 -53.455 47.543 1.00 34.58 285 GLU N CA 1
ATOM 10586 C C . GLU E 1 285 ? 19.902 -54.800 47.794 1.00 35.58 285 GLU N C 1
ATOM 10587 O O . GLU E 1 285 ? 20.210 -55.503 48.767 1.00 36.55 285 GLU N O 1
ATOM 10593 N N . ARG E 1 286 ? 19.023 -55.188 46.876 1.00 32.28 286 ARG N N 1
ATOM 10594 C CA . ARG E 1 286 ? 18.285 -56.442 46.997 1.00 33.03 286 ARG N CA 1
ATOM 10595 C C . ARG E 1 286 ? 19.016 -57.644 46.382 1.00 32.70 286 ARG N C 1
ATOM 10596 O O . ARG E 1 286 ? 19.002 -58.749 46.950 1.00 31.48 286 ARG N O 1
ATOM 10604 N N . TYR E 1 287 ? 19.687 -57.450 45.240 1.00 28.22 287 TYR N N 1
ATOM 10605 C CA . TYR E 1 287 ? 20.411 -58.530 44.609 1.00 26.28 287 TYR N CA 1
ATOM 10606 C C . TYR E 1 287 ? 21.788 -58.825 45.212 1.00 25.93 287 TYR N C 1
ATOM 10607 O O . TYR E 1 287 ? 22.241 -59.973 45.168 1.00 26.31 287 TYR N O 1
ATOM 10616 N N . ALA E 1 288 ? 22.448 -57.798 45.732 1.00 24.67 288 ALA N N 1
ATOM 10617 C CA . ALA E 1 288 ? 23.809 -57.947 46.312 1.00 27.72 288 ALA N CA 1
ATOM 10618 C C . ALA E 1 288 ? 23.837 -57.029 47.546 1.00 27.90 288 ALA N C 1
ATOM 10619 O O . ALA E 1 288 ? 24.385 -55.940 47.528 1.00 28.53 288 ALA N O 1
ATOM 10621 N N . PRO E 1 289 ? 23.215 -57.485 48.647 1.00 31.99 289 PRO N N 1
ATOM 10622 C CA . PRO E 1 289 ? 23.127 -56.726 49.909 1.00 31.18 289 PRO N CA 1
ATOM 10623 C C . PRO E 1 289 ? 24.415 -56.031 50.366 1.00 28.55 289 PRO N C 1
ATOM 10624 O O . PRO E 1 289 ? 24.371 -54.876 50.807 1.00 32.16 289 PRO N O 1
ATOM 10628 N N . VAL E 1 290 ? 25.554 -56.696 50.247 1.00 28.30 290 VAL N N 1
ATOM 10629 C CA . VAL E 1 290 ? 26.823 -56.084 50.662 1.00 27.63 290 VAL N CA 1
ATOM 10630 C C . VAL E 1 290 ? 27.486 -55.193 49.604 1.00 30.27 290 VAL N C 1
ATOM 10631 O O . VAL E 1 290 ? 27.653 -53.982 49.811 1.00 27.27 290 VAL N O 1
ATOM 10635 N N . ALA E 1 291 ? 27.866 -55.778 48.465 1.00 27.16 291 ALA N N 1
ATOM 10636 C CA . ALA E 1 291 ? 28.538 -54.978 47.414 1.00 26.70 291 ALA N CA 1
ATOM 10637 C C . ALA E 1 291 ? 27.642 -54.010 46.660 1.00 23.77 291 ALA N C 1
ATOM 10638 O O . ALA E 1 291 ? 28.139 -53.012 46.099 1.00 24.66 291 ALA N O 1
ATOM 10640 N N . LYS E 1 292 ? 26.333 -54.282 46.633 1.00 21.47 292 LYS N N 1
ATOM 10641 C CA . LYS E 1 292 ? 25.362 -53.411 45.933 1.00 20.45 292 LYS N CA 1
ATOM 10642 C C . LYS E 1 292 ? 25.782 -53.105 44.457 1.00 18.95 292 LYS N C 1
ATOM 10643 O O . LYS E 1 292 ? 26.015 -54.027 43.702 1.00 19.71 292 LYS N O 1
ATOM 10649 N N . ASP E 1 293 ? 25.882 -51.836 44.075 1.00 18.95 293 ASP N N 1
ATOM 10650 C CA . ASP E 1 293 ? 26.225 -51.483 42.695 1.00 23.77 293 ASP N CA 1
ATOM 10651 C C . ASP E 1 293 ? 27.693 -51.787 42.328 1.00 22.07 293 ASP N C 1
ATOM 10652 O O . ASP E 1 293 ? 28.059 -51.594 41.175 1.00 21.09 293 ASP N O 1
ATOM 10657 N N . LEU E 1 294 ? 28.493 -52.280 43.285 1.00 18.93 294 LEU N N 1
ATOM 10658 C CA . LEU E 1 294 ? 29.896 -52.608 43.013 1.00 18.77 294 LEU N CA 1
ATOM 10659 C C . LEU E 1 294 ? 30.120 -54.128 43.097 1.00 17.28 294 LEU N C 1
ATOM 10660 O O . LEU E 1 294 ? 31.202 -54.633 43.440 1.00 20.77 294 LEU N O 1
ATOM 10665 N N . ALA E 1 295 ? 29.054 -54.864 42.844 1.00 16.82 295 ALA N N 1
ATOM 10666 C CA . ALA E 1 295 ? 29.183 -56.319 42.750 1.00 15.66 295 ALA N CA 1
ATOM 10667 C C . ALA E 1 295 ? 29.946 -56.617 41.383 1.00 17.71 295 ALA N C 1
ATOM 10668 O O . ALA E 1 295 ? 30.215 -55.704 40.578 1.00 17.83 295 ALA N O 1
ATOM 10670 N N . SER E 1 296 ? 30.264 -57.884 41.101 1.00 18.71 296 SER N N 1
ATOM 10671 C CA . SER E 1 296 ? 30.923 -58.210 39.825 1.00 18.72 296 SER N CA 1
ATOM 10672 C C . SER E 1 296 ? 29.979 -57.934 38.623 1.00 20.41 296 SER N C 1
ATOM 10673 O O . SER E 1 296 ? 28.720 -57.909 38.751 1.00 17.31 296 SER N O 1
ATOM 10676 N N . ARG E 1 297 ? 30.582 -57.784 37.456 1.00 16.96 297 ARG N N 1
ATOM 10677 C CA . ARG E 1 297 ? 29.833 -57.475 36.251 1.00 17.91 297 ARG N CA 1
ATOM 10678 C C . ARG E 1 297 ? 28.802 -58.484 35.821 1.00 15.20 297 ARG N C 1
ATOM 10679 O O . ARG E 1 297 ? 27.723 -58.119 35.336 1.00 18.50 297 ARG N O 1
ATOM 10687 N N . ASP E 1 298 ? 29.110 -59.750 36.001 1.00 16.90 298 ASP N N 1
ATOM 10688 C CA . ASP E 1 298 ? 28.131 -60.726 35.567 1.00 18.84 298 ASP N CA 1
ATOM 10689 C C . ASP E 1 298 ? 26.841 -60.628 36.432 1.00 19.24 298 ASP N C 1
ATOM 10690 O O . ASP E 1 298 ? 25.732 -60.764 35.908 1.00 19.21 298 ASP N O 1
ATOM 10695 N N . VAL E 1 299 ? 26.997 -60.340 37.715 1.00 19.49 299 VAL N N 1
ATOM 10696 C CA . VAL E 1 299 ? 25.877 -60.242 38.670 1.00 20.09 299 VAL N CA 1
ATOM 10697 C C . VAL E 1 299 ? 25.108 -58.966 38.462 1.00 19.11 299 VAL N C 1
ATOM 10698 O O . VAL E 1 299 ? 23.869 -58.988 38.413 1.00 22.09 299 VAL N O 1
ATOM 10702 N N . VAL E 1 300 ? 25.794 -57.843 38.308 1.00 17.77 300 VAL N N 1
ATOM 10703 C CA . VAL E 1 300 ? 25.035 -56.601 38.071 1.00 15.36 300 VAL N CA 1
ATOM 10704 C C . VAL E 1 300 ? 24.284 -56.679 36.707 1.00 18.28 300 VAL N C 1
ATOM 10705 O O . VAL E 1 300 ? 23.095 -56.284 36.601 1.00 15.09 300 VAL N O 1
ATOM 10709 N N . SER E 1 301 ? 24.957 -57.175 35.645 1.00 17.30 301 SER N N 1
ATOM 10710 C CA . SER E 1 301 ? 24.224 -57.281 34.331 1.00 16.09 301 SER N CA 1
ATOM 10711 C C . SER E 1 301 ? 23.005 -58.192 34.411 1.00 18.54 301 SER N C 1
ATOM 10712 O O . SER E 1 301 ? 21.932 -57.881 33.844 1.00 18.29 301 SER N O 1
ATOM 10715 N N . ARG E 1 302 ? 23.140 -59.342 35.080 1.00 15.79 302 ARG N N 1
ATOM 10716 C CA . ARG E 1 302 ? 21.951 -60.190 35.212 1.00 18.88 302 ARG N CA 1
ATOM 10717 C C . ARG E 1 302 ? 20.801 -59.501 36.015 1.00 19.00 302 ARG N C 1
ATOM 10718 O O . ARG E 1 302 ? 19.618 -59.620 35.678 1.00 19.18 302 ARG N O 1
ATOM 10726 N N . SER E 1 303 ? 21.162 -58.798 37.099 1.00 18.56 303 SER N N 1
ATOM 10727 C CA . SER E 1 303 ? 20.171 -58.091 37.945 1.00 18.05 303 SER N CA 1
ATOM 10728 C C . SER E 1 303 ? 19.408 -57.043 37.149 1.00 20.31 303 SER N C 1
ATOM 10729 O O . SER E 1 303 ? 18.171 -56.933 37.235 1.00 18.22 303 SER N O 1
ATOM 10732 N N . MET E 1 304 ? 20.142 -56.246 36.380 1.00 18.27 304 MET N N 1
ATOM 10733 C CA . MET E 1 304 ? 19.491 -55.255 35.527 1.00 20.03 304 MET N CA 1
ATOM 10734 C C . MET E 1 304 ? 18.553 -55.912 34.534 1.00 17.52 304 MET N C 1
ATOM 10735 O O . MET E 1 304 ? 17.437 -55.403 34.311 1.00 18.51 304 MET N O 1
ATOM 10740 N N . THR E 1 305 ? 18.989 -57.041 33.942 1.00 16.90 305 THR N N 1
ATOM 10741 C CA . THR E 1 305 ? 18.176 -57.760 32.940 1.00 16.76 305 THR N CA 1
ATOM 10742 C C . THR E 1 305 ? 16.827 -58.276 33.557 1.00 20.53 305 THR N C 1
ATOM 10743 O O . THR E 1 305 ? 15.746 -58.216 32.888 1.00 19.62 305 THR N O 1
ATOM 10747 N N . ILE E 1 306 ? 16.900 -58.798 34.791 1.00 17.78 306 ILE N N 1
ATOM 10748 C CA . ILE E 1 306 ? 15.710 -59.278 35.525 1.00 21.86 306 ILE N CA 1
ATOM 10749 C C . ILE E 1 306 ? 14.800 -58.088 35.819 1.00 21.79 306 ILE N C 1
ATOM 10750 O O . ILE E 1 306 ? 13.585 -58.163 35.569 1.00 22.24 306 ILE N O 1
ATOM 10755 N N . GLU E 1 307 ? 15.360 -56.975 36.315 1.00 19.70 307 GLU N N 1
ATOM 10756 C CA . GLU E 1 307 ? 14.519 -55.812 36.533 1.00 17.64 307 GLU N CA 1
ATOM 10757 C C . GLU E 1 307 ? 13.747 -55.441 35.300 1.00 20.99 307 GLU N C 1
ATOM 10758 O O . GLU E 1 307 ? 12.553 -55.097 35.403 1.00 22.89 307 GLU N O 1
ATOM 10764 N N . ILE E 1 308 ? 14.398 -55.479 34.131 1.00 17.69 308 ILE N N 1
ATOM 10765 C CA . ILE E 1 308 ? 13.696 -55.112 32.882 1.00 18.98 308 ILE N CA 1
ATOM 10766 C C . ILE E 1 308 ? 12.635 -56.191 32.518 1.00 19.48 308 ILE N C 1
ATOM 10767 O O . ILE E 1 308 ? 11.462 -55.830 32.214 1.00 21.32 308 ILE N O 1
ATOM 10772 N N . ARG E 1 309 ? 13.001 -57.483 32.637 1.00 20.74 309 ARG N N 1
ATOM 10773 C CA . ARG E 1 309 ? 12.067 -58.622 32.321 1.00 24.50 309 ARG N CA 1
ATOM 10774 C C . ARG E 1 309 ? 10.795 -58.584 33.192 1.00 25.97 309 ARG N C 1
ATOM 10775 O O . ARG E 1 309 ? 9.705 -58.962 32.738 1.00 25.10 309 ARG N O 1
ATOM 10783 N N . GLU E 1 310 ? 10.959 -58.120 34.429 1.00 25.23 310 GLU N N 1
ATOM 10784 C CA . GLU E 1 310 ? 9.883 -58.045 35.403 1.00 25.44 310 GLU N CA 1
ATOM 10785 C C . GLU E 1 310 ? 9.057 -56.755 35.345 1.00 26.20 310 GLU N C 1
ATOM 10786 O O . GLU E 1 310 ? 8.226 -56.509 36.224 1.00 28.16 310 GLU N O 1
ATOM 10792 N N . GLY E 1 311 ? 9.270 -55.914 34.334 1.00 22.03 311 GLY N N 1
ATOM 10793 C CA . GLY E 1 311 ? 8.443 -54.745 34.181 1.00 21.24 311 GLY N CA 1
ATOM 10794 C C . GLY E 1 311 ? 8.835 -53.458 34.852 1.00 23.66 311 GLY N C 1
ATOM 10795 O O . GLY E 1 311 ? 8.046 -52.503 34.882 1.00 23.64 311 GLY N O 1
ATOM 10796 N N . ARG E 1 312 ? 10.053 -53.388 35.401 1.00 20.76 312 ARG N N 1
ATOM 10797 C CA . ARG E 1 312 ? 10.441 -52.176 36.057 1.00 21.12 312 ARG N CA 1
ATOM 10798 C C . ARG E 1 312 ? 11.502 -51.366 35.262 1.00 25.48 312 ARG N C 1
ATOM 10799 O O . ARG E 1 312 ? 12.289 -50.602 35.832 1.00 23.69 312 ARG N O 1
ATOM 10807 N N . GLY E 1 313 ? 11.496 -51.543 33.943 1.00 24.28 313 GLY N N 1
ATOM 10808 C CA . GLY E 1 313 ? 12.420 -50.831 33.072 1.00 23.43 313 GLY N CA 1
ATOM 10809 C C . GLY E 1 313 ? 11.905 -49.423 32.856 1.00 25.27 313 GLY N C 1
ATOM 10810 O O . GLY E 1 313 ? 10.691 -49.145 33.000 1.00 26.18 313 GLY N O 1
ATOM 10811 N N . CYS E 1 314 ? 12.816 -48.525 32.479 1.00 24.63 314 CYS N N 1
ATOM 10812 C CA . CYS E 1 314 ? 12.484 -47.108 32.271 1.00 25.57 314 CYS N CA 1
ATOM 10813 C C . CYS E 1 314 ? 12.343 -46.759 30.807 1.00 26.99 314 CYS N C 1
ATOM 10814 O O . CYS E 1 314 ? 12.702 -47.549 29.926 1.00 24.90 314 CYS N O 1
ATOM 10817 N N . GLY E 1 315 ? 11.865 -45.547 30.560 1.00 28.89 315 GLY N N 1
ATOM 10818 C CA . GLY E 1 315 ? 11.666 -45.060 29.208 1.00 30.59 315 GLY N CA 1
ATOM 10819 C C . GLY E 1 315 ? 10.340 -45.482 28.592 1.00 32.20 315 GLY N C 1
ATOM 10820 O O . GLY E 1 315 ? 9.645 -46.335 29.128 1.00 32.45 315 GLY N O 1
ATOM 10821 N N . PRO E 1 316 ? 9.967 -44.914 27.446 1.00 35.22 316 PRO N N 1
ATOM 10822 C CA . PRO E 1 316 ? 8.700 -45.277 26.791 1.00 37.96 316 PRO N CA 1
ATOM 10823 C C . PRO E 1 316 ? 8.591 -46.749 26.405 1.00 36.65 316 PRO N C 1
ATOM 10824 O O . PRO E 1 316 ? 7.485 -47.274 26.326 1.00 37.32 316 PRO N O 1
ATOM 10828 N N . GLU E 1 317 ? 9.720 -47.414 26.164 1.00 33.11 317 GLU N N 1
ATOM 10829 C CA . GLU E 1 317 ? 9.686 -48.829 25.817 1.00 30.53 317 GLU N CA 1
ATOM 10830 C C . GLU E 1 317 ? 10.021 -49.727 27.014 1.00 27.77 317 GLU N C 1
ATOM 10831 O O . GLU E 1 317 ? 10.126 -50.963 26.868 1.00 25.73 317 GLU N O 1
ATOM 10837 N N . LYS E 1 318 ? 10.202 -49.121 28.185 1.00 23.97 318 LYS N N 1
ATOM 10838 C CA . LYS E 1 318 ? 10.511 -49.868 29.415 1.00 24.54 318 LYS N CA 1
ATOM 10839 C C . LYS E 1 318 ? 11.628 -50.894 29.207 1.00 23.38 318 LYS N C 1
ATOM 10840 O O . LYS E 1 318 ? 11.581 -52.004 29.746 1.00 21.67 318 LYS N O 1
ATOM 10846 N N . ASP E 1 319 ? 12.663 -50.476 28.485 1.00 20.14 319 ASP N N 1
ATOM 10847 C CA . ASP E 1 319 ? 13.699 -51.393 28.127 1.00 22.19 319 ASP N CA 1
ATOM 10848 C C . ASP E 1 319 ? 15.114 -51.087 28.647 1.00 23.14 319 ASP N C 1
ATOM 10849 O O . ASP E 1 319 ? 16.087 -51.710 28.196 1.00 22.70 319 ASP N O 1
ATOM 10854 N N . HIS E 1 320 ? 15.258 -50.095 29.527 1.00 18.85 320 HIS N N 1
ATOM 10855 C CA . HIS E 1 320 ? 16.607 -49.829 30.080 1.00 17.21 320 HIS N CA 1
ATOM 10856 C C . HIS E 1 320 ? 16.425 -49.376 31.569 1.00 19.64 320 HIS N C 1
ATOM 10857 O O . HIS E 1 320 ? 15.292 -49.335 32.079 1.00 21.52 320 HIS N O 1
ATOM 10864 N N . VAL E 1 321 ? 17.515 -49.118 32.279 1.00 19.87 321 VAL N N 1
ATOM 10865 C CA . VAL E 1 321 ? 17.413 -48.564 33.631 1.00 21.22 321 VAL N CA 1
ATOM 10866 C C . VAL E 1 321 ? 18.196 -47.252 33.712 1.00 20.68 321 VAL N C 1
ATOM 10867 O O . VAL E 1 321 ? 18.654 -46.753 32.690 1.00 21.09 321 VAL N O 1
ATOM 10871 N N . TYR E 1 322 ? 18.313 -46.667 34.914 1.00 20.23 322 TYR N N 1
ATOM 10872 C CA . TYR E 1 322 ? 18.994 -45.392 35.074 1.00 20.22 322 TYR N CA 1
ATOM 10873 C C . TYR E 1 322 ? 20.225 -45.459 35.953 1.00 16.61 322 TYR N C 1
ATOM 10874 O O . TYR E 1 322 ? 20.249 -46.173 36.954 1.00 19.75 322 TYR N O 1
ATOM 10883 N N . LEU E 1 323 ? 21.241 -44.700 35.548 1.00 18.10 323 LEU N N 1
ATOM 10884 C CA . LEU E 1 323 ? 22.474 -44.569 36.343 1.00 15.02 323 LEU N CA 1
ATOM 10885 C C . LEU E 1 323 ? 22.356 -43.122 36.868 1.00 16.45 323 LEU N C 1
ATOM 10886 O O . LEU E 1 323 ? 22.359 -42.133 36.101 1.00 16.90 323 LEU N O 1
ATOM 10891 N N . GLN E 1 324 ? 22.227 -43.013 38.187 1.00 17.76 324 GLN N N 1
ATOM 10892 C CA . GLN E 1 324 ? 22.081 -41.671 38.827 1.00 19.79 324 GLN N CA 1
ATOM 10893 C C . GLN E 1 324 ? 23.388 -41.109 39.430 1.00 19.42 324 GLN N C 1
ATOM 10894 O O . GLN E 1 324 ? 23.983 -41.729 40.286 1.00 17.18 324 GLN N O 1
ATOM 10900 N N . LEU E 1 325 ? 23.807 -39.935 38.982 1.00 20.35 325 LEU N N 1
ATOM 10901 C CA . LEU E 1 325 ? 25.013 -39.309 39.531 1.00 23.50 325 LEU N CA 1
ATOM 10902 C C . LEU E 1 325 ? 24.674 -37.932 40.138 1.00 23.52 325 LEU N C 1
ATOM 10903 O O . LEU E 1 325 ? 25.521 -37.324 40.737 1.00 23.01 325 LEU N O 1
ATOM 10908 N N . HIS E 1 326 ? 23.446 -37.460 39.961 1.00 24.47 326 HIS N N 1
ATOM 10909 C CA . HIS E 1 326 ? 23.148 -36.082 40.367 1.00 27.89 326 HIS N CA 1
ATOM 10910 C C . HIS E 1 326 ? 23.142 -35.743 41.831 1.00 27.71 326 HIS N C 1
ATOM 10911 O O . HIS E 1 326 ? 23.083 -34.550 42.181 1.00 27.07 326 HIS N O 1
ATOM 10918 N N . HIS E 1 327 ? 23.221 -36.755 42.688 1.00 26.17 327 HIS N N 1
ATOM 10919 C CA . HIS E 1 327 ? 23.297 -36.493 44.114 1.00 27.23 327 HIS N CA 1
ATOM 10920 C C . HIS E 1 327 ? 24.764 -36.193 44.461 1.00 29.63 327 HIS N C 1
ATOM 10921 O O . HIS E 1 327 ? 25.075 -35.821 45.602 1.00 31.94 327 HIS N O 1
ATOM 10928 N N . LEU E 1 328 ? 25.681 -36.364 43.511 1.00 24.38 328 LEU N N 1
ATOM 10929 C CA . LEU E 1 328 ? 27.092 -36.087 43.819 1.00 26.05 328 LEU N CA 1
ATOM 10930 C C . LEU E 1 328 ? 27.425 -34.618 43.597 1.00 24.78 328 LEU N C 1
ATOM 10931 O O . LEU E 1 328 ? 26.792 -33.948 42.757 1.00 27.60 328 LEU N O 1
ATOM 10936 N N . PRO E 1 329 ? 28.443 -34.102 44.321 1.00 26.15 329 PRO N N 1
ATOM 10937 C CA . PRO E 1 329 ? 28.851 -32.695 44.164 1.00 29.03 329 PRO N CA 1
ATOM 10938 C C . PRO E 1 329 ? 29.362 -32.490 42.720 1.00 30.35 329 PRO N C 1
ATOM 10939 O O . PRO E 1 329 ? 30.161 -33.285 42.223 1.00 30.30 329 PRO N O 1
ATOM 10943 N N . PRO E 1 330 ? 28.918 -31.428 42.043 1.00 28.10 330 PRO N N 1
ATOM 10944 C CA . PRO E 1 330 ? 29.356 -31.165 40.672 1.00 28.44 330 PRO N CA 1
ATOM 10945 C C . PRO E 1 330 ? 30.877 -31.045 40.484 1.00 30.66 330 PRO N C 1
ATOM 10946 O O . PRO E 1 330 ? 31.387 -31.356 39.390 1.00 26.95 330 PRO N O 1
ATOM 10950 N N . GLN E 1 331 ? 31.601 -30.630 41.528 1.00 26.74 331 GLN N N 1
ATOM 10951 C CA . GLN E 1 331 ? 33.053 -30.534 41.387 1.00 29.45 331 GLN N CA 1
ATOM 10952 C C . GLN E 1 331 ? 33.654 -31.951 41.284 1.00 27.66 331 GLN N C 1
ATOM 10953 O O . GLN E 1 331 ? 34.678 -32.162 40.601 1.00 28.26 331 GLN N O 1
ATOM 10959 N N . GLN E 1 332 ? 33.050 -32.911 41.997 1.00 24.05 332 GLN N N 1
ATOM 10960 C CA . GLN E 1 332 ? 33.525 -34.281 41.938 1.00 25.74 332 GLN N CA 1
ATOM 10961 C C . GLN E 1 332 ? 33.265 -34.874 40.513 1.00 26.54 332 GLN N C 1
ATOM 10962 O O . GLN E 1 332 ? 34.116 -35.598 39.955 1.00 26.02 332 GLN N O 1
ATOM 10968 N N . LEU E 1 333 ? 32.112 -34.562 39.922 1.00 23.42 333 LEU N N 1
ATOM 10969 C CA . LEU E 1 333 ? 31.779 -35.070 38.594 1.00 24.11 333 LEU N CA 1
ATOM 10970 C C . LEU E 1 333 ? 32.761 -34.492 37.569 1.00 22.44 333 LEU N C 1
ATOM 10971 O O . LEU E 1 333 ? 33.252 -35.198 36.660 1.00 21.38 333 LEU N O 1
ATOM 10976 N N . ALA E 1 334 ? 33.091 -33.205 37.719 1.00 21.07 334 ALA N N 1
ATOM 10977 C CA . ALA E 1 334 ? 34.002 -32.564 36.800 1.00 20.73 334 ALA N CA 1
ATOM 10978 C C . ALA E 1 334 ? 35.471 -33.030 36.928 1.00 21.55 334 ALA N C 1
ATOM 10979 O O . ALA E 1 334 ? 36.207 -33.087 35.929 1.00 23.23 334 ALA N O 1
ATOM 10981 N N . THR E 1 335 ? 35.907 -33.331 38.138 1.00 21.54 335 THR N N 1
ATOM 10982 C CA . THR E 1 335 ? 37.306 -33.746 38.355 1.00 24.27 335 THR N CA 1
ATOM 10983 C C . THR E 1 335 ? 37.527 -35.253 38.085 1.00 22.79 335 THR N C 1
ATOM 10984 O O . THR E 1 335 ? 38.561 -35.651 37.511 1.00 23.25 335 THR N O 1
ATOM 10988 N N . ARG E 1 336 ? 36.566 -36.073 38.488 1.00 18.85 336 ARG N N 1
ATOM 10989 C CA . ARG E 1 336 ? 36.715 -37.536 38.355 1.00 18.97 336 ARG N CA 1
ATOM 10990 C C . ARG E 1 336 ? 36.053 -38.157 37.102 1.00 19.21 336 ARG N C 1
ATOM 10991 O O . ARG E 1 336 ? 36.541 -39.206 36.597 1.00 19.46 336 ARG N O 1
ATOM 10999 N N . LEU E 1 337 ? 34.976 -37.539 36.617 1.00 18.99 337 LEU N N 1
ATOM 11000 C CA . LEU E 1 337 ? 34.166 -38.060 35.461 1.00 16.46 337 LEU N CA 1
ATOM 11001 C C . LEU E 1 337 ? 33.894 -37.075 34.337 1.00 18.93 337 LEU N C 1
ATOM 11002 O O . LEU E 1 337 ? 32.783 -37.000 33.781 1.00 17.74 337 LEU N O 1
ATOM 11007 N N . PRO E 1 338 ? 34.898 -36.310 33.935 1.00 17.08 338 PRO N N 1
ATOM 11008 C CA . PRO E 1 338 ? 34.687 -35.326 32.866 1.00 18.87 338 PRO N CA 1
ATOM 11009 C C . PRO E 1 338 ? 34.356 -35.938 31.510 1.00 20.93 338 PRO N C 1
ATOM 11010 O O . PRO E 1 338 ? 33.556 -35.411 30.743 1.00 20.31 338 PRO N O 1
ATOM 11014 N N . GLY E 1 339 ? 34.936 -37.096 31.220 1.00 23.18 339 GLY N N 1
ATOM 11015 C CA . GLY E 1 339 ? 34.678 -37.708 29.911 1.00 21.39 339 GLY N CA 1
ATOM 11016 C C . GLY E 1 339 ? 33.247 -38.196 29.717 1.00 19.28 339 GLY N C 1
ATOM 11017 O O . GLY E 1 339 ? 32.607 -37.901 28.648 1.00 19.49 339 GLY N O 1
ATOM 11018 N N . ILE E 1 340 ? 32.736 -38.943 30.698 1.00 16.85 340 ILE N N 1
ATOM 11019 C CA . ILE E 1 340 ? 31.346 -39.427 30.568 1.00 20.12 340 ILE N CA 1
ATOM 11020 C C . ILE E 1 340 ? 30.338 -38.284 30.686 1.00 20.46 340 ILE N C 1
ATOM 11021 O O . ILE E 1 340 ? 29.209 -38.371 30.162 1.00 20.24 340 ILE N O 1
ATOM 11026 N N . SER E 1 341 ? 30.721 -37.216 31.379 1.00 20.44 341 SER N N 1
ATOM 11027 C CA . SER E 1 341 ? 29.806 -36.071 31.457 1.00 22.79 341 SER N CA 1
ATOM 11028 C C . SER E 1 341 ? 29.537 -35.556 30.037 1.00 23.97 341 SER N C 1
ATOM 11029 O O . SER E 1 341 ? 28.381 -35.245 29.643 1.00 23.16 341 SER N O 1
ATOM 11032 N N . GLU E 1 342 ? 30.608 -35.459 29.245 1.00 22.19 342 GLU N N 1
ATOM 11033 C CA . GLU E 1 342 ? 30.495 -34.982 27.871 1.00 22.72 342 GLU N CA 1
ATOM 11034 C C . GLU E 1 342 ? 29.752 -35.977 26.954 1.00 22.94 342 GLU N C 1
ATOM 11035 O O . GLU E 1 342 ? 28.807 -35.618 26.202 1.00 22.08 342 GLU N O 1
ATOM 11041 N N . THR E 1 343 ? 30.111 -37.254 27.080 1.00 20.73 343 THR N N 1
ATOM 11042 C CA . THR E 1 343 ? 29.485 -38.297 26.286 1.00 20.89 343 THR N CA 1
ATOM 11043 C C . THR E 1 343 ? 27.978 -38.413 26.569 1.00 20.10 343 THR N C 1
ATOM 11044 O O . THR E 1 343 ? 27.176 -38.588 25.654 1.00 21.79 343 THR N O 1
ATOM 11048 N N . ALA E 1 344 ? 27.587 -38.308 27.829 1.00 19.04 344 ALA N N 1
ATOM 11049 C CA . ALA E 1 344 ? 26.162 -38.391 28.201 1.00 21.77 344 ALA N CA 1
ATOM 11050 C C . ALA E 1 344 ? 25.383 -37.267 27.515 1.00 23.66 344 ALA N C 1
ATOM 11051 O O . ALA E 1 344 ? 24.222 -37.454 27.086 1.00 20.22 344 ALA N O 1
ATOM 11053 N N . MET E 1 345 ? 26.002 -36.083 27.433 1.00 20.66 345 MET N N 1
ATOM 11054 C CA . MET E 1 345 ? 25.307 -34.958 26.791 1.00 24.31 345 MET N CA 1
ATOM 11055 C C . MET E 1 345 ? 25.197 -35.175 25.278 1.00 24.38 345 MET N C 1
ATOM 11056 O O . MET E 1 345 ? 24.111 -35.057 24.655 1.00 21.50 345 MET N O 1
ATOM 11061 N N . ILE E 1 346 ? 26.312 -35.539 24.661 1.00 21.48 346 ILE N N 1
ATOM 11062 C CA . ILE E 1 346 ? 26.301 -35.742 23.210 1.00 22.68 346 ILE N CA 1
ATOM 11063 C C . ILE E 1 346 ? 25.381 -36.868 22.750 1.00 21.86 346 ILE N C 1
ATOM 11064 O O . ILE E 1 346 ? 24.648 -36.720 21.754 1.00 24.64 346 ILE N O 1
ATOM 11069 N N . PHE E 1 347 ? 25.444 -38.001 23.432 1.00 20.09 347 PHE N N 1
ATOM 11070 C CA . PHE E 1 347 ? 24.672 -39.136 22.990 1.00 23.91 347 PHE N CA 1
ATOM 11071 C C . PHE E 1 347 ? 23.306 -39.408 23.613 1.00 27.39 347 PHE N C 1
ATOM 11072 O O . PHE E 1 347 ? 22.582 -40.260 23.104 1.00 29.97 347 PHE N O 1
ATOM 11080 N N . ALA E 1 348 ? 22.958 -38.763 24.732 1.00 24.27 348 ALA N N 1
ATOM 11081 C CA . ALA E 1 348 ? 21.636 -39.006 25.335 1.00 23.99 348 ALA N CA 1
ATOM 11082 C C . ALA E 1 348 ? 20.981 -37.685 25.727 1.00 24.22 348 ALA N C 1
ATOM 11083 O O . ALA E 1 348 ? 19.882 -37.688 26.276 1.00 28.24 348 ALA N O 1
ATOM 11085 N N . GLY E 1 349 ? 21.664 -36.581 25.448 1.00 24.28 349 GLY N N 1
ATOM 11086 C CA . GLY E 1 349 ? 21.155 -35.248 25.755 1.00 25.94 349 GLY N CA 1
ATOM 11087 C C . GLY E 1 349 ? 20.935 -35.048 27.243 1.00 28.07 349 GLY N C 1
ATOM 11088 O O . GLY E 1 349 ? 20.106 -34.245 27.647 1.00 27.78 349 GLY N O 1
ATOM 11089 N N . VAL E 1 350 ? 21.705 -35.742 28.073 1.00 25.07 350 VAL N N 1
ATOM 11090 C CA . VAL E 1 350 ? 21.593 -35.669 29.524 1.00 22.44 350 VAL N CA 1
ATOM 11091 C C . VAL E 1 350 ? 22.670 -34.810 30.197 1.00 25.85 350 VAL N C 1
ATOM 11092 O O . VAL E 1 350 ? 23.865 -34.939 29.877 1.00 21.56 350 VAL N O 1
ATOM 11096 N N . ASP E 1 351 ? 22.246 -33.936 31.130 1.00 25.04 351 ASP N N 1
ATOM 11097 C CA . ASP E 1 351 ? 23.146 -33.118 31.967 1.00 24.88 351 ASP N CA 1
ATOM 11098 C C . ASP E 1 351 ? 23.263 -33.975 33.236 1.00 24.78 351 ASP N C 1
ATOM 11099 O O . ASP E 1 351 ? 22.308 -34.076 34.005 1.00 24.80 351 ASP N O 1
ATOM 11104 N N . VAL E 1 352 ? 24.435 -34.566 33.499 1.00 23.79 352 VAL N N 1
ATOM 11105 C CA . VAL E 1 352 ? 24.563 -35.487 34.641 1.00 20.90 352 VAL N CA 1
ATOM 11106 C C . VAL E 1 352 ? 24.407 -34.823 36.038 1.00 21.70 352 VAL N C 1
ATOM 11107 O O . VAL E 1 352 ? 24.281 -35.527 37.025 1.00 19.10 352 VAL N O 1
ATOM 11111 N N . THR E 1 353 ? 24.467 -33.493 36.110 1.00 25.04 353 THR N N 1
ATOM 11112 C CA . THR E 1 353 ? 24.284 -32.847 37.409 1.00 25.20 353 THR N CA 1
ATOM 11113 C C . THR E 1 353 ? 22.788 -32.730 37.712 1.00 28.44 353 THR N C 1
ATOM 11114 O O . THR E 1 353 ? 22.425 -32.439 38.859 1.00 28.83 353 THR N O 1
ATOM 11118 N N . LYS E 1 354 ? 21.926 -32.990 36.721 1.00 25.26 354 LYS N N 1
ATOM 11119 C CA . LYS E 1 354 ? 20.471 -32.882 36.898 1.00 29.34 354 LYS N CA 1
ATOM 11120 C C . LYS E 1 354 ? 19.591 -34.117 36.649 1.00 29.86 354 LYS N C 1
ATOM 11121 O O . LYS E 1 354 ? 18.526 -34.272 37.258 1.00 26.73 354 LYS N O 1
ATOM 11127 N N . GLU E 1 355 ? 20.021 -34.987 35.741 1.00 26.55 355 GLU N N 1
ATOM 11128 C CA . GLU E 1 355 ? 19.197 -36.138 35.377 1.00 27.54 355 GLU N CA 1
ATOM 11129 C C . GLU E 1 355 ? 20.037 -37.402 35.238 1.00 25.76 355 GLU N C 1
ATOM 11130 O O . GLU E 1 355 ? 21.232 -37.327 34.963 1.00 27.17 355 GLU N O 1
ATOM 11136 N N . PRO E 1 356 ? 19.404 -38.565 35.376 1.00 23.58 356 PRO N N 1
ATOM 11137 C CA . PRO E 1 356 ? 20.126 -39.842 35.253 1.00 21.49 356 PRO N CA 1
ATOM 11138 C C . PRO E 1 356 ? 20.425 -40.194 33.771 1.00 21.04 356 PRO N C 1
ATOM 11139 O O . PRO E 1 356 ? 19.754 -39.702 32.824 1.00 19.50 356 PRO N O 1
ATOM 11143 N N . ILE E 1 357 ? 21.404 -41.092 33.602 1.00 19.82 357 ILE N N 1
ATOM 11144 C CA . ILE E 1 357 ? 21.814 -41.559 32.281 1.00 19.84 357 ILE N CA 1
ATOM 11145 C C . ILE E 1 357 ? 21.083 -42.888 32.000 1.00 17.01 357 ILE N C 1
ATOM 11146 O O . ILE E 1 357 ? 21.074 -43.789 32.844 1.00 15.73 357 ILE N O 1
ATOM 11151 N N . PRO E 1 358 ? 20.450 -43.021 30.811 1.00 16.76 358 PRO N N 1
ATOM 11152 C CA . PRO E 1 358 ? 19.759 -44.282 30.489 1.00 17.49 358 PRO N CA 1
ATOM 11153 C C . PRO E 1 358 ? 20.827 -45.312 30.085 1.00 16.53 358 PRO N C 1
ATOM 11154 O O . PRO E 1 358 ? 21.630 -45.048 29.206 1.00 19.41 358 PRO N O 1
ATOM 11158 N N . VAL E 1 359 ? 20.826 -46.488 30.696 1.00 16.74 359 VAL N N 1
ATOM 11159 C CA . VAL E 1 359 ? 21.854 -47.489 30.424 1.00 15.23 359 VAL N CA 1
ATOM 11160 C C . VAL E 1 359 ? 21.275 -48.904 30.392 1.00 16.85 359 VAL N C 1
ATOM 11161 O O . VAL E 1 359 ? 20.179 -49.165 30.921 1.00 18.55 359 VAL N O 1
ATOM 11165 N N . LEU E 1 360 ? 22.031 -49.839 29.833 1.00 18.48 360 LEU N N 1
ATOM 11166 C CA . LEU E 1 360 ? 21.647 -51.260 29.855 1.00 17.69 360 LEU N CA 1
ATOM 11167 C C . LEU E 1 360 ? 22.890 -52.111 29.544 1.00 17.37 360 LEU N C 1
ATOM 11168 O O . LEU E 1 360 ? 23.873 -51.611 28.971 1.00 16.48 360 LEU N O 1
ATOM 11173 N N . PRO E 1 361 ? 22.865 -53.401 29.932 1.00 16.39 361 PRO N N 1
ATOM 11174 C CA . PRO E 1 361 ? 23.976 -54.306 29.698 1.00 17.36 361 PRO N CA 1
ATOM 11175 C C . PRO E 1 361 ? 24.311 -54.380 28.236 1.00 17.60 361 PRO N C 1
ATOM 11176 O O . PRO E 1 361 ? 23.430 -54.538 27.384 1.00 14.90 361 PRO N O 1
ATOM 11180 N N . THR E 1 362 ? 25.613 -54.315 27.949 1.00 15.58 362 THR N N 1
ATOM 11181 C CA . THR E 1 362 ? 26.098 -54.257 26.557 1.00 13.99 362 THR N CA 1
ATOM 11182 C C . THR E 1 362 ? 27.378 -55.063 26.404 1.00 15.40 362 THR N C 1
ATOM 11183 O O . THR E 1 362 ? 28.320 -54.914 27.204 1.00 14.60 362 THR N O 1
ATOM 11187 N N . VAL E 1 363 ? 27.458 -55.905 25.361 1.00 14.78 363 VAL N N 1
ATOM 11188 C CA . VAL E 1 363 ? 28.667 -56.673 25.064 1.00 13.93 363 VAL N CA 1
ATOM 11189 C C . VAL E 1 363 ? 29.866 -55.750 25.081 1.00 14.90 363 VAL N C 1
ATOM 11190 O O . VAL E 1 363 ? 29.851 -54.689 24.419 1.00 12.77 363 VAL N O 1
ATOM 11194 N N . HIS E 1 364 ? 30.943 -56.166 25.755 1.00 13.90 364 HIS N N 1
ATOM 11195 C CA . HIS E 1 364 ? 32.089 -55.308 26.022 1.00 15.77 364 HIS N CA 1
ATOM 11196 C C . HIS E 1 364 ? 33.494 -55.937 25.924 1.00 15.43 364 HIS N C 1
ATOM 11197 O O . HIS E 1 364 ? 34.439 -55.289 25.457 1.00 16.81 364 HIS N O 1
ATOM 11204 N N . TYR E 1 365 ? 33.645 -57.208 26.324 1.00 13.72 365 TYR N N 1
ATOM 11205 C CA . TYR E 1 365 ? 35.002 -57.749 26.376 1.00 15.51 365 TYR N CA 1
ATOM 11206 C C . TYR E 1 365 ? 34.958 -59.255 26.266 1.00 14.51 365 TYR N C 1
ATOM 11207 O O . TYR E 1 365 ? 33.977 -59.890 26.762 1.00 17.41 365 TYR N O 1
ATOM 11216 N N . ASN E 1 366 ? 35.981 -59.819 25.629 1.00 12.54 366 ASN N N 1
ATOM 11217 C CA . ASN E 1 366 ? 36.044 -61.302 25.470 1.00 14.02 366 ASN N CA 1
ATOM 11218 C C . ASN E 1 366 ? 37.011 -61.960 26.441 1.00 13.82 366 ASN N C 1
ATOM 11219 O O . ASN E 1 366 ? 38.240 -61.740 26.352 1.00 15.23 366 ASN N O 1
ATOM 11224 N N . MET E 1 367 ? 36.504 -62.743 27.382 1.00 14.79 367 MET N N 1
ATOM 11225 C CA . MET E 1 367 ? 37.388 -63.459 28.318 1.00 16.54 367 MET N CA 1
ATOM 11226 C C . MET E 1 367 ? 38.203 -64.538 27.568 1.00 18.62 367 MET N C 1
ATOM 11227 O O . MET E 1 367 ? 39.396 -64.755 27.878 1.00 21.64 367 MET N O 1
ATOM 11232 N N . GLY E 1 368 ? 37.576 -65.174 26.587 1.00 17.83 368 GLY N N 1
ATOM 11233 C CA . GLY E 1 368 ? 38.242 -66.200 25.752 1.00 19.62 368 GLY N CA 1
ATOM 11234 C C . GLY E 1 368 ? 39.275 -65.638 24.760 1.00 21.88 368 GLY N C 1
ATOM 11235 O O . GLY E 1 368 ? 39.408 -64.407 24.585 1.00 19.93 368 GLY N O 1
ATOM 11236 N N . GLY E 1 369 ? 40.055 -66.512 24.142 1.00 17.30 369 GLY N N 1
ATOM 11237 C CA . GLY E 1 369 ? 41.025 -66.034 23.157 1.00 16.15 369 GLY N CA 1
ATOM 11238 C C . GLY E 1 369 ? 42.012 -67.142 22.829 1.00 19.81 369 GLY N C 1
ATOM 11239 O O . GLY E 1 369 ? 41.654 -68.305 23.007 1.00 18.56 369 GLY N O 1
ATOM 11240 N N . ILE E 1 370 ? 43.252 -66.779 22.462 1.00 14.57 370 ILE N N 1
ATOM 11241 C CA . ILE E 1 370 ? 44.318 -67.762 22.092 1.00 15.96 370 ILE N CA 1
ATOM 11242 C C . ILE E 1 370 ? 44.913 -68.273 23.421 1.00 14.46 370 ILE N C 1
ATOM 11243 O O . ILE E 1 370 ? 45.387 -67.464 24.229 1.00 16.52 370 ILE N O 1
ATOM 11248 N N . PRO E 1 371 ? 44.904 -69.604 23.673 1.00 14.06 371 PRO N N 1
ATOM 11249 C CA . PRO E 1 371 ? 45.430 -70.072 24.965 1.00 15.73 371 PRO N CA 1
ATOM 11250 C C . PRO E 1 371 ? 46.931 -69.920 25.111 1.00 17.11 371 PRO N C 1
ATOM 11251 O O . PRO E 1 371 ? 47.684 -70.151 24.158 1.00 16.25 371 PRO N O 1
ATOM 11255 N N . THR E 1 372 ? 47.351 -69.479 26.291 1.00 19.35 372 THR N N 1
ATOM 11256 C CA . THR E 1 372 ? 48.782 -69.313 26.549 1.00 17.79 372 THR N CA 1
ATOM 11257 C C . THR E 1 372 ? 49.124 -69.806 27.949 1.00 20.99 372 THR N C 1
ATOM 11258 O O . THR E 1 372 ? 48.209 -70.135 28.741 1.00 23.70 372 THR N O 1
ATOM 11262 N N . ASN E 1 373 ? 50.427 -69.901 28.240 1.00 21.88 373 ASN N N 1
ATOM 11263 C CA . ASN E 1 373 ? 50.859 -70.264 29.590 1.00 24.41 373 ASN N CA 1
ATOM 11264 C C . ASN E 1 373 ? 51.147 -68.911 30.230 1.00 24.40 373 ASN N C 1
ATOM 11265 O O . ASN E 1 373 ? 50.938 -67.875 29.570 1.00 23.01 373 ASN N O 1
ATOM 11270 N N . TYR E 1 374 ? 51.594 -68.872 31.495 1.00 21.44 374 TYR N N 1
ATOM 11271 C CA . TYR E 1 374 ? 51.809 -67.558 32.132 1.00 23.50 374 TYR N CA 1
ATOM 11272 C C . TYR E 1 374 ? 52.980 -66.748 31.606 1.00 22.62 374 TYR N C 1
ATOM 11273 O O . TYR E 1 374 ? 53.184 -65.591 32.020 1.00 21.91 374 TYR N O 1
ATOM 11282 N N . LYS E 1 375 ? 53.767 -67.335 30.703 1.00 23.05 375 LYS N N 1
ATOM 11283 C CA . LYS E 1 375 ? 54.895 -66.614 30.127 1.00 20.88 375 LYS N CA 1
ATOM 11284 C C . LYS E 1 375 ? 54.548 -65.977 28.787 1.00 22.32 375 LYS N C 1
ATOM 11285 O O . LYS E 1 375 ? 55.404 -65.358 28.159 1.00 22.33 375 LYS N O 1
ATOM 11291 N N . GLY E 1 376 ? 53.304 -66.187 28.346 1.00 19.08 376 GLY N N 1
ATOM 11292 C CA . GLY E 1 376 ? 52.827 -65.632 27.090 1.00 21.13 376 GLY N CA 1
ATOM 11293 C C . GLY E 1 376 ? 52.953 -66.544 25.861 1.00 21.03 376 GLY N C 1
ATOM 11294 O O . GLY E 1 376 ? 52.567 -66.152 24.745 1.00 16.84 376 GLY N O 1
ATOM 11295 N N . GLN E 1 377 ? 53.507 -67.747 26.041 1.00 18.83 377 GLN N N 1
ATOM 11296 C CA . GLN E 1 377 ? 53.684 -68.654 24.874 1.00 20.71 377 GLN N CA 1
ATOM 11297 C C . GLN E 1 377 ? 52.366 -69.352 24.559 1.00 18.58 377 GLN N C 1
ATOM 11298 O O . GLN E 1 377 ? 51.691 -69.850 25.466 1.00 18.58 377 GLN N O 1
ATOM 11304 N N . VAL E 1 378 ? 52.027 -69.438 23.277 1.00 18.00 378 VAL N N 1
ATOM 11305 C CA . VAL E 1 378 ? 50.787 -70.074 22.859 1.00 16.68 378 VAL N CA 1
ATOM 11306 C C . VAL E 1 378 ? 50.960 -71.585 23.040 1.00 20.21 378 VAL N C 1
ATOM 11307 O O . VAL E 1 378 ? 52.070 -72.131 22.820 1.00 21.82 378 VAL N O 1
ATOM 11311 N N . ILE E 1 379 ? 49.904 -72.228 23.517 1.00 20.78 379 ILE N N 1
ATOM 11312 C CA . ILE E 1 379 ? 49.943 -73.669 23.755 1.00 22.46 379 ILE N CA 1
ATOM 11313 C C . ILE E 1 379 ? 48.832 -74.392 23.044 1.00 24.24 379 ILE N C 1
ATOM 11314 O O . ILE E 1 379 ? 47.810 -73.786 22.622 1.00 24.33 379 ILE N O 1
ATOM 11319 N N . THR E 1 380 ? 49.073 -75.680 22.803 1.00 25.43 380 THR N N 1
ATOM 11320 C CA . THR E 1 380 ? 48.034 -76.516 22.287 1.00 27.11 380 THR N CA 1
ATOM 11321 C C . THR E 1 380 ? 47.906 -77.622 23.337 1.00 28.41 380 THR N C 1
ATOM 11322 O O . THR E 1 380 ? 48.630 -77.623 24.318 1.00 28.43 380 THR N O 1
ATOM 11326 N N . HIS E 1 381 ? 46.964 -78.540 23.160 1.00 31.97 381 HIS N N 1
ATOM 11327 C CA . HIS E 1 381 ? 46.762 -79.584 24.158 1.00 33.73 381 HIS N CA 1
ATOM 11328 C C . HIS E 1 381 ? 46.591 -80.907 23.390 1.00 38.26 381 HIS N C 1
ATOM 11329 O O . HIS E 1 381 ? 45.621 -81.079 22.646 1.00 38.02 381 HIS N O 1
ATOM 11336 N N . VAL E 1 382 ? 47.538 -81.826 23.591 1.00 39.49 382 VAL N N 1
ATOM 11337 C CA . VAL E 1 382 ? 47.565 -83.109 22.869 1.00 43.97 382 VAL N CA 1
ATOM 11338 C C . VAL E 1 382 ? 47.701 -84.281 23.830 1.00 45.02 382 VAL N C 1
ATOM 11339 O O . VAL E 1 382 ? 48.648 -84.329 24.610 1.00 42.32 382 VAL N O 1
ATOM 11343 N N . ASN E 1 383 ? 46.753 -85.211 23.771 1.00 48.46 383 ASN N N 1
ATOM 11344 C CA . ASN E 1 383 ? 46.781 -86.380 24.649 1.00 52.17 383 ASN N CA 1
ATOM 11345 C C . ASN E 1 383 ? 46.893 -85.958 26.103 1.00 52.49 383 ASN N C 1
ATOM 11346 O O . ASN E 1 383 ? 47.773 -86.436 26.847 1.00 52.53 383 ASN N O 1
ATOM 11351 N N . GLY E 1 384 ? 46.028 -85.026 26.494 1.00 51.06 384 GLY N N 1
ATOM 11352 C CA . GLY E 1 384 ? 46.015 -84.568 27.870 1.00 47.07 384 GLY N CA 1
ATOM 11353 C C . GLY E 1 384 ? 47.207 -83.785 28.357 1.00 45.36 384 GLY N C 1
ATOM 11354 O O . GLY E 1 384 ? 47.393 -83.643 29.556 1.00 46.29 384 GLY N O 1
ATOM 11355 N N . GLU E 1 385 ? 48.046 -83.291 27.462 1.00 43.13 385 GLU N N 1
ATOM 11356 C CA . GLU E 1 385 ? 49.170 -82.493 27.920 1.00 42.65 385 GLU N CA 1
ATOM 11357 C C . GLU E 1 385 ? 49.236 -81.163 27.152 1.00 37.12 385 GLU N C 1
ATOM 11358 O O . GLU E 1 385 ? 48.991 -81.133 25.955 1.00 34.60 385 GLU N O 1
ATOM 11364 N N . ASP E 1 386 ? 49.558 -80.078 27.844 1.00 35.09 386 ASP N N 1
ATOM 11365 C CA . ASP E 1 386 ? 49.716 -78.774 27.189 1.00 34.02 386 ASP N CA 1
ATOM 11366 C C . ASP E 1 386 ? 51.090 -78.814 26.548 1.00 34.59 386 ASP N C 1
ATOM 11367 O O . ASP E 1 386 ? 52.019 -79.377 27.123 1.00 33.90 386 ASP N O 1
ATOM 11372 N N . LYS E 1 387 ? 51.228 -78.221 25.367 1.00 28.95 387 LYS N N 1
ATOM 11373 C CA . LYS E 1 387 ? 52.501 -78.203 24.684 1.00 31.03 387 LYS N CA 1
ATOM 11374 C C . LYS E 1 387 ? 52.668 -76.829 24.052 1.00 27.21 387 LYS N C 1
ATOM 11375 O O . LYS E 1 387 ? 51.741 -76.329 23.419 1.00 28.19 387 LYS N O 1
ATOM 11381 N N . VAL E 1 388 ? 53.835 -76.233 24.221 1.00 23.44 388 VAL N N 1
ATOM 11382 C CA . VAL E 1 388 ? 54.119 -74.904 23.671 1.00 26.02 388 VAL N CA 1
ATOM 11383 C C . VAL E 1 388 ? 54.221 -74.956 22.145 1.00 28.60 388 VAL N C 1
ATOM 11384 O O . VAL E 1 388 ? 54.761 -75.928 21.614 1.00 27.48 388 VAL N O 1
ATOM 11388 N N . VAL E 1 389 ? 53.682 -73.944 21.444 1.00 24.71 389 VAL N N 1
ATOM 11389 C CA . VAL E 1 389 ? 53.795 -73.836 19.991 1.00 24.66 389 VAL N CA 1
ATOM 11390 C C . VAL E 1 389 ? 55.074 -73.018 19.764 1.00 24.06 389 VAL N C 1
ATOM 11391 O O . VAL E 1 389 ? 55.152 -71.809 20.065 1.00 23.55 389 VAL N O 1
ATOM 11395 N N . PRO E 1 390 ? 56.120 -73.664 19.240 1.00 25.64 390 PRO N N 1
ATOM 11396 C CA . PRO E 1 390 ? 57.380 -72.933 19.025 1.00 25.93 390 PRO N CA 1
ATOM 11397 C C . PRO E 1 390 ? 57.279 -71.634 18.189 1.00 25.37 390 PRO N C 1
ATOM 11398 O O . PRO E 1 390 ? 56.648 -71.627 17.142 1.00 23.79 390 PRO N O 1
ATOM 11402 N N . GLY E 1 391 ? 57.893 -70.559 18.701 1.00 22.86 391 GLY N N 1
ATOM 11403 C CA . GLY E 1 391 ? 57.929 -69.265 18.019 1.00 21.66 391 GLY N CA 1
ATOM 11404 C C . GLY E 1 391 ? 56.618 -68.448 17.984 1.00 23.10 391 GLY N C 1
ATOM 11405 O O . GLY E 1 391 ? 56.564 -67.451 17.244 1.00 23.20 391 GLY N O 1
ATOM 11406 N N . LEU E 1 392 ? 55.606 -68.839 18.763 1.00 18.67 392 LEU N N 1
ATOM 11407 C CA . LEU E 1 392 ? 54.317 -68.107 18.778 1.00 17.44 392 LEU N CA 1
ATOM 11408 C C . LEU E 1 392 ? 53.909 -67.659 20.229 1.00 16.34 392 LEU N C 1
ATOM 11409 O O . LEU E 1 392 ? 53.884 -68.459 21.173 1.00 18.01 392 LEU N O 1
ATOM 11414 N N . TYR E 1 393 ? 53.592 -66.371 20.355 1.00 13.71 393 TYR N N 1
ATOM 11415 C CA . TYR E 1 393 ? 53.187 -65.744 21.658 1.00 16.08 393 TYR N CA 1
ATOM 11416 C C . TYR E 1 393 ? 51.850 -64.963 21.435 1.00 15.56 393 TYR N C 1
ATOM 11417 O O . TYR E 1 393 ? 51.527 -64.580 20.304 1.00 14.48 393 TYR N O 1
ATOM 11426 N N . ALA E 1 394 ? 51.099 -64.706 22.506 1.00 17.03 394 ALA N N 1
ATOM 11427 C CA . ALA E 1 394 ? 49.868 -63.899 22.385 1.00 14.30 394 ALA N CA 1
ATOM 11428 C C . ALA E 1 394 ? 49.688 -63.145 23.705 1.00 16.06 394 ALA N C 1
ATOM 11429 O O . ALA E 1 394 ? 50.058 -63.639 24.758 1.00 14.63 394 ALA N O 1
ATOM 11431 N N . CYS E 1 395 ? 49.234 -61.897 23.631 1.00 15.04 395 CYS N N 1
ATOM 11432 C CA . CYS E 1 395 ? 48.979 -61.134 24.861 1.00 17.12 395 CYS N CA 1
ATOM 11433 C C . CYS E 1 395 ? 47.826 -60.148 24.665 1.00 17.54 395 CYS N C 1
ATOM 11434 O O . CYS E 1 395 ? 47.488 -59.819 23.526 1.00 16.61 395 CYS N O 1
ATOM 11437 N N . GLY E 1 396 ? 47.252 -59.661 25.769 1.00 15.08 396 GLY N N 1
ATOM 11438 C CA . GLY E 1 396 ? 46.143 -58.713 25.670 1.00 13.10 396 GLY N CA 1
ATOM 11439 C C . GLY E 1 396 ? 44.810 -59.398 25.501 1.00 13.38 396 GLY N C 1
ATOM 11440 O O . GLY E 1 396 ? 44.682 -60.576 25.834 1.00 16.03 396 GLY N O 1
ATOM 11441 N N . GLU E 1 397 ? 43.799 -58.663 25.017 1.00 15.17 397 GLU N N 1
ATOM 11442 C CA . GLU E 1 397 ? 42.488 -59.224 24.909 1.00 13.46 397 GLU N CA 1
ATOM 11443 C C . GLU E 1 397 ? 42.443 -60.437 23.952 1.00 14.26 397 GLU N C 1
ATOM 11444 O O . GLU E 1 397 ? 41.573 -61.287 24.127 1.00 15.61 397 GLU N O 1
ATOM 11450 N N . ALA E 1 398 ? 43.367 -60.502 22.974 1.00 14.21 398 ALA N N 1
ATOM 11451 C CA . ALA E 1 398 ? 43.372 -61.664 22.034 1.00 15.10 398 ALA N CA 1
ATOM 11452 C C . ALA E 1 398 ? 43.753 -62.972 22.743 1.00 14.60 398 ALA N C 1
ATOM 11453 O O . ALA E 1 398 ? 43.478 -64.083 22.224 1.00 15.52 398 ALA N O 1
ATOM 11455 N N . ALA E 1 399 ? 44.408 -62.856 23.901 1.00 17.48 399 ALA N N 1
ATOM 11456 C CA . ALA E 1 399 ? 44.870 -64.046 24.652 1.00 18.92 399 ALA N CA 1
ATOM 11457 C C . ALA E 1 399 ? 43.984 -64.564 25.748 1.00 21.44 399 ALA N C 1
ATOM 11458 O O . ALA E 1 399 ? 43.146 -63.839 26.287 1.00 17.21 399 ALA N O 1
ATOM 11460 N N . SER E 1 400 ? 44.160 -65.847 26.075 1.00 19.18 400 SER N N 1
ATOM 11461 C CA . SER E 1 400 ? 43.460 -66.433 27.242 1.00 20.55 400 SER N CA 1
ATOM 11462 C C . SER E 1 400 ? 44.604 -67.038 28.073 1.00 22.48 400 SER N C 1
ATOM 11463 O O . SER E 1 400 ? 44.996 -68.188 27.872 1.00 24.55 400 SER N O 1
ATOM 11466 N N . ALA E 1 401 ? 45.120 -66.272 29.032 1.00 22.63 401 ALA N N 1
ATOM 11467 C CA . ALA E 1 401 ? 46.258 -66.710 29.856 1.00 26.63 401 ALA N CA 1
ATOM 11468 C C . ALA E 1 401 ? 46.115 -67.830 30.928 1.00 29.67 401 ALA N C 1
ATOM 11469 O O . ALA E 1 401 ? 47.127 -68.484 31.218 1.00 30.91 401 ALA N O 1
ATOM 11471 N N . SER E 1 402 ? 44.965 -68.010 31.598 1.00 30.05 402 SER N N 1
ATOM 11472 C CA . SER E 1 402 ? 43.757 -67.188 31.496 1.00 25.29 402 SER N CA 1
ATOM 11473 C C . SER E 1 402 ? 43.722 -66.435 32.817 1.00 24.71 402 SER N C 1
ATOM 11474 O O . SER E 1 402 ? 43.562 -67.048 33.882 1.00 24.55 402 SER N O 1
ATOM 11477 N N . VAL E 1 403 ? 43.929 -65.126 32.811 1.00 22.27 403 VAL N N 1
ATOM 11478 C CA . VAL E 1 403 ? 43.869 -64.471 34.126 1.00 23.74 403 VAL N CA 1
ATOM 11479 C C . VAL E 1 403 ? 42.443 -64.100 34.473 1.00 24.57 403 VAL N C 1
ATOM 11480 O O . VAL E 1 403 ? 42.166 -63.733 35.620 1.00 24.13 403 VAL N O 1
ATOM 11484 N N . HIS E 1 404 ? 41.512 -64.175 33.508 1.00 19.44 404 HIS N N 1
ATOM 11485 C CA . HIS E 1 404 ? 40.157 -63.703 33.831 1.00 19.44 404 HIS N CA 1
ATOM 11486 C C . HIS E 1 404 ? 39.084 -64.781 33.965 1.00 19.23 404 HIS N C 1
ATOM 11487 O O . HIS E 1 404 ? 37.976 -64.502 34.430 1.00 19.28 404 HIS N O 1
ATOM 11494 N N . GLY E 1 405 ? 39.380 -65.997 33.513 1.00 19.27 405 GLY N N 1
ATOM 11495 C CA . GLY E 1 405 ? 38.422 -67.065 33.699 1.00 17.44 405 GLY N CA 1
ATOM 11496 C C . GLY E 1 405 ? 37.059 -66.789 33.096 1.00 18.55 405 GLY N C 1
ATOM 11497 O O . GLY E 1 405 ? 36.991 -66.447 31.935 1.00 21.79 405 GLY N O 1
ATOM 11498 N N . ALA E 1 406 ? 35.991 -66.927 33.900 1.00 16.55 406 ALA N N 1
ATOM 11499 C CA . ALA E 1 406 ? 34.628 -66.748 33.434 1.00 17.88 406 ALA N CA 1
ATOM 11500 C C . ALA E 1 406 ? 34.046 -65.358 33.645 1.00 16.59 406 ALA N C 1
ATOM 11501 O O . ALA E 1 406 ? 32.870 -65.100 33.296 1.00 17.93 406 ALA N O 1
ATOM 11503 N N . ASN E 1 407 ? 34.848 -64.462 34.196 1.00 17.67 407 ASN N N 1
ATOM 11504 C CA . ASN E 1 407 ? 34.381 -63.080 34.424 1.00 17.19 407 ASN N CA 1
ATOM 11505 C C . ASN E 1 407 ? 35.553 -62.188 34.793 1.00 18.14 407 ASN N C 1
ATOM 11506 O O . ASN E 1 407 ? 36.197 -62.379 35.832 1.00 17.65 407 ASN N O 1
ATOM 11511 N N . ARG E 1 408 ? 35.815 -61.178 33.976 1.00 16.85 408 ARG N N 1
ATOM 11512 C CA . ARG E 1 408 ? 36.923 -60.289 34.269 1.00 16.33 408 ARG N CA 1
ATOM 11513 C C . ARG E 1 408 ? 36.502 -59.156 35.237 1.00 16.47 408 ARG N C 1
ATOM 11514 O O . ARG E 1 408 ? 35.385 -58.629 35.145 1.00 14.66 408 ARG N O 1
ATOM 11522 N N . LEU E 1 409 ? 37.398 -58.780 36.142 1.00 17.15 409 LEU N N 1
ATOM 11523 C CA . LEU E 1 409 ? 37.149 -57.640 37.044 1.00 13.25 409 LEU N CA 1
ATOM 11524 C C . LEU E 1 409 ? 37.475 -56.353 36.318 1.00 16.54 409 LEU N C 1
ATOM 11525 O O . LEU E 1 409 ? 38.441 -56.275 35.554 1.00 15.41 409 LEU N O 1
ATOM 11530 N N . GLY E 1 410 ? 36.659 -55.313 36.510 1.00 15.88 410 GLY N N 1
ATOM 11531 C CA . GLY E 1 410 ? 36.982 -54.025 35.901 1.00 14.10 410 GLY N CA 1
ATOM 11532 C C . GLY E 1 410 ? 38.398 -53.595 36.345 1.00 14.61 410 GLY N C 1
ATOM 11533 O O . GLY E 1 410 ? 38.797 -53.890 37.488 1.00 15.41 410 GLY N O 1
ATOM 11534 N N . ALA E 1 411 ? 39.103 -52.912 35.440 1.00 11.51 411 ALA N N 1
ATOM 11535 C CA . ALA E 1 411 ? 40.490 -52.420 35.533 1.00 13.02 411 ALA N CA 1
ATOM 11536 C C . ALA E 1 411 ? 41.587 -53.444 35.555 1.00 12.01 411 ALA N C 1
ATOM 11537 O O . ALA E 1 411 ? 42.817 -53.108 35.768 1.00 15.39 411 ALA N O 1
ATOM 11539 N N . ASN E 1 412 ? 41.228 -54.716 35.298 1.00 12.03 412 ASN N N 1
ATOM 11540 C CA . ASN E 1 412 ? 42.249 -55.750 35.221 1.00 11.53 412 ASN N CA 1
ATOM 11541 C C . ASN E 1 412 ? 42.735 -56.000 33.769 1.00 13.52 412 ASN N C 1
ATOM 11542 O O . ASN E 1 412 ? 43.752 -56.670 33.569 1.00 17.83 412 ASN N O 1
ATOM 11547 N N . SER E 1 413 ? 42.035 -55.478 32.761 1.00 16.15 413 SER N N 1
ATOM 11548 C CA . SER E 1 413 ? 42.530 -55.704 31.380 1.00 13.13 413 SER N CA 1
ATOM 11549 C C . SER E 1 413 ? 43.722 -54.829 31.035 1.00 12.99 413 SER N C 1
ATOM 11550 O O . SER E 1 413 ? 44.681 -55.351 30.450 1.00 15.90 413 SER N O 1
ATOM 11553 N N . LEU E 1 414 ? 43.672 -53.512 31.323 1.00 14.24 414 LEU N N 1
ATOM 11554 C CA . LEU E 1 414 ? 44.789 -52.630 30.995 1.00 14.80 414 LEU N CA 1
ATOM 11555 C C . LEU E 1 414 ? 46.049 -53.156 31.736 1.00 15.24 414 LEU N C 1
ATOM 11556 O O . LEU E 1 414 ? 47.193 -53.026 31.258 1.00 15.29 414 LEU N O 1
ATOM 11561 N N . LEU E 1 415 ? 45.833 -53.754 32.896 1.00 13.84 415 LEU N N 1
ATOM 11562 C CA . LEU E 1 415 ? 46.968 -54.325 33.679 1.00 14.11 415 LEU N CA 1
ATOM 11563 C C . LEU E 1 415 ? 47.547 -55.559 32.912 1.00 17.60 415 LEU N C 1
ATOM 11564 O O . LEU E 1 415 ? 48.787 -55.699 32.744 1.00 17.63 415 LEU N O 1
ATOM 11569 N N . ASP E 1 416 ? 46.646 -56.419 32.455 1.00 15.15 416 ASP N N 1
ATOM 11570 C CA . ASP E 1 416 ? 46.985 -57.629 31.663 1.00 18.91 416 ASP N CA 1
ATOM 11571 C C . ASP E 1 416 ? 47.827 -57.180 30.416 1.00 17.13 416 ASP N C 1
ATOM 11572 O O . ASP E 1 416 ? 48.881 -57.783 30.107 1.00 17.87 416 ASP N O 1
ATOM 11577 N N . LEU E 1 417 ? 47.441 -56.091 29.765 1.00 14.72 417 LEU N N 1
ATOM 11578 C CA . LEU E 1 417 ? 48.160 -55.644 28.549 1.00 15.94 417 LEU N CA 1
ATOM 11579 C C . LEU E 1 417 ? 49.636 -55.341 28.816 1.00 17.83 417 LEU N C 1
ATOM 11580 O O . LEU E 1 417 ? 50.475 -55.779 28.070 1.00 17.80 417 LEU N O 1
ATOM 11585 N N . VAL E 1 418 ? 49.928 -54.566 29.860 1.00 17.16 418 VAL N N 1
ATOM 11586 C CA . VAL E 1 418 ? 51.297 -54.175 30.072 1.00 17.59 418 VAL N CA 1
ATOM 11587 C C . VAL E 1 418 ? 52.110 -55.233 30.753 1.00 18.72 418 VAL N C 1
ATOM 11588 O O . VAL E 1 418 ? 53.317 -55.344 30.468 1.00 21.27 418 VAL N O 1
ATOM 11592 N N . VAL E 1 419 ? 51.466 -56.039 31.588 1.00 15.81 419 VAL N N 1
ATOM 11593 C CA . VAL E 1 419 ? 52.181 -57.103 32.279 1.00 15.42 419 VAL N CA 1
ATOM 11594 C C . VAL E 1 419 ? 52.525 -58.251 31.332 1.00 18.98 419 VAL N C 1
ATOM 11595 O O . VAL E 1 419 ? 53.698 -58.719 31.302 1.00 16.01 419 VAL N O 1
ATOM 11599 N N . PHE E 1 420 ? 51.562 -58.677 30.507 1.00 14.81 420 PHE N N 1
ATOM 11600 C CA . PHE E 1 420 ? 51.864 -59.775 29.614 1.00 15.14 420 PHE N CA 1
ATOM 11601 C C . PHE E 1 420 ? 52.568 -59.337 28.310 1.00 18.06 420 PHE N C 1
ATOM 11602 O O . PHE E 1 420 ? 53.270 -60.148 27.686 1.00 18.74 420 PHE N O 1
ATOM 11610 N N . GLY E 1 421 ? 52.395 -58.069 27.898 1.00 16.33 421 GLY N N 1
ATOM 11611 C CA . GLY E 1 421 ? 53.132 -57.572 26.736 1.00 16.83 421 GLY N CA 1
ATOM 11612 C C . GLY E 1 421 ? 54.611 -57.628 27.139 1.00 18.95 421 GLY N C 1
ATOM 11613 O O . GLY E 1 421 ? 55.495 -58.085 26.383 1.00 18.22 421 GLY N O 1
ATOM 11614 N N . ARG E 1 422 ? 54.898 -57.189 28.371 1.00 16.54 422 ARG N N 1
ATOM 11615 C CA . ARG E 1 422 ? 56.307 -57.218 28.834 1.00 18.70 422 ARG N CA 1
ATOM 11616 C C . ARG E 1 422 ? 56.788 -58.664 29.007 1.00 18.94 422 ARG N C 1
ATOM 11617 O O . ARG E 1 422 ? 57.932 -58.992 28.642 1.00 21.12 422 ARG N O 1
ATOM 11625 N N . ALA E 1 423 ? 55.936 -59.542 29.524 1.00 18.66 423 ALA N N 1
ATOM 11626 C CA . ALA E 1 423 ? 56.328 -60.929 29.697 1.00 19.41 423 ALA N CA 1
ATOM 11627 C C . ALA E 1 423 ? 56.678 -61.662 28.364 1.00 22.23 423 ALA N C 1
ATOM 11628 O O . ALA E 1 423 ? 57.585 -62.508 28.367 1.00 20.13 423 ALA N O 1
ATOM 11630 N N . CYS E 1 424 ? 55.936 -61.407 27.278 1.00 19.84 424 CYS N N 1
ATOM 11631 C CA . CYS E 1 424 ? 56.298 -62.018 25.992 1.00 20.41 424 CYS N CA 1
ATOM 11632 C C . CYS E 1 424 ? 57.733 -61.582 25.614 1.00 23.58 424 CYS N C 1
ATOM 11633 O O . CYS E 1 424 ? 58.563 -62.402 25.152 1.00 23.19 424 CYS N O 1
ATOM 11636 N N . ALA E 1 425 ? 58.040 -60.303 25.775 1.00 20.85 425 ALA N N 1
ATOM 11637 C CA . ALA E 1 425 ? 59.398 -59.836 25.447 1.00 21.02 425 ALA N CA 1
ATOM 11638 C C . ALA E 1 425 ? 60.482 -60.461 26.337 1.00 24.53 425 ALA N C 1
ATOM 11639 O O . ALA E 1 425 ? 61.538 -60.887 25.829 1.00 22.66 425 ALA N O 1
ATOM 11641 N N . LEU E 1 426 ? 60.237 -60.521 27.655 1.00 22.87 426 LEU N N 1
ATOM 11642 C CA . LEU E 1 426 ? 61.178 -61.131 28.605 1.00 22.41 426 LEU N CA 1
ATOM 11643 C C . LEU E 1 426 ? 61.407 -62.605 28.300 1.00 24.33 426 LEU N C 1
ATOM 11644 O O . LEU E 1 426 ? 62.516 -63.078 28.374 1.00 24.11 426 LEU N O 1
ATOM 11649 N N . THR E 1 427 ? 60.361 -63.335 27.961 1.00 23.33 427 THR N N 1
ATOM 11650 C CA . THR E 1 427 ? 60.486 -64.749 27.673 1.00 23.08 427 THR N CA 1
ATOM 11651 C C . THR E 1 427 ? 61.302 -65.017 26.382 1.00 26.88 427 THR N C 1
ATOM 11652 O O . THR E 1 427 ? 62.121 -65.954 26.322 1.00 28.23 427 THR N O 1
ATOM 11656 N N . ILE E 1 428 ? 61.057 -64.222 25.352 1.00 25.31 428 ILE N N 1
ATOM 11657 C CA . ILE E 1 428 ? 61.800 -64.367 24.120 1.00 25.99 428 ILE N CA 1
ATOM 11658 C C . ILE E 1 428 ? 63.314 -64.055 24.417 1.00 29.45 428 ILE N C 1
ATOM 11659 O O . ILE E 1 428 ? 64.196 -64.778 23.930 1.00 29.93 428 ILE N O 1
ATOM 11664 N N . ALA E 1 429 ? 63.592 -62.994 25.182 1.00 28.48 429 ALA N N 1
ATOM 11665 C CA . ALA E 1 429 ? 64.965 -62.602 25.517 1.00 33.30 429 ALA N CA 1
ATOM 11666 C C . ALA E 1 429 ? 65.681 -63.671 26.326 1.00 36.44 429 ALA N C 1
ATOM 11667 O O . ALA E 1 429 ? 66.918 -63.735 26.294 1.00 39.11 429 ALA N O 1
ATOM 11669 N N . GLU E 1 430 ? 64.957 -64.505 27.051 1.00 36.57 430 GLU N N 1
ATOM 11670 C CA . GLU E 1 430 ? 65.638 -65.539 27.834 1.00 44.86 430 GLU N CA 1
ATOM 11671 C C . GLU E 1 430 ? 65.740 -66.853 27.041 1.00 45.71 430 GLU N C 1
ATOM 11672 O O . GLU E 1 430 ? 66.416 -67.796 27.440 1.00 47.66 430 GLU N O 1
ATOM 11678 N N . THR E 1 431 ? 65.087 -66.893 25.894 1.00 44.59 431 THR N N 1
ATOM 11679 C CA . THR E 1 431 ? 65.037 -68.080 25.050 1.00 45.53 431 THR N CA 1
ATOM 11680 C C . THR E 1 431 ? 65.902 -67.996 23.784 1.00 44.35 431 THR N C 1
ATOM 11681 O O . THR E 1 431 ? 66.382 -69.004 23.294 1.00 44.51 431 THR N O 1
ATOM 11685 N N . CYS E 1 432 ? 66.069 -66.785 23.261 1.00 40.92 432 CYS N N 1
ATOM 11686 C CA . CYS E 1 432 ? 66.754 -66.538 22.007 1.00 39.79 432 CYS N CA 1
ATOM 11687 C C . CYS E 1 432 ? 67.720 -65.376 22.144 1.00 37.90 432 CYS N C 1
ATOM 11688 O O . CYS E 1 432 ? 67.695 -64.636 23.125 1.00 37.77 432 CYS N O 1
ATOM 11691 N N . LYS E 1 433 ? 68.549 -65.204 21.133 1.00 34.02 433 LYS N N 1
ATOM 11692 C CA . LYS E 1 433 ? 69.483 -64.103 21.148 1.00 33.77 433 LYS N CA 1
ATOM 11693 C C . LYS E 1 433 ? 69.258 -63.328 19.900 1.00 29.59 433 LYS N C 1
ATOM 11694 O O . LYS E 1 433 ? 68.840 -63.893 18.872 1.00 28.48 433 LYS N O 1
ATOM 11700 N N . PRO E 1 434 ? 69.490 -62.016 19.954 1.00 30.01 434 PRO N N 1
ATOM 11701 C CA . PRO E 1 434 ? 69.282 -61.277 18.707 1.00 31.75 434 PRO N CA 1
ATOM 11702 C C . PRO E 1 434 ? 70.289 -61.745 17.635 1.00 36.55 434 PRO N C 1
ATOM 11703 O O . PRO E 1 434 ? 71.447 -62.083 17.950 1.00 32.61 434 PRO N O 1
ATOM 11707 N N . GLY E 1 435 ? 69.852 -61.704 16.380 1.00 36.27 435 GLY N N 1
ATOM 11708 C CA . GLY E 1 435 ? 70.709 -62.059 15.269 1.00 38.10 435 GLY N CA 1
ATOM 11709 C C . GLY E 1 435 ? 70.829 -63.533 14.946 1.00 38.55 435 GLY N C 1
ATOM 11710 O O . GLY E 1 435 ? 71.507 -63.874 13.988 1.00 41.57 435 GLY N O 1
ATOM 11711 N N . GLU E 1 436 ? 70.231 -64.418 15.726 1.00 39.06 436 GLU N N 1
ATOM 11712 C CA . GLU E 1 436 ? 70.337 -65.823 15.401 1.00 41.77 436 GLU N CA 1
ATOM 11713 C C . GLU E 1 436 ? 69.699 -65.966 14.027 1.00 44.14 436 GLU N C 1
ATOM 11714 O O . GLU E 1 436 ? 68.931 -65.101 13.594 1.00 42.62 436 GLU N O 1
ATOM 11720 N N . PRO E 1 437 ? 70.033 -67.033 13.289 1.00 44.89 437 PRO N N 1
ATOM 11721 C CA . PRO E 1 437 ? 69.428 -67.165 11.955 1.00 45.70 437 PRO N CA 1
ATOM 11722 C C . PRO E 1 437 ? 67.895 -67.192 11.847 1.00 45.95 437 PRO N C 1
ATOM 11723 O O . PRO E 1 437 ? 67.193 -67.746 12.703 1.00 47.54 437 PRO N O 1
ATOM 11727 N N . VAL E 1 438 ? 67.386 -66.586 10.779 1.00 43.04 438 VAL N N 1
ATOM 11728 C CA . VAL E 1 438 ? 65.951 -66.532 10.539 1.00 45.23 438 VAL N CA 1
ATOM 11729 C C . VAL E 1 438 ? 65.459 -67.850 9.916 1.00 41.72 438 VAL N C 1
ATOM 11730 O O . VAL E 1 438 ? 66.009 -68.321 8.938 1.00 36.98 438 VAL N O 1
ATOM 11734 N N . PRO E 1 439 ? 64.410 -68.454 10.479 1.00 40.80 439 PRO N N 1
ATOM 11735 C CA . PRO E 1 439 ? 63.903 -69.720 9.921 1.00 41.66 439 PRO N CA 1
ATOM 11736 C C . PRO E 1 439 ? 63.449 -69.610 8.474 1.00 42.53 439 PRO N C 1
ATOM 11737 O O . PRO E 1 439 ? 62.941 -68.591 8.031 1.00 40.32 439 PRO N O 1
ATOM 11741 N N . SER E 1 440 ? 63.648 -70.676 7.717 1.00 43.09 440 SER N N 1
ATOM 11742 C CA . SER E 1 440 ? 63.230 -70.638 6.323 1.00 43.80 440 SER N CA 1
ATOM 11743 C C . SER E 1 440 ? 61.759 -71.059 6.147 1.00 41.19 440 SER N C 1
ATOM 11744 O O . SER E 1 440 ? 61.166 -71.736 6.996 1.00 37.96 440 SER N O 1
ATOM 11747 N N . ILE E 1 441 ? 61.185 -70.643 5.033 1.00 38.90 441 ILE N N 1
ATOM 11748 C CA . ILE E 1 441 ? 59.805 -70.975 4.680 1.00 40.82 441 ILE N CA 1
ATOM 11749 C C . ILE E 1 441 ? 59.795 -71.355 3.190 1.00 40.93 441 ILE N C 1
ATOM 11750 O O . ILE E 1 441 ? 60.604 -70.853 2.411 1.00 42.20 441 ILE N O 1
ATOM 11755 N N . LYS E 1 442 ? 58.865 -72.206 2.791 1.00 41.86 442 LYS N N 1
ATOM 11756 C CA . LYS E 1 442 ? 58.770 -72.573 1.377 1.00 43.49 442 LYS N CA 1
ATOM 11757 C C . LYS E 1 442 ? 58.556 -71.323 0.516 1.00 43.26 442 LYS N C 1
ATOM 11758 O O . LYS E 1 442 ? 57.962 -70.348 0.951 1.00 41.16 442 LYS N O 1
ATOM 11764 N N . PRO E 1 443 ? 59.058 -71.334 -0.724 1.00 41.76 443 PRO N N 1
ATOM 11765 C CA . PRO E 1 443 ? 58.938 -70.198 -1.654 1.00 40.29 443 PRO N CA 1
ATOM 11766 C C . PRO E 1 443 ? 57.510 -69.713 -1.883 1.00 38.29 443 PRO N C 1
ATOM 11767 O O . PRO E 1 443 ? 57.278 -68.543 -2.128 1.00 38.59 443 PRO N O 1
ATOM 11771 N N . ASN E 1 444 ? 56.553 -70.625 -1.805 1.00 36.06 444 ASN N N 1
ATOM 11772 C CA . ASN E 1 444 ? 55.152 -70.251 -2.023 1.00 36.21 444 ASN N CA 1
ATOM 11773 C C . ASN E 1 444 ? 54.367 -70.165 -0.697 1.00 30.14 444 ASN N C 1
ATOM 11774 O O . ASN E 1 444 ? 53.142 -70.197 -0.724 1.00 30.59 444 ASN N O 1
ATOM 11779 N N . ALA E 1 445 ? 55.064 -70.092 0.434 1.00 26.05 445 ALA N N 1
ATOM 11780 C CA . ALA E 1 445 ? 54.374 -70.002 1.736 1.00 26.94 445 ALA N CA 1
ATOM 11781 C C . ALA E 1 445 ? 53.450 -68.784 1.705 1.00 24.40 445 ALA N C 1
ATOM 11782 O O . ALA E 1 445 ? 53.868 -67.703 1.268 1.00 23.89 445 ALA N O 1
ATOM 11784 N N . GLY E 1 446 ? 52.203 -68.991 2.125 1.00 25.67 446 GLY N N 1
ATOM 11785 C CA . GLY E 1 446 ? 51.223 -67.916 2.182 1.00 25.56 446 GLY N CA 1
ATOM 11786 C C . GLY E 1 446 ? 50.356 -67.796 0.948 1.00 28.69 446 GLY N C 1
ATOM 11787 O O . GLY E 1 446 ? 49.479 -66.951 0.921 1.00 22.71 446 GLY N O 1
ATOM 11788 N N . GLU E 1 447 ? 50.569 -68.643 -0.078 1.00 27.17 447 GLU N N 1
ATOM 11789 C CA . GLU E 1 447 ? 49.782 -68.510 -1.308 1.00 27.93 447 GLU N CA 1
ATOM 11790 C C . GLU E 1 447 ? 48.265 -68.669 -1.096 1.00 25.95 447 GLU N C 1
ATOM 11791 O O . GLU E 1 447 ? 47.507 -67.999 -1.769 1.00 26.42 447 GLU N O 1
ATOM 11797 N N . GLU E 1 448 ? 47.840 -69.534 -0.178 1.00 23.61 448 GLU N N 1
ATOM 11798 C CA . GLU E 1 448 ? 46.416 -69.714 0.089 1.00 28.47 448 GLU N CA 1
ATOM 11799 C C . GLU E 1 448 ? 45.778 -68.397 0.629 1.00 25.37 448 GLU N C 1
ATOM 11800 O O . GLU E 1 448 ? 44.603 -68.141 0.383 1.00 24.52 448 GLU N O 1
ATOM 11806 N N . SER E 1 449 ? 46.559 -67.578 1.332 1.00 24.07 449 SER N N 1
ATOM 11807 C CA . SER E 1 449 ? 46.004 -66.315 1.901 1.00 22.97 449 SER N CA 1
ATOM 11808 C C . SER E 1 449 ? 45.776 -65.382 0.751 1.00 21.85 449 SER N C 1
ATOM 11809 O O . SER E 1 449 ? 44.779 -64.669 0.679 1.00 20.22 449 SER N O 1
ATOM 11812 N N . VAL E 1 450 ? 46.728 -65.369 -0.176 1.00 23.37 450 VAL N N 1
ATOM 11813 C CA . VAL E 1 450 ? 46.594 -64.489 -1.341 1.00 21.00 450 VAL N CA 1
ATOM 11814 C C . VAL E 1 450 ? 45.445 -64.922 -2.247 1.00 21.24 450 VAL N C 1
ATOM 11815 O O . VAL E 1 450 ? 44.708 -64.092 -2.775 1.00 21.85 450 VAL N O 1
ATOM 11819 N N . ALA E 1 451 ? 45.308 -66.232 -2.436 1.00 21.26 451 ALA N N 1
ATOM 11820 C CA . ALA E 1 451 ? 44.218 -66.755 -3.230 1.00 20.65 451 ALA N CA 1
ATOM 11821 C C . ALA E 1 451 ? 42.866 -66.389 -2.618 1.00 19.86 451 ALA N C 1
ATOM 11822 O O . ALA E 1 451 ? 41.924 -66.068 -3.353 1.00 19.35 451 ALA N O 1
ATOM 11824 N N . ASN E 1 452 ? 42.745 -66.476 -1.285 1.00 20.75 452 ASN N N 1
ATOM 11825 C CA . ASN E 1 452 ? 41.472 -66.145 -0.606 1.00 19.70 452 ASN N CA 1
ATOM 11826 C C . ASN E 1 452 ? 41.225 -64.621 -0.797 1.00 17.78 452 ASN N C 1
ATOM 11827 O O . ASN E 1 452 ? 40.117 -64.174 -1.115 1.00 18.90 452 ASN N O 1
ATOM 11832 N N . LEU E 1 453 ? 42.264 -63.824 -0.661 1.00 19.31 453 LEU N N 1
ATOM 11833 C CA . LEU E 1 453 ? 42.095 -62.371 -0.841 1.00 19.09 453 LEU N CA 1
ATOM 11834 C C . LEU E 1 453 ? 41.548 -62.052 -2.251 1.00 24.60 453 LEU N C 1
ATOM 11835 O O . LEU E 1 453 ? 40.615 -61.244 -2.428 1.00 21.37 453 LEU N O 1
ATOM 11840 N N . ASP E 1 454 ? 42.136 -62.683 -3.271 1.00 24.27 454 ASP N N 1
ATOM 11841 C CA . ASP E 1 454 ? 41.722 -62.453 -4.648 1.00 23.80 454 ASP N CA 1
ATOM 11842 C C . ASP E 1 454 ? 40.288 -62.898 -4.912 1.00 22.53 454 ASP N C 1
ATOM 11843 O O . ASP E 1 454 ? 39.543 -62.228 -5.609 1.00 22.92 454 ASP N O 1
ATOM 11848 N N . LYS E 1 455 ? 39.899 -64.024 -4.341 1.00 23.62 455 LYS N N 1
ATOM 11849 C CA . LYS E 1 455 ? 38.539 -64.528 -4.455 1.00 25.51 455 LYS N CA 1
ATOM 11850 C C . LYS E 1 455 ? 37.550 -63.493 -3.900 1.00 25.64 455 LYS N C 1
ATOM 11851 O O . LYS E 1 455 ? 36.504 -63.237 -4.479 1.00 24.40 455 LYS N O 1
ATOM 11857 N N . LEU E 1 456 ? 37.875 -62.883 -2.762 1.00 22.60 456 LEU N N 1
ATOM 11858 C CA . LEU E 1 456 ? 36.960 -61.910 -2.183 1.00 19.57 456 LEU N CA 1
ATOM 11859 C C . LEU E 1 456 ? 36.945 -60.591 -2.972 1.00 20.57 456 LEU N C 1
ATOM 11860 O O . LEU E 1 456 ? 35.914 -59.957 -3.106 1.00 24.43 456 LEU N O 1
ATOM 11865 N N . ARG E 1 457 ? 38.093 -60.197 -3.489 1.00 17.27 457 ARG N N 1
ATOM 11866 C CA . ARG E 1 457 ? 38.213 -58.948 -4.246 1.00 19.14 457 ARG N CA 1
ATOM 11867 C C . ARG E 1 457 ? 37.269 -58.912 -5.475 1.00 21.79 457 ARG N C 1
ATOM 11868 O O . ARG E 1 457 ? 36.665 -57.867 -5.850 1.00 20.91 457 ARG N O 1
ATOM 11876 N N . PHE E 1 458 ? 37.120 -60.097 -6.084 1.00 21.98 458 PHE N N 1
ATOM 11877 C CA . PHE E 1 458 ? 36.320 -60.230 -7.268 1.00 23.96 458 PHE N CA 1
ATOM 11878 C C . PHE E 1 458 ? 34.964 -60.915 -7.112 1.00 25.45 458 PHE N C 1
ATOM 11879 O O . PHE E 1 458 ? 34.287 -61.213 -8.131 1.00 22.76 458 PHE N O 1
ATOM 11887 N N . ALA E 1 459 ? 34.538 -61.124 -5.855 1.00 23.97 459 ALA N N 1
ATOM 11888 C CA . ALA E 1 459 ? 33.281 -61.820 -5.547 1.00 24.45 459 ALA N CA 1
ATOM 11889 C C . ALA E 1 459 ? 32.050 -61.201 -6.206 1.00 24.54 459 ALA N C 1
ATOM 11890 O O . ALA E 1 459 ? 31.783 -59.987 -6.088 1.00 21.61 459 ALA N O 1
ATOM 11892 N N . ASP E 1 460 ? 31.271 -62.054 -6.854 1.00 23.78 460 ASP N N 1
ATOM 11893 C CA . ASP E 1 460 ? 30.110 -61.544 -7.567 1.00 30.55 460 ASP N CA 1
ATOM 11894 C C . ASP E 1 460 ? 28.842 -62.369 -7.353 1.00 32.53 460 ASP N C 1
ATOM 11895 O O . ASP E 1 460 ? 28.079 -62.631 -8.306 1.00 30.33 460 ASP N O 1
ATOM 11900 N N . GLY E 1 461 ? 28.612 -62.769 -6.099 1.00 29.35 461 GLY N N 1
ATOM 11901 C CA . GLY E 1 461 ? 27.414 -63.528 -5.780 1.00 27.77 461 GLY N CA 1
ATOM 11902 C C . GLY E 1 461 ? 26.156 -62.707 -5.539 1.00 27.38 461 GLY N C 1
ATOM 11903 O O . GLY E 1 461 ? 25.894 -61.644 -6.152 1.00 29.76 461 GLY N O 1
ATOM 11904 N N . THR E 1 462 ? 25.389 -63.182 -4.579 1.00 25.03 462 THR N N 1
ATOM 11905 C CA . THR E 1 462 ? 24.087 -62.628 -4.257 1.00 28.74 462 THR N CA 1
ATOM 11906 C C . THR E 1 462 ? 23.861 -61.978 -2.893 1.00 26.54 462 THR N C 1
ATOM 11907 O O . THR E 1 462 ? 22.855 -61.265 -2.683 1.00 27.35 462 THR N O 1
ATOM 11911 N N . ILE E 1 463 ? 24.769 -62.229 -1.963 1.00 22.55 463 ILE N N 1
ATOM 11912 C CA . ILE E 1 463 ? 24.615 -61.695 -0.617 1.00 20.48 463 ILE N CA 1
ATOM 11913 C C . ILE E 1 463 ? 25.771 -60.744 -0.309 1.00 19.34 463 ILE N C 1
ATOM 11914 O O . ILE E 1 463 ? 26.900 -61.181 -0.192 1.00 19.34 463 ILE N O 1
ATOM 11919 N N . ARG E 1 464 ? 25.497 -59.460 -0.217 1.00 19.43 464 ARG N N 1
ATOM 11920 C CA . ARG E 1 464 ? 26.598 -58.543 0.045 1.00 21.75 464 ARG N CA 1
ATOM 11921 C C . ARG E 1 464 ? 27.099 -58.670 1.491 1.00 18.88 464 ARG N C 1
ATOM 11922 O O . ARG E 1 464 ? 26.371 -59.105 2.418 1.00 18.36 464 ARG N O 1
ATOM 11930 N N . THR E 1 465 ? 28.367 -58.326 1.654 1.00 19.21 465 THR N N 1
ATOM 11931 C CA . THR E 1 465 ? 29.038 -58.425 2.943 1.00 15.75 465 THR N CA 1
ATOM 11932 C C . THR E 1 465 ? 28.230 -57.817 4.079 1.00 14.64 465 THR N C 1
ATOM 11933 O O . THR E 1 465 ? 28.065 -58.431 5.100 1.00 15.95 465 THR N O 1
ATOM 11937 N N . SER E 1 466 ? 27.718 -56.608 3.902 1.00 16.94 466 SER N N 1
ATOM 11938 C CA . SER E 1 466 ? 26.960 -55.960 4.995 1.00 20.53 466 SER N CA 1
ATOM 11939 C C . SER E 1 466 ? 25.701 -56.718 5.417 1.00 21.13 466 SER N C 1
ATOM 11940 O O . SER E 1 466 ? 25.294 -56.679 6.575 1.00 18.23 466 SER N O 1
ATOM 11943 N N . GLU E 1 467 ? 25.099 -57.449 4.478 1.00 20.50 467 GLU N N 1
ATOM 11944 C CA . GLU E 1 467 ? 23.889 -58.207 4.770 1.00 21.37 467 GLU N CA 1
ATOM 11945 C C . GLU E 1 467 ? 24.244 -59.422 5.581 1.00 20.24 467 GLU N C 1
ATOM 11946 O O . GLU E 1 467 ? 23.566 -59.752 6.575 1.00 19.30 467 GLU N O 1
ATOM 11952 N N . ALA E 1 468 ? 25.293 -60.120 5.160 1.00 16.09 468 ALA N N 1
ATOM 11953 C CA . ALA E 1 468 ? 25.713 -61.313 5.907 1.00 19.65 468 ALA N CA 1
ATOM 11954 C C . ALA E 1 468 ? 26.184 -60.896 7.331 1.00 18.85 468 ALA N C 1
ATOM 11955 O O . ALA E 1 468 ? 25.898 -61.596 8.339 1.00 16.61 468 ALA N O 1
ATOM 11957 N N . ARG E 1 469 ? 26.867 -59.745 7.424 1.00 18.66 469 ARG N N 1
ATOM 11958 C CA . ARG E 1 469 ? 27.382 -59.295 8.756 1.00 18.04 469 ARG N CA 1
ATOM 11959 C C . ARG E 1 469 ? 26.203 -58.980 9.686 1.00 15.97 469 ARG N C 1
ATOM 11960 O O . ARG E 1 469 ? 26.166 -59.433 10.839 1.00 16.47 469 ARG N O 1
ATOM 11968 N N . LEU E 1 470 ? 25.217 -58.246 9.195 1.00 16.48 470 LEU N N 1
ATOM 11969 C CA . LEU E 1 470 ? 24.064 -57.899 10.023 1.00 16.44 470 LEU N CA 1
ATOM 11970 C C . LEU E 1 470 ? 23.345 -59.165 10.453 1.00 19.50 470 LEU N C 1
ATOM 11971 O O . LEU E 1 470 ? 22.882 -59.255 11.605 1.00 18.44 470 LEU N O 1
ATOM 11976 N N . ASN E 1 471 ? 23.256 -60.154 9.563 1.00 19.06 471 ASN N N 1
ATOM 11977 C CA . ASN E 1 471 ? 22.598 -61.422 9.896 1.00 18.60 471 ASN N CA 1
ATOM 11978 C C . ASN E 1 471 ? 23.298 -62.123 11.078 1.00 19.69 471 ASN N C 1
ATOM 11979 O O . ASN E 1 471 ? 22.644 -62.638 11.995 1.00 16.81 471 ASN N O 1
ATOM 11984 N N . MET E 1 472 ? 24.623 -62.203 11.014 1.00 16.99 472 MET N N 1
ATOM 11985 C CA . MET E 1 472 ? 25.416 -62.807 12.062 1.00 16.31 472 MET N CA 1
ATOM 11986 C C . MET E 1 472 ? 25.203 -62.032 13.383 1.00 16.58 472 MET N C 1
ATOM 11987 O O . MET E 1 472 ? 24.962 -62.614 14.465 1.00 16.99 472 MET N O 1
ATOM 11992 N N . GLN E 1 473 ? 25.307 -60.703 13.308 1.00 14.66 473 GLN N N 1
ATOM 11993 C CA . GLN E 1 473 ? 25.169 -59.870 14.557 1.00 13.54 473 GLN N CA 1
ATOM 11994 C C . GLN E 1 473 ? 23.808 -60.005 15.234 1.00 14.04 473 GLN N C 1
ATOM 11995 O O . GLN E 1 473 ? 23.693 -60.101 16.464 1.00 14.94 473 GLN N O 1
ATOM 12001 N N . LYS E 1 474 ? 22.738 -60.012 14.447 1.00 14.63 474 LYS N N 1
ATOM 12002 C CA . LYS E 1 474 ? 21.394 -60.177 15.025 1.00 16.44 474 LYS N CA 1
ATOM 12003 C C . LYS E 1 474 ? 21.199 -61.565 15.592 1.00 16.60 474 LYS N C 1
ATOM 12004 O O . LYS E 1 474 ? 20.480 -61.739 16.599 1.00 17.48 474 LYS N O 1
ATOM 12010 N N . THR E 1 475 ? 21.802 -62.574 14.962 1.00 17.61 475 THR N N 1
ATOM 12011 C CA . THR E 1 475 ? 21.688 -63.954 15.526 1.00 17.11 475 THR N CA 1
ATOM 12012 C C . THR E 1 475 ? 22.388 -64.072 16.897 1.00 17.12 475 THR N C 1
ATOM 12013 O O . THR E 1 475 ? 21.846 -64.632 17.859 1.00 18.02 475 THR N O 1
ATOM 12017 N N . MET E 1 476 ? 23.593 -63.549 16.989 1.00 16.12 476 MET N N 1
ATOM 12018 C CA . MET E 1 476 ? 24.310 -63.580 18.278 1.00 14.94 476 MET N CA 1
ATOM 12019 C C . MET E 1 476 ? 23.541 -62.806 19.338 1.00 15.14 476 MET N C 1
ATOM 12020 O O . MET E 1 476 ? 23.415 -63.225 20.524 1.00 18.60 476 MET N O 1
ATOM 12025 N N . GLN E 1 477 ? 23.055 -61.631 18.971 1.00 16.44 477 GLN N N 1
ATOM 12026 C CA . GLN E 1 477 ? 22.335 -60.819 19.946 1.00 16.85 477 GLN N CA 1
ATOM 12027 C C . GLN E 1 477 ? 21.084 -61.499 20.483 1.00 20.43 477 GLN N C 1
ATOM 12028 O O . GLN E 1 477 ? 20.782 -61.430 21.671 1.00 18.40 477 GLN N O 1
ATOM 12034 N N . SER E 1 478 ? 20.350 -62.192 19.629 1.00 20.39 478 SER N N 1
ATOM 12035 C CA . SER E 1 478 ? 19.146 -62.797 20.155 1.00 23.63 478 SER N CA 1
ATOM 12036 C C . SER E 1 478 ? 19.311 -64.227 20.633 1.00 23.80 478 SER N C 1
ATOM 12037 O O . SER E 1 478 ? 18.435 -64.704 21.348 1.00 27.20 478 SER N O 1
ATOM 12040 N N . HIS E 1 479 ? 20.406 -64.906 20.304 1.00 18.56 479 HIS N N 1
ATOM 12041 C CA . HIS E 1 479 ? 20.564 -66.307 20.758 1.00 17.72 479 HIS N CA 1
ATOM 12042 C C . HIS E 1 479 ? 21.680 -66.567 21.748 1.00 19.80 479 HIS N C 1
ATOM 12043 O O . HIS E 1 479 ? 21.760 -67.675 22.270 1.00 20.20 479 HIS N O 1
ATOM 12050 N N . ALA E 1 480 ? 22.548 -65.586 22.021 1.00 19.88 480 ALA N N 1
ATOM 12051 C CA . ALA E 1 480 ? 23.662 -65.819 22.964 1.00 16.83 480 ALA N CA 1
ATOM 12052 C C . ALA E 1 480 ? 23.880 -64.585 23.855 1.00 20.26 480 ALA N C 1
ATOM 12053 O O . ALA E 1 480 ? 25.024 -64.108 24.019 1.00 20.90 480 ALA N O 1
ATOM 12055 N N . ALA E 1 481 ? 22.793 -64.149 24.471 1.00 19.05 481 ALA N N 1
ATOM 12056 C CA . ALA E 1 481 ? 22.777 -62.915 25.302 1.00 21.94 481 ALA N CA 1
ATOM 12057 C C . ALA E 1 481 ? 23.021 -63.179 26.799 1.00 20.69 481 ALA N C 1
ATOM 12058 O O . ALA E 1 481 ? 23.588 -64.215 27.163 1.00 18.85 481 ALA N O 1
ATOM 12060 N N . VAL E 1 482 ? 22.593 -62.247 27.666 1.00 18.02 482 VAL N N 1
ATOM 12061 C CA . VAL E 1 482 ? 22.866 -62.367 29.105 1.00 17.34 482 VAL N CA 1
ATOM 12062 C C . VAL E 1 482 ? 22.350 -63.681 29.716 1.00 20.23 482 VAL N C 1
ATOM 12063 O O . VAL E 1 482 ? 23.054 -64.283 30.523 1.00 19.94 482 VAL N O 1
ATOM 12067 N N . PHE E 1 483 ? 21.112 -64.084 29.382 1.00 17.07 483 PHE N N 1
ATOM 12068 C CA . PHE E 1 483 ? 20.573 -65.387 29.846 1.00 20.05 483 PHE N CA 1
ATOM 12069 C C . PHE E 1 483 ? 20.422 -66.278 28.626 1.00 19.30 483 PHE N C 1
ATOM 12070 O O . PHE E 1 483 ? 19.945 -65.839 27.585 1.00 21.16 483 PHE N O 1
ATOM 12078 N N . ARG E 1 484 ? 20.809 -67.541 28.753 1.00 18.18 484 ARG N N 1
ATOM 12079 C CA . ARG E 1 484 ? 20.765 -68.418 27.598 1.00 22.11 484 ARG N CA 1
ATOM 12080 C C . ARG E 1 484 ? 20.014 -69.697 27.923 1.00 23.60 484 ARG N C 1
ATOM 12081 O O . ARG E 1 484 ? 19.828 -70.035 29.093 1.00 20.31 484 ARG N O 1
ATOM 12089 N N . THR E 1 485 ? 19.601 -70.421 26.887 1.00 24.66 485 THR N N 1
ATOM 12090 C CA . THR E 1 485 ? 18.971 -71.716 27.162 1.00 25.54 485 THR N CA 1
ATOM 12091 C C . THR E 1 485 ? 19.252 -72.652 25.993 1.00 24.07 485 THR N C 1
ATOM 12092 O O . THR E 1 485 ? 19.431 -72.212 24.864 1.00 25.74 485 THR N O 1
ATOM 12096 N N . GLY E 1 486 ? 19.274 -73.950 26.260 1.00 23.60 486 GLY N N 1
ATOM 12097 C CA . GLY E 1 486 ? 19.543 -74.926 25.218 1.00 24.04 486 GLY N CA 1
ATOM 12098 C C . GLY E 1 486 ? 18.821 -74.823 23.890 1.00 24.20 486 GLY N C 1
ATOM 12099 O O . GLY E 1 486 ? 19.466 -74.870 22.832 1.00 27.14 486 GLY N O 1
ATOM 12100 N N . SER E 1 487 ? 17.508 -74.648 23.890 1.00 25.64 487 SER N N 1
ATOM 12101 C CA . SER E 1 487 ? 16.817 -74.617 22.619 1.00 26.64 487 SER N CA 1
ATOM 12102 C C . SER E 1 487 ? 17.121 -73.344 21.822 1.00 25.69 487 SER N C 1
ATOM 12103 O O . SER E 1 487 ? 17.185 -73.378 20.600 1.00 24.43 487 SER N O 1
ATOM 12106 N N . ILE E 1 488 ? 17.270 -72.228 22.522 1.00 22.42 488 ILE N N 1
ATOM 12107 C CA . ILE E 1 488 ? 17.596 -71.002 21.841 1.00 23.52 488 ILE N CA 1
ATOM 12108 C C . ILE E 1 488 ? 19.048 -71.014 21.313 1.00 22.03 488 ILE N C 1
ATOM 12109 O O . ILE E 1 488 ? 19.297 -70.544 20.191 1.00 22.30 488 ILE N O 1
ATOM 12114 N N . LEU E 1 489 ? 19.997 -71.571 22.079 1.00 21.12 489 LEU N N 1
ATOM 12115 C CA . LEU E 1 489 ? 21.384 -71.680 21.634 1.00 21.06 489 LEU N CA 1
ATOM 12116 C C . LEU E 1 489 ? 21.439 -72.593 20.391 1.00 24.85 489 LEU N C 1
ATOM 12117 O O . LEU E 1 489 ? 22.185 -72.326 19.431 1.00 23.71 489 LEU N O 1
ATOM 12122 N N . GLN E 1 490 ? 20.649 -73.669 20.416 1.00 23.89 490 GLN N N 1
ATOM 12123 C CA . GLN E 1 490 ? 20.645 -74.604 19.288 1.00 25.11 490 GLN N CA 1
ATOM 12124 C C . GLN E 1 490 ? 20.124 -73.960 18.029 1.00 24.75 490 GLN N C 1
ATOM 12125 O O . GLN E 1 490 ? 20.685 -74.180 16.957 1.00 26.79 490 GLN N O 1
ATOM 12131 N N . GLU E 1 491 ? 19.072 -73.161 18.121 1.00 25.76 491 GLU N N 1
ATOM 12132 C CA . GLU E 1 491 ? 18.579 -72.512 16.934 1.00 28.59 491 GLU N CA 1
ATOM 12133 C C . GLU E 1 491 ? 19.629 -71.473 16.430 1.00 28.61 491 GLU N C 1
ATOM 12134 O O . GLU E 1 491 ? 19.799 -71.288 15.220 1.00 26.75 491 GLU N O 1
ATOM 12140 N N . GLY E 1 492 ? 20.340 -70.823 17.357 1.00 24.08 492 GLY N N 1
ATOM 12141 C CA . GLY E 1 492 ? 21.375 -69.886 16.939 1.00 24.01 492 GLY N CA 1
ATOM 12142 C C . GLY E 1 492 ? 22.513 -70.601 16.239 1.00 22.48 492 GLY N C 1
ATOM 12143 O O . GLY E 1 492 ? 23.028 -70.096 15.278 1.00 18.95 492 GLY N O 1
ATOM 12144 N N . CYS E 1 493 ? 22.892 -71.785 16.725 1.00 21.74 493 CYS N N 1
ATOM 12145 C CA . CYS E 1 493 ? 23.966 -72.540 16.113 1.00 23.92 493 CYS N CA 1
ATOM 12146 C C . CYS E 1 493 ? 23.595 -72.854 14.685 1.00 24.19 493 CYS N C 1
ATOM 12147 O O . CYS E 1 493 ? 24.410 -72.691 13.779 1.00 20.78 493 CYS N O 1
ATOM 12150 N N . GLU E 1 494 ? 22.371 -73.322 14.483 1.00 22.54 494 GLU N N 1
ATOM 12151 C CA . GLU E 1 494 ? 21.965 -73.672 13.102 1.00 28.66 494 GLU N CA 1
ATOM 12152 C C . GLU E 1 494 ? 21.886 -72.469 12.184 1.00 24.88 494 GLU N C 1
ATOM 12153 O O . GLU E 1 494 ? 22.347 -72.528 11.051 1.00 24.64 494 GLU N O 1
ATOM 12159 N N . LYS E 1 495 ? 21.345 -71.365 12.668 1.00 23.82 495 LYS N N 1
ATOM 12160 C CA . LYS E 1 495 ? 21.314 -70.142 11.863 1.00 23.54 495 LYS N CA 1
ATOM 12161 C C . LYS E 1 495 ? 22.749 -69.677 11.486 1.00 22.85 495 LYS N C 1
ATOM 12162 O O . LYS E 1 495 ? 22.971 -69.274 10.337 1.00 21.49 495 LYS N O 1
ATOM 12168 N N . LEU E 1 496 ? 23.695 -69.672 12.438 1.00 21.19 496 LEU N N 1
ATOM 12169 C CA . LEU E 1 496 ? 25.083 -69.231 12.121 1.00 22.19 496 LEU N CA 1
ATOM 12170 C C . LEU E 1 496 ? 25.782 -70.153 11.155 1.00 19.81 496 LEU N C 1
ATOM 12171 O O . LEU E 1 496 ? 26.529 -69.696 10.297 1.00 19.70 496 LEU N O 1
ATOM 12176 N N . SER E 1 497 ? 25.592 -71.469 11.327 1.00 18.89 497 SER N N 1
ATOM 12177 C CA . SER E 1 497 ? 26.186 -72.419 10.378 1.00 19.74 497 SER N CA 1
ATOM 12178 C C . SER E 1 497 ? 25.663 -72.187 8.928 1.00 18.27 497 SER N C 1
ATOM 12179 O O . SER E 1 497 ? 26.426 -72.318 7.960 1.00 21.30 497 SER N O 1
ATOM 12182 N N . GLN E 1 498 ? 24.399 -71.839 8.783 1.00 17.53 498 GLN N N 1
ATOM 12183 C CA . GLN E 1 498 ? 23.825 -71.560 7.440 1.00 23.46 498 GLN N CA 1
ATOM 12184 C C . GLN E 1 498 ? 24.443 -70.258 6.887 1.00 22.68 498 GLN N C 1
ATOM 12185 O O . GLN E 1 498 ? 24.767 -70.174 5.704 1.00 23.17 498 GLN N O 1
ATOM 12191 N N . ILE E 1 499 ? 24.622 -69.246 7.745 1.00 21.48 499 ILE N N 1
ATOM 12192 C CA . ILE E 1 499 ? 25.244 -67.983 7.297 1.00 21.03 499 ILE N CA 1
ATOM 12193 C C . ILE E 1 499 ? 26.675 -68.294 6.870 1.00 19.86 499 ILE N C 1
ATOM 12194 O O . ILE E 1 499 ? 27.162 -67.801 5.835 1.00 21.22 499 ILE N O 1
ATOM 12199 N N . TYR E 1 500 ? 27.348 -69.183 7.580 1.00 19.65 500 TYR N N 1
ATOM 12200 C CA . TYR E 1 500 ? 28.740 -69.523 7.175 1.00 21.01 500 TYR N CA 1
ATOM 12201 C C . TYR E 1 500 ? 28.772 -70.198 5.778 1.00 23.51 500 TYR N C 1
ATOM 12202 O O . TYR E 1 500 ? 29.573 -69.839 4.900 1.00 21.87 500 TYR N O 1
ATOM 12211 N N . ARG E 1 501 ? 27.907 -71.183 5.568 1.00 24.24 501 ARG N N 1
ATOM 12212 C CA . ARG E 1 501 ? 27.882 -71.822 4.251 1.00 25.26 501 ARG N CA 1
ATOM 12213 C C . ARG E 1 501 ? 27.536 -70.752 3.182 1.00 24.77 501 ARG N C 1
ATOM 12214 O O . ARG E 1 501 ? 28.111 -70.759 2.100 1.00 28.52 501 ARG N O 1
ATOM 12222 N N . ASP E 1 502 ? 26.650 -69.807 3.500 1.00 25.77 502 ASP N N 1
ATOM 12223 C CA . ASP E 1 502 ? 26.275 -68.781 2.521 1.00 27.33 502 ASP N CA 1
ATOM 12224 C C . ASP E 1 502 ? 27.370 -67.731 2.218 1.00 26.24 502 ASP N C 1
ATOM 12225 O O . ASP E 1 502 ? 27.182 -66.874 1.379 1.00 22.67 502 ASP N O 1
ATOM 12230 N N . LEU E 1 503 ? 28.512 -67.790 2.892 1.00 24.86 503 LEU N N 1
ATOM 12231 C CA . LEU E 1 503 ? 29.576 -66.871 2.539 1.00 24.39 503 LEU N CA 1
ATOM 12232 C C . LEU E 1 503 ? 30.011 -67.230 1.086 1.00 26.83 503 LEU N C 1
ATOM 12233 O O . LEU E 1 503 ? 30.611 -66.412 0.378 1.00 25.57 503 LEU N O 1
ATOM 12238 N N . ALA E 1 504 ? 29.732 -68.470 0.653 1.00 26.90 504 ALA N N 1
ATOM 12239 C CA . ALA E 1 504 ? 30.091 -68.841 -0.723 1.00 26.73 504 ALA N CA 1
ATOM 12240 C C . ALA E 1 504 ? 29.350 -67.923 -1.723 1.00 27.12 504 ALA N C 1
ATOM 12241 O O . ALA E 1 504 ? 29.786 -67.776 -2.876 1.00 31.99 504 ALA N O 1
ATOM 12243 N N . HIS E 1 505 ? 28.242 -67.309 -1.303 1.00 22.77 505 HIS N N 1
ATOM 12244 C CA . HIS E 1 505 ? 27.479 -66.398 -2.171 1.00 22.25 505 HIS N CA 1
ATOM 12245 C C . HIS E 1 505 ? 27.795 -64.902 -1.981 1.00 23.58 505 HIS N C 1
ATOM 12246 O O . HIS E 1 505 ? 27.017 -64.014 -2.411 1.00 19.37 505 HIS N O 1
ATOM 12253 N N . LEU E 1 506 ? 28.939 -64.596 -1.364 1.00 21.80 506 LEU N N 1
ATOM 12254 C CA . LEU E 1 506 ? 29.260 -63.188 -1.136 1.00 20.59 506 LEU N CA 1
ATOM 12255 C C . LEU E 1 506 ? 29.351 -62.360 -2.412 1.00 23.09 506 LEU N C 1
ATOM 12256 O O . LEU E 1 506 ? 29.713 -62.867 -3.490 1.00 24.52 506 LEU N O 1
ATOM 12261 N N . LYS E 1 507 ? 29.038 -61.084 -2.272 1.00 22.97 507 LYS N N 1
ATOM 12262 C CA . LYS E 1 507 ? 29.113 -60.104 -3.361 1.00 22.48 507 LYS N CA 1
ATOM 12263 C C . LYS E 1 507 ? 29.858 -58.854 -2.879 1.00 23.10 507 LYS N C 1
ATOM 12264 O O . LYS E 1 507 ? 29.498 -58.304 -1.831 1.00 23.50 507 LYS N O 1
ATOM 12270 N N . THR E 1 508 ? 30.924 -58.456 -3.584 1.00 20.09 508 THR N N 1
ATOM 12271 C CA . THR E 1 508 ? 31.628 -57.215 -3.265 1.00 20.24 508 THR N CA 1
ATOM 12272 C C . THR E 1 508 ? 31.563 -56.335 -4.493 1.00 21.56 508 THR N C 1
ATOM 12273 O O . THR E 1 508 ? 31.129 -56.784 -5.567 1.00 23.02 508 THR N O 1
ATOM 12277 N N . PHE E 1 509 ? 31.915 -55.063 -4.359 1.00 19.48 509 PHE N N 1
ATOM 12278 C CA . PHE E 1 509 ? 31.814 -54.172 -5.500 1.00 21.74 509 PHE N CA 1
ATOM 12279 C C . PHE E 1 509 ? 33.100 -53.448 -5.859 1.00 23.46 509 PHE N C 1
ATOM 12280 O O . PHE E 1 509 ? 33.329 -53.204 -7.040 1.00 19.94 509 PHE N O 1
ATOM 12288 N N . ASP E 1 510 ? 33.943 -53.095 -4.879 1.00 20.86 510 ASP N N 1
ATOM 12289 C CA . ASP E 1 510 ? 35.174 -52.341 -5.181 1.00 23.41 510 ASP N CA 1
ATOM 12290 C C . ASP E 1 510 ? 36.180 -53.332 -5.744 1.00 22.48 510 ASP N C 1
ATOM 12291 O O . ASP E 1 510 ? 36.524 -54.320 -5.091 1.00 21.08 510 ASP N O 1
ATOM 12296 N N . ARG E 1 511 ? 36.650 -53.097 -6.966 1.00 20.48 511 ARG N N 1
ATOM 12297 C CA . ARG E 1 511 ? 37.608 -54.028 -7.573 1.00 21.43 511 ARG N CA 1
ATOM 12298 C C . ARG E 1 511 ? 39.050 -53.485 -7.513 1.00 24.38 511 ARG N C 1
ATOM 12299 O O . ARG E 1 511 ? 39.968 -54.059 -8.117 1.00 22.08 511 ARG N O 1
ATOM 12307 N N . GLY E 1 512 ? 39.248 -52.368 -6.803 1.00 23.31 512 GLY N N 1
ATOM 12308 C CA . GLY E 1 512 ? 40.591 -51.817 -6.694 1.00 23.29 512 GLY N CA 1
ATOM 12309 C C . GLY E 1 512 ? 41.416 -52.545 -5.639 1.00 24.58 512 GLY N C 1
ATOM 12310 O O . GLY E 1 512 ? 40.971 -53.545 -5.055 1.00 28.09 512 GLY N O 1
ATOM 12311 N N . ILE E 1 513 ? 42.637 -52.078 -5.394 1.00 26.08 513 ILE N N 1
ATOM 12312 C CA . ILE E 1 513 ? 43.473 -52.738 -4.372 1.00 27.99 513 ILE N CA 1
ATOM 12313 C C . ILE E 1 513 ? 44.027 -51.726 -3.377 1.00 26.21 513 ILE N C 1
ATOM 12314 O O . ILE E 1 513 ? 44.322 -52.080 -2.254 1.00 33.17 513 ILE N O 1
ATOM 12319 N N . VAL E 1 514 ? 44.117 -50.456 -3.755 1.00 22.11 514 VAL N N 1
ATOM 12320 C CA . VAL E 1 514 ? 44.563 -49.416 -2.791 1.00 23.61 514 VAL N CA 1
ATOM 12321 C C . VAL E 1 514 ? 43.376 -49.009 -1.931 1.00 20.34 514 VAL N C 1
ATOM 12322 O O . VAL E 1 514 ? 42.331 -48.619 -2.456 1.00 18.33 514 VAL N O 1
ATOM 12326 N N . TRP E 1 515 ? 43.496 -49.156 -0.607 1.00 18.13 515 TRP N N 1
ATOM 12327 C CA . TRP E 1 515 ? 42.431 -48.765 0.285 1.00 18.61 515 TRP N CA 1
ATOM 12328 C C . TRP E 1 515 ? 41.069 -49.309 -0.098 1.00 18.52 515 TRP N C 1
ATOM 12329 O O . TRP E 1 515 ? 40.046 -48.606 -0.131 1.00 16.15 515 TRP N O 1
ATOM 12340 N N . ASN E 1 516 ? 41.058 -50.607 -0.381 1.00 18.65 516 ASN N N 1
ATOM 12341 C CA . ASN E 1 516 ? 39.799 -51.246 -0.683 1.00 17.27 516 ASN N CA 1
ATOM 12342 C C . ASN E 1 516 ? 39.214 -51.730 0.628 1.00 17.32 516 ASN N C 1
ATOM 12343 O O . ASN E 1 516 ? 39.501 -52.867 1.030 1.00 18.36 516 ASN N O 1
ATOM 12348 N N . THR E 1 517 ? 38.408 -50.878 1.300 1.00 19.90 517 THR N N 1
ATOM 12349 C CA . THR E 1 517 ? 37.782 -51.221 2.577 1.00 18.51 517 THR N CA 1
ATOM 12350 C C . THR E 1 517 ? 36.600 -52.183 2.435 1.00 20.37 517 THR N C 1
ATOM 12351 O O . THR E 1 517 ? 36.246 -52.889 3.380 1.00 21.82 517 THR N O 1
ATOM 12355 N N . ASP E 1 518 ? 36.022 -52.245 1.244 1.00 18.83 518 ASP N N 1
ATOM 12356 C CA . ASP E 1 518 ? 34.953 -53.243 0.943 1.00 19.12 518 ASP N CA 1
ATOM 12357 C C . ASP E 1 518 ? 35.626 -54.619 1.138 1.00 17.38 518 ASP N C 1
ATOM 12358 O O . ASP E 1 518 ? 35.103 -55.527 1.841 1.00 18.30 518 ASP N O 1
ATOM 12363 N N . LEU E 1 519 ? 36.818 -54.780 0.525 1.00 17.83 519 LEU N N 1
ATOM 12364 C CA . LEU E 1 519 ? 37.574 -56.045 0.619 1.00 18.89 519 LEU N CA 1
ATOM 12365 C C . LEU E 1 519 ? 38.061 -56.264 2.087 1.00 20.56 519 LEU N C 1
ATOM 12366 O O . LEU E 1 519 ? 37.933 -57.357 2.602 1.00 15.37 519 LEU N O 1
ATOM 12371 N N . VAL E 1 520 ? 38.677 -55.244 2.713 1.00 17.01 520 VAL N N 1
ATOM 12372 C CA . VAL E 1 520 ? 39.124 -55.443 4.098 1.00 17.93 520 VAL N CA 1
ATOM 12373 C C . VAL E 1 520 ? 37.965 -55.814 5.032 1.00 13.81 520 VAL N C 1
ATOM 12374 O O . VAL E 1 520 ? 38.109 -56.708 5.869 1.00 17.80 520 VAL N O 1
ATOM 12378 N N . GLU E 1 521 ? 36.792 -55.190 4.872 1.00 14.68 521 GLU N N 1
ATOM 12379 C CA . GLU E 1 521 ? 35.660 -55.545 5.739 1.00 17.28 521 GLU N CA 1
ATOM 12380 C C . GLU E 1 521 ? 35.130 -56.952 5.447 1.00 19.65 521 GLU N C 1
ATOM 12381 O O . GLU E 1 521 ? 34.563 -57.591 6.320 1.00 16.30 521 GLU N O 1
ATOM 12387 N N . THR E 1 522 ? 35.297 -57.436 4.226 1.00 16.78 522 THR N N 1
ATOM 12388 C CA . THR E 1 522 ? 34.890 -58.823 3.937 1.00 13.99 522 THR N CA 1
ATOM 12389 C C . THR E 1 522 ? 35.870 -59.805 4.602 1.00 15.34 522 THR N C 1
ATOM 12390 O O . THR E 1 522 ? 35.475 -60.876 5.114 1.00 15.35 522 THR N O 1
ATOM 12394 N N . LEU E 1 523 ? 37.173 -59.499 4.561 1.00 14.88 523 LEU N N 1
ATOM 12395 C CA . LEU E 1 523 ? 38.135 -60.355 5.299 1.00 14.16 523 LEU N CA 1
ATOM 12396 C C . LEU E 1 523 ? 37.772 -60.330 6.828 1.00 11.92 523 LEU N C 1
ATOM 12397 O O . LEU E 1 523 ? 37.823 -61.379 7.518 1.00 12.78 523 LEU N O 1
ATOM 12402 N N . GLU E 1 524 ? 37.464 -59.154 7.356 1.00 13.46 524 GLU N N 1
ATOM 12403 C CA . GLU E 1 524 ? 37.079 -59.076 8.787 1.00 14.02 524 GLU N CA 1
ATOM 12404 C C . GLU E 1 524 ? 35.819 -59.890 9.036 1.00 13.77 524 GLU N C 1
ATOM 12405 O O . GLU E 1 524 ? 35.705 -60.514 10.095 1.00 14.82 524 GLU N O 1
ATOM 12411 N N . LEU E 1 525 ? 34.862 -59.906 8.093 1.00 15.60 525 LEU N N 1
ATOM 12412 C CA . LEU E 1 525 ? 33.653 -60.754 8.301 1.00 13.60 525 LEU N CA 1
ATOM 12413 C C . LEU E 1 525 ? 33.988 -62.262 8.398 1.00 15.69 525 LEU N C 1
ATOM 12414 O O . LEU E 1 525 ? 33.409 -62.992 9.215 1.00 16.24 525 LEU N O 1
ATOM 12419 N N . GLN E 1 526 ? 34.921 -62.736 7.567 1.00 15.48 526 GLN N N 1
ATOM 12420 C CA . GLN E 1 526 ? 35.322 -64.148 7.681 1.00 15.47 526 GLN N CA 1
ATOM 12421 C C . GLN E 1 526 ? 35.920 -64.405 9.055 1.00 16.60 526 GLN N C 1
ATOM 12422 O O . GLN E 1 526 ? 35.749 -65.475 9.613 1.00 17.86 526 GLN N O 1
ATOM 12428 N N . ASN E 1 527 ? 36.700 -63.462 9.565 1.00 16.38 527 ASN N N 1
ATOM 12429 C CA . ASN E 1 527 ? 37.378 -63.628 10.901 1.00 15.77 527 ASN N CA 1
ATOM 12430 C C . ASN E 1 527 ? 36.300 -63.619 12.021 1.00 14.55 527 ASN N C 1
ATOM 12431 O O . ASN E 1 527 ? 36.335 -64.460 12.922 1.00 16.16 527 ASN N O 1
ATOM 12436 N N . LEU E 1 528 ? 35.365 -62.665 11.954 1.00 16.13 528 LEU N N 1
ATOM 12437 C CA . LEU E 1 528 ? 34.254 -62.569 12.925 1.00 14.01 528 LEU N CA 1
ATOM 12438 C C . LEU E 1 528 ? 33.415 -63.854 12.947 1.00 16.02 528 LEU N C 1
ATOM 12439 O O . LEU E 1 528 ? 33.048 -64.351 14.031 1.00 16.71 528 LEU N O 1
ATOM 12444 N N . MET E 1 529 ? 33.089 -64.407 11.762 1.00 17.97 529 MET N N 1
ATOM 12445 C CA . MET E 1 529 ? 32.280 -65.628 11.722 1.00 14.89 529 MET N CA 1
ATOM 12446 C C . MET E 1 529 ? 32.978 -66.804 12.371 1.00 16.62 529 MET N C 1
ATOM 12447 O O . MET E 1 529 ? 32.313 -67.612 12.995 1.00 15.34 529 MET N O 1
ATOM 12452 N N . LEU E 1 530 ? 34.307 -66.924 12.218 1.00 17.74 530 LEU N N 1
ATOM 12453 C CA . LEU E 1 530 ? 35.021 -68.040 12.887 1.00 14.91 530 LEU N CA 1
ATOM 12454 C C . LEU E 1 530 ? 34.947 -67.865 14.404 1.00 19.10 530 LEU N C 1
ATOM 12455 O O . LEU E 1 530 ? 34.766 -68.843 15.174 1.00 15.21 530 LEU N O 1
ATOM 12460 N N . CYS E 1 531 ? 35.033 -66.617 14.860 1.00 16.72 531 CYS N N 1
ATOM 12461 C CA . CYS E 1 531 ? 34.935 -66.349 16.311 1.00 18.58 531 CYS N CA 1
ATOM 12462 C C . CYS E 1 531 ? 33.506 -66.605 16.805 1.00 18.41 531 CYS N C 1
ATOM 12463 O O . CYS E 1 531 ? 33.315 -67.273 17.837 1.00 19.38 531 CYS N O 1
ATOM 12466 N N . ALA E 1 532 ? 32.501 -66.125 16.073 1.00 16.02 532 ALA N N 1
ATOM 12467 C CA . ALA E 1 532 ? 31.084 -66.320 16.439 1.00 17.09 532 ALA N CA 1
ATOM 12468 C C . ALA E 1 532 ? 30.701 -67.841 16.536 1.00 18.26 532 ALA N C 1
ATOM 12469 O O . ALA E 1 532 ? 30.026 -68.286 17.502 1.00 16.65 532 ALA N O 1
ATOM 12471 N N . LEU E 1 533 ? 31.086 -68.629 15.527 1.00 16.65 533 LEU N N 1
ATOM 12472 C CA . LEU E 1 533 ? 30.777 -70.071 15.551 1.00 18.29 533 LEU N CA 1
ATOM 12473 C C . LEU E 1 533 ? 31.327 -70.730 16.824 1.00 18.22 533 LEU N C 1
ATOM 12474 O O . LEU E 1 533 ? 30.618 -71.490 17.491 1.00 19.44 533 LEU N O 1
ATOM 12479 N N . GLN E 1 534 ? 32.595 -70.476 17.147 1.00 16.16 534 GLN N N 1
ATOM 12480 C CA . GLN E 1 534 ? 33.175 -71.094 18.332 1.00 17.34 534 GLN N CA 1
ATOM 12481 C C . GLN E 1 534 ? 32.472 -70.654 19.605 1.00 18.12 534 GLN N C 1
ATOM 12482 O O . GLN E 1 534 ? 32.242 -71.450 20.531 1.00 19.87 534 GLN N O 1
ATOM 12488 N N . THR E 1 535 ? 32.104 -69.376 19.663 1.00 17.12 535 THR N N 1
ATOM 12489 C CA . THR E 1 535 ? 31.417 -68.847 20.826 1.00 15.12 535 THR N CA 1
ATOM 12490 C C . THR E 1 535 ? 30.071 -69.550 21.068 1.00 17.98 535 THR N C 1
ATOM 12491 O O . THR E 1 535 ? 29.801 -70.055 22.183 1.00 17.65 535 THR N O 1
ATOM 12495 N N . ILE E 1 536 ? 29.206 -69.588 20.036 1.00 15.95 536 ILE N N 1
ATOM 12496 C CA . ILE E 1 536 ? 27.893 -70.136 20.257 1.00 16.77 536 ILE N CA 1
ATOM 12497 C C . ILE E 1 536 ? 27.884 -71.670 20.394 1.00 19.01 536 ILE N C 1
ATOM 12498 O O . ILE E 1 536 ? 27.092 -72.199 21.184 1.00 16.78 536 ILE N O 1
ATOM 12503 N N . TYR E 1 537 ? 28.760 -72.376 19.680 1.00 19.33 537 TYR N N 1
ATOM 12504 C CA . TYR E 1 537 ? 28.797 -73.848 19.840 1.00 20.50 537 TYR N CA 1
ATOM 12505 C C . TYR E 1 537 ? 29.364 -74.199 21.219 1.00 21.53 537 TYR N C 1
ATOM 12506 O O . TYR E 1 537 ? 28.868 -75.132 21.899 1.00 21.89 537 TYR N O 1
ATOM 12515 N N . GLY E 1 538 ? 30.384 -73.462 21.658 1.00 19.80 538 GLY N N 1
ATOM 12516 C CA . GLY E 1 538 ? 30.924 -73.712 23.012 1.00 19.07 538 GLY N CA 1
ATOM 12517 C C . GLY E 1 538 ? 29.857 -73.426 24.080 1.00 21.41 538 GLY N C 1
ATOM 12518 O O . GLY E 1 538 ? 29.795 -74.156 25.101 1.00 20.15 538 GLY N O 1
ATOM 12519 N N . ALA E 1 539 ? 29.042 -72.376 23.890 1.00 18.37 539 ALA N N 1
ATOM 12520 C CA . ALA E 1 539 ? 27.959 -72.020 24.845 1.00 20.76 539 ALA N CA 1
ATOM 12521 C C . ALA E 1 539 ? 26.892 -73.106 24.890 1.00 21.94 539 ALA N C 1
ATOM 12522 O O . ALA E 1 539 ? 26.398 -73.451 25.957 1.00 21.61 539 ALA N O 1
ATOM 12524 N N . GLU E 1 540 ? 26.507 -73.603 23.713 1.00 22.28 540 GLU N N 1
ATOM 12525 C CA . GLU E 1 540 ? 25.503 -74.674 23.662 1.00 23.85 540 GLU N CA 1
ATOM 12526 C C . GLU E 1 540 ? 25.999 -75.942 24.401 1.00 22.63 540 GLU N C 1
ATOM 12527 O O . GLU E 1 540 ? 25.213 -76.617 25.113 1.00 20.69 540 GLU N O 1
ATOM 12533 N N . ALA E 1 541 ? 27.292 -76.245 24.305 1.00 22.01 541 ALA N N 1
ATOM 12534 C CA . ALA E 1 541 ? 27.817 -77.465 24.952 1.00 23.03 541 ALA N CA 1
ATOM 12535 C C . ALA E 1 541 ? 27.980 -77.339 26.460 1.00 23.03 541 ALA N C 1
ATOM 12536 O O . ALA E 1 541 ? 27.828 -78.330 27.197 1.00 22.24 541 ALA N O 1
ATOM 12538 N N . ARG E 1 542 ? 28.267 -76.132 26.934 1.00 18.70 542 ARG N N 1
ATOM 12539 C CA . ARG E 1 542 ? 28.504 -75.923 28.365 1.00 21.16 542 ARG N CA 1
ATOM 12540 C C . ARG E 1 542 ? 27.210 -75.896 29.183 1.00 22.98 542 ARG N C 1
ATOM 12541 O O . ARG E 1 542 ? 26.541 -74.849 29.317 1.00 20.28 542 ARG N O 1
ATOM 12549 N N . LYS E 1 543 ? 26.876 -77.044 29.789 1.00 22.62 543 LYS N N 1
ATOM 12550 C CA . LYS E 1 543 ? 25.613 -77.146 30.542 1.00 26.13 543 LYS N CA 1
ATOM 12551 C C . LYS E 1 543 ? 25.740 -76.904 32.045 1.00 27.73 543 LYS N C 1
ATOM 12552 O O . LYS E 1 543 ? 25.635 -77.851 32.857 1.00 24.49 543 LYS N O 1
ATOM 12558 N N . GLU E 1 544 ? 25.973 -75.627 32.400 1.00 22.21 544 GLU N N 1
ATOM 12559 C CA . GLU E 1 544 ? 26.119 -75.155 33.769 1.00 21.72 544 GLU N CA 1
ATOM 12560 C C . GLU E 1 544 ? 26.078 -73.634 33.657 1.00 24.18 544 GLU N C 1
ATOM 12561 O O . GLU E 1 544 ? 26.004 -73.094 32.546 1.00 22.97 544 GLU N O 1
ATOM 12567 N N . SER E 1 545 ? 26.125 -72.961 34.802 1.00 22.63 545 SER N N 1
ATOM 12568 C CA . SER E 1 545 ? 26.172 -71.504 34.851 1.00 20.44 545 SER N CA 1
ATOM 12569 C C . SER E 1 545 ? 27.445 -71.187 35.636 1.00 24.38 545 SER N C 1
ATOM 12570 O O . SER E 1 545 ? 27.648 -71.732 36.728 1.00 24.15 545 SER N O 1
ATOM 12573 N N . ARG E 1 546 ? 28.322 -70.356 35.067 1.00 20.45 546 ARG N N 1
ATOM 12574 C CA . ARG E 1 546 ? 29.602 -69.963 35.724 1.00 17.17 546 ARG N CA 1
ATOM 12575 C C . ARG E 1 546 ? 29.949 -68.558 35.196 1.00 16.83 546 ARG N C 1
ATOM 12576 O O . ARG E 1 546 ? 29.972 -68.331 33.979 1.00 17.61 546 ARG N O 1
ATOM 12584 N N . GLY E 1 547 ? 30.193 -67.611 36.101 1.00 19.19 547 GLY N N 1
ATOM 12585 C CA . GLY E 1 547 ? 30.529 -66.262 35.663 1.00 17.99 547 GLY N CA 1
ATOM 12586 C C . GLY E 1 547 ? 29.545 -65.700 34.657 1.00 20.27 547 GLY N C 1
ATOM 12587 O O . GLY E 1 547 ? 28.330 -65.801 34.868 1.00 19.39 547 GLY N O 1
ATOM 12588 N N . ALA E 1 548 ? 30.056 -65.145 33.547 1.00 15.41 548 ALA N N 1
ATOM 12589 C CA . ALA E 1 548 ? 29.233 -64.522 32.505 1.00 18.34 548 ALA N CA 1
ATOM 12590 C C . ALA E 1 548 ? 28.303 -65.461 31.699 1.00 18.00 548 ALA N C 1
ATOM 12591 O O . ALA E 1 548 ? 27.408 -64.968 31.004 1.00 17.65 548 ALA N O 1
ATOM 12593 N N . HIS E 1 549 ? 28.512 -66.780 31.792 1.00 17.65 549 HIS N N 1
ATOM 12594 C CA . HIS E 1 549 ? 27.702 -67.763 31.062 1.00 18.55 549 HIS N CA 1
ATOM 12595 C C . HIS E 1 549 ? 26.585 -68.216 32.027 1.00 20.71 549 HIS N C 1
ATOM 12596 O O . HIS E 1 549 ? 26.866 -68.900 32.989 1.00 20.53 549 HIS N O 1
ATOM 12603 N N . ALA E 1 550 ? 25.335 -67.831 31.745 1.00 18.72 550 ALA N N 1
ATOM 12604 C CA . ALA E 1 550 ? 24.194 -68.163 32.578 1.00 21.88 550 ALA N CA 1
ATOM 12605 C C . ALA E 1 550 ? 23.145 -68.942 31.787 1.00 22.75 550 ALA N C 1
ATOM 12606 O O . ALA E 1 550 ? 22.556 -68.422 30.831 1.00 22.45 550 ALA N O 1
ATOM 12608 N N . ARG E 1 551 ? 22.935 -70.205 32.184 1.00 20.60 551 ARG N N 1
ATOM 12609 C CA . ARG E 1 551 ? 21.950 -71.089 31.520 1.00 19.73 551 ARG N CA 1
ATOM 12610 C C . ARG E 1 551 ? 20.679 -71.199 32.396 1.00 24.17 551 ARG N C 1
ATOM 12611 O O . ARG E 1 551 ? 20.746 -71.601 33.558 1.00 26.44 551 ARG N O 1
ATOM 12619 N N . GLU E 1 552 ? 19.510 -70.838 31.869 1.00 22.76 552 GLU N N 1
ATOM 12620 C CA . GLU E 1 552 ? 18.294 -70.924 32.660 1.00 24.98 552 GLU N CA 1
ATOM 12621 C C . GLU E 1 552 ? 17.840 -72.375 32.811 1.00 28.66 552 GLU N C 1
ATOM 12622 O O . GLU E 1 552 ? 16.983 -72.669 33.651 1.00 30.42 552 GLU N O 1
ATOM 12628 N N . ASP E 1 553 ? 18.429 -73.266 32.012 1.00 26.92 553 ASP N N 1
ATOM 12629 C CA . ASP E 1 553 ? 18.118 -74.689 32.067 1.00 26.78 553 ASP N CA 1
ATOM 12630 C C . ASP E 1 553 ? 19.126 -75.497 32.895 1.00 26.69 553 ASP N C 1
ATOM 12631 O O . ASP E 1 553 ? 18.887 -76.684 33.216 1.00 25.53 553 ASP N O 1
ATOM 12636 N N . TYR E 1 554 ? 20.255 -74.875 33.244 1.00 23.92 554 TYR N N 1
ATOM 12637 C CA . TYR E 1 554 ? 21.317 -75.475 34.047 1.00 24.55 554 TYR N CA 1
ATOM 12638 C C . TYR E 1 554 ? 21.842 -74.333 34.898 1.00 27.20 554 TYR N C 1
ATOM 12639 O O . TYR E 1 554 ? 22.937 -73.793 34.624 1.00 25.81 554 TYR N O 1
ATOM 12648 N N . LYS E 1 555 ? 21.082 -74.016 35.952 1.00 26.07 555 LYS N N 1
ATOM 12649 C CA . LYS E 1 555 ? 21.362 -72.878 36.828 1.00 25.68 555 LYS N CA 1
ATOM 12650 C C . LYS E 1 555 ? 22.531 -72.971 37.790 1.00 27.42 555 LYS N C 1
ATOM 12651 O O . LYS E 1 555 ? 22.945 -71.953 38.340 1.00 26.31 555 LYS N O 1
ATOM 12657 N N . LEU E 1 556 ? 23.063 -74.156 38.028 1.00 26.17 556 LEU N N 1
ATOM 12658 C CA . LEU E 1 556 ? 24.150 -74.290 38.990 1.00 27.43 556 LEU N CA 1
ATOM 12659 C C . LEU E 1 556 ? 25.517 -74.393 38.359 1.00 24.80 556 LEU N C 1
ATOM 12660 O O . LEU E 1 556 ? 25.654 -74.884 37.239 1.00 23.99 556 LEU N O 1
ATOM 12665 N N . ARG E 1 557 ? 26.524 -73.967 39.097 1.00 24.05 557 ARG N N 1
ATOM 12666 C CA . ARG E 1 557 ? 27.909 -74.104 38.672 1.00 23.44 557 ARG N CA 1
ATOM 12667 C C . ARG E 1 557 ? 28.284 -75.571 39.015 1.00 25.40 557 ARG N C 1
ATOM 12668 O O . ARG E 1 557 ? 28.027 -76.004 40.139 1.00 26.14 557 ARG N O 1
ATOM 12676 N N . ILE E 1 558 ? 28.912 -76.310 38.107 1.00 21.72 558 ILE N N 1
ATOM 12677 C CA . ILE E 1 558 ? 29.237 -77.727 38.376 1.00 22.71 558 ILE N CA 1
ATOM 12678 C C . ILE E 1 558 ? 30.739 -77.989 38.400 1.00 24.50 558 ILE N C 1
ATOM 12679 O O . ILE E 1 558 ? 31.413 -77.999 37.373 1.00 23.74 558 ILE N O 1
ATOM 12684 N N . ASP E 1 559 ? 31.264 -78.146 39.611 1.00 22.24 559 ASP N N 1
ATOM 12685 C CA . ASP E 1 559 ? 32.689 -78.361 39.844 1.00 23.83 559 ASP N CA 1
ATOM 12686 C C . ASP E 1 559 ? 32.983 -79.882 40.105 1.00 25.37 559 ASP N C 1
ATOM 12687 O O . ASP E 1 559 ? 32.080 -80.727 40.041 1.00 26.79 559 ASP N O 1
ATOM 12692 N N . GLU E 1 560 ? 34.250 -80.192 40.371 1.00 27.06 560 GLU N N 1
ATOM 12693 C CA . GLU E 1 560 ? 34.664 -81.566 40.632 1.00 29.90 560 GLU N CA 1
ATOM 12694 C C . GLU E 1 560 ? 34.154 -82.061 42.014 1.00 32.83 560 GLU N C 1
ATOM 12695 O O . GLU E 1 560 ? 34.118 -83.260 42.272 1.00 33.51 560 GLU N O 1
ATOM 12701 N N . PHE E 1 561 ? 33.750 -81.136 42.879 1.00 30.31 561 PHE N N 1
ATOM 12702 C CA . PHE E 1 561 ? 33.171 -81.448 44.181 1.00 35.32 561 PHE N CA 1
ATOM 12703 C C . PHE E 1 561 ? 32.004 -80.492 44.336 1.00 40.19 561 PHE N C 1
ATOM 12704 O O . PHE E 1 561 ? 31.889 -79.487 43.609 1.00 37.95 561 PHE N O 1
ATOM 12712 N N . ASP E 1 562 ? 31.107 -80.791 45.266 1.00 41.27 562 ASP N N 1
ATOM 12713 C CA . ASP E 1 562 ? 30.022 -79.858 45.529 1.00 41.57 562 ASP N CA 1
ATOM 12714 C C . ASP E 1 562 ? 30.653 -78.996 46.631 1.00 42.49 562 ASP N C 1
ATOM 12715 O O . ASP E 1 562 ? 30.705 -79.409 47.805 1.00 41.21 562 ASP N O 1
ATOM 12720 N N . TYR E 1 563 ? 31.162 -77.815 46.273 1.00 38.75 563 TYR N N 1
ATOM 12721 C CA . TYR E 1 563 ? 31.801 -76.990 47.281 1.00 37.83 563 TYR N CA 1
ATOM 12722 C C . TYR E 1 563 ? 30.882 -76.236 48.242 1.00 38.85 563 TYR N C 1
ATOM 12723 O O . TYR E 1 563 ? 31.344 -75.439 49.029 1.00 40.31 563 TYR N O 1
ATOM 12732 N N . SER E 1 564 ? 29.586 -76.468 48.183 1.00 42.69 564 SER N N 1
ATOM 12733 C CA . SER E 1 564 ? 28.700 -75.805 49.132 1.00 47.88 564 SER N CA 1
ATOM 12734 C C . SER E 1 564 ? 28.517 -76.712 50.367 1.00 50.27 564 SER N C 1
ATOM 12735 O O . SER E 1 564 ? 27.842 -76.338 51.324 1.00 51.79 564 SER N O 1
ATOM 12738 N N . LYS E 1 565 ? 29.136 -77.893 50.336 1.00 52.46 565 LYS N N 1
ATOM 12739 C CA . LYS E 1 565 ? 29.075 -78.871 51.428 1.00 54.00 565 LYS N CA 1
ATOM 12740 C C . LYS E 1 565 ? 30.493 -79.250 51.872 1.00 53.80 565 LYS N C 1
ATOM 12741 O O . LYS E 1 565 ? 31.465 -78.908 51.208 1.00 52.75 565 LYS N O 1
ATOM 12747 N N . PRO E 1 566 ? 30.632 -79.963 53.013 1.00 54.02 566 PRO N N 1
ATOM 12748 C CA . PRO E 1 566 ? 31.984 -80.333 53.448 1.00 52.56 566 PRO N CA 1
ATOM 12749 C C . PRO E 1 566 ? 32.561 -81.357 52.492 1.00 51.82 566 PRO N C 1
ATOM 12750 O O . PRO E 1 566 ? 31.836 -82.197 51.978 1.00 52.68 566 PRO N O 1
ATOM 12754 N N . LEU E 1 567 ? 33.865 -81.300 52.260 1.00 51.92 567 LEU N N 1
ATOM 12755 C CA . LEU E 1 567 ? 34.485 -82.219 51.321 1.00 53.80 567 LEU N CA 1
ATOM 12756 C C . LEU E 1 567 ? 34.655 -83.650 51.833 1.00 55.05 567 LEU N C 1
ATOM 12757 O O . LEU E 1 567 ? 34.715 -84.599 51.046 1.00 54.21 567 LEU N O 1
ATOM 12762 N N . GLN E 1 568 ? 34.734 -83.786 53.155 1.00 57.43 568 GLN N N 1
ATOM 12763 C CA . GLN E 1 568 ? 34.906 -85.077 53.825 1.00 59.07 568 GLN N CA 1
ATOM 12764 C C . GLN E 1 568 ? 33.921 -86.123 53.323 1.00 57.05 568 GLN N C 1
ATOM 12765 O O . GLN E 1 568 ? 32.701 -85.953 53.438 1.00 57.89 568 GLN N O 1
ATOM 12771 N N . GLY E 1 569 ? 34.451 -87.206 52.762 1.00 55.56 569 GLY N N 1
ATOM 12772 C CA . GLY E 1 569 ? 33.593 -88.269 52.260 1.00 54.74 569 GLY N CA 1
ATOM 12773 C C . GLY E 1 569 ? 32.919 -88.050 50.904 1.00 55.08 569 GLY N C 1
ATOM 12774 O O . GLY E 1 569 ? 32.122 -88.896 50.437 1.00 53.53 569 GLY N O 1
ATOM 12775 N N . GLN E 1 570 ? 33.220 -86.923 50.254 1.00 52.05 570 GLN N N 1
ATOM 12776 C CA . GLN E 1 570 ? 32.616 -86.660 48.961 1.00 49.94 570 GLN N CA 1
ATOM 12777 C C . GLN E 1 570 ? 33.324 -87.447 47.876 1.00 49.05 570 GLN N C 1
ATOM 12778 O O . GLN E 1 570 ? 34.545 -87.665 47.928 1.00 46.63 570 GLN N O 1
ATOM 12784 N N . GLN E 1 571 ? 32.548 -87.883 46.893 1.00 49.89 571 GLN N N 1
ATOM 12785 C CA . GLN E 1 571 ? 33.094 -88.618 45.758 1.00 52.91 571 GLN N CA 1
ATOM 12786 C C . GLN E 1 571 ? 33.440 -87.617 44.611 1.00 51.67 571 GLN N C 1
ATOM 12787 O O . GLN E 1 571 ? 32.537 -87.036 44.004 1.00 50.88 571 GLN N O 1
ATOM 12793 N N . LYS E 1 572 ? 34.727 -87.442 44.323 1.00 48.69 572 LYS N N 1
ATOM 12794 C CA . LYS E 1 572 ? 35.173 -86.530 43.272 1.00 47.07 572 LYS N CA 1
ATOM 12795 C C . LYS E 1 572 ? 34.651 -86.887 41.871 1.00 46.09 572 LYS N C 1
ATOM 12796 O O . LYS E 1 572 ? 34.795 -88.029 41.418 1.00 45.51 572 LYS N O 1
ATOM 12802 N N . ARG E 1 573 ? 34.043 -85.918 41.174 1.00 42.13 573 ARG N N 1
ATOM 12803 C CA . ARG E 1 573 ? 33.535 -86.193 39.831 1.00 38.79 573 ARG N CA 1
ATOM 12804 C C . ARG E 1 573 ? 34.685 -86.296 38.844 1.00 38.15 573 ARG N C 1
ATOM 12805 O O . ARG E 1 573 ? 35.645 -85.528 38.905 1.00 38.71 573 ARG N O 1
ATOM 12813 N N . PRO E 1 574 ? 34.621 -87.275 37.932 1.00 38.00 574 PRO N N 1
ATOM 12814 C CA . PRO E 1 574 ? 35.651 -87.486 36.906 1.00 37.66 574 PRO N CA 1
ATOM 12815 C C . PRO E 1 574 ? 35.623 -86.246 35.972 1.00 36.06 574 PRO N C 1
ATOM 12816 O O . PRO E 1 574 ? 34.568 -85.601 35.813 1.00 32.86 574 PRO N O 1
ATOM 12820 N N . PHE E 1 575 ? 36.767 -85.952 35.356 1.00 34.47 575 PHE N N 1
ATOM 12821 C CA . PHE E 1 575 ? 36.921 -84.800 34.456 1.00 34.65 575 PHE N CA 1
ATOM 12822 C C . PHE E 1 575 ? 35.766 -84.651 33.448 1.00 35.63 575 PHE N C 1
ATOM 12823 O O . PHE E 1 575 ? 35.230 -83.550 33.254 1.00 31.91 575 PHE N O 1
ATOM 12831 N N . GLU E 1 576 ? 35.357 -85.768 32.853 1.00 33.81 576 GLU N N 1
ATOM 12832 C CA . GLU E 1 576 ? 34.276 -85.777 31.885 1.00 35.52 576 GLU N CA 1
ATOM 12833 C C . GLU E 1 576 ? 32.890 -85.535 32.471 1.00 34.57 576 GLU N C 1
ATOM 12834 O O . GLU E 1 576 ? 31.920 -85.362 31.724 1.00 33.18 576 GLU N O 1
ATOM 12840 N N . GLU E 1 577 ? 32.776 -85.521 33.789 1.00 31.01 577 GLU N N 1
ATOM 12841 C CA . GLU E 1 577 ? 31.464 -85.319 34.396 1.00 34.95 577 GLU N CA 1
ATOM 12842 C C . GLU E 1 577 ? 31.278 -83.993 35.115 1.00 36.23 577 GLU N C 1
ATOM 12843 O O . GLU E 1 577 ? 30.264 -83.814 35.807 1.00 40.09 577 GLU N O 1
ATOM 12849 N N . HIS E 1 578 ? 32.258 -83.089 35.021 1.00 29.86 578 HIS N N 1
ATOM 12850 C CA . HIS E 1 578 ? 32.047 -81.775 35.607 1.00 24.70 578 HIS N CA 1
ATOM 12851 C C . HIS E 1 578 ? 32.472 -80.693 34.599 1.00 24.47 578 HIS N C 1
ATOM 12852 O O . HIS E 1 578 ? 32.972 -80.999 33.511 1.00 24.05 578 HIS N O 1
ATOM 12859 N N . TRP E 1 579 ? 32.274 -79.439 34.983 1.00 24.04 579 TRP N N 1
ATOM 12860 C CA . TRP E 1 579 ? 32.539 -78.332 34.084 1.00 25.20 579 TRP N CA 1
ATOM 12861 C C . TRP E 1 579 ? 33.631 -77.360 34.476 1.00 25.08 579 TRP N C 1
ATOM 12862 O O . TRP E 1 579 ? 33.849 -76.342 33.797 1.00 24.28 579 TRP N O 1
ATOM 12873 N N . ARG E 1 580 ? 34.356 -77.644 35.546 1.00 25.04 580 ARG N N 1
ATOM 12874 C CA . ARG E 1 580 ? 35.391 -76.699 35.905 1.00 27.12 580 ARG N CA 1
ATOM 12875 C C . ARG E 1 580 ? 36.622 -77.065 35.072 1.00 25.83 580 ARG N C 1
ATOM 12876 O O . ARG E 1 580 ? 37.592 -77.720 35.537 1.00 23.41 580 ARG N O 1
ATOM 12884 N N . LYS E 1 581 ? 36.565 -76.625 33.812 1.00 21.61 581 LYS N N 1
ATOM 12885 C CA . LYS E 1 581 ? 37.611 -76.911 32.847 1.00 21.19 581 LYS N CA 1
ATOM 12886 C C . LYS E 1 581 ? 37.414 -75.920 31.680 1.00 21.74 581 LYS N C 1
ATOM 12887 O O . LYS E 1 581 ? 36.304 -75.472 31.443 1.00 19.48 581 LYS N O 1
ATOM 12893 N N . HIS E 1 582 ? 38.508 -75.622 30.976 1.00 20.78 582 HIS N N 1
ATOM 12894 C CA . HIS E 1 582 ? 38.506 -74.675 29.845 1.00 21.99 582 HIS N CA 1
ATOM 12895 C C . HIS E 1 582 ? 37.997 -75.349 28.579 1.00 22.90 582 HIS N C 1
ATOM 12896 O O . HIS E 1 582 ? 38.341 -76.514 28.291 1.00 21.72 582 HIS N O 1
ATOM 12903 N N . THR E 1 583 ? 37.176 -74.624 27.811 1.00 21.84 583 THR N N 1
ATOM 12904 C CA . THR E 1 583 ? 36.700 -75.137 26.532 1.00 19.27 583 THR N CA 1
ATOM 12905 C C . THR E 1 583 ? 37.781 -74.852 25.467 1.00 21.00 583 THR N C 1
ATOM 12906 O O . THR E 1 583 ? 38.290 -73.733 25.398 1.00 24.13 583 THR N O 1
ATOM 12910 N N . LEU E 1 584 ? 38.140 -75.854 24.650 1.00 20.89 584 LEU N N 1
ATOM 12911 C CA . LEU E 1 584 ? 39.096 -75.655 23.526 1.00 20.09 584 LEU N CA 1
ATOM 12912 C C . LEU E 1 584 ? 38.288 -75.893 22.247 1.00 20.77 584 LEU N C 1
ATOM 12913 O O . LEU E 1 584 ? 37.654 -76.943 22.107 1.00 22.60 584 LEU N O 1
ATOM 12918 N N . SER E 1 585 ? 38.302 -74.950 21.312 1.00 20.39 585 SER N N 1
ATOM 12919 C CA . SER E 1 585 ? 37.509 -75.063 20.115 1.00 19.16 585 SER N CA 1
ATOM 12920 C C . SER E 1 585 ? 38.393 -75.015 18.860 1.00 20.41 585 SER N C 1
ATOM 12921 O O . SER E 1 585 ? 39.421 -74.336 18.829 1.00 22.75 585 SER N O 1
ATOM 12924 N N . TYR E 1 586 ? 37.955 -75.732 17.833 1.00 19.42 586 TYR N N 1
ATOM 12925 C CA . TYR E 1 586 ? 38.631 -75.875 16.531 1.00 17.71 586 TYR N CA 1
ATOM 12926 C C . TYR E 1 586 ? 37.556 -75.725 15.433 1.00 18.64 586 TYR N C 1
ATOM 12927 O O . TYR E 1 586 ? 36.361 -76.047 15.634 1.00 22.29 586 TYR N O 1
ATOM 12936 N N . VAL E 1 587 ? 37.952 -75.223 14.273 1.00 22.31 587 VAL N N 1
ATOM 12937 C CA . VAL E 1 587 ? 36.989 -75.119 13.177 1.00 22.25 587 VAL N CA 1
ATOM 12938 C C . VAL E 1 587 ? 37.645 -75.645 11.906 1.00 25.05 587 VAL N C 1
ATOM 12939 O O . VAL E 1 587 ? 38.841 -75.376 11.641 1.00 22.18 587 VAL N O 1
ATOM 12943 N N . ASP E 1 588 ? 36.862 -76.406 11.142 1.00 24.76 588 ASP N N 1
ATOM 12944 C CA . ASP E 1 588 ? 37.294 -76.895 9.815 1.00 28.32 588 ASP N CA 1
ATOM 12945 C C . ASP E 1 588 ? 36.820 -75.736 8.940 1.00 23.56 588 ASP N C 1
ATOM 12946 O O . ASP E 1 588 ? 35.613 -75.552 8.718 1.00 26.51 588 ASP N O 1
ATOM 12951 N N . VAL E 1 589 ? 37.763 -74.970 8.430 1.00 23.84 589 VAL N N 1
ATOM 12952 C CA . VAL E 1 589 ? 37.440 -73.741 7.706 1.00 25.01 589 VAL N CA 1
ATOM 12953 C C . VAL E 1 589 ? 36.636 -73.913 6.418 1.00 28.18 589 VAL N C 1
ATOM 12954 O O . VAL E 1 589 ? 35.875 -73.015 6.023 1.00 25.88 589 VAL N O 1
ATOM 12958 N N . LYS E 1 590 ? 36.757 -75.070 5.777 1.00 29.43 590 LYS N N 1
ATOM 12959 C CA . LYS E 1 590 ? 36.004 -75.269 4.546 1.00 34.21 590 LYS N CA 1
ATOM 12960 C C . LYS E 1 590 ? 34.541 -75.486 4.856 1.00 34.20 590 LYS N C 1
ATOM 12961 O O . LYS E 1 590 ? 33.688 -74.925 4.186 1.00 35.26 590 LYS N O 1
ATOM 12967 N N . SER E 1 591 ? 34.244 -76.295 5.870 1.00 31.18 591 SER N N 1
ATOM 12968 C CA . SER E 1 591 ? 32.830 -76.583 6.195 1.00 31.99 591 SER N CA 1
ATOM 12969 C C . SER E 1 591 ? 32.230 -75.731 7.284 1.00 32.68 591 SER N C 1
ATOM 12970 O O . SER E 1 591 ? 31.012 -75.501 7.309 1.00 35.03 591 SER N O 1
ATOM 12973 N N . GLY E 1 592 ? 33.069 -75.253 8.189 1.00 28.24 592 GLY N N 1
ATOM 12974 C CA . GLY E 1 592 ? 32.533 -74.470 9.286 1.00 28.85 592 GLY N CA 1
ATOM 12975 C C . GLY E 1 592 ? 32.203 -75.364 10.465 1.00 26.40 592 GLY N C 1
ATOM 12976 O O . GLY E 1 592 ? 31.664 -74.890 11.481 1.00 27.50 592 GLY N O 1
ATOM 12977 N N . LYS E 1 593 ? 32.569 -76.642 10.388 1.00 25.28 593 LYS N N 1
ATOM 12978 C CA . LYS E 1 593 ? 32.257 -77.556 11.486 1.00 25.89 593 LYS N CA 1
ATOM 12979 C C . LYS E 1 593 ? 33.133 -77.282 12.712 1.00 23.77 593 LYS N C 1
ATOM 12980 O O . LYS E 1 593 ? 34.365 -77.190 12.606 1.00 24.58 593 LYS N O 1
ATOM 12986 N N . VAL E 1 594 ? 32.488 -77.163 13.866 1.00 23.50 594 VAL N N 1
ATOM 12987 C CA . VAL E 1 594 ? 33.203 -76.882 15.115 1.00 23.07 594 VAL N CA 1
ATOM 12988 C C . VAL E 1 594 ? 33.433 -78.170 15.919 1.00 23.90 594 VAL N C 1
ATOM 12989 O O . VAL E 1 594 ? 32.503 -78.969 16.030 1.00 25.34 594 VAL N O 1
ATOM 12993 N N . THR E 1 595 ? 34.654 -78.353 16.429 1.00 18.96 595 THR N N 1
ATOM 12994 C CA . THR E 1 595 ? 34.975 -79.478 17.293 1.00 24.69 595 THR N CA 1
ATOM 12995 C C . THR E 1 595 ? 35.396 -78.916 18.655 1.00 25.63 595 THR N C 1
ATOM 12996 O O . THR E 1 595 ? 36.171 -77.944 18.697 1.00 24.84 595 THR N O 1
ATOM 13000 N N . LEU E 1 596 ? 34.920 -79.513 19.752 1.00 23.62 596 LEU N N 1
ATOM 13001 C CA . LEU E 1 596 ? 35.292 -79.048 21.106 1.00 24.18 596 LEU N CA 1
ATOM 13002 C C . LEU E 1 596 ? 36.066 -80.118 21.914 1.00 27.51 596 LEU N C 1
ATOM 13003 O O . LEU E 1 596 ? 35.758 -81.300 21.785 1.00 27.79 596 LEU N O 1
ATOM 13008 N N . LYS E 1 597 ? 37.076 -79.699 22.685 1.00 22.99 597 LYS N N 1
ATOM 13009 C CA . LYS E 1 597 ? 37.847 -80.575 23.599 1.00 26.62 597 LYS N CA 1
ATOM 13010 C C . LYS E 1 597 ? 37.969 -79.761 24.889 1.00 25.66 597 LYS N C 1
ATOM 13011 O O . LYS E 1 597 ? 37.555 -78.586 24.918 1.00 21.54 597 LYS N O 1
ATOM 13017 N N . TYR E 1 598 ? 38.539 -80.353 25.949 1.00 25.43 598 TYR N N 1
ATOM 13018 C CA . TYR E 1 598 ? 38.645 -79.626 27.219 1.00 24.74 598 TYR N CA 1
ATOM 13019 C C . TYR E 1 598 ? 40.001 -79.815 27.885 1.00 25.74 598 TYR N C 1
ATOM 13020 O O . TYR E 1 598 ? 40.693 -80.832 27.653 1.00 26.13 598 TYR N O 1
ATOM 13029 N N . ARG E 1 599 ? 40.441 -78.821 28.655 1.00 22.56 599 ARG N N 1
ATOM 13030 C CA . ARG E 1 599 ? 41.728 -78.948 29.360 1.00 22.17 599 ARG N CA 1
ATOM 13031 C C . ARG E 1 599 ? 41.534 -78.423 30.779 1.00 24.24 599 ARG N C 1
ATOM 13032 O O . ARG E 1 599 ? 40.690 -77.567 31.020 1.00 21.08 599 ARG N O 1
ATOM 13040 N N . PRO E 1 600 ? 42.316 -78.946 31.741 1.00 25.04 600 PRO N N 1
ATOM 13041 C CA . PRO E 1 600 ? 42.184 -78.510 33.128 1.00 25.41 600 PRO N CA 1
ATOM 13042 C C . PRO E 1 600 ? 42.566 -77.063 33.435 1.00 25.40 600 PRO N C 1
ATOM 13043 O O . PRO E 1 600 ? 43.369 -76.454 32.743 1.00 24.37 600 PRO N O 1
ATOM 13047 N N . VAL E 1 601 ? 41.948 -76.531 34.479 1.00 24.51 601 VAL N N 1
ATOM 13048 C CA . VAL E 1 601 ? 42.238 -75.188 35.001 1.00 24.02 601 VAL N CA 1
ATOM 13049 C C . VAL E 1 601 ? 43.509 -75.363 35.875 1.00 24.97 601 VAL N C 1
ATOM 13050 O O . VAL E 1 601 ? 43.631 -76.377 36.547 1.00 25.42 601 VAL N O 1
ATOM 13054 N N . ILE E 1 602 ? 44.438 -74.417 35.885 1.00 23.43 602 ILE N N 1
ATOM 13055 C CA . ILE E 1 602 ? 45.632 -74.549 36.745 1.00 26.54 602 ILE N CA 1
ATOM 13056 C C . ILE E 1 602 ? 45.362 -73.873 38.110 1.00 28.42 602 ILE N C 1
ATOM 13057 O O . ILE E 1 602 ? 45.173 -72.655 38.183 1.00 25.73 602 ILE N O 1
ATOM 13062 N N . ASP E 1 603 ? 45.304 -74.664 39.188 1.00 28.84 603 ASP N N 1
ATOM 13063 C CA . ASP E 1 603 ? 45.049 -74.102 40.532 1.00 29.54 603 ASP N CA 1
ATOM 13064 C C . ASP E 1 603 ? 46.297 -73.712 41.301 1.00 28.42 603 ASP N C 1
ATOM 13065 O O . ASP E 1 603 ? 46.235 -72.878 42.215 1.00 27.76 603 ASP N O 1
ATOM 13070 N N . ARG E 1 604 ? 47.442 -74.270 40.945 1.00 29.14 604 ARG N N 1
ATOM 13071 C CA . ARG E 1 604 ? 48.682 -73.930 41.649 1.00 30.57 604 ARG N CA 1
ATOM 13072 C C . ARG E 1 604 ? 49.139 -72.487 41.370 1.00 30.89 604 ARG N C 1
ATOM 13073 O O . ARG E 1 604 ? 48.866 -71.951 40.295 1.00 33.08 604 ARG N O 1
ATOM 13081 N N . THR E 1 605 ? 49.808 -71.849 42.325 1.00 25.80 605 THR N N 1
ATOM 13082 C CA . THR E 1 605 ? 50.309 -70.486 42.139 1.00 25.98 605 THR N CA 1
ATOM 13083 C C . THR E 1 605 ? 51.793 -70.649 41.774 1.00 28.14 605 THR N C 1
ATOM 13084 O O . THR E 1 605 ? 52.238 -71.777 41.501 1.00 28.59 605 THR N O 1
ATOM 13088 N N . LEU E 1 606 ? 52.552 -69.563 41.745 1.00 27.98 606 LEU N N 1
ATOM 13089 C CA . LEU E 1 606 ? 53.965 -69.652 41.435 1.00 30.83 606 LEU N CA 1
ATOM 13090 C C . LEU E 1 606 ? 54.785 -69.961 42.686 1.00 31.83 606 LEU N C 1
ATOM 13091 O O . LEU E 1 606 ? 55.976 -70.233 42.570 1.00 31.94 606 LEU N O 1
ATOM 13096 N N . ASN E 1 607 ? 54.159 -69.926 43.861 1.00 32.21 607 ASN N N 1
ATOM 13097 C CA . ASN E 1 607 ? 54.880 -70.184 45.110 1.00 32.29 607 ASN N CA 1
ATOM 13098 C C . ASN E 1 607 ? 53.842 -70.287 46.235 1.00 31.24 607 ASN N C 1
ATOM 13099 O O . ASN E 1 607 ? 53.407 -69.269 46.771 1.00 29.27 607 ASN N O 1
ATOM 13104 N N . GLU E 1 608 ? 53.460 -71.519 46.579 1.00 30.51 608 GLU N N 1
ATOM 13105 C CA . GLU E 1 608 ? 52.444 -71.771 47.599 1.00 34.59 608 GLU N CA 1
ATOM 13106 C C . GLU E 1 608 ? 52.701 -71.074 48.930 1.00 36.33 608 GLU N C 1
ATOM 13107 O O . GLU E 1 608 ? 51.780 -70.596 49.582 1.00 35.42 608 GLU N O 1
ATOM 13113 N N . GLU E 1 609 ? 53.968 -71.012 49.305 1.00 38.51 609 GLU N N 1
ATOM 13114 C CA . GLU E 1 609 ? 54.406 -70.417 50.553 1.00 42.15 609 GLU N CA 1
ATOM 13115 C C . GLU E 1 609 ? 54.139 -68.911 50.605 1.00 42.42 609 GLU N C 1
ATOM 13116 O O . GLU E 1 609 ? 53.674 -68.391 51.627 1.00 42.22 609 GLU N O 1
ATOM 13122 N N . ASP E 1 610 ? 54.389 -68.204 49.500 1.00 39.08 610 ASP N N 1
ATOM 13123 C CA . ASP E 1 610 ? 54.183 -66.749 49.480 1.00 36.59 610 ASP N CA 1
ATOM 13124 C C . ASP E 1 610 ? 52.739 -66.330 49.094 1.00 35.10 610 ASP N C 1
ATOM 13125 O O . ASP E 1 610 ? 52.256 -65.242 49.462 1.00 34.78 610 ASP N O 1
ATOM 13130 N N . CYS E 1 611 ? 52.057 -67.196 48.359 1.00 30.96 611 CYS N N 1
ATOM 13131 C CA . CYS E 1 611 ? 50.687 -66.905 47.893 1.00 31.14 611 CYS N CA 1
ATOM 13132 C C . CYS E 1 611 ? 49.990 -68.241 47.774 1.00 29.83 611 CYS N C 1
ATOM 13133 O O . CYS E 1 611 ? 50.295 -69.023 46.868 1.00 32.31 611 CYS N O 1
ATOM 13136 N N . SER E 1 612 ? 49.070 -68.560 48.681 1.00 27.79 612 SER N N 1
ATOM 13137 C CA . SER E 1 612 ? 48.478 -69.884 48.571 1.00 28.32 612 SER N CA 1
ATOM 13138 C C . SER E 1 612 ? 47.294 -69.937 47.601 1.00 30.29 612 SER N C 1
ATOM 13139 O O . SER E 1 612 ? 46.583 -68.948 47.427 1.00 29.58 612 SER N O 1
ATOM 13142 N N . SER E 1 613 ? 47.141 -71.093 46.971 1.00 27.01 613 SER N N 1
ATOM 13143 C CA . SER E 1 613 ? 46.072 -71.360 46.039 1.00 28.73 613 SER N CA 1
ATOM 13144 C C . SER E 1 613 ? 44.734 -71.191 46.762 1.00 31.01 613 SER N C 1
ATOM 13145 O O . SER E 1 613 ? 44.610 -71.508 47.959 1.00 29.73 613 SER N O 1
ATOM 13148 N N . VAL E 1 614 ? 43.733 -70.698 46.039 1.00 28.18 614 VAL N N 1
ATOM 13149 C CA . VAL E 1 614 ? 42.409 -70.445 46.613 1.00 29.64 614 VAL N CA 1
ATOM 13150 C C . VAL E 1 614 ? 41.441 -71.477 46.095 1.00 28.84 614 VAL N C 1
ATOM 13151 O O . VAL E 1 614 ? 41.103 -71.483 44.917 1.00 30.28 614 VAL N O 1
ATOM 13155 N N . PRO E 1 615 ? 40.982 -72.388 46.963 1.00 28.92 615 PRO N N 1
ATOM 13156 C CA . PRO E 1 615 ? 40.037 -73.413 46.509 1.00 29.29 615 PRO N CA 1
ATOM 13157 C C . PRO E 1 615 ? 38.659 -72.840 46.130 1.00 24.42 615 PRO N C 1
ATOM 13158 O O . PRO E 1 615 ? 38.276 -71.762 46.568 1.00 25.33 615 PRO N O 1
ATOM 13162 N N . PRO E 1 616 ? 37.922 -73.535 45.253 1.00 25.78 616 PRO N N 1
ATOM 13163 C CA . PRO E 1 616 ? 36.581 -73.076 44.826 1.00 24.29 616 PRO N CA 1
ATOM 13164 C C . PRO E 1 616 ? 35.629 -72.924 46.030 1.00 30.21 616 PRO N C 1
ATOM 13165 O O . PRO E 1 616 ? 35.680 -73.735 46.979 1.00 26.95 616 PRO N O 1
ATOM 13169 N N . ALA E 1 617 ? 34.799 -71.888 46.024 1.00 26.95 617 ALA N N 1
ATOM 13170 C CA . ALA E 1 617 ? 33.832 -71.692 47.112 1.00 31.69 617 ALA N CA 1
ATOM 13171 C C . ALA E 1 617 ? 32.559 -71.107 46.528 1.00 31.00 617 ALA N C 1
ATOM 13172 O O . ALA E 1 617 ? 32.507 -70.774 45.332 1.00 26.84 617 ALA N O 1
ATOM 13174 N N . ILE E 1 618 ? 31.530 -70.974 47.352 1.00 30.50 618 ILE N N 1
ATOM 13175 C CA . ILE E 1 618 ? 30.296 -70.389 46.850 1.00 32.92 618 ILE N CA 1
ATOM 13176 C C . ILE E 1 618 ? 30.652 -68.925 46.570 1.00 30.69 618 ILE N C 1
ATOM 13177 O O . ILE E 1 618 ? 31.390 -68.301 47.329 1.00 30.45 618 ILE N O 1
ATOM 13182 N N . ARG E 1 619 ? 30.137 -68.385 45.469 1.00 29.75 619 ARG N N 1
ATOM 13183 C CA . ARG E 1 619 ? 30.472 -67.023 45.049 1.00 26.43 619 ARG N CA 1
ATOM 13184 C C . ARG E 1 619 ? 29.293 -66.056 45.104 1.00 29.94 619 ARG N C 1
ATOM 13185 O O . ARG E 1 619 ? 28.342 -66.146 44.308 1.00 27.59 619 ARG N O 1
ATOM 13193 N N . SER E 1 620 ? 29.342 -65.135 46.066 1.00 30.00 620 SER N N 1
ATOM 13194 C CA . SER E 1 620 ? 28.278 -64.155 46.211 1.00 32.27 620 SER N CA 1
ATOM 13195 C C . SER E 1 620 ? 28.877 -62.792 46.570 1.00 30.89 620 SER N C 1
ATOM 13196 O O . SER E 1 620 ? 29.963 -62.707 47.178 1.00 28.93 620 SER N O 1
ATOM 13199 N N . TYR E 1 621 ? 28.151 -61.749 46.204 1.00 26.56 621 TYR N N 1
ATOM 13200 C CA . TYR E 1 621 ? 28.588 -60.367 46.449 1.00 29.78 621 TYR N CA 1
ATOM 13201 C C . TYR E 1 621 ? 27.568 -59.577 47.323 1.00 30.30 621 TYR N C 1
ATOM 13202 O O . TYR E 1 621 ? 27.854 -58.426 47.738 1.00 29.77 621 TYR N O 1
ATOM 13212 N N . THR F 2 8 ? 6.046 -42.261 7.008 1.00 56.01 8 THR O N 1
ATOM 13213 C CA . THR F 2 8 ? 6.643 -41.649 5.778 1.00 55.99 8 THR O CA 1
ATOM 13214 C C . THR F 2 8 ? 8.094 -41.152 5.990 1.00 53.57 8 THR O C 1
ATOM 13215 O O . THR F 2 8 ? 8.407 -40.478 6.968 1.00 55.02 8 THR O O 1
ATOM 13219 N N . SER F 2 9 ? 8.947 -41.437 5.017 1.00 48.83 9 SER O N 1
ATOM 13220 C CA . SER F 2 9 ? 10.375 -41.141 5.077 1.00 44.82 9 SER O CA 1
ATOM 13221 C C . SER F 2 9 ? 10.798 -39.672 5.112 1.00 42.74 9 SER O C 1
ATOM 13222 O O . SER F 2 9 ? 10.004 -38.772 4.835 1.00 43.03 9 SER O O 1
ATOM 13225 N N . ARG F 2 10 ? 12.062 -39.439 5.462 1.00 37.21 10 ARG O N 1
ATOM 13226 C CA . ARG F 2 10 ? 12.626 -38.095 5.517 1.00 32.01 10 ARG O CA 1
ATOM 13227 C C . ARG F 2 10 ? 13.978 -38.190 4.824 1.00 31.73 10 ARG O C 1
ATOM 13228 O O . ARG F 2 10 ? 14.982 -38.456 5.476 1.00 29.39 10 ARG O O 1
ATOM 13236 N N . ILE F 2 11 ? 13.990 -37.953 3.519 1.00 29.19 11 ILE O N 1
ATOM 13237 C CA . ILE F 2 11 ? 15.177 -38.076 2.669 1.00 30.62 11 ILE O CA 1
ATOM 13238 C C . ILE F 2 11 ? 16.126 -36.906 2.710 1.00 29.57 11 ILE O C 1
ATOM 13239 O O . ILE F 2 11 ? 15.787 -35.805 2.286 1.00 27.94 11 ILE O O 1
ATOM 13244 N N . LYS F 2 12 ? 17.352 -37.170 3.169 1.00 28.00 12 LYS O N 1
ATOM 13245 C CA . LYS F 2 12 ? 18.386 -36.163 3.285 1.00 26.25 12 LYS O CA 1
ATOM 13246 C C . LYS F 2 12 ? 19.478 -36.423 2.239 1.00 26.13 12 LYS O C 1
ATOM 13247 O O . LYS F 2 12 ? 19.868 -37.579 1.965 1.00 24.25 12 LYS O O 1
ATOM 13253 N N . LYS F 2 13 ? 19.969 -35.360 1.619 1.00 20.97 13 LYS O N 1
ATOM 13254 C CA . LYS F 2 13 ? 20.998 -35.540 0.615 1.00 22.26 13 LYS O CA 1
ATOM 13255 C C . LYS F 2 13 ? 22.403 -35.192 1.147 1.00 20.33 13 LYS O C 1
ATOM 13256 O O . LYS F 2 13 ? 22.556 -34.202 1.823 1.00 22.21 13 LYS O O 1
ATOM 13262 N N . PHE F 2 14 ? 23.399 -35.961 0.740 1.00 22.75 14 PHE O N 1
ATOM 13263 C CA . PHE F 2 14 ? 24.812 -35.746 1.097 1.00 20.69 14 PHE O CA 1
ATOM 13264 C C . PHE F 2 14 ? 25.594 -35.701 -0.223 1.00 23.25 14 PHE O C 1
ATOM 13265 O O . PHE F 2 14 ? 25.378 -36.528 -1.097 1.00 25.23 14 PHE O O 1
ATOM 13273 N N . SER F 2 15 ? 26.479 -34.717 -0.395 1.00 22.21 15 SER O N 1
ATOM 13274 C CA . SER F 2 15 ? 27.298 -34.637 -1.590 1.00 21.30 15 SER O CA 1
ATOM 13275 C C . SER F 2 15 ? 28.705 -34.894 -1.055 1.00 21.48 15 SER O C 1
ATOM 13276 O O . SER F 2 15 ? 29.215 -34.128 -0.194 1.00 22.56 15 SER O O 1
ATOM 13279 N N . ILE F 2 16 ? 29.335 -35.966 -1.548 1.00 20.72 16 ILE O N 1
ATOM 13280 C CA . ILE F 2 16 ? 30.644 -36.401 -1.063 1.00 17.77 16 ILE O CA 1
ATOM 13281 C C . ILE F 2 16 ? 31.800 -36.518 -2.085 1.00 17.48 16 ILE O C 1
ATOM 13282 O O . ILE F 2 16 ? 31.632 -37.062 -3.195 1.00 18.98 16 ILE O O 1
ATOM 13287 N N . TYR F 2 17 ? 32.972 -36.005 -1.693 1.00 18.43 17 TYR O N 1
ATOM 13288 C CA . TYR F 2 17 ? 34.200 -36.017 -2.510 1.00 17.17 17 TYR O CA 1
ATOM 13289 C C . TYR F 2 17 ? 34.653 -37.459 -2.831 1.00 20.19 17 TYR O C 1
ATOM 13290 O O . TYR F 2 17 ? 34.801 -38.298 -1.917 1.00 17.89 17 TYR O O 1
ATOM 13299 N N . ARG F 2 18 ? 34.893 -37.736 -4.116 1.00 18.00 18 ARG O N 1
ATOM 13300 C CA . ARG F 2 18 ? 35.326 -39.058 -4.595 1.00 17.99 18 ARG O CA 1
ATOM 13301 C C . ARG F 2 18 ? 36.584 -38.963 -5.463 1.00 18.92 18 ARG O C 1
ATOM 13302 O O . ARG F 2 18 ? 36.681 -38.101 -6.338 1.00 20.11 18 ARG O O 1
ATOM 13310 N N . TRP F 2 19 ? 37.554 -39.839 -5.230 1.00 18.72 19 TRP O N 1
ATOM 13311 C CA . TRP F 2 19 ? 38.737 -39.950 -6.088 1.00 21.21 19 TRP O CA 1
ATOM 13312 C C . TRP F 2 19 ? 39.303 -41.358 -5.884 1.00 21.29 19 TRP O C 1
ATOM 13313 O O . TRP F 2 19 ? 39.538 -41.792 -4.739 1.00 20.22 19 TRP O O 1
ATOM 13324 N N . ASP F 2 20 ? 39.556 -42.068 -6.980 1.00 21.83 20 ASP O N 1
ATOM 13325 C CA . ASP F 2 20 ? 40.053 -43.457 -6.913 1.00 22.32 20 ASP O CA 1
ATOM 13326 C C . ASP F 2 20 ? 41.450 -43.557 -7.514 1.00 22.89 20 ASP O C 1
ATOM 13327 O O . ASP F 2 20 ? 41.647 -43.354 -8.741 1.00 19.25 20 ASP O O 1
ATOM 13332 N N . PRO F 2 21 ? 42.470 -43.864 -6.667 1.00 22.48 21 PRO O N 1
ATOM 13333 C CA . PRO F 2 21 ? 43.839 -43.974 -7.153 1.00 22.41 21 PRO O CA 1
ATOM 13334 C C . PRO F 2 21 ? 44.007 -45.112 -8.175 1.00 26.33 21 PRO O C 1
ATOM 13335 O O . PRO F 2 21 ? 44.979 -45.125 -8.901 1.00 28.83 21 PRO O O 1
ATOM 13339 N N . ASP F 2 22 ? 43.109 -46.082 -8.181 1.00 25.60 22 ASP O N 1
ATOM 13340 C CA . ASP F 2 22 ? 43.227 -47.124 -9.210 1.00 30.61 22 ASP O CA 1
ATOM 13341 C C . ASP F 2 22 ? 42.668 -46.691 -10.614 1.00 31.47 22 ASP O C 1
ATOM 13342 O O . ASP F 2 22 ? 42.823 -47.408 -11.604 1.00 27.83 22 ASP O O 1
ATOM 13347 N N . LYS F 2 23 ? 42.068 -45.497 -10.690 1.00 31.67 23 LYS O N 1
ATOM 13348 C CA . LYS F 2 23 ? 41.570 -44.903 -11.947 1.00 33.93 23 LYS O CA 1
ATOM 13349 C C . LYS F 2 23 ? 42.015 -43.439 -11.814 1.00 35.09 23 LYS O C 1
ATOM 13350 O O . LYS F 2 23 ? 41.207 -42.508 -11.896 1.00 35.23 23 LYS O O 1
ATOM 13356 N N . PRO F 2 24 ? 43.325 -43.227 -11.637 1.00 35.05 24 PRO O N 1
ATOM 13357 C CA . PRO F 2 24 ? 43.979 -41.928 -11.440 1.00 35.49 24 PRO O CA 1
ATOM 13358 C C . PRO F 2 24 ? 43.580 -40.759 -12.315 1.00 36.00 24 PRO O C 1
ATOM 13359 O O . PRO F 2 24 ? 43.475 -39.618 -11.824 1.00 33.22 24 PRO O O 1
ATOM 13363 N N . GLY F 2 25 ? 43.361 -41.049 -13.593 1.00 35.26 25 GLY O N 1
ATOM 13364 C CA . GLY F 2 25 ? 43.003 -40.034 -14.563 1.00 35.71 25 GLY O CA 1
ATOM 13365 C C . GLY F 2 25 ? 41.617 -39.460 -14.433 1.00 37.94 25 GLY O C 1
ATOM 13366 O O . GLY F 2 25 ? 41.365 -38.364 -14.981 1.00 37.92 25 GLY O O 1
ATOM 13367 N N . ASP F 2 26 ? 40.712 -40.169 -13.742 1.00 35.70 26 ASP O N 1
ATOM 13368 C CA . ASP F 2 26 ? 39.387 -39.619 -13.532 1.00 35.01 26 ASP O CA 1
ATOM 13369 C C . ASP F 2 26 ? 39.547 -38.591 -12.426 1.00 34.40 26 ASP O C 1
ATOM 13370 O O . ASP F 2 26 ? 39.894 -38.933 -11.281 1.00 32.69 26 ASP O O 1
ATOM 13375 N N . LYS F 2 27 ? 39.290 -37.335 -12.768 1.00 30.14 27 LYS O N 1
ATOM 13376 C CA . LYS F 2 27 ? 39.436 -36.243 -11.831 1.00 31.40 27 LYS O CA 1
ATOM 13377 C C . LYS F 2 27 ? 38.500 -36.344 -10.617 1.00 26.62 27 LYS O C 1
ATOM 13378 O O . LYS F 2 27 ? 37.428 -36.909 -10.698 1.00 24.45 27 LYS O O 1
ATOM 13384 N N . PRO F 2 28 ? 38.902 -35.738 -9.487 1.00 23.80 28 PRO O N 1
ATOM 13385 C CA . PRO F 2 28 ? 38.083 -35.749 -8.259 1.00 23.78 28 PRO O CA 1
ATOM 13386 C C . PRO F 2 28 ? 36.706 -35.203 -8.625 1.00 26.16 28 PRO O C 1
ATOM 13387 O O . PRO F 2 28 ? 36.621 -34.225 -9.426 1.00 26.90 28 PRO O O 1
ATOM 13391 N N . ARG F 2 29 ? 35.640 -35.776 -8.076 1.00 24.26 29 ARG O N 1
ATOM 13392 C CA . ARG F 2 29 ? 34.272 -35.305 -8.373 1.00 26.13 29 ARG O CA 1
ATOM 13393 C C . ARG F 2 29 ? 33.418 -35.380 -7.093 1.00 27.72 29 ARG O C 1
ATOM 13394 O O . ARG F 2 29 ? 33.893 -35.899 -6.068 1.00 26.94 29 ARG O O 1
ATOM 13402 N N . MET F 2 30 ? 32.179 -34.861 -7.122 1.00 24.02 30 MET O N 1
ATOM 13403 C CA . MET F 2 30 ? 31.294 -34.975 -5.946 1.00 26.14 30 MET O CA 1
ATOM 13404 C C . MET F 2 30 ? 30.160 -35.919 -6.326 1.00 26.21 30 MET O C 1
ATOM 13405 O O . MET F 2 30 ? 29.646 -35.843 -7.446 1.00 26.83 30 MET O O 1
ATOM 13410 N N . GLN F 2 31 ? 29.771 -36.822 -5.432 1.00 22.79 31 GLN O N 1
ATOM 13411 C CA . GLN F 2 31 ? 28.658 -37.742 -5.702 1.00 23.35 31 GLN O CA 1
ATOM 13412 C C . GLN F 2 31 ? 27.564 -37.527 -4.659 1.00 24.70 31 GLN O C 1
ATOM 13413 O O . GLN F 2 31 ? 27.849 -37.369 -3.455 1.00 25.53 31 GLN O O 1
ATOM 13419 N N . THR F 2 32 ? 26.309 -37.525 -5.112 1.00 24.86 32 THR O N 1
ATOM 13420 C CA . THR F 2 32 ? 25.180 -37.308 -4.227 1.00 25.31 32 THR O CA 1
ATOM 13421 C C . THR F 2 32 ? 24.490 -38.600 -3.841 1.00 24.41 32 THR O C 1
ATOM 13422 O O . THR F 2 32 ? 24.223 -39.480 -4.715 1.00 24.32 32 THR O O 1
ATOM 13426 N N . TYR F 2 33 ? 24.191 -38.702 -2.544 1.00 21.60 33 TYR O N 1
ATOM 13427 C CA . TYR F 2 33 ? 23.492 -39.872 -1.997 1.00 21.41 33 TYR O CA 1
ATOM 13428 C C . TYR F 2 33 ? 22.251 -39.437 -1.214 1.00 23.76 33 TYR O C 1
ATOM 13429 O O . TYR F 2 33 ? 22.278 -38.417 -0.503 1.00 22.94 33 TYR O O 1
ATOM 13438 N N . GLU F 2 34 ? 21.172 -40.223 -1.318 1.00 23.14 34 GLU O N 1
ATOM 13439 C CA . GLU F 2 34 ? 19.917 -39.949 -0.606 1.00 27.58 34 GLU O CA 1
ATOM 13440 C C . GLU F 2 34 ? 19.725 -40.940 0.544 1.00 27.51 34 GLU O C 1
ATOM 13441 O O . GLU F 2 34 ? 19.717 -42.141 0.327 1.00 26.89 34 GLU O O 1
ATOM 13447 N N . VAL F 2 35 ? 19.548 -40.430 1.761 1.00 23.83 35 VAL O N 1
ATOM 13448 C CA . VAL F 2 35 ? 19.411 -41.279 2.957 1.00 25.59 35 VAL O CA 1
ATOM 13449 C C . VAL F 2 35 ? 18.150 -40.976 3.746 1.00 25.20 35 VAL O C 1
ATOM 13450 O O . VAL F 2 35 ? 17.857 -39.794 4.035 1.00 25.51 35 VAL O O 1
ATOM 13454 N N . ASP F 2 36 ? 17.398 -42.021 4.114 1.00 26.96 36 ASP O N 1
ATOM 13455 C CA . ASP F 2 36 ? 16.189 -41.849 4.918 1.00 26.36 36 ASP O CA 1
ATOM 13456 C C . ASP F 2 36 ? 16.605 -41.711 6.413 1.00 25.91 36 ASP O C 1
ATOM 13457 O O . ASP F 2 36 ? 16.983 -42.683 7.053 1.00 24.98 36 ASP O O 1
ATOM 13462 N N . LEU F 2 37 ? 16.489 -40.508 6.966 1.00 25.46 37 LEU O N 1
ATOM 13463 C CA . LEU F 2 37 ? 16.887 -40.268 8.351 1.00 24.33 37 LEU O CA 1
ATOM 13464 C C . LEU F 2 37 ? 16.071 -41.071 9.387 1.00 27.64 37 LEU O C 1
ATOM 13465 O O . LEU F 2 37 ? 16.515 -41.260 10.514 1.00 24.27 37 LEU O O 1
ATOM 13470 N N . ASN F 2 38 ? 14.895 -41.577 9.018 1.00 26.98 38 ASN O N 1
ATOM 13471 C CA . ASN F 2 38 ? 14.115 -42.342 9.992 1.00 27.31 38 ASN O CA 1
ATOM 13472 C C . ASN F 2 38 ? 14.723 -43.722 10.152 1.00 27.34 38 ASN O C 1
ATOM 13473 O O . ASN F 2 38 ? 14.366 -44.449 11.054 1.00 29.52 38 ASN O O 1
ATOM 13478 N N . LYS F 2 39 ? 15.605 -44.102 9.249 1.00 26.12 39 LYS O N 1
ATOM 13479 C CA . LYS F 2 39 ? 16.242 -45.420 9.335 1.00 28.06 39 LYS O CA 1
ATOM 13480 C C . LYS F 2 39 ? 17.766 -45.266 9.451 1.00 27.40 39 LYS O C 1
ATOM 13481 O O . LYS F 2 39 ? 18.517 -46.083 8.934 1.00 26.29 39 LYS O O 1
ATOM 13487 N N . CYS F 2 40 ? 18.203 -44.216 10.130 1.00 25.87 40 CYS O N 1
ATOM 13488 C CA . CYS F 2 40 ? 19.638 -43.966 10.260 1.00 26.48 40 CYS O CA 1
ATOM 13489 C C . CYS F 2 40 ? 19.917 -43.407 11.637 1.00 23.29 40 CYS O C 1
ATOM 13490 O O . CYS F 2 40 ? 19.065 -42.721 12.177 1.00 25.21 40 CYS O O 1
ATOM 13493 N N . GLY F 2 41 ? 21.098 -43.688 12.198 1.00 20.80 41 GLY O N 1
ATOM 13494 C CA . GLY F 2 41 ? 21.473 -43.111 13.500 1.00 20.72 41 GLY O CA 1
ATOM 13495 C C . GLY F 2 41 ? 21.560 -41.569 13.341 1.00 18.93 41 GLY O C 1
ATOM 13496 O O . GLY F 2 41 ? 21.515 -41.032 12.225 1.00 21.23 41 GLY O O 1
ATOM 13497 N N . PRO F 2 42 ? 21.738 -40.831 14.438 1.00 21.18 42 PRO O N 1
ATOM 13498 C CA . PRO F 2 42 ? 21.791 -39.366 14.396 1.00 22.44 42 PRO O CA 1
ATOM 13499 C C . PRO F 2 42 ? 23.078 -38.637 13.915 1.00 20.68 42 PRO O C 1
ATOM 13500 O O . PRO F 2 42 ? 23.032 -37.432 13.616 1.00 21.35 42 PRO O O 1
ATOM 13504 N N . MET F 2 43 ? 24.214 -39.350 13.860 1.00 20.37 43 MET O N 1
ATOM 13505 C CA . MET F 2 43 ? 25.505 -38.730 13.463 1.00 21.17 43 MET O CA 1
ATOM 13506 C C . MET F 2 43 ? 25.898 -38.917 11.997 1.00 20.50 43 MET O C 1
ATOM 13507 O O . MET F 2 43 ? 25.466 -39.851 11.330 1.00 21.18 43 MET O O 1
ATOM 13512 N N . VAL F 2 44 ? 26.733 -38.016 11.489 1.00 19.67 44 VAL O N 1
ATOM 13513 C CA . VAL F 2 44 ? 27.147 -38.121 10.101 1.00 17.17 44 VAL O CA 1
ATOM 13514 C C . VAL F 2 44 ? 27.859 -39.471 9.815 1.00 20.11 44 VAL O C 1
ATOM 13515 O O . VAL F 2 44 ? 27.654 -40.062 8.751 1.00 17.94 44 VAL O O 1
ATOM 13519 N N . LEU F 2 45 ? 28.692 -39.952 10.733 1.00 17.31 45 LEU O N 1
ATOM 13520 C CA . LEU F 2 45 ? 29.328 -41.248 10.478 1.00 19.07 45 LEU O CA 1
ATOM 13521 C C . LEU F 2 45 ? 28.238 -42.378 10.282 1.00 20.44 45 LEU O C 1
ATOM 13522 O O . LEU F 2 45 ? 28.443 -43.318 9.496 1.00 17.37 45 LEU O O 1
ATOM 13527 N N . ASP F 2 46 ? 27.120 -42.307 11.017 1.00 18.70 46 ASP O N 1
ATOM 13528 C CA . ASP F 2 46 ? 26.029 -43.292 10.831 1.00 22.45 46 ASP O CA 1
ATOM 13529 C C . ASP F 2 46 ? 25.532 -43.262 9.360 1.00 22.60 46 ASP O C 1
ATOM 13530 O O . ASP F 2 46 ? 25.304 -44.294 8.752 1.00 19.42 46 ASP O O 1
ATOM 13535 N N . ALA F 2 47 ? 25.361 -42.071 8.804 1.00 19.84 47 ALA O N 1
ATOM 13536 C CA . ALA F 2 47 ? 24.981 -41.943 7.384 1.00 19.48 47 ALA O CA 1
ATOM 13537 C C . ALA F 2 47 ? 26.054 -42.463 6.453 1.00 17.61 47 ALA O C 1
ATOM 13538 O O . ALA F 2 47 ? 25.751 -43.116 5.461 1.00 17.10 47 ALA O O 1
ATOM 13540 N N . LEU F 2 48 ? 27.339 -42.212 6.755 1.00 16.01 48 LEU O N 1
ATOM 13541 C CA . LEU F 2 48 ? 28.413 -42.705 5.889 1.00 16.42 48 LEU O CA 1
ATOM 13542 C C . LEU F 2 48 ? 28.434 -44.242 5.890 1.00 17.56 48 LEU O C 1
ATOM 13543 O O . LEU F 2 48 ? 28.632 -44.870 4.839 1.00 17.28 48 LEU O O 1
ATOM 13548 N N . ILE F 2 49 ? 28.308 -44.837 7.075 1.00 15.18 49 ILE O N 1
ATOM 13549 C CA . ILE F 2 49 ? 28.278 -46.311 7.173 1.00 14.68 49 ILE O CA 1
ATOM 13550 C C . ILE F 2 49 ? 27.014 -46.871 6.474 1.00 16.75 49 ILE O C 1
ATOM 13551 O O . ILE F 2 49 ? 27.082 -47.924 5.825 1.00 17.06 49 ILE O O 1
ATOM 13556 N N . LYS F 2 50 ? 25.878 -46.207 6.643 1.00 17.51 50 LYS O N 1
ATOM 13557 C CA . LYS F 2 50 ? 24.618 -46.650 5.969 1.00 18.61 50 LYS O CA 1
ATOM 13558 C C . LYS F 2 50 ? 24.813 -46.561 4.432 1.00 19.21 50 LYS O C 1
ATOM 13559 O O . LYS F 2 50 ? 24.486 -47.521 3.695 1.00 21.49 50 LYS O O 1
ATOM 13565 N N . ILE F 2 51 ? 25.380 -45.458 3.923 1.00 19.22 51 ILE O N 1
ATOM 13566 C CA . ILE F 2 51 ? 25.642 -45.405 2.472 1.00 18.59 51 ILE O CA 1
ATOM 13567 C C . ILE F 2 51 ? 26.562 -46.572 2.010 1.00 22.84 51 ILE O C 1
ATOM 13568 O O . ILE F 2 51 ? 26.233 -47.306 1.047 1.00 20.86 51 ILE O O 1
ATOM 13573 N N . LYS F 2 52 ? 27.689 -46.776 2.705 1.00 18.06 52 LYS O N 1
ATOM 13574 C CA . LYS F 2 52 ? 28.586 -47.814 2.277 1.00 21.32 52 LYS O CA 1
ATOM 13575 C C . LYS F 2 52 ? 27.933 -49.214 2.388 1.00 21.13 52 LYS O C 1
ATOM 13576 O O . LYS F 2 52 ? 28.201 -50.106 1.561 1.00 21.69 52 LYS O O 1
ATOM 13582 N N . ASN F 2 53 ? 27.099 -49.421 3.386 1.00 19.61 53 ASN O N 1
ATOM 13583 C CA . ASN F 2 53 ? 26.500 -50.747 3.545 1.00 18.13 53 ASN O CA 1
ATOM 13584 C C . ASN F 2 53 ? 25.321 -51.012 2.626 1.00 23.31 53 ASN O C 1
ATOM 13585 O O . ASN F 2 53 ? 25.048 -52.174 2.296 1.00 25.14 53 ASN O O 1
ATOM 13590 N N . GLU F 2 54 ? 24.619 -49.960 2.228 1.00 22.01 54 GLU O N 1
ATOM 13591 C CA . GLU F 2 54 ? 23.393 -50.155 1.424 1.00 25.88 54 GLU O CA 1
ATOM 13592 C C . GLU F 2 54 ? 23.364 -49.581 0.021 1.00 27.04 54 GLU O C 1
ATOM 13593 O O . GLU F 2 54 ? 22.654 -50.111 -0.833 1.00 27.37 54 GLU O O 1
ATOM 13599 N N . LEU F 2 55 ? 24.135 -48.529 -0.227 1.00 24.77 55 LEU O N 1
ATOM 13600 C CA . LEU F 2 55 ? 24.146 -47.861 -1.522 1.00 24.24 55 LEU O CA 1
ATOM 13601 C C . LEU F 2 55 ? 25.425 -47.947 -2.342 1.00 27.65 55 LEU O C 1
ATOM 13602 O O . LEU F 2 55 ? 25.354 -48.080 -3.559 1.00 25.46 55 LEU O O 1
ATOM 13607 N N . ASP F 2 56 ? 26.607 -47.850 -1.706 1.00 24.96 56 ASP O N 1
ATOM 13608 C CA . ASP F 2 56 ? 27.840 -47.859 -2.481 1.00 22.45 56 ASP O CA 1
ATOM 13609 C C . ASP F 2 56 ? 28.979 -48.331 -1.601 1.00 22.23 56 ASP O C 1
ATOM 13610 O O . ASP F 2 56 ? 29.567 -47.540 -0.866 1.00 20.44 56 ASP O O 1
ATOM 13615 N N . SER F 2 57 ? 29.320 -49.597 -1.681 1.00 21.39 57 SER O N 1
ATOM 13616 C CA . SER F 2 57 ? 30.374 -50.111 -0.843 1.00 20.88 57 SER O CA 1
ATOM 13617 C C . SER F 2 57 ? 31.782 -49.695 -1.305 1.00 19.30 57 SER O C 1
ATOM 13618 O O . SER F 2 57 ? 32.757 -50.025 -0.661 1.00 21.14 57 SER O O 1
ATOM 13621 N N . THR F 2 58 ? 31.901 -48.887 -2.366 1.00 19.30 58 THR O N 1
ATOM 13622 C CA . THR F 2 58 ? 33.217 -48.434 -2.763 1.00 20.77 58 THR O CA 1
ATOM 13623 C C . THR F 2 58 ? 33.563 -47.116 -2.021 1.00 19.25 58 THR O C 1
ATOM 13624 O O . THR F 2 58 ? 34.724 -46.688 -2.076 1.00 21.55 58 THR O O 1
ATOM 13628 N N . LEU F 2 59 ? 32.585 -46.496 -1.379 1.00 17.45 59 LEU O N 1
ATOM 13629 C CA . LEU F 2 59 ? 32.793 -45.224 -0.612 1.00 16.86 59 LEU O CA 1
ATOM 13630 C C . LEU F 2 59 ? 33.796 -45.544 0.536 1.00 20.87 59 LEU O C 1
ATOM 13631 O O . LEU F 2 59 ? 33.503 -46.401 1.378 1.00 19.06 59 LEU O O 1
ATOM 13636 N N . THR F 2 60 ? 34.924 -44.834 0.566 1.00 18.46 60 THR O N 1
ATOM 13637 C CA . THR F 2 60 ? 36.009 -45.127 1.501 1.00 16.99 60 THR O CA 1
ATOM 13638 C C . THR F 2 60 ? 36.353 -44.013 2.545 1.00 19.19 60 THR O C 1
ATOM 13639 O O . THR F 2 60 ? 36.571 -42.863 2.162 1.00 18.07 60 THR O O 1
ATOM 13643 N N . PHE F 2 61 ? 36.465 -44.378 3.832 1.00 20.10 61 PHE O N 1
ATOM 13644 C CA . PHE F 2 61 ? 36.803 -43.399 4.879 1.00 17.93 61 PHE O CA 1
ATOM 13645 C C . PHE F 2 61 ? 37.400 -44.154 6.101 1.00 17.44 61 PHE O C 1
ATOM 13646 O O . PHE F 2 61 ? 37.207 -45.394 6.233 1.00 18.78 61 PHE O O 1
ATOM 13654 N N . ARG F 2 62 ? 38.132 -43.441 6.960 1.00 16.26 62 ARG O N 1
ATOM 13655 C CA . ARG F 2 62 ? 38.666 -44.078 8.181 1.00 16.61 62 ARG O CA 1
ATOM 13656 C C . ARG F 2 62 ? 37.659 -43.924 9.341 1.00 16.90 62 ARG O C 1
ATOM 13657 O O . ARG F 2 62 ? 36.975 -42.883 9.439 1.00 17.83 62 ARG O O 1
ATOM 13665 N N . ARG F 2 63 ? 37.582 -44.938 10.228 1.00 15.88 63 ARG O N 1
ATOM 13666 C CA . ARG F 2 63 ? 36.710 -44.846 11.403 1.00 15.76 63 ARG O CA 1
ATOM 13667 C C . ARG F 2 63 ? 37.059 -46.003 12.292 1.00 15.66 63 ARG O C 1
ATOM 13668 O O . ARG F 2 63 ? 37.575 -47.015 11.806 1.00 14.79 63 ARG O O 1
ATOM 13676 N N . SER F 2 64 ? 36.871 -45.853 13.605 1.00 13.50 64 SER O N 1
ATOM 13677 C CA . SER F 2 64 ? 37.084 -46.977 14.506 1.00 14.42 64 SER O CA 1
ATOM 13678 C C . SER F 2 64 ? 36.156 -46.876 15.732 1.00 15.86 64 SER O C 1
ATOM 13679 O O . SER F 2 64 ? 35.190 -47.641 15.867 1.00 19.40 64 SER O O 1
ATOM 13682 N N . CYS F 2 65 ? 36.405 -45.926 16.626 1.00 13.79 65 CYS O N 1
ATOM 13683 C CA . CYS F 2 65 ? 35.603 -45.911 17.854 1.00 14.71 65 CYS O CA 1
ATOM 13684 C C . CYS F 2 65 ? 34.139 -45.466 17.836 1.00 16.76 65 CYS O C 1
ATOM 13685 O O . CYS F 2 65 ? 33.393 -45.742 18.807 1.00 19.65 65 CYS O O 1
ATOM 13688 N N . ARG F 2 66 ? 33.682 -44.816 16.785 1.00 17.98 66 ARG O N 1
ATOM 13689 C CA . ARG F 2 66 ? 32.333 -44.156 16.850 1.00 27.77 66 ARG O CA 1
ATOM 13690 C C . ARG F 2 66 ? 31.888 -43.323 18.182 1.00 27.82 66 ARG O C 1
ATOM 13691 O O . ARG F 2 66 ? 30.687 -42.979 18.364 1.00 28.09 66 ARG O O 1
ATOM 13699 N N . GLU F 2 67 ? 32.813 -42.985 19.111 1.00 22.98 67 GLU O N 1
ATOM 13700 C CA . GLU F 2 67 ? 32.455 -42.114 20.265 1.00 21.93 67 GLU O CA 1
ATOM 13701 C C . GLU F 2 67 ? 33.311 -40.827 20.456 1.00 18.15 67 GLU O C 1
ATOM 13702 O O . GLU F 2 67 ? 33.345 -40.204 21.533 1.00 15.64 67 GLU O O 1
ATOM 13708 N N . GLY F 2 68 ? 34.022 -40.474 19.408 1.00 16.05 68 GLY O N 1
ATOM 13709 C CA . GLY F 2 68 ? 34.819 -39.246 19.429 1.00 16.15 68 GLY O CA 1
ATOM 13710 C C . GLY F 2 68 ? 36.108 -39.308 20.254 1.00 16.42 68 GLY O C 1
ATOM 13711 O O . GLY F 2 68 ? 36.557 -38.242 20.721 1.00 14.31 68 GLY O O 1
ATOM 13712 N N . ILE F 2 69 ? 36.649 -40.507 20.482 1.00 10.33 69 ILE O N 1
ATOM 13713 C CA . ILE F 2 69 ? 37.899 -40.612 21.288 1.00 13.42 69 ILE O CA 1
ATOM 13714 C C . ILE F 2 69 ? 39.161 -41.062 20.481 1.00 14.91 69 ILE O C 1
ATOM 13715 O O . ILE F 2 69 ? 40.297 -40.708 20.834 1.00 14.69 69 ILE O O 1
ATOM 13720 N N . CYS F 2 70 ? 38.993 -41.814 19.379 1.00 15.39 70 CYS O N 1
ATOM 13721 C CA . CYS F 2 70 ? 40.205 -42.315 18.684 1.00 15.29 70 CYS O CA 1
ATOM 13722 C C . CYS F 2 70 ? 40.855 -41.324 17.714 1.00 16.13 70 CYS O C 1
ATOM 13723 O O . CYS F 2 70 ? 42.097 -41.353 17.480 1.00 15.74 70 CYS O O 1
ATOM 13726 N N . GLY F 2 71 ? 40.023 -40.425 17.178 1.00 14.86 71 GLY O N 1
ATOM 13727 C CA . GLY F 2 71 ? 40.507 -39.434 16.246 1.00 13.81 71 GLY O CA 1
ATOM 13728 C C . GLY F 2 71 ? 40.521 -39.843 14.765 1.00 16.16 71 GLY O C 1
ATOM 13729 O O . GLY F 2 71 ? 40.861 -38.999 13.885 1.00 17.05 71 GLY O O 1
ATOM 13730 N N . SER F 2 72 ? 40.057 -41.064 14.451 1.00 13.71 72 SER O N 1
ATOM 13731 C CA . SER F 2 72 ? 40.148 -41.568 13.068 1.00 11.59 72 SER O CA 1
ATOM 13732 C C . SER F 2 72 ? 39.307 -40.884 12.000 1.00 14.29 72 SER O C 1
ATOM 13733 O O . SER F 2 72 ? 39.753 -40.746 10.866 1.00 15.21 72 SER O O 1
ATOM 13736 N N . CYS F 2 73 ? 38.066 -40.553 12.342 1.00 16.55 73 CYS O N 1
ATOM 13737 C CA . CYS F 2 73 ? 37.122 -40.072 11.323 1.00 16.01 73 CYS O CA 1
ATOM 13738 C C . CYS F 2 73 ? 37.091 -38.557 11.005 1.00 15.29 73 CYS O C 1
ATOM 13739 O O . CYS F 2 73 ? 36.102 -38.078 10.494 1.00 17.29 73 CYS O O 1
ATOM 13742 N N . ALA F 2 74 ? 38.178 -37.851 11.282 1.00 17.47 74 ALA O N 1
ATOM 13743 C CA . ALA F 2 74 ? 38.252 -36.377 11.015 1.00 16.42 74 ALA O CA 1
ATOM 13744 C C . ALA F 2 74 ? 38.077 -36.110 9.490 1.00 17.19 74 ALA O C 1
ATOM 13745 O O . ALA F 2 74 ? 38.701 -36.804 8.623 1.00 16.24 74 ALA O O 1
ATOM 13747 N N . MET F 2 75 ? 37.241 -35.122 9.183 1.00 14.70 75 MET O N 1
ATOM 13748 C CA . MET F 2 75 ? 36.964 -34.745 7.801 1.00 16.76 75 MET O CA 1
ATOM 13749 C C . MET F 2 75 ? 36.310 -33.376 7.810 1.00 13.91 75 MET O C 1
ATOM 13750 O O . MET F 2 75 ? 36.074 -32.764 8.917 1.00 16.09 75 MET O O 1
ATOM 13755 N N . ASN F 2 76 ? 36.050 -32.842 6.614 1.00 16.22 76 ASN O N 1
ATOM 13756 C CA . ASN F 2 76 ? 35.429 -31.502 6.570 1.00 15.91 76 ASN O CA 1
ATOM 13757 C C . ASN F 2 76 ? 33.911 -31.617 6.259 1.00 16.26 76 ASN O C 1
ATOM 13758 O O . ASN F 2 76 ? 33.500 -32.071 5.170 1.00 19.09 76 ASN O O 1
ATOM 13763 N N . ILE F 2 77 ? 33.091 -31.253 7.217 1.00 16.65 77 ILE O N 1
ATOM 13764 C CA . ILE F 2 77 ? 31.614 -31.383 7.050 1.00 16.77 77 ILE O CA 1
ATOM 13765 C C . ILE F 2 77 ? 30.955 -30.012 7.110 1.00 18.40 77 ILE O C 1
ATOM 13766 O O . ILE F 2 77 ? 31.113 -29.291 8.102 1.00 19.31 77 ILE O O 1
ATOM 13771 N N . ALA F 2 78 ? 30.170 -29.687 6.079 1.00 22.54 78 ALA O N 1
ATOM 13772 C CA . ALA F 2 78 ? 29.478 -28.370 6.000 1.00 20.83 78 ALA O CA 1
ATOM 13773 C C . ALA F 2 78 ? 30.499 -27.240 6.228 1.00 24.43 78 ALA O C 1
ATOM 13774 O O . ALA F 2 78 ? 30.253 -26.270 6.988 1.00 24.51 78 ALA O O 1
ATOM 13776 N N . GLY F 2 79 ? 31.662 -27.401 5.606 1.00 21.85 79 GLY O N 1
ATOM 13777 C CA . GLY F 2 79 ? 32.696 -26.387 5.661 1.00 22.78 79 GLY O CA 1
ATOM 13778 C C . GLY F 2 79 ? 33.631 -26.383 6.864 1.00 22.69 79 GLY O C 1
ATOM 13779 O O . GLY F 2 79 ? 34.635 -25.624 6.826 1.00 23.07 79 GLY O O 1
ATOM 13780 N N . GLY F 2 80 ? 33.334 -27.161 7.914 1.00 19.60 80 GLY O N 1
ATOM 13781 C CA . GLY F 2 80 ? 34.239 -27.138 9.077 1.00 17.03 80 GLY O CA 1
ATOM 13782 C C . GLY F 2 80 ? 34.903 -28.486 9.396 1.00 19.76 80 GLY O C 1
ATOM 13783 O O . GLY F 2 80 ? 34.265 -29.500 9.166 1.00 18.27 80 GLY O O 1
ATOM 13784 N N . ASN F 2 81 ? 36.152 -28.513 9.901 1.00 15.74 81 ASN O N 1
ATOM 13785 C CA . ASN F 2 81 ? 36.756 -29.814 10.250 1.00 17.80 81 ASN O CA 1
ATOM 13786 C C . ASN F 2 81 ? 36.155 -30.353 11.557 1.00 17.02 81 ASN O C 1
ATOM 13787 O O . ASN F 2 81 ? 36.029 -29.617 12.562 1.00 17.72 81 ASN O O 1
ATOM 13792 N N . THR F 2 82 ? 35.793 -31.654 11.614 1.00 14.37 82 THR O N 1
ATOM 13793 C CA . THR F 2 82 ? 35.225 -32.167 12.838 1.00 15.20 82 THR O CA 1
ATOM 13794 C C . THR F 2 82 ? 35.262 -33.689 12.755 1.00 16.35 82 THR O C 1
ATOM 13795 O O . THR F 2 82 ? 35.728 -34.229 11.751 1.00 15.46 82 THR O O 1
ATOM 13799 N N . LEU F 2 83 ? 34.787 -34.375 13.787 1.00 16.34 83 LEU O N 1
ATOM 13800 C CA . LEU F 2 83 ? 34.732 -35.840 13.771 1.00 13.48 83 LEU O CA 1
ATOM 13801 C C . LEU F 2 83 ? 33.334 -36.260 13.247 1.00 16.30 83 LEU O C 1
ATOM 13802 O O . LEU F 2 83 ? 32.327 -35.849 13.807 1.00 16.34 83 LEU O O 1
ATOM 13807 N N . ALA F 2 84 ? 33.280 -37.087 12.205 1.00 16.14 84 ALA O N 1
ATOM 13808 C CA . ALA F 2 84 ? 31.955 -37.527 11.701 1.00 16.80 84 ALA O CA 1
ATOM 13809 C C . ALA F 2 84 ? 31.116 -38.228 12.776 1.00 15.17 84 ALA O C 1
ATOM 13810 O O . ALA F 2 84 ? 29.876 -38.112 12.780 1.00 15.04 84 ALA O O 1
ATOM 13812 N N . CYS F 2 85 ? 31.752 -38.948 13.706 1.00 15.07 85 CYS O N 1
ATOM 13813 C CA . CYS F 2 85 ? 31.009 -39.727 14.701 1.00 11.83 85 CYS O CA 1
ATOM 13814 C C . CYS F 2 85 ? 30.336 -38.926 15.828 1.00 15.01 85 CYS O C 1
ATOM 13815 O O . CYS F 2 85 ? 29.493 -39.459 16.551 1.00 17.29 85 CYS O O 1
ATOM 13818 N N . THR F 2 86 ? 30.651 -37.642 15.948 1.00 14.13 86 THR O N 1
ATOM 13819 C CA . THR F 2 86 ? 29.974 -36.839 16.983 1.00 16.02 86 THR O CA 1
ATOM 13820 C C . THR F 2 86 ? 29.271 -35.601 16.367 1.00 17.92 86 THR O C 1
ATOM 13821 O O . THR F 2 86 ? 28.721 -34.792 17.097 1.00 17.87 86 THR O O 1
ATOM 13825 N N . LYS F 2 87 ? 29.289 -35.488 15.033 1.00 15.88 87 LYS O N 1
ATOM 13826 C CA . LYS F 2 87 ? 28.660 -34.381 14.310 1.00 16.52 87 LYS O CA 1
ATOM 13827 C C . LYS F 2 87 ? 27.213 -34.797 13.968 1.00 17.00 87 LYS O C 1
ATOM 13828 O O . LYS F 2 87 ? 26.981 -35.777 13.249 1.00 18.13 87 LYS O O 1
ATOM 13834 N N . LYS F 2 88 ? 26.243 -34.104 14.545 1.00 17.95 88 LYS O N 1
ATOM 13835 C CA . LYS F 2 88 ? 24.830 -34.427 14.262 1.00 20.51 88 LYS O CA 1
ATOM 13836 C C . LYS F 2 88 ? 24.443 -34.104 12.825 1.00 22.36 88 LYS O C 1
ATOM 13837 O O . LYS F 2 88 ? 24.812 -33.076 12.290 1.00 19.52 88 LYS O O 1
ATOM 13843 N N . ILE F 2 89 ? 23.713 -35.011 12.194 1.00 21.46 89 ILE O N 1
ATOM 13844 C CA . ILE F 2 89 ? 23.203 -34.768 10.838 1.00 21.73 89 ILE O CA 1
ATOM 13845 C C . ILE F 2 89 ? 22.226 -33.564 10.964 1.00 24.09 89 ILE O C 1
ATOM 13846 O O . ILE F 2 89 ? 21.445 -33.483 11.926 1.00 24.06 89 ILE O O 1
ATOM 13851 N N . ASP F 2 90 ? 22.275 -32.635 10.009 1.00 24.27 90 ASP O N 1
ATOM 13852 C CA . ASP F 2 90 ? 21.365 -31.475 10.029 1.00 25.37 90 ASP O CA 1
ATOM 13853 C C . ASP F 2 90 ? 20.030 -32.014 9.427 1.00 24.84 90 ASP O C 1
ATOM 13854 O O . ASP F 2 90 ? 19.958 -32.346 8.257 1.00 25.02 90 ASP O O 1
ATOM 13859 N N . PRO F 2 91 ? 18.958 -32.098 10.222 1.00 27.86 91 PRO O N 1
ATOM 13860 C CA . PRO F 2 91 ? 17.719 -32.627 9.647 1.00 30.39 91 PRO O CA 1
ATOM 13861 C C . PRO F 2 91 ? 16.937 -31.740 8.686 1.00 31.21 91 PRO O C 1
ATOM 13862 O O . PRO F 2 91 ? 15.833 -32.130 8.278 1.00 29.65 91 PRO O O 1
ATOM 13866 N N . ASP F 2 92 ? 17.480 -30.570 8.325 1.00 30.96 92 ASP O N 1
ATOM 13867 C CA . ASP F 2 92 ? 16.795 -29.703 7.340 1.00 30.07 92 ASP O CA 1
ATOM 13868 C C . ASP F 2 92 ? 16.913 -30.405 5.955 1.00 27.63 92 ASP O C 1
ATOM 13869 O O . ASP F 2 92 ? 17.995 -30.402 5.317 1.00 26.61 92 ASP O O 1
ATOM 13874 N N . LEU F 2 93 ? 15.799 -30.986 5.478 1.00 27.75 93 LEU O N 1
ATOM 13875 C CA . LEU F 2 93 ? 15.810 -31.709 4.206 1.00 27.28 93 LEU O CA 1
ATOM 13876 C C . LEU F 2 93 ? 15.975 -30.865 2.968 1.00 28.06 93 LEU O C 1
ATOM 13877 O O . LEU F 2 93 ? 16.216 -31.411 1.880 1.00 27.47 93 LEU O O 1
ATOM 13882 N N . SER F 2 94 ? 15.888 -29.537 3.091 1.00 27.29 94 SER O N 1
ATOM 13883 C CA . SER F 2 94 ? 16.122 -28.682 1.906 1.00 27.14 94 SER O CA 1
ATOM 13884 C C . SER F 2 94 ? 17.609 -28.341 1.701 1.00 29.08 94 SER O C 1
ATOM 13885 O O . SER F 2 94 ? 17.992 -27.679 0.710 1.00 28.15 94 SER O O 1
ATOM 13888 N N . LYS F 2 95 ? 18.467 -28.749 2.634 1.00 27.98 95 LYS O N 1
ATOM 13889 C CA . LYS F 2 95 ? 19.903 -28.460 2.447 1.00 28.35 95 LYS O CA 1
ATOM 13890 C C . LYS F 2 95 ? 20.707 -29.743 2.189 1.00 27.03 95 LYS O C 1
ATOM 13891 O O . LYS F 2 95 ? 20.466 -30.762 2.829 1.00 27.61 95 LYS O O 1
ATOM 13897 N N . THR F 2 96 ? 21.657 -29.677 1.264 1.00 26.39 96 THR O N 1
ATOM 13898 C CA . THR F 2 96 ? 22.519 -30.810 0.958 1.00 26.32 96 THR O CA 1
ATOM 13899 C C . THR F 2 96 ? 23.807 -30.575 1.756 1.00 28.25 96 THR O C 1
ATOM 13900 O O . THR F 2 96 ? 24.426 -29.485 1.702 1.00 26.34 96 THR O O 1
ATOM 13904 N N . THR F 2 97 ? 24.182 -31.569 2.543 1.00 25.18 97 THR O N 1
ATOM 13905 C CA . THR F 2 97 ? 25.412 -31.467 3.347 1.00 22.51 97 THR O CA 1
ATOM 13906 C C . THR F 2 97 ? 26.606 -31.923 2.510 1.00 21.48 97 THR O C 1
ATOM 13907 O O . THR F 2 97 ? 26.635 -33.063 1.993 1.00 21.94 97 THR O O 1
ATOM 13911 N N . LYS F 2 98 ? 27.625 -31.073 2.410 1.00 21.07 98 LYS O N 1
ATOM 13912 C CA . LYS F 2 98 ? 28.856 -31.372 1.668 1.00 20.64 98 LYS O CA 1
ATOM 13913 C C . LYS F 2 98 ? 29.955 -31.930 2.567 1.00 20.20 98 LYS O C 1
ATOM 13914 O O . LYS F 2 98 ? 30.242 -31.365 3.646 1.00 20.58 98 LYS O O 1
ATOM 13920 N N . ILE F 2 99 ? 30.576 -33.019 2.105 1.00 18.06 99 ILE O N 1
ATOM 13921 C CA . ILE F 2 99 ? 31.656 -33.676 2.850 1.00 19.07 99 ILE O CA 1
ATOM 13922 C C . ILE F 2 99 ? 32.917 -33.800 2.006 1.00 18.04 99 ILE O C 1
ATOM 13923 O O . ILE F 2 99 ? 32.900 -34.424 0.937 1.00 20.66 99 ILE O O 1
ATOM 13928 N N . TYR F 2 100 ? 34.027 -33.329 2.549 1.00 17.61 100 TYR O N 1
ATOM 13929 C CA . TYR F 2 100 ? 35.309 -33.347 1.886 1.00 18.91 100 TYR O CA 1
ATOM 13930 C C . TYR F 2 100 ? 36.374 -33.896 2.814 1.00 18.48 100 TYR O C 1
ATOM 13931 O O . TYR F 2 100 ? 36.175 -33.984 4.018 1.00 18.64 100 TYR O O 1
ATOM 13940 N N . PRO F 2 101 ? 37.540 -34.262 2.244 1.00 20.21 101 PRO O N 1
ATOM 13941 C CA . PRO F 2 101 ? 38.631 -34.764 3.106 1.00 21.19 101 PRO O CA 1
ATOM 13942 C C . PRO F 2 101 ? 39.190 -33.566 3.934 1.00 22.41 101 PRO O C 1
ATOM 13943 O O . PRO F 2 101 ? 38.821 -32.396 3.725 1.00 19.40 101 PRO O O 1
ATOM 13947 N N . LEU F 2 102 ? 40.026 -33.849 4.921 1.00 20.43 102 LEU O N 1
ATOM 13948 C CA . LEU F 2 102 ? 40.678 -32.717 5.663 1.00 19.09 102 LEU O CA 1
ATOM 13949 C C . LEU F 2 102 ? 41.391 -31.904 4.545 1.00 18.89 102 LEU O C 1
ATOM 13950 O O . LEU F 2 102 ? 42.030 -32.468 3.663 1.00 19.75 102 LEU O O 1
ATOM 13955 N N . PRO F 2 103 ? 41.282 -30.567 4.597 1.00 16.74 103 PRO O N 1
ATOM 13956 C CA . PRO F 2 103 ? 41.848 -29.617 3.631 1.00 19.61 103 PRO O CA 1
ATOM 13957 C C . PRO F 2 103 ? 43.368 -29.576 3.442 1.00 20.57 103 PRO O C 1
ATOM 13958 O O . PRO F 2 103 ? 44.167 -29.739 4.404 1.00 19.03 103 PRO O O 1
ATOM 13962 N N . HIS F 2 104 ? 43.738 -29.333 2.171 1.00 18.94 104 HIS O N 1
ATOM 13963 C CA . HIS F 2 104 ? 45.134 -29.151 1.755 1.00 22.45 104 HIS O CA 1
ATOM 13964 C C . HIS F 2 104 ? 46.019 -30.326 2.132 1.00 21.01 104 HIS O C 1
ATOM 13965 O O . HIS F 2 104 ? 47.175 -30.168 2.568 1.00 22.54 104 HIS O O 1
ATOM 13972 N N . MET F 2 105 ? 45.480 -31.527 1.917 1.00 21.99 105 MET O N 1
ATOM 13973 C CA . MET F 2 105 ? 46.202 -32.738 2.169 1.00 20.01 105 MET O CA 1
ATOM 13974 C C . MET F 2 105 ? 46.192 -33.613 0.886 1.00 18.65 105 MET O C 1
ATOM 13975 O O . MET F 2 105 ? 45.275 -33.517 0.042 1.00 20.79 105 MET O O 1
ATOM 13980 N N . TYR F 2 106 ? 47.216 -34.432 0.739 1.00 17.69 106 TYR O N 1
ATOM 13981 C CA . TYR F 2 106 ? 47.263 -35.390 -0.393 1.00 18.89 106 TYR O CA 1
ATOM 13982 C C . TYR F 2 106 ? 46.239 -36.500 -0.135 1.00 17.79 106 TYR O C 1
ATOM 13983 O O . TYR F 2 106 ? 46.275 -37.191 0.901 1.00 19.94 106 TYR O O 1
ATOM 13992 N N . VAL F 2 107 ? 45.351 -36.720 -1.099 1.00 19.40 107 VAL O N 1
ATOM 13993 C CA . VAL F 2 107 ? 44.305 -37.691 -0.937 1.00 17.73 107 VAL O CA 1
ATOM 13994 C C . VAL F 2 107 ? 44.780 -39.084 -1.341 1.00 18.48 107 VAL O C 1
ATOM 13995 O O . VAL F 2 107 ? 45.219 -39.296 -2.478 1.00 20.58 107 VAL O O 1
ATOM 13999 N N . VAL F 2 108 ? 44.750 -40.021 -0.404 1.00 19.67 108 VAL O N 1
ATOM 14000 C CA . VAL F 2 108 ? 45.106 -41.394 -0.750 1.00 18.32 108 VAL O CA 1
ATOM 14001 C C . VAL F 2 108 ? 43.942 -42.026 -1.597 1.00 19.45 108 VAL O C 1
ATOM 14002 O O . VAL F 2 108 ? 44.200 -42.705 -2.606 1.00 23.30 108 VAL O O 1
ATOM 14006 N N . LYS F 2 109 ? 42.704 -41.830 -1.147 1.00 15.63 109 LYS O N 1
ATOM 14007 C CA . LYS F 2 109 ? 41.494 -42.285 -1.844 1.00 17.78 109 LYS O CA 1
ATOM 14008 C C . LYS F 2 109 ? 40.291 -41.644 -1.172 1.00 18.86 109 LYS O C 1
ATOM 14009 O O . LYS F 2 109 ? 40.263 -41.578 0.069 1.00 19.33 109 LYS O O 1
ATOM 14015 N N . ASP F 2 110 ? 39.289 -41.171 -1.950 1.00 16.41 110 ASP O N 1
ATOM 14016 C CA . ASP F 2 110 ? 38.054 -40.562 -1.378 1.00 19.65 110 ASP O CA 1
ATOM 14017 C C . ASP F 2 110 ? 38.259 -39.640 -0.145 1.00 19.35 110 ASP O C 1
ATOM 14018 O O . ASP F 2 110 ? 38.887 -38.617 -0.249 1.00 20.17 110 ASP O O 1
ATOM 14023 N N . LEU F 2 111 ? 37.812 -40.050 1.057 1.00 17.00 111 LEU O N 1
ATOM 14024 C CA . LEU F 2 111 ? 37.921 -39.165 2.226 1.00 15.70 111 LEU O CA 1
ATOM 14025 C C . LEU F 2 111 ? 39.139 -39.439 3.124 1.00 16.68 111 LEU O C 1
ATOM 14026 O O . LEU F 2 111 ? 39.169 -38.997 4.295 1.00 19.26 111 LEU O O 1
ATOM 14031 N N . VAL F 2 112 ? 40.120 -40.146 2.599 1.00 16.59 112 VAL O N 1
ATOM 14032 C CA . VAL F 2 112 ? 41.314 -40.565 3.357 1.00 16.66 112 VAL O CA 1
ATOM 14033 C C . VAL F 2 112 ? 42.546 -39.753 2.995 1.00 18.98 112 VAL O C 1
ATOM 14034 O O . VAL F 2 112 ? 43.083 -39.871 1.892 1.00 19.82 112 VAL O O 1
ATOM 14038 N N . PRO F 2 113 ? 43.055 -38.940 3.935 1.00 18.26 113 PRO O N 1
ATOM 14039 C CA . PRO F 2 113 ? 44.261 -38.126 3.671 1.00 19.40 113 PRO O CA 1
ATOM 14040 C C . PRO F 2 113 ? 45.560 -38.781 4.112 1.00 19.67 113 PRO O C 1
ATOM 14041 O O . PRO F 2 113 ? 45.554 -39.657 4.984 1.00 20.55 113 PRO O O 1
ATOM 14045 N N . ASP F 2 114 ? 46.686 -38.360 3.540 1.00 17.54 114 ASP O N 1
ATOM 14046 C CA . ASP F 2 114 ? 47.978 -38.909 3.990 1.00 20.20 114 ASP O CA 1
ATOM 14047 C C . ASP F 2 114 ? 48.424 -38.054 5.191 1.00 21.18 114 ASP O C 1
ATOM 14048 O O . ASP F 2 114 ? 48.755 -36.848 5.043 1.00 18.67 114 ASP O O 1
ATOM 14053 N N . LEU F 2 115 ? 48.466 -38.678 6.369 1.00 19.90 115 LEU O N 1
ATOM 14054 C CA . LEU F 2 115 ? 48.864 -37.958 7.592 1.00 19.99 115 LEU O CA 1
ATOM 14055 C C . LEU F 2 115 ? 50.320 -38.247 7.980 1.00 20.50 115 LEU O C 1
ATOM 14056 O O . LEU F 2 115 ? 50.740 -37.863 9.079 1.00 18.31 115 LEU O O 1
ATOM 14061 N N . SER F 2 116 ? 51.122 -38.844 7.093 1.00 18.44 116 SER O N 1
ATOM 14062 C CA . SER F 2 116 ? 52.487 -39.182 7.538 1.00 19.03 116 SER O CA 1
ATOM 14063 C C . SER F 2 116 ? 53.404 -38.023 7.889 1.00 18.82 116 SER O C 1
ATOM 14064 O O . SER F 2 116 ? 54.237 -38.164 8.746 1.00 20.56 116 SER O O 1
ATOM 14067 N N . ASN F 2 117 ? 53.246 -36.870 7.254 1.00 20.03 117 ASN O N 1
ATOM 14068 C CA . ASN F 2 117 ? 54.049 -35.713 7.634 1.00 18.79 117 ASN O CA 1
ATOM 14069 C C . ASN F 2 117 ? 53.606 -35.224 9.029 1.00 17.24 117 ASN O C 1
ATOM 14070 O O . ASN F 2 117 ? 54.453 -34.898 9.855 1.00 16.13 117 ASN O O 1
ATOM 14075 N N . PHE F 2 118 ? 52.278 -35.200 9.280 1.00 17.35 118 PHE O N 1
ATOM 14076 C CA . PHE F 2 118 ? 51.685 -34.780 10.580 1.00 18.95 118 PHE O CA 1
ATOM 14077 C C . PHE F 2 118 ? 52.260 -35.651 11.683 1.00 17.59 118 PHE O C 1
ATOM 14078 O O . PHE F 2 118 ? 52.712 -35.136 12.711 1.00 17.97 118 PHE O O 1
ATOM 14086 N N . TYR F 2 119 ? 52.306 -36.984 11.467 1.00 17.06 119 TYR O N 1
ATOM 14087 C CA . TYR F 2 119 ? 52.878 -37.851 12.491 1.00 16.24 119 TYR O CA 1
ATOM 14088 C C . TYR F 2 119 ? 54.432 -37.654 12.642 1.00 17.95 119 TYR O C 1
ATOM 14089 O O . TYR F 2 119 ? 54.944 -37.752 13.776 1.00 20.02 119 TYR O O 1
ATOM 14098 N N . ALA F 2 120 ? 55.171 -37.371 11.544 1.00 16.80 120 ALA O N 1
ATOM 14099 C CA . ALA F 2 120 ? 56.622 -37.214 11.668 1.00 18.38 120 ALA O CA 1
ATOM 14100 C C . ALA F 2 120 ? 56.925 -35.917 12.448 1.00 17.83 120 ALA O C 1
ATOM 14101 O O . ALA F 2 120 ? 57.875 -35.861 13.201 1.00 19.79 120 ALA O O 1
ATOM 14103 N N . GLN F 2 121 ? 56.102 -34.903 12.252 1.00 18.48 121 GLN O N 1
ATOM 14104 C CA . GLN F 2 121 ? 56.260 -33.633 12.997 1.00 19.34 121 GLN O CA 1
ATOM 14105 C C . GLN F 2 121 ? 56.055 -33.886 14.469 1.00 17.58 121 GLN O C 1
ATOM 14106 O O . GLN F 2 121 ? 56.788 -33.354 15.318 1.00 17.55 121 GLN O O 1
ATOM 14112 N N . TYR F 2 122 ? 55.042 -34.704 14.795 1.00 17.77 122 TYR O N 1
ATOM 14113 C CA . TYR F 2 122 ? 54.786 -35.059 16.182 1.00 17.11 122 TYR O CA 1
ATOM 14114 C C . TYR F 2 122 ? 56.016 -35.777 16.786 1.00 18.03 122 TYR O C 1
ATOM 14115 O O . TYR F 2 122 ? 56.416 -35.499 17.919 1.00 17.20 122 TYR O O 1
ATOM 14124 N N . LYS F 2 123 ? 56.596 -36.743 16.061 1.00 17.57 123 LYS O N 1
ATOM 14125 C CA . LYS F 2 123 ? 57.771 -37.434 16.581 1.00 19.58 123 LYS O CA 1
ATOM 14126 C C . LYS F 2 123 ? 58.973 -36.477 16.794 1.00 19.37 123 LYS O C 1
ATOM 14127 O O . LYS F 2 123 ? 59.752 -36.638 17.739 1.00 20.76 123 LYS O O 1
ATOM 14133 N N . SER F 2 124 ? 59.076 -35.450 15.949 1.00 18.66 124 SER O N 1
ATOM 14134 C CA . SER F 2 124 ? 60.220 -34.569 16.047 1.00 23.03 124 SER O CA 1
ATOM 14135 C C . SER F 2 124 ? 60.267 -33.761 17.329 1.00 23.15 124 SER O C 1
ATOM 14136 O O . SER F 2 124 ? 61.335 -33.275 17.664 1.00 26.33 124 SER O O 1
ATOM 14139 N N . ILE F 2 125 ? 59.143 -33.580 18.039 1.00 22.78 125 ILE O N 1
ATOM 14140 C CA . ILE F 2 125 ? 59.219 -32.796 19.288 1.00 23.82 125 ILE O CA 1
ATOM 14141 C C . ILE F 2 125 ? 59.482 -33.644 20.552 1.00 22.15 125 ILE O C 1
ATOM 14142 O O . ILE F 2 125 ? 59.418 -33.120 21.643 1.00 22.84 125 ILE O O 1
ATOM 14147 N N . GLU F 2 126 ? 59.771 -34.932 20.376 1.00 19.96 126 GLU O N 1
ATOM 14148 C CA . GLU F 2 126 ? 60.083 -35.902 21.452 1.00 20.09 126 GLU O CA 1
ATOM 14149 C C . GLU F 2 126 ? 58.974 -35.901 22.497 1.00 20.07 126 GLU O C 1
ATOM 14150 O O . GLU F 2 126 ? 59.165 -35.511 23.651 1.00 19.55 126 GLU O O 1
ATOM 14156 N N . PRO F 2 127 ? 57.814 -36.463 22.139 1.00 20.40 127 PRO O N 1
ATOM 14157 C CA . PRO F 2 127 ? 56.685 -36.444 23.081 1.00 18.90 127 PRO O CA 1
ATOM 14158 C C . PRO F 2 127 ? 56.713 -37.515 24.111 1.00 21.42 127 PRO O C 1
ATOM 14159 O O . PRO F 2 127 ? 55.902 -38.425 24.072 1.00 20.87 127 PRO O O 1
ATOM 14163 N N . TYR F 2 128 ? 57.670 -37.441 25.035 1.00 19.06 128 TYR O N 1
ATOM 14164 C CA . TYR F 2 128 ? 57.815 -38.455 26.070 1.00 18.67 128 TYR O CA 1
ATOM 14165 C C . TYR F 2 128 ? 58.600 -37.779 27.217 1.00 22.61 128 TYR O C 1
ATOM 14166 O O . TYR F 2 128 ? 59.304 -36.798 26.971 1.00 21.42 128 TYR O O 1
ATOM 14175 N N . LEU F 2 129 ? 58.507 -38.347 28.418 1.00 22.55 129 LEU O N 1
ATOM 14176 C CA . LEU F 2 129 ? 59.164 -37.788 29.593 1.00 23.09 129 LEU O CA 1
ATOM 14177 C C . LEU F 2 129 ? 60.676 -37.974 29.548 1.00 22.75 129 LEU O C 1
ATOM 14178 O O . LEU F 2 129 ? 61.165 -39.074 29.361 1.00 23.37 129 LEU O O 1
ATOM 14183 N N . LYS F 2 130 ? 61.392 -36.878 29.746 1.00 23.01 130 LYS O N 1
ATOM 14184 C CA . LYS F 2 130 ? 62.867 -36.901 29.788 1.00 24.63 130 LYS O CA 1
ATOM 14185 C C . LYS F 2 130 ? 63.343 -36.336 31.149 1.00 25.73 130 LYS O C 1
ATOM 14186 O O . LYS F 2 130 ? 62.931 -35.233 31.551 1.00 22.40 130 LYS O O 1
ATOM 14192 N N . LYS F 2 131 ? 64.154 -37.097 31.862 1.00 24.69 131 LYS O N 1
ATOM 14193 C CA . LYS F 2 131 ? 64.703 -36.601 33.144 1.00 27.72 131 LYS O CA 1
ATOM 14194 C C . LYS F 2 131 ? 66.223 -36.548 32.990 1.00 30.30 131 LYS O C 1
ATOM 14195 O O . LYS F 2 131 ? 66.778 -37.268 32.146 1.00 24.40 131 LYS O O 1
ATOM 14201 N N . LYS F 2 132 ? 66.879 -35.689 33.773 1.00 33.33 132 LYS O N 1
ATOM 14202 C CA . LYS F 2 132 ? 68.326 -35.548 33.694 1.00 34.48 132 LYS O CA 1
ATOM 14203 C C . LYS F 2 132 ? 69.004 -36.871 34.079 1.00 34.93 132 LYS O C 1
ATOM 14204 O O . LYS F 2 132 ? 70.071 -37.193 33.541 1.00 36.66 132 LYS O O 1
ATOM 14210 N N . ASP F 2 133 ? 68.424 -37.615 35.024 1.00 31.80 133 ASP O N 1
ATOM 14211 C CA . ASP F 2 133 ? 68.962 -38.943 35.385 1.00 33.71 133 ASP O CA 1
ATOM 14212 C C . ASP F 2 133 ? 67.794 -39.923 35.344 1.00 31.55 133 ASP O C 1
ATOM 14213 O O . ASP F 2 133 ? 66.926 -39.883 36.193 1.00 34.68 133 ASP O O 1
ATOM 14218 N N . GLU F 2 134 ? 67.771 -40.781 34.326 1.00 30.62 134 GLU O N 1
ATOM 14219 C CA . GLU F 2 134 ? 66.722 -41.768 34.146 1.00 28.46 134 GLU O CA 1
ATOM 14220 C C . GLU F 2 134 ? 67.080 -43.141 34.703 1.00 28.91 134 GLU O C 1
ATOM 14221 O O . GLU F 2 134 ? 66.287 -44.078 34.574 1.00 28.17 134 GLU O O 1
ATOM 14227 N N . SER F 2 135 ? 68.258 -43.289 35.316 1.00 25.93 135 SER O N 1
ATOM 14228 C CA . SER F 2 135 ? 68.641 -44.611 35.809 1.00 27.09 135 SER O CA 1
ATOM 14229 C C . SER F 2 135 ? 67.741 -45.164 36.914 1.00 25.58 135 SER O C 1
ATOM 14230 O O . SER F 2 135 ? 67.708 -46.377 37.107 1.00 25.35 135 SER O O 1
ATOM 14233 N N . LYS F 2 136 ? 67.013 -44.294 37.620 1.00 25.47 136 LYS O N 1
ATOM 14234 C CA . LYS F 2 136 ? 66.105 -44.793 38.691 1.00 31.12 136 LYS O CA 1
ATOM 14235 C C . LYS F 2 136 ? 64.680 -45.132 38.177 1.00 30.46 136 LYS O C 1
ATOM 14236 O O . LYS F 2 136 ? 63.786 -45.467 38.976 1.00 31.70 136 LYS O O 1
ATOM 14242 N N . GLN F 2 137 ? 64.468 -45.058 36.872 1.00 28.32 137 GLN O N 1
ATOM 14243 C CA . GLN F 2 137 ? 63.145 -45.329 36.309 1.00 27.55 137 GLN O CA 1
ATOM 14244 C C . GLN F 2 137 ? 62.571 -46.674 36.749 1.00 25.75 137 GLN O C 1
ATOM 14245 O O . GLN F 2 137 ? 63.293 -47.671 36.814 1.00 27.03 137 GLN O O 1
ATOM 14251 N N . GLY F 2 138 ? 61.259 -46.711 37.036 1.00 23.38 138 GLY O N 1
ATOM 14252 C CA . GLY F 2 138 ? 60.637 -47.947 37.458 1.00 22.86 138 GLY O CA 1
ATOM 14253 C C . GLY F 2 138 ? 60.646 -48.354 38.946 1.00 27.16 138 GLY O C 1
ATOM 14254 O O . GLY F 2 138 ? 59.974 -49.318 39.316 1.00 29.55 138 GLY O O 1
ATOM 14255 N N . LYS F 2 139 ? 61.410 -47.659 39.788 1.00 22.96 139 LYS O N 1
ATOM 14256 C CA . LYS F 2 139 ? 61.529 -47.966 41.223 1.00 23.84 139 LYS O CA 1
ATOM 14257 C C . LYS F 2 139 ? 60.390 -47.397 42.081 1.00 21.99 139 LYS O C 1
ATOM 14258 O O . LYS F 2 139 ? 59.782 -48.137 42.868 1.00 27.70 139 LYS O O 1
ATOM 14264 N N . GLU F 2 140 ? 60.067 -46.111 41.911 1.00 20.93 140 GLU O N 1
ATOM 14265 C CA . GLU F 2 140 ? 58.998 -45.482 42.698 1.00 21.91 140 GLU O CA 1
ATOM 14266 C C . GLU F 2 140 ? 58.233 -44.443 41.910 1.00 23.19 140 GLU O C 1
ATOM 14267 O O . GLU F 2 140 ? 58.790 -43.829 41.017 1.00 21.01 140 GLU O O 1
ATOM 14273 N N . GLN F 2 141 ? 56.967 -44.174 42.295 1.00 21.64 141 GLN O N 1
ATOM 14274 C CA . GLN F 2 141 ? 56.189 -43.152 41.619 1.00 22.99 141 GLN O CA 1
ATOM 14275 C C . GLN F 2 141 ? 56.888 -41.817 41.784 1.00 24.59 141 GLN O C 1
ATOM 14276 O O . GLN F 2 141 ? 57.425 -41.512 42.861 1.00 23.64 141 GLN O O 1
ATOM 14282 N N . TYR F 2 142 ? 56.866 -41.017 40.721 1.00 21.81 142 TYR O N 1
ATOM 14283 C CA . TYR F 2 142 ? 57.381 -39.653 40.791 1.00 23.94 142 TYR O CA 1
ATOM 14284 C C . TYR F 2 142 ? 56.240 -38.854 41.454 1.00 24.64 142 TYR O C 1
ATOM 14285 O O . TYR F 2 142 ? 55.036 -39.126 41.230 1.00 26.89 142 TYR O O 1
ATOM 14294 N N . LEU F 2 143 ? 56.571 -37.887 42.294 1.00 25.03 143 LEU O N 1
ATOM 14295 C CA . LEU F 2 143 ? 55.506 -37.118 42.937 1.00 26.74 143 LEU O CA 1
ATOM 14296 C C . LEU F 2 143 ? 55.122 -35.929 42.111 1.00 25.02 143 LEU O C 1
ATOM 14297 O O . LEU F 2 143 ? 55.966 -35.290 41.471 1.00 24.08 143 LEU O O 1
ATOM 14302 N N . GLN F 2 144 ? 53.831 -35.628 42.117 1.00 19.86 144 GLN O N 1
ATOM 14303 C CA . GLN F 2 144 ? 53.342 -34.462 41.401 1.00 22.42 144 GLN O CA 1
ATOM 14304 C C . GLN F 2 144 ? 52.139 -33.959 42.218 1.00 24.34 144 GLN O C 1
ATOM 14305 O O . GLN F 2 144 ? 51.226 -34.725 42.490 1.00 19.21 144 GLN O O 1
ATOM 14311 N N . SER F 2 145 ? 52.126 -32.678 42.568 1.00 24.27 145 SER O N 1
ATOM 14312 C CA . SER F 2 145 ? 51.028 -32.141 43.360 1.00 24.47 145 SER O CA 1
ATOM 14313 C C . SER F 2 145 ? 49.758 -31.972 42.518 1.00 24.28 145 SER O C 1
ATOM 14314 O O . SER F 2 145 ? 49.815 -31.900 41.269 1.00 21.63 145 SER O O 1
ATOM 14317 N N . ILE F 2 146 ? 48.625 -31.903 43.210 1.00 22.25 146 ILE O N 1
ATOM 14318 C CA . ILE F 2 146 ? 47.353 -31.700 42.544 1.00 22.90 146 ILE O CA 1
ATOM 14319 C C . ILE F 2 146 ? 47.451 -30.443 41.724 1.00 25.40 146 ILE O C 1
ATOM 14320 O O . ILE F 2 146 ? 47.030 -30.420 40.571 1.00 24.25 146 ILE O O 1
ATOM 14325 N N . GLU F 2 147 ? 48.013 -29.363 42.302 1.00 25.49 147 GLU O N 1
ATOM 14326 C CA . GLU F 2 147 ? 48.164 -28.124 41.537 1.00 24.94 147 GLU O CA 1
ATOM 14327 C C . GLU F 2 147 ? 49.029 -28.270 40.272 1.00 24.84 147 GLU O C 1
ATOM 14328 O O . GLU F 2 147 ? 48.672 -27.732 39.213 1.00 26.30 147 GLU O O 1
ATOM 14334 N N . ASP F 2 148 ? 50.158 -28.973 40.334 1.00 25.47 148 ASP O N 1
ATOM 14335 C CA . ASP F 2 148 ? 50.953 -29.131 39.092 1.00 24.73 148 ASP O CA 1
ATOM 14336 C C . ASP F 2 148 ? 50.261 -30.050 38.059 1.00 22.23 148 ASP O C 1
ATOM 14337 O O . ASP F 2 148 ? 50.337 -29.813 36.858 1.00 20.90 148 ASP O O 1
ATOM 14342 N N . ARG F 2 149 ? 49.568 -31.070 38.529 1.00 20.62 149 ARG O N 1
ATOM 14343 C CA . ARG F 2 149 ? 48.809 -31.960 37.617 1.00 22.50 149 ARG O CA 1
ATOM 14344 C C . ARG F 2 149 ? 47.669 -31.172 36.900 1.00 25.16 149 ARG O C 1
ATOM 14345 O O . ARG F 2 149 ? 47.370 -31.365 35.712 1.00 21.08 149 ARG O O 1
ATOM 14353 N N . GLN F 2 150 ? 47.079 -30.208 37.595 1.00 22.69 150 GLN O N 1
ATOM 14354 C CA . GLN F 2 150 ? 45.991 -29.458 37.022 1.00 23.52 150 GLN O CA 1
ATOM 14355 C C . GLN F 2 150 ? 46.456 -28.626 35.839 1.00 23.87 150 GLN O C 1
ATOM 14356 O O . GLN F 2 150 ? 45.647 -28.286 34.969 1.00 21.88 150 GLN O O 1
ATOM 14362 N N . LYS F 2 151 ? 47.760 -28.320 35.773 1.00 21.76 151 LYS O N 1
ATOM 14363 C CA . LYS F 2 151 ? 48.300 -27.573 34.632 1.00 21.83 151 LYS O CA 1
ATOM 14364 C C . LYS F 2 151 ? 48.201 -28.345 33.322 1.00 20.82 151 LYS O C 1
ATOM 14365 O O . LYS F 2 151 ? 48.220 -27.754 32.241 1.00 21.34 151 LYS O O 1
ATOM 14371 N N . LEU F 2 152 ? 48.112 -29.664 33.410 1.00 19.30 152 LEU O N 1
ATOM 14372 C CA . LEU F 2 152 ? 47.994 -30.459 32.160 1.00 18.36 152 LEU O CA 1
ATOM 14373 C C . LEU F 2 152 ? 46.550 -30.543 31.619 1.00 20.81 152 LEU O C 1
ATOM 14374 O O . LEU F 2 152 ? 46.345 -31.004 30.487 1.00 20.64 152 LEU O O 1
ATOM 14379 N N . ASP F 2 153 ? 45.548 -30.153 32.414 1.00 18.95 153 ASP O N 1
ATOM 14380 C CA . ASP F 2 153 ? 44.162 -30.200 31.927 1.00 22.33 153 ASP O CA 1
ATOM 14381 C C . ASP F 2 153 ? 43.984 -29.294 30.728 1.00 25.02 153 ASP O C 1
ATOM 14382 O O . ASP F 2 153 ? 44.479 -28.160 30.737 1.00 24.60 153 ASP O O 1
ATOM 14387 N N . GLY F 2 154 ? 43.237 -29.757 29.720 1.00 19.85 154 GLY O N 1
ATOM 14388 C CA . GLY F 2 154 ? 43.090 -28.966 28.507 1.00 22.42 154 GLY O CA 1
ATOM 14389 C C . GLY F 2 154 ? 44.226 -29.236 27.510 1.00 22.31 154 GLY O C 1
ATOM 14390 O O . GLY F 2 154 ? 44.173 -28.759 26.377 1.00 24.96 154 GLY O O 1
ATOM 14391 N N . LEU F 2 155 ? 45.268 -29.962 27.922 1.00 20.61 155 LEU O N 1
ATOM 14392 C CA . LEU F 2 155 ? 46.419 -30.274 27.047 1.00 20.76 155 LEU O CA 1
ATOM 14393 C C . LEU F 2 155 ? 46.553 -31.796 26.738 1.00 21.88 155 LEU O C 1
ATOM 14394 O O . LEU F 2 155 ? 46.647 -32.199 25.568 1.00 19.79 155 LEU O O 1
ATOM 14399 N N . TYR F 2 156 ? 46.517 -32.625 27.760 1.00 17.38 156 TYR O N 1
ATOM 14400 C CA . TYR F 2 156 ? 46.684 -34.084 2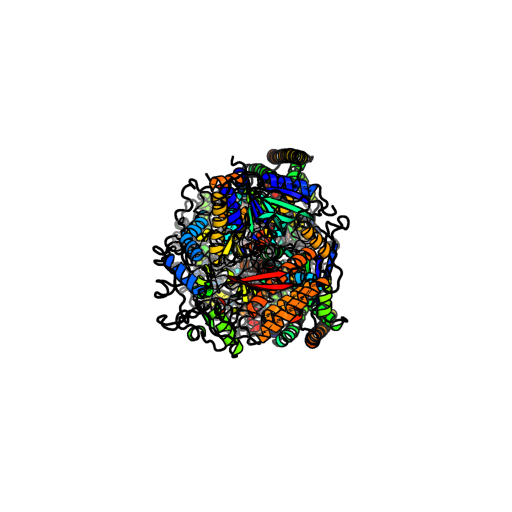7.525 1.00 18.16 156 TYR O CA 1
ATOM 14401 C C . TYR F 2 156 ? 45.517 -34.804 26.816 1.00 20.10 156 TYR O C 1
ATOM 14402 O O . TYR F 2 156 ? 45.676 -35.943 26.388 1.00 21.70 156 TYR O O 1
ATOM 14411 N N . GLU F 2 157 ? 44.361 -34.171 26.733 1.00 19.06 157 GLU O N 1
ATOM 14412 C CA . GLU F 2 157 ? 43.165 -34.762 26.114 1.00 19.19 157 GLU O CA 1
ATOM 14413 C C . GLU F 2 157 ? 43.165 -34.828 24.599 1.00 19.34 157 GLU O C 1
ATOM 14414 O O . GLU F 2 157 ? 42.252 -35.445 24.036 1.00 17.54 157 GLU O O 1
ATOM 14420 N N . CYS F 2 158 ? 44.163 -34.194 23.946 1.00 17.25 158 CYS O N 1
ATOM 14421 C CA . CYS F 2 158 ? 44.221 -34.144 22.489 1.00 16.11 158 CYS O CA 1
ATOM 14422 C C . CYS F 2 158 ? 44.203 -35.582 21.926 1.00 16.81 158 CYS O C 1
ATOM 14423 O O . CYS F 2 158 ? 44.955 -36.472 22.419 1.00 15.31 158 CYS O O 1
ATOM 14426 N N . ILE F 2 159 ? 43.362 -35.809 20.918 1.00 14.72 159 ILE O N 1
ATOM 14427 C CA . ILE F 2 159 ? 43.279 -37.155 20.289 1.00 18.48 159 ILE O CA 1
ATOM 14428 C C . ILE F 2 159 ? 44.078 -37.260 18.953 1.00 17.89 159 ILE O C 1
ATOM 14429 O O . ILE F 2 159 ? 43.960 -38.261 18.239 1.00 17.45 159 ILE O O 1
ATOM 14434 N N . LEU F 2 160 ? 44.888 -36.241 18.643 1.00 15.44 160 LEU O N 1
ATOM 14435 C CA . LEU F 2 160 ? 45.705 -36.225 17.381 1.00 16.38 160 LEU O CA 1
ATOM 14436 C C . LEU F 2 160 ? 44.867 -36.510 16.089 1.00 15.89 160 LEU O C 1
ATOM 14437 O O . LEU F 2 160 ? 45.296 -37.265 15.190 1.00 17.00 160 LEU O O 1
ATOM 14442 N N . CYS F 2 161 ? 43.692 -35.883 16.009 1.00 17.74 161 CYS O N 1
ATOM 14443 C CA . CYS F 2 161 ? 42.815 -36.039 14.847 1.00 14.34 161 CYS O CA 1
ATOM 14444 C C . CYS F 2 161 ? 43.233 -35.146 13.644 1.00 17.15 161 CYS O C 1
ATOM 14445 O O . CYS F 2 161 ? 42.830 -35.424 12.526 1.00 17.69 161 CYS O O 1
ATOM 14448 N N . ALA F 2 162 ? 44.028 -34.084 13.907 1.00 16.61 162 ALA O N 1
ATOM 14449 C CA . ALA F 2 162 ? 44.511 -33.131 12.907 1.00 18.73 162 ALA O CA 1
ATOM 14450 C C . ALA F 2 162 ? 43.466 -32.157 12.392 1.00 19.39 162 ALA O C 1
ATOM 14451 O O . ALA F 2 162 ? 43.719 -31.476 11.397 1.00 18.43 162 ALA O O 1
ATOM 14453 N N . CYS F 2 163 ? 42.290 -32.108 13.025 1.00 18.94 163 CYS O N 1
ATOM 14454 C CA . CYS F 2 163 ? 41.261 -31.133 12.590 1.00 18.57 163 CYS O CA 1
ATOM 14455 C C . CYS F 2 163 ? 41.782 -29.688 12.685 1.00 19.37 163 CYS O C 1
ATOM 14456 O O . CYS F 2 163 ? 41.540 -28.875 11.785 1.00 16.04 163 CYS O O 1
ATOM 14459 N N . CYS F 2 164 ? 42.531 -29.395 13.760 1.00 18.32 164 CYS O N 1
ATOM 14460 C CA . CYS F 2 164 ? 43.020 -28.022 13.952 1.00 19.14 164 CYS O CA 1
ATOM 14461 C C . CYS F 2 164 ? 44.132 -27.661 12.976 1.00 18.11 164 CYS O C 1
ATOM 14462 O O . CYS F 2 164 ? 44.073 -26.622 12.305 1.00 20.56 164 CYS O O 1
ATOM 14465 N N . SER F 2 165 ? 45.159 -28.506 12.848 1.00 18.93 165 SER O N 1
ATOM 14466 C CA . SER F 2 165 ? 46.247 -28.141 11.931 1.00 19.56 165 SER O CA 1
ATOM 14467 C C . SER F 2 165 ? 45.765 -28.011 10.497 1.00 20.10 165 SER O C 1
ATOM 14468 O O . SER F 2 165 ? 46.181 -27.083 9.792 1.00 18.76 165 SER O O 1
ATOM 14471 N N . THR F 2 166 ? 44.871 -28.907 10.066 1.00 19.16 166 THR O N 1
ATOM 14472 C CA . THR F 2 166 ? 44.397 -28.781 8.677 1.00 15.89 166 THR O CA 1
ATOM 14473 C C . THR F 2 166 ? 43.302 -27.698 8.490 1.00 17.19 166 THR O C 1
ATOM 14474 O O . THR F 2 166 ? 42.738 -27.591 7.374 1.00 17.25 166 THR O O 1
ATOM 14478 N N . SER F 2 167 ? 42.982 -26.921 9.545 1.00 17.82 167 SER O N 1
ATOM 14479 C CA . SER F 2 167 ? 42.051 -25.786 9.387 1.00 17.18 167 SER O CA 1
ATOM 14480 C C . SER F 2 167 ? 42.874 -24.482 9.389 1.00 22.11 167 SER O C 1
ATOM 14481 O O . SER F 2 167 ? 42.329 -23.411 9.221 1.00 20.09 167 SER O O 1
ATOM 14484 N N . CYS F 2 168 ? 44.176 -24.604 9.613 1.00 20.00 168 CYS O N 1
ATOM 14485 C CA . CYS F 2 168 ? 45.070 -23.441 9.734 1.00 21.86 168 CYS O CA 1
ATOM 14486 C C . CYS F 2 168 ? 45.712 -23.007 8.424 1.00 20.63 168 CYS O C 1
ATOM 14487 O O . CYS F 2 168 ? 46.525 -23.731 7.890 1.00 22.28 168 CYS O O 1
ATOM 14490 N N . PRO F 2 169 ? 45.409 -21.785 7.935 1.00 20.42 169 PRO O N 1
ATOM 14491 C CA . PRO F 2 169 ? 46.005 -21.338 6.670 1.00 21.62 169 PRO O CA 1
ATOM 14492 C C . PRO F 2 169 ? 47.524 -21.334 6.722 1.00 21.00 169 PRO O C 1
ATOM 14493 O O . PRO F 2 169 ? 48.167 -21.616 5.717 1.00 23.49 169 PRO O O 1
ATOM 14497 N N . SER F 2 170 ? 48.129 -21.027 7.872 1.00 19.92 170 SER O N 1
ATOM 14498 C CA . SER F 2 170 ? 49.608 -21.065 7.904 1.00 19.95 170 SER O CA 1
ATOM 14499 C C . SER F 2 170 ? 50.125 -22.461 7.622 1.00 21.59 170 SER O C 1
ATOM 14500 O O . SER F 2 170 ? 51.181 -22.649 6.996 1.00 21.02 170 SER O O 1
ATOM 14503 N N . TYR F 2 171 ? 49.403 -23.458 8.121 1.00 17.42 171 TYR O N 1
ATOM 14504 C CA . TYR F 2 171 ? 49.801 -24.841 7.896 1.00 17.68 171 TYR O CA 1
ATOM 14505 C C . TYR F 2 171 ? 49.530 -25.222 6.429 1.00 18.20 171 TYR O C 1
ATOM 14506 O O . TYR F 2 171 ? 50.238 -26.076 5.830 1.00 20.68 171 TYR O O 1
ATOM 14515 N N . TRP F 2 172 ? 48.480 -24.650 5.844 1.00 18.80 172 TRP O N 1
ATOM 14516 C CA . TRP F 2 172 ? 48.199 -24.917 4.411 1.00 20.81 172 TRP O CA 1
ATOM 14517 C C . TRP F 2 172 ? 49.389 -24.438 3.534 1.00 25.00 172 TRP O C 1
ATOM 14518 O O . TRP F 2 172 ? 49.842 -25.145 2.618 1.00 25.84 172 TRP O O 1
ATOM 14529 N N . TRP F 2 173 ? 49.866 -23.224 3.793 1.00 24.06 173 TRP O N 1
ATOM 14530 C CA . TRP F 2 173 ? 50.950 -22.658 2.968 1.00 26.80 173 TRP O CA 1
ATOM 14531 C C . TRP F 2 173 ? 52.344 -23.161 3.332 1.00 26.71 173 TRP O C 1
ATOM 14532 O O . TRP F 2 173 ? 53.226 -23.257 2.467 1.00 27.94 173 TRP O O 1
ATOM 14543 N N . ASN F 2 174 ? 52.564 -23.508 4.598 1.00 23.95 174 ASN O N 1
ATOM 14544 C CA . ASN F 2 174 ? 53.897 -23.909 5.006 1.00 22.45 174 ASN O CA 1
ATOM 14545 C C . ASN F 2 174 ? 53.970 -25.149 5.900 1.00 22.99 174 ASN O C 1
ATOM 14546 O O . ASN F 2 174 ? 54.835 -25.196 6.797 1.00 24.79 174 ASN O O 1
ATOM 14551 N N . GLY F 2 175 ? 53.088 -26.109 5.665 1.00 22.01 175 GLY O N 1
ATOM 14552 C CA . GLY F 2 175 ? 53.066 -27.350 6.446 1.00 23.62 175 GLY O CA 1
ATOM 14553 C C . GLY F 2 175 ? 54.329 -28.188 6.350 1.00 22.77 175 GLY O C 1
ATOM 14554 O O . GLY F 2 175 ? 54.512 -29.154 7.138 1.00 23.28 175 GLY O O 1
ATOM 14555 N N . ASP F 2 176 ? 55.219 -27.877 5.406 1.00 23.39 176 ASP O N 1
ATOM 14556 C CA . ASP F 2 176 ? 56.482 -28.634 5.328 1.00 22.67 176 ASP O CA 1
ATOM 14557 C C . ASP F 2 176 ? 57.440 -28.245 6.474 1.00 25.25 176 ASP O C 1
ATOM 14558 O O . ASP F 2 176 ? 58.226 -29.077 6.945 1.00 23.81 176 ASP O O 1
ATOM 14563 N N . LYS F 2 177 ? 57.323 -27.010 6.974 1.00 23.89 177 LYS O N 1
ATOM 14564 C CA . LYS F 2 177 ? 58.202 -26.502 8.036 1.00 26.68 177 LYS O CA 1
ATOM 14565 C C . LYS F 2 177 ? 57.512 -25.955 9.287 1.00 24.73 177 LYS O C 1
ATOM 14566 O O . LYS F 2 177 ? 58.134 -25.923 10.328 1.00 23.08 177 LYS O O 1
ATOM 14572 N N . TYR F 2 178 ? 56.249 -25.516 9.185 1.00 22.05 178 TYR O N 1
ATOM 14573 C CA . TYR F 2 178 ? 55.496 -25.033 10.356 1.00 19.72 178 TYR O CA 1
ATOM 14574 C C . TYR F 2 178 ? 54.950 -26.303 11.037 1.00 22.30 178 TYR O C 1
ATOM 14575 O O . TYR F 2 178 ? 54.333 -27.147 10.362 1.00 22.27 178 TYR O O 1
ATOM 14584 N N . LEU F 2 179 ? 55.171 -26.458 12.340 1.00 18.68 179 LEU O N 1
ATOM 14585 C CA . LEU F 2 179 ? 54.718 -27.694 12.992 1.00 20.76 179 LEU O CA 1
ATOM 14586 C C . LEU F 2 179 ? 53.184 -27.816 13.146 1.00 22.81 179 LEU O C 1
ATOM 14587 O O . LEU F 2 179 ? 52.684 -28.932 13.229 1.00 22.33 179 LEU O O 1
ATOM 14592 N N . GLY F 2 180 ? 52.465 -26.687 13.200 1.00 20.94 180 GLY O N 1
ATOM 14593 C CA . GLY F 2 180 ? 51.012 -26.743 13.315 1.00 21.15 180 GLY O CA 1
ATOM 14594 C C . GLY F 2 180 ? 50.510 -26.723 14.755 1.00 18.72 180 GLY O C 1
ATOM 14595 O O . GLY F 2 180 ? 51.256 -27.131 15.674 1.00 17.72 180 GLY O O 1
ATOM 14596 N N . PRO F 2 181 ? 49.237 -26.343 14.965 1.00 16.90 181 PRO O N 1
ATOM 14597 C CA . PRO F 2 181 ? 48.683 -26.269 16.320 1.00 15.45 181 PRO O CA 1
ATOM 14598 C C . PRO F 2 181 ? 48.684 -27.573 17.129 1.00 17.39 181 PRO O C 1
ATOM 14599 O O . PRO F 2 181 ? 49.010 -27.567 18.306 1.00 19.00 181 PRO O O 1
ATOM 14603 N N . ALA F 2 182 ? 48.364 -28.698 16.500 1.00 14.92 182 ALA O N 1
ATOM 14604 C CA . ALA F 2 182 ? 48.335 -29.953 17.289 1.00 16.89 182 ALA O CA 1
ATOM 14605 C C . ALA F 2 182 ? 49.683 -30.319 17.907 1.00 16.39 182 ALA O C 1
ATOM 14606 O O . ALA F 2 182 ? 49.819 -30.589 19.147 1.00 16.20 182 ALA O O 1
ATOM 14608 N N . VAL F 2 183 ? 50.695 -30.291 17.065 1.00 15.36 183 VAL O N 1
ATOM 14609 C CA . VAL F 2 183 ? 52.028 -30.654 17.514 1.00 14.92 183 VAL O CA 1
ATOM 14610 C C . VAL F 2 183 ? 52.581 -29.611 18.504 1.00 15.49 183 VAL O C 1
ATOM 14611 O O . VAL F 2 183 ? 53.197 -29.975 19.501 1.00 17.70 183 VAL O O 1
ATOM 14615 N N . LEU F 2 184 ? 52.392 -28.322 18.210 1.00 18.15 184 LEU O N 1
ATOM 14616 C CA . LEU F 2 184 ? 52.870 -27.308 19.153 1.00 17.65 184 LEU O CA 1
ATOM 14617 C C . LEU F 2 184 ? 52.170 -27.424 20.497 1.00 19.29 184 LEU O C 1
ATOM 14618 O O . LEU F 2 184 ? 52.807 -27.272 21.538 1.00 19.68 184 LEU O O 1
ATOM 14623 N N . MET F 2 185 ? 50.856 -27.686 20.518 1.00 20.31 185 MET O N 1
ATOM 14624 C CA . MET F 2 185 ? 50.257 -27.838 21.830 1.00 16.81 185 MET O CA 1
ATOM 14625 C C . MET F 2 185 ? 50.829 -29.019 22.624 1.00 18.09 185 MET O C 1
ATOM 14626 O O . MET F 2 185 ? 50.937 -28.963 23.868 1.00 17.05 185 MET O O 1
ATOM 14631 N N . GLN F 2 186 ? 51.175 -30.118 21.949 1.00 19.59 186 GLN O N 1
ATOM 14632 C CA . GLN F 2 186 ? 51.781 -31.245 22.664 1.00 18.54 186 GLN O CA 1
ATOM 14633 C C . GLN F 2 186 ? 53.218 -30.838 23.119 1.00 18.33 186 GLN O C 1
ATOM 14634 O O . GLN F 2 186 ? 53.700 -31.291 24.174 1.00 17.99 186 GLN O O 1
ATOM 14640 N N . ALA F 2 187 ? 53.909 -30.019 22.318 1.00 18.81 187 ALA O N 1
ATOM 14641 C CA . ALA F 2 187 ? 55.280 -29.582 22.810 1.00 20.83 187 ALA O CA 1
ATOM 14642 C C . ALA F 2 187 ? 55.037 -28.831 24.159 1.00 20.20 187 ALA O C 1
ATOM 14643 O O . ALA F 2 187 ? 55.730 -29.043 25.120 1.00 20.48 187 ALA O O 1
ATOM 14645 N N . TYR F 2 188 ? 54.025 -27.971 24.200 1.00 20.30 188 TYR O N 1
ATOM 14646 C CA . TYR F 2 188 ? 53.705 -27.230 25.428 1.00 21.55 188 TYR O CA 1
ATOM 14647 C C . TYR F 2 188 ? 53.343 -28.161 26.617 1.00 22.81 188 TYR O C 1
ATOM 14648 O O . TYR F 2 188 ? 53.787 -27.929 27.748 1.00 20.86 188 TYR O O 1
ATOM 14657 N N . ARG F 2 189 ? 52.585 -29.238 26.337 1.00 20.47 189 ARG O N 1
ATOM 14658 C CA . ARG F 2 189 ? 52.174 -30.225 27.348 1.00 21.00 189 ARG O CA 1
ATOM 14659 C C . ARG F 2 189 ? 53.423 -30.852 27.978 1.00 20.44 189 ARG O C 1
ATOM 14660 O O . ARG F 2 189 ? 53.426 -31.167 29.166 1.00 22.43 189 ARG O O 1
ATOM 14668 N N . TRP F 2 190 ? 54.489 -31.051 27.207 1.00 19.99 190 TRP O N 1
ATOM 14669 C CA . TRP F 2 190 ? 55.708 -31.598 27.812 1.00 19.14 190 TRP O CA 1
ATOM 14670 C C . TRP F 2 190 ? 56.555 -30.494 28.517 1.00 20.74 190 TRP O C 1
ATOM 14671 O O . TRP F 2 190 ? 57.195 -30.754 29.536 1.00 21.98 190 TRP O O 1
ATOM 14682 N N . MET F 2 191 ? 56.528 -29.283 27.985 1.00 19.84 191 MET O N 1
ATOM 14683 C CA . MET F 2 191 ? 57.220 -28.163 28.625 1.00 23.45 191 MET O CA 1
ATOM 14684 C C . MET F 2 191 ? 56.685 -27.874 30.019 1.00 25.30 191 MET O C 1
ATOM 14685 O O . MET F 2 191 ? 57.469 -27.606 30.942 1.00 23.08 191 MET O O 1
ATOM 14690 N N . ILE F 2 192 ? 55.368 -27.951 30.215 1.00 24.52 192 ILE O N 1
ATOM 14691 C CA . ILE F 2 192 ? 54.881 -27.614 31.540 1.00 24.87 192 ILE O CA 1
ATOM 14692 C C . ILE F 2 192 ? 54.665 -28.750 32.484 1.00 22.74 192 ILE O C 1
ATOM 14693 O O . ILE F 2 192 ? 54.234 -28.542 33.611 1.00 25.69 192 ILE O O 1
ATOM 14698 N N . ASP F 2 193 ? 54.987 -29.984 32.067 1.00 21.11 193 ASP O N 1
ATOM 14699 C CA . ASP F 2 193 ? 54.857 -31.082 32.985 1.00 17.14 193 ASP O CA 1
ATOM 14700 C C . ASP F 2 193 ? 56.025 -30.926 33.987 1.00 20.02 193 ASP O C 1
ATOM 14701 O O . ASP F 2 193 ? 57.189 -30.913 33.569 1.00 21.10 193 ASP O O 1
ATOM 14706 N N . SER F 2 194 ? 55.698 -30.874 35.282 1.00 22.23 194 SER O N 1
ATOM 14707 C CA . SER F 2 194 ? 56.680 -30.690 36.354 1.00 24.03 194 SER O CA 1
ATOM 14708 C C . SER F 2 194 ? 57.695 -31.841 36.503 1.00 25.97 194 SER O C 1
ATOM 14709 O O . SER F 2 194 ? 58.745 -31.687 37.135 1.00 24.94 194 SER O O 1
ATOM 14712 N N . ARG F 2 195 ? 57.381 -33.019 35.973 1.00 22.88 195 ARG O N 1
ATOM 14713 C CA . ARG F 2 195 ? 58.298 -34.130 36.066 1.00 21.11 195 ARG O CA 1
ATOM 14714 C C . ARG F 2 195 ? 59.351 -34.113 34.949 1.00 21.47 195 ARG O C 1
ATOM 14715 O O . ARG F 2 195 ? 60.302 -34.888 35.006 1.00 22.04 195 ARG O O 1
ATOM 14723 N N . ASP F 2 196 ? 59.187 -33.256 33.930 1.00 23.61 196 ASP O N 1
ATOM 14724 C CA . ASP F 2 196 ? 60.129 -33.250 32.772 1.00 21.64 196 ASP O CA 1
ATOM 14725 C C . ASP F 2 196 ? 61.255 -32.223 33.009 1.00 24.69 196 ASP O C 1
ATOM 14726 O O . ASP F 2 196 ? 60.973 -31.087 33.440 1.00 23.20 196 ASP O O 1
ATOM 14731 N N . ASP F 2 197 ? 62.503 -32.601 32.733 1.00 25.26 197 ASP O N 1
ATOM 14732 C CA . ASP F 2 197 ? 63.634 -31.704 32.995 1.00 24.32 197 ASP O CA 1
ATOM 14733 C C . ASP F 2 197 ? 64.226 -31.035 31.777 1.00 28.01 197 ASP O C 1
ATOM 14734 O O . ASP F 2 197 ? 65.308 -30.425 31.887 1.00 29.33 197 ASP O O 1
ATOM 14739 N N . TYR F 2 198 ? 63.577 -31.123 30.612 1.00 26.42 198 TYR O N 1
ATOM 14740 C CA . TYR F 2 198 ? 64.189 -30.568 29.409 1.00 23.45 198 TYR O CA 1
ATOM 14741 C C . TYR F 2 198 ? 63.500 -29.369 28.813 1.00 24.50 198 TYR O C 1
ATOM 14742 O O . TYR F 2 198 ? 63.550 -29.153 27.618 1.00 25.51 198 TYR O O 1
ATOM 14751 N N . THR F 2 199 ? 62.864 -28.560 29.650 1.00 25.12 199 THR O N 1
ATOM 14752 C CA . THR F 2 199 ? 62.131 -27.420 29.146 1.00 25.18 199 THR O CA 1
ATOM 14753 C C . THR F 2 199 ? 62.958 -26.500 28.242 1.00 26.89 199 THR O C 1
ATOM 14754 O O . THR F 2 199 ? 62.511 -26.111 27.167 1.00 21.34 199 THR O O 1
ATOM 14758 N N . GLU F 2 200 ? 64.166 -26.156 28.688 1.00 24.85 200 GLU O N 1
ATOM 14759 C CA . GLU F 2 200 ? 65.034 -25.243 27.925 1.00 27.16 200 GLU O CA 1
ATOM 14760 C C . GLU F 2 200 ? 65.373 -25.806 26.553 1.00 23.29 200 GLU O C 1
ATOM 14761 O O . GLU F 2 200 ? 65.347 -25.080 25.568 1.00 23.53 200 GLU O O 1
ATOM 14764 N N . GLU F 2 201 ? 65.672 -27.101 26.471 1.00 23.71 201 GLU O N 1
ATOM 14765 C CA . GLU F 2 201 ? 65.990 -27.711 25.174 1.00 26.19 201 GLU O CA 1
ATOM 14766 C C . GLU F 2 201 ? 64.734 -27.794 24.275 1.00 25.67 201 GLU O C 1
ATOM 14767 O O . GLU F 2 201 ? 64.828 -27.674 23.053 1.00 27.58 201 GLU O O 1
ATOM 14773 N N . ARG F 2 202 ? 63.553 -27.980 24.873 1.00 24.04 202 ARG O N 1
ATOM 14774 C CA . ARG F 2 202 ? 62.318 -28.050 24.070 1.00 22.83 202 ARG O CA 1
ATOM 14775 C C . ARG F 2 202 ? 62.070 -26.701 23.417 1.00 22.57 202 ARG O C 1
ATOM 14776 O O . ARG F 2 202 ? 61.682 -26.604 22.274 1.00 22.98 202 ARG O O 1
ATOM 14784 N N . LEU F 2 203 ? 62.296 -25.636 24.167 1.00 22.73 203 LEU O N 1
ATOM 14785 C CA . LEU F 2 203 ? 62.148 -24.301 23.632 1.00 23.31 203 LEU O CA 1
ATOM 14786 C C . LEU F 2 203 ? 63.212 -23.996 22.567 1.00 24.00 203 LEU O C 1
ATOM 14787 O O . LEU F 2 203 ? 62.919 -23.413 21.501 1.00 24.33 203 LEU O O 1
ATOM 14792 N N . ALA F 2 204 ? 64.457 -24.395 22.821 1.00 25.91 204 ALA O N 1
ATOM 14793 C CA . ALA F 2 204 ? 65.528 -24.128 21.861 1.00 26.15 204 ALA O CA 1
ATOM 14794 C C . ALA F 2 204 ? 65.219 -24.734 20.501 1.00 28.83 204 ALA O C 1
ATOM 14795 O O . ALA F 2 204 ? 65.607 -24.215 19.451 1.00 27.73 204 ALA O O 1
ATOM 14797 N N . GLN F 2 205 ? 64.545 -25.874 20.507 1.00 27.95 205 GLN O N 1
ATOM 14798 C CA . GLN F 2 205 ? 64.208 -26.476 19.228 1.00 26.52 205 GLN O CA 1
ATOM 14799 C C . GLN F 2 205 ? 63.376 -25.571 18.312 1.00 25.62 205 GLN O C 1
ATOM 14800 O O . GLN F 2 205 ? 63.396 -25.742 17.097 1.00 25.58 205 GLN O O 1
ATOM 14806 N N . LEU F 2 206 ? 62.637 -24.607 18.875 1.00 23.82 206 LEU O N 1
ATOM 14807 C CA . LEU F 2 206 ? 61.753 -23.762 18.076 1.00 23.49 206 LEU O CA 1
ATOM 14808 C C . LEU F 2 206 ? 62.380 -22.422 17.656 1.00 27.61 206 LEU O C 1
ATOM 14809 O O . LEU F 2 206 ? 61.677 -21.521 17.140 1.00 26.45 206 LEU O O 1
ATOM 14814 N N . GLN F 2 207 ? 63.699 -22.293 17.863 1.00 25.66 207 GLN O N 1
ATOM 14815 C CA . GLN F 2 207 ? 64.391 -21.062 17.470 1.00 29.22 207 GLN O CA 1
ATOM 14816 C C . GLN F 2 207 ? 64.770 -21.052 15.992 1.00 30.71 207 GLN O C 1
ATOM 14817 O O . GLN F 2 207 ? 65.946 -21.249 15.656 1.00 32.19 207 GLN O O 1
ATOM 14823 N N . ASP F 2 208 ? 63.783 -20.893 15.115 1.00 29.14 208 ASP O N 1
ATOM 14824 C CA . ASP F 2 208 ? 63.981 -20.789 13.660 1.00 30.19 208 ASP O CA 1
ATOM 14825 C C . ASP F 2 208 ? 62.743 -20.027 13.171 1.00 28.91 208 ASP O C 1
ATOM 14826 O O . ASP F 2 208 ? 61.780 -19.836 13.922 1.00 27.56 208 ASP O O 1
ATOM 14831 N N . PRO F 2 209 ? 62.728 -19.585 11.911 1.00 28.74 209 PRO O N 1
ATOM 14832 C CA . PRO F 2 209 ? 61.559 -18.823 11.467 1.00 26.97 209 PRO O CA 1
ATOM 14833 C C . PRO F 2 209 ? 60.238 -19.529 11.230 1.00 26.71 209 PRO O C 1
ATOM 14834 O O . PRO F 2 209 ? 59.218 -18.864 11.130 1.00 26.18 209 PRO O O 1
ATOM 14838 N N . PHE F 2 210 ? 60.255 -20.855 11.180 1.00 24.87 210 PHE O N 1
ATOM 14839 C CA . PHE F 2 210 ? 59.041 -21.596 10.802 1.00 25.36 210 PHE O CA 1
ATOM 14840 C C . PHE F 2 210 ? 58.326 -22.471 11.821 1.00 23.18 210 PHE O C 1
ATOM 14841 O O . PHE F 2 210 ? 57.078 -22.454 11.914 1.00 22.41 210 PHE O O 1
ATOM 14849 N N . SER F 2 211 ? 59.107 -23.231 12.577 1.00 20.59 211 SER O N 1
ATOM 14850 C CA . SER F 2 211 ? 58.529 -24.244 13.466 1.00 21.94 211 SER O CA 1
ATOM 14851 C C . SER F 2 211 ? 57.306 -23.795 14.264 1.00 23.31 211 SER O C 1
ATOM 14852 O O . SER F 2 211 ? 56.239 -24.479 14.267 1.00 22.88 211 SER O O 1
ATOM 14855 N N . LEU F 2 212 ? 57.479 -22.657 14.929 1.00 20.46 212 LEU O N 1
ATOM 14856 C CA . LEU F 2 212 ? 56.473 -22.031 15.767 1.00 23.63 212 LEU O CA 1
ATOM 14857 C C . LEU F 2 212 ? 56.026 -20.694 15.199 1.00 25.42 212 LEU O C 1
ATOM 14858 O O . LEU F 2 212 ? 54.826 -20.350 15.198 1.00 19.43 212 LEU O O 1
ATOM 14863 N N . TYR F 2 213 ? 57.001 -19.928 14.687 1.00 24.89 213 TYR O N 1
ATOM 14864 C CA . TYR F 2 213 ? 56.643 -18.556 14.275 1.00 25.45 213 TYR O CA 1
ATOM 14865 C C . TYR F 2 213 ? 55.800 -18.297 13.017 1.00 27.24 213 TYR O C 1
ATOM 14866 O O . TYR F 2 213 ? 55.583 -17.153 12.671 1.00 25.75 213 TYR O O 1
ATOM 14875 N N . ARG F 2 214 ? 55.305 -19.329 12.323 1.00 25.03 214 ARG O N 1
ATOM 14876 C CA . ARG F 2 214 ? 54.388 -19.057 11.226 1.00 24.86 214 ARG O CA 1
ATOM 14877 C C . ARG F 2 214 ? 52.965 -18.833 11.806 1.00 24.75 214 ARG O C 1
ATOM 14878 O O . ARG F 2 214 ? 52.070 -18.413 11.075 1.00 27.34 214 ARG O O 1
ATOM 14886 N N . CYS F 2 215 ? 52.742 -19.114 13.093 1.00 22.50 215 CYS O N 1
ATOM 14887 C CA . CYS F 2 215 ? 51.393 -18.869 13.684 1.00 26.23 215 CYS O CA 1
ATOM 14888 C C . CYS F 2 215 ? 51.109 -17.344 13.794 1.00 24.57 215 CYS O C 1
ATOM 14889 O O . CYS F 2 215 ? 51.886 -16.632 14.414 1.00 27.03 215 CYS O O 1
ATOM 14892 N N . HIS F 2 216 ? 50.018 -16.865 13.206 1.00 24.46 216 HIS O N 1
ATOM 14893 C CA . HIS F 2 216 ? 49.639 -15.433 13.290 1.00 28.48 216 HIS O CA 1
ATOM 14894 C C . HIS F 2 216 ? 48.346 -15.206 14.053 1.00 27.09 216 HIS O C 1
ATOM 14895 O O . HIS F 2 216 ? 47.657 -14.225 13.818 1.00 23.41 216 HIS O O 1
ATOM 14902 N N . THR F 2 217 ? 48.007 -16.128 14.949 1.00 22.23 217 THR O N 1
ATOM 14903 C CA . THR F 2 217 ? 46.814 -16.034 15.755 1.00 22.88 217 THR O CA 1
ATOM 14904 C C . THR F 2 217 ? 45.507 -15.948 14.976 1.00 23.87 217 THR O C 1
ATOM 14905 O O . THR F 2 217 ? 44.589 -15.187 15.336 1.00 22.56 217 THR O O 1
ATOM 14909 N N . ILE F 2 218 ? 45.366 -16.777 13.935 1.00 20.89 218 ILE O N 1
ATOM 14910 C CA . ILE F 2 218 ? 44.126 -16.768 13.124 1.00 23.20 218 ILE O CA 1
ATOM 14911 C C . ILE F 2 218 ? 42.950 -17.351 13.926 1.00 24.76 218 ILE O C 1
ATOM 14912 O O . ILE F 2 218 ? 41.779 -16.940 13.786 1.00 24.94 218 ILE O O 1
ATOM 14917 N N . MET F 2 219 ? 43.284 -18.324 14.762 1.00 23.08 219 MET O N 1
ATOM 14918 C CA . MET F 2 219 ? 42.364 -19.009 15.662 1.00 21.40 219 MET O CA 1
ATOM 14919 C C . MET F 2 219 ? 41.293 -19.951 15.060 1.00 21.56 219 MET O C 1
ATOM 14920 O O . MET F 2 219 ? 40.284 -20.244 15.705 1.00 23.69 219 MET O O 1
ATOM 14925 N N . ASN F 2 220 ? 41.523 -20.427 13.847 1.00 21.21 220 ASN O N 1
ATOM 14926 C CA . ASN F 2 220 ? 40.609 -21.406 13.267 1.00 19.79 220 ASN O CA 1
ATOM 14927 C C . ASN F 2 220 ? 40.779 -22.701 14.102 1.00 21.22 220 ASN O C 1
ATOM 14928 O O . ASN F 2 220 ? 39.841 -23.482 14.258 1.00 20.30 220 ASN O O 1
ATOM 14933 N N . CYS F 2 221 ? 41.999 -22.933 14.597 1.00 19.42 221 CYS O N 1
ATOM 14934 C CA . CYS F 2 221 ? 42.283 -24.156 15.347 1.00 18.71 221 CYS O CA 1
ATOM 14935 C C . CYS F 2 221 ? 41.399 -24.343 16.551 1.00 20.74 221 CYS O C 1
ATOM 14936 O O . CYS F 2 221 ? 40.793 -25.406 16.730 1.00 23.61 221 CYS O O 1
ATOM 14939 N N . THR F 2 222 ? 41.301 -23.322 17.404 1.00 20.15 222 THR O N 1
ATOM 14940 C CA . THR F 2 222 ? 40.476 -23.461 18.559 1.00 19.69 222 THR O CA 1
ATOM 14941 C C . THR F 2 222 ? 38.980 -23.543 18.172 1.00 22.14 222 THR O C 1
ATOM 14942 O O . THR F 2 222 ? 38.208 -24.265 18.786 1.00 22.64 222 THR O O 1
ATOM 14946 N N . ARG F 2 223 ? 38.558 -22.805 17.150 1.00 20.57 223 ARG O N 1
ATOM 14947 C CA . ARG F 2 223 ? 37.145 -22.870 16.760 1.00 21.37 223 ARG O CA 1
ATOM 14948 C C . ARG F 2 223 ? 36.726 -24.285 16.302 1.00 23.38 223 ARG O C 1
ATOM 14949 O O . ARG F 2 223 ? 35.607 -24.724 16.557 1.00 22.48 223 ARG O O 1
ATOM 14957 N N . THR F 2 224 ? 37.620 -24.989 15.628 1.00 21.28 224 THR O N 1
ATOM 14958 C CA . THR F 2 224 ? 37.233 -26.287 15.052 1.00 21.21 224 THR O CA 1
ATOM 14959 C C . THR F 2 224 ? 37.473 -27.516 15.926 1.00 23.42 224 THR O C 1
ATOM 14960 O O . THR F 2 224 ? 36.933 -28.593 15.650 1.00 24.19 224 THR O O 1
ATOM 14964 N N . CYS F 2 225 ? 38.262 -27.387 16.983 1.00 23.42 225 CYS O N 1
ATOM 14965 C CA . CYS F 2 225 ? 38.581 -28.584 17.791 1.00 20.89 225 CYS O CA 1
ATOM 14966 C C . CYS F 2 225 ? 37.370 -29.322 18.339 1.00 23.67 225 CYS O C 1
ATOM 14967 O O . CYS F 2 225 ? 36.648 -28.787 19.148 1.00 18.88 225 CYS O O 1
ATOM 14970 N N . PRO F 2 226 ? 37.185 -30.606 17.954 1.00 21.07 226 PRO O N 1
ATOM 14971 C CA . PRO F 2 226 ? 36.037 -31.391 18.458 1.00 21.50 226 PRO O CA 1
ATOM 14972 C C . PRO F 2 226 ? 36.085 -31.744 19.955 1.00 24.40 226 PRO O C 1
ATOM 14973 O O . PRO F 2 226 ? 35.072 -32.149 20.532 1.00 26.11 226 PRO O O 1
ATOM 14977 N N . LYS F 2 227 ? 37.248 -31.588 20.583 1.00 21.33 227 LYS O N 1
ATOM 14978 C CA . LYS F 2 227 ? 37.387 -31.863 21.981 1.00 22.34 227 LYS O CA 1
ATOM 14979 C C . LYS F 2 227 ? 37.276 -30.564 22.813 1.00 21.52 227 LYS O C 1
ATOM 14980 O O . LYS F 2 227 ? 37.381 -30.593 24.045 1.00 20.02 227 LYS O O 1
ATOM 14986 N N . GLY F 2 228 ? 37.046 -29.430 22.139 1.00 22.19 228 GLY O N 1
ATOM 14987 C CA . GLY F 2 228 ? 36.921 -28.166 22.883 1.00 21.51 228 GLY O CA 1
ATOM 14988 C C . GLY F 2 228 ? 38.207 -27.645 23.538 1.00 21.66 228 GLY O C 1
ATOM 14989 O O . GLY F 2 228 ? 38.155 -26.892 24.574 1.00 22.77 228 GLY O O 1
ATOM 14990 N N . LEU F 2 229 ? 39.370 -27.975 22.966 1.00 20.05 229 LEU O N 1
ATOM 14991 C CA . LEU F 2 229 ? 40.649 -27.563 23.549 1.00 19.21 229 LEU O CA 1
ATOM 14992 C C . LEU F 2 229 ? 41.025 -26.255 22.933 1.00 18.35 229 LEU O C 1
ATOM 14993 O O . LEU F 2 229 ? 40.352 -25.803 22.003 1.00 17.67 229 LEU O O 1
ATOM 14998 N N . ASN F 2 230 ? 42.142 -25.675 23.379 1.00 19.21 230 ASN O N 1
ATOM 14999 C CA . ASN F 2 230 ? 42.523 -24.362 22.831 1.00 19.47 230 ASN O CA 1
ATOM 15000 C C . ASN F 2 230 ? 44.002 -24.308 22.416 1.00 19.13 230 ASN O C 1
ATOM 15001 O O . ASN F 2 230 ? 44.868 -23.748 23.120 1.00 18.97 230 ASN O O 1
ATOM 15006 N N . PRO F 2 231 ? 44.338 -24.936 21.284 1.00 22.26 231 PRO O N 1
ATOM 15007 C CA . PRO F 2 231 ? 45.742 -24.919 20.835 1.00 20.86 231 PRO O CA 1
ATOM 15008 C C . PRO F 2 231 ? 46.267 -23.503 20.590 1.00 22.20 231 PRO O C 1
ATOM 15009 O O . PRO F 2 231 ? 47.440 -23.244 20.778 1.00 18.57 231 PRO O O 1
ATOM 15013 N N . GLY F 2 232 ? 45.405 -22.592 20.157 1.00 25.64 232 GLY O N 1
ATOM 15014 C CA . GLY F 2 232 ? 45.883 -21.235 19.936 1.00 26.31 232 GLY O CA 1
ATOM 15015 C C . GLY F 2 232 ? 46.424 -20.598 21.220 1.00 26.85 232 GLY O C 1
ATOM 15016 O O . GLY F 2 232 ? 47.469 -19.922 21.195 1.00 25.72 232 GLY O O 1
ATOM 15017 N N . LYS F 2 233 ? 45.732 -20.812 22.335 1.00 24.68 233 LYS O N 1
ATOM 15018 C CA . LYS F 2 233 ? 46.187 -20.263 23.607 1.00 24.31 233 LYS O CA 1
ATOM 15019 C C . LYS F 2 233 ? 47.519 -20.920 24.004 1.00 24.56 233 LYS O C 1
ATOM 15020 O O . LYS F 2 233 ? 48.429 -20.258 24.557 1.00 23.96 233 LYS O O 1
ATOM 15026 N N . ALA F 2 234 ? 47.632 -22.227 23.770 1.00 20.31 234 ALA O N 1
ATOM 15027 C CA . ALA F 2 234 ? 48.882 -22.916 24.092 1.00 22.45 234 ALA O CA 1
ATOM 15028 C C . ALA F 2 234 ? 50.064 -22.356 23.281 1.00 20.80 234 ALA O C 1
ATOM 15029 O O . ALA F 2 234 ? 51.171 -22.200 23.813 1.00 23.66 234 ALA O O 1
ATOM 15031 N N . ILE F 2 235 ? 49.849 -22.041 22.012 1.00 21.45 235 ILE O N 1
ATOM 15032 C CA . ILE F 2 235 ? 50.913 -21.463 21.193 1.00 21.41 235 ILE O CA 1
ATOM 15033 C C . ILE F 2 235 ? 51.340 -20.083 21.783 1.00 24.17 235 ILE O C 1
ATOM 15034 O O . ILE F 2 235 ? 52.537 -19.749 21.878 1.00 21.01 235 ILE O O 1
ATOM 15039 N N . ALA F 2 236 ? 50.348 -19.314 22.206 1.00 22.34 236 ALA O N 1
ATOM 15040 C CA . ALA F 2 236 ? 50.676 -18.010 22.815 1.00 23.57 236 ALA O CA 1
ATOM 15041 C C . ALA F 2 236 ? 51.525 -18.189 24.095 1.00 25.96 236 ALA O C 1
ATOM 15042 O O . ALA F 2 236 ? 52.441 -17.370 24.341 1.00 25.07 236 ALA O O 1
ATOM 15044 N N . GLU F 2 237 ? 51.226 -19.213 24.909 1.00 23.75 237 GLU O N 1
ATOM 15045 C CA . GLU F 2 237 ? 52.019 -19.471 26.111 1.00 23.22 237 GLU O CA 1
ATOM 15046 C C . GLU F 2 237 ? 53.459 -19.858 25.720 1.00 23.42 237 GLU O C 1
ATOM 15047 O O . GLU F 2 237 ? 54.418 -19.494 26.398 1.00 23.07 237 GLU O O 1
ATOM 15053 N N . ILE F 2 238 ? 53.633 -20.631 24.655 1.00 21.72 238 ILE O N 1
ATOM 15054 C CA . ILE F 2 238 ? 54.995 -20.979 24.269 1.00 20.22 238 ILE O CA 1
ATOM 15055 C C . ILE F 2 238 ? 55.760 -19.700 23.835 1.00 24.42 238 ILE O C 1
ATOM 15056 O O . ILE F 2 238 ? 56.938 -19.513 24.207 1.00 25.11 238 ILE O O 1
ATOM 15061 N N . LYS F 2 239 ? 55.102 -18.840 23.050 1.00 21.49 239 LYS O N 1
ATOM 15062 C CA . LYS F 2 239 ? 55.755 -17.617 22.570 1.00 24.30 239 LYS O CA 1
ATOM 15063 C C . LYS F 2 239 ? 56.199 -16.774 23.780 1.00 28.01 239 LYS O C 1
ATOM 15064 O O . LYS F 2 239 ? 57.280 -16.154 23.728 1.00 27.97 239 LYS O O 1
ATOM 15070 N N . LYS F 2 240 ? 55.397 -16.739 24.851 1.00 29.35 240 LYS O N 1
ATOM 15071 C CA . LYS F 2 240 ? 55.834 -15.978 26.049 1.00 29.12 240 LYS O CA 1
ATOM 15072 C C . LYS F 2 240 ? 57.069 -16.606 26.701 1.00 29.90 240 LYS O C 1
ATOM 15073 O O . LYS F 2 240 ? 58.017 -15.888 27.113 1.00 28.50 240 LYS O O 1
ATOM 15079 N N . MET F 2 241 ? 57.093 -17.935 26.805 1.00 26.45 241 MET O N 1
ATOM 15080 C CA . MET F 2 241 ? 58.261 -18.598 27.350 1.00 26.33 241 MET O CA 1
ATOM 15081 C C . MET F 2 241 ? 59.508 -18.406 26.465 1.00 27.56 241 MET O C 1
ATOM 15082 O O . MET F 2 241 ? 60.630 -18.252 26.974 1.00 26.11 241 MET O O 1
ATOM 15087 N N . MET F 2 242 ? 59.331 -18.457 25.142 1.00 23.79 242 MET O N 1
ATOM 15088 C CA . MET F 2 242 ? 60.463 -18.277 24.247 1.00 27.48 242 MET O CA 1
ATOM 15089 C C . MET F 2 242 ? 61.088 -16.886 24.488 1.00 29.69 242 MET O C 1
ATOM 15090 O O . MET F 2 242 ? 62.317 -16.715 24.425 1.00 28.65 242 MET O O 1
ATOM 15095 N N . ALA F 2 243 ? 60.228 -15.913 24.762 1.00 30.75 243 ALA O N 1
ATOM 15096 C CA . ALA F 2 243 ? 60.675 -14.534 24.945 1.00 34.16 243 ALA O CA 1
ATOM 15097 C C . ALA F 2 243 ? 61.364 -14.287 26.274 1.00 37.35 243 ALA O C 1
ATOM 15098 O O . ALA F 2 243 ? 62.153 -13.343 26.389 1.00 39.86 243 ALA O O 1
ATOM 15100 N N . THR F 2 244 ? 61.103 -15.124 27.262 1.00 38.33 244 THR O N 1
ATOM 15101 C CA . THR F 2 244 ? 61.692 -14.885 28.561 1.00 44.09 244 THR O CA 1
ATOM 15102 C C . THR F 2 244 ? 62.694 -15.873 29.114 1.00 47.29 244 THR O C 1
ATOM 15103 O O . THR F 2 244 ? 63.432 -15.525 30.036 1.00 48.73 244 THR O O 1
ATOM 15107 N N . TYR F 2 245 ? 62.766 -17.089 28.579 1.00 49.91 245 TYR O N 1
ATOM 15108 C CA . TYR F 2 245 ? 63.692 -18.072 29.151 1.00 53.25 245 TYR O CA 1
ATOM 15109 C C . TYR F 2 245 ? 65.169 -17.699 29.089 1.00 57.06 245 TYR O C 1
ATOM 15110 O O . TYR F 2 245 ? 65.604 -16.982 28.178 1.00 56.21 245 TYR O O 1
ATOM 15119 N N . LYS F 2 246 ? 65.921 -18.194 30.075 1.00 60.62 246 LYS O N 1
ATOM 15120 C CA . LYS F 2 246 ? 67.367 -17.979 30.175 1.00 64.67 246 LYS O CA 1
ATOM 15121 C C . LYS F 2 246 ? 68.126 -19.234 29.739 1.00 64.96 246 LYS O C 1
ATOM 15122 O O . LYS F 2 246 ? 68.986 -19.103 28.840 1.00 65.91 246 LYS O O 1
ATOM 15128 N N . ALA G 3 2 ? 63.875 -48.432 12.544 1.00 54.38 2 ALA P N 1
ATOM 15129 C CA . ALA G 3 2 ? 63.168 -47.130 12.650 1.00 55.54 2 ALA P CA 1
ATOM 15130 C C . ALA G 3 2 ? 63.753 -46.119 11.652 1.00 55.45 2 ALA P C 1
ATOM 15131 O O . ALA G 3 2 ? 64.813 -46.336 11.063 1.00 56.54 2 ALA P O 1
ATOM 15133 N N . THR G 3 3 ? 63.033 -45.018 11.480 1.00 54.65 3 THR P N 1
ATOM 15134 C CA . THR G 3 3 ? 63.425 -43.925 10.600 1.00 52.84 3 THR P CA 1
ATOM 15135 C C . THR G 3 3 ? 63.285 -42.661 11.461 1.00 49.68 3 THR P C 1
ATOM 15136 O O . THR G 3 3 ? 62.316 -42.535 12.242 1.00 50.67 3 THR P O 1
ATOM 15140 N N . THR G 3 4 ? 64.233 -41.739 11.333 1.00 43.05 4 THR P N 1
ATOM 15141 C CA . THR G 3 4 ? 64.172 -40.496 12.090 1.00 37.84 4 THR P CA 1
ATOM 15142 C C . THR G 3 4 ? 63.012 -39.659 11.539 1.00 34.53 4 THR P C 1
ATOM 15143 O O . THR G 3 4 ? 62.563 -39.871 10.412 1.00 25.95 4 THR P O 1
ATOM 15147 N N . ALA G 3 5 ? 62.537 -38.706 12.343 1.00 31.89 5 ALA P N 1
ATOM 15148 C CA . ALA G 3 5 ? 61.447 -37.856 11.912 1.00 32.00 5 ALA P CA 1
ATOM 15149 C C . ALA G 3 5 ? 61.891 -37.112 10.643 1.00 30.90 5 ALA P C 1
ATOM 15150 O O . ALA G 3 5 ? 61.098 -36.941 9.715 1.00 26.74 5 ALA P O 1
ATOM 15152 N N . LYS G 3 6 ? 63.149 -36.674 10.593 1.00 31.62 6 LYS P N 1
ATOM 15153 C CA . LYS G 3 6 ? 63.614 -35.960 9.393 1.00 33.80 6 LYS P CA 1
ATOM 15154 C C . LYS G 3 6 ? 63.584 -36.820 8.120 1.00 33.23 6 LYS P C 1
ATOM 15155 O O . LYS G 3 6 ? 63.240 -36.319 7.047 1.00 32.15 6 LYS P O 1
ATOM 15161 N N . GLU G 3 7 ? 63.921 -38.107 8.236 1.00 32.69 7 GLU P N 1
ATOM 15162 C CA . GLU G 3 7 ? 63.906 -38.996 7.070 1.00 33.13 7 GLU P CA 1
ATOM 15163 C C . GLU G 3 7 ? 62.437 -39.252 6.668 1.00 32.60 7 GLU P C 1
ATOM 15164 O O . GLU G 3 7 ? 62.117 -39.317 5.473 1.00 30.18 7 GLU P O 1
ATOM 15170 N N . GLU G 3 8 ? 61.543 -39.388 7.644 1.00 28.32 8 GLU P N 1
ATOM 15171 C CA . GLU G 3 8 ? 60.122 -39.589 7.298 1.00 28.13 8 GLU P CA 1
ATOM 15172 C C . GLU G 3 8 ? 59.557 -38.394 6.526 1.00 26.70 8 GLU P C 1
ATOM 15173 O O . GLU G 3 8 ? 58.755 -38.569 5.591 1.00 27.15 8 GLU P O 1
ATOM 15179 N N . MET G 3 9 ? 59.926 -37.174 6.922 1.00 24.05 9 MET P N 1
ATOM 15180 C CA . MET G 3 9 ? 59.408 -36.008 6.225 1.00 26.15 9 MET P CA 1
ATOM 15181 C C . MET G 3 9 ? 59.948 -35.965 4.790 1.00 26.68 9 MET P C 1
ATOM 15182 O O . MET G 3 9 ? 59.203 -35.664 3.852 1.00 28.12 9 MET P O 1
ATOM 15187 N N . ALA G 3 10 ? 61.237 -36.258 4.599 1.00 29.09 10 ALA P N 1
ATOM 15188 C CA . ALA G 3 10 ? 61.791 -36.255 3.248 1.00 32.05 10 ALA P CA 1
ATOM 15189 C C . ALA G 3 10 ? 61.078 -37.320 2.418 1.00 32.24 10 ALA P C 1
ATOM 15190 O O . ALA G 3 10 ? 60.734 -37.078 1.252 1.00 34.47 10 ALA P O 1
ATOM 15192 N N . ARG G 3 11 ? 60.855 -38.501 2.984 1.00 33.15 11 ARG P N 1
ATOM 15193 C CA . ARG G 3 11 ? 60.185 -39.533 2.201 1.00 32.87 11 ARG P CA 1
ATOM 15194 C C . ARG G 3 11 ? 58.754 -39.130 1.817 1.00 31.39 11 ARG P C 1
ATOM 15195 O O . ARG G 3 11 ? 58.272 -39.452 0.718 1.00 31.22 11 ARG P O 1
ATOM 15203 N N . PHE G 3 12 ? 58.064 -38.469 2.731 1.00 28.29 12 PHE P N 1
ATOM 15204 C CA . PHE G 3 12 ? 56.698 -38.011 2.460 1.00 27.95 12 PHE P CA 1
ATOM 15205 C C . PHE G 3 12 ? 56.692 -37.061 1.254 1.00 27.24 12 PHE P C 1
ATOM 15206 O O . PHE G 3 12 ? 55.846 -37.186 0.356 1.00 27.45 12 PHE P O 1
ATOM 15214 N N . TRP G 3 13 ? 57.621 -36.109 1.202 1.00 26.72 13 TRP P N 1
ATOM 15215 C CA . TRP G 3 13 ? 57.610 -35.196 0.055 1.00 29.94 13 TRP P CA 1
ATOM 15216 C C . TRP G 3 13 ? 58.058 -35.874 -1.246 1.00 32.61 13 TRP P C 1
ATOM 15217 O O . TRP G 3 13 ? 57.471 -35.671 -2.325 1.00 31.84 13 TRP P O 1
ATOM 15228 N N . GLU G 3 14 ? 59.041 -36.746 -1.142 1.00 35.13 14 GLU P N 1
ATOM 15229 C CA . GLU G 3 14 ? 59.518 -37.428 -2.336 1.00 38.02 14 GLU P CA 1
ATOM 15230 C C . GLU G 3 14 ? 58.393 -38.231 -2.963 1.00 36.56 14 GLU P C 1
ATOM 15231 O O . GLU G 3 14 ? 58.154 -38.131 -4.175 1.00 38.55 14 GLU P O 1
ATOM 15237 N N . LYS G 3 15 ? 57.694 -39.010 -2.142 1.00 35.02 15 LYS P N 1
ATOM 15238 C CA . LYS G 3 15 ? 56.594 -39.868 -2.592 1.00 32.86 15 LYS P CA 1
ATOM 15239 C C . LYS G 3 15 ? 55.393 -39.094 -3.166 1.00 33.13 15 LYS P C 1
ATOM 15240 O O . LYS G 3 15 ? 54.936 -39.363 -4.286 1.00 30.90 15 LYS P O 1
ATOM 15246 N N . ASN G 3 16 ? 54.881 -38.123 -2.415 1.00 29.48 16 ASN P N 1
ATOM 15247 C CA . ASN G 3 16 ? 53.714 -37.379 -2.872 1.00 30.63 16 ASN P CA 1
ATOM 15248 C C . ASN G 3 16 ? 53.919 -36.418 -4.042 1.00 32.75 16 ASN P C 1
ATOM 15249 O O . ASN G 3 16 ? 53.022 -36.296 -4.886 1.00 32.81 16 ASN P O 1
ATOM 15254 N N . THR G 3 17 ? 55.075 -35.761 -4.139 1.00 34.90 17 THR P N 1
ATOM 15255 C CA . THR G 3 17 ? 55.264 -34.840 -5.260 1.00 38.17 17 THR P CA 1
ATOM 15256 C C . THR G 3 17 ? 55.422 -35.598 -6.615 1.00 41.51 17 THR P C 1
ATOM 15257 O O . THR G 3 17 ? 55.164 -35.045 -7.687 1.00 43.67 17 THR P O 1
ATOM 15261 N N . LYS G 3 18 ? 55.840 -36.856 -6.586 1.00 42.81 18 LYS P N 1
ATOM 15262 C CA . LYS G 3 18 ? 55.954 -37.575 -7.841 1.00 44.14 18 LYS P CA 1
ATOM 15263 C C . LYS G 3 18 ? 54.747 -38.520 -8.059 1.00 41.82 18 LYS P C 1
ATOM 15264 O O . LYS G 3 18 ? 54.706 -39.292 -9.014 1.00 41.70 18 LYS P O 1
ATOM 15270 N N . SER G 3 19 ? 53.736 -38.443 -7.192 1.00 39.77 19 SER P N 1
ATOM 15271 C CA . SER G 3 19 ? 52.573 -39.331 -7.330 1.00 34.85 19 SER P CA 1
ATOM 15272 C C . SER G 3 19 ? 51.448 -38.678 -8.119 1.00 34.01 19 SER P C 1
ATOM 15273 O O . SER G 3 19 ? 51.494 -37.504 -8.472 1.00 32.52 19 SER P O 1
ATOM 15276 N N . SER G 3 20 ? 50.395 -39.456 -8.320 1.00 32.08 20 SER P N 1
ATOM 15277 C CA . SER G 3 20 ? 49.208 -38.964 -8.989 1.00 34.80 20 SER P CA 1
ATOM 15278 C C . SER G 3 20 ? 48.171 -38.435 -7.996 1.00 30.69 20 SER P C 1
ATOM 15279 O O . SER G 3 20 ? 47.093 -38.034 -8.414 1.00 28.69 20 SER P O 1
ATOM 15282 N N . ARG G 3 21 ? 48.489 -38.370 -6.700 1.00 25.69 21 ARG P N 1
ATOM 15283 C CA . ARG G 3 21 ? 47.464 -37.911 -5.758 1.00 23.05 21 ARG P CA 1
ATOM 15284 C C . ARG G 3 21 ? 47.097 -36.434 -5.860 1.00 24.24 21 ARG P C 1
ATOM 15285 O O . ARG G 3 21 ? 47.980 -35.588 -6.012 1.00 27.70 21 ARG P O 1
ATOM 15293 N N . PRO G 3 22 ? 45.798 -36.112 -5.811 1.00 21.33 22 PRO P N 1
ATOM 15294 C CA . PRO G 3 22 ? 45.382 -34.707 -5.871 1.00 22.82 22 PRO P CA 1
ATOM 15295 C C . PRO G 3 22 ? 45.515 -34.113 -4.462 1.00 24.73 22 PRO P C 1
ATOM 15296 O O . PRO G 3 22 ? 45.598 -34.844 -3.449 1.00 20.47 22 PRO P O 1
ATOM 15300 N N . LEU G 3 23 ? 45.533 -32.786 -4.411 1.00 23.35 23 LEU P N 1
ATOM 15301 C CA . LEU G 3 23 ? 45.588 -32.055 -3.164 1.00 23.41 23 LEU P CA 1
ATOM 15302 C C . LEU G 3 23 ? 44.125 -31.714 -2.873 1.00 22.91 23 LEU P C 1
ATOM 15303 O O . LEU G 3 23 ? 43.444 -31.152 -3.731 1.00 24.13 23 LEU P O 1
ATOM 15308 N N . SER G 3 24 ? 43.625 -32.065 -1.689 1.00 19.36 24 SER P N 1
ATOM 15309 C CA . SER G 3 24 ? 42.208 -31.831 -1.332 1.00 20.04 24 SER P CA 1
ATOM 15310 C C . SER G 3 24 ? 41.953 -30.313 -1.260 1.00 22.12 24 SER P C 1
ATOM 15311 O O . SER G 3 24 ? 42.826 -29.579 -0.843 1.00 23.52 24 SER P O 1
ATOM 15314 N N . PRO G 3 25 ? 40.744 -29.853 -1.632 1.00 21.71 25 PRO P N 1
ATOM 15315 C CA . PRO G 3 25 ? 40.468 -28.418 -1.599 1.00 22.55 25 PRO P CA 1
ATOM 15316 C C . PRO G 3 25 ? 40.545 -27.770 -0.218 1.00 24.01 25 PRO P C 1
ATOM 15317 O O . PRO G 3 25 ? 40.422 -28.425 0.829 1.00 22.14 25 PRO P O 1
ATOM 15321 N N . HIS G 3 26 ? 40.755 -26.475 -0.210 1.00 22.72 26 HIS P N 1
ATOM 15322 C CA . HIS G 3 26 ? 40.912 -25.805 1.041 1.00 22.61 26 HIS P CA 1
ATOM 15323 C C . HIS G 3 26 ? 40.241 -24.457 1.059 1.00 22.32 26 HIS P C 1
ATOM 15324 O O . HIS G 3 26 ? 39.056 -24.361 1.427 1.00 22.14 26 HIS P O 1
ATOM 15331 N N . ILE G 3 27 ? 40.950 -23.419 0.613 1.00 25.47 27 ILE P N 1
ATOM 15332 C CA . ILE G 3 27 ? 40.354 -22.080 0.678 1.00 27.06 27 ILE P CA 1
ATOM 15333 C C . ILE G 3 27 ? 39.017 -21.999 -0.062 1.00 28.96 27 ILE P C 1
ATOM 15334 O O . ILE G 3 27 ? 38.126 -21.237 0.336 1.00 30.99 27 ILE P O 1
ATOM 15339 N N . SER G 3 28 ? 38.830 -22.803 -1.099 1.00 26.94 28 SER P N 1
ATOM 15340 C CA . SER G 3 28 ? 37.565 -22.775 -1.837 1.00 28.69 28 SER P CA 1
ATOM 15341 C C . SER G 3 28 ? 36.364 -23.450 -1.169 1.00 28.20 28 SER P C 1
ATOM 15342 O O . SER G 3 28 ? 35.218 -23.268 -1.588 1.00 30.84 28 SER P O 1
ATOM 15345 N N . ILE G 3 29 ? 36.596 -24.265 -0.134 1.00 27.94 29 ILE P N 1
ATOM 15346 C CA . ILE G 3 29 ? 35.483 -24.954 0.508 1.00 24.59 29 ILE P CA 1
ATOM 15347 C C . ILE G 3 29 ? 35.407 -24.701 2.006 1.00 26.20 29 ILE P C 1
ATOM 15348 O O . ILE G 3 29 ? 34.428 -25.090 2.622 1.00 24.54 29 ILE P O 1
ATOM 15353 N N . TYR G 3 30 ? 36.402 -24.045 2.598 1.00 25.16 30 TYR P N 1
ATOM 15354 C CA . TYR G 3 30 ? 36.371 -23.822 4.057 1.00 25.34 30 TYR P CA 1
ATOM 15355 C C . TYR G 3 30 ? 35.365 -22.758 4.476 1.00 27.50 30 TYR P C 1
ATOM 15356 O O . TYR G 3 30 ? 35.251 -21.729 3.840 1.00 28.86 30 TYR P O 1
ATOM 15365 N N . LYS G 3 31 ? 34.642 -23.004 5.558 1.00 24.40 31 LYS P N 1
ATOM 15366 C CA . LYS G 3 31 ? 33.677 -22.047 6.000 1.00 28.34 31 LYS P CA 1
ATOM 15367 C C . LYS G 3 31 ? 34.356 -20.841 6.701 1.00 26.97 31 LYS P C 1
ATOM 15368 O O . LYS G 3 31 ? 35.121 -21.008 7.658 1.00 24.71 31 LYS P O 1
ATOM 15374 N N . TRP G 3 32 ? 34.026 -19.636 6.235 1.00 26.70 32 TRP P N 1
ATOM 15375 C CA . TRP G 3 32 ? 34.586 -18.427 6.842 1.00 28.15 32 TRP P CA 1
ATOM 15376 C C . TRP G 3 32 ? 33.919 -18.093 8.160 1.00 26.90 32 TRP P C 1
ATOM 15377 O O . TRP G 3 32 ? 32.783 -18.512 8.418 1.00 26.14 32 TRP P O 1
ATOM 15388 N N . SER G 3 33 ? 34.637 -17.373 9.032 1.00 25.54 33 SER P N 1
ATOM 15389 C CA . SER G 3 33 ? 34.067 -16.892 10.290 1.00 24.59 33 SER P CA 1
ATOM 15390 C C . SER G 3 33 ? 34.502 -15.400 10.391 1.00 24.47 33 SER P C 1
ATOM 15391 O O . SER G 3 33 ? 35.363 -14.941 9.623 1.00 25.78 33 SER P O 1
ATOM 15394 N N . LEU G 3 34 ? 33.915 -14.649 11.314 1.00 25.41 34 LEU P N 1
ATOM 15395 C CA . LEU G 3 34 ? 34.344 -13.248 11.463 1.00 28.12 34 LEU P CA 1
ATOM 15396 C C . LEU G 3 34 ? 35.848 -13.167 11.838 1.00 26.22 34 LEU P C 1
ATOM 15397 O O . LEU G 3 34 ? 36.604 -12.407 11.215 1.00 26.00 34 LEU P O 1
ATOM 15402 N N . PRO G 3 35 ? 36.318 -13.962 12.831 1.00 26.85 35 PRO P N 1
ATOM 15403 C CA . PRO G 3 35 ? 37.754 -13.859 13.150 1.00 24.94 35 PRO P CA 1
ATOM 15404 C C . PRO G 3 35 ? 38.652 -14.197 11.974 1.00 27.51 35 PRO P C 1
ATOM 15405 O O . PRO G 3 35 ? 39.714 -13.562 11.782 1.00 25.13 35 PRO P O 1
ATOM 15409 N N . MET G 3 36 ? 38.249 -15.182 11.164 1.00 24.01 36 MET P N 1
ATOM 15410 C CA . MET G 3 36 ? 39.070 -15.523 10.014 1.00 26.54 36 MET P CA 1
ATOM 15411 C C . MET G 3 36 ? 39.128 -14.353 8.982 1.00 25.60 36 MET P C 1
ATOM 15412 O O . MET G 3 36 ? 40.182 -14.031 8.457 1.00 24.69 36 MET P O 1
ATOM 15417 N N . ALA G 3 37 ? 37.979 -13.761 8.703 1.00 25.29 37 ALA P N 1
ATOM 15418 C CA . ALA G 3 37 ? 37.902 -12.609 7.789 1.00 27.42 37 ALA P CA 1
ATOM 15419 C C . ALA G 3 37 ? 38.686 -11.423 8.367 1.00 25.76 37 ALA P C 1
ATOM 15420 O O . ALA G 3 37 ? 39.369 -10.714 7.610 1.00 29.81 37 ALA P O 1
ATOM 15422 N N . MET G 3 38 ? 38.621 -11.211 9.677 1.00 25.21 38 MET P N 1
ATOM 15423 C CA . MET G 3 38 ? 39.332 -10.056 10.252 1.00 24.93 38 MET P CA 1
ATOM 15424 C C . MET G 3 38 ? 40.843 -10.269 10.220 1.00 27.29 38 MET P C 1
ATOM 15425 O O . MET G 3 38 ? 41.629 -9.308 10.125 1.00 24.14 38 MET P O 1
ATOM 15430 N N . SER G 3 39 ? 41.266 -11.532 10.218 1.00 23.15 39 SER P N 1
ATOM 15431 C CA . SER G 3 39 ? 42.683 -11.837 10.188 1.00 26.02 39 SER P CA 1
ATOM 15432 C C . SER G 3 39 ? 43.292 -11.529 8.816 1.00 29.16 39 SER P C 1
ATOM 15433 O O . SER G 3 39 ? 44.360 -10.892 8.728 1.00 30.20 39 SER P O 1
ATOM 15436 N N . ILE G 3 40 ? 42.631 -11.929 7.732 1.00 28.12 40 ILE P N 1
ATOM 15437 C CA . ILE G 3 40 ? 43.213 -11.620 6.442 1.00 33.03 40 ILE P CA 1
ATOM 15438 C C . ILE G 3 40 ? 43.059 -10.114 6.150 1.00 30.82 40 ILE P C 1
ATOM 15439 O O . ILE G 3 40 ? 43.860 -9.575 5.386 1.00 28.28 40 ILE P O 1
ATOM 15444 N N . THR G 3 41 ? 42.046 -9.468 6.737 1.00 30.13 41 THR P N 1
ATOM 15445 C CA . THR G 3 41 ? 41.884 -8.016 6.538 1.00 29.71 41 THR P CA 1
ATOM 15446 C C . THR G 3 41 ? 43.018 -7.261 7.270 1.00 31.63 41 THR P C 1
ATOM 15447 O O . THR G 3 41 ? 43.456 -6.199 6.809 1.00 32.82 41 THR P O 1
ATOM 15451 N N . HIS G 3 42 ? 43.497 -7.791 8.399 1.00 28.60 42 HIS P N 1
ATOM 15452 C CA . HIS G 3 42 ? 44.583 -7.131 9.113 1.00 28.33 42 HIS P CA 1
ATOM 15453 C C . HIS G 3 42 ? 45.811 -7.135 8.195 1.00 32.38 42 HIS P C 1
ATOM 15454 O O . HIS G 3 42 ? 46.516 -6.114 8.057 1.00 29.59 42 HIS P O 1
ATOM 15461 N N . ARG G 3 43 ? 46.071 -8.278 7.556 1.00 29.30 43 ARG P N 1
ATOM 15462 C CA . ARG G 3 43 ? 47.203 -8.386 6.640 1.00 31.46 43 ARG P CA 1
ATOM 15463 C C . ARG G 3 43 ? 47.017 -7.466 5.421 1.00 31.25 43 ARG P C 1
ATOM 15464 O O . ARG G 3 43 ? 47.965 -6.794 4.995 1.00 31.93 43 ARG P O 1
ATOM 15472 N N . GLY G 3 44 ? 45.807 -7.443 4.874 1.00 28.53 44 GLY P N 1
ATOM 15473 C CA . GLY G 3 44 ? 45.520 -6.636 3.705 1.00 29.67 44 GLY P CA 1
ATOM 15474 C C . GLY G 3 44 ? 45.689 -5.150 4.019 1.00 31.68 44 GLY P C 1
ATOM 15475 O O . GLY G 3 44 ? 46.288 -4.410 3.231 1.00 32.34 44 GLY P O 1
ATOM 15476 N N . THR G 3 45 ? 45.198 -4.706 5.164 1.00 29.61 45 THR P N 1
ATOM 15477 C CA . THR G 3 45 ? 45.359 -3.299 5.501 1.00 30.64 45 THR P CA 1
ATOM 15478 C C . THR G 3 45 ? 46.840 -2.960 5.769 1.00 33.45 45 THR P C 1
ATOM 15479 O O . THR G 3 45 ? 47.339 -1.885 5.362 1.00 34.21 45 THR P O 1
ATOM 15483 N N . GLY G 3 46 ? 47.560 -3.866 6.429 1.00 31.55 46 GLY P N 1
ATOM 15484 C CA . GLY G 3 46 ? 48.976 -3.644 6.687 1.00 31.40 46 GLY P CA 1
ATOM 15485 C C . GLY G 3 46 ? 49.747 -3.449 5.378 1.00 35.57 46 GLY P C 1
ATOM 15486 O O . GLY G 3 46 ? 50.532 -2.494 5.224 1.00 37.35 46 GLY P O 1
ATOM 15487 N N . VAL G 3 47 ? 49.532 -4.341 4.417 1.00 34.50 47 VAL P N 1
ATOM 15488 C CA . VAL G 3 47 ? 50.190 -4.225 3.129 1.00 36.27 47 VAL P CA 1
ATOM 15489 C C . VAL G 3 47 ? 49.778 -2.933 2.390 1.00 36.09 47 VAL P C 1
ATOM 15490 O O . VAL G 3 47 ? 50.625 -2.281 1.789 1.00 37.30 47 VAL P O 1
ATOM 15494 N N . ALA G 3 48 ? 48.495 -2.571 2.415 1.00 36.19 48 ALA P N 1
ATOM 15495 C CA . ALA G 3 48 ? 48.043 -1.363 1.730 1.00 37.67 48 ALA P CA 1
ATOM 15496 C C . ALA G 3 48 ? 48.701 -0.116 2.337 1.00 39.09 48 ALA P C 1
ATOM 15497 O O . ALA G 3 48 ? 49.114 0.810 1.615 1.00 37.98 48 ALA P O 1
ATOM 15499 N N . LEU G 3 49 ? 48.799 -0.106 3.662 1.00 38.95 49 LEU P N 1
ATOM 15500 C CA . LEU G 3 49 ? 49.397 1.011 4.368 1.00 41.25 49 LEU P CA 1
ATOM 15501 C C . LEU G 3 49 ? 50.870 1.159 3.996 1.00 42.52 49 LEU P C 1
ATOM 15502 O O . LEU G 3 49 ? 51.384 2.276 3.870 1.00 41.85 49 LEU P O 1
ATOM 15507 N N . SER G 3 50 ? 51.556 0.031 3.827 1.00 43.09 50 SER P N 1
ATOM 15508 C CA . SER G 3 50 ? 52.965 0.061 3.498 1.00 43.88 50 SER P CA 1
ATOM 15509 C C . SER G 3 50 ? 53.168 0.552 2.099 1.00 45.28 50 SER P C 1
ATOM 15510 O O . SER G 3 50 ? 54.067 1.371 1.847 1.00 45.68 50 SER P O 1
ATOM 15513 N N . LEU G 3 51 ? 52.341 0.070 1.180 1.00 44.41 51 LEU P N 1
ATOM 15514 C CA . LEU G 3 51 ? 52.471 0.489 -0.203 1.00 46.31 51 LEU P CA 1
ATOM 15515 C C . LEU G 3 51 ? 52.186 1.982 -0.268 1.00 46.15 51 LEU P C 1
ATOM 15516 O O . LEU G 3 51 ? 52.793 2.707 -1.065 1.00 44.79 51 LEU P O 1
ATOM 15521 N N . GLY G 3 52 ? 51.265 2.425 0.580 1.00 45.09 52 GLY P N 1
ATOM 15522 C CA . GLY G 3 52 ? 50.899 3.823 0.637 1.00 43.57 52 GLY P CA 1
ATOM 15523 C C . GLY G 3 52 ? 52.084 4.676 1.064 1.00 45.34 52 GLY P C 1
ATOM 15524 O O . GLY G 3 52 ? 52.421 5.665 0.408 1.00 44.60 52 GLY P O 1
ATOM 15525 N N . VAL G 3 53 ? 52.713 4.303 2.170 1.00 43.33 53 VAL P N 1
ATOM 15526 C CA . VAL G 3 53 ? 53.869 5.021 2.663 1.00 42.98 53 VAL P CA 1
ATOM 15527 C C . VAL G 3 53 ? 55.008 4.996 1.623 1.00 44.30 53 VAL P C 1
ATOM 15528 O O . VAL G 3 53 ? 55.693 6.007 1.432 1.00 43.85 53 VAL P O 1
ATOM 15532 N N . SER G 3 54 ? 55.213 3.866 0.951 1.00 42.48 54 SER P N 1
ATOM 15533 C CA . SER G 3 54 ? 56.266 3.777 -0.069 1.00 44.72 54 SER P CA 1
ATOM 15534 C C . SER G 3 54 ? 55.991 4.689 -1.287 1.00 46.81 54 SER P C 1
ATOM 15535 O O . SER G 3 54 ? 56.922 5.292 -1.831 1.00 44.81 54 SER P O 1
ATOM 15538 N N . LEU G 3 55 ? 54.726 4.795 -1.705 1.00 48.43 55 LEU P N 1
ATOM 15539 C CA . LEU G 3 55 ? 54.369 5.653 -2.832 1.00 51.12 55 LEU P CA 1
ATOM 15540 C C . LEU G 3 55 ? 54.564 7.120 -2.463 1.00 52.56 55 LEU P C 1
ATOM 15541 O O . LEU G 3 55 ? 55.030 7.927 -3.284 1.00 51.95 55 LEU P O 1
ATOM 15546 N N . PHE G 3 56 ? 54.183 7.466 -1.238 1.00 51.41 56 PHE P N 1
ATOM 15547 C CA . PHE G 3 56 ? 54.318 8.832 -0.752 1.00 53.02 56 PHE P CA 1
ATOM 15548 C C . PHE G 3 56 ? 55.794 9.221 -0.781 1.00 53.81 56 PHE P C 1
ATOM 15549 O O . PHE G 3 56 ? 56.176 10.245 -1.337 1.00 54.01 56 PHE P O 1
ATOM 15557 N N . SER G 3 57 ? 56.608 8.376 -0.170 1.00 54.83 57 SER P N 1
ATOM 15558 C CA . SER G 3 57 ? 58.044 8.560 -0.079 1.00 56.62 57 SER P CA 1
ATOM 15559 C C . SER G 3 57 ? 58.650 8.721 -1.470 1.00 58.30 57 SER P C 1
ATOM 15560 O O . SER G 3 57 ? 59.540 9.554 -1.679 1.00 59.12 57 SER P O 1
ATOM 15563 N N . LEU G 3 58 ? 58.160 7.924 -2.414 1.00 57.75 58 LEU P N 1
ATOM 15564 C CA . LEU G 3 58 ? 58.639 7.957 -3.791 1.00 58.95 58 LEU P CA 1
ATOM 15565 C C . LEU G 3 58 ? 58.190 9.243 -4.503 1.00 58.48 58 LEU P C 1
ATOM 15566 O O . LEU G 3 58 ? 58.939 9.820 -5.307 1.00 57.93 58 LEU P O 1
ATOM 15571 N N . ALA G 3 59 ? 56.968 9.685 -4.209 1.00 57.18 59 ALA P N 1
ATOM 15572 C CA . ALA G 3 59 ? 56.438 10.903 -4.800 1.00 57.04 59 ALA P CA 1
ATOM 15573 C C . ALA G 3 59 ? 57.256 12.090 -4.293 1.00 58.51 59 ALA P C 1
ATOM 15574 O O . ALA G 3 59 ? 57.507 13.045 -5.027 1.00 59.40 59 ALA P O 1
ATOM 15576 N N . ALA G 3 60 ? 57.660 12.034 -3.029 1.00 58.52 60 ALA P N 1
ATOM 15577 C CA . ALA G 3 60 ? 58.452 13.103 -2.437 1.00 59.18 60 ALA P CA 1
ATOM 15578 C C . ALA G 3 60 ? 59.770 13.249 -3.200 1.00 60.40 60 ALA P C 1
ATOM 15579 O O . ALA G 3 60 ? 60.244 14.362 -3.442 1.00 60.76 60 ALA P O 1
ATOM 15581 N N . LEU G 3 61 ? 60.359 12.126 -3.590 1.00 60.18 61 LEU P N 1
ATOM 15582 C CA . LEU G 3 61 ? 61.623 12.158 -4.297 1.00 60.78 61 LEU P CA 1
ATOM 15583 C C . LEU G 3 61 ? 61.485 12.449 -5.789 1.00 61.75 61 LEU P C 1
ATOM 15584 O O . LEU G 3 61 ? 62.424 12.941 -6.403 1.00 63.11 61 LEU P O 1
ATOM 15589 N N . LEU G 3 62 ? 60.325 12.184 -6.379 1.00 61.62 62 LEU P N 1
ATOM 15590 C CA . LEU G 3 62 ? 60.200 12.365 -7.818 1.00 61.71 62 LEU P CA 1
ATOM 15591 C C . LEU G 3 62 ? 59.321 13.471 -8.353 1.00 61.39 62 LEU P C 1
ATOM 15592 O O . LEU G 3 62 ? 59.441 13.837 -9.515 1.00 61.31 62 LEU P O 1
ATOM 15597 N N . LEU G 3 63 ? 58.414 13.987 -7.546 1.00 61.66 63 LEU P N 1
ATOM 15598 C CA . LEU G 3 63 ? 57.549 15.034 -8.047 1.00 62.82 63 LEU P CA 1
ATOM 15599 C C . LEU G 3 63 ? 58.294 16.368 -8.119 1.00 64.21 63 LEU P C 1
ATOM 15600 O O . LEU G 3 63 ? 59.147 16.661 -7.282 1.00 62.10 63 LEU P O 1
ATOM 15605 N N . PRO G 3 64 ? 57.975 17.184 -9.139 1.00 66.44 64 PRO P N 1
ATOM 15606 C CA . PRO G 3 64 ? 58.574 18.501 -9.388 1.00 68.04 64 PRO P CA 1
ATOM 15607 C C . PRO G 3 64 ? 58.338 19.499 -8.261 1.00 68.81 64 PRO P C 1
ATOM 15608 O O . PRO G 3 64 ? 59.267 20.164 -7.797 1.00 70.04 64 PRO P O 1
ATOM 15612 N N . GLU G 3 65 ? 57.086 19.604 -7.829 1.00 68.37 65 GLU P N 1
ATOM 15613 C CA . GLU G 3 65 ? 56.729 20.546 -6.783 1.00 68.67 65 GLU P CA 1
ATOM 15614 C C . GLU G 3 65 ? 56.719 19.947 -5.378 1.00 69.56 65 GLU P C 1
ATOM 15615 O O . GLU G 3 65 ? 56.810 18.728 -5.202 1.00 70.45 65 GLU P O 1
ATOM 15621 N N . GLN G 3 66 ? 56.612 20.811 -4.373 1.00 68.25 66 GLN P N 1
ATOM 15622 C CA . GLN G 3 66 ? 56.549 20.345 -2.997 1.00 68.38 66 GLN P CA 1
ATOM 15623 C C . GLN G 3 66 ? 55.096 20.168 -2.550 1.00 67.76 66 GLN P C 1
ATOM 15624 O O . GLN G 3 66 ? 54.169 20.576 -3.253 1.00 65.87 66 GLN P O 1
ATOM 15630 N N . PHE G 3 67 ? 54.912 19.570 -1.375 1.00 67.04 67 PHE P N 1
ATOM 15631 C CA . PHE G 3 67 ? 53.582 19.259 -0.859 1.00 67.38 67 PHE P CA 1
ATOM 15632 C C . PHE G 3 67 ? 52.504 20.356 -0.875 1.00 67.14 67 PHE P C 1
ATOM 15633 O O . PHE G 3 67 ? 51.391 20.134 -1.367 1.00 66.91 67 PHE P O 1
ATOM 15641 N N . PRO G 3 68 ? 52.811 21.545 -0.329 1.00 67.33 68 PRO P N 1
ATOM 15642 C CA . PRO G 3 68 ? 51.844 22.651 -0.295 1.00 67.11 68 PRO P CA 1
ATOM 15643 C C . PRO G 3 68 ? 51.250 23.022 -1.655 1.00 66.99 68 PRO P C 1
ATOM 15644 O O . PRO G 3 68 ? 50.077 23.383 -1.750 1.00 66.56 68 PRO P O 1
ATOM 15648 N N . HIS G 3 69 ? 52.045 22.911 -2.711 1.00 67.25 69 HIS P N 1
ATOM 15649 C CA . HIS G 3 69 ? 51.552 23.225 -4.047 1.00 67.71 69 HIS P CA 1
ATOM 15650 C C . HIS G 3 69 ? 50.398 22.325 -4.465 1.00 66.87 69 HIS P C 1
ATOM 15651 O O . HIS G 3 69 ? 49.400 22.796 -5.025 1.00 64.60 69 HIS P O 1
ATOM 15658 N N . TYR G 3 70 ? 50.548 21.025 -4.210 1.00 65.47 70 TYR P N 1
ATOM 15659 C CA . TYR G 3 70 ? 49.513 20.072 -4.572 1.00 63.87 70 TYR P CA 1
ATOM 15660 C C . TYR G 3 70 ? 48.281 20.229 -3.681 1.00 64.03 70 TYR P C 1
ATOM 15661 O O . TYR G 3 70 ? 47.156 20.039 -4.134 1.00 64.96 70 TYR P O 1
ATOM 15670 N N . VAL G 3 71 ? 48.472 20.579 -2.418 1.00 63.78 71 VAL P N 1
ATOM 15671 C CA . VAL G 3 71 ? 47.319 20.775 -1.558 1.00 65.80 71 VAL P CA 1
ATOM 15672 C C . VAL G 3 71 ? 46.508 21.977 -2.092 1.00 68.43 71 VAL P C 1
ATOM 15673 O O . VAL G 3 71 ? 45.268 21.940 -2.171 1.00 68.84 71 VAL P O 1
ATOM 15677 N N . ALA G 3 72 ? 47.213 23.038 -2.480 1.00 70.64 72 ALA P N 1
ATOM 15678 C CA . ALA G 3 72 ? 46.552 24.238 -2.986 1.00 71.72 72 ALA P CA 1
ATOM 15679 C C . ALA G 3 72 ? 45.762 23.938 -4.247 1.00 72.85 72 ALA P C 1
ATOM 15680 O O . ALA G 3 72 ? 44.628 24.388 -4.393 1.00 72.64 72 ALA P O 1
ATOM 15682 N N . VAL G 3 73 ? 46.349 23.170 -5.157 1.00 75.23 73 VAL P N 1
ATOM 15683 C CA . VAL G 3 73 ? 45.653 22.837 -6.391 1.00 78.87 73 VAL P CA 1
ATOM 15684 C C . VAL G 3 73 ? 44.332 22.103 -6.121 1.00 81.00 73 VAL P C 1
ATOM 15685 O O . VAL G 3 73 ? 43.310 22.388 -6.759 1.00 81.33 73 VAL P O 1
ATOM 15689 N N . VAL G 3 74 ? 44.324 21.171 -5.172 1.00 82.61 74 VAL P N 1
ATOM 15690 C CA . VAL G 3 74 ? 43.077 20.476 -4.883 1.00 84.02 74 VAL P CA 1
ATOM 15691 C C . VAL G 3 74 ? 42.058 21.459 -4.281 1.00 84.90 74 VAL P C 1
ATOM 15692 O O . VAL G 3 74 ? 40.890 21.466 -4.671 1.00 85.26 74 VAL P O 1
ATOM 15696 N N . LYS G 3 75 ? 42.496 22.289 -3.339 1.00 85.35 75 LYS P N 1
ATOM 15697 C CA . LYS G 3 75 ? 41.609 23.273 -2.721 1.00 86.66 75 LYS P CA 1
ATOM 15698 C C . LYS G 3 75 ? 41.001 24.218 -3.754 1.00 88.49 75 LYS P C 1
ATOM 15699 O O . LYS G 3 75 ? 39.860 24.671 -3.610 1.00 89.10 75 LYS P O 1
ATOM 15705 N N . SER G 3 76 ? 41.770 24.511 -4.797 1.00 90.40 76 SER P N 1
ATOM 15706 C CA . SER G 3 76 ? 41.324 25.420 -5.848 1.00 91.30 76 SER P CA 1
ATOM 15707 C C . SER G 3 76 ? 40.153 24.862 -6.645 1.00 92.03 76 SER P C 1
ATOM 15708 O O . SER G 3 76 ? 39.413 25.618 -7.269 1.00 92.93 76 SER P O 1
ATOM 15711 N N . LEU G 3 77 ? 39.983 23.544 -6.635 1.00 92.04 77 LEU P N 1
ATOM 15712 C CA . LEU G 3 77 ? 38.890 22.934 -7.391 1.00 92.20 77 LEU P CA 1
ATOM 15713 C C . LEU G 3 77 ? 37.523 23.051 -6.707 1.00 91.93 77 LEU P C 1
ATOM 15714 O O . LEU G 3 77 ? 36.498 22.764 -7.325 1.00 91.80 77 LEU P O 1
ATOM 15719 N N . SER G 3 78 ? 37.503 23.465 -5.440 1.00 91.56 78 SER P N 1
ATOM 15720 C CA . SER G 3 78 ? 36.238 23.590 -4.709 1.00 91.81 78 SER P CA 1
ATOM 15721 C C . SER G 3 78 ? 35.368 22.333 -4.860 1.00 91.02 78 SER P C 1
ATOM 15722 O O . SER G 3 78 ? 34.214 22.414 -5.289 1.00 90.74 78 SER P O 1
ATOM 15725 N N . LEU G 3 79 ? 35.923 21.176 -4.509 1.00 89.81 79 LEU P N 1
ATOM 15726 C CA . LEU G 3 79 ? 35.197 19.910 -4.606 1.00 87.93 79 LEU P CA 1
ATOM 15727 C C . LEU G 3 79 ? 34.084 19.859 -3.556 1.00 86.33 79 LEU P C 1
ATOM 15728 O O . LEU G 3 79 ? 34.171 20.526 -2.526 1.00 85.33 79 LEU P O 1
ATOM 15733 N N . SER G 3 80 ? 33.044 19.069 -3.817 1.00 84.12 80 SER P N 1
ATOM 15734 C CA . SER G 3 80 ? 31.930 18.936 -2.879 1.00 83.12 80 SER P CA 1
ATOM 15735 C C . SER G 3 80 ? 32.418 18.509 -1.503 1.00 82.54 80 SER P C 1
ATOM 15736 O O . SER G 3 80 ? 33.228 17.591 -1.405 1.00 82.94 80 SER P O 1
ATOM 15739 N N . PRO G 3 81 ? 31.888 19.131 -0.423 1.00 82.12 81 PRO P N 1
ATOM 15740 C CA . PRO G 3 81 ? 32.208 18.889 1.000 1.00 81.10 81 PRO P CA 1
ATOM 15741 C C . PRO G 3 81 ? 31.856 17.475 1.442 1.00 80.11 81 PRO P C 1
ATOM 15742 O O . PRO G 3 81 ? 32.394 16.938 2.421 1.00 79.47 81 PRO P O 1
ATOM 15746 N N . ALA G 3 82 ? 30.921 16.890 0.710 1.00 77.92 82 ALA P N 1
ATOM 15747 C CA . ALA G 3 82 ? 30.471 15.542 0.996 1.00 75.66 82 ALA P CA 1
ATOM 15748 C C . ALA G 3 82 ? 31.444 14.544 0.374 1.00 74.36 82 ALA P C 1
ATOM 15749 O O . ALA G 3 82 ? 31.752 13.508 0.963 1.00 74.50 82 ALA P O 1
ATOM 15751 N N . LEU G 3 83 ? 31.921 14.866 -0.825 1.00 72.19 83 LEU P N 1
ATOM 15752 C CA . LEU G 3 83 ? 32.873 14.022 -1.534 1.00 69.72 83 LEU P CA 1
ATOM 15753 C C . LEU G 3 83 ? 34.206 14.016 -0.778 1.00 68.30 83 LEU P C 1
ATOM 15754 O O . LEU G 3 83 ? 34.858 12.983 -0.664 1.00 67.62 83 LEU P O 1
ATOM 15759 N N . ILE G 3 84 ? 34.603 15.170 -0.250 1.00 66.32 84 ILE P N 1
ATOM 15760 C CA . ILE G 3 84 ? 35.847 15.275 0.510 1.00 65.71 84 ILE P CA 1
ATOM 15761 C C . ILE G 3 84 ? 35.730 14.455 1.786 1.00 64.45 84 ILE P C 1
ATOM 15762 O O . ILE G 3 84 ? 36.675 13.785 2.191 1.00 62.56 84 ILE P O 1
ATOM 15767 N N . TYR G 3 85 ? 34.563 14.526 2.417 1.00 65.26 85 TYR P N 1
ATOM 15768 C CA . TYR G 3 85 ? 34.305 13.795 3.652 1.00 66.52 85 TYR P CA 1
ATOM 15769 C C . TYR G 3 85 ? 34.448 12.301 3.409 1.00 66.21 85 TYR P C 1
ATOM 15770 O O . TYR G 3 85 ? 35.034 11.577 4.218 1.00 66.41 85 TYR P O 1
ATOM 15779 N N . SER G 3 86 ? 33.896 11.854 2.290 1.00 64.79 86 SER P N 1
ATOM 15780 C CA . SER G 3 86 ? 33.930 10.451 1.920 1.00 64.24 86 SER P CA 1
ATOM 15781 C C . SER G 3 86 ? 35.339 9.982 1.621 1.00 63.46 86 SER P C 1
ATOM 15782 O O . SER G 3 86 ? 35.705 8.846 1.924 1.00 62.94 86 SER P O 1
ATOM 15785 N N . ALA G 3 87 ? 36.131 10.859 1.021 1.00 61.66 87 ALA P N 1
ATOM 15786 C CA . ALA G 3 87 ? 37.512 10.533 0.703 1.00 59.77 87 ALA P CA 1
ATOM 15787 C C . ALA G 3 87 ? 38.320 10.427 1.991 1.00 57.15 87 ALA P C 1
ATOM 15788 O O . ALA G 3 87 ? 39.179 9.563 2.108 1.00 59.54 87 ALA P O 1
ATOM 15790 N N . LYS G 3 88 ? 38.061 11.306 2.955 1.00 55.17 88 LYS P N 1
ATOM 15791 C CA . LYS G 3 88 ? 38.783 11.235 4.225 1.00 53.84 88 LYS P CA 1
ATOM 15792 C C . LYS G 3 88 ? 38.410 9.948 4.971 1.00 52.44 88 LYS P C 1
ATOM 15793 O O . LYS G 3 88 ? 39.244 9.353 5.638 1.00 47.65 88 LYS P O 1
ATOM 15799 N N . PHE G 3 89 ? 37.148 9.536 4.870 1.00 53.17 89 PHE P N 1
ATOM 15800 C CA . PHE G 3 89 ? 36.714 8.316 5.548 1.00 53.39 89 PHE P CA 1
ATOM 15801 C C . PHE G 3 89 ? 37.513 7.130 4.988 1.00 53.63 89 PHE P C 1
ATOM 15802 O O . PHE G 3 89 ? 38.035 6.301 5.745 1.00 54.33 89 PHE P O 1
ATOM 15810 N N . ALA G 3 90 ? 37.654 7.101 3.664 1.00 52.99 90 ALA P N 1
ATOM 15811 C CA . ALA G 3 90 ? 38.373 6.040 2.955 1.00 52.57 90 ALA P CA 1
ATOM 15812 C C . ALA G 3 90 ? 39.861 5.957 3.269 1.00 52.55 90 ALA P C 1
ATOM 15813 O O . ALA G 3 90 ? 40.426 4.863 3.335 1.00 52.48 90 ALA P O 1
ATOM 15815 N N . LEU G 3 91 ? 40.518 7.094 3.446 1.00 50.89 91 LEU P N 1
ATOM 15816 C CA . LEU G 3 91 ? 41.940 7.070 3.761 1.00 49.81 91 LEU P CA 1
ATOM 15817 C C . LEU G 3 91 ? 42.195 6.669 5.210 1.00 47.87 91 LEU P C 1
ATOM 15818 O O . LEU G 3 91 ? 43.210 6.048 5.531 1.00 47.68 91 LEU P O 1
ATOM 15823 N N . VAL G 3 92 ? 41.289 7.049 6.098 1.00 43.71 92 VAL P N 1
ATOM 15824 C CA . VAL G 3 92 ? 41.501 6.741 7.507 1.00 42.31 92 VAL P CA 1
ATOM 15825 C C . VAL G 3 92 ? 41.020 5.329 7.917 1.00 40.22 92 VAL P C 1
ATOM 15826 O O . VAL G 3 92 ? 41.569 4.726 8.841 1.00 39.41 92 VAL P O 1
ATOM 15830 N N . PHE G 3 93 ? 40.016 4.817 7.219 1.00 39.05 93 PHE P N 1
ATOM 15831 C CA . PHE G 3 93 ? 39.441 3.515 7.559 1.00 41.04 93 PHE P CA 1
ATOM 15832 C C . PHE G 3 93 ? 40.467 2.375 7.703 1.00 37.38 93 PHE P C 1
ATOM 15833 O O . PHE G 3 93 ? 40.529 1.715 8.729 1.00 35.71 93 PHE P O 1
ATOM 15841 N N . PRO G 3 94 ? 41.286 2.137 6.677 1.00 37.73 94 PRO P N 1
ATOM 15842 C CA . PRO G 3 94 ? 42.254 1.047 6.832 1.00 38.58 94 PRO P CA 1
ATOM 15843 C C . PRO G 3 94 ? 43.257 1.269 7.956 1.00 37.05 94 PRO P C 1
ATOM 15844 O O . PRO G 3 94 ? 43.712 0.312 8.585 1.00 35.19 94 PRO P O 1
ATOM 15848 N N . LEU G 3 95 ? 43.614 2.520 8.227 1.00 33.29 95 LEU P N 1
ATOM 15849 C CA . LEU G 3 95 ? 44.578 2.776 9.286 1.00 31.03 95 LEU P CA 1
ATOM 15850 C C . LEU G 3 95 ? 43.953 2.574 10.655 1.00 29.42 95 LEU P C 1
ATOM 15851 O O . LEU G 3 95 ? 44.603 2.087 11.584 1.00 31.52 95 LEU P O 1
ATOM 15856 N N . SER G 3 96 ? 42.708 2.993 10.776 1.00 28.22 96 SER P N 1
ATOM 15857 C CA . SER G 3 96 ? 41.950 2.850 12.015 1.00 28.27 96 SER P CA 1
ATOM 15858 C C . SER G 3 96 ? 41.775 1.329 12.282 1.00 28.43 96 SER P C 1
ATOM 15859 O O . SER G 3 96 ? 42.069 0.819 13.377 1.00 27.24 96 SER P O 1
ATOM 15862 N N . TYR G 3 97 ? 41.348 0.619 11.256 1.00 26.48 97 TYR P N 1
ATOM 15863 C CA . TYR G 3 97 ? 41.141 -0.851 11.400 1.00 26.87 97 TYR P CA 1
ATOM 15864 C C . TYR G 3 97 ? 42.423 -1.546 11.863 1.00 28.45 97 TYR P C 1
ATOM 15865 O O . TYR G 3 97 ? 42.435 -2.280 12.878 1.00 28.43 97 TYR P O 1
ATOM 15874 N N . HIS G 3 98 ? 43.519 -1.322 11.127 1.00 29.21 98 HIS P N 1
ATOM 15875 C CA . HIS G 3 98 ? 44.817 -1.934 11.474 1.00 29.89 98 HIS P CA 1
ATOM 15876 C C . HIS G 3 98 ? 45.298 -1.585 12.884 1.00 29.88 98 HIS P C 1
ATOM 15877 O O . HIS G 3 98 ? 45.847 -2.429 13.597 1.00 31.89 98 HIS P O 1
ATOM 15884 N N . THR G 3 99 ? 45.096 -0.336 13.305 1.00 28.61 99 THR P N 1
ATOM 15885 C CA . THR G 3 99 ? 45.507 0.095 14.637 1.00 27.06 99 THR P CA 1
ATOM 15886 C C . THR G 3 99 ? 44.724 -0.580 15.746 1.00 24.97 99 THR P C 1
ATOM 15887 O O . THR G 3 99 ? 45.290 -1.111 16.688 1.00 25.78 99 THR P O 1
ATOM 15891 N N . TRP G 3 100 ? 43.406 -0.549 15.652 1.00 26.12 100 TRP P N 1
ATOM 15892 C CA . TRP G 3 100 ? 42.619 -1.197 16.699 1.00 27.46 100 TRP P CA 1
ATOM 15893 C C . TRP G 3 100 ? 42.834 -2.726 16.717 1.00 27.21 100 TRP P C 1
ATOM 15894 O O . TRP G 3 100 ? 42.937 -3.332 17.796 1.00 27.96 100 TRP P O 1
ATOM 15905 N N . ASN G 3 101 ? 42.873 -3.342 15.544 1.00 28.68 101 ASN P N 1
ATOM 15906 C CA . ASN G 3 101 ? 43.063 -4.811 15.508 1.00 25.94 101 ASN P CA 1
ATOM 15907 C C . ASN G 3 101 ? 44.513 -5.118 15.916 1.00 29.21 101 ASN P C 1
ATOM 15908 O O . ASN G 3 101 ? 44.793 -6.178 16.468 1.00 27.88 101 ASN P O 1
ATOM 15913 N N . GLY G 3 102 ? 45.436 -4.169 15.685 1.00 27.23 102 GLY P N 1
ATOM 15914 C CA . GLY G 3 102 ? 46.829 -4.374 16.079 1.00 26.31 102 GLY P CA 1
ATOM 15915 C C . GLY G 3 102 ? 46.891 -4.436 17.594 1.00 26.59 102 GLY P C 1
ATOM 15916 O O . GLY G 3 102 ? 47.617 -5.250 18.185 1.00 29.15 102 GLY P O 1
ATOM 15917 N N . ILE G 3 103 ? 46.122 -3.575 18.244 1.00 27.34 103 ILE P N 1
ATOM 15918 C CA . ILE G 3 103 ? 46.062 -3.584 19.704 1.00 27.10 103 ILE P CA 1
ATOM 15919 C C . ILE G 3 103 ? 45.480 -4.952 20.185 1.00 26.36 103 ILE P C 1
ATOM 15920 O O . ILE G 3 103 ? 45.940 -5.516 21.173 1.00 26.08 103 ILE P O 1
ATOM 15925 N N . ARG G 3 104 ? 44.450 -5.442 19.505 1.00 26.33 104 ARG P N 1
ATOM 15926 C CA . ARG G 3 104 ? 43.863 -6.755 19.841 1.00 26.84 104 ARG P CA 1
ATOM 15927 C C . ARG G 3 104 ? 44.978 -7.846 19.729 1.00 26.12 104 ARG P C 1
ATOM 15928 O O . ARG G 3 104 ? 45.094 -8.740 20.596 1.00 26.55 104 ARG P O 1
ATOM 15936 N N . HIS G 3 105 ? 45.819 -7.765 18.692 1.00 26.25 105 HIS P N 1
ATOM 15937 C CA . HIS G 3 105 ? 46.954 -8.704 18.553 1.00 28.24 105 HIS P CA 1
ATOM 15938 C C . HIS G 3 105 ? 47.962 -8.609 19.690 1.00 29.52 105 HIS P C 1
ATOM 15939 O O . HIS G 3 105 ? 48.474 -9.628 20.171 1.00 29.61 105 HIS P O 1
ATOM 15946 N N . LEU G 3 106 ? 48.282 -7.392 20.136 1.00 28.63 106 LEU P N 1
ATOM 15947 C CA . LEU G 3 106 ? 49.260 -7.277 21.238 1.00 27.73 106 LEU P CA 1
ATOM 15948 C C . LEU G 3 106 ? 48.692 -7.829 22.542 1.00 26.08 106 LEU P C 1
ATOM 15949 O O . LEU G 3 106 ? 49.431 -8.347 23.380 1.00 25.24 106 LEU P O 1
ATOM 15954 N N . VAL G 3 107 ? 47.369 -7.720 22.728 1.00 25.36 107 VAL P N 1
ATOM 15955 C CA . VAL G 3 107 ? 46.755 -8.267 23.934 1.00 24.62 107 VAL P CA 1
ATOM 15956 C C . VAL G 3 107 ? 46.832 -9.823 23.861 1.00 25.23 107 VAL P C 1
ATOM 15957 O O . VAL G 3 107 ? 47.065 -10.465 24.871 1.00 28.20 107 VAL P O 1
ATOM 15961 N N . TRP G 3 108 ? 46.655 -10.410 22.680 1.00 24.66 108 TRP P N 1
ATOM 15962 C CA . TRP G 3 108 ? 46.834 -11.885 22.523 1.00 25.93 108 TRP P CA 1
ATOM 15963 C C . TRP G 3 108 ? 48.309 -12.219 22.806 1.00 25.92 108 TRP P C 1
ATOM 15964 O O . TRP G 3 108 ? 48.617 -13.210 23.462 1.00 25.51 108 TRP P O 1
ATOM 15975 N N . ASP G 3 109 ? 49.233 -11.410 22.303 1.00 28.66 109 ASP P N 1
ATOM 15976 C CA . ASP G 3 109 ? 50.629 -11.713 22.585 1.00 31.92 109 ASP P CA 1
ATOM 15977 C C . ASP G 3 109 ? 50.945 -11.694 24.096 1.00 31.45 109 ASP P C 1
ATOM 15978 O O . ASP G 3 109 ? 51.874 -12.364 24.539 1.00 30.58 109 ASP P O 1
ATOM 15983 N N . MET G 3 110 ? 50.155 -10.975 24.892 1.00 32.01 110 MET P N 1
ATOM 15984 C CA . MET G 3 110 ? 50.365 -10.984 26.342 1.00 35.26 110 MET P CA 1
ATOM 15985 C C . MET G 3 110 ? 49.651 -12.190 26.942 1.00 35.95 110 MET P C 1
ATOM 15986 O O . MET G 3 110 ? 49.676 -12.386 28.173 1.00 34.77 110 MET P O 1
ATOM 15991 N N . GLY G 3 111 ? 48.988 -12.973 26.073 1.00 32.40 111 GLY P N 1
ATOM 15992 C CA . GLY G 3 111 ? 48.319 -14.180 26.520 1.00 32.23 111 GLY P CA 1
ATOM 15993 C C . GLY G 3 111 ? 46.874 -13.989 26.934 1.00 32.91 111 GLY P C 1
ATOM 15994 O O . GLY G 3 111 ? 46.335 -14.888 27.582 1.00 35.32 111 GLY P O 1
ATOM 15995 N N . LYS G 3 112 ? 46.215 -12.887 26.548 1.00 29.12 112 LYS P N 1
ATOM 15996 C CA . LYS G 3 112 ? 44.834 -12.661 26.986 1.00 29.11 112 LYS P CA 1
ATOM 15997 C C . LYS G 3 112 ? 43.769 -12.624 25.893 1.00 27.58 112 LYS P C 1
ATOM 15998 O O . LYS G 3 112 ? 44.048 -12.303 24.739 1.00 26.77 112 LYS P O 1
ATOM 16004 N N . GLY G 3 113 ? 42.531 -12.940 26.269 1.00 28.42 113 GLY P N 1
ATOM 16005 C CA . GLY G 3 113 ? 41.435 -12.906 25.317 1.00 24.22 113 GLY P CA 1
ATOM 16006 C C . GLY G 3 113 ? 41.335 -14.127 24.387 1.00 25.21 113 GLY P C 1
ATOM 16007 O O . GLY G 3 113 ? 40.838 -14.013 23.255 1.00 22.86 113 GLY P O 1
ATOM 16008 N N . PHE G 3 114 ? 41.770 -15.293 24.851 1.00 26.47 114 PHE P N 1
ATOM 16009 C CA . PHE G 3 114 ? 41.715 -16.505 23.992 1.00 27.47 114 PHE P CA 1
ATOM 16010 C C . PHE G 3 114 ? 40.472 -17.417 23.974 1.00 27.74 114 PHE P C 1
ATOM 16011 O O . PHE G 3 114 ? 40.375 -18.321 23.114 1.00 29.00 114 PHE P O 1
ATOM 16019 N N . LYS G 3 115 ? 39.530 -17.209 24.882 1.00 25.84 115 LYS P N 1
ATOM 16020 C CA . LYS G 3 115 ? 38.293 -18.008 24.853 1.00 29.02 115 LYS P CA 1
ATOM 16021 C C . LYS G 3 115 ? 37.567 -17.665 23.576 1.00 28.30 115 LYS P C 1
ATOM 16022 O O . LYS G 3 115 ? 37.575 -16.525 23.145 1.00 27.28 115 LYS P O 1
ATOM 16028 N N . LEU G 3 116 ? 36.906 -18.639 22.963 1.00 27.44 116 LEU P N 1
ATOM 16029 C CA . LEU G 3 116 ? 36.211 -18.331 21.712 1.00 29.79 116 LEU P CA 1
ATOM 16030 C C . LEU G 3 116 ? 35.225 -17.177 21.842 1.00 29.60 116 LEU P C 1
ATOM 16031 O O . LEU G 3 116 ? 35.119 -16.354 20.928 1.00 29.27 116 LEU P O 1
ATOM 16036 N N . SER G 3 117 ? 34.507 -17.103 22.954 1.00 29.17 117 SER P N 1
ATOM 16037 C CA . SER G 3 117 ? 33.550 -15.999 23.119 1.00 29.59 117 SER P CA 1
ATOM 16038 C C . SER G 3 117 ? 34.298 -14.659 23.176 1.00 30.40 117 SER P C 1
ATOM 16039 O O . SER G 3 117 ? 33.792 -13.661 22.655 1.00 30.94 117 SER P O 1
ATOM 16042 N N . GLN G 3 118 ? 35.496 -14.646 23.781 1.00 27.21 118 GLN P N 1
ATOM 16043 C CA . GLN G 3 118 ? 36.291 -13.407 23.869 1.00 29.05 118 GLN P CA 1
ATOM 16044 C C . GLN G 3 118 ? 36.823 -13.022 22.517 1.00 28.75 118 GLN P C 1
ATOM 16045 O O . GLN G 3 118 ? 36.865 -11.850 22.164 1.00 30.06 118 GLN P O 1
ATOM 16051 N N . VAL G 3 119 ? 37.250 -14.006 21.730 1.00 26.31 119 VAL P N 1
ATOM 16052 C CA . VAL G 3 119 ? 37.730 -13.716 20.392 1.00 26.24 119 VAL P CA 1
ATOM 16053 C C . VAL G 3 119 ? 36.620 -13.076 19.543 1.00 27.45 119 VAL P C 1
ATOM 16054 O O . VAL G 3 119 ? 36.846 -12.111 18.772 1.00 27.68 119 VAL P O 1
ATOM 16058 N N . GLU G 3 120 ? 35.409 -13.596 19.657 1.00 27.04 120 GLU P N 1
ATOM 16059 C CA . GLU G 3 120 ? 34.301 -13.044 18.875 1.00 27.13 120 GLU P CA 1
ATOM 16060 C C . GLU G 3 120 ? 33.907 -11.656 19.382 1.00 29.01 120 GLU P C 1
ATOM 16061 O O . GLU G 3 120 ? 33.650 -10.748 18.598 1.00 30.58 120 GLU P O 1
ATOM 16067 N N . GLN G 3 121 ? 33.851 -11.495 20.687 1.00 29.21 121 GLN P N 1
ATOM 16068 C CA . GLN G 3 121 ? 33.477 -10.197 21.239 1.00 32.27 121 GLN P CA 1
ATOM 16069 C C . GLN G 3 121 ? 34.533 -9.127 20.945 1.00 30.98 121 GLN P C 1
ATOM 16070 O O . GLN G 3 121 ? 34.172 -8.051 20.496 1.00 30.72 121 GLN P O 1
ATOM 16076 N N . SER G 3 122 ? 35.819 -9.431 21.125 1.00 27.96 122 SER P N 1
ATOM 16077 C CA . SER G 3 122 ? 36.851 -8.431 20.872 1.00 25.84 122 SER P CA 1
ATOM 16078 C C . SER G 3 122 ? 36.830 -8.063 19.414 1.00 27.32 122 SER P C 1
ATOM 16079 O O . SER G 3 122 ? 37.078 -6.896 19.071 1.00 27.62 122 SER P O 1
ATOM 16082 N N . GLY G 3 123 ? 36.511 -9.021 18.535 1.00 23.39 123 GLY P N 1
ATOM 16083 C CA . GLY G 3 123 ? 36.448 -8.715 17.106 1.00 24.64 123 GLY P CA 1
ATOM 16084 C C . GLY G 3 123 ? 35.353 -7.699 16.748 1.00 27.91 123 GLY P C 1
ATOM 16085 O O . GLY G 3 123 ? 35.570 -6.756 15.945 1.00 28.34 123 GLY P O 1
ATOM 16086 N N . VAL G 3 124 ? 34.151 -7.896 17.304 1.00 27.81 124 VAL P N 1
ATOM 16087 C CA . VAL G 3 124 ? 33.052 -6.971 17.052 1.00 29.68 124 VAL P CA 1
ATOM 16088 C C . VAL G 3 124 ? 33.366 -5.591 17.679 1.00 30.17 124 VAL P C 1
ATOM 16089 O O . VAL G 3 124 ? 33.013 -4.567 17.098 1.00 32.21 124 VAL P O 1
ATOM 16093 N N . VAL G 3 125 ? 34.014 -5.572 18.848 1.00 31.12 125 VAL P N 1
ATOM 16094 C CA . VAL G 3 125 ? 34.387 -4.298 19.487 1.00 31.10 125 VAL P CA 1
ATOM 16095 C C . VAL G 3 125 ? 35.342 -3.549 18.532 1.00 33.06 125 VAL P C 1
ATOM 16096 O O . VAL G 3 125 ? 35.197 -2.319 18.317 1.00 31.33 125 VAL P O 1
ATOM 16100 N N . VAL G 3 126 ? 36.297 -4.274 17.939 1.00 29.90 126 VAL P N 1
ATOM 16101 C CA . VAL G 3 126 ? 37.225 -3.653 16.991 1.00 29.32 126 VAL P CA 1
ATOM 16102 C C . VAL G 3 126 ? 36.497 -3.064 15.780 1.00 30.58 126 VAL P C 1
ATOM 16103 O O . VAL G 3 126 ? 36.867 -1.968 15.303 1.00 29.68 126 VAL P O 1
ATOM 16107 N N . LEU G 3 127 ? 35.476 -3.751 15.253 1.00 28.33 127 LEU P N 1
ATOM 16108 C CA . LEU G 3 127 ? 34.749 -3.190 14.106 1.00 30.83 127 LEU P CA 1
ATOM 16109 C C . LEU G 3 127 ? 33.985 -1.907 14.484 1.00 31.19 127 LEU P C 1
ATOM 16110 O O . LEU G 3 127 ? 33.941 -0.956 13.694 1.00 30.87 127 LEU P O 1
ATOM 16115 N N . ILE G 3 128 ? 33.396 -1.903 15.670 1.00 30.02 128 ILE P N 1
ATOM 16116 C CA . ILE G 3 128 ? 32.657 -0.762 16.169 1.00 31.06 128 ILE P CA 1
ATOM 16117 C C . ILE G 3 128 ? 33.617 0.419 16.382 1.00 33.87 128 ILE P C 1
ATOM 16118 O O . ILE G 3 128 ? 33.335 1.534 15.912 1.00 31.12 128 ILE P O 1
ATOM 16123 N N . LEU G 3 129 ? 34.742 0.177 17.066 1.00 32.29 129 LEU P N 1
ATOM 16124 C CA . LEU G 3 129 ? 35.716 1.256 17.276 1.00 33.83 129 LEU P CA 1
ATOM 16125 C C . LEU G 3 129 ? 36.206 1.795 15.960 1.00 34.80 129 LEU P C 1
ATOM 16126 O O . LEU G 3 129 ? 36.415 3.002 15.818 1.00 34.03 129 LEU P O 1
ATOM 16131 N N . THR G 3 130 ? 36.402 0.915 14.978 1.00 32.91 130 THR P N 1
ATOM 16132 C CA . THR G 3 130 ? 36.911 1.335 13.676 1.00 34.41 130 THR P CA 1
ATOM 16133 C C . THR G 3 130 ? 35.933 2.267 12.988 1.00 37.21 130 THR P C 1
ATOM 16134 O O . THR G 3 130 ? 36.326 3.291 12.424 1.00 37.17 130 THR P O 1
ATOM 16138 N N . LEU G 3 131 ? 34.654 1.911 13.029 1.00 38.09 131 LEU P N 1
ATOM 16139 C CA . LEU G 3 131 ? 33.636 2.740 12.417 1.00 42.32 131 LEU P CA 1
ATOM 16140 C C . LEU G 3 131 ? 33.453 4.086 13.133 1.00 41.33 131 LEU P C 1
ATOM 16141 O O . LEU G 3 131 ? 33.392 5.113 12.469 1.00 41.11 131 LEU P O 1
ATOM 16146 N N . LEU G 3 132 ? 33.394 4.080 14.466 1.00 42.33 132 LEU P N 1
ATOM 16147 C CA . LEU G 3 132 ? 33.238 5.308 15.249 1.00 45.08 132 LEU P CA 1
ATOM 16148 C C . LEU G 3 132 ? 34.406 6.248 15.027 1.00 44.32 132 LEU P C 1
ATOM 16149 O O . LEU G 3 132 ? 34.254 7.468 14.873 1.00 43.61 132 LEU P O 1
ATOM 16154 N N . SER G 3 133 ? 35.572 5.647 15.002 1.00 41.89 133 SER P N 1
ATOM 16155 C CA . SER G 3 133 ? 36.796 6.393 14.824 1.00 41.60 133 SER P CA 1
ATOM 16156 C C . SER G 3 133 ? 36.841 7.050 13.469 1.00 43.05 133 SER P C 1
ATOM 16157 O O . SER G 3 133 ? 37.008 8.271 13.353 1.00 45.40 133 SER P O 1
ATOM 16160 N N . SER G 3 134 ? 36.708 6.233 12.435 1.00 41.28 134 SER P N 1
ATOM 16161 C CA . SER G 3 134 ? 36.793 6.726 11.078 1.00 41.57 134 SER P CA 1
ATOM 16162 C C . SER G 3 134 ? 35.752 7.782 10.787 1.00 43.41 134 SER P C 1
ATOM 16163 O O . SER G 3 134 ? 36.076 8.788 10.148 1.00 44.98 134 SER P O 1
ATOM 16166 N N . ALA G 3 135 ? 34.519 7.567 11.237 1.00 42.96 135 ALA P N 1
ATOM 16167 C CA . ALA G 3 135 ? 33.469 8.550 11.006 1.00 46.22 135 ALA P CA 1
ATOM 16168 C C . ALA G 3 135 ? 33.788 9.859 11.731 1.00 47.27 135 ALA P C 1
ATOM 16169 O O . ALA G 3 135 ? 33.649 10.939 11.158 1.00 48.65 135 ALA P O 1
ATOM 16171 N N . ALA G 3 136 ? 34.212 9.765 12.982 1.00 47.08 136 ALA P N 1
ATOM 16172 C CA . ALA G 3 136 ? 34.536 10.957 13.762 1.00 48.10 136 ALA P CA 1
ATOM 16173 C C . ALA G 3 136 ? 35.732 11.732 13.177 1.00 50.40 136 ALA P C 1
ATOM 16174 O O . ALA G 3 136 ? 35.684 12.968 13.042 1.00 52.63 136 ALA P O 1
ATOM 16176 N N . ILE G 3 137 ? 36.802 11.013 12.839 1.00 49.82 137 ILE P N 1
ATOM 16177 C CA . ILE G 3 137 ? 37.997 11.633 12.275 1.00 48.63 137 ILE P CA 1
ATOM 16178 C C . ILE G 3 137 ? 37.772 12.221 10.882 1.00 51.08 137 ILE P C 1
ATOM 16179 O O . ILE G 3 137 ? 38.327 13.267 10.559 1.00 50.37 137 ILE P O 1
ATOM 16184 N N . ALA G 3 138 ? 36.952 11.577 10.058 1.00 50.52 138 ALA P N 1
ATOM 16185 C CA . ALA G 3 138 ? 36.716 12.099 8.724 1.00 52.48 138 ALA P CA 1
ATOM 16186 C C . ALA G 3 138 ? 35.929 13.419 8.745 1.00 55.47 138 ALA P C 1
ATOM 16187 O O . ALA G 3 138 ? 35.981 14.207 7.796 1.00 53.57 138 ALA P O 1
ATOM 16189 N N . SER G 3 139 ? 35.197 13.660 9.822 1.00 58.04 139 SER P N 1
ATOM 16190 C CA . SER G 3 139 ? 34.396 14.871 9.892 1.00 63.18 139 SER P CA 1
ATOM 16191 C C . SER G 3 139 ? 35.165 16.072 10.431 1.00 65.03 139 SER P C 1
ATOM 16192 O O . SER G 3 139 ? 34.675 17.197 10.389 1.00 65.57 139 SER P O 1
ATOM 16195 N N . GLU G 3 140 ? 36.357 15.839 10.958 1.00 67.42 140 GLU P N 1
ATOM 16196 C CA . GLU G 3 140 ? 37.140 16.947 11.471 1.00 69.77 140 GLU P CA 1
ATOM 16197 C C . GLU G 3 140 ? 38.197 17.336 10.449 1.00 71.51 140 GLU P C 1
ATOM 16198 O O . GLU G 3 140 ? 38.069 18.406 9.806 1.00 72.73 140 GLU P O 1
ATOM 16205 N N . SER H 4 3 ? 71.659 -17.595 18.467 1.00 56.71 3 SER Q N 1
ATOM 16206 C CA . SER H 4 3 ? 71.118 -18.766 19.230 1.00 56.25 3 SER Q CA 1
ATOM 16207 C C . SER H 4 3 ? 69.640 -18.524 19.587 1.00 54.32 3 SER Q C 1
ATOM 16208 O O . SER H 4 3 ? 68.819 -19.445 19.598 1.00 55.36 3 SER Q O 1
ATOM 16211 N N . LYS H 4 4 ? 69.318 -17.270 19.873 1.00 49.44 4 LYS Q N 1
ATOM 16212 C CA . LYS H 4 4 ? 67.965 -16.875 20.205 1.00 46.90 4 LYS Q CA 1
ATOM 16213 C C . LYS H 4 4 ? 67.489 -15.822 19.230 1.00 43.76 4 LYS Q C 1
ATOM 16214 O O . LYS H 4 4 ? 66.620 -15.015 19.539 1.00 43.45 4 LYS Q O 1
ATOM 16220 N N . ALA H 4 5 ? 68.051 -15.849 18.038 1.00 38.73 5 ALA Q N 1
ATOM 16221 C CA . ALA H 4 5 ? 67.684 -14.868 17.053 1.00 38.89 5 ALA Q CA 1
ATOM 16222 C C . ALA H 4 5 ? 66.188 -14.829 16.736 1.00 37.61 5 ALA Q C 1
ATOM 16223 O O . ALA H 4 5 ? 65.647 -13.743 16.511 1.00 35.40 5 ALA Q O 1
ATOM 16225 N N . ALA H 4 6 ? 65.507 -15.986 16.718 1.00 35.25 6 ALA Q N 1
ATOM 16226 C CA . ALA H 4 6 ? 64.076 -15.953 16.366 1.00 33.76 6 ALA Q CA 1
ATOM 16227 C C . ALA H 4 6 ? 63.175 -15.309 17.406 1.00 30.05 6 ALA Q C 1
ATOM 16228 O O . ALA H 4 6 ? 62.296 -14.539 17.056 1.00 30.16 6 ALA Q O 1
ATOM 16230 N N . SER H 4 7 ? 63.365 -15.645 18.675 1.00 30.60 7 SER Q N 1
ATOM 16231 C CA . SER H 4 7 ? 62.538 -15.055 19.708 1.00 29.93 7 SER Q CA 1
ATOM 16232 C C . SER H 4 7 ? 62.897 -13.579 19.860 1.00 32.60 7 SER Q C 1
ATOM 16233 O O . SER H 4 7 ? 62.023 -12.747 20.125 1.00 31.15 7 SER Q O 1
ATOM 16236 N N . LEU H 4 8 ? 64.176 -13.254 19.668 1.00 32.93 8 LEU Q N 1
ATOM 16237 C CA . LEU H 4 8 ? 64.613 -11.863 19.760 1.00 34.83 8 LEU Q CA 1
ATOM 16238 C C . LEU H 4 8 ? 63.925 -11.053 18.708 1.00 32.27 8 LEU Q C 1
ATOM 16239 O O . LEU H 4 8 ? 63.471 -9.961 18.978 1.00 32.11 8 LEU Q O 1
ATOM 16244 N N . HIS H 4 9 ? 63.857 -11.592 17.490 1.00 31.27 9 HIS Q N 1
ATOM 16245 C CA . HIS H 4 9 ? 63.191 -10.892 16.410 1.00 30.27 9 HIS Q CA 1
ATOM 16246 C C . HIS H 4 9 ? 61.700 -10.686 16.725 1.00 32.18 9 HIS Q C 1
ATOM 16247 O O . HIS H 4 9 ? 61.155 -9.591 16.521 1.00 30.40 9 HIS Q O 1
ATOM 16254 N N . TRP H 4 10 ? 61.042 -11.737 17.227 1.00 28.70 10 TRP Q N 1
ATOM 16255 C CA . TRP H 4 10 ? 59.609 -11.633 17.577 1.00 29.12 10 TRP Q CA 1
ATOM 16256 C C . TRP H 4 10 ? 59.396 -10.521 18.608 1.00 29.57 10 TRP Q C 1
ATOM 16257 O O . TRP H 4 10 ? 58.465 -9.728 18.492 1.00 28.63 10 TRP Q O 1
ATOM 16268 N N . THR H 4 11 ? 60.250 -10.486 19.626 1.00 29.67 11 THR Q N 1
ATOM 16269 C CA . THR H 4 11 ? 60.155 -9.463 20.657 1.00 34.50 11 THR Q CA 1
ATOM 16270 C C . THR H 4 11 ? 60.364 -8.043 20.065 1.00 33.93 11 THR Q C 1
ATOM 16271 O O . THR H 4 11 ? 59.602 -7.138 20.357 1.00 33.36 11 THR Q O 1
ATOM 16275 N N . SER H 4 12 ? 61.394 -7.866 19.237 1.00 36.02 12 SER Q N 1
ATOM 16276 C CA . SER H 4 12 ? 61.659 -6.552 18.612 1.00 35.18 12 SER Q CA 1
ATOM 16277 C C . SER H 4 12 ? 60.462 -6.093 17.797 1.00 36.36 12 SER Q C 1
ATOM 16278 O O . SER H 4 12 ? 60.108 -4.895 17.800 1.00 36.14 12 SER Q O 1
ATOM 16281 N N . GLU H 4 13 ? 59.838 -7.031 17.079 1.00 34.71 13 GLU Q N 1
ATOM 16282 C CA . GLU H 4 13 ? 58.673 -6.695 16.263 1.00 34.28 13 GLU Q CA 1
ATOM 16283 C C . GLU H 4 13 ? 57.539 -6.165 17.115 1.00 33.98 13 GLU Q C 1
ATOM 16284 O O . GLU H 4 13 ? 56.866 -5.202 16.720 1.00 31.66 13 GLU Q O 1
ATOM 16290 N N . ARG H 4 14 ? 57.306 -6.785 18.273 1.00 32.00 14 ARG Q N 1
ATOM 16291 C CA . ARG H 4 14 ? 56.217 -6.299 19.122 1.00 36.03 14 ARG Q CA 1
ATOM 16292 C C . ARG H 4 14 ? 56.591 -4.946 19.758 1.00 36.09 14 ARG Q C 1
ATOM 16293 O O . ARG H 4 14 ? 55.726 -4.077 19.929 1.00 36.03 14 ARG Q O 1
ATOM 16301 N N . ALA H 4 15 ? 57.869 -4.784 20.105 1.00 35.54 15 ALA Q N 1
ATOM 16302 C CA . ALA H 4 15 ? 58.334 -3.530 20.721 1.00 36.96 15 ALA Q CA 1
ATOM 16303 C C . ALA H 4 15 ? 58.127 -2.357 19.742 1.00 35.69 15 ALA Q C 1
ATOM 16304 O O . ALA H 4 15 ? 57.630 -1.304 20.125 1.00 37.08 15 ALA Q O 1
ATOM 16306 N N . VAL H 4 16 ? 58.479 -2.555 18.476 1.00 33.51 16 VAL Q N 1
ATOM 16307 C CA . VAL H 4 16 ? 58.307 -1.525 17.484 1.00 35.06 16 VAL Q CA 1
ATOM 16308 C C . VAL H 4 16 ? 56.822 -1.225 17.220 1.00 36.55 16 VAL Q C 1
ATOM 16309 O O . VAL H 4 16 ? 56.441 -0.060 17.027 1.00 39.19 16 VAL Q O 1
ATOM 16313 N N . SER H 4 17 ? 55.969 -2.248 17.238 1.00 34.95 17 SER Q N 1
ATOM 16314 C CA . SER H 4 17 ? 54.525 -2.033 17.051 1.00 36.05 17 SER Q CA 1
ATOM 16315 C C . SER H 4 17 ? 54.008 -1.138 18.162 1.00 35.41 17 SER Q C 1
ATOM 16316 O O . SER H 4 17 ? 53.184 -0.248 17.922 1.00 37.36 17 SER Q O 1
ATOM 16319 N N . ALA H 4 18 ? 54.452 -1.417 19.381 1.00 34.70 18 ALA Q N 1
ATOM 16320 C CA . ALA H 4 18 ? 54.056 -0.635 20.551 1.00 37.96 18 ALA Q CA 1
ATOM 16321 C C . ALA H 4 18 ? 54.504 0.840 20.330 1.00 40.70 18 ALA Q C 1
ATOM 16322 O O . ALA H 4 18 ? 53.712 1.779 20.485 1.00 41.19 18 ALA Q O 1
ATOM 16324 N N . LEU H 4 19 ? 55.762 1.024 19.934 1.00 42.65 19 LEU Q N 1
ATOM 16325 C CA . LEU H 4 19 ? 56.298 2.351 19.657 1.00 44.24 19 LEU Q CA 1
ATOM 16326 C C . LEU H 4 19 ? 55.380 3.113 18.701 1.00 44.81 19 LEU Q C 1
ATOM 16327 O O . LEU H 4 19 ? 54.960 4.234 19.007 1.00 42.03 19 LEU Q O 1
ATOM 16332 N N . LEU H 4 20 ? 55.088 2.525 17.542 1.00 43.53 20 LEU Q N 1
ATOM 16333 C CA . LEU H 4 20 ? 54.190 3.175 16.589 1.00 45.57 20 LEU Q CA 1
ATOM 16334 C C . LEU H 4 20 ? 52.886 3.587 17.266 1.00 46.39 20 LEU Q C 1
ATOM 16335 O O . LEU H 4 20 ? 52.335 4.672 17.026 1.00 45.27 20 LEU Q O 1
ATOM 16340 N N . LEU H 4 21 ? 52.385 2.716 18.126 1.00 47.03 21 LEU Q N 1
ATOM 16341 C CA . LEU H 4 21 ? 51.148 3.033 18.809 1.00 48.40 21 LEU Q CA 1
ATOM 16342 C C . LEU H 4 21 ? 51.314 4.361 19.571 1.00 48.06 21 LEU Q C 1
ATOM 16343 O O . LEU H 4 21 ? 50.477 5.240 19.459 1.00 48.41 21 LEU Q O 1
ATOM 16348 N N . GLY H 4 22 ? 52.402 4.492 20.325 1.00 47.97 22 GLY Q N 1
ATOM 16349 C CA . GLY H 4 22 ? 52.652 5.708 21.082 1.00 48.65 22 GLY Q CA 1
ATOM 16350 C C . GLY H 4 22 ? 52.917 6.935 20.209 1.00 50.14 22 GLY Q C 1
ATOM 16351 O O . GLY H 4 22 ? 52.540 8.056 20.568 1.00 49.09 22 GLY Q O 1
ATOM 16352 N N . LEU H 4 23 ? 53.562 6.741 19.060 1.00 49.39 23 LEU Q N 1
ATOM 16353 C CA . LEU H 4 23 ? 53.844 7.859 18.178 1.00 49.51 23 LEU Q CA 1
ATOM 16354 C C . LEU H 4 23 ? 52.589 8.515 17.620 1.00 52.25 23 LEU Q C 1
ATOM 16355 O O . LEU H 4 23 ? 52.601 9.712 17.336 1.00 50.95 23 LEU Q O 1
ATOM 16360 N N . LEU H 4 24 ? 51.504 7.757 17.460 1.00 54.53 24 LEU Q N 1
ATOM 16361 C CA . LEU H 4 24 ? 50.267 8.349 16.942 1.00 58.02 24 LEU Q CA 1
ATOM 16362 C C . LEU H 4 24 ? 49.801 9.519 17.825 1.00 59.30 24 LEU Q C 1
ATOM 16363 O O . LEU H 4 24 ? 49.594 10.633 17.333 1.00 58.54 24 LEU Q O 1
ATOM 16368 N N . PRO H 4 25 ? 49.634 9.282 19.140 1.00 60.54 25 PRO Q N 1
ATOM 16369 C CA . PRO H 4 25 ? 49.197 10.330 20.071 1.00 60.50 25 PRO Q CA 1
ATOM 16370 C C . PRO H 4 25 ? 50.230 11.454 20.122 1.00 59.63 25 PRO Q C 1
ATOM 16371 O O . PRO H 4 25 ? 49.886 12.639 20.160 1.00 58.21 25 PRO Q O 1
ATOM 16375 N N . ALA H 4 26 ? 51.501 11.063 20.136 1.00 58.63 26 ALA Q N 1
ATOM 16376 C CA . ALA H 4 26 ? 52.590 12.025 20.190 1.00 57.92 26 ALA Q CA 1
ATOM 16377 C C . ALA H 4 26 ? 52.594 12.913 18.946 1.00 58.27 26 ALA Q C 1
ATOM 16378 O O . ALA H 4 26 ? 52.995 14.072 19.018 1.00 57.70 26 ALA Q O 1
ATOM 16380 N N . ALA H 4 27 ? 52.152 12.370 17.814 1.00 57.45 27 ALA Q N 1
ATOM 16381 C CA . ALA H 4 27 ? 52.100 13.135 16.579 1.00 59.99 27 ALA Q CA 1
ATOM 16382 C C . ALA H 4 27 ? 51.031 14.211 16.723 1.00 62.24 27 ALA Q C 1
ATOM 16383 O O . ALA H 4 27 ? 51.143 15.300 16.168 1.00 62.30 27 ALA Q O 1
ATOM 16385 N N . TYR H 4 28 ? 49.995 13.897 17.488 1.00 64.27 28 TYR Q N 1
ATOM 16386 C CA . TYR H 4 28 ? 48.908 14.827 17.708 1.00 66.95 28 TYR Q CA 1
ATOM 16387 C C . TYR H 4 28 ? 49.207 15.836 18.821 1.00 67.78 28 TYR Q C 1
ATOM 16388 O O . TYR H 4 28 ? 48.767 16.983 18.758 1.00 68.15 28 TYR Q O 1
ATOM 16397 N N . LEU H 4 29 ? 49.958 15.420 19.831 1.00 67.42 29 LEU Q N 1
ATOM 16398 C CA . LEU H 4 29 ? 50.272 16.314 20.936 1.00 68.68 29 LEU Q CA 1
ATOM 16399 C C . LEU H 4 29 ? 51.592 17.062 20.812 1.00 69.06 29 LEU Q C 1
ATOM 16400 O O . LEU H 4 29 ? 51.745 18.137 21.394 1.00 69.47 29 LEU Q O 1
ATOM 16405 N N . TYR H 4 30 ? 52.543 16.503 20.067 1.00 68.68 30 TYR Q N 1
ATOM 16406 C CA . TYR H 4 30 ? 53.845 17.138 19.915 1.00 67.09 30 TYR Q CA 1
ATOM 16407 C C . TYR H 4 30 ? 54.415 17.129 18.508 1.00 65.97 30 TYR Q C 1
ATOM 16408 O O . TYR H 4 30 ? 55.554 16.701 18.298 1.00 64.21 30 TYR Q O 1
ATOM 16417 N N . PRO H 4 31 ? 53.651 17.636 17.530 1.00 65.19 31 PRO Q N 1
ATOM 16418 C CA . PRO H 4 31 ? 54.082 17.689 16.125 1.00 65.80 31 PRO Q CA 1
ATOM 16419 C C . PRO H 4 31 ? 55.463 18.313 16.067 1.00 66.84 31 PRO Q C 1
ATOM 16420 O O . PRO H 4 31 ? 55.721 19.280 16.771 1.00 67.71 31 PRO Q O 1
ATOM 16424 N N . GLY H 4 32 ? 56.348 17.785 15.233 1.00 68.01 32 GLY Q N 1
ATOM 16425 C CA . GLY H 4 32 ? 57.679 18.353 15.159 1.00 68.08 32 GLY Q CA 1
ATOM 16426 C C . GLY H 4 32 ? 58.698 17.375 14.612 1.00 69.30 32 GLY Q C 1
ATOM 16427 O O . GLY H 4 32 ? 58.351 16.236 14.294 1.00 70.10 32 GLY Q O 1
ATOM 16428 N N . PRO H 4 33 ? 59.976 17.784 14.508 1.00 68.28 33 PRO Q N 1
ATOM 16429 C CA . PRO H 4 33 ? 61.047 16.934 13.988 1.00 66.69 33 PRO Q CA 1
ATOM 16430 C C . PRO H 4 33 ? 61.336 15.633 14.749 1.00 64.02 33 PRO Q C 1
ATOM 16431 O O . PRO H 4 33 ? 61.644 14.616 14.127 1.00 64.02 33 PRO Q O 1
ATOM 16435 N N . ALA H 4 34 ? 61.257 15.652 16.076 1.00 60.83 34 ALA Q N 1
ATOM 16436 C CA . ALA H 4 34 ? 61.526 14.435 16.845 1.00 57.77 34 ALA Q CA 1
ATOM 16437 C C . ALA H 4 34 ? 60.520 13.337 16.462 1.00 56.12 34 ALA Q C 1
ATOM 16438 O O . ALA H 4 34 ? 60.895 12.208 16.151 1.00 55.23 34 ALA Q O 1
ATOM 16440 N N . VAL H 4 35 ? 59.241 13.678 16.484 1.00 55.32 35 VAL Q N 1
ATOM 16441 C CA . VAL H 4 35 ? 58.207 12.735 16.108 1.00 55.93 35 VAL Q CA 1
ATOM 16442 C C . VAL H 4 35 ? 58.302 12.433 14.608 1.00 56.75 35 VAL Q C 1
ATOM 16443 O O . VAL H 4 35 ? 58.161 11.282 14.190 1.00 56.54 35 VAL Q O 1
ATOM 16447 N N . ASP H 4 36 ? 58.577 13.447 13.795 1.00 55.38 36 ASP Q N 1
ATOM 16448 C CA . ASP H 4 36 ? 58.682 13.232 12.360 1.00 55.78 36 ASP Q CA 1
ATOM 16449 C C . ASP H 4 36 ? 59.722 12.201 11.958 1.00 54.41 36 ASP Q C 1
ATOM 16450 O O . ASP H 4 36 ? 59.447 11.338 11.120 1.00 51.41 36 ASP Q O 1
ATOM 16455 N N . TYR H 4 37 ? 60.921 12.299 12.525 1.00 52.69 37 TYR Q N 1
ATOM 16456 C CA . TYR H 4 37 ? 61.975 11.353 12.184 1.00 51.81 37 TYR Q CA 1
ATOM 16457 C C . TYR H 4 37 ? 61.761 10.018 12.887 1.00 50.49 37 TYR Q C 1
ATOM 16458 O O . TYR H 4 37 ? 62.160 8.972 12.375 1.00 48.40 37 TYR Q O 1
ATOM 16467 N N . SER H 4 38 ? 61.132 10.056 14.055 1.00 50.01 38 SER Q N 1
ATOM 16468 C CA . SER H 4 38 ? 60.846 8.825 14.784 1.00 49.99 38 SER Q CA 1
ATOM 16469 C C . SER H 4 38 ? 59.860 8.001 13.974 1.00 49.43 38 SER Q C 1
ATOM 16470 O O . SER H 4 38 ? 60.029 6.799 13.829 1.00 51.24 38 SER Q O 1
ATOM 16473 N N . LEU H 4 39 ? 58.839 8.657 13.441 1.00 49.39 39 LEU Q N 1
ATOM 16474 C CA . LEU H 4 39 ? 57.841 7.983 12.620 1.00 51.82 39 LEU Q CA 1
ATOM 16475 C C . LEU H 4 39 ? 58.482 7.443 11.355 1.00 50.77 39 LEU Q C 1
ATOM 16476 O O . LEU H 4 39 ? 58.134 6.369 10.885 1.00 49.48 39 LEU Q O 1
ATOM 16481 N N . ALA H 4 40 ? 59.419 8.194 10.799 1.00 48.55 40 ALA Q N 1
ATOM 16482 C CA . ALA H 4 40 ? 60.059 7.766 9.576 1.00 47.26 40 ALA Q CA 1
ATOM 16483 C C . ALA H 4 40 ? 60.754 6.428 9.795 1.00 45.85 40 ALA Q C 1
ATOM 16484 O O . ALA H 4 40 ? 60.637 5.508 8.989 1.00 44.65 40 ALA Q O 1
ATOM 16486 N N . ALA H 4 41 ? 61.471 6.327 10.904 1.00 43.47 41 ALA Q N 1
ATOM 16487 C CA . ALA H 4 41 ? 62.188 5.119 11.210 1.00 42.51 41 ALA Q CA 1
ATOM 16488 C C . ALA H 4 41 ? 61.243 3.966 11.585 1.00 40.87 41 ALA Q C 1
ATOM 16489 O O . ALA H 4 41 ? 61.399 2.867 11.056 1.00 40.09 41 ALA Q O 1
ATOM 16491 N N . ALA H 4 42 ? 60.286 4.225 12.482 1.00 40.36 42 ALA Q N 1
ATOM 16492 C CA . ALA H 4 42 ? 59.318 3.207 12.941 1.00 40.67 42 ALA Q CA 1
ATOM 16493 C C . ALA H 4 42 ? 58.435 2.710 11.805 1.00 41.47 42 ALA Q C 1
ATOM 16494 O O . ALA H 4 42 ? 58.214 1.504 11.670 1.00 43.67 42 ALA Q O 1
ATOM 16496 N N . LEU H 4 43 ? 57.923 3.618 10.987 1.00 40.21 43 LEU Q N 1
ATOM 16497 C CA . LEU H 4 43 ? 57.101 3.198 9.862 1.00 42.44 43 LEU Q CA 1
ATOM 16498 C C . LEU H 4 43 ? 57.909 2.332 8.908 1.00 42.92 43 LEU Q C 1
ATOM 16499 O O . LEU H 4 43 ? 57.397 1.351 8.356 1.00 40.85 43 LEU Q O 1
ATOM 16504 N N . THR H 4 44 ? 59.179 2.688 8.717 1.00 42.59 44 THR Q N 1
ATOM 16505 C CA . THR H 4 44 ? 60.029 1.934 7.816 1.00 41.48 44 THR Q CA 1
ATOM 16506 C C . THR H 4 44 ? 60.358 0.550 8.384 1.00 40.48 44 THR Q C 1
ATOM 16507 O O . THR H 4 44 ? 60.264 -0.447 7.681 1.00 38.78 44 THR Q O 1
ATOM 16511 N N . LEU H 4 45 ? 60.726 0.495 9.656 1.00 38.86 45 LEU Q N 1
ATOM 16512 C CA . LEU H 4 45 ? 61.105 -0.765 10.281 1.00 39.81 45 LEU Q CA 1
ATOM 16513 C C . LEU H 4 45 ? 59.913 -1.734 10.452 1.00 37.83 45 LEU Q C 1
ATOM 16514 O O . LEU H 4 45 ? 60.041 -2.910 10.112 1.00 38.22 45 LEU Q O 1
ATOM 16519 N N . HIS H 4 46 ? 58.783 -1.230 10.971 1.00 36.63 46 HIS Q N 1
ATOM 16520 C CA . HIS H 4 46 ? 57.546 -2.029 11.164 1.00 33.84 46 HIS Q CA 1
ATOM 16521 C C . HIS H 4 46 ? 57.101 -2.564 9.805 1.00 33.76 46 HIS Q C 1
ATOM 16522 O O . HIS H 4 46 ? 56.791 -3.750 9.664 1.00 29.75 46 HIS Q O 1
ATOM 16529 N N . GLY H 4 47 ? 57.082 -1.688 8.797 1.00 31.95 47 GLY Q N 1
ATOM 16530 C CA . GLY H 4 47 ? 56.699 -2.095 7.463 1.00 30.35 47 GLY Q CA 1
ATOM 16531 C C . GLY H 4 47 ? 57.644 -3.120 6.835 1.00 33.43 47 GLY Q C 1
ATOM 16532 O O . GLY H 4 47 ? 57.183 -4.055 6.170 1.00 31.29 47 GLY Q O 1
ATOM 16533 N N . HIS H 4 48 ? 58.956 -2.946 7.036 1.00 29.88 48 HIS Q N 1
ATOM 16534 C CA . HIS H 4 48 ? 59.970 -3.844 6.488 1.00 30.37 48 HIS Q CA 1
ATOM 16535 C C . HIS H 4 48 ? 59.748 -5.271 7.036 1.00 33.56 48 HIS Q C 1
ATOM 16536 O O . HIS H 4 48 ? 59.640 -6.247 6.256 1.00 31.75 48 HIS Q O 1
ATOM 16543 N N . TRP H 4 49 ? 59.702 -5.370 8.370 1.00 31.77 49 TRP Q N 1
ATOM 16544 C CA . TRP H 4 49 ? 59.492 -6.660 9.035 1.00 33.15 49 TRP Q CA 1
ATOM 16545 C C . TRP H 4 49 ? 58.149 -7.275 8.656 1.00 31.66 49 TRP Q C 1
ATOM 16546 O O . TRP H 4 49 ? 58.081 -8.493 8.434 1.00 34.71 49 TRP Q O 1
ATOM 16557 N N . GLY H 4 50 ? 57.105 -6.443 8.571 1.00 30.18 50 GLY Q N 1
ATOM 16558 C CA . GLY H 4 50 ? 55.768 -6.902 8.175 1.00 30.77 50 GLY Q CA 1
ATOM 16559 C C . GLY H 4 50 ? 55.740 -7.547 6.798 1.00 32.15 50 GLY Q C 1
ATOM 16560 O O . GLY H 4 50 ? 55.294 -8.696 6.620 1.00 34.60 50 GLY Q O 1
ATOM 16561 N N . LEU H 4 51 ? 56.192 -6.814 5.788 1.00 31.60 51 LEU Q N 1
ATOM 16562 C CA . LEU H 4 51 ? 56.266 -7.364 4.425 1.00 33.01 51 LEU Q CA 1
ATOM 16563 C C . LEU H 4 51 ? 57.246 -8.551 4.417 1.00 31.18 51 LEU Q C 1
ATOM 16564 O O . LEU H 4 51 ? 57.140 -9.438 3.556 1.00 32.03 51 LEU Q O 1
ATOM 16569 N N . GLY H 4 52 ? 58.198 -8.536 5.346 1.00 29.09 52 GLY Q N 1
ATOM 16570 C CA . GLY H 4 52 ? 59.141 -9.633 5.505 1.00 31.76 52 GLY Q CA 1
ATOM 16571 C C . GLY H 4 52 ? 58.384 -10.934 5.877 1.00 33.20 52 GLY Q C 1
ATOM 16572 O O . GLY H 4 52 ? 58.705 -12.016 5.358 1.00 34.33 52 GLY Q O 1
ATOM 16573 N N . GLN H 4 53 ? 57.392 -10.831 6.772 1.00 32.86 53 GLN Q N 1
ATOM 16574 C CA . GLN H 4 53 ? 56.575 -11.989 7.181 1.00 33.22 53 GLN Q CA 1
ATOM 16575 C C . GLN H 4 53 ? 55.701 -12.433 6.004 1.00 32.45 53 GLN Q C 1
ATOM 16576 O O . GLN H 4 53 ? 55.471 -13.626 5.814 1.00 32.62 53 GLN Q O 1
ATOM 16582 N N . VAL H 4 54 ? 55.221 -11.491 5.207 1.00 28.43 54 VAL Q N 1
ATOM 16583 C CA . VAL H 4 54 ? 54.393 -11.840 4.074 1.00 31.70 54 VAL Q CA 1
ATOM 16584 C C . VAL H 4 54 ? 55.211 -12.666 3.053 1.00 32.91 54 VAL Q C 1
ATOM 16585 O O . VAL H 4 54 ? 54.718 -13.636 2.492 1.00 32.99 54 VAL Q O 1
ATOM 16589 N N . ILE H 4 55 ? 56.464 -12.269 2.830 1.00 33.82 55 ILE Q N 1
ATOM 16590 C CA . ILE H 4 55 ? 57.349 -12.965 1.905 1.00 31.67 55 ILE Q CA 1
ATOM 16591 C C . ILE H 4 55 ? 57.623 -14.366 2.448 1.00 32.57 55 ILE Q C 1
ATOM 16592 O O . ILE H 4 55 ? 57.605 -15.346 1.712 1.00 29.88 55 ILE Q O 1
ATOM 16597 N N . THR H 4 56 ? 57.919 -14.450 3.741 1.00 31.51 56 THR Q N 1
ATOM 16598 C CA . THR H 4 56 ? 58.213 -15.761 4.346 1.00 31.21 56 THR Q CA 1
ATOM 16599 C C . THR H 4 56 ? 57.029 -16.716 4.189 1.00 31.57 56 THR Q C 1
ATOM 16600 O O . THR H 4 56 ? 57.211 -17.901 3.879 1.00 32.77 56 THR Q O 1
ATOM 16604 N N . ASP H 4 57 ? 55.817 -16.200 4.342 1.00 31.00 57 ASP Q N 1
ATOM 16605 C CA . ASP H 4 57 ? 54.622 -17.021 4.190 1.00 32.69 57 ASP Q CA 1
ATOM 16606 C C . ASP H 4 57 ? 54.297 -17.425 2.766 1.00 34.62 57 ASP Q C 1
ATOM 16607 O O . ASP H 4 57 ? 53.934 -18.563 2.520 1.00 32.99 57 ASP Q O 1
ATOM 16612 N N . TYR H 4 58 ? 54.426 -16.510 1.814 1.00 34.37 58 TYR Q N 1
ATOM 16613 C CA . TYR H 4 58 ? 54.001 -16.840 0.459 1.00 35.55 58 TYR Q CA 1
ATOM 16614 C C . TYR H 4 58 ? 55.018 -17.104 -0.633 1.00 36.61 58 TYR Q C 1
ATOM 16615 O O . TYR H 4 58 ? 54.645 -17.584 -1.681 1.00 39.96 58 TYR Q O 1
ATOM 16624 N N . VAL H 4 59 ? 56.286 -16.785 -0.413 1.00 37.49 59 VAL Q N 1
ATOM 16625 C CA . VAL H 4 59 ? 57.295 -17.008 -1.447 1.00 38.80 59 VAL Q CA 1
ATOM 16626 C C . VAL H 4 59 ? 58.117 -18.248 -1.152 1.00 37.59 59 VAL Q C 1
ATOM 16627 O O . VAL H 4 59 ? 58.672 -18.370 -0.064 1.00 34.57 59 VAL Q O 1
ATOM 16631 N N . HIS H 4 60 ? 58.196 -19.166 -2.109 1.00 40.18 60 HIS Q N 1
ATOM 16632 C CA . HIS H 4 60 ? 58.973 -20.388 -1.889 1.00 42.05 60 HIS Q CA 1
ATOM 16633 C C . HIS H 4 60 ? 59.996 -20.660 -2.983 1.00 43.41 60 HIS Q C 1
ATOM 16634 O O . HIS H 4 60 ? 59.789 -20.295 -4.138 1.00 43.35 60 HIS Q O 1
ATOM 16641 N N . GLY H 4 61 ? 61.090 -21.317 -2.604 1.00 44.72 61 GLY Q N 1
ATOM 16642 C CA . GLY H 4 61 ? 62.164 -21.604 -3.540 1.00 48.05 61 GLY Q CA 1
ATOM 16643 C C . GLY H 4 61 ? 63.335 -20.709 -3.175 1.00 50.70 61 GLY Q C 1
ATOM 16644 O O . GLY H 4 61 ? 63.190 -19.493 -3.086 1.00 49.94 61 GLY Q O 1
ATOM 16645 N N . ASP H 4 62 ? 64.501 -21.311 -2.967 1.00 54.45 62 ASP Q N 1
ATOM 16646 C CA . ASP H 4 62 ? 65.702 -20.576 -2.578 1.00 57.37 62 ASP Q CA 1
ATOM 16647 C C . ASP H 4 62 ? 65.970 -19.276 -3.370 1.00 55.75 62 ASP Q C 1
ATOM 16648 O O . ASP H 4 62 ? 66.242 -18.241 -2.774 1.00 52.97 62 ASP Q O 1
ATOM 16653 N N . THR H 4 63 ? 65.888 -19.330 -4.701 1.00 55.11 63 THR Q N 1
ATOM 16654 C CA . THR H 4 63 ? 66.139 -18.145 -5.539 1.00 53.54 63 THR Q CA 1
ATOM 16655 C C . THR H 4 63 ? 65.030 -17.110 -5.414 1.00 50.61 63 THR Q C 1
ATOM 16656 O O . THR H 4 63 ? 65.293 -15.934 -5.167 1.00 51.27 63 THR Q O 1
ATOM 16660 N N . PRO H 4 64 ? 63.770 -17.527 -5.605 1.00 47.26 64 PRO Q N 1
ATOM 16661 C CA . PRO H 4 64 ? 62.705 -16.539 -5.472 1.00 44.55 64 PRO Q CA 1
ATOM 16662 C C . PRO H 4 64 ? 62.741 -15.829 -4.093 1.00 43.73 64 PRO Q C 1
ATOM 16663 O O . PRO H 4 64 ? 62.529 -14.635 -4.022 1.00 42.17 64 PRO Q O 1
ATOM 16667 N N . ILE H 4 65 ? 63.032 -16.551 -3.009 1.00 43.92 65 ILE Q N 1
ATOM 16668 C CA . ILE H 4 65 ? 63.077 -15.940 -1.676 1.00 44.05 65 ILE Q CA 1
ATOM 16669 C C . ILE H 4 65 ? 64.208 -14.900 -1.579 1.00 47.14 65 ILE Q C 1
ATOM 16670 O O . ILE H 4 65 ? 64.031 -13.816 -1.002 1.00 45.04 65 ILE Q O 1
ATOM 16675 N N . LYS H 4 66 ? 65.373 -15.215 -2.140 1.00 49.98 66 LYS Q N 1
ATOM 16676 C CA . LYS H 4 66 ? 66.489 -14.270 -2.089 1.00 51.28 66 LYS Q CA 1
ATOM 16677 C C . LYS H 4 66 ? 66.175 -13.049 -2.937 1.00 50.40 66 LYS Q C 1
ATOM 16678 O O . LYS H 4 66 ? 66.432 -11.916 -2.524 1.00 49.92 66 LYS Q O 1
ATOM 16684 N N . VAL H 4 67 ? 65.599 -13.265 -4.113 1.00 47.86 67 VAL Q N 1
ATOM 16685 C CA . VAL H 4 67 ? 65.262 -12.133 -4.960 1.00 47.85 67 VAL Q CA 1
ATOM 16686 C C . VAL H 4 67 ? 64.261 -11.241 -4.226 1.00 47.31 67 VAL Q C 1
ATOM 16687 O O . VAL H 4 67 ? 64.437 -10.025 -4.146 1.00 45.95 67 VAL Q O 1
ATOM 16691 N N . ALA H 4 68 ? 63.213 -11.852 -3.673 1.00 45.05 68 ALA Q N 1
ATOM 16692 C CA . ALA H 4 68 ? 62.184 -11.091 -2.960 1.00 43.60 68 ALA Q CA 1
ATOM 16693 C C . ALA H 4 68 ? 62.759 -10.283 -1.804 1.00 42.37 68 ALA Q C 1
ATOM 16694 O O . ALA H 4 68 ? 62.448 -9.110 -1.670 1.00 42.82 68 ALA Q O 1
ATOM 16696 N N . ASN H 4 69 ? 63.572 -10.908 -0.966 1.00 40.16 69 ASN Q N 1
ATOM 16697 C CA . ASN H 4 69 ? 64.136 -10.202 0.169 1.00 43.00 69 ASN Q CA 1
ATOM 16698 C C . ASN H 4 69 ? 65.151 -9.116 -0.193 1.00 44.62 69 ASN Q C 1
ATOM 16699 O O . ASN H 4 69 ? 65.394 -8.199 0.607 1.00 42.32 69 ASN Q O 1
ATOM 16704 N N . THR H 4 70 ? 65.751 -9.235 -1.377 1.00 45.26 70 THR Q N 1
ATOM 16705 C CA . THR H 4 70 ? 66.719 -8.249 -1.835 1.00 45.80 70 THR Q CA 1
ATOM 16706 C C . THR H 4 70 ? 65.928 -7.038 -2.274 1.00 45.71 70 THR Q C 1
ATOM 16707 O O . THR H 4 70 ? 66.255 -5.909 -1.906 1.00 45.75 70 THR Q O 1
ATOM 16711 N N . GLY H 4 71 ? 64.872 -7.279 -3.042 1.00 45.03 71 GLY Q N 1
ATOM 16712 C CA . GLY H 4 71 ? 64.027 -6.184 -3.485 1.00 46.25 71 GLY Q CA 1
ATOM 16713 C C . GLY H 4 71 ? 63.372 -5.486 -2.307 1.00 46.55 71 GLY Q C 1
ATOM 16714 O O . GLY H 4 71 ? 63.184 -4.267 -2.320 1.00 47.94 71 GLY Q O 1
ATOM 16715 N N . LEU H 4 72 ? 63.017 -6.242 -1.272 1.00 45.60 72 LEU Q N 1
ATOM 16716 C CA . LEU H 4 72 ? 62.384 -5.613 -0.115 1.00 44.90 72 LEU Q CA 1
ATOM 16717 C C . LEU H 4 72 ? 63.373 -4.638 0.504 1.00 45.13 72 LEU Q C 1
ATOM 16718 O O . LEU H 4 72 ? 62.989 -3.538 0.847 1.00 43.26 72 LEU Q O 1
ATOM 16723 N N . TYR H 4 73 ? 64.639 -5.042 0.645 1.00 47.03 73 TYR Q N 1
ATOM 16724 C CA . TYR H 4 73 ? 65.674 -4.158 1.209 1.00 49.63 73 TYR Q CA 1
ATOM 16725 C C . TYR H 4 73 ? 65.793 -2.842 0.427 1.00 49.47 73 TYR Q C 1
ATOM 16726 O O . TYR H 4 73 ? 65.958 -1.776 1.012 1.00 49.57 73 TYR Q O 1
ATOM 16735 N N . VAL H 4 74 ? 65.715 -2.945 -0.897 1.00 50.21 74 VAL Q N 1
ATOM 16736 C CA . VAL H 4 74 ? 65.797 -1.799 -1.789 1.00 50.33 74 VAL Q CA 1
ATOM 16737 C C . VAL H 4 74 ? 64.605 -0.886 -1.562 1.00 50.48 74 VAL Q C 1
ATOM 16738 O O . VAL H 4 74 ? 64.769 0.329 -1.431 1.00 51.07 74 VAL Q O 1
ATOM 16742 N N . LEU H 4 75 ? 63.407 -1.470 -1.504 1.00 48.68 75 LEU Q N 1
ATOM 16743 C CA . LEU H 4 75 ? 62.207 -0.688 -1.273 1.00 46.46 75 LEU Q CA 1
ATOM 16744 C C . LEU H 4 75 ? 62.281 0.043 0.078 1.00 46.05 75 LEU Q C 1
ATOM 16745 O O . LEU H 4 75 ? 61.987 1.240 0.173 1.00 45.64 75 LEU Q O 1
ATOM 16750 N N . SER H 4 76 ? 62.685 -0.657 1.128 1.00 42.81 76 SER Q N 1
ATOM 16751 C CA . SER H 4 76 ? 62.762 -0.024 2.444 1.00 42.77 76 SER Q CA 1
ATOM 16752 C C . SER H 4 76 ? 63.814 1.100 2.488 1.00 44.59 76 SER Q C 1
ATOM 16753 O O . SER H 4 76 ? 63.655 2.085 3.219 1.00 42.28 76 SER Q O 1
ATOM 16756 N N . ALA H 4 77 ? 64.892 0.925 1.724 1.00 45.86 77 ALA Q N 1
ATOM 16757 C CA . ALA H 4 77 ? 65.971 1.907 1.663 1.00 47.90 77 ALA Q CA 1
ATOM 16758 C C . ALA H 4 77 ? 65.424 3.184 1.038 1.00 48.15 77 ALA Q C 1
ATOM 16759 O O . ALA H 4 77 ? 65.549 4.278 1.586 1.00 48.77 77 ALA Q O 1
ATOM 16761 N N . ILE H 4 78 ? 64.806 3.025 -0.119 1.00 48.96 78 ILE Q N 1
ATOM 16762 C CA . ILE H 4 78 ? 64.233 4.146 -0.831 1.00 49.80 78 ILE Q CA 1
ATOM 16763 C C . ILE H 4 78 ? 63.164 4.813 0.010 1.00 50.03 78 ILE Q C 1
ATOM 16764 O O . ILE H 4 78 ? 63.034 6.032 0.019 1.00 49.44 78 ILE Q O 1
ATOM 16769 N N . THR H 4 79 ? 62.407 4.013 0.749 1.00 49.11 79 THR Q N 1
ATOM 16770 C CA . THR H 4 79 ? 61.328 4.563 1.557 1.00 47.32 79 THR Q CA 1
ATOM 16771 C C . THR H 4 79 ? 61.838 5.430 2.708 1.00 46.37 79 THR Q C 1
ATOM 16772 O O . THR H 4 79 ? 61.327 6.541 2.937 1.00 45.60 79 THR Q O 1
ATOM 16776 N N . PHE H 4 80 ? 62.842 4.940 3.422 1.00 45.12 80 PHE Q N 1
ATOM 16777 C CA . PHE H 4 80 ? 63.384 5.693 4.545 1.00 47.58 80 PHE Q CA 1
ATOM 16778 C C . PHE H 4 80 ? 64.048 6.983 4.036 1.00 49.00 80 PHE Q C 1
ATOM 16779 O O . PHE H 4 80 ? 63.954 8.042 4.655 1.00 48.59 80 PHE Q O 1
ATOM 16787 N N . THR H 4 81 ? 64.709 6.873 2.895 1.00 49.46 81 THR Q N 1
ATOM 16788 C CA . THR H 4 81 ? 65.371 8.019 2.299 1.00 50.38 81 THR Q CA 1
ATOM 16789 C C . THR H 4 81 ? 64.347 9.095 1.950 1.00 49.35 81 THR Q C 1
ATOM 16790 O O . THR H 4 81 ? 64.472 10.240 2.376 1.00 48.51 81 THR Q O 1
ATOM 16794 N N . GLY H 4 82 ? 63.331 8.717 1.184 1.00 48.01 82 GLY Q N 1
ATOM 16795 C CA . GLY H 4 82 ? 62.303 9.664 0.808 1.00 47.05 82 GLY Q CA 1
ATOM 16796 C C . GLY H 4 82 ? 61.630 10.325 1.999 1.00 47.96 82 GLY Q C 1
ATOM 16797 O O . GLY H 4 82 ? 61.365 11.525 1.966 1.00 46.93 82 GLY Q O 1
ATOM 16798 N N . LEU H 4 83 ? 61.358 9.572 3.065 1.00 46.32 83 LEU Q N 1
ATOM 16799 C CA . LEU H 4 83 ? 60.689 10.162 4.216 1.00 45.20 83 LEU Q CA 1
ATOM 16800 C C . LEU H 4 83 ? 61.605 11.143 4.939 1.00 46.48 83 LEU Q C 1
ATOM 16801 O O . LEU H 4 83 ? 61.154 12.196 5.380 1.00 42.58 83 LEU Q O 1
ATOM 16806 N N . CYS H 4 84 ? 62.882 10.787 5.069 1.00 48.24 84 CYS Q N 1
ATOM 16807 C CA . CYS H 4 84 ? 63.852 11.669 5.720 1.00 51.85 84 CYS Q CA 1
ATOM 16808 C C . CYS H 4 84 ? 64.021 12.931 4.860 1.00 53.09 84 CYS Q C 1
ATOM 16809 O O . CYS H 4 84 ? 64.077 14.045 5.372 1.00 52.81 84 CYS Q O 1
ATOM 16812 N N . TYR H 4 85 ? 64.080 12.724 3.549 1.00 55.06 85 TYR Q N 1
ATOM 16813 C CA . TYR H 4 85 ? 64.192 13.792 2.557 1.00 56.27 85 TYR Q CA 1
ATOM 16814 C C . TYR H 4 85 ? 63.020 14.762 2.697 1.00 54.94 85 TYR Q C 1
ATOM 16815 O O . TYR H 4 85 ? 63.210 15.978 2.727 1.00 54.04 85 TYR Q O 1
ATOM 16824 N N . PHE H 4 86 ? 61.807 14.212 2.767 1.00 52.60 86 PHE Q N 1
ATOM 16825 C CA . PHE H 4 86 ? 60.581 14.994 2.921 1.00 50.64 86 PHE Q CA 1
ATOM 16826 C C . PHE H 4 86 ? 60.607 15.750 4.248 1.00 50.84 86 PHE Q C 1
ATOM 16827 O O . PHE H 4 86 ? 60.122 16.880 4.328 1.00 50.47 86 PHE Q O 1
ATOM 16835 N N . ASN H 4 87 ? 61.153 15.131 5.291 1.00 50.33 87 ASN Q N 1
ATOM 16836 C CA . ASN H 4 87 ? 61.210 15.782 6.608 1.00 54.22 87 ASN Q CA 1
ATOM 16837 C C . ASN H 4 87 ? 62.272 16.907 6.659 1.00 57.91 87 ASN Q C 1
ATOM 16838 O O . ASN H 4 87 ? 62.172 17.852 7.455 1.00 56.95 87 ASN Q O 1
ATOM 16843 N N . TYR H 4 88 ? 63.295 16.779 5.824 1.00 59.86 88 TYR Q N 1
ATOM 16844 C CA . TYR H 4 88 ? 64.371 17.744 5.812 1.00 63.40 88 TYR Q CA 1
ATOM 16845 C C . TYR H 4 88 ? 64.094 18.958 4.933 1.00 62.93 88 TYR Q C 1
ATOM 16846 O O . TYR H 4 88 ? 64.276 20.091 5.367 1.00 64.69 88 TYR Q O 1
ATOM 16855 N N . TYR H 4 89 ? 63.635 18.707 3.713 1.00 60.79 89 TYR Q N 1
ATOM 16856 C CA . TYR H 4 89 ? 63.376 19.739 2.722 1.00 59.79 89 TYR Q CA 1
ATOM 16857 C C . TYR H 4 89 ? 61.943 20.202 2.520 1.00 59.74 89 TYR Q C 1
ATOM 16858 O O . TYR H 4 89 ? 61.711 21.171 1.782 1.00 59.42 89 TYR Q O 1
ATOM 16867 N N . ASP H 4 90 ? 60.979 19.521 3.142 1.00 56.42 90 ASP Q N 1
ATOM 16868 C CA . ASP H 4 90 ? 59.574 19.896 2.982 1.00 54.38 90 ASP Q CA 1
ATOM 16869 C C . ASP H 4 90 ? 58.964 20.089 4.364 1.00 52.97 90 ASP Q C 1
ATOM 16870 O O . ASP H 4 90 ? 59.695 20.144 5.356 1.00 52.01 90 ASP Q O 1
ATOM 16875 N N . VAL H 4 91 ? 57.643 20.172 4.450 1.00 52.10 91 VAL Q N 1
ATOM 16876 C CA . VAL H 4 91 ? 56.998 20.413 5.743 1.00 53.73 91 VAL Q CA 1
ATOM 16877 C C . VAL H 4 91 ? 57.077 19.333 6.822 1.00 53.53 91 VAL Q C 1
ATOM 16878 O O . VAL H 4 91 ? 56.869 19.622 7.999 1.00 53.94 91 VAL Q O 1
ATOM 16882 N N . GLY H 4 92 ? 57.376 18.092 6.445 1.00 54.39 92 GLY Q N 1
ATOM 16883 C CA . GLY H 4 92 ? 57.455 17.048 7.459 1.00 53.83 92 GLY Q CA 1
ATOM 16884 C C . GLY H 4 92 ? 56.153 16.281 7.589 1.00 53.86 92 GLY Q C 1
ATOM 16885 O O . GLY H 4 92 ? 55.072 16.813 7.309 1.00 50.60 92 GLY Q O 1
ATOM 16886 N N . ILE H 4 93 ? 56.250 15.032 8.042 1.00 55.21 93 ILE Q N 1
ATOM 16887 C CA . ILE H 4 93 ? 55.065 14.182 8.166 1.00 56.29 93 ILE Q CA 1
ATOM 16888 C C . ILE H 4 93 ? 53.853 14.759 8.912 1.00 56.91 93 ILE Q C 1
ATOM 16889 O O . ILE H 4 93 ? 52.754 14.821 8.350 1.00 55.54 93 ILE Q O 1
ATOM 16894 N N . CYS H 4 94 ? 54.040 15.187 10.158 1.00 58.18 94 CYS Q N 1
ATOM 16895 C CA . CYS H 4 94 ? 52.921 15.720 10.938 1.00 60.28 94 CYS Q CA 1
ATOM 16896 C C . CYS H 4 94 ? 52.176 16.853 10.229 1.00 60.85 94 CYS Q C 1
ATOM 16897 O O . CYS H 4 94 ? 50.951 16.808 10.051 1.00 60.93 94 CYS Q O 1
ATOM 16900 N N . LYS H 4 95 ? 52.918 17.874 9.824 1.00 61.42 95 LYS Q N 1
ATOM 16901 C CA . LYS H 4 95 ? 52.322 19.010 9.143 1.00 61.34 95 LYS Q CA 1
ATOM 16902 C C . LYS H 4 95 ? 51.630 18.593 7.825 1.00 59.63 95 LYS Q C 1
ATOM 16903 O O . LYS H 4 95 ? 50.559 19.114 7.492 1.00 57.74 95 LYS Q O 1
ATOM 16909 N N . ALA H 4 96 ? 52.224 17.657 7.077 1.00 58.38 96 ALA Q N 1
ATOM 16910 C CA . ALA H 4 96 ? 51.596 17.241 5.819 1.00 57.45 96 ALA Q CA 1
ATOM 16911 C C . ALA H 4 96 ? 50.218 16.630 6.095 1.00 57.29 96 ALA Q C 1
ATOM 16912 O O . ALA H 4 96 ? 49.255 16.866 5.356 1.00 57.92 96 ALA Q O 1
ATOM 16914 N N . VAL H 4 97 ? 50.112 15.869 7.174 1.00 56.26 97 VAL Q N 1
ATOM 16915 C CA . VAL H 4 97 ? 48.840 15.244 7.480 1.00 56.97 97 VAL Q CA 1
ATOM 16916 C C . VAL H 4 97 ? 47.811 16.319 7.858 1.00 56.57 97 VAL Q C 1
ATOM 16917 O O . VAL H 4 97 ? 46.665 16.282 7.408 1.00 54.49 97 VAL Q O 1
ATOM 16921 N N . ALA H 4 98 ? 48.237 17.297 8.651 1.00 56.84 98 ALA Q N 1
ATOM 16922 C CA . ALA H 4 98 ? 47.355 18.387 9.051 1.00 58.22 98 ALA Q CA 1
ATOM 16923 C C . ALA H 4 98 ? 46.890 19.177 7.829 1.00 59.75 98 ALA Q C 1
ATOM 16924 O O . ALA H 4 98 ? 45.703 19.439 7.674 1.00 61.15 98 ALA Q O 1
ATOM 16926 N N . MET H 4 99 ? 47.819 19.595 6.980 1.00 60.42 99 MET Q N 1
ATOM 16927 C CA . MET H 4 99 ? 47.427 20.353 5.801 1.00 62.32 99 MET Q CA 1
ATOM 16928 C C . MET H 4 99 ? 46.469 19.567 4.932 1.00 63.87 99 MET Q C 1
ATOM 16929 O O . MET H 4 99 ? 45.503 20.114 4.388 1.00 63.50 99 MET Q O 1
ATOM 16934 N N . LEU H 4 100 ? 46.760 18.278 4.781 1.00 64.89 100 LEU Q N 1
ATOM 16935 C CA . LEU H 4 100 ? 45.923 17.416 3.969 1.00 65.78 100 LEU Q CA 1
ATOM 16936 C C . LEU H 4 100 ? 44.505 17.422 4.530 1.00 66.39 100 LEU Q C 1
ATOM 16937 O O . LEU H 4 100 ? 43.526 17.523 3.787 1.00 66.26 100 LEU Q O 1
ATOM 16942 N N . TRP H 4 101 ? 44.405 17.343 5.851 1.00 68.19 101 TRP Q N 1
ATOM 16943 C CA . TRP H 4 101 ? 43.110 17.304 6.517 1.00 71.22 101 TRP Q CA 1
ATOM 16944 C C . TRP H 4 101 ? 42.366 18.628 6.569 1.00 73.24 101 TRP Q C 1
ATOM 16945 O O . TRP H 4 101 ? 41.177 18.663 6.878 1.00 73.60 101 TRP Q O 1
ATOM 16956 N N . SER H 4 102 ? 43.060 19.719 6.273 1.00 75.70 102 SER Q N 1
ATOM 16957 C CA . SER H 4 102 ? 42.426 21.030 6.291 1.00 77.72 102 SER Q CA 1
ATOM 16958 C C . SER H 4 102 ? 41.948 21.342 4.886 1.00 78.88 102 SER Q C 1
ATOM 16959 O O . SER H 4 102 ? 42.381 22.317 4.272 1.00 80.25 102 SER Q O 1
ATOM 16962 N N . ILE H 4 103 ? 41.069 20.488 4.377 1.00 78.86 103 ILE Q N 1
ATOM 16963 C CA . ILE H 4 103 ? 40.490 20.645 3.053 1.00 78.82 103 ILE Q CA 1
ATOM 16964 C C . ILE H 4 103 ? 38.972 20.497 3.193 1.00 79.75 103 ILE Q C 1
ATOM 16965 O O . ILE H 4 103 ? 38.226 20.996 2.318 1.00 79.32 103 ILE Q O 1
#

Secondary structure (DSSP, 8-state):
--S-EEEEEEEEEEE--SHHHHHHHHHHHHTT--EEEEESS-GGGSGGGG--S-EE----SSS---HHHHHHHHHHHTTT-S-HHHHHHHHHHHHHHHHHHHHTT----B-TTSSB-EE--TT-BSTTTTS-B---EE-STT-HHHHHHHHHHHHHTTS-PEEEETEEEEEEEEETTEEEEEEEEETTT--EEEEEEEEEEE-----GGGSSSBSS-TT---HHHHHHHHTT--EE-TT-EEEEEEEETTT--B--THHHHTT-EEE-TT---THHHHSTTTGGGS-HHHHHHHHHHHHHTT--BTTTT-BEEEE-TTS-HHHHHHH-HHHHHHHHHHH---TTTSPEEEEEEEEEES-BEEB-TTSEEEEEETTEEEEEEEEEE-GGGEE-SSSTTSPPTTSHHHHHHHHHHHHHHHHHHH--TTPPPPP--TTTTHHHHHHHHHHHT-BSSEEHHHHHHHHHHHHHHHSSSSB-HHHHHHHHHHHHHHHHGGGGEE-----STT-HHHHHHHHHHHHHHHHHHHHHHHHH--S-BTTB-BTTB-S---SS-TTS--TT--PPPGGG---EEEEEEEETTTTEEEEEEEE-----S-TTTS----------/---EEEEEEEE--TTSTTS--EEEEEEEEGGGS-SBHHHHHHHIIIII-TT-----S-SSSSS-TTEEEETTEEEEGGGSB----TTSPEEEEPSTT-BEEETTEE--HHHHHHHHHT--S---S--TTTTSSPPP--HHHHHTTTTTTT-----TTGGG-HHHHHHTTT--HHHHHHHHHHHHT-TT---HHHHHHTT-STTTTTT-----HHHHH-TT---HHHHHHHHHHHHHH--/---HHHHHHHHHHHHHTS-PPBPP-TTTSPP-HHHHHHHHHHHHHHHHHHHHHHHHHHHHH-SS-HHHHHHHHHHT---HHHHHHHHHHHHHHHHHHHHHHHHHHHHHTT---SHHHHHHHHHHHHHHHHHHHHHHHT-/--HHHHHHHHHHHHHHHHHHHHHHHHHS-SHHHHHHHHHHHHHHHHHHHHHHHHHH--SHHHHHHHHHHHHHHHHHHHHHHHHHHHHSS-HHHHHHHHHT-/--S-EEEEEEEEEEE--SHHHHHHHHHHHHTT--EEEEESS-GGGSGGGG--S-EE----SSS---HHHHHHHHHHHTTT-S-HHHHHHHHHHHHHHHHHHHHTT----B-TTSSB-EE--TT-BSTTTTS-B---EE-STT-HHHHHHHHHHHHHTTS-PEEEETEEEEEEEEETTEEEEEEEEETTT--EEEEEEEEEEE-----GGGSSSBSS-TT---HHHHHHHHTT--EE-TT-EEEEEEEETTT--B--THHHHTT-EEE-TT---THHHHSTTTGGGS-HHHHHHHHHHHHHTT--BTTTT-BEEEE-TTS-HHHHHHH-HHHHHHHHHHH---TTTSPEEEEEEEEEES-BEEB-TTSEEEEEETTEEEEEEEEEE-GGGEE-SSSTTSPPTTSHHHHHHHHHHHHHHHHHHH--TTPPPPP--TTTTHHHHHHHHHHHT-BSSEEHHHHHHHHHHHHHHHSSSSB-HHHHHHHHHHHHHHHHGGGGEE-----STT-HHHHHHHHHHHHHHHHHHHHHHHHH--S-BTTB-BTTB-S---SS-TTS--TT--PPPGGG---EEEEEEEETTTTEEEEEEEE-----S-TTTS----------/---EEEEEEEE--TTSTTSPPEEEEEEEEGGGS-SBHHHHHHHIIIII-TT-----S-SSSSS-TTEEEETTEEEEGGGSB----TTSPEEEEPSTT-BEEETTEE--HHHHHHHHHT--S---S--TTTTSSPPP--HHHHHTTTTTTT-----TTGGG-HHHHHHTTT---HHHHHHHHHHHS-TT---HHHHHHTT-STTTTTT-----HHHHH-TT---HHHHHHHHHHHHHH--/---HHHHHHHHHHHHHTS-PPBPP-TTTSPP-HHHHHHHHHHHHHHHHHHHHHHHHHHHHH-SS-HHHHHHHHHHT---HHHHHHHHHHHHHHHHHHHHHHHHHHHHHTT---SHHHHHHHHHHHHHHHHHHHHHHHT-/--HHHHHHHHHHHHHHHHHHHHHHHHHS-SHHHHHHHHHHHHHHHHHHHHHHHHHH--SHHHHHHHHHHHHHHHHHHHHHHHHHHHHSS-HHHHHHHHH--

InterPro domains:
  IPR003952 Fumarate reductase/succinate dehydrogenase, FAD-binding site [PS00504] (98-107)
  IPR003953 FAD-dependent oxidoreductase 2, FAD-binding domain [PF00890] (64-458)
  IPR011281 Succinate dehydrogenase, flavoprotein subunit [TIGR01816] (61-665)
  IPR014006 Succinate dehydrogenase/fumarate reductase, flavoprotein subunit [TIGR01812] (64-643)
  IPR015939 Fumarate reductase/succinate dehydrogenase flavoprotein-like, C-terminal [PF02910] (513-665)
  IPR027477 Succinate dehydrogenase/fumarate reductase flavoprotein, catalytic domain superfamily [G3DSA:3.90.700.10] (301-404)
  IPR027477 Succinate dehydrogenase/fumarate reductase flavoprotein, catalytic domain superfamily [SSF56425] (291-409)
  IPR030664 FAD-dependent oxidoreductase SdhA/FrdA/AprA [PTHR11632] (53-665)
  IPR036188 FAD/NAD(P)-binding domain superfamily [G3DSA:3.50.50.60] (64-469)
  IPR036188 FAD/NAD(P)-binding domain superfamily [SSF51905] (54-487)
  IPR037099 Fumarate reductase/succinate dehydrogenase flavoprotein-like, C-terminal domain superfamily [SSF46977] (504-665)

Radius of gyration: 54.36 Å; Cα contacts (8 Å, |Δi|>4): 4520; chains: 8; bounding box: 82×177×73 Å

Organism: Gallus gallus (NCBI:txid9031)

GO terms:
  GO:0005743 mitochondrial inner membrane (C, EXP)
  GO:0045273 respiratory chain complex II (succinate dehydrogenase) (C, IDA)
  GO:0006121 mitochondrial electron transport, succinate to ubiquinone (P, IC)

Solvent-accessible surface area: 83311 Å² total; per-residue (Å²): 184,154,25,89,70,61,76,38,103,26,23,0,0,0,7,9,3,13,0,6,0,0,3,0,0,0,5,0,11,81,47,49,8,69,0,0,0,0,9,41,31,12,1,0,11,13,62,19,1,9,29,18,7,5,0,0,0,15,32,32,21,80,51,128,29,49,31,69,28,0,2,45,5,4,0,36,0,0,8,4,0,1,1,1,12,0,0,4,40,0,0,68,52,0,30,55,14,0,21,31,0,0,9,10,0,0,4,0,11,7,19,163,122,4,76,0,23,2,3,6,6,2,10,6,20,30,88,92,42,172,35,47,61,1,64,0,0,0,0,0,6,3,32,0,0,2,4,0,0,25,13,0,19,0,17,2,26,85,48,87,3,23,61,31,49,26,32,4,11,9,27,14,8,51,34,122,49,62,3,35,0,0,2,0,4,6,11,59,76,7,32,0,13,21,0,33,0,55,8,0,0,0,10,37,26,6,3,3,32,1,1,110,43,2,3,5,1,35,16,13,4,1,14,0,2,0,2,0,3,70,37,52,23,2,0,0,2,2,1,0,0,1,12,1,0,0,0,0,76,72,41,4,0,17,0,1,1,0,0,6,16,20,33,2,31,0,23,3,57,137,49,62,77,0,0,85,118,61,0,86,134,28,58,3,27,0,2,13,8,34,0,2,50,4,0,29,38,0,42,133,103,39,47,1,5,28,132,123,93,45,9,0,61,0,30,1,71,89,22,79,90,126,50,3,60,64,50,1,31,17,2,30,97,16,0,92,49,35,36,58,18,56,8,54,139,104,20,0,19,0,46,20,3,2,27,7,3,3,1,2,0,1,3,35,62,77,1,29,1,7,25,13,75,139,62,123,65,137,59,6,64,17,1,6,1,1,2,31,2,11,2,10,2,2,9,0,0,2,15,4,1,8,0,15,14,0,8,12,3,5,6,0,94,5,0,4,75,7,0,42,127,85,16,151,60,64,69,118,40,30,78,28,123,125,76,21,19,102,150,9,24,64,40,0,35,136,5,42,98,16,114,31,114,29,52,8,19,90,4,40,74,65,0,20,106,10,0,56,74,14,0,31,16,45,5,32,8,83,82,0,96,96,0,3,106,88,0,15,82,20,24,131,40,25,92,94,8,67,2,80,10,88,9,25,20,16,3,15,8,2,14,24,0,9,12,0,34,3,3,0,4,1,0,0,2,0,0,52,0,0,34,22,0,75,0,20,3,4,6,0,7,6,70,64,86,146,134,54,46,6,18,40,43,41,67,133,111,84,173,76,52,159,120,83,65,68,138,116,12,43,17,10,0,3,1,2,48,14,77,58,205,61,5,150,22,70,49,69,50,4,69,17,29,51,161,14,71,67,94,159,56,4,67,36,21,92,11,45,115,38,77,35,177,60,96,72,0,90,1,15,0,10,15,11,40,28,60,133,68,66,94,171,51,128,71,51,79,11,102,2,22,17,74,156,27,32,76,5,2,3,49,0,1,39,35,0,12,36,97,99,23,9,37,0,0,9,45,40,2,6,34,19,8,21,3,4,14,6,8,2,0,4,58,11,22,3,23,3,0,5,32,81,118,15,64,88,55,77,67,98,60,15,106,0,28,0,1,1,46,17,39,0,6,4,2,3,0,5,10,12,42,9,1,37,0,2,11,38,28,4,63,3,26,6,39,45,129,97,48,92,129,78,30,132,132,31,40,117,4,56,73,130,39,16,117,113,0,78,28,16,15,17,18,4,2,13,1,0,13,0,0,0,14,16,5,14,7,85,1,11,59,92,1,16,0,2,2,0,0,5,13,4,31,9,12,7,34,3,59,5,9,61,50,40,66,81,17,3,53,83,1,32,47,77,32,16,0,17,6,18,46,18,28,9,6,12,8,101,17,25,36,57,69,17,34,3,6,78,4,3,7,46,0,12,82,50,1,42,107,38,222,68,36,76,10,173,80,59,36,66,150,14,85,97,66,2,92,152,44,80,37,27,73,0,31,35,76,95,32,18,133,107,20,70,12,3,34,6,22,98,54,30,58,38,15,18,42,54,48,22,91,37,39,16,120,69,0,72,37,26,61,128,88,120,89,97,36,53,92,65,7,36,66,50,24,71,103,61,69,57,73,47,107,29,64,62,53,20,59,67,107,15,62,34,78,8,5,31,30,78,1,16,56,17,36,41,56,11,20,89,12,118,26,6,133,69,52,74,0,57,118,36,2,51,80,7,40,56,58,0,28,71,24,0,13,58,60,3,81,134,140,52,75,17,4,112,68,24,60,45,20,74,59,20,27,51,92,25,61,42,17,74,72,23,24,180,105,150,85,20,100,78,14,10,82,48,12,0,46,4,56,19,70,55,12,31,55,34,28,15,41,34,22,35,3,108,40,88,37,110,93,64,59,138,98,28,51,85,37,13,151,81,62,18,58,68,9,83,74,0,4,32,94,5,18,158,135,29,55,1,23,16,126,5,86,60,38,66,46,48,33,182,160,26,87,69,62,75,37,110,25,26,0,0,0,6,9,3,13,0,5,0,0,3,0,0,0,4,0,11,82,46,51,7,70,0,0,0,0,8,42,30,12,1,0,8,13,63,20,1,9,29,18,7,5,0,0,0,15,33,32,20,78,50,128,29,47,30,68,28,0,3,44,5,3,0,37,0,0,8,4,0,0,1,1,12,0,0,4,39,0,0,67,54,0,29,54,14,0,22,31,0,0,10,10,0,0,4,0,12,6,18,165,121,4,77,0,23,2,3,6,5,2,11,6,20,30,89,91,42,174,36,46,61,0,65,1,0,0,0,0,7,4,34,0,0,2,4,0,0,25,13,0,19,0,18,2,27,88,50,85,3,25,60,30,52,24,32,4,11,8,25,14,6,51,22,130,47,61,3,36,0,0,2,0,3,7,10,60,74,7,33,0,14,24,0,30,0,51,7,0,0,0,10,38,26,6,4,4,31,1,1,108,43,4,4,4,2,34,15,13,5,1,13,0,2,0,1,0,3,73,36,53,23,1,0,0,1,2,1,0,0,2,12,1,0,0,0,0,74,72,43,4,0,18,0,2,1,0,0,5,16,21,32,2,30,0,24,3,55,137,50,61,76,0,0,85,119,60,0,85,132,28,56,3,27,0,2,12,8,31,0,3,49,3,0,30,38,0,41,137,102,40,47,0,5,27,134,124,95,44,9,0,61,0,30,2,70,87,22,79,89,126,49,4,61,65,50,0,32,16,2,30,99,17,0,94,50,35,36,58,17,53,7,54,140,103,22,0,18,0,48,22,4,0,30,8,3,3,1,1,0,0,4,35,63,76,1,29,0,5,25,16,74,140,61,124,66,136,57,6,62,17,1,6,2,1,2,32,2,12,2,11,2,2,9,1,0,2,13,4,1,8,0,16,13,0,7,14,2,6,5,0,94,5,0,5,77,8,1,41,127,84,16,144,64,63,58,121,42,31,75,24,133,124,76,18,19,101,148,8,22,64,40,0,36,135,5,41,99,16,112,32,112,28,51,7,20,88,5,40,75,67,0,19,107,10,0,54,74,14,0,31,16,44,5,32,8,82,83,0,98,97,0,4,104,89,0,15,80,20,23,129,41,26,92,96,8,67,2,80,8,87,9,26,20,16,4,15,7,1,12,24,0,8,11,0,33,3,3,0,2,1,0,0,1,0,0,53,0,0,34,21,0,75,0,20,3,4,8,0,8,5,70,65,87,145,133,54,48,6,19,40,43,42,68,133,109,83,172,77,52,160,122,81,66,68,140,117,13,42,17,10,0,2,1,2,48,14,76,59,206,61,6,148,22,69,50,69,48,4,73,16,30,47,164,12,71,65,93,158,56,5,67,35,23,90,10,45,118,37,77,36,174,62,95,72,0,91,2,14,0,9,15,10,40,28,61,131,66,65,95,170,52,128,71,52,79,11,101,2,24,17,81,156,26,31,76,6,2,3,49,0,0,36,36,0,12,34,97,98,22,11,37,0,0,8,41,38,2,7,34,21,7,20,4,4,13,6,8,2,0,5,60,12,22,3,22,3,0,5,31,82,121,16,63,88,35,78,43,57,46,14,86,0,29,0,1,1,47,19,40,0,6,4,1,3,0,6,9,12,42,10,1,38,0,2,10,37,25,5,64,3,27,8,39,44,129,98,47,90,150,72,27,152,134,30,42,115,4,55,71,131,40,17,120,115,0,75,28,16,16,17,18,3,4,12,1,0,15,0,0,0,14,17,6,13,7,87,1,11,56,89,1,14,0,1,2,0,0,5,14,4,32,10,12,7,34,3,58,5,10,59,50,40,66,80,17,3,52,82,1,32,48,78,33,17,0,18,6,18,49,16,28,9,6,11,8,101,15,25,38,58,68,17,36,3,6,78,4,3,8,46,0,11,81,50,2,42,108,37,228,70,39,75,11,172,96,41,33,66,137,13,86,95,61,3,94,152,45,82,39,28,72,0,32,35,77,96,33,18,110,85,20,48,10,3,35,6,22,99,55,32,61,40,15,18,42,55,48,21,90,34,40,16,120,72,0,73,36,26,60,126,88,117,89,98,37,55,91,66,11,57,66,57,67,82,103,99,70,55,112,68,107,28,84,63,52,19,58,63,110,14,64,34,76,9,4,32,30,80,1,17,56,18,34,40,56,12,21,89,13,116,23,7,131,65,52,75,1,55,117,37,2,22,72,8,55,10,58,1,69,48,22,0,40,57,63,2,74,132,144,59,72,18,3,112,67,25,61,45,20,74,60,22,28,51,93,26,61,43,17,73,71,25,25,176,106,152,86,22,98,78,14,10,84,47,11,0,47,4,53,21,72,54,12,30,54,34,30,16,41,36,23,36,4,110,38,90,36,114,94,65,63,140,101,28,51,87,38,14,150,80,64,17,57,71,8,84,75,0,4,32,95,7,18,157,133,29,52,1,21,17,123,5,84,55,36,66,46,27,63

CATH classification: 3.50.50.60 (+3 more: 3.90.700.10, 1.20.58.100, 4.10.80.40)

Nearest PDB structures (foldseek):
  2h88-assembly1_C  TM=1.007E+00  e=2.164E-20  Gallus gallus
  2fbw-assembly1_C  TM=1.005E+00  e=6.193E-20  Gallus gallus
  2wqy-assembly2_P  TM=1.005E+00  e=8.793E-20  Gallus gallus
  1yq4-assembly1_C  TM=1.002E+00  e=1.403E-19  Gallus gallus
  3sfd-assembly1_C  TM=9.835E-01  e=8.447E-16  Sus scrofa